Protein 2LOO (pdb70)

CATH classification: 6.10.250.1330 (+1 more: 1.10.10.1740)

Nearest PDB structures (foldseek):
  2loo-assembly1_A  TM=5.952E-01  e=4.597E-10  Homo sapiens
  2lop-assembly1_A  TM=5.249E-01  e=3.195E-08  Homo sapiens
  2loo-assembly1_A  TM=6.838E-01  e=4.899E-12  Homo sapiens
  2loo-assembly1_A  TM=6.257E-01  e=5.888E-11  Homo sapiens
  2lop-assembly1_A  TM=4.785E-01  e=9.905E-08  Homo sapiens

Sequence (99 aa):
MDLIGFGYAALVTFGSIFGYKRRGGVPSLIAGLFVGCLAGYGAYRVSNDKRDVKVSLFTAFFLATIMGVRFKRSKKIMPAGLVAGLSLMMILRLVLLLLMDLIGFGYAALVTFGSIFGYKRRGGVPSLIAGLFVGCLAGYGAYRVSNDKRDVKVSLFTAFFLATIMGVRFKRSKKIMPAGLVAGLSLMMILRLVLLLLMDLIGFGYAALVTFGSIFGYKRRGGVPSLIAGLFVGCLAGYGAYRVSNDKRDVKVSLFTAFFLATIMGVRFKRSKKIMPAGLVAGLSLMMILRLVLLLLMDLIGFGYAALVTFGSIFGYKRRGGVPSLIAGLFVGCLAGYGAYRVSNDKRDVKVSLFTAFFLATIMGVRFKRSKKIMPAGLVAGLSLMMILRLVLLLLMDLIGFGYAALVTFGSIFGYKRRGGVPSLIAGLFVGCLAGYGAYRVSNDKRDVKVSLFTAFFLATIMGVRFKRSKKIMPAGLVAGLSLMMILRLVLLLLMDLIGFGYAALVTFGSIFGYKRRGGVPSLIAGLFVGCLAGYGAYRVSNDKRDVKVSLFTAFFLATIMGVRFKRSKKIMPAGLVAGLSLMMILRLVLLLLMDLIGFGYAALVTFGSIFGYKRRGGVPSLIAGLFVGCLAGYGAYRVSNDKRDVKVSLFTAFFLATIMGVRFKRSKKIMPAGLVAGLSLMMILRLVLLLLMDLIGFGYAALVTFGSIFGYKRRGGVPSLIAGLFVGCLAGYGAYRVSNDKRDVKVSLFTAFFLATIMGVRFKRSKKIMPAGLVAGLSLMMILRLVLLLLMDLIGFGYAALVTFGSIFGYKRRGGVPSLIAGLFVGCLAGYGAYRVSNDKRDVKVSLFTAFFLATIMGVRFKRSKKIMPAGLVAGLSLMMILRLVLLLLMDLIGFGYAALVTFGSIFGYKRRGGVPSLIAGLFVGCLAGYGAYRVSNDKRDVKVSLFTAFFLATIMGVRFKRSKKIMPAGLVAGLSLMMILRLVLLLLMDLIGFGYAALVTFGSIFGYKRRGGVPSLIAGLFVGCLAGYGAYRVSNDKRDVKVSLFTAFFLATIMGVRFKRSKKIMPAGLVAGLSLMMILRLVLLLLMDLIGFGYAALVTFGSIFGYKRRGGVPSLIAGLFVGCLAGYGAYRVSNDKRDVKVSLFTAFFLATIMGVRFKRSKKIMPAGLVAGLSLMMILRLVLLLLMDLIGFGYAALVTFGSIFGYKRRGGVPSLIAGLFVGCLAGYGAYRVSNDKRDVKVSLFTAFFLATIMGVRFKRSKKIMPAGLVAGLSLMMILRLVLLLLMDLIGFGYAALVTFGSIFGYKRRGGVPSLIAGLFVGCLAGYGAYRVSNDKRDVKVSLFTAFFLATIMGVRFKRSKKIMPAGLVAGLSLMMILRLVLLLLMDLIGFGYAALVTFGSIFGYKRRGGVPSLIAGLFVGCLAGYGAYRVSNDKRDVKVSLFTAFFLATIMGVRFKRSKKIMPAGLVAGLSLMMILRLVLLLLMDLIGFGYAALVTFGSIFGYKRRGGVPSLIAGLFVGCLAGYGAYRVSNDKRDVKVSLFTAFFLATIMGVRFKRSKKIMPAGLVAGLSLMMILRLVLLLLMDLIGFGYAALVTFGSIFGYKRRGGVPSLIAGLFVGCLAGYGAYRVSNDKRDVKVSLFTAFFLATIMGVRFKRSKKIMPAGLVAGLSLMMILRLVLLLLMDLIGFGYAALVTFGSIFGYKRRGGVPSLIAGLFVGCLAGYGAYRVSNDKRDVKVSLFTAFFLATIMGVRFKRSKKIMPAGLVAGLSLMMILRLVLLLLMDLIGFGYAALVTFGSIFGYKRRGGVPSLIAGLFVGCLAGYGAYRVSNDKRDVKVSLFTAFFLATIMGVRFKRSKKIMPAGLVAGLSLMMILRLVLLLLMDLIGFGYAALVTFGSIFGYKRRGGVPSLIAGLFVGCLAGYGAYRVSNDKRDVKVSLFTAFFLATIMGVRFKRSKKIMPAGLVAGLSLMMILRLVLLLL

Radius of gyration: 17.96 Å; Cα contacts (8 Å, |Δi|>4): 92; chains: 1; bounding box: 44×38×47 Å

InterPro domains:
  IPR005349 TMEM14 family [PF03647] (4-93)
  IPR005349 TMEM14 family [PTHR12668] (3-98)
  IPR044890 TMEM14 superfamily [G3DSA:1.10.10.1740] (25-99)

Solvent-accessible surface area: 8621 Å² total; per-residue (Å²): 235,139,175,119,42,176,27,150,54,51,112,74,75,152,47,59,125,180,57,187,172,167,184,29,3,89,33,29,139,41,3,10,111,53,0,22,68,61,10,25,187,25,36,186,207,46,75,142,108,177,93,98,59,139,24,0,99,111,12,3,133,104,20,10,91,106,53,22,26,170,174,159,232,64,184,175,88,75,19,43,0,0,81,42,2,20,52,120,9,59,80,107,88,96,117,55,128,139,164

Organism: Homo sapiens (NCBI:txid9606)

GO terms:
  GO:0031966 mitochondrial membrane (C, IDA)
  GO:0005789 endoplasmic reticulum membrane (C, IDA)
  GO:0043066 negative regulation of apoptotic process (P, IMP)
  GO:1901029 negative regulation of mitochondrial outer membrane permeabilization involved in apoptotic signaling pathway (P, IMP)
  GO:0005515 protein binding (F, IPI)

Structure (mmCIF, N/CA/C/O backbone):
data_2LOO
#
_entry.id   2LOO
#
loop_
_atom_site.group_PDB
_atom_site.id
_atom_site.type_symbol
_atom_site.label_atom_id
_atom_site.label_alt_id
_atom_site.label_comp_id
_atom_site.label_asym_id
_atom_site.label_entity_id
_atom_site.label_seq_id
_atom_site.pdbx_PDB_ins_code
_atom_site.Cartn_x
_atom_site.Cartn_y
_atom_site.Cartn_z
_atom_site.occupancy
_atom_site.B_iso_or_equiv
_atom_site.auth_seq_id
_atom_site.auth_comp_id
_atom_site.auth_asym_id
_atom_site.auth_atom_id
_atom_site.pdbx_PDB_model_num
ATOM 1 N N . MET A 1 10 ? -33.641 -14.297 29.323 1.00 0.00 1 MET A N 1
ATOM 2 C CA . MET A 1 10 ? -32.262 -14.736 29.192 1.00 0.00 1 MET A CA 1
ATOM 3 C C . MET A 1 10 ? -31.967 -15.198 27.764 1.00 0.00 1 MET A C 1
ATOM 4 O O . MET A 1 10 ? -32.225 -16.348 27.413 1.00 0.00 1 MET A O 1
ATOM 18 N N . ASP A 1 11 ? -31.429 -14.277 26.977 1.00 0.00 2 ASP A N 1
ATOM 19 C CA . ASP A 1 11 ? -31.096 -14.574 25.595 1.00 0.00 2 ASP A CA 1
ATOM 20 C C . ASP A 1 11 ? -30.333 -15.899 25.533 1.00 0.00 2 ASP A C 1
ATOM 21 O O . ASP A 1 11 ? -29.558 -16.216 26.434 1.00 0.00 2 ASP A O 1
ATOM 30 N N . LEU A 1 12 ? -30.580 -16.638 24.460 1.00 0.00 3 LEU A N 1
ATOM 31 C CA . LEU A 1 12 ? -29.926 -17.921 24.269 1.00 0.00 3 LEU A CA 1
ATOM 32 C C . LEU A 1 12 ? -28.880 -17.795 23.160 1.00 0.00 3 LEU A C 1
ATOM 33 O O . LEU A 1 12 ? -27.685 -17.955 23.407 1.00 0.00 3 LEU A O 1
ATOM 49 N N . ILE A 1 13 ? -29.366 -17.509 21.961 1.00 0.00 4 ILE A N 1
ATOM 50 C CA . ILE A 1 13 ? -28.488 -17.360 20.813 1.00 0.00 4 ILE A CA 1
ATOM 51 C C . ILE A 1 13 ? -27.243 -16.574 21.228 1.00 0.00 4 ILE A C 1
ATOM 52 O O . ILE A 1 13 ? -26.249 -17.159 21.655 1.00 0.00 4 ILE A O 1
ATOM 68 N N . GLY A 1 14 ? -27.338 -15.260 21.087 1.00 0.00 5 GLY A N 1
ATOM 69 C CA . GLY A 1 14 ? -26.231 -14.387 21.442 1.00 0.00 5 GLY A CA 1
ATOM 70 C C . GLY A 1 14 ? -25.081 -14.527 20.443 1.00 0.00 5 GLY A C 1
ATOM 71 O O . GLY A 1 14 ? -24.821 -13.617 19.658 1.00 0.00 5 GLY A O 1
ATOM 75 N N . PHE A 1 15 ? -24.422 -15.675 20.505 1.00 0.00 6 PHE A N 1
ATOM 76 C CA . PHE A 1 15 ? -23.305 -15.946 19.616 1.00 0.00 6 PHE A CA 1
ATOM 77 C C . PHE A 1 15 ? -23.739 -15.871 18.151 1.00 0.00 6 PHE A C 1
ATOM 78 O O . PHE A 1 15 ? -23.177 -15.104 17.372 1.00 0.00 6 PHE A O 1
ATOM 95 N N . GLY A 1 16 ? -24.737 -16.678 17.821 1.00 0.00 7 GLY A N 1
ATOM 96 C CA . GLY A 1 16 ? -25.254 -16.712 16.464 1.00 0.00 7 GLY A CA 1
ATOM 97 C C . GLY A 1 16 ? -25.296 -15.308 15.857 1.00 0.00 7 GLY A C 1
ATOM 98 O O . GLY A 1 16 ? -24.815 -15.093 14.746 1.00 0.00 7 GLY A O 1
ATOM 102 N N . TYR A 1 17 ? -25.877 -14.389 16.614 1.00 0.00 8 TYR A N 1
ATOM 103 C CA . TYR A 1 17 ? -25.988 -13.011 16.165 1.00 0.00 8 TYR A CA 1
ATOM 104 C C . TYR A 1 17 ? -24.619 -12.446 15.785 1.00 0.00 8 TYR A C 1
ATOM 105 O O . TYR A 1 17 ? -24.448 -11.904 14.694 1.00 0.00 8 TYR A O 1
ATOM 123 N N . ALA A 1 18 ? -23.677 -12.592 16.706 1.00 0.00 9 ALA A N 1
ATOM 124 C CA . ALA A 1 18 ? -22.328 -12.102 16.481 1.00 0.00 9 ALA A CA 1
ATOM 125 C C . ALA A 1 18 ? -21.674 -12.917 15.363 1.00 0.00 9 ALA A C 1
ATOM 126 O O . ALA A 1 18 ? -20.764 -12.435 14.690 1.00 0.00 9 ALA A O 1
ATOM 133 N N . ALA A 1 19 ? -22.165 -14.137 15.199 1.00 0.00 10 ALA A N 1
ATOM 134 C CA . ALA A 1 19 ? -21.640 -15.022 14.173 1.00 0.00 10 ALA A CA 1
ATOM 135 C C . ALA A 1 19 ? -21.950 -14.438 12.793 1.00 0.00 10 ALA A C 1
ATOM 136 O O . ALA A 1 19 ? -21.039 -14.085 12.046 1.00 0.00 10 ALA A O 1
ATOM 143 N N . LEU A 1 20 ? -23.239 -14.355 12.498 1.00 0.00 11 LEU A N 1
ATOM 144 C CA . LEU A 1 20 ? -23.681 -13.820 11.221 1.00 0.00 11 LEU A CA 1
ATOM 145 C C . LEU A 1 20 ? -23.089 -12.423 11.026 1.00 0.00 11 LEU A C 1
ATOM 146 O O . LEU A 1 20 ? -22.668 -12.070 9.925 1.00 0.00 11 LEU A O 1
ATOM 162 N N . VAL A 1 21 ? -23.076 -11.664 12.113 1.00 0.00 12 VAL A N 1
ATOM 163 C CA . VAL A 1 21 ? -22.543 -10.313 12.075 1.00 0.00 12 VAL A CA 1
ATOM 164 C C . VAL A 1 21 ? -21.130 -10.343 11.489 1.00 0.00 12 VAL A C 1
ATOM 165 O O . VAL A 1 21 ? -20.828 -9.608 10.550 1.00 0.00 12 VAL A O 1
ATOM 178 N N . THR A 1 22 ? -20.301 -11.199 12.069 1.00 0.00 13 THR A N 1
ATOM 179 C CA . THR A 1 22 ? -18.927 -11.334 11.616 1.00 0.00 13 THR A CA 1
ATOM 180 C C . THR A 1 22 ? -18.889 -11.789 10.156 1.00 0.00 13 THR A C 1
ATOM 181 O O . THR A 1 22 ? -18.030 -11.357 9.389 1.00 0.00 13 THR A O 1
ATOM 192 N N . PHE A 1 23 ? -19.832 -12.656 9.815 1.00 0.00 14 PHE A N 1
ATOM 193 C CA . PHE A 1 23 ? -19.917 -13.174 8.460 1.00 0.00 14 PHE A CA 1
ATOM 194 C C . PHE A 1 23 ? -20.147 -12.045 7.454 1.00 0.00 14 PHE A C 1
ATOM 195 O O . PHE A 1 23 ? -19.386 -11.894 6.500 1.00 0.00 14 PHE A O 1
ATOM 212 N N . GLY A 1 24 ? -21.200 -11.280 7.702 1.00 0.00 15 GLY A N 1
ATOM 213 C CA . GLY A 1 24 ? -21.540 -10.169 6.830 1.00 0.00 15 GLY A CA 1
ATOM 214 C C . GLY A 1 24 ? -20.467 -9.079 6.886 1.00 0.00 15 GLY A C 1
ATOM 215 O O . GLY A 1 24 ? -20.302 -8.315 5.936 1.00 0.00 15 GLY A O 1
ATOM 219 N N . SER A 1 25 ? -19.765 -9.043 8.009 1.00 0.00 16 SER A N 1
ATOM 220 C CA . SER A 1 25 ? -18.712 -8.060 8.202 1.00 0.00 16 SER A CA 1
ATOM 221 C C . SER A 1 25 ? -17.567 -8.320 7.220 1.00 0.00 16 SER A C 1
ATOM 222 O O . SER A 1 25 ? -17.148 -7.417 6.498 1.00 0.00 16 SER A O 1
ATOM 230 N N . ILE A 1 26 ? -17.095 -9.558 7.226 1.00 0.00 17 ILE A N 1
ATOM 231 C CA . ILE A 1 26 ? -16.007 -9.947 6.345 1.00 0.00 17 ILE A CA 1
ATOM 232 C C . ILE A 1 26 ? -16.482 -9.875 4.892 1.00 0.00 17 ILE A C 1
ATOM 233 O O . ILE A 1 26 ? -15.875 -9.189 4.070 1.00 0.00 17 ILE A O 1
ATOM 249 N N . PHE A 1 27 ? -17.563 -10.591 4.620 1.00 0.00 18 PHE A N 1
ATOM 250 C CA . PHE A 1 27 ? -18.126 -10.617 3.281 1.00 0.00 18 PHE A CA 1
ATOM 251 C C . PHE A 1 27 ? -18.204 -9.207 2.692 1.00 0.00 18 PHE A C 1
ATOM 252 O O . PHE A 1 27 ? -17.774 -8.977 1.562 1.00 0.00 18 PHE A O 1
ATOM 269 N N . GLY A 1 28 ? -18.756 -8.299 3.484 1.00 0.00 19 GLY A N 1
ATOM 270 C CA . GLY A 1 28 ? -18.896 -6.918 3.055 1.00 0.00 19 GLY A CA 1
ATOM 271 C C . GLY A 1 28 ? -17.534 -6.309 2.713 1.00 0.00 19 GLY A C 1
ATOM 272 O O . GLY A 1 28 ? -17.226 -6.087 1.543 1.00 0.00 19 GLY A O 1
ATOM 276 N N . TYR A 1 29 ? -16.756 -6.057 3.755 1.00 0.00 20 TYR A N 1
ATOM 277 C CA . TYR A 1 29 ? -15.435 -5.479 3.580 1.00 0.00 20 TYR A CA 1
ATOM 278 C C . TYR A 1 29 ? -14.710 -6.117 2.393 1.00 0.00 20 TYR A C 1
ATOM 279 O O . TYR A 1 29 ? -14.695 -7.339 2.254 1.00 0.00 20 TYR A O 1
ATOM 297 N N . LYS A 1 30 ? -14.127 -5.260 1.567 1.00 0.00 21 LYS A N 1
ATOM 298 C CA . LYS A 1 30 ? -13.402 -5.725 0.397 1.00 0.00 21 LYS A CA 1
ATOM 299 C C . LYS A 1 30 ? -12.357 -6.757 0.826 1.00 0.00 21 LYS A C 1
ATOM 300 O O . LYS A 1 30 ? -11.852 -6.705 1.946 1.00 0.00 21 LYS A O 1
ATOM 319 N N . ARG A 1 31 ? -12.063 -7.670 -0.088 1.00 0.00 22 ARG A N 1
ATOM 320 C CA . ARG A 1 31 ? -11.088 -8.712 0.181 1.00 0.00 22 ARG A CA 1
ATOM 321 C C . ARG A 1 31 ? -9.669 -8.145 0.098 1.00 0.00 22 ARG A C 1
ATOM 322 O O . ARG A 1 31 ? -9.436 -7.142 -0.574 1.00 0.00 22 ARG A O 1
ATOM 343 N N . ARG A 1 32 ? -8.758 -8.813 0.791 1.00 0.00 23 ARG A N 1
ATOM 344 C CA . ARG A 1 32 ? -7.368 -8.388 0.803 1.00 0.00 23 ARG A CA 1
ATOM 345 C C . ARG A 1 32 ? -6.743 -8.575 -0.581 1.00 0.00 23 ARG A C 1
ATOM 346 O O . ARG A 1 32 ? -6.165 -7.642 -1.136 1.00 0.00 23 ARG A O 1
ATOM 367 N N . GLY A 1 33 ? -6.881 -9.787 -1.098 1.00 0.00 24 GLY A N 1
ATOM 368 C CA . GLY A 1 33 ? -6.338 -10.108 -2.407 1.00 0.00 24 GLY A CA 1
ATOM 369 C C . GLY A 1 33 ? -4.907 -10.638 -2.291 1.00 0.00 24 GLY A C 1
ATOM 370 O O . GLY A 1 33 ? -4.514 -11.151 -1.245 1.00 0.00 24 GLY A O 1
ATOM 374 N N . GLY A 1 34 ? -4.167 -10.496 -3.381 1.00 0.00 25 GLY A N 1
ATOM 375 C CA . GLY A 1 34 ? -2.789 -10.955 -3.415 1.00 0.00 25 GLY A CA 1
ATOM 376 C C . GLY A 1 34 ? -2.583 -11.991 -4.522 1.00 0.00 25 GLY A C 1
ATOM 377 O O . GLY A 1 34 ? -1.744 -11.806 -5.402 1.00 0.00 25 GLY A O 1
ATOM 381 N N . VAL A 1 35 ? -3.362 -13.059 -4.440 1.00 0.00 26 VAL A N 1
ATOM 382 C CA . VAL A 1 35 ? -3.276 -14.125 -5.424 1.00 0.00 26 VAL A CA 1
ATOM 383 C C . VAL A 1 35 ? -3.337 -13.523 -6.829 1.00 0.00 26 VAL A C 1
ATOM 384 O O . VAL A 1 35 ? -2.485 -13.810 -7.669 1.00 0.00 26 VAL A O 1
ATOM 397 N N . PRO A 1 36 ? -4.379 -12.677 -7.047 1.00 0.00 27 PRO A N 1
ATOM 398 C CA . PRO A 1 36 ? -4.562 -12.031 -8.336 1.00 0.00 27 PRO A CA 1
ATOM 399 C C . PRO A 1 36 ? -3.555 -10.896 -8.529 1.00 0.00 27 PRO A C 1
ATOM 400 O O . PRO A 1 36 ? -2.745 -10.623 -7.644 1.00 0.00 27 PRO A O 1
ATOM 411 N N . SER A 1 37 ? -3.639 -10.264 -9.690 1.00 0.00 28 SER A N 1
ATOM 412 C CA . SER A 1 37 ? -2.745 -9.164 -10.010 1.00 0.00 28 SER A CA 1
ATOM 413 C C . SER A 1 37 ? -3.551 -7.884 -10.238 1.00 0.00 28 SER A C 1
ATOM 414 O O . SER A 1 37 ? -3.304 -6.867 -9.592 1.00 0.00 28 SER A O 1
ATOM 422 N N . LEU A 1 38 ? -4.499 -7.976 -11.160 1.00 0.00 29 LEU A N 1
ATOM 423 C CA . LEU A 1 38 ? -5.343 -6.837 -11.481 1.00 0.00 29 LEU A CA 1
ATOM 424 C C . LEU A 1 38 ? -5.854 -6.205 -10.185 1.00 0.00 29 LEU A C 1
ATOM 425 O O . LEU A 1 38 ? -5.725 -4.998 -9.987 1.00 0.00 29 LEU A O 1
ATOM 441 N N . ILE A 1 39 ? -6.423 -7.048 -9.337 1.00 0.00 30 ILE A N 1
ATOM 442 C CA . ILE A 1 39 ? -6.954 -6.587 -8.065 1.00 0.00 30 ILE A CA 1
ATOM 443 C C . ILE A 1 39 ? -5.847 -5.876 -7.283 1.00 0.00 30 ILE A C 1
ATOM 444 O O . ILE A 1 39 ? -6.099 -4.875 -6.615 1.00 0.00 30 ILE A O 1
ATOM 460 N N . ALA A 1 40 ? -4.645 -6.423 -7.393 1.00 0.00 31 ALA A N 1
ATOM 461 C CA . ALA A 1 40 ? -3.499 -5.854 -6.704 1.00 0.00 31 ALA A CA 1
ATOM 462 C C . ALA A 1 40 ? -3.204 -4.466 -7.275 1.00 0.00 31 ALA A C 1
ATOM 463 O O . ALA A 1 40 ? -2.732 -3.583 -6.560 1.00 0.00 31 ALA A O 1
ATOM 470 N N . GLY A 1 41 ? -3.494 -4.315 -8.559 1.00 0.00 32 GLY A N 1
ATOM 471 C CA . GLY A 1 41 ? -3.266 -3.049 -9.235 1.00 0.00 32 GLY A CA 1
ATOM 472 C C . GLY A 1 41 ? -4.232 -1.976 -8.729 1.00 0.00 32 GLY A C 1
ATOM 473 O O . GLY A 1 41 ? -3.805 -0.917 -8.270 1.00 0.00 32 GLY A O 1
ATOM 477 N N . LEU A 1 42 ? -5.516 -2.286 -8.830 1.00 0.00 33 LEU A N 1
ATOM 478 C CA . LEU A 1 42 ? -6.546 -1.361 -8.389 1.00 0.00 33 LEU A CA 1
ATOM 479 C C . LEU A 1 42 ? -6.277 -0.960 -6.937 1.00 0.00 33 LEU A C 1
ATOM 480 O O . LEU A 1 42 ? -6.415 0.208 -6.576 1.00 0.00 33 LEU A O 1
ATOM 496 N N . PHE A 1 43 ? -5.898 -1.951 -6.143 1.00 0.00 34 PHE A N 1
ATOM 497 C CA . PHE A 1 43 ? -5.609 -1.716 -4.739 1.00 0.00 34 PHE A CA 1
ATOM 498 C C . PHE A 1 43 ? -4.497 -0.677 -4.574 1.00 0.00 34 PHE A C 1
ATOM 499 O O . PHE A 1 43 ? -4.697 0.356 -3.938 1.00 0.00 34 PHE A O 1
ATOM 516 N N . VAL A 1 44 ? -3.349 -0.989 -5.159 1.00 0.00 35 VAL A N 1
ATOM 517 C CA . VAL A 1 44 ? -2.205 -0.096 -5.085 1.00 0.00 35 VAL A CA 1
ATOM 518 C C . VAL A 1 44 ? -2.643 1.319 -5.471 1.00 0.00 35 VAL A C 1
ATOM 519 O O . VAL A 1 44 ? -2.177 2.297 -4.888 1.00 0.00 35 VAL A O 1
ATOM 532 N N . GLY A 1 45 ? -3.532 1.382 -6.451 1.00 0.00 36 GLY A N 1
ATOM 533 C CA . GLY A 1 45 ? -4.037 2.661 -6.921 1.00 0.00 36 GLY A CA 1
ATOM 534 C C . GLY A 1 45 ? -4.982 3.288 -5.894 1.00 0.00 36 GLY A C 1
ATOM 535 O O . GLY A 1 45 ? -5.019 4.509 -5.744 1.00 0.00 36 GLY A O 1
ATOM 539 N N . CYS A 1 46 ? -5.722 2.426 -5.214 1.00 0.00 37 CYS A N 1
ATOM 540 C CA . CYS A 1 46 ? -6.664 2.880 -4.205 1.00 0.00 37 CYS A CA 1
ATOM 541 C C . CYS A 1 46 ? -5.882 3.609 -3.111 1.00 0.00 37 CYS A C 1
ATOM 542 O O . CYS A 1 46 ? -6.318 4.649 -2.619 1.00 0.00 37 CYS A O 1
ATOM 550 N N . LEU A 1 47 ? -4.741 3.034 -2.761 1.00 0.00 38 LEU A N 1
ATOM 551 C CA . LEU A 1 47 ? -3.894 3.616 -1.733 1.00 0.00 38 LEU A CA 1
ATOM 552 C C . LEU A 1 47 ? -3.246 4.892 -2.275 1.00 0.00 38 LEU A C 1
ATOM 553 O O . LEU A 1 47 ? -3.151 5.893 -1.566 1.00 0.00 38 LEU A O 1
ATOM 569 N N . ALA A 1 48 ? -2.818 4.815 -3.526 1.00 0.00 39 ALA A N 1
ATOM 570 C CA . ALA A 1 48 ? -2.183 5.952 -4.171 1.00 0.00 39 ALA A CA 1
ATOM 571 C C . ALA A 1 48 ? -3.091 7.177 -4.046 1.00 0.00 39 ALA A C 1
ATOM 572 O O . ALA A 1 48 ? -2.625 8.269 -3.724 1.00 0.00 39 ALA A O 1
ATOM 579 N N . GLY A 1 49 ? -4.370 6.954 -4.309 1.00 0.00 40 GLY A N 1
ATOM 580 C CA . GLY A 1 49 ? -5.347 8.027 -4.230 1.00 0.00 40 GLY A CA 1
ATOM 581 C C . GLY A 1 49 ? -5.763 8.285 -2.781 1.00 0.00 40 GLY A C 1
ATOM 582 O O . GLY A 1 49 ? -5.444 9.331 -2.217 1.00 0.00 40 GLY A O 1
ATOM 586 N N . TYR A 1 50 ? -6.468 7.314 -2.219 1.00 0.00 41 TYR A N 1
ATOM 587 C CA . TYR A 1 50 ? -6.930 7.423 -0.846 1.00 0.00 41 TYR A CA 1
ATOM 588 C C . TYR A 1 50 ? -5.880 8.104 0.034 1.00 0.00 41 TYR A C 1
ATOM 589 O O . TYR A 1 50 ? -6.222 8.797 0.991 1.00 0.00 41 TYR A O 1
ATOM 607 N N . GLY A 1 51 ? -4.623 7.884 -0.322 1.00 0.00 42 GLY A N 1
ATOM 608 C CA . GLY A 1 51 ? -3.521 8.468 0.423 1.00 0.00 42 GLY A CA 1
ATOM 609 C C . GLY A 1 51 ? -3.209 9.880 -0.076 1.00 0.00 42 GLY A C 1
ATOM 610 O O . GLY A 1 51 ? -3.241 10.837 0.697 1.00 0.00 42 GLY A O 1
ATOM 614 N N . ALA A 1 52 ? -2.915 9.967 -1.365 1.00 0.00 43 ALA A N 1
ATOM 615 C CA . ALA A 1 52 ? -2.598 11.246 -1.976 1.00 0.00 43 ALA A CA 1
ATOM 616 C C . ALA A 1 52 ? -3.526 12.322 -1.408 1.00 0.00 43 ALA A C 1
ATOM 617 O O . ALA A 1 52 ? -3.151 13.491 -1.329 1.00 0.00 43 ALA A O 1
ATOM 624 N N . TYR A 1 53 ? -4.718 11.888 -1.026 1.00 0.00 44 TYR A N 1
ATOM 625 C CA . TYR A 1 53 ? -5.702 12.800 -0.468 1.00 0.00 44 TYR A CA 1
ATOM 626 C C . TYR A 1 53 ? -5.031 13.867 0.400 1.00 0.00 44 TYR A C 1
ATOM 627 O O . TYR A 1 53 ? -5.234 15.061 0.188 1.00 0.00 44 TYR A O 1
ATOM 645 N N . ARG A 1 54 ? -4.246 13.397 1.358 1.00 0.00 45 ARG A N 1
ATOM 646 C CA . ARG A 1 54 ? -3.544 14.296 2.258 1.00 0.00 45 ARG A CA 1
ATOM 647 C C . ARG A 1 54 ? -2.076 13.882 2.383 1.00 0.00 45 ARG A C 1
ATOM 648 O O . ARG A 1 54 ? -1.336 14.443 3.189 1.00 0.00 45 ARG A O 1
ATOM 669 N N . VAL A 1 55 ? -1.698 12.905 1.572 1.00 0.00 46 VAL A N 1
ATOM 670 C CA . VAL A 1 55 ? -0.332 12.410 1.581 1.00 0.00 46 VAL A CA 1
ATOM 671 C C . VAL A 1 55 ? 0.634 13.590 1.462 1.00 0.00 46 VAL A C 1
ATOM 672 O O . VAL A 1 55 ? 1.798 13.485 1.846 1.00 0.00 46 VAL A O 1
ATOM 685 N N . SER A 1 56 ? 0.115 14.687 0.930 1.00 0.00 47 SER A N 1
ATOM 686 C CA . SER A 1 56 ? 0.918 15.885 0.755 1.00 0.00 47 SER A CA 1
ATOM 687 C C . SER A 1 56 ? 1.848 16.072 1.956 1.00 0.00 47 SER A C 1
ATOM 688 O O . SER A 1 56 ? 1.439 15.874 3.099 1.00 0.00 47 SER A O 1
ATOM 696 N N . ASN A 1 57 ? 3.081 16.451 1.655 1.00 0.00 48 ASN A N 1
ATOM 697 C CA . ASN A 1 57 ? 4.072 16.666 2.696 1.00 0.00 48 ASN A CA 1
ATOM 698 C C . ASN A 1 57 ? 5.448 16.853 2.053 1.00 0.00 48 ASN A C 1
ATOM 699 O O . ASN A 1 57 ? 6.073 17.901 2.208 1.00 0.00 48 ASN A O 1
ATOM 710 N N . ASP A 1 58 ? 5.880 15.820 1.343 1.00 0.00 49 ASP A N 1
ATOM 711 C CA . ASP A 1 58 ? 7.170 15.858 0.676 1.00 0.00 49 ASP A CA 1
ATOM 712 C C . ASP A 1 58 ? 6.965 16.201 -0.801 1.00 0.00 49 ASP A C 1
ATOM 713 O O . ASP A 1 58 ? 7.927 16.474 -1.517 1.00 0.00 49 ASP A O 1
ATOM 722 N N . LYS A 1 59 ? 5.706 16.176 -1.213 1.00 0.00 50 LYS A N 1
ATOM 723 C CA . LYS A 1 59 ? 5.363 16.482 -2.591 1.00 0.00 50 LYS A CA 1
ATOM 724 C C . LYS A 1 59 ? 5.809 15.327 -3.491 1.00 0.00 50 LYS A C 1
ATOM 725 O O . LYS A 1 59 ? 6.378 15.551 -4.558 1.00 0.00 50 LYS A O 1
ATOM 744 N N . ARG A 1 60 ? 5.534 14.117 -3.026 1.00 0.00 51 ARG A N 1
ATOM 745 C CA . ARG A 1 60 ? 5.900 12.927 -3.776 1.00 0.00 51 ARG A CA 1
ATOM 746 C C . ARG A 1 60 ? 5.073 12.833 -5.060 1.00 0.00 51 ARG A C 1
ATOM 747 O O . ARG A 1 60 ? 4.265 13.714 -5.347 1.00 0.00 51 ARG A O 1
ATOM 768 N N . ASP A 1 61 ? 5.304 11.757 -5.797 1.00 0.00 52 ASP A N 1
ATOM 769 C CA . ASP A 1 61 ? 4.591 11.537 -7.043 1.00 0.00 52 ASP A CA 1
ATOM 770 C C . ASP A 1 61 ? 4.519 10.035 -7.326 1.00 0.00 52 ASP A C 1
ATOM 771 O O . ASP A 1 61 ? 3.526 9.385 -7.002 1.00 0.00 52 ASP A O 1
ATOM 780 N N . VAL A 1 62 ? 5.585 9.526 -7.928 1.00 0.00 53 VAL A N 1
ATOM 781 C CA . VAL A 1 62 ? 5.655 8.113 -8.257 1.00 0.00 53 VAL A CA 1
ATOM 782 C C . VAL A 1 62 ? 6.332 7.359 -7.111 1.00 0.00 53 VAL A C 1
ATOM 783 O O . VAL A 1 62 ? 6.329 6.129 -7.085 1.00 0.00 53 VAL A O 1
ATOM 796 N N . LYS A 1 63 ? 6.895 8.128 -6.191 1.00 0.00 54 LYS A N 1
ATOM 797 C CA . LYS A 1 63 ? 7.575 7.548 -5.045 1.00 0.00 54 LYS A CA 1
ATOM 798 C C . LYS A 1 63 ? 6.626 6.585 -4.329 1.00 0.00 54 LYS A C 1
ATOM 799 O O . LYS A 1 63 ? 7.031 5.497 -3.922 1.00 0.00 54 LYS A O 1
ATOM 818 N N . VAL A 1 64 ? 5.382 7.019 -4.197 1.00 0.00 55 VAL A N 1
ATOM 819 C CA . VAL A 1 64 ? 4.372 6.209 -3.537 1.00 0.00 55 VAL A CA 1
ATOM 820 C C . VAL A 1 64 ? 4.062 4.984 -4.401 1.00 0.00 55 VAL A C 1
ATOM 821 O O . VAL A 1 64 ? 3.866 3.887 -3.881 1.00 0.00 55 VAL A O 1
ATOM 834 N N . SER A 1 65 ? 4.029 5.214 -5.705 1.00 0.00 56 SER A N 1
ATOM 835 C CA . SER A 1 65 ? 3.746 4.143 -6.646 1.00 0.00 56 SER A CA 1
ATOM 836 C C . SER A 1 65 ? 4.709 2.976 -6.415 1.00 0.00 56 SER A C 1
ATOM 837 O O . SER A 1 65 ? 4.284 1.878 -6.058 1.00 0.00 56 SER A O 1
ATOM 845 N N . LEU A 1 66 ? 5.986 3.253 -6.629 1.00 0.00 57 LEU A N 1
ATOM 846 C CA . LEU A 1 66 ? 7.012 2.240 -6.448 1.00 0.00 57 LEU A CA 1
ATOM 847 C C . LEU A 1 66 ? 7.028 1.792 -4.986 1.00 0.00 57 LEU A C 1
ATOM 848 O O . LEU A 1 66 ? 6.726 0.639 -4.683 1.00 0.00 57 LEU A O 1
ATOM 864 N N . PHE A 1 67 ? 7.384 2.727 -4.117 1.00 0.00 58 PHE A N 1
ATOM 865 C CA . PHE A 1 67 ? 7.444 2.443 -2.694 1.00 0.00 58 PHE A CA 1
ATOM 866 C C . PHE A 1 67 ? 6.315 1.499 -2.275 1.00 0.00 58 PHE A C 1
ATOM 867 O O . PHE A 1 67 ? 6.528 0.583 -1.482 1.00 0.00 58 PHE A O 1
ATOM 884 N N . THR A 1 68 ? 5.138 1.754 -2.828 1.00 0.00 59 THR A N 1
ATOM 885 C CA . THR A 1 68 ? 3.975 0.939 -2.522 1.00 0.00 59 THR A CA 1
ATOM 886 C C . THR A 1 68 ? 4.143 -0.468 -3.100 1.00 0.00 59 THR A C 1
ATOM 887 O O . THR A 1 68 ? 4.102 -1.454 -2.365 1.00 0.00 59 THR A O 1
ATOM 898 N N . ALA A 1 69 ? 4.329 -0.516 -4.411 1.00 0.00 60 ALA A N 1
ATOM 899 C CA . ALA A 1 69 ? 4.504 -1.786 -5.096 1.00 0.00 60 ALA A CA 1
ATOM 900 C C . ALA A 1 69 ? 5.504 -2.645 -4.320 1.00 0.00 60 ALA A C 1
ATOM 901 O O . ALA A 1 69 ? 5.314 -3.853 -4.181 1.00 0.00 60 ALA A O 1
ATOM 908 N N . PHE A 1 70 ? 6.548 -1.989 -3.835 1.00 0.00 61 PHE A N 1
ATOM 909 C CA . PHE A 1 70 ? 7.579 -2.678 -3.078 1.00 0.00 61 PHE A CA 1
ATOM 910 C C . PHE A 1 70 ? 7.060 -3.096 -1.700 1.00 0.00 61 PHE A C 1
ATOM 911 O O . PHE A 1 70 ? 7.392 -4.174 -1.209 1.00 0.00 61 PHE A O 1
ATOM 928 N N . PHE A 1 71 ? 6.254 -2.222 -1.117 1.00 0.00 62 PHE A N 1
ATOM 929 C CA . PHE A 1 71 ? 5.685 -2.486 0.194 1.00 0.00 62 PHE A CA 1
ATOM 930 C C . PHE A 1 71 ? 4.735 -3.684 0.148 1.00 0.00 62 PHE A C 1
ATOM 931 O O . PHE A 1 71 ? 4.944 -4.675 0.846 1.00 0.00 62 PHE A O 1
ATOM 948 N N . LEU A 1 72 ? 3.710 -3.554 -0.682 1.00 0.00 63 LEU A N 1
ATOM 949 C CA . LEU A 1 72 ? 2.726 -4.613 -0.828 1.00 0.00 63 LEU A CA 1
ATOM 950 C C . LEU A 1 72 ? 3.418 -5.879 -1.335 1.00 0.00 63 LEU A C 1
ATOM 951 O O . LEU A 1 72 ? 3.052 -6.988 -0.949 1.00 0.00 63 LEU A O 1
ATOM 967 N N . ALA A 1 73 ? 4.407 -5.672 -2.192 1.00 0.00 64 ALA A N 1
ATOM 968 C CA . ALA A 1 73 ? 5.154 -6.783 -2.756 1.00 0.00 64 ALA A CA 1
ATOM 969 C C . ALA A 1 73 ? 5.782 -7.598 -1.623 1.00 0.00 64 ALA A C 1
ATOM 970 O O . ALA A 1 73 ? 5.609 -8.814 -1.559 1.00 0.00 64 ALA A O 1
ATOM 977 N N . THR A 1 74 ? 6.496 -6.894 -0.757 1.00 0.00 65 THR A N 1
ATOM 978 C CA . THR A 1 74 ? 7.150 -7.537 0.370 1.00 0.00 65 THR A CA 1
ATOM 979 C C . THR A 1 74 ? 6.110 -8.087 1.348 1.00 0.00 65 THR A C 1
ATOM 980 O O . THR A 1 74 ? 6.374 -9.051 2.064 1.00 0.00 65 THR A O 1
ATOM 991 N N . ILE A 1 75 ? 4.948 -7.449 1.346 1.00 0.00 66 ILE A N 1
ATOM 992 C CA . ILE A 1 75 ? 3.867 -7.863 2.224 1.00 0.00 66 ILE A CA 1
ATOM 993 C C . ILE A 1 75 ? 3.355 -9.236 1.784 1.00 0.00 66 ILE A C 1
ATOM 994 O O . ILE A 1 75 ? 3.497 -10.217 2.512 1.00 0.00 66 ILE A O 1
ATOM 1010 N N . MET A 1 76 ? 2.771 -9.261 0.595 1.00 0.00 67 MET A N 1
ATOM 1011 C CA . MET A 1 76 ? 2.237 -10.498 0.050 1.00 0.00 67 MET A CA 1
ATOM 1012 C C . MET A 1 76 ? 3.356 -11.508 -0.215 1.00 0.00 67 MET A C 1
ATOM 1013 O O . MET A 1 76 ? 3.356 -12.601 0.349 1.00 0.00 67 MET A O 1
ATOM 1027 N N . GLY A 1 77 ? 4.281 -11.105 -1.074 1.00 0.00 68 GLY A N 1
ATOM 1028 C CA . GLY A 1 77 ? 5.403 -11.962 -1.421 1.00 0.00 68 GLY A CA 1
ATOM 1029 C C . GLY A 1 77 ? 5.674 -11.927 -2.926 1.00 0.00 68 GLY A C 1
ATOM 1030 O O . GLY A 1 77 ? 5.894 -12.966 -3.545 1.00 0.00 68 GLY A O 1
ATOM 1034 N N . VAL A 1 78 ? 5.651 -10.719 -3.471 1.00 0.00 69 VAL A N 1
ATOM 1035 C CA . VAL A 1 78 ? 5.892 -10.535 -4.892 1.00 0.00 69 VAL A CA 1
ATOM 1036 C C . VAL A 1 78 ? 7.374 -10.775 -5.189 1.00 0.00 69 VAL A C 1
ATOM 1037 O O . VAL A 1 78 ? 7.723 -11.277 -6.256 1.00 0.00 69 VAL A O 1
ATOM 1050 N N . ARG A 1 79 ? 8.205 -10.407 -4.225 1.00 0.00 70 ARG A N 1
ATOM 1051 C CA . ARG A 1 79 ? 9.641 -10.576 -4.370 1.00 0.00 70 ARG A CA 1
ATOM 1052 C C . ARG A 1 79 ? 9.972 -12.031 -4.710 1.00 0.00 70 ARG A C 1
ATOM 1053 O O . ARG A 1 79 ? 9.134 -12.916 -4.548 1.00 0.00 70 ARG A O 1
ATOM 1074 N N . PHE A 1 80 ? 11.196 -12.232 -5.175 1.00 0.00 71 PHE A N 1
ATOM 1075 C CA . PHE A 1 80 ? 11.648 -13.564 -5.540 1.00 0.00 71 PHE A CA 1
ATOM 1076 C C . PHE A 1 80 ? 11.110 -14.612 -4.564 1.00 0.00 71 PHE A C 1
ATOM 1077 O O . PHE A 1 80 ? 11.439 -14.590 -3.379 1.00 0.00 71 PHE A O 1
ATOM 1094 N N . LYS A 1 81 ? 10.290 -15.506 -5.098 1.00 0.00 72 LYS A N 1
ATOM 1095 C CA . LYS A 1 81 ? 9.702 -16.560 -4.289 1.00 0.00 72 LYS A CA 1
ATOM 1096 C C . LYS A 1 81 ? 9.074 -17.610 -5.206 1.00 0.00 72 LYS A C 1
ATOM 1097 O O . LYS A 1 81 ? 9.176 -17.514 -6.428 1.00 0.00 72 LYS A O 1
ATOM 1116 N N . ARG A 1 82 ? 8.436 -18.590 -4.582 1.00 0.00 73 ARG A N 1
ATOM 1117 C CA . ARG A 1 82 ? 7.791 -19.657 -5.327 1.00 0.00 73 ARG A CA 1
ATOM 1118 C C . ARG A 1 82 ? 6.435 -19.189 -5.859 1.00 0.00 73 ARG A C 1
ATOM 1119 O O . ARG A 1 82 ? 5.560 -18.804 -5.085 1.00 0.00 73 ARG A O 1
ATOM 1140 N N . SER A 1 83 ? 6.303 -19.237 -7.176 1.00 0.00 74 SER A N 1
ATOM 1141 C CA . SER A 1 83 ? 5.068 -18.822 -7.821 1.00 0.00 74 SER A CA 1
ATOM 1142 C C . SER A 1 83 ? 5.228 -18.876 -9.341 1.00 0.00 74 SER A C 1
ATOM 1143 O O . SER A 1 83 ? 6.347 -18.873 -9.852 1.00 0.00 74 SER A O 1
ATOM 1151 N N . LYS A 1 84 ? 4.092 -18.925 -10.022 1.00 0.00 75 LYS A N 1
ATOM 1152 C CA . LYS A 1 84 ? 4.092 -18.980 -11.474 1.00 0.00 75 LYS A CA 1
ATOM 1153 C C . LYS A 1 84 ? 3.633 -17.631 -12.031 1.00 0.00 75 LYS A C 1
ATOM 1154 O O . LYS A 1 84 ? 2.778 -17.578 -12.914 1.00 0.00 75 LYS A O 1
ATOM 1173 N N . LYS A 1 85 ? 4.223 -16.574 -11.492 1.00 0.00 76 LYS A N 1
ATOM 1174 C CA . LYS A 1 85 ? 3.886 -15.228 -11.925 1.00 0.00 76 LYS A CA 1
ATOM 1175 C C . LYS A 1 85 ? 2.374 -15.023 -11.807 1.00 0.00 76 LYS A C 1
ATOM 1176 O O . LYS A 1 85 ? 1.709 -14.699 -12.790 1.00 0.00 76 LYS A O 1
ATOM 1195 N N . ILE A 1 86 ? 1.875 -15.219 -10.595 1.00 0.00 77 ILE A N 1
ATOM 1196 C CA . ILE A 1 86 ? 0.454 -15.060 -10.336 1.00 0.00 77 ILE A CA 1
ATOM 1197 C C . ILE A 1 86 ? 0.251 -13.961 -9.291 1.00 0.00 77 ILE A C 1
ATOM 1198 O O . ILE A 1 86 ? -0.245 -12.881 -9.609 1.00 0.00 77 ILE A O 1
ATOM 1214 N N . MET A 1 87 ? 0.645 -14.274 -8.065 1.00 0.00 78 MET A N 1
ATOM 1215 C CA . MET A 1 87 ? 0.512 -13.327 -6.971 1.00 0.00 78 MET A CA 1
ATOM 1216 C C . MET A 1 87 ? 1.073 -11.957 -7.361 1.00 0.00 78 MET A C 1
ATOM 1217 O O . MET A 1 87 ? 0.393 -10.942 -7.222 1.00 0.00 78 MET A O 1
ATOM 1231 N N . PRO A 1 88 ? 2.340 -11.974 -7.854 1.00 0.00 79 PRO A N 1
ATOM 1232 C CA . PRO A 1 88 ? 3.000 -10.746 -8.264 1.00 0.00 79 PRO A CA 1
ATOM 1233 C C . PRO A 1 88 ? 2.450 -10.249 -9.602 1.00 0.00 79 PRO A C 1
ATOM 1234 O O . PRO A 1 88 ? 1.373 -10.666 -10.028 1.00 0.00 79 PRO A O 1
ATOM 1245 N N . ALA A 1 89 ? 3.213 -9.366 -10.229 1.00 0.00 80 ALA A N 1
ATOM 1246 C CA . ALA A 1 89 ? 2.816 -8.808 -11.510 1.00 0.00 80 ALA A CA 1
ATOM 1247 C C . ALA A 1 89 ? 1.833 -7.658 -11.278 1.00 0.00 80 ALA A C 1
ATOM 1248 O O . ALA A 1 89 ? 2.056 -6.543 -11.746 1.00 0.00 80 ALA A O 1
ATOM 1255 N N . GLY A 1 90 ? 0.768 -7.970 -10.555 1.00 0.00 81 GLY A N 1
ATOM 1256 C CA . GLY A 1 90 ? -0.250 -6.977 -10.255 1.00 0.00 81 GLY A CA 1
ATOM 1257 C C . GLY A 1 90 ? 0.344 -5.804 -9.472 1.00 0.00 81 GLY A C 1
ATOM 1258 O O . GLY A 1 90 ? -0.058 -4.657 -9.665 1.00 0.00 81 GLY A O 1
ATOM 1262 N N . LEU A 1 91 ? 1.290 -6.131 -8.605 1.00 0.00 82 LEU A N 1
ATOM 1263 C CA . LEU A 1 91 ? 1.943 -5.119 -7.792 1.00 0.00 82 LEU A CA 1
ATOM 1264 C C . LEU A 1 91 ? 2.578 -4.069 -8.705 1.00 0.00 82 LEU A C 1
ATOM 1265 O O . LEU A 1 91 ? 2.064 -2.959 -8.833 1.00 0.00 82 LEU A O 1
ATOM 1281 N N . VAL A 1 92 ? 3.688 -4.457 -9.317 1.00 0.00 83 VAL A N 1
ATOM 1282 C CA . VAL A 1 92 ? 4.399 -3.562 -10.215 1.00 0.00 83 VAL A CA 1
ATOM 1283 C C . VAL A 1 92 ? 3.429 -3.031 -11.272 1.00 0.00 83 VAL A C 1
ATOM 1284 O O . VAL A 1 92 ? 3.269 -1.820 -11.420 1.00 0.00 83 VAL A O 1
ATOM 1297 N N . ALA A 1 93 ? 2.806 -3.962 -11.979 1.00 0.00 84 ALA A N 1
ATOM 1298 C CA . ALA A 1 93 ? 1.856 -3.602 -13.018 1.00 0.00 84 ALA A CA 1
ATOM 1299 C C . ALA A 1 93 ? 0.936 -2.495 -12.501 1.00 0.00 84 ALA A C 1
ATOM 1300 O O . ALA A 1 93 ? 0.498 -1.638 -13.267 1.00 0.00 84 ALA A O 1
ATOM 1307 N N . GLY A 1 94 ? 0.670 -2.548 -11.204 1.00 0.00 85 GLY A N 1
ATOM 1308 C CA . GLY A 1 94 ? -0.190 -1.560 -10.575 1.00 0.00 85 GLY A CA 1
ATOM 1309 C C . GLY A 1 94 ? 0.521 -0.211 -10.455 1.00 0.00 85 GLY A C 1
ATOM 1310 O O . GLY A 1 94 ? -0.037 0.823 -10.817 1.00 0.00 85 GLY A O 1
ATOM 1314 N N . LEU A 1 95 ? 1.743 -0.266 -9.947 1.00 0.00 86 LEU A N 1
ATOM 1315 C CA . LEU A 1 95 ? 2.537 0.940 -9.775 1.00 0.00 86 LEU A CA 1
ATOM 1316 C C . LEU A 1 95 ? 2.555 1.725 -11.088 1.00 0.00 86 LEU A C 1
ATOM 1317 O O . LEU A 1 95 ? 2.429 2.948 -11.085 1.00 0.00 86 LEU A O 1
ATOM 1333 N N . SER A 1 96 ? 2.713 0.989 -12.178 1.00 0.00 87 SER A N 1
ATOM 1334 C CA . SER A 1 96 ? 2.749 1.601 -13.495 1.00 0.00 87 SER A CA 1
ATOM 1335 C C . SER A 1 96 ? 1.375 2.178 -13.842 1.00 0.00 87 SER A C 1
ATOM 1336 O O . SER A 1 96 ? 1.259 3.353 -14.185 1.00 0.00 87 SER A O 1
ATOM 1344 N N . LEU A 1 97 ? 0.367 1.323 -13.741 1.00 0.00 88 LEU A N 1
ATOM 1345 C CA . LEU A 1 97 ? -0.995 1.733 -14.040 1.00 0.00 88 LEU A CA 1
ATOM 1346 C C . LEU A 1 97 ? -1.343 2.973 -13.213 1.00 0.00 88 LEU A C 1
ATOM 1347 O O . LEU A 1 97 ? -2.244 3.730 -13.571 1.00 0.00 88 LEU A O 1
ATOM 1363 N N . MET A 1 98 ? -0.610 3.142 -12.122 1.00 0.00 89 MET A N 1
ATOM 1364 C CA . MET A 1 98 ? -0.830 4.277 -11.242 1.00 0.00 89 MET A CA 1
ATOM 1365 C C . MET A 1 98 ? -0.183 5.543 -11.807 1.00 0.00 89 MET A C 1
ATOM 1366 O O . MET A 1 98 ? -0.879 6.475 -12.205 1.00 0.00 89 MET A O 1
ATOM 1380 N N . MET A 1 99 ? 1.142 5.535 -11.823 1.00 0.00 90 MET A N 1
ATOM 1381 C CA . MET A 1 99 ? 1.891 6.671 -12.333 1.00 0.00 90 MET A CA 1
ATOM 1382 C C . MET A 1 99 ? 1.336 7.133 -13.682 1.00 0.00 90 MET A C 1
ATOM 1383 O O . MET A 1 99 ? 1.487 8.296 -14.054 1.00 0.00 90 MET A O 1
ATOM 1397 N N . ILE A 1 100 ? 0.705 6.198 -14.377 1.00 0.00 91 ILE A N 1
ATOM 1398 C CA . ILE A 1 100 ? 0.127 6.495 -15.677 1.00 0.00 91 ILE A CA 1
ATOM 1399 C C . ILE A 1 100 ? -1.287 7.046 -15.487 1.00 0.00 91 ILE A C 1
ATOM 1400 O O . ILE A 1 100 ? -1.666 8.027 -16.126 1.00 0.00 91 ILE A O 1
ATOM 1416 N N . LEU A 1 101 ? -2.030 6.392 -14.606 1.00 0.00 92 LEU A N 1
ATOM 1417 C CA . LEU A 1 101 ? -3.394 6.805 -14.324 1.00 0.00 92 LEU A CA 1
ATOM 1418 C C . LEU A 1 101 ? -3.392 8.250 -13.821 1.00 0.00 92 LEU A C 1
ATOM 1419 O O . LEU A 1 101 ? -4.410 8.936 -13.887 1.00 0.00 92 LEU A O 1
ATOM 1435 N N . ARG A 1 102 ? -2.235 8.669 -13.328 1.00 0.00 93 ARG A N 1
ATOM 1436 C CA . ARG A 1 102 ? -2.087 10.020 -12.814 1.00 0.00 93 ARG A CA 1
ATOM 1437 C C . ARG A 1 102 ? -1.483 10.932 -13.883 1.00 0.00 93 ARG A C 1
ATOM 1438 O O . ARG A 1 102 ? -1.953 12.050 -14.088 1.00 0.00 93 ARG A O 1
ATOM 1459 N N . LEU A 1 103 ? -0.450 10.420 -14.537 1.00 0.00 94 LEU A N 1
ATOM 1460 C CA . LEU A 1 103 ? 0.223 11.175 -15.581 1.00 0.00 94 LEU A CA 1
ATOM 1461 C C . LEU A 1 103 ? -0.790 11.558 -16.661 1.00 0.00 94 LEU A C 1
ATOM 1462 O O . LEU A 1 103 ? -0.540 12.460 -17.460 1.00 0.00 94 LEU A O 1
ATOM 1478 N N . VAL A 1 104 ? -1.912 10.854 -16.652 1.00 0.00 95 VAL A N 1
ATOM 1479 C CA . VAL A 1 104 ? -2.964 11.109 -17.621 1.00 0.00 95 VAL A CA 1
ATOM 1480 C C . VAL A 1 104 ? -3.417 12.565 -17.505 1.00 0.00 95 VAL A C 1
ATOM 1481 O O . VAL A 1 104 ? -3.319 13.329 -18.464 1.00 0.00 95 VAL A O 1
ATOM 1494 N N . LEU A 1 105 ? -3.904 12.907 -16.321 1.00 0.00 96 LEU A N 1
ATOM 1495 C CA . LEU A 1 105 ? -4.372 14.259 -16.066 1.00 0.00 96 LEU A CA 1
ATOM 1496 C C . LEU A 1 105 ? -3.183 15.144 -15.688 1.00 0.00 96 LEU A C 1
ATOM 1497 O O . LEU A 1 105 ? -3.070 16.274 -16.161 1.00 0.00 96 LEU A O 1
ATOM 1513 N N . LEU A 1 106 ? -2.325 14.596 -14.840 1.00 0.00 97 LEU A N 1
ATOM 1514 C CA . LEU A 1 106 ? -1.148 15.322 -14.393 1.00 0.00 97 LEU A CA 1
ATOM 1515 C C . LEU A 1 106 ? -1.492 16.806 -14.251 1.00 0.00 97 LEU A C 1
ATOM 1516 O O . LEU A 1 106 ? -0.741 17.667 -14.705 1.00 0.00 97 LEU A O 1
ATOM 1532 N N . LEU A 1 107 ? -2.629 17.059 -13.619 1.00 0.00 98 LEU A N 1
ATOM 1533 C CA . LEU A 1 107 ? -3.082 18.424 -13.411 1.00 0.00 98 LEU A CA 1
ATOM 1534 C C . LEU A 1 107 ? -3.350 18.646 -11.921 1.00 0.00 98 LEU A C 1
ATOM 1535 O O . LEU A 1 107 ? -2.959 19.670 -11.362 1.00 0.00 98 LEU A O 1
ATOM 1551 N N . LEU A 1 108 ? -4.016 17.671 -11.321 1.00 0.00 99 LEU A N 1
ATOM 1552 C CA . LEU A 1 108 ? -4.342 17.747 -9.907 1.00 0.00 99 LEU A CA 1
ATOM 1553 C C . LEU A 1 108 ? -3.077 18.082 -9.114 1.00 0.00 99 LEU A C 1
ATOM 1554 O O . LEU A 1 108 ? -3.157 18.577 -7.991 1.00 0.00 99 LEU A O 1
ATOM 1570 N N . MET A 1 10 ? -8.232 -40.163 -25.389 1.00 0.00 1 MET A N 2
ATOM 1571 C CA . MET A 1 10 ? -7.830 -40.604 -26.714 1.00 0.00 1 MET A CA 2
ATOM 1572 C C . MET A 1 10 ? -8.921 -40.308 -27.745 1.00 0.00 1 MET A C 2
ATOM 1573 O O . MET A 1 10 ? -10.109 -40.390 -27.438 1.00 0.00 1 MET A O 2
ATOM 1587 N N . ASP A 1 11 ? -8.479 -39.969 -28.947 1.00 0.00 2 ASP A N 2
ATOM 1588 C CA . ASP A 1 11 ? -9.403 -39.660 -30.025 1.00 0.00 2 ASP A CA 2
ATOM 1589 C C . ASP A 1 11 ? -8.791 -40.100 -31.357 1.00 0.00 2 ASP A C 2
ATOM 1590 O O . ASP A 1 11 ? -7.573 -40.226 -31.473 1.00 0.00 2 ASP A O 2
ATOM 1599 N N . LEU A 1 12 ? -9.665 -40.321 -32.328 1.00 0.00 3 LEU A N 2
ATOM 1600 C CA . LEU A 1 12 ? -9.226 -40.744 -33.647 1.00 0.00 3 LEU A CA 2
ATOM 1601 C C . LEU A 1 12 ? -8.523 -39.577 -34.344 1.00 0.00 3 LEU A C 2
ATOM 1602 O O . LEU A 1 12 ? -7.329 -39.650 -34.632 1.00 0.00 3 LEU A O 2
ATOM 1618 N N . ILE A 1 13 ? -9.293 -38.529 -34.596 1.00 0.00 4 ILE A N 2
ATOM 1619 C CA . ILE A 1 13 ? -8.759 -37.349 -35.254 1.00 0.00 4 ILE A CA 2
ATOM 1620 C C . ILE A 1 13 ? -7.369 -37.042 -34.693 1.00 0.00 4 ILE A C 2
ATOM 1621 O O . ILE A 1 13 ? -6.363 -37.488 -35.241 1.00 0.00 4 ILE A O 2
ATOM 1637 N N . GLY A 1 14 ? -7.359 -36.283 -33.607 1.00 0.00 5 GLY A N 2
ATOM 1638 C CA . GLY A 1 14 ? -6.109 -35.912 -32.965 1.00 0.00 5 GLY A CA 2
ATOM 1639 C C . GLY A 1 14 ? -5.505 -34.667 -33.619 1.00 0.00 5 GLY A C 2
ATOM 1640 O O . GLY A 1 14 ? -5.094 -33.736 -32.929 1.00 0.00 5 GLY A O 2
ATOM 1644 N N . PHE A 1 15 ? -5.471 -34.691 -34.944 1.00 0.00 6 PHE A N 2
ATOM 1645 C CA . PHE A 1 15 ? -4.925 -33.576 -35.699 1.00 0.00 6 PHE A CA 2
ATOM 1646 C C . PHE A 1 15 ? -5.707 -32.291 -35.420 1.00 0.00 6 PHE A C 2
ATOM 1647 O O . PHE A 1 15 ? -5.161 -31.335 -34.870 1.00 0.00 6 PHE A O 2
ATOM 1664 N N . GLY A 1 16 ? -6.972 -32.308 -35.813 1.00 0.00 7 GLY A N 2
ATOM 1665 C CA . GLY A 1 16 ? -7.834 -31.156 -35.612 1.00 0.00 7 GLY A CA 2
ATOM 1666 C C . GLY A 1 16 ? -7.578 -30.510 -34.249 1.00 0.00 7 GLY A C 2
ATOM 1667 O O . GLY A 1 16 ? -7.352 -29.304 -34.162 1.00 0.00 7 GLY A O 2
ATOM 1671 N N . TYR A 1 17 ? -7.621 -31.342 -33.219 1.00 0.00 8 TYR A N 2
ATOM 1672 C CA . TYR A 1 17 ? -7.396 -30.867 -31.864 1.00 0.00 8 TYR A CA 2
ATOM 1673 C C . TYR A 1 17 ? -6.042 -30.165 -31.746 1.00 0.00 8 TYR A C 2
ATOM 1674 O O . TYR A 1 17 ? -5.960 -29.048 -31.238 1.00 0.00 8 TYR A O 2
ATOM 1692 N N . ALA A 1 18 ? -5.013 -30.849 -32.225 1.00 0.00 9 ALA A N 2
ATOM 1693 C CA . ALA A 1 18 ? -3.667 -30.305 -32.180 1.00 0.00 9 ALA A CA 2
ATOM 1694 C C . ALA A 1 18 ? -3.599 -29.049 -33.052 1.00 0.00 9 ALA A C 2
ATOM 1695 O O . ALA A 1 18 ? -2.752 -28.184 -32.837 1.00 0.00 9 ALA A O 2
ATOM 1702 N N . ALA A 1 19 ? -4.504 -28.990 -34.018 1.00 0.00 10 ALA A N 2
ATOM 1703 C CA . ALA A 1 19 ? -4.557 -27.855 -34.924 1.00 0.00 10 ALA A CA 2
ATOM 1704 C C . ALA A 1 19 ? -4.970 -26.605 -34.144 1.00 0.00 10 ALA A C 2
ATOM 1705 O O . ALA A 1 19 ? -4.192 -25.660 -34.022 1.00 0.00 10 ALA A O 2
ATOM 1712 N N . LEU A 1 20 ? -6.194 -26.640 -33.637 1.00 0.00 11 LEU A N 2
ATOM 1713 C CA . LEU A 1 20 ? -6.719 -25.521 -32.873 1.00 0.00 11 LEU A CA 2
ATOM 1714 C C . LEU A 1 20 ? -5.783 -25.227 -31.699 1.00 0.00 11 LEU A C 2
ATOM 1715 O O . LEU A 1 20 ? -5.530 -24.067 -31.377 1.00 0.00 11 LEU A O 2
ATOM 1731 N N . VAL A 1 21 ? -5.294 -26.298 -31.090 1.00 0.00 12 VAL A N 2
ATOM 1732 C CA . VAL A 1 21 ? -4.391 -26.169 -29.959 1.00 0.00 12 VAL A CA 2
ATOM 1733 C C . VAL A 1 21 ? -3.198 -25.299 -30.361 1.00 0.00 12 VAL A C 2
ATOM 1734 O O . VAL A 1 21 ? -2.864 -24.339 -29.668 1.00 0.00 12 VAL A O 2
ATOM 1747 N N . THR A 1 22 ? -2.588 -25.667 -31.478 1.00 0.00 13 THR A N 2
ATOM 1748 C CA . THR A 1 22 ? -1.439 -24.933 -31.980 1.00 0.00 13 THR A CA 2
ATOM 1749 C C . THR A 1 22 ? -1.827 -23.487 -32.298 1.00 0.00 13 THR A C 2
ATOM 1750 O O . THR A 1 22 ? -1.023 -22.573 -32.127 1.00 0.00 13 THR A O 2
ATOM 1761 N N . PHE A 1 23 ? -3.060 -23.327 -32.756 1.00 0.00 14 PHE A N 2
ATOM 1762 C CA . PHE A 1 23 ? -3.565 -22.008 -33.100 1.00 0.00 14 PHE A CA 2
ATOM 1763 C C . PHE A 1 23 ? -3.640 -21.110 -31.863 1.00 0.00 14 PHE A C 2
ATOM 1764 O O . PHE A 1 23 ? -3.044 -20.034 -31.836 1.00 0.00 14 PHE A O 2
ATOM 1781 N N . GLY A 1 24 ? -4.376 -21.585 -30.869 1.00 0.00 15 GLY A N 2
ATOM 1782 C CA . GLY A 1 24 ? -4.536 -20.839 -29.633 1.00 0.00 15 GLY A CA 2
ATOM 1783 C C . GLY A 1 24 ? -3.191 -20.649 -28.929 1.00 0.00 15 GLY A C 2
ATOM 1784 O O . GLY A 1 24 ? -3.001 -19.680 -28.196 1.00 0.00 15 GLY A O 2
ATOM 1788 N N . SER A 1 25 ? -2.291 -21.590 -29.177 1.00 0.00 16 SER A N 2
ATOM 1789 C CA . SER A 1 25 ? -0.969 -21.538 -28.577 1.00 0.00 16 SER A CA 2
ATOM 1790 C C . SER A 1 25 ? -0.173 -20.372 -29.164 1.00 0.00 16 SER A C 2
ATOM 1791 O O . SER A 1 25 ? 0.452 -19.609 -28.429 1.00 0.00 16 SER A O 2
ATOM 1799 N N . ILE A 1 26 ? -0.220 -20.270 -30.485 1.00 0.00 17 ILE A N 2
ATOM 1800 C CA . ILE A 1 26 ? 0.489 -19.209 -31.180 1.00 0.00 17 ILE A CA 2
ATOM 1801 C C . ILE A 1 26 ? -0.181 -17.868 -30.875 1.00 0.00 17 ILE A C 2
ATOM 1802 O O . ILE A 1 26 ? 0.403 -17.015 -30.208 1.00 0.00 17 ILE A O 2
ATOM 1818 N N . PHE A 1 27 ? -1.398 -17.724 -31.378 1.00 0.00 18 PHE A N 2
ATOM 1819 C CA . PHE A 1 27 ? -2.154 -16.501 -31.168 1.00 0.00 18 PHE A CA 2
ATOM 1820 C C . PHE A 1 27 ? -2.132 -16.088 -29.694 1.00 0.00 18 PHE A C 2
ATOM 1821 O O . PHE A 1 27 ? -2.042 -14.903 -29.379 1.00 0.00 18 PHE A O 2
ATOM 1838 N N . GLY A 1 28 ? -2.215 -17.090 -28.831 1.00 0.00 19 GLY A N 2
ATOM 1839 C CA . GLY A 1 28 ? -2.205 -16.846 -27.399 1.00 0.00 19 GLY A CA 2
ATOM 1840 C C . GLY A 1 28 ? -1.122 -15.832 -27.023 1.00 0.00 19 GLY A C 2
ATOM 1841 O O . GLY A 1 28 ? -1.415 -14.803 -26.416 1.00 0.00 19 GLY A O 2
ATOM 1845 N N . TYR A 1 29 ? 0.105 -16.159 -27.399 1.00 0.00 20 TYR A N 2
ATOM 1846 C CA . TYR A 1 29 ? 1.233 -15.289 -27.108 1.00 0.00 20 TYR A CA 2
ATOM 1847 C C . TYR A 1 29 ? 1.404 -15.098 -25.600 1.00 0.00 20 TYR A C 2
ATOM 1848 O O . TYR A 1 29 ? 0.486 -15.370 -24.828 1.00 0.00 20 TYR A O 2
ATOM 1866 N N . LYS A 1 30 ? 2.586 -14.632 -25.225 1.00 0.00 21 LYS A N 2
ATOM 1867 C CA . LYS A 1 30 ? 2.890 -14.402 -23.823 1.00 0.00 21 LYS A CA 2
ATOM 1868 C C . LYS A 1 30 ? 1.810 -13.507 -23.212 1.00 0.00 21 LYS A C 2
ATOM 1869 O O . LYS A 1 30 ? 1.595 -12.386 -23.672 1.00 0.00 21 LYS A O 2
ATOM 1888 N N . ARG A 1 31 ? 1.159 -14.035 -22.186 1.00 0.00 22 ARG A N 2
ATOM 1889 C CA . ARG A 1 31 ? 0.106 -13.297 -21.508 1.00 0.00 22 ARG A CA 2
ATOM 1890 C C . ARG A 1 31 ? 0.632 -12.706 -20.198 1.00 0.00 22 ARG A C 2
ATOM 1891 O O . ARG A 1 31 ? 1.728 -13.046 -19.755 1.00 0.00 22 ARG A O 2
ATOM 1912 N N . ARG A 1 32 ? -0.174 -11.830 -19.617 1.00 0.00 23 ARG A N 2
ATOM 1913 C CA . ARG A 1 32 ? 0.197 -11.187 -18.367 1.00 0.00 23 ARG A CA 2
ATOM 1914 C C . ARG A 1 32 ? 0.501 -12.240 -17.299 1.00 0.00 23 ARG A C 2
ATOM 1915 O O . ARG A 1 32 ? 1.611 -12.290 -16.771 1.00 0.00 23 ARG A O 2
ATOM 1936 N N . GLY A 1 33 ? -0.504 -13.055 -17.013 1.00 0.00 24 GLY A N 2
ATOM 1937 C CA . GLY A 1 33 ? -0.357 -14.103 -16.018 1.00 0.00 24 GLY A CA 2
ATOM 1938 C C . GLY A 1 33 ? -0.561 -13.551 -14.606 1.00 0.00 24 GLY A C 2
ATOM 1939 O O . GLY A 1 33 ? -0.219 -12.402 -14.329 1.00 0.00 24 GLY A O 2
ATOM 1943 N N . GLY A 1 34 ? -1.117 -14.395 -13.749 1.00 0.00 25 GLY A N 2
ATOM 1944 C CA . GLY A 1 34 ? -1.370 -14.005 -12.372 1.00 0.00 25 GLY A CA 2
ATOM 1945 C C . GLY A 1 34 ? -2.753 -13.367 -12.229 1.00 0.00 25 GLY A C 2
ATOM 1946 O O . GLY A 1 34 ? -2.909 -12.164 -12.432 1.00 0.00 25 GLY A O 2
ATOM 1950 N N . VAL A 1 35 ? -3.721 -14.201 -11.879 1.00 0.00 26 VAL A N 2
ATOM 1951 C CA . VAL A 1 35 ? -5.086 -13.732 -11.705 1.00 0.00 26 VAL A CA 2
ATOM 1952 C C . VAL A 1 35 ? -5.125 -12.694 -10.582 1.00 0.00 26 VAL A C 2
ATOM 1953 O O . VAL A 1 35 ? -5.652 -11.598 -10.763 1.00 0.00 26 VAL A O 2
ATOM 1966 N N . PRO A 1 36 ? -4.546 -13.087 -9.416 1.00 0.00 27 PRO A N 2
ATOM 1967 C CA . PRO A 1 36 ? -4.510 -12.203 -8.263 1.00 0.00 27 PRO A CA 2
ATOM 1968 C C . PRO A 1 36 ? -3.466 -11.100 -8.450 1.00 0.00 27 PRO A C 2
ATOM 1969 O O . PRO A 1 36 ? -2.587 -10.924 -7.609 1.00 0.00 27 PRO A O 2
ATOM 1980 N N . SER A 1 37 ? -3.599 -10.386 -9.559 1.00 0.00 28 SER A N 2
ATOM 1981 C CA . SER A 1 37 ? -2.678 -9.305 -9.867 1.00 0.00 28 SER A CA 2
ATOM 1982 C C . SER A 1 37 ? -3.444 -7.986 -9.993 1.00 0.00 28 SER A C 2
ATOM 1983 O O . SER A 1 37 ? -3.163 -7.030 -9.273 1.00 0.00 28 SER A O 2
ATOM 1991 N N . LEU A 1 38 ? -4.396 -7.978 -10.915 1.00 0.00 29 LEU A N 2
ATOM 1992 C CA . LEU A 1 38 ? -5.204 -6.792 -11.144 1.00 0.00 29 LEU A CA 2
ATOM 1993 C C . LEU A 1 38 ? -5.682 -6.237 -9.801 1.00 0.00 29 LEU A C 2
ATOM 1994 O O . LEU A 1 38 ? -5.584 -5.037 -9.551 1.00 0.00 29 LEU A O 2
ATOM 2010 N N . ILE A 1 39 ? -6.189 -7.138 -8.972 1.00 0.00 30 ILE A N 2
ATOM 2011 C CA . ILE A 1 39 ? -6.682 -6.754 -7.660 1.00 0.00 30 ILE A CA 2
ATOM 2012 C C . ILE A 1 39 ? -5.528 -6.188 -6.831 1.00 0.00 30 ILE A C 2
ATOM 2013 O O . ILE A 1 39 ? -5.728 -5.294 -6.010 1.00 0.00 30 ILE A O 2
ATOM 2029 N N . ALA A 1 40 ? -4.344 -6.733 -7.074 1.00 0.00 31 ALA A N 2
ATOM 2030 C CA . ALA A 1 40 ? -3.157 -6.294 -6.360 1.00 0.00 31 ALA A CA 2
ATOM 2031 C C . ALA A 1 40 ? -2.846 -4.845 -6.740 1.00 0.00 31 ALA A C 2
ATOM 2032 O O . ALA A 1 40 ? -2.934 -3.948 -5.904 1.00 0.00 31 ALA A O 2
ATOM 2039 N N . GLY A 1 41 ? -2.488 -4.661 -8.003 1.00 0.00 32 GLY A N 2
ATOM 2040 C CA . GLY A 1 41 ? -2.163 -3.337 -8.504 1.00 0.00 32 GLY A CA 2
ATOM 2041 C C . GLY A 1 41 ? -3.276 -2.339 -8.177 1.00 0.00 32 GLY A C 2
ATOM 2042 O O . GLY A 1 41 ? -3.006 -1.230 -7.719 1.00 0.00 32 GLY A O 2
ATOM 2046 N N . LEU A 1 42 ? -4.504 -2.769 -8.426 1.00 0.00 33 LEU A N 2
ATOM 2047 C CA . LEU A 1 42 ? -5.659 -1.927 -8.164 1.00 0.00 33 LEU A CA 2
ATOM 2048 C C . LEU A 1 42 ? -5.593 -1.410 -6.725 1.00 0.00 33 LEU A C 2
ATOM 2049 O O . LEU A 1 42 ? -5.672 -0.205 -6.491 1.00 0.00 33 LEU A O 2
ATOM 2065 N N . PHE A 1 43 ? -5.447 -2.347 -5.800 1.00 0.00 34 PHE A N 2
ATOM 2066 C CA . PHE A 1 43 ? -5.369 -2.001 -4.391 1.00 0.00 34 PHE A CA 2
ATOM 2067 C C . PHE A 1 43 ? -4.252 -0.987 -4.136 1.00 0.00 34 PHE A C 2
ATOM 2068 O O . PHE A 1 43 ? -4.428 -0.044 -3.367 1.00 0.00 34 PHE A O 2
ATOM 2085 N N . VAL A 1 44 ? -3.126 -1.217 -4.797 1.00 0.00 35 VAL A N 2
ATOM 2086 C CA . VAL A 1 44 ? -1.980 -0.336 -4.651 1.00 0.00 35 VAL A CA 2
ATOM 2087 C C . VAL A 1 44 ? -2.358 1.068 -5.127 1.00 0.00 35 VAL A C 2
ATOM 2088 O O . VAL A 1 44 ? -1.934 2.062 -4.539 1.00 0.00 35 VAL A O 2
ATOM 2101 N N . GLY A 1 45 ? -3.153 1.105 -6.186 1.00 0.00 36 GLY A N 2
ATOM 2102 C CA . GLY A 1 45 ? -3.594 2.371 -6.747 1.00 0.00 36 GLY A CA 2
ATOM 2103 C C . GLY A 1 45 ? -4.641 3.034 -5.850 1.00 0.00 36 GLY A C 2
ATOM 2104 O O . GLY A 1 45 ? -4.746 4.259 -5.811 1.00 0.00 36 GLY A O 2
ATOM 2108 N N . CYS A 1 46 ? -5.391 2.194 -5.151 1.00 0.00 37 CYS A N 2
ATOM 2109 C CA . CYS A 1 46 ? -6.427 2.683 -4.257 1.00 0.00 37 CYS A CA 2
ATOM 2110 C C . CYS A 1 46 ? -5.751 3.309 -3.035 1.00 0.00 37 CYS A C 2
ATOM 2111 O O . CYS A 1 46 ? -6.080 4.429 -2.646 1.00 0.00 37 CYS A O 2
ATOM 2119 N N . LEU A 1 47 ? -4.819 2.560 -2.465 1.00 0.00 38 LEU A N 2
ATOM 2120 C CA . LEU A 1 47 ? -4.094 3.028 -1.296 1.00 0.00 38 LEU A CA 2
ATOM 2121 C C . LEU A 1 47 ? -3.194 4.199 -1.695 1.00 0.00 38 LEU A C 2
ATOM 2122 O O . LEU A 1 47 ? -2.900 5.068 -0.875 1.00 0.00 38 LEU A O 2
ATOM 2138 N N . ALA A 1 48 ? -2.781 4.186 -2.954 1.00 0.00 39 ALA A N 2
ATOM 2139 C CA . ALA A 1 48 ? -1.921 5.236 -3.471 1.00 0.00 39 ALA A CA 2
ATOM 2140 C C . ALA A 1 48 ? -2.700 6.553 -3.513 1.00 0.00 39 ALA A C 2
ATOM 2141 O O . ALA A 1 48 ? -2.276 7.547 -2.926 1.00 0.00 39 ALA A O 2
ATOM 2148 N N . GLY A 1 49 ? -3.824 6.516 -4.213 1.00 0.00 40 GLY A N 2
ATOM 2149 C CA . GLY A 1 49 ? -4.666 7.694 -4.339 1.00 0.00 40 GLY A CA 2
ATOM 2150 C C . GLY A 1 49 ? -5.204 8.132 -2.976 1.00 0.00 40 GLY A C 2
ATOM 2151 O O . GLY A 1 49 ? -4.861 9.206 -2.485 1.00 0.00 40 GLY A O 2
ATOM 2155 N N . TYR A 1 50 ? -6.039 7.277 -2.403 1.00 0.00 41 TYR A N 2
ATOM 2156 C CA . TYR A 1 50 ? -6.628 7.562 -1.105 1.00 0.00 41 TYR A CA 2
ATOM 2157 C C . TYR A 1 50 ? -5.550 7.912 -0.078 1.00 0.00 41 TYR A C 2
ATOM 2158 O O . TYR A 1 50 ? -5.752 8.782 0.768 1.00 0.00 41 TYR A O 2
ATOM 2176 N N . GLY A 1 51 ? -4.427 7.216 -0.186 1.00 0.00 42 GLY A N 2
ATOM 2177 C CA . GLY A 1 51 ? -3.317 7.442 0.723 1.00 0.00 42 GLY A CA 2
ATOM 2178 C C . GLY A 1 51 ? -2.771 8.864 0.580 1.00 0.00 42 GLY A C 2
ATOM 2179 O O . GLY A 1 51 ? -3.048 9.726 1.413 1.00 0.00 42 GLY A O 2
ATOM 2183 N N . ALA A 1 52 ? -2.006 9.066 -0.483 1.00 0.00 43 ALA A N 2
ATOM 2184 C CA . ALA A 1 52 ? -1.420 10.369 -0.746 1.00 0.00 43 ALA A CA 2
ATOM 2185 C C . ALA A 1 52 ? -2.458 11.457 -0.467 1.00 0.00 43 ALA A C 2
ATOM 2186 O O . ALA A 1 52 ? -2.271 12.285 0.423 1.00 0.00 43 ALA A O 2
ATOM 2193 N N . TYR A 1 53 ? -3.531 11.420 -1.244 1.00 0.00 44 TYR A N 2
ATOM 2194 C CA . TYR A 1 53 ? -4.600 12.393 -1.091 1.00 0.00 44 TYR A CA 2
ATOM 2195 C C . TYR A 1 53 ? -4.134 13.789 -1.509 1.00 0.00 44 TYR A C 2
ATOM 2196 O O . TYR A 1 53 ? -4.670 14.369 -2.453 1.00 0.00 44 TYR A O 2
ATOM 2214 N N . ARG A 1 54 ? -3.142 14.288 -0.788 1.00 0.00 45 ARG A N 2
ATOM 2215 C CA . ARG A 1 54 ? -2.599 15.606 -1.073 1.00 0.00 45 ARG A CA 2
ATOM 2216 C C . ARG A 1 54 ? -1.093 15.514 -1.330 1.00 0.00 45 ARG A C 2
ATOM 2217 O O . ARG A 1 54 ? -0.431 16.532 -1.531 1.00 0.00 45 ARG A O 2
ATOM 2238 N N . VAL A 1 55 ? -0.596 14.286 -1.316 1.00 0.00 46 VAL A N 2
ATOM 2239 C CA . VAL A 1 55 ? 0.819 14.049 -1.546 1.00 0.00 46 VAL A CA 2
ATOM 2240 C C . VAL A 1 55 ? 1.100 14.084 -3.049 1.00 0.00 46 VAL A C 2
ATOM 2241 O O . VAL A 1 55 ? 2.242 13.920 -3.475 1.00 0.00 46 VAL A O 2
ATOM 2254 N N . SER A 1 56 ? 0.039 14.300 -3.812 1.00 0.00 47 SER A N 2
ATOM 2255 C CA . SER A 1 56 ? 0.157 14.358 -5.259 1.00 0.00 47 SER A CA 2
ATOM 2256 C C . SER A 1 56 ? 0.128 15.815 -5.728 1.00 0.00 47 SER A C 2
ATOM 2257 O O . SER A 1 56 ? -0.585 16.640 -5.159 1.00 0.00 47 SER A O 2
ATOM 2265 N N . ASN A 1 57 ? 0.912 16.086 -6.761 1.00 0.00 48 ASN A N 2
ATOM 2266 C CA . ASN A 1 57 ? 0.986 17.428 -7.313 1.00 0.00 48 ASN A CA 2
ATOM 2267 C C . ASN A 1 57 ? 1.810 18.315 -6.377 1.00 0.00 48 ASN A C 2
ATOM 2268 O O . ASN A 1 57 ? 2.878 18.797 -6.753 1.00 0.00 48 ASN A O 2
ATOM 2279 N N . ASP A 1 58 ? 1.283 18.504 -5.176 1.00 0.00 49 ASP A N 2
ATOM 2280 C CA . ASP A 1 58 ? 1.957 19.324 -4.184 1.00 0.00 49 ASP A CA 2
ATOM 2281 C C . ASP A 1 58 ? 3.188 18.580 -3.663 1.00 0.00 49 ASP A C 2
ATOM 2282 O O . ASP A 1 58 ? 4.002 19.149 -2.939 1.00 0.00 49 ASP A O 2
ATOM 2291 N N . LYS A 1 59 ? 3.285 17.317 -4.053 1.00 0.00 50 LYS A N 2
ATOM 2292 C CA . LYS A 1 59 ? 4.402 16.488 -3.635 1.00 0.00 50 LYS A CA 2
ATOM 2293 C C . LYS A 1 59 ? 4.546 15.309 -4.598 1.00 0.00 50 LYS A C 2
ATOM 2294 O O . LYS A 1 59 ? 3.728 15.137 -5.501 1.00 0.00 50 LYS A O 2
ATOM 2313 N N . ARG A 1 60 ? 5.591 14.526 -4.374 1.00 0.00 51 ARG A N 2
ATOM 2314 C CA . ARG A 1 60 ? 5.852 13.368 -5.211 1.00 0.00 51 ARG A CA 2
ATOM 2315 C C . ARG A 1 60 ? 4.722 12.346 -5.072 1.00 0.00 51 ARG A C 2
ATOM 2316 O O . ARG A 1 60 ? 4.120 12.222 -4.006 1.00 0.00 51 ARG A O 2
ATOM 2337 N N . ASP A 1 61 ? 4.467 11.641 -6.164 1.00 0.00 52 ASP A N 2
ATOM 2338 C CA . ASP A 1 61 ? 3.419 10.634 -6.177 1.00 0.00 52 ASP A CA 2
ATOM 2339 C C . ASP A 1 61 ? 4.028 9.275 -6.525 1.00 0.00 52 ASP A C 2
ATOM 2340 O O . ASP A 1 61 ? 3.745 8.277 -5.864 1.00 0.00 52 ASP A O 2
ATOM 2349 N N . VAL A 1 62 ? 4.853 9.279 -7.562 1.00 0.00 53 VAL A N 2
ATOM 2350 C CA . VAL A 1 62 ? 5.504 8.059 -8.005 1.00 0.00 53 VAL A CA 2
ATOM 2351 C C . VAL A 1 62 ? 6.260 7.434 -6.831 1.00 0.00 53 VAL A C 2
ATOM 2352 O O . VAL A 1 62 ? 6.584 6.247 -6.857 1.00 0.00 53 VAL A O 2
ATOM 2365 N N . LYS A 1 63 ? 6.520 8.260 -5.828 1.00 0.00 54 LYS A N 2
ATOM 2366 C CA . LYS A 1 63 ? 7.232 7.803 -4.647 1.00 0.00 54 LYS A CA 2
ATOM 2367 C C . LYS A 1 63 ? 6.352 6.816 -3.877 1.00 0.00 54 LYS A C 2
ATOM 2368 O O . LYS A 1 63 ? 6.843 5.812 -3.363 1.00 0.00 54 LYS A O 2
ATOM 2387 N N . VAL A 1 64 ? 5.068 7.137 -3.820 1.00 0.00 55 VAL A N 2
ATOM 2388 C CA . VAL A 1 64 ? 4.116 6.291 -3.122 1.00 0.00 55 VAL A CA 2
ATOM 2389 C C . VAL A 1 64 ? 3.764 5.090 -4.003 1.00 0.00 55 VAL A C 2
ATOM 2390 O O . VAL A 1 64 ? 3.405 4.028 -3.497 1.00 0.00 55 VAL A O 2
ATOM 2403 N N . SER A 1 65 ? 3.879 5.300 -5.306 1.00 0.00 56 SER A N 2
ATOM 2404 C CA . SER A 1 65 ? 3.577 4.248 -6.262 1.00 0.00 56 SER A CA 2
ATOM 2405 C C . SER A 1 65 ? 4.565 3.092 -6.097 1.00 0.00 56 SER A C 2
ATOM 2406 O O . SER A 1 65 ? 4.159 1.941 -5.944 1.00 0.00 56 SER A O 2
ATOM 2414 N N . LEU A 1 66 ? 5.843 3.438 -6.134 1.00 0.00 57 LEU A N 2
ATOM 2415 C CA . LEU A 1 66 ? 6.892 2.443 -5.990 1.00 0.00 57 LEU A CA 2
ATOM 2416 C C . LEU A 1 66 ? 6.958 1.983 -4.532 1.00 0.00 57 LEU A C 2
ATOM 2417 O O . LEU A 1 66 ? 6.850 0.792 -4.248 1.00 0.00 57 LEU A O 2
ATOM 2433 N N . PHE A 1 67 ? 7.134 2.953 -3.647 1.00 0.00 58 PHE A N 2
ATOM 2434 C CA . PHE A 1 67 ? 7.215 2.664 -2.226 1.00 0.00 58 PHE A CA 2
ATOM 2435 C C . PHE A 1 67 ? 6.130 1.669 -1.806 1.00 0.00 58 PHE A C 2
ATOM 2436 O O . PHE A 1 67 ? 6.388 0.760 -1.019 1.00 0.00 58 PHE A O 2
ATOM 2453 N N . THR A 1 68 ? 4.940 1.877 -2.350 1.00 0.00 59 THR A N 2
ATOM 2454 C CA . THR A 1 68 ? 3.815 1.010 -2.042 1.00 0.00 59 THR A CA 2
ATOM 2455 C C . THR A 1 68 ? 4.003 -0.361 -2.696 1.00 0.00 59 THR A C 2
ATOM 2456 O O . THR A 1 68 ? 3.973 -1.386 -2.016 1.00 0.00 59 THR A O 2
ATOM 2467 N N . ALA A 1 69 ? 4.194 -0.335 -4.006 1.00 0.00 60 ALA A N 2
ATOM 2468 C CA . ALA A 1 69 ? 4.388 -1.562 -4.759 1.00 0.00 60 ALA A CA 2
ATOM 2469 C C . ALA A 1 69 ? 5.384 -2.457 -4.020 1.00 0.00 60 ALA A C 2
ATOM 2470 O O . ALA A 1 69 ? 5.192 -3.669 -3.935 1.00 0.00 60 ALA A O 2
ATOM 2477 N N . PHE A 1 70 ? 6.428 -1.825 -3.503 1.00 0.00 61 PHE A N 2
ATOM 2478 C CA . PHE A 1 70 ? 7.455 -2.549 -2.774 1.00 0.00 61 PHE A CA 2
ATOM 2479 C C . PHE A 1 70 ? 6.931 -3.029 -1.419 1.00 0.00 61 PHE A C 2
ATOM 2480 O O . PHE A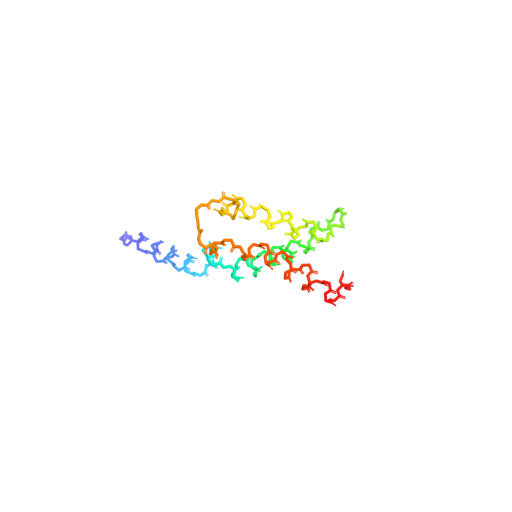 1 70 ? 7.183 -4.164 -1.018 1.00 0.00 61 PHE A O 2
ATOM 2497 N N . PHE A 1 71 ? 6.210 -2.140 -0.751 1.00 0.00 62 PHE A N 2
ATOM 2498 C CA . PHE A 1 71 ? 5.648 -2.458 0.551 1.00 0.00 62 PHE A CA 2
ATOM 2499 C C . PHE A 1 71 ? 4.695 -3.652 0.459 1.00 0.00 62 PHE A C 2
ATOM 2500 O O . PHE A 1 71 ? 4.928 -4.686 1.084 1.00 0.00 62 PHE A O 2
ATOM 2517 N N . LEU A 1 72 ? 3.643 -3.470 -0.325 1.00 0.00 63 LEU A N 2
ATOM 2518 C CA . LEU A 1 72 ? 2.654 -4.519 -0.506 1.00 0.00 63 LEU A CA 2
ATOM 2519 C C . LEU A 1 72 ? 3.341 -5.772 -1.054 1.00 0.00 63 LEU A C 2
ATOM 2520 O O . LEU A 1 72 ? 3.010 -6.888 -0.658 1.00 0.00 63 LEU A O 2
ATOM 2536 N N . ALA A 1 73 ? 4.284 -5.544 -1.956 1.00 0.00 64 ALA A N 2
ATOM 2537 C CA . ALA A 1 73 ? 5.019 -6.641 -2.562 1.00 0.00 64 ALA A CA 2
ATOM 2538 C C . ALA A 1 73 ? 5.647 -7.498 -1.462 1.00 0.00 64 ALA A C 2
ATOM 2539 O O . ALA A 1 73 ? 5.569 -8.725 -1.506 1.00 0.00 64 ALA A O 2
ATOM 2546 N N . THR A 1 74 ? 6.254 -6.819 -0.500 1.00 0.00 65 THR A N 2
ATOM 2547 C CA . THR A 1 74 ? 6.894 -7.503 0.611 1.00 0.00 65 THR A CA 2
ATOM 2548 C C . THR A 1 74 ? 5.843 -8.151 1.515 1.00 0.00 65 THR A C 2
ATOM 2549 O O . THR A 1 74 ? 6.089 -9.202 2.104 1.00 0.00 65 THR A O 2
ATOM 2560 N N . ILE A 1 75 ? 4.694 -7.496 1.597 1.00 0.00 66 ILE A N 2
ATOM 2561 C CA . ILE A 1 75 ? 3.605 -7.995 2.419 1.00 0.00 66 ILE A CA 2
ATOM 2562 C C . ILE A 1 75 ? 3.112 -9.327 1.851 1.00 0.00 66 ILE A C 2
ATOM 2563 O O . ILE A 1 75 ? 3.236 -10.366 2.499 1.00 0.00 66 ILE A O 2
ATOM 2579 N N . MET A 1 76 ? 2.564 -9.254 0.648 1.00 0.00 67 MET A N 2
ATOM 2580 C CA . MET A 1 76 ? 2.051 -10.441 -0.015 1.00 0.00 67 MET A CA 2
ATOM 2581 C C . MET A 1 76 ? 3.164 -11.467 -0.240 1.00 0.00 67 MET A C 2
ATOM 2582 O O . MET A 1 76 ? 2.983 -12.653 0.028 1.00 0.00 67 MET A O 2
ATOM 2596 N N . GLY A 1 77 ? 4.291 -10.971 -0.732 1.00 0.00 68 GLY A N 2
ATOM 2597 C CA . GLY A 1 77 ? 5.433 -11.830 -0.996 1.00 0.00 68 GLY A CA 2
ATOM 2598 C C . GLY A 1 77 ? 5.756 -11.866 -2.491 1.00 0.00 68 GLY A C 2
ATOM 2599 O O . GLY A 1 77 ? 6.255 -12.870 -2.998 1.00 0.00 68 GLY A O 2
ATOM 2603 N N . VAL A 1 78 ? 5.460 -10.759 -3.155 1.00 0.00 69 VAL A N 2
ATOM 2604 C CA . VAL A 1 78 ? 5.713 -10.652 -4.582 1.00 0.00 69 VAL A CA 2
ATOM 2605 C C . VAL A 1 78 ? 7.062 -11.298 -4.906 1.00 0.00 69 VAL A C 2
ATOM 2606 O O . VAL A 1 78 ? 7.252 -11.832 -5.998 1.00 0.00 69 VAL A O 2
ATOM 2619 N N . ARG A 1 79 ? 7.964 -11.227 -3.938 1.00 0.00 70 ARG A N 2
ATOM 2620 C CA . ARG A 1 79 ? 9.289 -11.798 -4.107 1.00 0.00 70 ARG A CA 2
ATOM 2621 C C . ARG A 1 79 ? 9.190 -13.196 -4.723 1.00 0.00 70 ARG A C 2
ATOM 2622 O O . ARG A 1 79 ? 8.214 -13.910 -4.497 1.00 0.00 70 ARG A O 2
ATOM 2643 N N . PHE A 1 80 ? 10.214 -13.544 -5.489 1.00 0.00 71 PHE A N 2
ATOM 2644 C CA . PHE A 1 80 ? 10.254 -14.843 -6.139 1.00 0.00 71 PHE A CA 2
ATOM 2645 C C . PHE A 1 80 ? 9.677 -15.929 -5.229 1.00 0.00 71 PHE A C 2
ATOM 2646 O O . PHE A 1 80 ? 8.755 -16.644 -5.619 1.00 0.00 71 PHE A O 2
ATOM 2663 N N . LYS A 1 81 ? 10.243 -16.019 -4.035 1.00 0.00 72 LYS A N 2
ATOM 2664 C CA . LYS A 1 81 ? 9.795 -17.006 -3.067 1.00 0.00 72 LYS A CA 2
ATOM 2665 C C . LYS A 1 81 ? 10.219 -18.400 -3.533 1.00 0.00 72 LYS A C 2
ATOM 2666 O O . LYS A 1 81 ? 11.211 -18.945 -3.051 1.00 0.00 72 LYS A O 2
ATOM 2685 N N . ARG A 1 82 ? 9.447 -18.937 -4.466 1.00 0.00 73 ARG A N 2
ATOM 2686 C CA . ARG A 1 82 ? 9.730 -20.257 -5.003 1.00 0.00 73 ARG A CA 2
ATOM 2687 C C . ARG A 1 82 ? 8.884 -20.515 -6.252 1.00 0.00 73 ARG A C 2
ATOM 2688 O O . ARG A 1 82 ? 9.422 -20.747 -7.333 1.00 0.00 73 ARG A O 2
ATOM 2709 N N . SER A 1 83 ? 7.574 -20.465 -6.061 1.00 0.00 74 SER A N 2
ATOM 2710 C CA . SER A 1 83 ? 6.648 -20.690 -7.158 1.00 0.00 74 SER A CA 2
ATOM 2711 C C . SER A 1 83 ? 5.350 -19.918 -6.915 1.00 0.00 74 SER A C 2
ATOM 2712 O O . SER A 1 83 ? 5.213 -19.231 -5.903 1.00 0.00 74 SER A O 2
ATOM 2720 N N . LYS A 1 84 ? 4.431 -20.055 -7.859 1.00 0.00 75 LYS A N 2
ATOM 2721 C CA . LYS A 1 84 ? 3.150 -19.378 -7.761 1.00 0.00 75 LYS A CA 2
ATOM 2722 C C . LYS A 1 84 ? 3.342 -17.887 -8.045 1.00 0.00 75 LYS A C 2
ATOM 2723 O O . LYS A 1 84 ? 3.052 -17.047 -7.194 1.00 0.00 75 LYS A O 2
ATOM 2742 N N . LYS A 1 85 ? 3.829 -17.604 -9.244 1.00 0.00 76 LYS A N 2
ATOM 2743 C CA . LYS A 1 85 ? 4.063 -16.229 -9.651 1.00 0.00 76 LYS A CA 2
ATOM 2744 C C . LYS A 1 85 ? 2.769 -15.641 -10.217 1.00 0.00 76 LYS A C 2
ATOM 2745 O O . LYS A 1 85 ? 2.771 -15.055 -11.298 1.00 0.00 76 LYS A O 2
ATOM 2764 N N . ILE A 1 86 ? 1.695 -15.820 -9.462 1.00 0.00 77 ILE A N 2
ATOM 2765 C CA . ILE A 1 86 ? 0.397 -15.315 -9.875 1.00 0.00 77 ILE A CA 2
ATOM 2766 C C . ILE A 1 86 ? -0.027 -14.182 -8.938 1.00 0.00 77 ILE A C 2
ATOM 2767 O O . ILE A 1 86 ? -0.929 -13.411 -9.259 1.00 0.00 77 ILE A O 2
ATOM 2783 N N . MET A 1 87 ? 0.644 -14.119 -7.797 1.00 0.00 78 MET A N 2
ATOM 2784 C CA . MET A 1 87 ? 0.348 -13.093 -6.811 1.00 0.00 78 MET A CA 2
ATOM 2785 C C . MET A 1 87 ? 0.958 -11.750 -7.217 1.00 0.00 78 MET A C 2
ATOM 2786 O O . MET A 1 87 ? 0.278 -10.725 -7.201 1.00 0.00 78 MET A O 2
ATOM 2800 N N . PRO A 1 88 ? 2.268 -11.799 -7.580 1.00 0.00 79 PRO A N 2
ATOM 2801 C CA . PRO A 1 88 ? 2.976 -10.599 -7.990 1.00 0.00 79 PRO A CA 2
ATOM 2802 C C . PRO A 1 88 ? 2.565 -10.173 -9.401 1.00 0.00 79 PRO A C 2
ATOM 2803 O O . PRO A 1 88 ? 1.570 -10.661 -9.935 1.00 0.00 79 PRO A O 2
ATOM 2814 N N . ALA A 1 89 ? 3.351 -9.268 -9.964 1.00 0.00 80 ALA A N 2
ATOM 2815 C CA . ALA A 1 89 ? 3.081 -8.771 -11.302 1.00 0.00 80 ALA A CA 2
ATOM 2816 C C . ALA A 1 89 ? 2.068 -7.628 -11.222 1.00 0.00 80 ALA A C 2
ATOM 2817 O O . ALA A 1 89 ? 2.290 -6.556 -11.785 1.00 0.00 80 ALA A O 2
ATOM 2824 N N . GLY A 1 90 ? 0.977 -7.894 -10.519 1.00 0.00 81 GLY A N 2
ATOM 2825 C CA . GLY A 1 90 ? -0.071 -6.901 -10.358 1.00 0.00 81 GLY A CA 2
ATOM 2826 C C . GLY A 1 90 ? 0.417 -5.720 -9.516 1.00 0.00 81 GLY A C 2
ATOM 2827 O O . GLY A 1 90 ? -0.034 -4.591 -9.703 1.00 0.00 81 GLY A O 2
ATOM 2831 N N . LEU A 1 91 ? 1.332 -6.022 -8.606 1.00 0.00 82 LEU A N 2
ATOM 2832 C CA . LEU A 1 91 ? 1.886 -5.000 -7.735 1.00 0.00 82 LEU A CA 2
ATOM 2833 C C . LEU A 1 91 ? 2.488 -3.881 -8.586 1.00 0.00 82 LEU A C 2
ATOM 2834 O O . LEU A 1 91 ? 1.908 -2.803 -8.702 1.00 0.00 82 LEU A O 2
ATOM 2850 N N . VAL A 1 92 ? 3.645 -4.176 -9.162 1.00 0.00 83 VAL A N 2
ATOM 2851 C CA . VAL A 1 92 ? 4.332 -3.208 -10.000 1.00 0.00 83 VAL A CA 2
ATOM 2852 C C . VAL A 1 92 ? 3.379 -2.716 -11.090 1.00 0.00 83 VAL A C 2
ATOM 2853 O O . VAL A 1 92 ? 3.234 -1.512 -11.296 1.00 0.00 83 VAL A O 2
ATOM 2866 N N . ALA A 1 93 ? 2.753 -3.672 -11.760 1.00 0.00 84 ALA A N 2
ATOM 2867 C CA . ALA A 1 93 ? 1.817 -3.351 -12.825 1.00 0.00 84 ALA A CA 2
ATOM 2868 C C . ALA A 1 93 ? 0.858 -2.262 -12.342 1.00 0.00 84 ALA A C 2
ATOM 2869 O O . ALA A 1 93 ? 0.428 -1.417 -13.126 1.00 0.00 84 ALA A O 2
ATOM 2876 N N . GLY A 1 94 ? 0.550 -2.316 -11.055 1.00 0.00 85 GLY A N 2
ATOM 2877 C CA . GLY A 1 94 ? -0.351 -1.344 -10.459 1.00 0.00 85 GLY A CA 2
ATOM 2878 C C . GLY A 1 94 ? 0.340 0.010 -10.285 1.00 0.00 85 GLY A C 2
ATOM 2879 O O . GLY A 1 94 ? -0.200 1.041 -10.682 1.00 0.00 85 GLY A O 2
ATOM 2883 N N . LEU A 1 95 ? 1.523 -0.038 -9.692 1.00 0.00 86 LEU A N 2
ATOM 2884 C CA . LEU A 1 95 ? 2.294 1.172 -9.461 1.00 0.00 86 LEU A CA 2
ATOM 2885 C C . LEU A 1 95 ? 2.317 2.009 -10.741 1.00 0.00 86 LEU A C 2
ATOM 2886 O O . LEU A 1 95 ? 2.125 3.223 -10.697 1.00 0.00 86 LEU A O 2
ATOM 2902 N N . SER A 1 96 ? 2.553 1.327 -11.852 1.00 0.00 87 SER A N 2
ATOM 2903 C CA . SER A 1 96 ? 2.604 1.992 -13.143 1.00 0.00 87 SER A CA 2
ATOM 2904 C C . SER A 1 96 ? 1.207 2.474 -13.538 1.00 0.00 87 SER A C 2
ATOM 2905 O O . SER A 1 96 ? 1.025 3.639 -13.891 1.00 0.00 87 SER A O 2
ATOM 2913 N N . LEU A 1 97 ? 0.256 1.554 -13.467 1.00 0.00 88 LEU A N 2
ATOM 2914 C CA . LEU A 1 97 ? -1.119 1.871 -13.813 1.00 0.00 88 LEU A CA 2
ATOM 2915 C C . LEU A 1 97 ? -1.557 3.124 -13.051 1.00 0.00 88 LEU A C 2
ATOM 2916 O O . LEU A 1 97 ? -2.416 3.870 -13.518 1.00 0.00 88 LEU A O 2
ATOM 2932 N N . MET A 1 98 ? -0.946 3.316 -11.891 1.00 0.00 89 MET A N 2
ATOM 2933 C CA . MET A 1 98 ? -1.262 4.465 -11.060 1.00 0.00 89 MET A CA 2
ATOM 2934 C C . MET A 1 98 ? -0.600 5.733 -11.604 1.00 0.00 89 MET A C 2
ATOM 2935 O O . MET A 1 98 ? -1.286 6.676 -11.998 1.00 0.00 89 MET A O 2
ATOM 2949 N N . MET A 1 99 ? 0.725 5.716 -11.608 1.00 0.00 90 MET A N 2
ATOM 2950 C CA . MET A 1 99 ? 1.487 6.852 -12.097 1.00 0.00 90 MET A CA 2
ATOM 2951 C C . MET A 1 99 ? 0.869 7.416 -13.378 1.00 0.00 90 MET A C 2
ATOM 2952 O O . MET A 1 99 ? 0.878 8.627 -13.595 1.00 0.00 90 MET A O 2
ATOM 2966 N N . ILE A 1 100 ? 0.347 6.512 -14.194 1.00 0.00 91 ILE A N 2
ATOM 2967 C CA . ILE A 1 100 ? -0.274 6.904 -15.447 1.00 0.00 91 ILE A CA 2
ATOM 2968 C C . ILE A 1 100 ? -1.692 7.411 -15.173 1.00 0.00 91 ILE A C 2
ATOM 2969 O O . ILE A 1 100 ? -2.092 8.454 -15.687 1.00 0.00 91 ILE A O 2
ATOM 2985 N N . LEU A 1 101 ? -2.411 6.648 -14.363 1.00 0.00 92 LEU A N 2
ATOM 2986 C CA . LEU A 1 101 ? -3.776 7.007 -14.014 1.00 0.00 92 LEU A CA 2
ATOM 2987 C C . LEU A 1 101 ? -3.808 8.457 -13.526 1.00 0.00 92 LEU A C 2
ATOM 2988 O O . LEU A 1 101 ? -4.838 9.123 -13.617 1.00 0.00 92 LEU A O 2
ATOM 3004 N N . ARG A 1 102 ? -2.669 8.903 -13.019 1.00 0.00 93 ARG A N 2
ATOM 3005 C CA . ARG A 1 102 ? -2.554 10.261 -12.516 1.00 0.00 93 ARG A CA 2
ATOM 3006 C C . ARG A 1 102 ? -2.076 11.199 -13.627 1.00 0.00 93 ARG A C 2
ATOM 3007 O O . ARG A 1 102 ? -2.646 12.271 -13.826 1.00 0.00 93 ARG A O 2
ATOM 3028 N N . LEU A 1 103 ? -1.036 10.761 -14.321 1.00 0.00 94 LEU A N 2
ATOM 3029 C CA . LEU A 1 103 ? -0.476 11.549 -15.406 1.00 0.00 94 LEU A CA 2
ATOM 3030 C C . LEU A 1 103 ? -1.503 11.658 -16.534 1.00 0.00 94 LEU A C 2
ATOM 3031 O O . LEU A 1 103 ? -1.332 12.450 -17.460 1.00 0.00 94 LEU A O 2
ATOM 3047 N N . VAL A 1 104 ? -2.548 10.851 -16.421 1.00 0.00 95 VAL A N 2
ATOM 3048 C CA . VAL A 1 104 ? -3.602 10.846 -17.420 1.00 0.00 95 VAL A CA 2
ATOM 3049 C C . VAL A 1 104 ? -4.084 12.280 -17.653 1.00 0.00 95 VAL A C 2
ATOM 3050 O O . VAL A 1 104 ? -4.394 12.659 -18.781 1.00 0.00 95 VAL A O 2
ATOM 3063 N N . LEU A 1 105 ? -4.132 13.038 -16.567 1.00 0.00 96 LEU A N 2
ATOM 3064 C CA . LEU A 1 105 ? -4.570 14.421 -16.639 1.00 0.00 96 LEU A CA 2
ATOM 3065 C C . LEU A 1 105 ? -3.350 15.331 -16.793 1.00 0.00 96 LEU A C 2
ATOM 3066 O O . LEU A 1 105 ? -3.473 16.470 -17.243 1.00 0.00 96 LEU A O 2
ATOM 3082 N N . LEU A 1 106 ? -2.200 14.795 -16.411 1.00 0.00 97 LEU A N 2
ATOM 3083 C CA . LEU A 1 106 ? -0.959 15.545 -16.501 1.00 0.00 97 LEU A CA 2
ATOM 3084 C C . LEU A 1 106 ? -1.224 17.007 -16.137 1.00 0.00 97 LEU A C 2
ATOM 3085 O O . LEU A 1 106 ? -0.678 17.915 -16.764 1.00 0.00 97 LEU A O 2
ATOM 3101 N N . LEU A 1 107 ? -2.061 17.191 -15.127 1.00 0.00 98 LEU A N 2
ATOM 3102 C CA . LEU A 1 107 ? -2.405 18.527 -14.673 1.00 0.00 98 LEU A CA 2
ATOM 3103 C C . LEU A 1 107 ? -1.447 18.944 -13.555 1.00 0.00 98 LEU A C 2
ATOM 3104 O O . LEU A 1 107 ? -1.192 20.131 -13.362 1.00 0.00 98 LEU A O 2
ATOM 3120 N N . LEU A 1 108 ? -0.942 17.943 -12.848 1.00 0.00 99 LEU A N 2
ATOM 3121 C CA . LEU A 1 108 ? -0.018 18.191 -11.755 1.00 0.00 99 LEU A CA 2
ATOM 3122 C C . LEU A 1 108 ? 1.177 18.992 -12.274 1.00 0.00 99 LEU A C 2
ATOM 3123 O O . LEU A 1 108 ? 1.573 19.986 -11.667 1.00 0.00 99 LEU A O 2
ATOM 3139 N N . MET A 1 10 ? -34.393 -24.208 -4.766 1.00 0.00 1 MET A N 3
ATOM 3140 C CA . MET A 1 10 ? -35.072 -24.801 -3.627 1.00 0.00 1 MET A CA 3
ATOM 3141 C C . MET A 1 10 ? -35.705 -26.143 -4.003 1.00 0.00 1 MET A C 3
ATOM 3142 O O . MET A 1 10 ? -35.439 -27.160 -3.365 1.00 0.00 1 MET A O 3
ATOM 3156 N N . ASP A 1 11 ? -36.530 -26.102 -5.039 1.00 0.00 2 ASP A N 3
ATOM 3157 C CA . ASP A 1 11 ? -37.202 -27.301 -5.508 1.00 0.00 2 ASP A CA 3
ATOM 3158 C C . ASP A 1 11 ? -37.723 -27.067 -6.928 1.00 0.00 2 ASP A C 3
ATOM 3159 O O . ASP A 1 11 ? -37.419 -27.835 -7.839 1.00 0.00 2 ASP A O 3
ATOM 3168 N N . LEU A 1 12 ? -38.499 -26.002 -7.071 1.00 0.00 3 LEU A N 3
ATOM 3169 C CA . LEU A 1 12 ? -39.064 -25.657 -8.364 1.00 0.00 3 LEU A CA 3
ATOM 3170 C C . LEU A 1 12 ? -37.974 -25.043 -9.245 1.00 0.00 3 LEU A C 3
ATOM 3171 O O . LEU A 1 12 ? -37.764 -25.482 -10.375 1.00 0.00 3 LEU A O 3
ATOM 3187 N N . ILE A 1 13 ? -37.310 -24.037 -8.695 1.00 0.00 4 ILE A N 3
ATOM 3188 C CA . ILE A 1 13 ? -36.248 -23.358 -9.417 1.00 0.00 4 ILE A CA 3
ATOM 3189 C C . ILE A 1 13 ? -35.351 -24.398 -10.092 1.00 0.00 4 ILE A C 3
ATOM 3190 O O . ILE A 1 13 ? -35.609 -24.803 -11.225 1.00 0.00 4 ILE A O 3
ATOM 3206 N N . GLY A 1 14 ? -34.316 -24.799 -9.369 1.00 0.00 5 GLY A N 3
ATOM 3207 C CA . GLY A 1 14 ? -33.380 -25.784 -9.884 1.00 0.00 5 GLY A CA 3
ATOM 3208 C C . GLY A 1 14 ? -32.484 -25.176 -10.965 1.00 0.00 5 GLY A C 3
ATOM 3209 O O . GLY A 1 14 ? -31.276 -25.044 -10.773 1.00 0.00 5 GLY A O 3
ATOM 3213 N N . PHE A 1 15 ? -33.110 -24.821 -12.077 1.00 0.00 6 PHE A N 3
ATOM 3214 C CA . PHE A 1 15 ? -32.385 -24.230 -13.189 1.00 0.00 6 PHE A CA 3
ATOM 3215 C C . PHE A 1 15 ? -31.609 -22.990 -12.740 1.00 0.00 6 PHE A C 3
ATOM 3216 O O . PHE A 1 15 ? -30.389 -22.931 -12.884 1.00 0.00 6 PHE A O 3
ATOM 3233 N N . GLY A 1 16 ? -32.348 -22.030 -12.204 1.00 0.00 7 GLY A N 3
ATOM 3234 C CA . GLY A 1 16 ? -31.745 -20.795 -11.733 1.00 0.00 7 GLY A CA 3
ATOM 3235 C C . GLY A 1 16 ? -30.406 -21.067 -11.044 1.00 0.00 7 GLY A C 3
ATOM 3236 O O . GLY A 1 16 ? -29.389 -20.473 -11.399 1.00 0.00 7 GLY A O 3
ATOM 3240 N N . TYR A 1 17 ? -30.449 -21.966 -10.071 1.00 0.00 8 TYR A N 3
ATOM 3241 C CA . TYR A 1 17 ? -29.252 -22.324 -9.330 1.00 0.00 8 TYR A CA 3
ATOM 3242 C C . TYR A 1 17 ? -28.121 -22.730 -10.277 1.00 0.00 8 TYR A C 3
ATOM 3243 O O . TYR A 1 17 ? -26.994 -22.255 -10.143 1.00 0.00 8 TYR A O 3
ATOM 3261 N N . ALA A 1 18 ? -28.461 -23.603 -11.213 1.00 0.00 9 ALA A N 3
ATOM 3262 C CA . ALA A 1 18 ? -27.488 -24.079 -12.182 1.00 0.00 9 ALA A CA 3
ATOM 3263 C C . ALA A 1 18 ? -27.092 -22.926 -13.108 1.00 0.00 9 ALA A C 3
ATOM 3264 O O . ALA A 1 18 ? -25.985 -22.908 -13.643 1.00 0.00 9 ALA A O 3
ATOM 3271 N N . ALA A 1 19 ? -28.019 -21.993 -13.267 1.00 0.00 10 ALA A N 3
ATOM 3272 C CA . ALA A 1 19 ? -27.780 -20.840 -14.119 1.00 0.00 10 ALA A CA 3
ATOM 3273 C C . ALA A 1 19 ? -26.661 -19.989 -13.516 1.00 0.00 10 ALA A C 3
ATOM 3274 O O . ALA A 1 19 ? -25.594 -19.847 -14.111 1.00 0.00 10 ALA A O 3
ATOM 3281 N N . LEU A 1 20 ? -26.943 -19.444 -12.341 1.00 0.00 11 LEU A N 3
ATOM 3282 C CA . LEU A 1 20 ? -25.974 -18.610 -11.651 1.00 0.00 11 LEU A CA 3
ATOM 3283 C C . LEU A 1 20 ? -24.668 -19.389 -11.479 1.00 0.00 11 LEU A C 3
ATOM 3284 O O . LEU A 1 20 ? -23.583 -18.830 -11.632 1.00 0.00 11 LEU A O 3
ATOM 3300 N N . VAL A 1 21 ? -24.816 -20.668 -11.164 1.00 0.00 12 VAL A N 3
ATOM 3301 C CA . VAL A 1 21 ? -23.662 -21.529 -10.970 1.00 0.00 12 VAL A CA 3
ATOM 3302 C C . VAL A 1 21 ? -22.780 -21.481 -12.219 1.00 0.00 12 VAL A C 3
ATOM 3303 O O . VAL A 1 21 ? -21.569 -21.288 -12.120 1.00 0.00 12 VAL A O 3
ATOM 3316 N N . THR A 1 22 ? -23.421 -21.661 -13.364 1.00 0.00 13 THR A N 3
ATOM 3317 C CA . THR A 1 22 ? -22.709 -21.641 -14.631 1.00 0.00 13 THR A CA 3
ATOM 3318 C C . THR A 1 22 ? -22.064 -20.272 -14.859 1.00 0.00 13 THR A C 3
ATOM 3319 O O . THR A 1 22 ? -20.967 -20.183 -15.406 1.00 0.00 13 THR A O 3
ATOM 3330 N N . PHE A 1 23 ? -22.774 -19.240 -14.427 1.00 0.00 14 PHE A N 3
ATOM 3331 C CA . PHE A 1 23 ? -22.284 -17.880 -14.576 1.00 0.00 14 PHE A CA 3
ATOM 3332 C C . PHE A 1 23 ? -20.985 -17.676 -13.795 1.00 0.00 14 PHE A C 3
ATOM 3333 O O . PHE A 1 23 ? -19.967 -17.288 -14.366 1.00 0.00 14 PHE A O 3
ATOM 3350 N N . GLY A 1 24 ? -21.062 -17.946 -12.500 1.00 0.00 15 GLY A N 3
ATOM 3351 C CA . GLY A 1 24 ? -19.905 -17.797 -11.635 1.00 0.00 15 GLY A CA 3
ATOM 3352 C C . GLY A 1 24 ? -18.780 -18.745 -12.054 1.00 0.00 15 GLY A C 3
ATOM 3353 O O . GLY A 1 24 ? -17.605 -18.459 -11.828 1.00 0.00 15 GLY A O 3
ATOM 3357 N N . SER A 1 25 ? -19.179 -19.855 -12.659 1.00 0.00 16 SER A N 3
ATOM 3358 C CA . SER A 1 25 ? -18.219 -20.847 -13.112 1.00 0.00 16 SER A CA 3
ATOM 3359 C C . SER A 1 25 ? -17.369 -20.272 -14.247 1.00 0.00 16 SER A C 3
ATOM 3360 O O . SER A 1 25 ? -16.143 -20.369 -14.220 1.00 0.00 16 SER A O 3
ATOM 3368 N N . ILE A 1 26 ? -18.054 -19.686 -15.218 1.00 0.00 17 ILE A N 3
ATOM 3369 C CA . ILE A 1 26 ? -17.377 -19.096 -16.360 1.00 0.00 17 ILE A CA 3
ATOM 3370 C C . ILE A 1 26 ? -16.599 -17.861 -15.904 1.00 0.00 17 ILE A C 3
ATOM 3371 O O . ILE A 1 26 ? -15.369 -17.850 -15.938 1.00 0.00 17 ILE A O 3
ATOM 3387 N N . PHE A 1 27 ? -17.346 -16.850 -15.487 1.00 0.00 18 PHE A N 3
ATOM 3388 C CA . PHE A 1 27 ? -16.741 -15.612 -15.024 1.00 0.00 18 PHE A CA 3
ATOM 3389 C C . PHE A 1 27 ? -15.499 -15.893 -14.176 1.00 0.00 18 PHE A C 3
ATOM 3390 O O . PHE A 1 27 ? -14.436 -15.325 -14.420 1.00 0.00 18 PHE A O 3
ATOM 3407 N N . GLY A 1 28 ? -15.675 -16.770 -13.198 1.00 0.00 19 GLY A N 3
ATOM 3408 C CA . GLY A 1 28 ? -14.581 -17.133 -12.313 1.00 0.00 19 GLY A CA 3
ATOM 3409 C C . GLY A 1 28 ? -13.289 -17.356 -13.101 1.00 0.00 19 GLY A C 3
ATOM 3410 O O . GLY A 1 28 ? -12.284 -16.691 -12.854 1.00 0.00 19 GLY A O 3
ATOM 3414 N N . TYR A 1 29 ? -13.357 -18.294 -14.035 1.00 0.00 20 TYR A N 3
ATOM 3415 C CA . TYR A 1 29 ? -12.205 -18.613 -14.861 1.00 0.00 20 TYR A CA 3
ATOM 3416 C C . TYR A 1 29 ? -10.989 -18.953 -13.997 1.00 0.00 20 TYR A C 3
ATOM 3417 O O . TYR A 1 29 ? -10.352 -18.063 -13.437 1.00 0.00 20 TYR A O 3
ATOM 3435 N N . LYS A 1 30 ? -10.703 -20.245 -13.918 1.00 0.00 21 LYS A N 3
ATOM 3436 C CA . LYS A 1 30 ? -9.574 -20.714 -13.132 1.00 0.00 21 LYS A CA 3
ATOM 3437 C C . LYS A 1 30 ? -8.390 -19.766 -13.331 1.00 0.00 21 LYS A C 3
ATOM 3438 O O . LYS A 1 30 ? -8.306 -19.078 -14.347 1.00 0.00 21 LYS A O 3
ATOM 3457 N N . ARG A 1 31 ? -7.505 -19.760 -12.345 1.00 0.00 22 ARG A N 3
ATOM 3458 C CA . ARG A 1 31 ? -6.330 -18.907 -12.399 1.00 0.00 22 ARG A CA 3
ATOM 3459 C C . ARG A 1 31 ? -5.762 -18.876 -13.820 1.00 0.00 22 ARG A C 3
ATOM 3460 O O . ARG A 1 31 ? -5.083 -19.810 -14.242 1.00 0.00 22 ARG A O 3
ATOM 3481 N N . ARG A 1 32 ? -6.062 -17.790 -14.519 1.00 0.00 23 ARG A N 3
ATOM 3482 C CA . ARG A 1 32 ? -5.590 -17.625 -15.883 1.00 0.00 23 ARG A CA 3
ATOM 3483 C C . ARG A 1 32 ? -4.124 -17.189 -15.888 1.00 0.00 23 ARG A C 3
ATOM 3484 O O . ARG A 1 32 ? -3.279 -17.848 -16.492 1.00 0.00 23 ARG A O 3
ATOM 3505 N N . GLY A 1 33 ? -3.866 -16.081 -15.208 1.00 0.00 24 GLY A N 3
ATOM 3506 C CA . GLY A 1 33 ? -2.516 -15.550 -15.126 1.00 0.00 24 GLY A CA 3
ATOM 3507 C C . GLY A 1 33 ? -2.364 -14.623 -13.918 1.00 0.00 24 GLY A C 3
ATOM 3508 O O . GLY A 1 33 ? -1.965 -13.469 -14.063 1.00 0.00 24 GLY A O 3
ATOM 3512 N N . GLY A 1 34 ? -2.690 -15.164 -12.753 1.00 0.00 25 GLY A N 3
ATOM 3513 C CA . GLY A 1 34 ? -2.594 -14.400 -11.521 1.00 0.00 25 GLY A CA 3
ATOM 3514 C C . GLY A 1 34 ? -3.928 -13.732 -11.185 1.00 0.00 25 GLY A C 3
ATOM 3515 O O . GLY A 1 34 ? -4.199 -12.618 -11.632 1.00 0.00 25 GLY A O 3
ATOM 3519 N N . VAL A 1 35 ? -4.728 -14.439 -10.400 1.00 0.00 26 VAL A N 3
ATOM 3520 C CA . VAL A 1 35 ? -6.027 -13.928 -9.999 1.00 0.00 26 VAL A CA 3
ATOM 3521 C C . VAL A 1 35 ? -5.834 -12.721 -9.080 1.00 0.00 26 VAL A C 3
ATOM 3522 O O . VAL A 1 35 ? -6.410 -11.660 -9.313 1.00 0.00 26 VAL A O 3
ATOM 3535 N N . PRO A 1 36 ? -5.000 -12.929 -8.026 1.00 0.00 27 PRO A N 3
ATOM 3536 C CA . PRO A 1 36 ? -4.724 -11.870 -7.070 1.00 0.00 27 PRO A CA 3
ATOM 3537 C C . PRO A 1 36 ? -3.771 -10.830 -7.664 1.00 0.00 27 PRO A C 3
ATOM 3538 O O . PRO A 1 36 ? -2.709 -10.565 -7.103 1.00 0.00 27 PRO A O 3
ATOM 3549 N N . SER A 1 37 ? -4.186 -10.269 -8.790 1.00 0.00 28 SER A N 3
ATOM 3550 C CA . SER A 1 37 ? -3.383 -9.265 -9.466 1.00 0.00 28 SER A CA 3
ATOM 3551 C C . SER A 1 37 ? -4.154 -7.946 -9.546 1.00 0.00 28 SER A C 3
ATOM 3552 O O . SER A 1 37 ? -3.799 -6.973 -8.881 1.00 0.00 28 SER A O 3
ATOM 3560 N N . LEU A 1 38 ? -5.195 -7.955 -10.366 1.00 0.00 29 LEU A N 3
ATOM 3561 C CA . LEU A 1 38 ? -6.019 -6.771 -10.542 1.00 0.00 29 LEU A CA 3
ATOM 3562 C C . LEU A 1 38 ? -6.235 -6.099 -9.185 1.00 0.00 29 LEU A C 3
ATOM 3563 O O . LEU A 1 38 ? -5.845 -4.949 -8.989 1.00 0.00 29 LEU A O 3
ATOM 3579 N N . ILE A 1 39 ? -6.855 -6.845 -8.282 1.00 0.00 30 ILE A N 3
ATOM 3580 C CA . ILE A 1 39 ? -7.127 -6.335 -6.949 1.00 0.00 30 ILE A CA 3
ATOM 3581 C C . ILE A 1 39 ? -5.860 -5.687 -6.387 1.00 0.00 30 ILE A C 3
ATOM 3582 O O . ILE A 1 39 ? -5.927 -4.644 -5.738 1.00 0.00 30 ILE A O 3
ATOM 3598 N N . ALA A 1 40 ? -4.734 -6.333 -6.656 1.00 0.00 31 ALA A N 3
ATOM 3599 C CA . ALA A 1 40 ? -3.454 -5.833 -6.185 1.00 0.00 31 ALA A CA 3
ATOM 3600 C C . ALA A 1 40 ? -3.244 -4.410 -6.708 1.00 0.00 31 ALA A C 3
ATOM 3601 O O . ALA A 1 40 ? -2.939 -3.501 -5.937 1.00 0.00 31 ALA A O 3
ATOM 3608 N N . GLY A 1 41 ? -3.415 -4.261 -8.013 1.00 0.00 32 GLY A N 3
ATOM 3609 C CA . GLY A 1 41 ? -3.247 -2.965 -8.647 1.00 0.00 32 GLY A CA 3
ATOM 3610 C C . GLY A 1 41 ? -4.250 -1.951 -8.094 1.00 0.00 32 GLY A C 3
ATOM 3611 O O . GLY A 1 41 ? -3.860 -0.913 -7.560 1.00 0.00 32 GLY A O 3
ATOM 3615 N N . LEU A 1 42 ? -5.524 -2.286 -8.240 1.00 0.00 33 LEU A N 3
ATOM 3616 C CA . LEU A 1 42 ? -6.586 -1.417 -7.761 1.00 0.00 33 LEU A CA 3
ATOM 3617 C C . LEU A 1 42 ? -6.244 -0.929 -6.352 1.00 0.00 33 LEU A C 3
ATOM 3618 O O . LEU A 1 42 ? -6.369 0.258 -6.055 1.00 0.00 33 LEU A O 3
ATOM 3634 N N . PHE A 1 43 ? -5.818 -1.870 -5.521 1.00 0.00 34 PHE A N 3
ATOM 3635 C CA . PHE A 1 43 ? -5.457 -1.550 -4.151 1.00 0.00 34 PHE A CA 3
ATOM 3636 C C . PHE A 1 43 ? -4.377 -0.468 -4.107 1.00 0.00 34 PHE A C 3
ATOM 3637 O O . PHE A 1 43 ? -4.580 0.594 -3.520 1.00 0.00 34 PHE A O 3
ATOM 3654 N N . VAL A 1 44 ? -3.251 -0.774 -4.735 1.00 0.00 35 VAL A N 3
ATOM 3655 C CA . VAL A 1 44 ? -2.138 0.159 -4.774 1.00 0.00 35 VAL A CA 3
ATOM 3656 C C . VAL A 1 44 ? -2.658 1.551 -5.139 1.00 0.00 35 VAL A C 3
ATOM 3657 O O . VAL A 1 44 ? -2.183 2.554 -4.608 1.00 0.00 35 VAL A O 3
ATOM 3670 N N . GLY A 1 45 ? -3.627 1.568 -6.042 1.00 0.00 36 GLY A N 3
ATOM 3671 C CA . GLY A 1 45 ? -4.217 2.820 -6.484 1.00 0.00 36 GLY A CA 3
ATOM 3672 C C . GLY A 1 45 ? -5.126 3.409 -5.403 1.00 0.00 36 GLY A C 3
ATOM 3673 O O . GLY A 1 45 ? -5.211 4.627 -5.255 1.00 0.00 36 GLY A O 3
ATOM 3677 N N . CYS A 1 46 ? -5.782 2.517 -4.676 1.00 0.00 37 CYS A N 3
ATOM 3678 C CA . CYS A 1 46 ? -6.682 2.933 -3.614 1.00 0.00 37 CYS A CA 3
ATOM 3679 C C . CYS A 1 46 ? -5.869 3.700 -2.569 1.00 0.00 37 CYS A C 3
ATOM 3680 O O . CYS A 1 46 ? -6.328 4.712 -2.041 1.00 0.00 37 CYS A O 3
ATOM 3688 N N . LEU A 1 47 ? -4.676 3.190 -2.302 1.00 0.00 38 LEU A N 3
ATOM 3689 C CA . LEU A 1 47 ? -3.795 3.814 -1.330 1.00 0.00 38 LEU A CA 3
ATOM 3690 C C . LEU A 1 47 ? -3.250 5.122 -1.908 1.00 0.00 38 LEU A C 3
ATOM 3691 O O . LEU A 1 47 ? -3.222 6.143 -1.224 1.00 0.00 38 LEU A O 3
ATOM 3707 N N . ALA A 1 48 ? -2.831 5.047 -3.163 1.00 0.00 39 ALA A N 3
ATOM 3708 C CA . ALA A 1 48 ? -2.288 6.212 -3.841 1.00 0.00 39 ALA A CA 3
ATOM 3709 C C . ALA A 1 48 ? -3.295 7.361 -3.758 1.00 0.00 39 ALA A C 3
ATOM 3710 O O . ALA A 1 48 ? -2.922 8.500 -3.483 1.00 0.00 39 ALA A O 3
ATOM 3717 N N . GLY A 1 49 ? -4.553 7.021 -4.000 1.00 0.00 40 GLY A N 3
ATOM 3718 C CA . GLY A 1 49 ? -5.617 8.010 -3.956 1.00 0.00 40 GLY A CA 3
ATOM 3719 C C . GLY A 1 49 ? -5.899 8.447 -2.517 1.00 0.00 40 GLY A C 3
ATOM 3720 O O . GLY A 1 49 ? -5.696 9.609 -2.166 1.00 0.00 40 GLY A O 3
ATOM 3724 N N . TYR A 1 50 ? -6.363 7.494 -1.722 1.00 0.00 41 TYR A N 3
ATOM 3725 C CA . TYR A 1 50 ? -6.675 7.766 -0.330 1.00 0.00 41 TYR A CA 3
ATOM 3726 C C . TYR A 1 50 ? -5.561 8.579 0.333 1.00 0.00 41 TYR A C 3
ATOM 3727 O O . TYR A 1 50 ? -5.801 9.284 1.312 1.00 0.00 41 TYR A O 3
ATOM 3745 N N . GLY A 1 51 ? -4.367 8.454 -0.227 1.00 0.00 42 GLY A N 3
ATOM 3746 C CA . GLY A 1 51 ? -3.216 9.169 0.297 1.00 0.00 42 GLY A CA 3
ATOM 3747 C C . GLY A 1 51 ? -3.080 10.545 -0.357 1.00 0.00 42 GLY A C 3
ATOM 3748 O O . GLY A 1 51 ? -2.780 11.530 0.317 1.00 0.00 42 GLY A O 3
ATOM 3752 N N . ALA A 1 52 ? -3.308 10.570 -1.662 1.00 0.00 43 ALA A N 3
ATOM 3753 C CA . ALA A 1 52 ? -3.215 11.809 -2.415 1.00 0.00 43 ALA A CA 3
ATOM 3754 C C . ALA A 1 52 ? -4.426 12.687 -2.095 1.00 0.00 43 ALA A C 3
ATOM 3755 O O . ALA A 1 52 ? -4.503 13.831 -2.539 1.00 0.00 43 ALA A O 3
ATOM 3762 N N . TYR A 1 53 ? -5.343 12.118 -1.327 1.00 0.00 44 TYR A N 3
ATOM 3763 C CA . TYR A 1 53 ? -6.547 12.834 -0.942 1.00 0.00 44 TYR A CA 3
ATOM 3764 C C . TYR A 1 53 ? -6.250 14.314 -0.696 1.00 0.00 44 TYR A C 3
ATOM 3765 O O . TYR A 1 53 ? -6.665 15.172 -1.474 1.00 0.00 44 TYR A O 3
ATOM 3783 N N . ARG A 1 54 ? -5.533 14.568 0.389 1.00 0.00 45 ARG A N 3
ATOM 3784 C CA . ARG A 1 54 ? -5.175 15.930 0.747 1.00 0.00 45 ARG A CA 3
ATOM 3785 C C . ARG A 1 54 ? -3.663 16.046 0.950 1.00 0.00 45 ARG A C 3
ATOM 3786 O O . ARG A 1 54 ? -3.158 17.115 1.290 1.00 0.00 45 ARG A O 3
ATOM 3807 N N . VAL A 1 55 ? -2.982 14.930 0.733 1.00 0.00 46 VAL A N 3
ATOM 3808 C CA . VAL A 1 55 ? -1.538 14.892 0.887 1.00 0.00 46 VAL A CA 3
ATOM 3809 C C . VAL A 1 55 ? -0.877 15.242 -0.448 1.00 0.00 46 VAL A C 3
ATOM 3810 O O . VAL A 1 55 ? 0.318 15.530 -0.496 1.00 0.00 46 VAL A O 3
ATOM 3823 N N . SER A 1 56 ? -1.683 15.204 -1.498 1.00 0.00 47 SER A N 3
ATOM 3824 C CA . SER A 1 56 ? -1.192 15.513 -2.830 1.00 0.00 47 SER A CA 3
ATOM 3825 C C . SER A 1 56 ? -1.070 17.028 -3.005 1.00 0.00 47 SER A C 3
ATOM 3826 O O . SER A 1 56 ? -1.919 17.782 -2.530 1.00 0.00 47 SER A O 3
ATOM 3834 N N . ASN A 1 57 ? -0.007 17.430 -3.686 1.00 0.00 48 ASN A N 3
ATOM 3835 C CA . ASN A 1 57 ? 0.237 18.842 -3.929 1.00 0.00 48 ASN A CA 3
ATOM 3836 C C . ASN A 1 57 ? 1.722 19.054 -4.227 1.00 0.00 48 ASN A C 3
ATOM 3837 O O . ASN A 1 57 ? 2.090 19.409 -5.346 1.00 0.00 48 ASN A O 3
ATOM 3848 N N . ASP A 1 58 ? 2.536 18.829 -3.206 1.00 0.00 49 ASP A N 3
ATOM 3849 C CA . ASP A 1 58 ? 3.973 18.991 -3.345 1.00 0.00 49 ASP A CA 3
ATOM 3850 C C . ASP A 1 58 ? 4.678 17.745 -2.804 1.00 0.00 49 ASP A C 3
ATOM 3851 O O . ASP A 1 58 ? 5.898 17.736 -2.647 1.00 0.00 49 ASP A O 3
ATOM 3860 N N . LYS A 1 59 ? 3.879 16.723 -2.534 1.00 0.00 50 LYS A N 3
ATOM 3861 C CA . LYS A 1 59 ? 4.410 15.475 -2.014 1.00 0.00 50 LYS A CA 3
ATOM 3862 C C . LYS A 1 59 ? 4.740 14.541 -3.180 1.00 0.00 50 LYS A C 3
ATOM 3863 O O . LYS A 1 59 ? 4.688 14.947 -4.340 1.00 0.00 50 LYS A O 3
ATOM 3882 N N . ARG A 1 60 ? 5.071 13.306 -2.832 1.00 0.00 51 ARG A N 3
ATOM 3883 C CA . ARG A 1 60 ? 5.408 12.311 -3.836 1.00 0.00 51 ARG A CA 3
ATOM 3884 C C . ARG A 1 60 ? 4.209 12.051 -4.750 1.00 0.00 51 ARG A C 3
ATOM 3885 O O . ARG A 1 60 ? 3.080 12.407 -4.416 1.00 0.00 51 ARG A O 3
ATOM 3906 N N . ASP A 1 61 ? 4.495 11.432 -5.886 1.00 0.00 52 ASP A N 3
ATOM 3907 C CA . ASP A 1 61 ? 3.455 11.121 -6.851 1.00 0.00 52 ASP A CA 3
ATOM 3908 C C . ASP A 1 61 ? 3.557 9.646 -7.247 1.00 0.00 52 ASP A C 3
ATOM 3909 O O . ASP A 1 61 ? 2.681 8.849 -6.915 1.00 0.00 52 ASP A O 3
ATOM 3918 N N . VAL A 1 62 ? 4.633 9.329 -7.951 1.00 0.00 53 VAL A N 3
ATOM 3919 C CA . VAL A 1 62 ? 4.861 7.964 -8.395 1.00 0.00 53 VAL A CA 3
ATOM 3920 C C . VAL A 1 62 ? 5.786 7.257 -7.402 1.00 0.00 53 VAL A C 3
ATOM 3921 O O . VAL A 1 62 ? 5.950 6.039 -7.461 1.00 0.00 53 VAL A O 3
ATOM 3934 N N . LYS A 1 63 ? 6.366 8.050 -6.514 1.00 0.00 54 LYS A N 3
ATOM 3935 C CA . LYS A 1 63 ? 7.269 7.515 -5.510 1.00 0.00 54 LYS A CA 3
ATOM 3936 C C . LYS A 1 63 ? 6.492 6.591 -4.571 1.00 0.00 54 LYS A C 3
ATOM 3937 O O . LYS A 1 63 ? 7.018 5.576 -4.117 1.00 0.00 54 LYS A O 3
ATOM 3956 N N . VAL A 1 64 ? 5.251 6.975 -4.308 1.00 0.00 55 VAL A N 3
ATOM 3957 C CA . VAL A 1 64 ? 4.396 6.193 -3.431 1.00 0.00 55 VAL A CA 3
ATOM 3958 C C . VAL A 1 64 ? 3.951 4.923 -4.159 1.00 0.00 55 VAL A C 3
ATOM 3959 O O . VAL A 1 64 ? 3.863 3.855 -3.555 1.00 0.00 55 VAL A O 3
ATOM 3972 N N . SER A 1 65 ? 3.683 5.081 -5.447 1.00 0.00 56 SER A N 3
ATOM 3973 C CA . SER A 1 65 ? 3.250 3.960 -6.264 1.00 0.00 56 SER A CA 3
ATOM 3974 C C . SER A 1 65 ? 4.297 2.845 -6.220 1.00 0.00 56 SER A C 3
ATOM 3975 O O . SER A 1 65 ? 4.002 1.728 -5.797 1.00 0.00 56 SER A O 3
ATOM 3983 N N . LEU A 1 66 ? 5.498 3.187 -6.663 1.00 0.00 57 LEU A N 3
ATOM 3984 C CA . LEU A 1 66 ? 6.590 2.228 -6.679 1.00 0.00 57 LEU A CA 3
ATOM 3985 C C . LEU A 1 66 ? 6.886 1.774 -5.249 1.00 0.00 57 LEU A C 3
ATOM 3986 O O . LEU A 1 66 ? 6.753 0.594 -4.928 1.00 0.00 57 LEU A O 3
ATOM 4002 N N . PHE A 1 67 ? 7.281 2.735 -4.427 1.00 0.00 58 PHE A N 3
ATOM 4003 C CA . PHE A 1 67 ? 7.597 2.449 -3.038 1.00 0.00 58 PHE A CA 3
ATOM 4004 C C . PHE A 1 67 ? 6.562 1.506 -2.423 1.00 0.00 58 PHE A C 3
ATOM 4005 O O . PHE A 1 67 ? 6.899 0.664 -1.592 1.00 0.00 58 PHE A O 3
ATOM 4022 N N . THR A 1 68 ? 5.321 1.678 -2.855 1.00 0.00 59 THR A N 3
ATOM 4023 C CA . THR A 1 68 ? 4.234 0.852 -2.358 1.00 0.00 59 THR A CA 3
ATOM 4024 C C . THR A 1 68 ? 4.383 -0.585 -2.860 1.00 0.00 59 THR A C 3
ATOM 4025 O O . THR A 1 68 ? 4.442 -1.522 -2.064 1.00 0.00 59 THR A O 3
ATOM 4036 N N . ALA A 1 69 ? 4.440 -0.715 -4.177 1.00 0.00 60 ALA A N 3
ATOM 4037 C CA . ALA A 1 69 ? 4.581 -2.023 -4.795 1.00 0.00 60 ALA A CA 3
ATOM 4038 C C . ALA A 1 69 ? 5.773 -2.751 -4.171 1.00 0.00 60 ALA A C 3
ATOM 4039 O O . ALA A 1 69 ? 5.702 -3.949 -3.901 1.00 0.00 60 ALA A O 3
ATOM 4046 N N . PHE A 1 70 ? 6.842 -1.997 -3.960 1.00 0.00 61 PHE A N 3
ATOM 4047 C CA . PHE A 1 70 ? 8.048 -2.555 -3.372 1.00 0.00 61 PHE A CA 3
ATOM 4048 C C . PHE A 1 70 ? 7.785 -3.056 -1.951 1.00 0.00 61 PHE A C 3
ATOM 4049 O O . PHE A 1 70 ? 8.190 -4.161 -1.593 1.00 0.00 61 PHE A O 3
ATOM 4066 N N . PHE A 1 71 ? 7.107 -2.219 -1.179 1.00 0.00 62 PHE A N 3
ATOM 4067 C CA . PHE A 1 71 ? 6.784 -2.563 0.195 1.00 0.00 62 PHE A CA 3
ATOM 4068 C C . PHE A 1 71 ? 5.828 -3.756 0.252 1.00 0.00 62 PHE A C 3
ATOM 4069 O O . PHE A 1 71 ? 6.196 -4.830 0.725 1.00 0.00 62 PHE A O 3
ATOM 4086 N N . LEU A 1 72 ? 4.618 -3.527 -0.237 1.00 0.00 63 LEU A N 3
ATOM 4087 C CA . LEU A 1 72 ? 3.606 -4.569 -0.248 1.00 0.00 63 LEU A CA 3
ATOM 4088 C C . LEU A 1 72 ? 4.239 -5.885 -0.703 1.00 0.00 63 LEU A C 3
ATOM 4089 O O . LEU A 1 72 ? 3.983 -6.937 -0.119 1.00 0.00 63 LEU A O 3
ATOM 4105 N N . ALA A 1 73 ? 5.055 -5.783 -1.742 1.00 0.00 64 ALA A N 3
ATOM 4106 C CA . ALA A 1 73 ? 5.728 -6.952 -2.283 1.00 0.00 64 ALA A CA 3
ATOM 4107 C C . ALA A 1 73 ? 6.571 -7.604 -1.185 1.00 0.00 64 ALA A C 3
ATOM 4108 O O . ALA A 1 73 ? 6.305 -8.735 -0.782 1.00 0.00 64 ALA A O 3
ATOM 4115 N N . THR A 1 74 ? 7.570 -6.861 -0.731 1.00 0.00 65 THR A N 3
ATOM 4116 C CA . THR A 1 74 ? 8.453 -7.353 0.313 1.00 0.00 65 THR A CA 3
ATOM 4117 C C . THR A 1 74 ? 7.644 -8.026 1.424 1.00 0.00 65 THR A C 3
ATOM 4118 O O . THR A 1 74 ? 8.131 -8.943 2.083 1.00 0.00 65 THR A O 3
ATOM 4129 N N . ILE A 1 75 ? 6.421 -7.544 1.596 1.00 0.00 66 ILE A N 3
ATOM 4130 C CA . ILE A 1 75 ? 5.540 -8.088 2.615 1.00 0.00 66 ILE A CA 3
ATOM 4131 C C . ILE A 1 75 ? 4.928 -9.396 2.109 1.00 0.00 66 ILE A C 3
ATOM 4132 O O . ILE A 1 75 ? 5.375 -10.479 2.481 1.00 0.00 66 ILE A O 3
ATOM 4148 N N . MET A 1 76 ? 3.914 -9.251 1.268 1.00 0.00 67 MET A N 3
ATOM 4149 C CA . MET A 1 76 ? 3.237 -10.408 0.707 1.00 0.00 67 MET A CA 3
ATOM 4150 C C . MET A 1 76 ? 4.244 -11.458 0.235 1.00 0.00 67 MET A C 3
ATOM 4151 O O . MET A 1 76 ? 4.296 -12.561 0.776 1.00 0.00 67 MET A O 3
ATOM 4165 N N . GLY A 1 77 ? 5.019 -11.078 -0.771 1.00 0.00 68 GLY A N 3
ATOM 4166 C CA . GLY A 1 77 ? 6.022 -11.973 -1.322 1.00 0.00 68 GLY A CA 3
ATOM 4167 C C . GLY A 1 77 ? 5.935 -12.018 -2.849 1.00 0.00 68 GLY A C 3
ATOM 4168 O O . GLY A 1 77 ? 5.994 -13.092 -3.446 1.00 0.00 68 GLY A O 3
ATOM 4172 N N . VAL A 1 78 ? 5.797 -10.839 -3.438 1.00 0.00 69 VAL A N 3
ATOM 4173 C CA . VAL A 1 78 ? 5.702 -10.731 -4.884 1.00 0.00 69 VAL A CA 3
ATOM 4174 C C . VAL A 1 78 ? 7.032 -11.154 -5.511 1.00 0.00 69 VAL A C 3
ATOM 4175 O O . VAL A 1 78 ? 7.059 -11.678 -6.624 1.00 0.00 69 VAL A O 3
ATOM 4188 N N . ARG A 1 79 ? 8.103 -10.912 -4.770 1.00 0.00 70 ARG A N 3
ATOM 4189 C CA . ARG A 1 79 ? 9.433 -11.261 -5.239 1.00 0.00 70 ARG A CA 3
ATOM 4190 C C . ARG A 1 79 ? 9.618 -12.780 -5.229 1.00 0.00 70 ARG A C 3
ATOM 4191 O O . ARG A 1 79 ? 8.809 -13.503 -4.649 1.00 0.00 70 ARG A O 3
ATOM 4212 N N . PHE A 1 80 ? 10.687 -13.218 -5.876 1.00 0.00 71 PHE A N 3
ATOM 4213 C CA . PHE A 1 80 ? 10.989 -14.638 -5.949 1.00 0.00 71 PHE A CA 3
ATOM 4214 C C . PHE A 1 80 ? 10.666 -15.335 -4.626 1.00 0.00 71 PHE A C 3
ATOM 4215 O O . PHE A 1 80 ? 11.327 -15.094 -3.616 1.00 0.00 71 PHE A O 3
ATOM 4232 N N . LYS A 1 81 ? 9.651 -16.185 -4.673 1.00 0.00 72 LYS A N 3
ATOM 4233 C CA . LYS A 1 81 ? 9.233 -16.919 -3.491 1.00 0.00 72 LYS A CA 3
ATOM 4234 C C . LYS A 1 81 ? 9.403 -18.419 -3.740 1.00 0.00 72 LYS A C 3
ATOM 4235 O O . LYS A 1 81 ? 10.112 -19.098 -3.000 1.00 0.00 72 LYS A O 3
ATOM 4254 N N . ARG A 1 82 ? 8.739 -18.891 -4.785 1.00 0.00 73 ARG A N 3
ATOM 4255 C CA . ARG A 1 82 ? 8.807 -20.298 -5.141 1.00 0.00 73 ARG A CA 3
ATOM 4256 C C . ARG A 1 82 ? 9.339 -20.460 -6.567 1.00 0.00 73 ARG A C 3
ATOM 4257 O O . ARG A 1 82 ? 10.362 -21.108 -6.782 1.00 0.00 73 ARG A O 3
ATOM 4278 N N . SER A 1 83 ? 8.620 -19.859 -7.504 1.00 0.00 74 SER A N 3
ATOM 4279 C CA . SER A 1 83 ? 9.006 -19.928 -8.903 1.00 0.00 74 SER A CA 3
ATOM 4280 C C . SER A 1 83 ? 7.948 -19.246 -9.772 1.00 0.00 74 SER A C 3
ATOM 4281 O O . SER A 1 83 ? 8.274 -18.405 -10.608 1.00 0.00 74 SER A O 3
ATOM 4289 N N . LYS A 1 84 ? 6.701 -19.633 -9.544 1.00 0.00 75 LYS A N 3
ATOM 4290 C CA . LYS A 1 84 ? 5.593 -19.070 -10.297 1.00 0.00 75 LYS A CA 3
ATOM 4291 C C . LYS A 1 84 ? 5.270 -17.677 -9.753 1.00 0.00 75 LYS A C 3
ATOM 4292 O O . LYS A 1 84 ? 4.157 -17.429 -9.292 1.00 0.00 75 LYS A O 3
ATOM 4311 N N . LYS A 1 85 ? 6.263 -16.803 -9.825 1.00 0.00 76 LYS A N 3
ATOM 4312 C CA . LYS A 1 85 ? 6.099 -15.441 -9.346 1.00 0.00 76 LYS A CA 3
ATOM 4313 C C . LYS A 1 85 ? 5.413 -14.604 -10.428 1.00 0.00 76 LYS A C 3
ATOM 4314 O O . LYS A 1 85 ? 5.911 -13.545 -10.807 1.00 0.00 76 LYS A O 3
ATOM 4333 N N . ILE A 1 86 ? 4.281 -15.110 -10.894 1.00 0.00 77 ILE A N 3
ATOM 4334 C CA . ILE A 1 86 ? 3.522 -14.422 -11.924 1.00 0.00 77 ILE A CA 3
ATOM 4335 C C . ILE A 1 86 ? 2.217 -13.894 -11.324 1.00 0.00 77 ILE A C 3
ATOM 4336 O O . ILE A 1 86 ? 1.699 -12.867 -11.761 1.00 0.00 77 ILE A O 3
ATOM 4352 N N . MET A 1 87 ? 1.723 -14.620 -10.332 1.00 0.00 78 MET A N 3
ATOM 4353 C CA . MET A 1 87 ? 0.489 -14.237 -9.667 1.00 0.00 78 MET A CA 3
ATOM 4354 C C . MET A 1 87 ? 0.496 -12.748 -9.313 1.00 0.00 78 MET A C 3
ATOM 4355 O O . MET A 1 87 ? -0.449 -12.027 -9.631 1.00 0.00 78 MET A O 3
ATOM 4369 N N . PRO A 1 88 ? 1.600 -12.321 -8.644 1.00 0.00 79 PRO A N 3
ATOM 4370 C CA . PRO A 1 88 ? 1.741 -10.932 -8.243 1.00 0.00 79 PRO A CA 3
ATOM 4371 C C . PRO A 1 88 ? 2.086 -10.048 -9.444 1.00 0.00 79 PRO A C 3
ATOM 4372 O O . PRO A 1 88 ? 3.088 -9.335 -9.427 1.00 0.00 79 PRO A O 3
ATOM 4383 N N . ALA A 1 89 ? 1.235 -10.124 -10.457 1.00 0.00 80 ALA A N 3
ATOM 4384 C CA . ALA A 1 89 ? 1.437 -9.339 -11.663 1.00 0.00 80 ALA A CA 3
ATOM 4385 C C . ALA A 1 89 ? 0.817 -7.953 -11.475 1.00 0.00 80 ALA A C 3
ATOM 4386 O O . ALA A 1 89 ? 1.408 -6.947 -11.864 1.00 0.00 80 ALA A O 3
ATOM 4393 N N . GLY A 1 90 ? -0.366 -7.945 -10.878 1.00 0.00 81 GLY A N 3
ATOM 4394 C CA . GLY A 1 90 ? -1.072 -6.699 -10.633 1.00 0.00 81 GLY A CA 3
ATOM 4395 C C . GLY A 1 90 ? -0.293 -5.809 -9.664 1.00 0.00 81 GLY A C 3
ATOM 4396 O O . GLY A 1 90 ? -0.503 -4.597 -9.622 1.00 0.00 81 GLY A O 3
ATOM 4400 N N . LEU A 1 91 ? 0.591 -6.443 -8.908 1.00 0.00 82 LEU A N 3
ATOM 4401 C CA . LEU A 1 91 ? 1.403 -5.723 -7.941 1.00 0.00 82 LEU A CA 3
ATOM 4402 C C . LEU A 1 91 ? 2.214 -4.646 -8.665 1.00 0.00 82 LEU A C 3
ATOM 4403 O O . LEU A 1 91 ? 1.916 -3.458 -8.552 1.00 0.00 82 LEU A O 3
ATOM 4419 N N . VAL A 1 92 ? 3.225 -5.100 -9.392 1.00 0.00 83 VAL A N 3
ATOM 4420 C CA . VAL A 1 92 ? 4.081 -4.191 -10.133 1.00 0.00 83 VAL A CA 3
ATOM 4421 C C . VAL A 1 92 ? 3.284 -3.568 -11.281 1.00 0.00 83 VAL A C 3
ATOM 4422 O O . VAL A 1 92 ? 3.230 -2.346 -11.413 1.00 0.00 83 VAL A O 3
ATOM 4435 N N . ALA A 1 93 ? 2.684 -4.436 -12.082 1.00 0.00 84 ALA A N 3
ATOM 4436 C CA . ALA A 1 93 ? 1.892 -3.987 -13.214 1.00 0.00 84 ALA A CA 3
ATOM 4437 C C . ALA A 1 93 ? 0.940 -2.880 -12.758 1.00 0.00 84 ALA A C 3
ATOM 4438 O O . ALA A 1 93 ? 0.617 -1.977 -13.528 1.00 0.00 84 ALA A O 3
ATOM 4445 N N . GLY A 1 94 ? 0.517 -2.986 -11.507 1.00 0.00 85 GLY A N 3
ATOM 4446 C CA . GLY A 1 94 ? -0.392 -2.005 -10.938 1.00 0.00 85 GLY A CA 3
ATOM 4447 C C . GLY A 1 94 ? 0.338 -0.696 -10.628 1.00 0.00 85 GLY A C 3
ATOM 4448 O O . GLY A 1 94 ? -0.094 0.375 -11.052 1.00 0.00 85 GLY A O 3
ATOM 4452 N N . LEU A 1 95 ? 1.431 -0.826 -9.891 1.00 0.00 86 LEU A N 3
ATOM 4453 C CA . LEU A 1 95 ? 2.225 0.333 -9.519 1.00 0.00 86 LEU A CA 3
ATOM 4454 C C . LEU A 1 95 ? 2.422 1.225 -10.746 1.00 0.00 86 LEU A C 3
ATOM 4455 O O . LEU A 1 95 ? 2.274 2.443 -10.663 1.00 0.00 86 LEU A O 3
ATOM 4471 N N . SER A 1 96 ? 2.755 0.584 -11.857 1.00 0.00 87 SER A N 3
ATOM 4472 C CA . SER A 1 96 ? 2.975 1.304 -13.100 1.00 0.00 87 SER A CA 3
ATOM 4473 C C . SER A 1 96 ? 1.656 1.896 -13.602 1.00 0.00 87 SER A C 3
ATOM 4474 O O . SER A 1 96 ? 1.540 3.109 -13.769 1.00 0.00 87 SER A O 3
ATOM 4482 N N . LEU A 1 97 ? 0.696 1.011 -13.828 1.00 0.00 88 LEU A N 3
ATOM 4483 C CA . LEU A 1 97 ? -0.610 1.431 -14.308 1.00 0.00 88 LEU A CA 3
ATOM 4484 C C . LEU A 1 97 ? -1.074 2.651 -13.510 1.00 0.00 88 LEU A C 3
ATOM 4485 O O . LEU A 1 97 ? -1.869 3.452 -13.999 1.00 0.00 88 LEU A O 3
ATOM 4501 N N . MET A 1 98 ? -0.557 2.754 -12.294 1.00 0.00 89 MET A N 3
ATOM 4502 C CA . MET A 1 98 ? -0.908 3.863 -11.424 1.00 0.00 89 MET A CA 3
ATOM 4503 C C . MET A 1 98 ? -0.107 5.117 -11.782 1.00 0.00 89 MET A C 3
ATOM 4504 O O . MET A 1 98 ? -0.679 6.184 -11.996 1.00 0.00 89 MET A O 3
ATOM 4518 N N . MET A 1 99 ? 1.206 4.945 -11.835 1.00 0.00 90 MET A N 3
ATOM 4519 C CA . MET A 1 99 ? 2.092 6.049 -12.163 1.00 0.00 90 MET A CA 3
ATOM 4520 C C . MET A 1 99 ? 1.702 6.687 -13.498 1.00 0.00 90 MET A C 3
ATOM 4521 O O . MET A 1 99 ? 2.045 7.838 -13.764 1.00 0.00 90 MET A O 3
ATOM 4535 N N . ILE A 1 100 ? 0.991 5.911 -14.303 1.00 0.00 91 ILE A N 3
ATOM 4536 C CA . ILE A 1 100 ? 0.551 6.385 -15.604 1.00 0.00 91 ILE A CA 3
ATOM 4537 C C . ILE A 1 100 ? -0.836 7.018 -15.469 1.00 0.00 91 ILE A C 3
ATOM 4538 O O . ILE A 1 100 ? -1.088 8.091 -16.014 1.00 0.00 91 ILE A O 3
ATOM 4554 N N . LEU A 1 101 ? -1.698 6.325 -14.740 1.00 0.00 92 LEU A N 3
ATOM 4555 C CA . LEU A 1 101 ? -3.053 6.805 -14.527 1.00 0.00 92 LEU A CA 3
ATOM 4556 C C . LEU A 1 101 ? -3.007 8.111 -13.731 1.00 0.00 92 LEU A C 3
ATOM 4557 O O . LEU A 1 101 ? -3.992 8.846 -13.681 1.00 0.00 92 LEU A O 3
ATOM 4573 N N . ARG A 1 102 ? -1.854 8.359 -13.128 1.00 0.00 93 ARG A N 3
ATOM 4574 C CA . ARG A 1 102 ? -1.667 9.563 -12.337 1.00 0.00 93 ARG A CA 3
ATOM 4575 C C . ARG A 1 102 ? -0.889 10.609 -13.138 1.00 0.00 93 ARG A C 3
ATOM 4576 O O . ARG A 1 102 ? -1.307 11.762 -13.231 1.00 0.00 93 ARG A O 3
ATOM 4597 N N . LEU A 1 103 ? 0.230 10.169 -13.696 1.00 0.00 94 LEU A N 3
ATOM 4598 C CA . LEU A 1 103 ? 1.070 11.053 -14.486 1.00 0.00 94 LEU A CA 3
ATOM 4599 C C . LEU A 1 103 ? 0.271 11.576 -15.681 1.00 0.00 94 LEU A C 3
ATOM 4600 O O . LEU A 1 103 ? 0.642 12.578 -16.290 1.00 0.00 94 LEU A O 3
ATOM 4616 N N . VAL A 1 104 ? -0.812 10.874 -15.981 1.00 0.00 95 VAL A N 3
ATOM 4617 C CA . VAL A 1 104 ? -1.667 11.255 -17.092 1.00 0.00 95 VAL A CA 3
ATOM 4618 C C . VAL A 1 104 ? -2.098 12.714 -16.922 1.00 0.00 95 VAL A C 3
ATOM 4619 O O . VAL A 1 104 ? -1.969 13.515 -17.846 1.00 0.00 95 VAL A O 3
ATOM 4632 N N . LEU A 1 105 ? -2.601 13.013 -15.733 1.00 0.00 96 LEU A N 3
ATOM 4633 C CA . LEU A 1 105 ? -3.052 14.361 -15.430 1.00 0.00 96 LEU A CA 3
ATOM 4634 C C . LEU A 1 105 ? -1.921 15.130 -14.744 1.00 0.00 96 LEU A C 3
ATOM 4635 O O . LEU A 1 105 ? -1.710 16.310 -15.021 1.00 0.00 96 LEU A O 3
ATOM 4651 N N . LEU A 1 106 ? -1.223 14.430 -13.861 1.00 0.00 97 LEU A N 3
ATOM 4652 C CA . LEU A 1 106 ? -0.119 15.032 -13.133 1.00 0.00 97 LEU A CA 3
ATOM 4653 C C . LEU A 1 106 ? -0.466 16.485 -12.800 1.00 0.00 97 LEU A C 3
ATOM 4654 O O . LEU A 1 106 ? 0.413 17.345 -12.769 1.00 0.00 97 LEU A O 3
ATOM 4670 N N . LEU A 1 107 ? -1.748 16.714 -12.559 1.00 0.00 98 LEU A N 3
ATOM 4671 C CA . LEU A 1 107 ? -2.222 18.047 -12.229 1.00 0.00 98 LEU A CA 3
ATOM 4672 C C . LEU A 1 107 ? -2.386 18.165 -10.713 1.00 0.00 98 LEU A C 3
ATOM 4673 O O . LEU A 1 107 ? -2.209 19.243 -10.147 1.00 0.00 98 LEU A O 3
ATOM 4689 N N . LEU A 1 108 ? -2.724 17.041 -10.097 1.00 0.00 99 LEU A N 3
ATOM 4690 C CA . LEU A 1 108 ? -2.914 17.005 -8.657 1.00 0.00 99 LEU A CA 3
ATOM 4691 C C . LEU A 1 108 ? -1.570 17.231 -7.963 1.00 0.00 99 LEU A C 3
ATOM 4692 O O . LEU A 1 108 ? -1.527 17.610 -6.794 1.00 0.00 99 LEU A O 3
ATOM 4708 N N . MET A 1 10 ? -26.474 -32.793 13.173 1.00 0.00 1 MET A N 4
ATOM 4709 C CA . MET A 1 10 ? -27.642 -33.634 12.971 1.00 0.00 1 MET A CA 4
ATOM 4710 C C . MET A 1 10 ? -28.793 -33.203 13.882 1.00 0.00 1 MET A C 4
ATOM 4711 O O . MET A 1 10 ? -28.628 -33.114 15.098 1.00 0.00 1 MET A O 4
ATOM 4725 N N . ASP A 1 11 ? -29.933 -32.945 13.258 1.00 0.00 2 ASP A N 4
ATOM 4726 C CA . ASP A 1 11 ? -31.112 -32.524 13.997 1.00 0.00 2 ASP A CA 4
ATOM 4727 C C . ASP A 1 11 ? -32.344 -32.654 13.100 1.00 0.00 2 ASP A C 4
ATOM 4728 O O . ASP A 1 11 ? -32.240 -33.095 11.957 1.00 0.00 2 ASP A O 4
ATOM 4737 N N . LEU A 1 12 ? -33.483 -32.263 13.653 1.00 0.00 3 LEU A N 4
ATOM 4738 C CA . LEU A 1 12 ? -34.734 -32.330 12.917 1.00 0.00 3 LEU A CA 4
ATOM 4739 C C . LEU A 1 12 ? -34.558 -31.649 11.558 1.00 0.00 3 LEU A C 4
ATOM 4740 O O . LEU A 1 12 ? -34.389 -32.320 10.541 1.00 0.00 3 LEU A O 4
ATOM 4756 N N . ILE A 1 13 ? -34.605 -30.326 11.584 1.00 0.00 4 ILE A N 4
ATOM 4757 C CA . ILE A 1 13 ? -34.453 -29.547 10.367 1.00 0.00 4 ILE A CA 4
ATOM 4758 C C . ILE A 1 13 ? -33.357 -30.170 9.501 1.00 0.00 4 ILE A C 4
ATOM 4759 O O . ILE A 1 13 ? -33.639 -30.997 8.636 1.00 0.00 4 ILE A O 4
ATOM 4775 N N . GLY A 1 14 ? -32.128 -29.750 9.765 1.00 0.00 5 GLY A N 4
ATOM 4776 C CA . GLY A 1 14 ? -30.988 -30.257 9.021 1.00 0.00 5 GLY A CA 4
ATOM 4777 C C . GLY A 1 14 ? -30.755 -29.438 7.750 1.00 0.00 5 GLY A C 4
ATOM 4778 O O . GLY A 1 14 ? -29.635 -29.004 7.483 1.00 0.00 5 GLY A O 4
ATOM 4782 N N . PHE A 1 15 ? -31.830 -29.251 6.999 1.00 0.00 6 PHE A N 4
ATOM 4783 C CA . PHE A 1 15 ? -31.757 -28.492 5.762 1.00 0.00 6 PHE A CA 4
ATOM 4784 C C . PHE A 1 15 ? -31.226 -27.080 6.017 1.00 0.00 6 PHE A C 4
ATOM 4785 O O . PHE A 1 15 ? -30.192 -26.694 5.473 1.00 0.00 6 PHE A O 4
ATOM 4802 N N . GLY A 1 16 ? -31.957 -26.347 6.843 1.00 0.00 7 GLY A N 4
ATOM 4803 C CA . GLY A 1 16 ? -31.573 -24.986 7.176 1.00 0.00 7 GLY A CA 4
ATOM 4804 C C . GLY A 1 16 ? -30.107 -24.921 7.612 1.00 0.00 7 GLY A C 4
ATOM 4805 O O . GLY A 1 16 ? -29.355 -24.065 7.149 1.00 0.00 7 GLY A O 4
ATOM 4809 N N . TYR A 1 17 ? -29.746 -25.838 8.498 1.00 0.00 8 TYR A N 4
ATOM 4810 C CA . TYR A 1 17 ? -28.384 -25.896 9.002 1.00 0.00 8 TYR A CA 4
ATOM 4811 C C . TYR A 1 17 ? -27.386 -26.101 7.861 1.00 0.00 8 TYR A C 4
ATOM 4812 O O . TYR A 1 17 ? -26.346 -25.446 7.816 1.00 0.00 8 TYR A O 4
ATOM 4830 N N . ALA A 1 18 ? -27.737 -27.014 6.968 1.00 0.00 9 ALA A N 4
ATOM 4831 C CA . ALA A 1 18 ? -26.885 -27.314 5.830 1.00 0.00 9 ALA A CA 4
ATOM 4832 C C . ALA A 1 18 ? -26.910 -26.136 4.854 1.00 0.00 9 ALA A C 4
ATOM 4833 O O . ALA A 1 18 ? -25.948 -25.911 4.122 1.00 0.00 9 ALA A O 4
ATOM 4840 N N . ALA A 1 19 ? -28.022 -25.416 4.875 1.00 0.00 10 ALA A N 4
ATOM 4841 C CA . ALA A 1 19 ? -28.185 -24.266 4.002 1.00 0.00 10 ALA A CA 4
ATOM 4842 C C . ALA A 1 19 ? -27.140 -23.208 4.358 1.00 0.00 10 ALA A C 4
ATOM 4843 O O . ALA A 1 19 ? -26.278 -22.883 3.543 1.00 0.00 10 ALA A O 4
ATOM 4850 N N . LEU A 1 20 ? -27.251 -22.699 5.576 1.00 0.00 11 LEU A N 4
ATOM 4851 C CA . LEU A 1 20 ? -26.326 -21.683 6.050 1.00 0.00 11 LEU A CA 4
ATOM 4852 C C . LEU A 1 20 ? -24.895 -22.217 5.952 1.00 0.00 11 LEU A C 4
ATOM 4853 O O . LEU A 1 20 ? -23.989 -21.500 5.532 1.00 0.00 11 LEU A O 4
ATOM 4869 N N . VAL A 1 21 ? -24.738 -23.472 6.347 1.00 0.00 12 VAL A N 4
ATOM 4870 C CA . VAL A 1 21 ? -23.433 -24.110 6.309 1.00 0.00 12 VAL A CA 4
ATOM 4871 C C . VAL A 1 21 ? -22.847 -23.981 4.902 1.00 0.00 12 VAL A C 4
ATOM 4872 O O . VAL A 1 21 ? -21.696 -23.581 4.739 1.00 0.00 12 VAL A O 4
ATOM 4885 N N . THR A 1 22 ? -23.667 -24.327 3.920 1.00 0.00 13 THR A N 4
ATOM 4886 C CA . THR A 1 22 ? -23.245 -24.255 2.532 1.00 0.00 13 THR A CA 4
ATOM 4887 C C . THR A 1 22 ? -22.903 -22.813 2.153 1.00 0.00 13 THR A C 4
ATOM 4888 O O . THR A 1 22 ? -21.962 -22.572 1.399 1.00 0.00 13 THR A O 4
ATOM 4899 N N . PHE A 1 23 ? -23.688 -21.891 2.692 1.00 0.00 14 PHE A N 4
ATOM 4900 C CA . PHE A 1 23 ? -23.480 -20.479 2.420 1.00 0.00 14 PHE A CA 4
ATOM 4901 C C . PHE A 1 23 ? -22.114 -20.017 2.931 1.00 0.00 14 PHE A C 4
ATOM 4902 O O . PHE A 1 23 ? -21.318 -19.465 2.173 1.00 0.00 14 PHE A O 4
ATOM 4919 N N . GLY A 1 24 ? -21.884 -20.261 4.213 1.00 0.00 15 GLY A N 4
ATOM 4920 C CA . GLY A 1 24 ? -20.627 -19.877 4.833 1.00 0.00 15 GLY A CA 4
ATOM 4921 C C . GLY A 1 24 ? -19.452 -20.626 4.202 1.00 0.00 15 GLY A C 4
ATOM 4922 O O . GLY A 1 24 ? -18.327 -20.130 4.194 1.00 0.00 15 GLY A O 4
ATOM 4926 N N . SER A 1 25 ? -19.754 -21.809 3.688 1.00 0.00 16 SER A N 4
ATOM 4927 C CA . SER A 1 25 ? -18.737 -22.632 3.056 1.00 0.00 16 SER A CA 4
ATOM 4928 C C . SER A 1 25 ? -18.297 -21.998 1.735 1.00 0.00 16 SER A C 4
ATOM 4929 O O . SER A 1 25 ? -17.102 -21.889 1.462 1.00 0.00 16 SER A O 4
ATOM 4937 N N . ILE A 1 26 ? -19.285 -21.596 0.950 1.00 0.00 17 ILE A N 4
ATOM 4938 C CA . ILE A 1 26 ? -19.015 -20.975 -0.335 1.00 0.00 17 ILE A CA 4
ATOM 4939 C C . ILE A 1 26 ? -18.404 -19.590 -0.110 1.00 0.00 17 ILE A C 4
ATOM 4940 O O . ILE A 1 26 ? -17.228 -19.373 -0.398 1.00 0.00 17 ILE A O 4
ATOM 4956 N N . PHE A 1 27 ? -19.230 -18.690 0.402 1.00 0.00 18 PHE A N 4
ATOM 4957 C CA . PHE A 1 27 ? -18.786 -17.333 0.669 1.00 0.00 18 PHE A CA 4
ATOM 4958 C C . PHE A 1 27 ? -17.507 -17.330 1.510 1.00 0.00 18 PHE A C 4
ATOM 4959 O O . PHE A 1 27 ? -16.552 -16.624 1.191 1.00 0.00 18 PHE A O 4
ATOM 4976 N N . GLY A 1 28 ? -17.530 -18.128 2.567 1.00 0.00 19 GLY A N 4
ATOM 4977 C CA . GLY A 1 28 ? -16.385 -18.227 3.456 1.00 0.00 19 GLY A CA 4
ATOM 4978 C C . GLY A 1 28 ? -15.765 -16.850 3.706 1.00 0.00 19 GLY A C 4
ATOM 4979 O O . GLY A 1 28 ? -14.584 -16.639 3.436 1.00 0.00 19 GLY A O 4
ATOM 4983 N N . TYR A 1 29 ? -16.590 -15.950 4.220 1.00 0.00 20 TYR A N 4
ATOM 4984 C CA . TYR A 1 29 ? -16.138 -14.600 4.510 1.00 0.00 20 TYR A CA 4
ATOM 4985 C C . TYR A 1 29 ? -15.411 -13.995 3.308 1.00 0.00 20 TYR A C 4
ATOM 4986 O O . TYR A 1 29 ? -14.203 -14.172 3.155 1.00 0.00 20 TYR A O 4
ATOM 5004 N N . LYS A 1 30 ? -16.176 -13.294 2.484 1.00 0.00 21 LYS A N 4
ATOM 5005 C CA . LYS A 1 30 ? -15.619 -12.663 1.300 1.00 0.00 21 LYS A CA 4
ATOM 5006 C C . LYS A 1 30 ? -14.448 -11.767 1.708 1.00 0.00 21 LYS A C 4
ATOM 5007 O O . LYS A 1 30 ? -14.645 -10.730 2.339 1.00 0.00 21 LYS A O 4
ATOM 5026 N N . ARG A 1 31 ? -13.254 -12.201 1.331 1.00 0.00 22 ARG A N 4
ATOM 5027 C CA . ARG A 1 31 ? -12.051 -11.452 1.650 1.00 0.00 22 ARG A CA 4
ATOM 5028 C C . ARG A 1 31 ? -10.818 -12.164 1.090 1.00 0.00 22 ARG A C 4
ATOM 5029 O O . ARG A 1 31 ? -9.829 -12.349 1.798 1.00 0.00 22 ARG A O 4
ATOM 5050 N N . ARG A 1 32 ? -10.917 -12.545 -0.175 1.00 0.00 23 ARG A N 4
ATOM 5051 C CA . ARG A 1 32 ? -9.822 -13.233 -0.838 1.00 0.00 23 ARG A CA 4
ATOM 5052 C C . ARG A 1 32 ? -8.567 -12.359 -0.835 1.00 0.00 23 ARG A C 4
ATOM 5053 O O . ARG A 1 32 ? -8.374 -11.546 0.068 1.00 0.00 23 ARG A O 4
ATOM 5074 N N . GLY A 1 33 ? -7.745 -12.555 -1.856 1.00 0.00 24 GLY A N 4
ATOM 5075 C CA . GLY A 1 33 ? -6.513 -11.795 -1.982 1.00 0.00 24 GLY A CA 4
ATOM 5076 C C . GLY A 1 33 ? -5.291 -12.695 -1.789 1.00 0.00 24 GLY A C 4
ATOM 5077 O O . GLY A 1 33 ? -4.987 -13.104 -0.669 1.00 0.00 24 GLY A O 4
ATOM 5081 N N . GLY A 1 34 ? -4.623 -12.978 -2.898 1.00 0.00 25 GLY A N 4
ATOM 5082 C CA . GLY A 1 34 ? -3.441 -13.822 -2.865 1.00 0.00 25 GLY A CA 4
ATOM 5083 C C . GLY A 1 34 ? -3.042 -14.262 -4.275 1.00 0.00 25 GLY A C 4
ATOM 5084 O O . GLY A 1 34 ? -2.043 -13.791 -4.817 1.00 0.00 25 GLY A O 4
ATOM 5088 N N . VAL A 1 35 ? -3.843 -15.161 -4.829 1.00 0.00 26 VAL A N 4
ATOM 5089 C CA . VAL A 1 35 ? -3.586 -15.670 -6.165 1.00 0.00 26 VAL A CA 4
ATOM 5090 C C . VAL A 1 35 ? -3.824 -14.554 -7.185 1.00 0.00 26 VAL A C 4
ATOM 5091 O O . VAL A 1 35 ? -2.965 -14.280 -8.022 1.00 0.00 26 VAL A O 4
ATOM 5104 N N . PRO A 1 36 ? -5.025 -13.925 -7.079 1.00 0.00 27 PRO A N 4
ATOM 5105 C CA . PRO A 1 36 ? -5.387 -12.846 -7.983 1.00 0.00 27 PRO A CA 4
ATOM 5106 C C . PRO A 1 36 ? -4.642 -11.559 -7.625 1.00 0.00 27 PRO A C 4
ATOM 5107 O O . PRO A 1 36 ? -4.772 -11.051 -6.512 1.00 0.00 27 PRO A O 4
ATOM 5118 N N . SER A 1 37 ? -3.877 -11.068 -8.589 1.00 0.00 28 SER A N 4
ATOM 5119 C CA . SER A 1 37 ? -3.111 -9.849 -8.390 1.00 0.00 28 SER A CA 4
ATOM 5120 C C . SER A 1 37 ? -3.957 -8.631 -8.766 1.00 0.00 28 SER A C 4
ATOM 5121 O O . SER A 1 37 ? -3.669 -7.515 -8.338 1.00 0.00 28 SER A O 4
ATOM 5129 N N . LEU A 1 38 ? -4.985 -8.888 -9.562 1.00 0.00 29 LEU A N 4
ATOM 5130 C CA . LEU A 1 38 ? -5.875 -7.827 -10.001 1.00 0.00 29 LEU A CA 4
ATOM 5131 C C . LEU A 1 38 ? -6.249 -6.953 -8.802 1.00 0.00 29 LEU A C 4
ATOM 5132 O O . LEU A 1 38 ? -6.141 -5.729 -8.863 1.00 0.00 29 LEU A O 4
ATOM 5148 N N . ILE A 1 39 ? -6.682 -7.616 -7.739 1.00 0.00 30 ILE A N 4
ATOM 5149 C CA . ILE A 1 39 ? -7.073 -6.915 -6.528 1.00 0.00 30 ILE A CA 4
ATOM 5150 C C . ILE A 1 39 ? -5.868 -6.150 -5.975 1.00 0.00 30 ILE A C 4
ATOM 5151 O O . ILE A 1 39 ? -6.024 -5.086 -5.378 1.00 0.00 30 ILE A O 4
ATOM 5167 N N . ALA A 1 40 ? -4.693 -6.723 -6.193 1.00 0.00 31 ALA A N 4
ATOM 5168 C CA . ALA A 1 40 ? -3.463 -6.108 -5.725 1.00 0.00 31 ALA A CA 4
ATOM 5169 C C . ALA A 1 40 ? -3.312 -4.726 -6.363 1.00 0.00 31 ALA A C 4
ATOM 5170 O O . ALA A 1 40 ? -3.088 -3.738 -5.667 1.00 0.00 31 ALA A O 4
ATOM 5177 N N . GLY A 1 41 ? -3.442 -4.701 -7.682 1.00 0.00 32 GLY A N 4
ATOM 5178 C CA . GLY A 1 41 ? -3.323 -3.457 -8.422 1.00 0.00 32 GLY A CA 4
ATOM 5179 C C . GLY A 1 41 ? -4.391 -2.453 -7.982 1.00 0.00 32 GLY A C 4
ATOM 5180 O O . GLY A 1 41 ? -4.070 -1.334 -7.586 1.00 0.00 32 GLY A O 4
ATOM 5184 N N . LEU A 1 42 ? -5.639 -2.890 -8.066 1.00 0.00 33 LEU A N 4
ATOM 5185 C CA . LEU A 1 42 ? -6.755 -2.044 -7.682 1.00 0.00 33 LEU A CA 4
ATOM 5186 C C . LEU A 1 42 ? -6.460 -1.401 -6.325 1.00 0.00 33 LEU A C 4
ATOM 5187 O O . LEU A 1 42 ? -6.672 -0.204 -6.142 1.00 0.00 33 LEU A O 4
ATOM 5203 N N . PHE A 1 43 ? -5.974 -2.226 -5.409 1.00 0.00 34 PHE A N 4
ATOM 5204 C CA . PHE A 1 43 ? -5.647 -1.753 -4.075 1.00 0.00 34 PHE A CA 4
ATOM 5205 C C . PHE A 1 43 ? -4.609 -0.631 -4.130 1.00 0.00 34 PHE A C 4
ATOM 5206 O O . PHE A 1 43 ? -4.813 0.438 -3.557 1.00 0.00 34 PHE A O 4
ATOM 5223 N N . VAL A 1 44 ? -3.516 -0.912 -4.825 1.00 0.00 35 VAL A N 4
ATOM 5224 C CA . VAL A 1 44 ? -2.446 0.060 -4.963 1.00 0.00 35 VAL A CA 4
ATOM 5225 C C . VAL A 1 44 ? -3.032 1.397 -5.421 1.00 0.00 35 VAL A C 4
ATOM 5226 O O . VAL A 1 44 ? -2.603 2.456 -4.967 1.00 0.00 35 VAL A O 4
ATOM 5239 N N . GLY A 1 45 ? -4.005 1.304 -6.316 1.00 0.00 36 GLY A N 4
ATOM 5240 C CA . GLY A 1 45 ? -4.655 2.493 -6.841 1.00 0.00 36 GLY A CA 4
ATOM 5241 C C . GLY A 1 45 ? -5.567 3.129 -5.789 1.00 0.00 36 GLY A C 4
ATOM 5242 O O . GLY A 1 45 ? -5.653 4.352 -5.696 1.00 0.00 36 GLY A O 4
ATOM 5246 N N . CYS A 1 46 ? -6.224 2.269 -5.024 1.00 0.00 37 CYS A N 4
ATOM 5247 C CA . CYS A 1 46 ? -7.125 2.732 -3.983 1.00 0.00 37 CYS A CA 4
ATOM 5248 C C . CYS A 1 46 ? -6.319 3.563 -2.983 1.00 0.00 37 CYS A C 4
ATOM 5249 O O . CYS A 1 46 ? -6.688 4.693 -2.669 1.00 0.00 37 CYS A O 4
ATOM 5257 N N . LEU A 1 47 ? -5.232 2.970 -2.510 1.00 0.00 38 LEU A N 4
ATOM 5258 C CA . LEU A 1 47 ? -4.371 3.641 -1.552 1.00 0.00 38 LEU A CA 4
ATOM 5259 C C . LEU A 1 47 ? -3.712 4.848 -2.223 1.00 0.00 38 LEU A C 4
ATOM 5260 O O . LEU A 1 47 ? -3.447 5.857 -1.572 1.00 0.00 38 LEU A O 4
ATOM 5276 N N . ALA A 1 48 ? -3.465 4.703 -3.517 1.00 0.00 39 ALA A N 4
ATOM 5277 C CA . ALA A 1 48 ? -2.842 5.769 -4.284 1.00 0.00 39 ALA A CA 4
ATOM 5278 C C . ALA A 1 48 ? -3.712 7.024 -4.204 1.00 0.00 39 ALA A C 4
ATOM 5279 O O . ALA A 1 48 ? -3.200 8.129 -4.031 1.00 0.00 39 ALA A O 4
ATOM 5286 N N . GLY A 1 49 ? -5.014 6.813 -4.335 1.00 0.00 40 GLY A N 4
ATOM 5287 C CA . GLY A 1 49 ? -5.960 7.914 -4.280 1.00 0.00 40 GLY A CA 4
ATOM 5288 C C . GLY A 1 49 ? -6.090 8.454 -2.854 1.00 0.00 40 GLY A C 4
ATOM 5289 O O . GLY A 1 49 ? -5.783 9.617 -2.597 1.00 0.00 40 GLY A O 4
ATOM 5293 N N . TYR A 1 50 ? -6.547 7.585 -1.965 1.00 0.00 41 TYR A N 4
ATOM 5294 C CA . TYR A 1 50 ? -6.721 7.960 -0.572 1.00 0.00 41 TYR A CA 4
ATOM 5295 C C . TYR A 1 50 ? -5.507 8.736 -0.057 1.00 0.00 41 TYR A C 4
ATOM 5296 O O . TYR A 1 50 ? -5.649 9.655 0.747 1.00 0.00 41 TYR A O 4
ATOM 5314 N N . GLY A 1 51 ? -4.341 8.336 -0.542 1.00 0.00 42 GLY A N 4
ATOM 5315 C CA . GLY A 1 51 ? -3.103 8.982 -0.141 1.00 0.00 42 GLY A CA 4
ATOM 5316 C C . GLY A 1 51 ? -2.837 10.231 -0.984 1.00 0.00 42 GLY A C 4
ATOM 5317 O O . GLY A 1 51 ? -2.250 11.197 -0.500 1.00 0.00 42 GLY A O 4
ATOM 5321 N N . ALA A 1 52 ? -3.283 10.170 -2.230 1.00 0.00 43 ALA A N 4
ATOM 5322 C CA . ALA A 1 52 ? -3.100 11.283 -3.145 1.00 0.00 43 ALA A CA 4
ATOM 5323 C C . ALA A 1 52 ? -3.935 12.473 -2.667 1.00 0.00 43 ALA A C 4
ATOM 5324 O O . ALA A 1 52 ? -3.659 13.615 -3.029 1.00 0.00 43 ALA A O 4
ATOM 5331 N N . TYR A 1 53 ? -4.939 12.164 -1.859 1.00 0.00 44 TYR A N 4
ATOM 5332 C CA . TYR A 1 53 ? -5.816 13.193 -1.327 1.00 0.00 44 TYR A CA 4
ATOM 5333 C C . TYR A 1 53 ? -5.063 14.110 -0.362 1.00 0.00 44 TYR A C 4
ATOM 5334 O O . TYR A 1 53 ? -5.394 15.287 -0.232 1.00 0.00 44 TYR A O 4
ATOM 5352 N N . ARG A 1 54 ? -4.063 13.535 0.291 1.00 0.00 45 ARG A N 4
ATOM 5353 C CA . ARG A 1 54 ? -3.260 14.286 1.241 1.00 0.00 45 ARG A CA 4
ATOM 5354 C C . ARG A 1 54 ? -1.920 14.673 0.613 1.00 0.00 45 ARG A C 4
ATOM 5355 O O . ARG A 1 54 ? -1.067 15.264 1.275 1.00 0.00 45 ARG A O 4
ATOM 5376 N N . VAL A 1 55 ? -1.775 14.326 -0.657 1.00 0.00 46 VAL A N 4
ATOM 5377 C CA . VAL A 1 55 ? -0.553 14.630 -1.382 1.00 0.00 46 VAL A CA 4
ATOM 5378 C C . VAL A 1 55 ? -0.563 16.103 -1.796 1.00 0.00 46 VAL A C 4
ATOM 5379 O O . VAL A 1 55 ? 0.378 16.581 -2.427 1.00 0.00 46 VAL A O 4
ATOM 5392 N N . SER A 1 56 ? -1.639 16.781 -1.424 1.00 0.00 47 SER A N 4
ATOM 5393 C CA . SER A 1 56 ? -1.785 18.190 -1.749 1.00 0.00 47 SER A CA 4
ATOM 5394 C C . SER A 1 56 ? -0.438 18.902 -1.605 1.00 0.00 47 SER A C 4
ATOM 5395 O O . SER A 1 56 ? 0.449 18.423 -0.901 1.00 0.00 47 SER A O 4
ATOM 5403 N N . ASN A 1 57 ? -0.329 20.035 -2.284 1.00 0.00 48 ASN A N 4
ATOM 5404 C CA . ASN A 1 57 ? 0.895 20.818 -2.240 1.00 0.00 48 ASN A CA 4
ATOM 5405 C C . ASN A 1 57 ? 1.920 20.208 -3.199 1.00 0.00 48 ASN A C 4
ATOM 5406 O O . ASN A 1 57 ? 2.218 20.785 -4.243 1.00 0.00 48 ASN A O 4
ATOM 5417 N N . ASP A 1 58 ? 2.430 19.049 -2.809 1.00 0.00 49 ASP A N 4
ATOM 5418 C CA . ASP A 1 58 ? 3.415 18.355 -3.620 1.00 0.00 49 ASP A CA 4
ATOM 5419 C C . ASP A 1 58 ? 3.455 16.880 -3.216 1.00 0.00 49 ASP A C 4
ATOM 5420 O O . ASP A 1 58 ? 3.078 16.008 -3.998 1.00 0.00 49 ASP A O 4
ATOM 5429 N N . LYS A 1 59 ? 3.914 16.646 -1.996 1.00 0.00 50 LYS A N 4
ATOM 5430 C CA . LYS A 1 59 ? 4.008 15.292 -1.478 1.00 0.00 50 LYS A CA 4
ATOM 5431 C C . LYS A 1 59 ? 4.718 14.406 -2.504 1.00 0.00 50 LYS A C 4
ATOM 5432 O O . LYS A 1 59 ? 5.387 14.908 -3.405 1.00 0.00 50 LYS A O 4
ATOM 5451 N N . ARG A 1 60 ? 4.547 13.103 -2.333 1.00 0.00 51 ARG A N 4
ATOM 5452 C CA . ARG A 1 60 ? 5.163 12.143 -3.233 1.00 0.00 51 ARG A CA 4
ATOM 5453 C C . ARG A 1 60 ? 4.439 12.138 -4.580 1.00 0.00 51 ARG A C 4
ATOM 5454 O O . ARG A 1 60 ? 3.542 12.948 -4.810 1.00 0.00 51 ARG A O 4
ATOM 5475 N N . ASP A 1 61 ? 4.856 11.217 -5.437 1.00 0.00 52 ASP A N 4
ATOM 5476 C CA . ASP A 1 61 ? 4.258 11.097 -6.756 1.00 0.00 52 ASP A CA 4
ATOM 5477 C C . ASP A 1 61 ? 4.277 9.629 -7.187 1.00 0.00 52 ASP A C 4
ATOM 5478 O O . ASP A 1 61 ? 3.241 8.966 -7.189 1.00 0.00 52 ASP A O 4
ATOM 5487 N N . VAL A 1 62 ? 5.466 9.164 -7.541 1.00 0.00 53 VAL A N 4
ATOM 5488 C CA . VAL A 1 62 ? 5.633 7.787 -7.973 1.00 0.00 53 VAL A CA 4
ATOM 5489 C C . VAL A 1 62 ? 6.331 6.992 -6.868 1.00 0.00 53 VAL A C 4
ATOM 5490 O O . VAL A 1 62 ? 6.401 5.765 -6.931 1.00 0.00 53 VAL A O 4
ATOM 5503 N N . LYS A 1 63 ? 6.831 7.722 -5.883 1.00 0.00 54 LYS A N 4
ATOM 5504 C CA . LYS A 1 63 ? 7.522 7.100 -4.766 1.00 0.00 54 LYS A CA 4
ATOM 5505 C C . LYS A 1 63 ? 6.595 6.078 -4.104 1.00 0.00 54 LYS A C 4
ATOM 5506 O O . LYS A 1 63 ? 7.006 4.954 -3.822 1.00 0.00 54 LYS A O 4
ATOM 5525 N N . VAL A 1 64 ? 5.362 6.505 -3.876 1.00 0.00 55 VAL A N 4
ATOM 5526 C CA . VAL A 1 64 ? 4.374 5.641 -3.253 1.00 0.00 55 VAL A CA 4
ATOM 5527 C C . VAL A 1 64 ? 4.081 4.458 -4.179 1.00 0.00 55 VAL A C 4
ATOM 5528 O O . VAL A 1 64 ? 3.947 3.325 -3.720 1.00 0.00 55 VAL A O 4
ATOM 5541 N N . SER A 1 65 ? 3.991 4.763 -5.465 1.00 0.00 56 SER A N 4
ATOM 5542 C CA . SER A 1 65 ? 3.716 3.740 -6.459 1.00 0.00 56 SER A CA 4
ATOM 5543 C C . SER A 1 65 ? 4.698 2.577 -6.298 1.00 0.00 56 SER A C 4
ATOM 5544 O O . SER A 1 65 ? 4.301 1.470 -5.938 1.00 0.00 56 SER A O 4
ATOM 5552 N N . LEU A 1 66 ? 5.961 2.869 -6.574 1.00 0.00 57 LEU A N 4
ATOM 5553 C CA . LEU A 1 66 ? 7.002 1.862 -6.464 1.00 0.00 57 LEU A CA 4
ATOM 5554 C C . LEU A 1 66 ? 7.065 1.354 -5.022 1.00 0.00 57 LEU A C 4
ATOM 5555 O O . LEU A 1 66 ? 6.757 0.193 -4.755 1.00 0.00 57 LEU A O 4
ATOM 5571 N N . PHE A 1 67 ? 7.465 2.248 -4.130 1.00 0.00 58 PHE A N 4
ATOM 5572 C CA . PHE A 1 67 ? 7.572 1.905 -2.722 1.00 0.00 58 PHE A CA 4
ATOM 5573 C C . PHE A 1 67 ? 6.460 0.938 -2.308 1.00 0.00 58 PHE A C 4
ATOM 5574 O O . PHE A 1 67 ? 6.682 0.044 -1.493 1.00 0.00 58 PHE A O 4
ATOM 5591 N N . THR A 1 68 ? 5.288 1.152 -2.887 1.00 0.00 59 THR A N 4
ATOM 5592 C CA . THR A 1 68 ? 4.141 0.311 -2.588 1.00 0.00 59 THR A CA 4
ATOM 5593 C C . THR A 1 68 ? 4.343 -1.091 -3.166 1.00 0.00 59 THR A C 4
ATOM 5594 O O . THR A 1 68 ? 4.389 -2.072 -2.425 1.00 0.00 59 THR A O 4
ATOM 5605 N N . ALA A 1 69 ? 4.457 -1.142 -4.485 1.00 0.00 60 ALA A N 4
ATOM 5606 C CA . ALA A 1 69 ? 4.653 -2.407 -5.172 1.00 0.00 60 ALA A CA 4
ATOM 5607 C C . ALA A 1 69 ? 5.702 -3.232 -4.423 1.00 0.00 60 ALA A C 4
ATOM 5608 O O . ALA A 1 69 ? 5.528 -4.434 -4.227 1.00 0.00 60 ALA A O 4
ATOM 5615 N N . PHE A 1 70 ? 6.768 -2.553 -4.025 1.00 0.00 61 PHE A N 4
ATOM 5616 C CA . PHE A 1 70 ? 7.846 -3.208 -3.303 1.00 0.00 61 PHE A CA 4
ATOM 5617 C C . PHE A 1 70 ? 7.351 -3.761 -1.964 1.00 0.00 61 PHE A C 4
ATOM 5618 O O . PHE A 1 70 ? 7.611 -4.916 -1.632 1.00 0.00 61 PHE A O 4
ATOM 5635 N N . PHE A 1 71 ? 6.648 -2.909 -1.232 1.00 0.00 62 PHE A N 4
ATOM 5636 C CA . PHE A 1 71 ? 6.115 -3.298 0.062 1.00 0.00 62 PHE A CA 4
ATOM 5637 C C . PHE A 1 71 ? 5.046 -4.382 -0.088 1.00 0.00 62 PHE A C 4
ATOM 5638 O O . PHE A 1 71 ? 5.250 -5.522 0.327 1.00 0.00 62 PHE A O 4
ATOM 5655 N N . LEU A 1 72 ? 3.930 -3.989 -0.683 1.00 0.00 63 LEU A N 4
ATOM 5656 C CA . LEU A 1 72 ? 2.828 -4.913 -0.894 1.00 0.00 63 LEU A CA 4
ATOM 5657 C C . LEU A 1 72 ? 3.378 -6.251 -1.391 1.00 0.00 63 LEU A C 4
ATOM 5658 O O . LEU A 1 72 ? 2.892 -7.310 -1.000 1.00 0.00 63 LEU A O 4
ATOM 5674 N N . ALA A 1 73 ? 4.386 -6.158 -2.247 1.00 0.00 64 ALA A N 4
ATOM 5675 C CA . ALA A 1 73 ? 5.007 -7.348 -2.803 1.00 0.00 64 ALA A CA 4
ATOM 5676 C C . ALA A 1 73 ? 5.576 -8.199 -1.666 1.00 0.00 64 ALA A C 4
ATOM 5677 O O . ALA A 1 73 ? 5.166 -9.343 -1.476 1.00 0.00 64 ALA A O 4
ATOM 5684 N N . THR A 1 74 ? 6.513 -7.608 -0.939 1.00 0.00 65 THR A N 4
ATOM 5685 C CA . THR A 1 74 ? 7.143 -8.298 0.175 1.00 0.00 65 THR A CA 4
ATOM 5686 C C . THR A 1 74 ? 6.084 -8.802 1.157 1.00 0.00 65 THR A C 4
ATOM 5687 O O . THR A 1 74 ? 5.932 -10.008 1.346 1.00 0.00 65 THR A O 4
ATOM 5698 N N . ILE A 1 75 ? 5.379 -7.854 1.757 1.00 0.00 66 ILE A N 4
ATOM 5699 C CA . ILE A 1 75 ? 4.339 -8.187 2.715 1.00 0.00 66 ILE A CA 4
ATOM 5700 C C . ILE A 1 75 ? 3.511 -9.356 2.176 1.00 0.00 66 ILE A C 4
ATOM 5701 O O . ILE A 1 75 ? 3.344 -10.368 2.855 1.00 0.00 66 ILE A O 4
ATOM 5717 N N . MET A 1 76 ? 3.014 -9.177 0.961 1.00 0.00 67 MET A N 4
ATOM 5718 C CA . MET A 1 76 ? 2.208 -10.204 0.324 1.00 0.00 67 MET A CA 4
ATOM 5719 C C . MET A 1 76 ? 2.852 -11.583 0.482 1.00 0.00 67 MET A C 4
ATOM 5720 O O . MET A 1 76 ? 2.323 -12.442 1.186 1.00 0.00 67 MET A O 4
ATOM 5734 N N . GLY A 1 77 ? 3.983 -11.752 -0.186 1.00 0.00 68 GLY A N 4
ATOM 5735 C CA . GLY A 1 77 ? 4.705 -13.012 -0.129 1.00 0.00 68 GLY A CA 4
ATOM 5736 C C . GLY A 1 77 ? 3.745 -14.199 -0.234 1.00 0.00 68 GLY A C 4
ATOM 5737 O O . GLY A 1 77 ? 3.752 -15.086 0.618 1.00 0.00 68 GLY A O 4
ATOM 5741 N N . VAL A 1 78 ? 2.940 -14.177 -1.287 1.00 0.00 69 VAL A N 4
ATOM 5742 C CA . VAL A 1 78 ? 1.976 -15.240 -1.515 1.00 0.00 69 VAL A CA 4
ATOM 5743 C C . VAL A 1 78 ? 2.617 -16.586 -1.169 1.00 0.00 69 VAL A C 4
ATOM 5744 O O . VAL A 1 78 ? 2.101 -17.326 -0.333 1.00 0.00 69 VAL A O 4
ATOM 5757 N N . ARG A 1 79 ? 3.731 -16.862 -1.830 1.00 0.00 70 ARG A N 4
ATOM 5758 C CA . ARG A 1 79 ? 4.447 -18.106 -1.603 1.00 0.00 70 ARG A CA 4
ATOM 5759 C C . ARG A 1 79 ? 5.942 -17.914 -1.869 1.00 0.00 70 ARG A C 4
ATOM 5760 O O . ARG A 1 79 ? 6.765 -18.110 -0.975 1.00 0.00 70 ARG A O 4
ATOM 5781 N N . PHE A 1 80 ? 6.248 -17.533 -3.100 1.00 0.00 71 PHE A N 4
ATOM 5782 C CA . PHE A 1 80 ? 7.629 -17.313 -3.494 1.00 0.00 71 PHE A CA 4
ATOM 5783 C C . PHE A 1 80 ? 8.297 -16.274 -2.591 1.00 0.00 71 PHE A C 4
ATOM 5784 O O . PHE A 1 80 ? 9.306 -16.562 -1.950 1.00 0.00 71 PHE A O 4
ATOM 5801 N N . LYS A 1 81 ? 7.708 -15.088 -2.571 1.00 0.00 72 LYS A N 4
ATOM 5802 C CA . LYS A 1 81 ? 8.233 -14.005 -1.757 1.00 0.00 72 LYS A CA 4
ATOM 5803 C C . LYS A 1 81 ? 9.412 -13.353 -2.484 1.00 0.00 72 LYS A C 4
ATOM 5804 O O . LYS A 1 81 ? 9.356 -12.174 -2.831 1.00 0.00 72 LYS A O 4
ATOM 5823 N N . ARG A 1 82 ? 10.450 -14.148 -2.692 1.00 0.00 73 ARG A N 4
ATOM 5824 C CA . ARG A 1 82 ? 11.640 -13.663 -3.371 1.00 0.00 73 ARG A CA 4
ATOM 5825 C C . ARG A 1 82 ? 11.480 -13.800 -4.886 1.00 0.00 73 ARG A C 4
ATOM 5826 O O . ARG A 1 82 ? 12.377 -14.297 -5.566 1.00 0.00 73 ARG A O 4
ATOM 5847 N N . SER A 1 83 ? 10.331 -13.352 -5.371 1.00 0.00 74 SER A N 4
ATOM 5848 C CA . SER A 1 83 ? 10.042 -13.419 -6.793 1.00 0.00 74 SER A CA 4
ATOM 5849 C C . SER A 1 83 ? 8.847 -12.524 -7.127 1.00 0.00 74 SER A C 4
ATOM 5850 O O . SER A 1 83 ? 7.740 -13.016 -7.344 1.00 0.00 74 SER A O 4
ATOM 5858 N N . LYS A 1 84 ? 9.111 -11.226 -7.158 1.00 0.00 75 LYS A N 4
ATOM 5859 C CA . LYS A 1 84 ? 8.071 -10.258 -7.462 1.00 0.00 75 LYS A CA 4
ATOM 5860 C C . LYS A 1 84 ? 8.027 -10.019 -8.972 1.00 0.00 75 LYS A C 4
ATOM 5861 O O . LYS A 1 84 ? 8.156 -8.884 -9.429 1.00 0.00 75 LYS A O 4
ATOM 5880 N N . LYS A 1 85 ? 7.846 -11.107 -9.706 1.00 0.00 76 LYS A N 4
ATOM 5881 C CA . LYS A 1 85 ? 7.784 -11.031 -11.156 1.00 0.00 76 LYS A CA 4
ATOM 5882 C C . LYS A 1 85 ? 6.391 -11.454 -11.626 1.00 0.00 76 LYS A C 4
ATOM 5883 O O . LYS A 1 85 ? 5.642 -10.643 -12.170 1.00 0.00 76 LYS A O 4
ATOM 5902 N N . ILE A 1 86 ? 6.085 -12.723 -11.399 1.00 0.00 77 ILE A N 4
ATOM 5903 C CA . ILE A 1 86 ? 4.795 -13.264 -11.793 1.00 0.00 77 ILE A CA 4
ATOM 5904 C C . ILE A 1 86 ? 3.823 -13.158 -10.617 1.00 0.00 77 ILE A C 4
ATOM 5905 O O . ILE A 1 86 ? 2.650 -12.835 -10.803 1.00 0.00 77 ILE A O 4
ATOM 5921 N N . MET A 1 87 ? 4.345 -13.436 -9.431 1.00 0.00 78 MET A N 4
ATOM 5922 C CA . MET A 1 87 ? 3.537 -13.377 -8.225 1.00 0.00 78 MET A CA 4
ATOM 5923 C C . MET A 1 87 ? 2.683 -12.108 -8.199 1.00 0.00 78 MET A C 4
ATOM 5924 O O . MET A 1 87 ? 1.470 -12.175 -8.005 1.00 0.00 78 MET A O 4
ATOM 5938 N N . PRO A 1 88 ? 3.367 -10.950 -8.402 1.00 0.00 79 PRO A N 4
ATOM 5939 C CA . PRO A 1 88 ? 2.684 -9.668 -8.404 1.00 0.00 79 PRO A CA 4
ATOM 5940 C C . PRO A 1 88 ? 1.895 -9.469 -9.699 1.00 0.00 79 PRO A C 4
ATOM 5941 O O . PRO A 1 88 ? 0.719 -9.824 -9.775 1.00 0.00 79 PRO A O 4
ATOM 5952 N N . ALA A 1 89 ? 2.572 -8.902 -10.687 1.00 0.00 80 ALA A N 4
ATOM 5953 C CA . ALA A 1 89 ? 1.949 -8.652 -11.975 1.00 0.00 80 ALA A CA 4
ATOM 5954 C C . ALA A 1 89 ? 0.925 -7.523 -11.831 1.00 0.00 80 ALA A C 4
ATOM 5955 O O . ALA A 1 89 ? 1.049 -6.482 -12.474 1.00 0.00 80 ALA A O 4
ATOM 5962 N N . GLY A 1 90 ? -0.063 -7.769 -10.983 1.00 0.00 81 GLY A N 4
ATOM 5963 C CA . GLY A 1 90 ? -1.107 -6.786 -10.746 1.00 0.00 81 GLY A CA 4
ATOM 5964 C C . GLY A 1 90 ? -0.581 -5.617 -9.911 1.00 0.00 81 GLY A C 4
ATOM 5965 O O . GLY A 1 90 ? -0.925 -4.464 -10.164 1.00 0.00 81 GLY A O 4
ATOM 5969 N N . LEU A 1 91 ? 0.246 -5.956 -8.932 1.00 0.00 82 LEU A N 4
ATOM 5970 C CA . LEU A 1 91 ? 0.823 -4.948 -8.058 1.00 0.00 82 LEU A CA 4
ATOM 5971 C C . LEU A 1 91 ? 1.618 -3.946 -8.897 1.00 0.00 82 LEU A C 4
ATOM 5972 O O . LEU A 1 91 ? 1.262 -2.771 -8.970 1.00 0.00 82 LEU A O 4
ATOM 5988 N N . VAL A 1 92 ? 2.680 -4.448 -9.510 1.00 0.00 83 VAL A N 4
ATOM 5989 C CA . VAL A 1 92 ? 3.529 -3.611 -10.342 1.00 0.00 83 VAL A CA 4
ATOM 5990 C C . VAL A 1 92 ? 2.674 -2.931 -11.413 1.00 0.00 83 VAL A C 4
ATOM 5991 O O . VAL A 1 92 ? 2.661 -1.705 -11.515 1.00 0.00 83 VAL A O 4
ATOM 6004 N N . ALA A 1 93 ? 1.982 -3.756 -12.184 1.00 0.00 84 ALA A N 4
ATOM 6005 C CA . ALA A 1 93 ? 1.127 -3.249 -13.244 1.00 0.00 84 ALA A CA 4
ATOM 6006 C C . ALA A 1 93 ? 0.263 -2.111 -12.697 1.00 0.00 84 ALA A C 4
ATOM 6007 O O . ALA A 1 93 ? -0.089 -1.187 -13.428 1.00 0.00 84 ALA A O 4
ATOM 6014 N N . GLY A 1 94 ? -0.053 -2.215 -11.414 1.00 0.00 85 GLY A N 4
ATOM 6015 C CA . GLY A 1 94 ? -0.868 -1.206 -10.760 1.00 0.00 85 GLY A CA 4
ATOM 6016 C C . GLY A 1 94 ? -0.077 0.087 -10.549 1.00 0.00 85 GLY A C 4
ATOM 6017 O O . GLY A 1 94 ? -0.572 1.176 -10.833 1.00 0.00 85 GLY A O 4
ATOM 6021 N N . LEU A 1 95 ? 1.141 -0.077 -10.053 1.00 0.00 86 LEU A N 4
ATOM 6022 C CA . LEU A 1 95 ? 2.006 1.062 -9.800 1.00 0.00 86 LEU A CA 4
ATOM 6023 C C . LEU A 1 95 ? 2.160 1.875 -11.087 1.00 0.00 86 LEU A C 4
ATOM 6024 O O . LEU A 1 95 ? 2.114 3.104 -11.059 1.00 0.00 86 LEU A O 4
ATOM 6040 N N . SER A 1 96 ? 2.340 1.156 -12.185 1.00 0.00 87 SER A N 4
ATOM 6041 C CA . SER A 1 96 ? 2.502 1.794 -13.480 1.00 0.00 87 SER A CA 4
ATOM 6042 C C . SER A 1 96 ? 1.218 2.532 -13.864 1.00 0.00 87 SER A C 4
ATOM 6043 O O . SER A 1 96 ? 1.237 3.739 -14.097 1.00 0.00 87 SER A O 4
ATOM 6051 N N . LEU A 1 97 ? 0.132 1.774 -13.917 1.00 0.00 88 LEU A N 4
ATOM 6052 C CA . LEU A 1 97 ? -1.159 2.341 -14.269 1.00 0.00 88 LEU A CA 4
ATOM 6053 C C . LEU A 1 97 ? -1.426 3.570 -13.398 1.00 0.00 88 LEU A C 4
ATOM 6054 O O . LEU A 1 97 ? -2.108 4.501 -13.824 1.00 0.00 88 LEU A O 4
ATOM 6070 N N . MET A 1 98 ? -0.875 3.533 -12.193 1.00 0.00 89 MET A N 4
ATOM 6071 C CA . MET A 1 98 ? -1.045 4.632 -11.258 1.00 0.00 89 MET A CA 4
ATOM 6072 C C . MET A 1 98 ? -0.308 5.883 -11.742 1.00 0.00 89 MET A C 4
ATOM 6073 O O . MET A 1 98 ? -0.936 6.877 -12.103 1.00 0.00 89 MET A O 4
ATOM 6087 N N . MET A 1 99 ? 1.014 5.792 -11.734 1.00 0.00 90 MET A N 4
ATOM 6088 C CA . MET A 1 99 ? 1.843 6.903 -12.168 1.00 0.00 90 MET A CA 4
ATOM 6089 C C . MET A 1 99 ? 1.433 7.382 -13.562 1.00 0.00 90 MET A C 4
ATOM 6090 O O . MET A 1 99 ? 1.752 8.503 -13.956 1.00 0.00 90 MET A O 4
ATOM 6104 N N . ILE A 1 100 ? 0.732 6.509 -14.270 1.00 0.00 91 ILE A N 4
ATOM 6105 C CA . ILE A 1 100 ? 0.275 6.829 -15.612 1.00 0.00 91 ILE A CA 4
ATOM 6106 C C . ILE A 1 100 ? -1.081 7.532 -15.530 1.00 0.00 91 ILE A C 4
ATOM 6107 O O . ILE A 1 100 ? -1.389 8.392 -16.353 1.00 0.00 91 ILE A O 4
ATOM 6123 N N . LEU A 1 101 ? -1.856 7.140 -14.529 1.00 0.00 92 LEU A N 4
ATOM 6124 C CA . LEU A 1 101 ? -3.172 7.722 -14.329 1.00 0.00 92 LEU A CA 4
ATOM 6125 C C . LEU A 1 101 ? -3.021 9.113 -13.710 1.00 0.00 92 LEU A C 4
ATOM 6126 O O . LEU A 1 101 ? -3.926 9.941 -13.806 1.00 0.00 92 LEU A O 4
ATOM 6142 N N . ARG A 1 102 ? -1.870 9.327 -13.088 1.00 0.00 93 ARG A N 4
ATOM 6143 C CA . ARG A 1 102 ? -1.589 10.604 -12.454 1.00 0.00 93 ARG A CA 4
ATOM 6144 C C . ARG A 1 102 ? -0.837 11.522 -13.419 1.00 0.00 93 ARG A C 4
ATOM 6145 O O . ARG A 1 102 ? -1.207 12.682 -13.594 1.00 0.00 93 ARG A O 4
ATOM 6166 N N . LEU A 1 103 ? 0.206 10.969 -14.021 1.00 0.00 94 LEU A N 4
ATOM 6167 C CA . LEU A 1 103 ? 1.013 11.723 -14.964 1.00 0.00 94 LEU A CA 4
ATOM 6168 C C . LEU A 1 103 ? 0.124 12.224 -16.104 1.00 0.00 94 LEU A C 4
ATOM 6169 O O . LEU A 1 103 ? 0.501 13.138 -16.835 1.00 0.00 94 LEU A O 4
ATOM 6185 N N . VAL A 1 104 ? -1.041 11.602 -16.220 1.00 0.00 95 VAL A N 4
ATOM 6186 C CA . VAL A 1 104 ? -1.987 11.973 -17.258 1.00 0.00 95 VAL A CA 4
ATOM 6187 C C . VAL A 1 104 ? -2.171 13.492 -17.256 1.00 0.00 95 VAL A C 4
ATOM 6188 O O . VAL A 1 104 ? -2.000 14.144 -18.285 1.00 0.00 95 VAL A O 4
ATOM 6201 N N . LEU A 1 105 ? -2.518 14.012 -16.087 1.00 0.00 96 LEU A N 4
ATOM 6202 C CA . LEU A 1 105 ? -2.727 15.442 -15.937 1.00 0.00 96 LEU A CA 4
ATOM 6203 C C . LEU A 1 105 ? -1.550 16.048 -15.171 1.00 0.00 96 LEU A C 4
ATOM 6204 O O . LEU A 1 105 ? -1.177 17.196 -15.406 1.00 0.00 96 LEU A O 4
ATOM 6220 N N . LEU A 1 106 ? -0.997 15.248 -14.271 1.00 0.00 97 LEU A N 4
ATOM 6221 C CA . LEU A 1 106 ? 0.131 15.692 -13.469 1.00 0.00 97 LEU A CA 4
ATOM 6222 C C . LEU A 1 106 ? -0.058 17.164 -13.100 1.00 0.00 97 LEU A C 4
ATOM 6223 O O . LEU A 1 106 ? 0.915 17.906 -12.972 1.00 0.00 97 LEU A O 4
ATOM 6239 N N . LEU A 1 107 ? -1.318 17.544 -12.939 1.00 0.00 98 LEU A N 4
ATOM 6240 C CA . LEU A 1 107 ? -1.647 18.915 -12.587 1.00 0.00 98 LEU A CA 4
ATOM 6241 C C . LEU A 1 107 ? -1.497 19.099 -11.076 1.00 0.00 98 LEU A C 4
ATOM 6242 O O . LEU A 1 107 ? -0.938 20.096 -10.621 1.00 0.00 98 LEU A O 4
ATOM 6258 N N . LEU A 1 108 ? -2.006 18.122 -10.339 1.00 0.00 99 LEU A N 4
ATOM 6259 C CA . LEU A 1 108 ? -1.935 18.164 -8.889 1.00 0.00 99 LEU A CA 4
ATOM 6260 C C . LEU A 1 108 ? -0.482 17.984 -8.447 1.00 0.00 99 LEU A C 4
ATOM 6261 O O . LEU A 1 108 ? -0.015 18.669 -7.539 1.00 0.00 99 LEU A O 4
ATOM 6277 N N . MET A 1 10 ? -12.877 -44.425 -18.100 1.00 0.00 1 MET A N 5
ATOM 6278 C CA . MET A 1 10 ? -12.080 -43.647 -19.033 1.00 0.00 1 MET A CA 5
ATOM 6279 C C . MET A 1 10 ? -10.640 -44.162 -19.087 1.00 0.00 1 MET A C 5
ATOM 6280 O O . MET A 1 10 ? -10.061 -44.503 -18.057 1.00 0.00 1 MET A O 5
ATOM 6294 N N . ASP A 1 11 ? -10.105 -44.201 -20.298 1.00 0.00 2 ASP A N 5
ATOM 6295 C CA . ASP A 1 11 ? -8.744 -44.669 -20.499 1.00 0.00 2 ASP A CA 5
ATOM 6296 C C . ASP A 1 11 ? -8.343 -44.444 -21.959 1.00 0.00 2 ASP A C 5
ATOM 6297 O O . ASP A 1 11 ? -7.393 -43.715 -22.240 1.00 0.00 2 ASP A O 5
ATOM 6306 N N . LEU A 1 12 ? -9.087 -45.084 -22.849 1.00 0.00 3 LEU A N 5
ATOM 6307 C CA . LEU A 1 12 ? -8.821 -44.964 -24.272 1.00 0.00 3 LEU A CA 5
ATOM 6308 C C . LEU A 1 12 ? -8.671 -43.485 -24.635 1.00 0.00 3 LEU A C 5
ATOM 6309 O O . LEU A 1 12 ? -7.566 -43.016 -24.902 1.00 0.00 3 LEU A O 5
ATOM 6325 N N . ILE A 1 13 ? -9.800 -42.791 -24.633 1.00 0.00 4 ILE A N 5
ATOM 6326 C CA . ILE A 1 13 ? -9.808 -41.375 -24.958 1.00 0.00 4 ILE A CA 5
ATOM 6327 C C . ILE A 1 13 ? -8.594 -40.701 -24.316 1.00 0.00 4 ILE A C 5
ATOM 6328 O O . ILE A 1 13 ? -7.532 -40.613 -24.930 1.00 0.00 4 ILE A O 5
ATOM 6344 N N . GLY A 1 14 ? -8.791 -40.243 -23.088 1.00 0.00 5 GLY A N 5
ATOM 6345 C CA . GLY A 1 14 ? -7.726 -39.580 -22.356 1.00 0.00 5 GLY A CA 5
ATOM 6346 C C . GLY A 1 14 ? -7.423 -38.205 -22.955 1.00 0.00 5 GLY A C 5
ATOM 6347 O O . GLY A 1 14 ? -7.658 -37.180 -22.316 1.00 0.00 5 GLY A O 5
ATOM 6351 N N . PHE A 1 15 ? -6.905 -38.227 -24.174 1.00 0.00 6 PHE A N 5
ATOM 6352 C CA . PHE A 1 15 ? -6.567 -36.994 -24.866 1.00 0.00 6 PHE A CA 5
ATOM 6353 C C . PHE A 1 15 ? -7.775 -36.059 -24.941 1.00 0.00 6 PHE A C 5
ATOM 6354 O O . PHE A 1 15 ? -7.714 -34.921 -24.477 1.00 0.00 6 PHE A O 5
ATOM 6371 N N . GLY A 1 16 ? -8.846 -36.573 -25.529 1.00 0.00 7 GLY A N 5
ATOM 6372 C CA . GLY A 1 16 ? -10.066 -35.797 -25.671 1.00 0.00 7 GLY A CA 5
ATOM 6373 C C . GLY A 1 16 ? -10.435 -35.110 -24.355 1.00 0.00 7 GLY A C 5
ATOM 6374 O O . GLY A 1 16 ? -10.765 -33.925 -24.340 1.00 0.00 7 GLY A O 5
ATOM 6378 N N . TYR A 1 17 ? -10.367 -35.883 -23.281 1.00 0.00 8 TYR A N 5
ATOM 6379 C CA . TYR A 1 17 ? -10.690 -35.363 -21.963 1.00 0.00 8 TYR A CA 5
ATOM 6380 C C . TYR A 1 17 ? -9.804 -34.165 -21.614 1.00 0.00 8 TYR A C 5
ATOM 6381 O O . TYR A 1 17 ? -10.298 -33.138 -21.150 1.00 0.00 8 TYR A O 5
ATOM 6399 N N . ALA A 1 18 ? -8.512 -34.336 -21.851 1.00 0.00 9 ALA A N 5
ATOM 6400 C CA . ALA A 1 18 ? -7.553 -33.281 -21.568 1.00 0.00 9 ALA A CA 5
ATOM 6401 C C . ALA A 1 18 ? -7.717 -32.160 -22.596 1.00 0.00 9 ALA A C 5
ATOM 6402 O O . ALA A 1 18 ? -7.354 -31.014 -22.333 1.00 0.00 9 ALA A O 5
ATOM 6409 N N . ALA A 1 19 ? -8.264 -32.529 -23.745 1.00 0.00 10 ALA A N 5
ATOM 6410 C CA . ALA A 1 19 ? -8.480 -31.568 -24.813 1.00 0.00 10 ALA A CA 5
ATOM 6411 C C . ALA A 1 19 ? -9.559 -30.571 -24.386 1.00 0.00 10 ALA A C 5
ATOM 6412 O O . ALA A 1 19 ? -9.307 -29.368 -24.322 1.00 0.00 10 ALA A O 5
ATOM 6419 N N . LEU A 1 20 ? -10.737 -31.107 -24.105 1.00 0.00 11 LEU A N 5
ATOM 6420 C CA . LEU A 1 20 ? -11.855 -30.279 -23.686 1.00 0.00 11 LEU A CA 5
ATOM 6421 C C . LEU A 1 20 ? -11.479 -29.533 -22.404 1.00 0.00 11 LEU A C 5
ATOM 6422 O O . LEU A 1 20 ? -11.781 -28.349 -22.259 1.00 0.00 11 LEU A O 5
ATOM 6438 N N . VAL A 1 21 ? -10.825 -30.256 -21.506 1.00 0.00 12 VAL A N 5
ATOM 6439 C CA . VAL A 1 21 ? -10.405 -29.678 -20.242 1.00 0.00 12 VAL A CA 5
ATOM 6440 C C . VAL A 1 21 ? -9.604 -28.402 -20.510 1.00 0.00 12 VAL A C 5
ATOM 6441 O O . VAL A 1 21 ? -9.910 -27.345 -19.961 1.00 0.00 12 VAL A O 5
ATOM 6454 N N . THR A 1 22 ? -8.593 -28.544 -21.354 1.00 0.00 13 THR A N 5
ATOM 6455 C CA . THR A 1 22 ? -7.745 -27.416 -21.702 1.00 0.00 13 THR A CA 5
ATOM 6456 C C . THR A 1 22 ? -8.564 -26.329 -22.401 1.00 0.00 13 THR A C 5
ATOM 6457 O O . THR A 1 22 ? -8.279 -25.141 -22.254 1.00 0.00 13 THR A O 5
ATOM 6468 N N . PHE A 1 23 ? -9.564 -26.774 -23.147 1.00 0.00 14 PHE A N 5
ATOM 6469 C CA . PHE A 1 23 ? -10.426 -25.854 -23.869 1.00 0.00 14 PHE A CA 5
ATOM 6470 C C . PHE A 1 23 ? -11.195 -24.950 -22.903 1.00 0.00 14 PHE A C 5
ATOM 6471 O O . PHE A 1 23 ? -11.144 -23.727 -23.017 1.00 0.00 14 PHE A O 5
ATOM 6488 N N . GLY A 1 24 ? -11.891 -25.589 -21.973 1.00 0.00 15 GLY A N 5
ATOM 6489 C CA . GLY A 1 24 ? -12.670 -24.858 -20.988 1.00 0.00 15 GLY A CA 5
ATOM 6490 C C . GLY A 1 24 ? -11.758 -24.115 -20.010 1.00 0.00 15 GLY A C 5
ATOM 6491 O O . GLY A 1 24 ? -12.169 -23.130 -19.398 1.00 0.00 15 GLY A O 5
ATOM 6495 N N . SER A 1 25 ? -10.537 -24.615 -19.892 1.00 0.00 16 SER A N 5
ATOM 6496 C CA . SER A 1 25 ? -9.563 -24.011 -18.999 1.00 0.00 16 SER A CA 5
ATOM 6497 C C . SER A 1 25 ? -9.162 -22.629 -19.519 1.00 0.00 16 SER A C 5
ATOM 6498 O O . SER A 1 25 ? -9.213 -21.646 -18.782 1.00 0.00 16 SER A O 5
ATOM 6506 N N . ILE A 1 26 ? -8.773 -22.599 -20.785 1.00 0.00 17 ILE A N 5
ATOM 6507 C CA . ILE A 1 26 ? -8.364 -21.354 -21.413 1.00 0.00 17 ILE A CA 5
ATOM 6508 C C . ILE A 1 26 ? -9.566 -20.412 -21.500 1.00 0.00 17 ILE A C 5
ATOM 6509 O O . ILE A 1 26 ? -9.481 -19.252 -21.100 1.00 0.00 17 ILE A O 5
ATOM 6525 N N . PHE A 1 27 ? -10.659 -20.947 -22.025 1.00 0.00 18 PHE A N 5
ATOM 6526 C CA . PHE A 1 27 ? -11.878 -20.169 -22.169 1.00 0.00 18 PHE A CA 5
ATOM 6527 C C . PHE A 1 27 ? -12.277 -19.523 -20.841 1.00 0.00 18 PHE A C 5
ATOM 6528 O O . PHE A 1 27 ? -12.681 -18.361 -20.808 1.00 0.00 18 PHE A O 5
ATOM 6545 N N . GLY A 1 28 ? -12.148 -20.303 -19.778 1.00 0.00 19 GLY A N 5
ATOM 6546 C CA . GLY A 1 28 ? -12.490 -19.821 -18.450 1.00 0.00 19 GLY A CA 5
ATOM 6547 C C . GLY A 1 28 ? -11.239 -19.383 -17.687 1.00 0.00 19 GLY A C 5
ATOM 6548 O O . GLY A 1 28 ? -10.838 -18.222 -17.760 1.00 0.00 19 GLY A O 5
ATOM 6552 N N . TYR A 1 29 ? -10.657 -20.334 -16.972 1.00 0.00 20 TYR A N 5
ATOM 6553 C CA . TYR A 1 29 ? -9.460 -20.060 -16.195 1.00 0.00 20 TYR A CA 5
ATOM 6554 C C . TYR A 1 29 ? -8.434 -19.286 -17.025 1.00 0.00 20 TYR A C 5
ATOM 6555 O O . TYR A 1 29 ? -7.843 -19.834 -17.955 1.00 0.00 20 TYR A O 5
ATOM 6573 N N . LYS A 1 30 ? -8.253 -18.026 -16.660 1.00 0.00 21 LYS A N 5
ATOM 6574 C CA . LYS A 1 30 ? -7.308 -17.172 -17.359 1.00 0.00 21 LYS A CA 5
ATOM 6575 C C . LYS A 1 30 ? -5.911 -17.789 -17.275 1.00 0.00 21 LYS A C 5
ATOM 6576 O O . LYS A 1 30 ? -5.437 -18.396 -18.234 1.00 0.00 21 LYS A O 5
ATOM 6595 N N . ARG A 1 31 ? -5.289 -17.612 -16.118 1.00 0.00 22 ARG A N 5
ATOM 6596 C CA . ARG A 1 31 ? -3.955 -18.144 -15.896 1.00 0.00 22 ARG A CA 5
ATOM 6597 C C . ARG A 1 31 ? -3.580 -18.035 -14.417 1.00 0.00 22 ARG A C 5
ATOM 6598 O O . ARG A 1 31 ? -4.009 -17.110 -13.730 1.00 0.00 22 ARG A O 5
ATOM 6619 N N . ARG A 1 32 ? -2.781 -18.994 -13.970 1.00 0.00 23 ARG A N 5
ATOM 6620 C CA . ARG A 1 32 ? -2.343 -19.018 -12.585 1.00 0.00 23 ARG A CA 5
ATOM 6621 C C . ARG A 1 32 ? -1.276 -17.947 -12.348 1.00 0.00 23 ARG A C 5
ATOM 6622 O O . ARG A 1 32 ? -1.243 -16.933 -13.043 1.00 0.00 23 ARG A O 5
ATOM 6643 N N . GLY A 1 33 ? -0.430 -18.209 -11.363 1.00 0.00 24 GLY A N 5
ATOM 6644 C CA . GLY A 1 33 ? 0.636 -17.280 -11.025 1.00 0.00 24 GLY A CA 5
ATOM 6645 C C . GLY A 1 33 ? 0.088 -16.072 -10.262 1.00 0.00 24 GLY A C 5
ATOM 6646 O O . GLY A 1 33 ? 0.284 -14.931 -10.678 1.00 0.00 24 GLY A O 5
ATOM 6650 N N . GLY A 1 34 ? -0.586 -16.364 -9.160 1.00 0.00 25 GLY A N 5
ATOM 6651 C CA . GLY A 1 34 ? -1.163 -15.315 -8.336 1.00 0.00 25 GLY A CA 5
ATOM 6652 C C . GLY A 1 34 ? -2.387 -14.696 -9.014 1.00 0.00 25 GLY A C 5
ATOM 6653 O O . GLY A 1 34 ? -2.266 -13.714 -9.745 1.00 0.00 25 GLY A O 5
ATOM 6657 N N . VAL A 1 35 ? -3.538 -15.296 -8.747 1.00 0.00 26 VAL A N 5
ATOM 6658 C CA . VAL A 1 35 ? -4.783 -14.816 -9.322 1.00 0.00 26 VAL A CA 5
ATOM 6659 C C . VAL A 1 35 ? -5.164 -13.488 -8.665 1.00 0.00 26 VAL A C 5
ATOM 6660 O O . VAL A 1 35 ? -5.433 -12.505 -9.354 1.00 0.00 26 VAL A O 5
ATOM 6673 N N . PRO A 1 36 ? -5.176 -13.502 -7.305 1.00 0.00 27 PRO A N 5
ATOM 6674 C CA . PRO A 1 36 ? -5.520 -12.310 -6.547 1.00 0.00 27 PRO A CA 5
ATOM 6675 C C . PRO A 1 36 ? -4.370 -11.301 -6.562 1.00 0.00 27 PRO A C 5
ATOM 6676 O O . PRO A 1 36 ? -3.829 -10.956 -5.512 1.00 0.00 27 PRO A O 5
ATOM 6687 N N . SER A 1 37 ? -4.032 -10.854 -7.763 1.00 0.00 28 SER A N 5
ATOM 6688 C CA . SER A 1 37 ? -2.957 -9.891 -7.927 1.00 0.00 28 SER A CA 5
ATOM 6689 C C . SER A 1 37 ? -3.506 -8.590 -8.517 1.00 0.00 28 SER A C 5
ATOM 6690 O O . SER A 1 37 ? -3.264 -7.510 -7.980 1.00 0.00 28 SER A O 5
ATOM 6698 N N . LEU A 1 38 ? -4.234 -8.736 -9.614 1.00 0.00 29 LEU A N 5
ATOM 6699 C CA . LEU A 1 38 ? -4.819 -7.586 -10.282 1.00 0.00 29 LEU A CA 5
ATOM 6700 C C . LEU A 1 38 ? -5.519 -6.702 -9.248 1.00 0.00 29 LEU A C 5
ATOM 6701 O O . LEU A 1 38 ? -5.338 -5.486 -9.241 1.00 0.00 29 LEU A O 5
ATOM 6717 N N . ILE A 1 39 ? -6.305 -7.348 -8.399 1.00 0.00 30 ILE A N 5
ATOM 6718 C CA . ILE A 1 39 ? -7.032 -6.636 -7.362 1.00 0.00 30 ILE A CA 5
ATOM 6719 C C . ILE A 1 39 ? -6.036 -5.989 -6.398 1.00 0.00 30 ILE A C 5
ATOM 6720 O O . ILE A 1 39 ? -6.336 -4.967 -5.783 1.00 0.00 30 ILE A O 5
ATOM 6736 N N . ALA A 1 40 ? -4.871 -6.611 -6.297 1.00 0.00 31 ALA A N 5
ATOM 6737 C CA . ALA A 1 40 ? -3.828 -6.108 -5.418 1.00 0.00 31 ALA A CA 5
ATOM 6738 C C . ALA A 1 40 ? -3.318 -4.768 -5.953 1.00 0.00 31 ALA A C 5
ATOM 6739 O O . ALA A 1 40 ? -3.117 -3.826 -5.188 1.00 0.00 31 ALA A O 5
ATOM 6746 N N . GLY A 1 41 ? -3.124 -4.726 -7.263 1.00 0.00 32 GLY A N 5
ATOM 6747 C CA . GLY A 1 41 ? -2.641 -3.518 -7.909 1.00 0.00 32 GLY A CA 5
ATOM 6748 C C . GLY A 1 41 ? -3.670 -2.390 -7.801 1.00 0.00 32 GLY A C 5
ATOM 6749 O O . GLY A 1 41 ? -3.355 -1.302 -7.321 1.00 0.00 32 GLY A O 5
ATOM 6753 N N . LEU A 1 42 ? -4.878 -2.688 -8.255 1.00 0.00 33 LEU A N 5
ATOM 6754 C CA . LEU A 1 42 ? -5.954 -1.713 -8.215 1.00 0.00 33 LEU A CA 5
ATOM 6755 C C . LEU A 1 42 ? -6.077 -1.153 -6.796 1.00 0.00 33 LEU A C 5
ATOM 6756 O O . LEU A 1 42 ? -6.244 0.052 -6.613 1.00 0.00 33 LEU A O 5
ATOM 6772 N N . PHE A 1 43 ? -5.990 -2.055 -5.829 1.00 0.00 34 PHE A N 5
ATOM 6773 C CA . PHE A 1 43 ? -6.089 -1.666 -4.433 1.00 0.00 34 PHE A CA 5
ATOM 6774 C C . PHE A 1 43 ? -4.992 -0.665 -4.063 1.00 0.00 34 PHE A C 5
ATOM 6775 O O . PHE A 1 43 ? -5.273 0.387 -3.491 1.00 0.00 34 PHE A O 5
ATOM 6792 N N . VAL A 1 44 ? -3.764 -1.028 -4.405 1.00 0.00 35 VAL A N 5
ATOM 6793 C CA . VAL A 1 44 ? -2.624 -0.175 -4.116 1.00 0.00 35 VAL A CA 5
ATOM 6794 C C . VAL A 1 44 ? -2.834 1.190 -4.774 1.00 0.00 35 VAL A C 5
ATOM 6795 O O . VAL A 1 44 ? -2.453 2.217 -4.215 1.00 0.00 35 VAL A O 5
ATOM 6808 N N . GLY A 1 45 ? -3.439 1.156 -5.952 1.00 0.00 36 GLY A N 5
ATOM 6809 C CA . GLY A 1 45 ? -3.704 2.379 -6.692 1.00 0.00 36 GLY A CA 5
ATOM 6810 C C . GLY A 1 45 ? -4.787 3.212 -6.004 1.00 0.00 36 GLY A C 5
ATOM 6811 O O . GLY A 1 45 ? -4.698 4.438 -5.961 1.00 0.00 36 GLY A O 5
ATOM 6815 N N . CYS A 1 46 ? -5.785 2.513 -5.483 1.00 0.00 37 CYS A N 5
ATOM 6816 C CA . CYS A 1 46 ? -6.884 3.174 -4.800 1.00 0.00 37 CYS A CA 5
ATOM 6817 C C . CYS A 1 46 ? -6.334 3.834 -3.534 1.00 0.00 37 CYS A C 5
ATOM 6818 O O . CYS A 1 46 ? -6.485 5.040 -3.343 1.00 0.00 37 CYS A O 5
ATOM 6826 N N . LEU A 1 47 ? -5.709 3.015 -2.701 1.00 0.00 38 LEU A N 5
ATOM 6827 C CA . LEU A 1 47 ? -5.137 3.505 -1.458 1.00 0.00 38 LEU A CA 5
ATOM 6828 C C . LEU A 1 47 ? -4.080 4.566 -1.772 1.00 0.00 38 LEU A C 5
ATOM 6829 O O . LEU A 1 47 ? -3.852 5.475 -0.975 1.00 0.00 38 LEU A O 5
ATOM 6845 N N . ALA A 1 48 ? -3.464 4.416 -2.935 1.00 0.00 39 ALA A N 5
ATOM 6846 C CA . ALA A 1 48 ? -2.437 5.351 -3.364 1.00 0.00 39 ALA A CA 5
ATOM 6847 C C . ALA A 1 48 ? -3.064 6.731 -3.570 1.00 0.00 39 ALA A C 5
ATOM 6848 O O . ALA A 1 48 ? -2.674 7.697 -2.917 1.00 0.00 39 ALA A O 5
ATOM 6855 N N . GLY A 1 49 ? -4.025 6.780 -4.481 1.00 0.00 40 GLY A N 5
ATOM 6856 C CA . GLY A 1 49 ? -4.709 8.026 -4.781 1.00 0.00 40 GLY A CA 5
ATOM 6857 C C . GLY A 1 49 ? -5.478 8.536 -3.561 1.00 0.00 40 GLY A C 5
ATOM 6858 O O . GLY A 1 49 ? -5.161 9.595 -3.021 1.00 0.00 40 GLY A O 5
ATOM 6862 N N . TYR A 1 50 ? -6.475 7.760 -3.162 1.00 0.00 41 TYR A N 5
ATOM 6863 C CA . TYR A 1 50 ? -7.292 8.120 -2.016 1.00 0.00 41 TYR A CA 5
ATOM 6864 C C . TYR A 1 50 ? -6.419 8.455 -0.804 1.00 0.00 41 TYR A C 5
ATOM 6865 O O . TYR A 1 50 ? -6.767 9.322 -0.005 1.00 0.00 41 TYR A O 5
ATOM 6883 N N . GLY A 1 51 ? -5.302 7.749 -0.707 1.00 0.00 42 GLY A N 5
ATOM 6884 C CA . GLY A 1 51 ? -4.377 7.960 0.394 1.00 0.00 42 GLY A CA 5
ATOM 6885 C C . GLY A 1 51 ? -3.732 9.345 0.310 1.00 0.00 42 GLY A C 5
ATOM 6886 O O . GLY A 1 51 ? -4.109 10.255 1.046 1.00 0.00 42 GLY A O 5
ATOM 6890 N N . ALA A 1 52 ? -2.770 9.460 -0.594 1.00 0.00 43 ALA A N 5
ATOM 6891 C CA . ALA A 1 52 ? -2.069 10.719 -0.784 1.00 0.00 43 ALA A CA 5
ATOM 6892 C C . ALA A 1 52 ? -3.082 11.866 -0.790 1.00 0.00 43 ALA A C 5
ATOM 6893 O O . ALA A 1 52 ? -3.046 12.734 0.080 1.00 0.00 43 ALA A O 5
ATOM 6900 N N . TYR A 1 53 ? -3.960 11.832 -1.781 1.00 0.00 44 TYR A N 5
ATOM 6901 C CA . TYR A 1 53 ? -4.980 12.858 -1.912 1.00 0.00 44 TYR A CA 5
ATOM 6902 C C . TYR A 1 53 ? -4.358 14.207 -2.279 1.00 0.00 44 TYR A C 5
ATOM 6903 O O . TYR A 1 53 ? -4.639 14.756 -3.343 1.00 0.00 44 TYR A O 5
ATOM 6921 N N . ARG A 1 54 ? -3.524 14.703 -1.376 1.00 0.00 45 ARG A N 5
ATOM 6922 C CA . ARG A 1 54 ? -2.860 15.977 -1.592 1.00 0.00 45 ARG A CA 5
ATOM 6923 C C . ARG A 1 54 ? -1.343 15.809 -1.484 1.00 0.00 45 ARG A C 5
ATOM 6924 O O . ARG A 1 54 ? -0.599 16.786 -1.566 1.00 0.00 45 ARG A O 5
ATOM 6945 N N . VAL A 1 55 ? -0.928 14.564 -1.303 1.00 0.00 46 VAL A N 5
ATOM 6946 C CA . VAL A 1 55 ? 0.486 14.256 -1.183 1.00 0.00 46 VAL A CA 5
ATOM 6947 C C . VAL A 1 55 ? 1.104 14.165 -2.580 1.00 0.00 46 VAL A C 5
ATOM 6948 O O . VAL A 1 55 ? 2.313 13.984 -2.717 1.00 0.00 46 VAL A O 5
ATOM 6961 N N . SER A 1 56 ? 0.246 14.293 -3.581 1.00 0.00 47 SER A N 5
ATOM 6962 C CA . SER A 1 56 ? 0.692 14.228 -4.962 1.00 0.00 47 SER A CA 5
ATOM 6963 C C . SER A 1 56 ? 1.245 15.586 -5.399 1.00 0.00 47 SER A C 5
ATOM 6964 O O . SER A 1 56 ? 0.690 16.627 -5.051 1.00 0.00 47 SER A O 5
ATOM 6972 N N . ASN A 1 57 ? 2.333 15.531 -6.153 1.00 0.00 48 ASN A N 5
ATOM 6973 C CA . ASN A 1 57 ? 2.967 16.744 -6.640 1.00 0.00 48 ASN A CA 5
ATOM 6974 C C . ASN A 1 57 ? 3.724 17.415 -5.492 1.00 0.00 48 ASN A C 5
ATOM 6975 O O . ASN A 1 57 ? 4.937 17.605 -5.571 1.00 0.00 48 ASN A O 5
ATOM 6986 N N . ASP A 1 58 ? 2.978 17.755 -4.452 1.00 0.00 49 ASP A N 5
ATOM 6987 C CA . ASP A 1 58 ? 3.563 18.400 -3.290 1.00 0.00 49 ASP A CA 5
ATOM 6988 C C . ASP A 1 58 ? 4.486 17.412 -2.574 1.00 0.00 49 ASP A C 5
ATOM 6989 O O . ASP A 1 58 ? 5.234 17.795 -1.676 1.00 0.00 49 ASP A O 5
ATOM 6998 N N . LYS A 1 59 ? 4.404 16.160 -2.999 1.00 0.00 50 LYS A N 5
ATOM 6999 C CA . LYS A 1 59 ? 5.223 15.114 -2.410 1.00 0.00 50 LYS A CA 5
ATOM 7000 C C . LYS A 1 59 ? 5.389 13.975 -3.417 1.00 0.00 50 LYS A C 5
ATOM 7001 O O . LYS A 1 59 ? 5.105 14.142 -4.602 1.00 0.00 50 LYS A O 5
ATOM 7020 N N . ARG A 1 60 ? 5.848 12.841 -2.908 1.00 0.00 51 ARG A N 5
ATOM 7021 C CA . ARG A 1 60 ? 6.056 11.673 -3.749 1.00 0.00 51 ARG A CA 5
ATOM 7022 C C . ARG A 1 60 ? 4.800 11.384 -4.574 1.00 0.00 51 ARG A C 5
ATOM 7023 O O . ARG A 1 60 ? 3.683 11.495 -4.072 1.00 0.00 51 ARG A O 5
ATOM 7044 N N . ASP A 1 61 ? 5.027 11.019 -5.828 1.00 0.00 52 ASP A N 5
ATOM 7045 C CA . ASP A 1 61 ? 3.928 10.712 -6.728 1.00 0.00 52 ASP A CA 5
ATOM 7046 C C . ASP A 1 61 ? 4.034 9.254 -7.178 1.00 0.00 52 ASP A C 5
ATOM 7047 O O . ASP A 1 61 ? 3.119 8.463 -6.955 1.00 0.00 52 ASP A O 5
ATOM 7056 N N . VAL A 1 62 ? 5.160 8.942 -7.803 1.00 0.00 53 VAL A N 5
ATOM 7057 C CA . VAL A 1 62 ? 5.398 7.592 -8.287 1.00 0.00 53 VAL A CA 5
ATOM 7058 C C . VAL A 1 62 ? 6.230 6.826 -7.257 1.00 0.00 53 VAL A C 5
ATOM 7059 O O . VAL A 1 62 ? 6.354 5.605 -7.339 1.00 0.00 53 VAL A O 5
ATOM 7072 N N . LYS A 1 63 ? 6.780 7.574 -6.312 1.00 0.00 54 LYS A N 5
ATOM 7073 C CA . LYS A 1 63 ? 7.597 6.981 -5.267 1.00 0.00 54 LYS A CA 5
ATOM 7074 C C . LYS A 1 63 ? 6.741 6.018 -4.441 1.00 0.00 54 LYS A C 5
ATOM 7075 O O . LYS A 1 63 ? 7.171 4.908 -4.132 1.00 0.00 54 LYS A O 5
ATOM 7094 N N . VAL A 1 64 ? 5.544 6.479 -4.108 1.00 0.00 55 VAL A N 5
ATOM 7095 C CA . VAL A 1 64 ? 4.624 5.672 -3.324 1.00 0.00 55 VAL A CA 5
ATOM 7096 C C . VAL A 1 64 ? 4.125 4.503 -4.174 1.00 0.00 55 VAL A C 5
ATOM 7097 O O . VAL A 1 64 ? 3.966 3.390 -3.674 1.00 0.00 55 VAL A O 5
ATOM 7110 N N . SER A 1 65 ? 3.892 4.794 -5.446 1.00 0.00 56 SER A N 5
ATOM 7111 C CA . SER A 1 65 ? 3.415 3.781 -6.371 1.00 0.00 56 SER A CA 5
ATOM 7112 C C . SER A 1 65 ? 4.328 2.554 -6.321 1.00 0.00 56 SER A C 5
ATOM 7113 O O . SER A 1 65 ? 3.874 1.449 -6.029 1.00 0.00 56 SER A O 5
ATOM 7121 N N . LEU A 1 66 ? 5.600 2.791 -6.609 1.00 0.00 57 LEU A N 5
ATOM 7122 C CA . LEU A 1 66 ? 6.581 1.719 -6.600 1.00 0.00 57 LEU A CA 5
ATOM 7123 C C . LEU A 1 66 ? 6.813 1.258 -5.160 1.00 0.00 57 LEU A C 5
ATOM 7124 O O . LEU A 1 66 ? 6.514 0.115 -4.815 1.00 0.00 57 LEU A O 5
ATOM 7140 N N . PHE A 1 67 ? 7.343 2.169 -4.358 1.00 0.00 58 PHE A N 5
ATOM 7141 C CA . PHE A 1 67 ? 7.618 1.870 -2.963 1.00 0.00 58 PHE A CA 5
ATOM 7142 C C . PHE A 1 67 ? 6.530 0.972 -2.370 1.00 0.00 58 PHE A C 5
ATOM 7143 O O . PHE A 1 67 ? 6.820 0.086 -1.568 1.00 0.00 58 PHE A O 5
ATOM 7160 N N . THR A 1 68 ? 5.300 1.233 -2.788 1.00 0.00 59 THR A N 5
ATOM 7161 C CA . THR A 1 68 ? 4.167 0.460 -2.308 1.00 0.00 59 THR A CA 5
ATOM 7162 C C . THR A 1 68 ? 4.162 -0.931 -2.945 1.00 0.00 59 THR A C 5
ATOM 7163 O O . THR A 1 68 ? 4.250 -1.939 -2.245 1.00 0.00 59 THR A O 5
ATOM 7174 N N . ALA A 1 69 ? 4.060 -0.942 -4.266 1.00 0.00 60 ALA A N 5
ATOM 7175 C CA . ALA A 1 69 ? 4.043 -2.192 -5.005 1.00 0.00 60 ALA A CA 5
ATOM 7176 C C . ALA A 1 69 ? 5.077 -3.148 -4.407 1.00 0.00 60 ALA A C 5
ATOM 7177 O O . ALA A 1 69 ? 4.792 -4.326 -4.198 1.00 0.00 60 ALA A O 5
ATOM 7184 N N . PHE A 1 70 ? 6.258 -2.604 -4.148 1.00 0.00 61 PHE A N 5
ATOM 7185 C CA . PHE A 1 70 ? 7.336 -3.394 -3.578 1.00 0.00 61 PHE A CA 5
ATOM 7186 C C . PHE A 1 70 ? 7.021 -3.791 -2.134 1.00 0.00 61 PHE A C 5
ATOM 7187 O O . PHE A 1 70 ? 7.217 -4.942 -1.746 1.00 0.00 61 PHE A O 5
ATOM 7204 N N . PHE A 1 71 ? 6.537 -2.816 -1.378 1.00 0.00 62 PHE A N 5
ATOM 7205 C CA . PHE A 1 71 ? 6.193 -3.050 0.014 1.00 0.00 62 PHE A CA 5
ATOM 7206 C C . PHE A 1 71 ? 5.113 -4.126 0.138 1.00 0.00 62 PHE A C 5
ATOM 7207 O O . PHE A 1 71 ? 5.362 -5.200 0.684 1.00 0.00 62 PHE A O 5
ATOM 7224 N N . LEU A 1 72 ? 3.936 -3.801 -0.376 1.00 0.00 63 LEU A N 5
ATOM 7225 C CA . LEU A 1 72 ? 2.817 -4.727 -0.330 1.00 0.00 63 LEU A CA 5
ATOM 7226 C C . LEU A 1 72 ? 3.267 -6.091 -0.856 1.00 0.00 63 LEU A C 5
ATOM 7227 O O . LEU A 1 72 ? 2.972 -7.122 -0.253 1.00 0.00 63 LEU A O 5
ATOM 7243 N N . ALA A 1 73 ? 3.975 -6.053 -1.976 1.00 0.00 64 ALA A N 5
ATOM 7244 C CA . ALA A 1 73 ? 4.469 -7.274 -2.590 1.00 0.00 64 ALA A CA 5
ATOM 7245 C C . ALA A 1 73 ? 5.152 -8.136 -1.526 1.00 0.00 64 ALA A C 5
ATOM 7246 O O . ALA A 1 73 ? 4.823 -9.310 -1.369 1.00 0.00 64 ALA A O 5
ATOM 7253 N N . THR A 1 74 ? 6.090 -7.518 -0.824 1.00 0.00 65 THR A N 5
ATOM 7254 C CA . THR A 1 74 ? 6.823 -8.214 0.221 1.00 0.00 65 THR A CA 5
ATOM 7255 C C . THR A 1 74 ? 5.856 -8.789 1.257 1.00 0.00 65 THR A C 5
ATOM 7256 O O . THR A 1 74 ? 5.891 -9.984 1.549 1.00 0.00 65 THR A O 5
ATOM 7267 N N . ILE A 1 75 ? 5.014 -7.912 1.785 1.00 0.00 66 ILE A N 5
ATOM 7268 C CA . ILE A 1 75 ? 4.039 -8.318 2.783 1.00 0.00 66 ILE A CA 5
ATOM 7269 C C . ILE A 1 75 ? 3.308 -9.570 2.295 1.00 0.00 66 ILE A C 5
ATOM 7270 O O . ILE A 1 75 ? 3.405 -10.630 2.912 1.00 0.00 66 ILE A O 5
ATOM 7286 N N . MET A 1 76 ? 2.591 -9.407 1.193 1.00 0.00 67 MET A N 5
ATOM 7287 C CA . MET A 1 76 ? 1.843 -10.511 0.616 1.00 0.00 67 MET A CA 5
ATOM 7288 C C . MET A 1 76 ? 2.666 -11.801 0.637 1.00 0.00 67 MET A C 5
ATOM 7289 O O . MET A 1 76 ? 2.329 -12.744 1.351 1.00 0.00 67 MET A O 5
ATOM 7303 N N . GLY A 1 77 ? 3.729 -11.800 -0.154 1.00 0.00 68 GLY A N 5
ATOM 7304 C CA . GLY A 1 77 ? 4.602 -12.958 -0.235 1.00 0.00 68 GLY A CA 5
ATOM 7305 C C . GLY A 1 77 ? 3.799 -14.234 -0.495 1.00 0.00 68 GLY A C 5
ATOM 7306 O O . GLY A 1 77 ? 4.095 -15.285 0.072 1.00 0.00 68 GLY A O 5
ATOM 7310 N N . VAL A 1 78 ? 2.797 -14.100 -1.352 1.00 0.00 69 VAL A N 5
ATOM 7311 C CA . VAL A 1 78 ? 1.949 -15.229 -1.694 1.00 0.00 69 VAL A CA 5
ATOM 7312 C C . VAL A 1 78 ? 2.810 -16.486 -1.829 1.00 0.00 69 VAL A C 5
ATOM 7313 O O . VAL A 1 78 ? 2.620 -17.455 -1.095 1.00 0.00 69 VAL A O 5
ATOM 7326 N N . ARG A 1 79 ? 3.738 -16.430 -2.773 1.00 0.00 70 ARG A N 5
ATOM 7327 C CA . ARG A 1 79 ? 4.629 -17.552 -3.014 1.00 0.00 70 ARG A CA 5
ATOM 7328 C C . ARG A 1 79 ? 6.037 -17.052 -3.342 1.00 0.00 70 ARG A C 5
ATOM 7329 O O . ARG A 1 79 ? 6.376 -16.862 -4.509 1.00 0.00 70 ARG A O 5
ATOM 7350 N N . PHE A 1 80 ? 6.820 -16.852 -2.291 1.00 0.00 71 PHE A N 5
ATOM 7351 C CA . PHE A 1 80 ? 8.183 -16.376 -2.454 1.00 0.00 71 PHE A CA 5
ATOM 7352 C C . PHE A 1 80 ? 9.155 -17.546 -2.623 1.00 0.00 71 PHE A C 5
ATOM 7353 O O . PHE A 1 80 ? 9.635 -18.106 -1.638 1.00 0.00 71 PHE A O 5
ATOM 7370 N N . LYS A 1 81 ? 9.417 -17.880 -3.878 1.00 0.00 72 LYS A N 5
ATOM 7371 C CA . LYS A 1 81 ? 10.323 -18.972 -4.188 1.00 0.00 72 LYS A CA 5
ATOM 7372 C C . LYS A 1 81 ? 11.544 -18.422 -4.927 1.00 0.00 72 LYS A C 5
ATOM 7373 O O . LYS A 1 81 ? 12.663 -18.494 -4.423 1.00 0.00 72 LYS A O 5
ATOM 7392 N N . ARG A 1 82 ? 11.287 -17.885 -6.111 1.00 0.00 73 ARG A N 5
ATOM 7393 C CA . ARG A 1 82 ? 12.352 -17.322 -6.924 1.00 0.00 73 ARG A CA 5
ATOM 7394 C C . ARG A 1 82 ? 11.774 -16.363 -7.966 1.00 0.00 73 ARG A C 5
ATOM 7395 O O . ARG A 1 82 ? 11.496 -16.761 -9.096 1.00 0.00 73 ARG A O 5
ATOM 7416 N N . SER A 1 83 ? 11.609 -15.116 -7.548 1.00 0.00 74 SER A N 5
ATOM 7417 C CA . SER A 1 83 ? 11.069 -14.096 -8.431 1.00 0.00 74 SER A CA 5
ATOM 7418 C C . SER A 1 83 ? 11.184 -12.720 -7.773 1.00 0.00 74 SER A C 5
ATOM 7419 O O . SER A 1 83 ? 11.171 -12.610 -6.548 1.00 0.00 74 SER A O 5
ATOM 7427 N N . LYS A 1 84 ? 11.294 -11.703 -8.616 1.00 0.00 75 LYS A N 5
ATOM 7428 C CA . LYS A 1 84 ? 11.412 -10.339 -8.132 1.00 0.00 75 LYS A CA 5
ATOM 7429 C C . LYS A 1 84 ? 10.047 -9.653 -8.215 1.00 0.00 75 LYS A C 5
ATOM 7430 O O . LYS A 1 84 ? 9.329 -9.568 -7.220 1.00 0.00 75 LYS A O 5
ATOM 7449 N N . LYS A 1 85 ? 9.729 -9.182 -9.412 1.00 0.00 76 LYS A N 5
ATOM 7450 C CA . LYS A 1 85 ? 8.462 -8.507 -9.639 1.00 0.00 76 LYS A CA 5
ATOM 7451 C C . LYS A 1 85 ? 7.667 -9.267 -10.702 1.00 0.00 76 LYS A C 5
ATOM 7452 O O . LYS A 1 85 ? 7.184 -8.672 -11.664 1.00 0.00 76 LYS A O 5
ATOM 7471 N N . ILE A 1 86 ? 7.556 -10.571 -10.493 1.00 0.00 77 ILE A N 5
ATOM 7472 C CA . ILE A 1 86 ? 6.828 -11.418 -11.422 1.00 0.00 77 ILE A CA 5
ATOM 7473 C C . ILE A 1 86 ? 5.497 -11.833 -10.791 1.00 0.00 77 ILE A C 5
ATOM 7474 O O . ILE A 1 86 ? 4.438 -11.642 -11.387 1.00 0.00 77 ILE A O 5
ATOM 7490 N N . MET A 1 87 ? 5.595 -12.392 -9.594 1.00 0.00 78 MET A N 5
ATOM 7491 C CA . MET A 1 87 ? 4.412 -12.835 -8.876 1.00 0.00 78 MET A CA 5
ATOM 7492 C C . MET A 1 87 ? 3.371 -11.717 -8.791 1.00 0.00 78 MET A C 5
ATOM 7493 O O . MET A 1 87 ? 2.211 -11.914 -9.150 1.00 0.00 78 MET A O 5
ATOM 7507 N N . PRO A 1 88 ? 3.835 -10.536 -8.302 1.00 0.00 79 PRO A N 5
ATOM 7508 C CA . PRO A 1 88 ? 2.958 -9.386 -8.165 1.00 0.00 79 PRO A CA 5
ATOM 7509 C C . PRO A 1 88 ? 2.672 -8.749 -9.527 1.00 0.00 79 PRO A C 5
ATOM 7510 O O . PRO A 1 88 ? 3.016 -7.591 -9.758 1.00 0.00 79 PRO A O 5
ATOM 7521 N N . ALA A 1 89 ? 2.047 -9.534 -10.392 1.00 0.00 80 ALA A N 5
ATOM 7522 C CA . ALA A 1 89 ? 1.712 -9.061 -11.724 1.00 0.00 80 ALA A CA 5
ATOM 7523 C C . ALA A 1 89 ? 0.761 -7.867 -11.613 1.00 0.00 80 ALA A C 5
ATOM 7524 O O . ALA A 1 89 ? 1.002 -6.820 -12.211 1.00 0.00 80 ALA A O 5
ATOM 7531 N N . GLY A 1 90 ? -0.299 -8.066 -10.843 1.00 0.00 81 GLY A N 5
ATOM 7532 C CA . GLY A 1 90 ? -1.287 -7.019 -10.646 1.00 0.00 81 GLY A CA 5
ATOM 7533 C C . GLY A 1 90 ? -0.698 -5.851 -9.851 1.00 0.00 81 GLY A C 5
ATOM 7534 O O . GLY A 1 90 ? -0.909 -4.690 -10.197 1.00 0.00 81 GLY A O 5
ATOM 7538 N N . LEU A 1 91 ? 0.030 -6.200 -8.800 1.00 0.00 82 LEU A N 5
ATOM 7539 C CA . LEU A 1 91 ? 0.651 -5.196 -7.953 1.00 0.00 82 LEU A CA 5
ATOM 7540 C C . LEU A 1 91 ? 1.362 -4.165 -8.830 1.00 0.00 82 LEU A C 5
ATOM 7541 O O . LEU A 1 91 ? 0.942 -3.011 -8.902 1.00 0.00 82 LEU A O 5
ATOM 7557 N N . VAL A 1 92 ? 2.428 -4.618 -9.475 1.00 0.00 83 VAL A N 5
ATOM 7558 C CA . VAL A 1 92 ? 3.202 -3.748 -10.345 1.00 0.00 83 VAL A CA 5
ATOM 7559 C C . VAL A 1 92 ? 2.272 -3.111 -11.380 1.00 0.00 83 VAL A C 5
ATOM 7560 O O . VAL A 1 92 ? 2.378 -1.919 -11.664 1.00 0.00 83 VAL A O 5
ATOM 7573 N N . ALA A 1 93 ? 1.383 -3.935 -11.916 1.00 0.00 84 ALA A N 5
ATOM 7574 C CA . ALA A 1 93 ? 0.436 -3.467 -12.913 1.00 0.00 84 ALA A CA 5
ATOM 7575 C C . ALA A 1 93 ? -0.289 -2.230 -12.381 1.00 0.00 84 ALA A C 5
ATOM 7576 O O . ALA A 1 93 ? -0.648 -1.338 -13.149 1.00 0.00 84 ALA A O 5
ATOM 7583 N N . GLY A 1 94 ? -0.484 -2.215 -11.071 1.00 0.00 85 GLY A N 5
ATOM 7584 C CA . GLY A 1 94 ? -1.160 -1.101 -10.427 1.00 0.00 85 GLY A CA 5
ATOM 7585 C C . GLY A 1 94 ? -0.220 0.096 -10.273 1.00 0.00 85 GLY A C 5
ATOM 7586 O O . GLY A 1 94 ? -0.603 1.231 -10.554 1.00 0.00 85 GLY A O 5
ATOM 7590 N N . LEU A 1 95 ? 0.993 -0.198 -9.827 1.00 0.00 86 LEU A N 5
ATOM 7591 C CA . LEU A 1 95 ? 1.990 0.840 -9.633 1.00 0.00 86 LEU A CA 5
ATOM 7592 C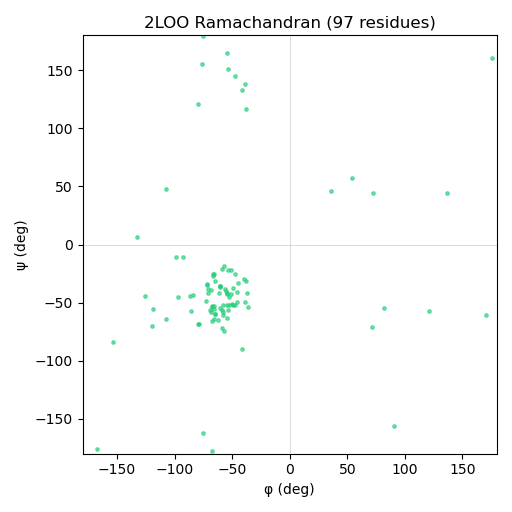 C . LEU A 1 95 ? 2.109 1.673 -10.911 1.00 0.00 86 LEU A C 5
ATOM 7593 O O . LEU A 1 95 ? 2.187 2.899 -10.852 1.00 0.00 86 LEU A O 5
ATOM 7609 N N . SER A 1 96 ? 2.120 0.974 -12.036 1.00 0.00 87 SER A N 5
ATOM 7610 C CA . SER A 1 96 ? 2.228 1.633 -13.326 1.00 0.00 87 SER A CA 5
ATOM 7611 C C . SER A 1 96 ? 0.916 2.344 -13.662 1.00 0.00 87 SER A C 5
ATOM 7612 O O . SER A 1 96 ? 0.904 3.548 -13.912 1.00 0.00 87 SER A O 5
ATOM 7620 N N . LEU A 1 97 ? -0.158 1.568 -13.658 1.00 0.00 88 LEU A N 5
ATOM 7621 C CA . LEU A 1 97 ? -1.473 2.108 -13.959 1.00 0.00 88 LEU A CA 5
ATOM 7622 C C . LEU A 1 97 ? -1.683 3.400 -13.167 1.00 0.00 88 LEU A C 5
ATOM 7623 O O . LEU A 1 97 ? -2.383 4.304 -13.621 1.00 0.00 88 LEU A O 5
ATOM 7639 N N . MET A 1 98 ? -1.063 3.446 -11.997 1.00 0.00 89 MET A N 5
ATOM 7640 C CA . MET A 1 98 ? -1.173 4.613 -11.137 1.00 0.00 89 MET A CA 5
ATOM 7641 C C . MET A 1 98 ? -0.306 5.761 -11.657 1.00 0.00 89 MET A C 5
ATOM 7642 O O . MET A 1 98 ? -0.823 6.802 -12.058 1.00 0.00 89 MET A O 5
ATOM 7656 N N . MET A 1 99 ? 0.999 5.532 -11.634 1.00 0.00 90 MET A N 5
ATOM 7657 C CA . MET A 1 99 ? 1.943 6.534 -12.098 1.00 0.00 90 MET A CA 5
ATOM 7658 C C . MET A 1 99 ? 1.426 7.233 -13.357 1.00 0.00 90 MET A C 5
ATOM 7659 O O . MET A 1 99 ? 1.687 8.416 -13.567 1.00 0.00 90 MET A O 5
ATOM 7673 N N . ILE A 1 100 ? 0.701 6.471 -14.163 1.00 0.00 91 ILE A N 5
ATOM 7674 C CA . ILE A 1 100 ? 0.145 7.002 -15.396 1.00 0.00 91 ILE A CA 5
ATOM 7675 C C . ILE A 1 100 ? -1.194 7.679 -15.096 1.00 0.00 91 ILE A C 5
ATOM 7676 O O . ILE A 1 100 ? -1.456 8.782 -15.573 1.00 0.00 91 ILE A O 5
ATOM 7692 N N . LEU A 1 101 ? -2.005 6.991 -14.307 1.00 0.00 92 LEU A N 5
ATOM 7693 C CA . LEU A 1 101 ? -3.310 7.512 -13.938 1.00 0.00 92 LEU A CA 5
ATOM 7694 C C . LEU A 1 101 ? -3.144 8.902 -13.321 1.00 0.00 92 LEU A C 5
ATOM 7695 O O . LEU A 1 101 ? -4.094 9.681 -13.271 1.00 0.00 92 LEU A O 5
ATOM 7711 N N . ARG A 1 102 ? -1.928 9.171 -12.865 1.00 0.00 93 ARG A N 5
ATOM 7712 C CA . ARG A 1 102 ? -1.625 10.453 -12.253 1.00 0.00 93 ARG A CA 5
ATOM 7713 C C . ARG A 1 102 ? -0.916 11.365 -13.256 1.00 0.00 93 ARG A C 5
ATOM 7714 O O . ARG A 1 102 ? -1.240 12.547 -13.364 1.00 0.00 93 ARG A O 5
ATOM 7735 N N . LEU A 1 103 ? 0.040 10.782 -13.965 1.00 0.00 94 LEU A N 5
ATOM 7736 C CA . LEU A 1 103 ? 0.798 11.527 -14.956 1.00 0.00 94 LEU A CA 5
ATOM 7737 C C . LEU A 1 103 ? -0.163 12.109 -15.995 1.00 0.00 94 LEU A C 5
ATOM 7738 O O . LEU A 1 103 ? 0.191 13.036 -16.723 1.00 0.00 94 LEU A O 5
ATOM 7754 N N . VAL A 1 104 ? -1.360 11.542 -16.031 1.00 0.00 95 VAL A N 5
ATOM 7755 C CA . VAL A 1 104 ? -2.374 11.992 -16.969 1.00 0.00 95 VAL A CA 5
ATOM 7756 C C . VAL A 1 104 ? -2.806 13.413 -16.602 1.00 0.00 95 VAL A C 5
ATOM 7757 O O . VAL A 1 104 ? -2.662 14.336 -17.403 1.00 0.00 95 VAL A O 5
ATOM 7770 N N . LEU A 1 105 ? -3.326 13.545 -15.391 1.00 0.00 96 LEU A N 5
ATOM 7771 C CA . LEU A 1 105 ? -3.780 14.839 -14.908 1.00 0.00 96 LEU A CA 5
ATOM 7772 C C . LEU A 1 105 ? -2.568 15.689 -14.524 1.00 0.00 96 LEU A C 5
ATOM 7773 O O . LEU A 1 105 ? -2.533 16.887 -14.799 1.00 0.00 96 LEU A O 5
ATOM 7789 N N . LEU A 1 106 ? -1.603 15.036 -13.893 1.00 0.00 97 LEU A N 5
ATOM 7790 C CA . LEU A 1 106 ? -0.392 15.717 -13.468 1.00 0.00 97 LEU A CA 5
ATOM 7791 C C . LEU A 1 106 ? -0.730 17.160 -13.089 1.00 0.00 97 LEU A C 5
ATOM 7792 O O . LEU A 1 106 ? 0.028 18.080 -13.395 1.00 0.00 97 LEU A O 5
ATOM 7808 N N . LEU A 1 107 ? -1.868 17.313 -12.429 1.00 0.00 98 LEU A N 5
ATOM 7809 C CA . LEU A 1 107 ? -2.316 18.629 -12.004 1.00 0.00 98 LEU A CA 5
ATOM 7810 C C . LEU A 1 107 ? -2.558 18.618 -10.494 1.00 0.00 98 LEU A C 5
ATOM 7811 O O . LEU A 1 107 ? -1.943 19.388 -9.757 1.00 0.00 98 LEU A O 5
ATOM 7827 N N . LEU A 1 108 ? -3.455 17.737 -10.077 1.00 0.00 99 LEU A N 5
ATOM 7828 C CA . LEU A 1 108 ? -3.786 17.615 -8.667 1.00 0.00 99 LEU A CA 5
ATOM 7829 C C . LEU A 1 108 ? -2.516 17.295 -7.875 1.00 0.00 99 LEU A C 5
ATOM 7830 O O . LEU A 1 108 ? -2.311 17.825 -6.785 1.00 0.00 99 LEU A O 5
ATOM 7846 N N . MET A 1 10 ? -24.087 6.619 25.175 1.00 0.00 1 MET A N 6
ATOM 7847 C CA . MET A 1 10 ? -25.386 7.217 24.916 1.00 0.00 1 MET A CA 6
ATOM 7848 C C . MET A 1 10 ? -25.721 7.174 23.424 1.00 0.00 1 MET A C 6
ATOM 7849 O O . MET A 1 10 ? -25.315 8.055 22.667 1.00 0.00 1 MET A O 6
ATOM 7863 N N . ASP A 1 11 ? -26.459 6.141 23.045 1.00 0.00 2 ASP A N 6
ATOM 7864 C CA . ASP A 1 11 ? -26.853 5.972 21.657 1.00 0.00 2 ASP A CA 6
ATOM 7865 C C . ASP A 1 11 ? -28.254 5.359 21.600 1.00 0.00 2 ASP A C 6
ATOM 7866 O O . ASP A 1 11 ? -28.465 4.239 22.062 1.00 0.00 2 ASP A O 6
ATOM 7875 N N . LEU A 1 12 ? -29.176 6.121 21.030 1.00 0.00 3 LEU A N 6
ATOM 7876 C CA . LEU A 1 12 ? -30.551 5.667 20.907 1.00 0.00 3 LEU A CA 6
ATOM 7877 C C . LEU A 1 12 ? -30.706 4.868 19.612 1.00 0.00 3 LEU A C 6
ATOM 7878 O O . LEU A 1 12 ? -31.000 3.674 19.646 1.00 0.00 3 LEU A O 6
ATOM 7894 N N . ILE A 1 13 ? -30.500 5.559 18.500 1.00 0.00 4 ILE A N 6
ATOM 7895 C CA . ILE A 1 13 ? -30.613 4.928 17.196 1.00 0.00 4 ILE A CA 6
ATOM 7896 C C . ILE A 1 13 ? -29.983 3.535 17.251 1.00 0.00 4 ILE A C 6
ATOM 7897 O O . ILE A 1 13 ? -30.671 2.549 17.512 1.00 0.00 4 ILE A O 6
ATOM 7913 N N . GLY A 1 14 ? -28.682 3.498 17.003 1.00 0.00 5 GLY A N 6
ATOM 7914 C CA . GLY A 1 14 ? -27.952 2.242 17.021 1.00 0.00 5 GLY A CA 6
ATOM 7915 C C . GLY A 1 14 ? -28.649 1.190 16.155 1.00 0.00 5 GLY A C 6
ATOM 7916 O O . GLY A 1 14 ? -28.524 -0.008 16.407 1.00 0.00 5 GLY A O 6
ATOM 7920 N N . PHE A 1 15 ? -29.367 1.676 15.153 1.00 0.00 6 PHE A N 6
ATOM 7921 C CA . PHE A 1 15 ? -30.083 0.792 14.249 1.00 0.00 6 PHE A CA 6
ATOM 7922 C C . PHE A 1 15 ? -29.598 0.971 12.809 1.00 0.00 6 PHE A C 6
ATOM 7923 O O . PHE A 1 15 ? -29.195 0.006 12.161 1.00 0.00 6 PHE A O 6
ATOM 7940 N N . GLY A 1 16 ? -29.651 2.213 12.350 1.00 0.00 7 GLY A N 6
ATOM 7941 C CA . GLY A 1 16 ? -29.222 2.530 10.998 1.00 0.00 7 GLY A CA 6
ATOM 7942 C C . GLY A 1 16 ? -27.766 2.118 10.775 1.00 0.00 7 GLY A C 6
ATOM 7943 O O . GLY A 1 16 ? -27.459 1.401 9.823 1.00 0.00 7 GLY A O 6
ATOM 7947 N N . TYR A 1 17 ? -26.907 2.588 11.667 1.00 0.00 8 TYR A N 6
ATOM 7948 C CA . TYR A 1 17 ? -25.491 2.277 11.579 1.00 0.00 8 TYR A CA 6
ATOM 7949 C C . TYR A 1 17 ? -25.256 0.766 11.647 1.00 0.00 8 TYR A C 6
ATOM 7950 O O . TYR A 1 17 ? -24.451 0.225 10.890 1.00 0.00 8 TYR A O 6
ATOM 7968 N N . ALA A 1 18 ? -25.973 0.129 12.560 1.00 0.00 9 ALA A N 6
ATOM 7969 C CA . ALA A 1 18 ? -25.852 -1.309 12.736 1.00 0.00 9 ALA A CA 6
ATOM 7970 C C . ALA A 1 18 ? -26.344 -2.016 11.472 1.00 0.00 9 ALA A C 6
ATOM 7971 O O . ALA A 1 18 ? -25.961 -3.154 11.204 1.00 0.00 9 ALA A O 6
ATOM 7978 N N . ALA A 1 19 ? -27.186 -1.313 10.729 1.00 0.00 10 ALA A N 6
ATOM 7979 C CA . ALA A 1 19 ? -27.735 -1.860 9.500 1.00 0.00 10 ALA A CA 6
ATOM 7980 C C . ALA A 1 19 ? -26.601 -2.089 8.498 1.00 0.00 10 ALA A C 6
ATOM 7981 O O . ALA A 1 19 ? -26.310 -3.228 8.134 1.00 0.00 10 ALA A O 6
ATOM 7988 N N . LEU A 1 20 ? -25.991 -0.989 8.081 1.00 0.00 11 LEU A N 6
ATOM 7989 C CA . LEU A 1 20 ? -24.896 -1.056 7.129 1.00 0.00 11 LEU A CA 6
ATOM 7990 C C . LEU A 1 20 ? -23.809 -1.986 7.673 1.00 0.00 11 LEU A C 6
ATOM 7991 O O . LEU A 1 20 ? -23.247 -2.790 6.931 1.00 0.00 11 LEU A O 6
ATOM 8007 N N . VAL A 1 21 ? -23.546 -1.844 8.964 1.00 0.00 12 VAL A N 6
ATOM 8008 C CA . VAL A 1 21 ? -22.536 -2.661 9.616 1.00 0.00 12 VAL A CA 6
ATOM 8009 C C . VAL A 1 21 ? -22.851 -4.139 9.378 1.00 0.00 12 VAL A C 6
ATOM 8010 O O . VAL A 1 21 ? -21.970 -4.914 9.010 1.00 0.00 12 VAL A O 6
ATOM 8023 N N . THR A 1 22 ? -24.111 -4.486 9.600 1.00 0.00 13 THR A N 6
ATOM 8024 C CA . THR A 1 22 ? -24.553 -5.857 9.414 1.00 0.00 13 THR A CA 6
ATOM 8025 C C . THR A 1 22 ? -24.379 -6.281 7.955 1.00 0.00 13 THR A C 6
ATOM 8026 O O . THR A 1 22 ? -24.027 -7.426 7.674 1.00 0.00 13 THR A O 6
ATOM 8037 N N . PHE A 1 23 ? -24.635 -5.335 7.063 1.00 0.00 14 PHE A N 6
ATOM 8038 C CA . PHE A 1 23 ? -24.512 -5.596 5.639 1.00 0.00 14 PHE A CA 6
ATOM 8039 C C . PHE A 1 23 ? -23.065 -5.924 5.265 1.00 0.00 14 PHE A C 6
ATOM 8040 O O . PHE A 1 23 ? -22.795 -6.965 4.668 1.00 0.00 14 PHE A O 6
ATOM 8057 N N . GLY A 1 24 ? -22.173 -5.016 5.631 1.00 0.00 15 GLY A N 6
ATOM 8058 C CA . GLY A 1 24 ? -20.760 -5.195 5.342 1.00 0.00 15 GLY A CA 6
ATOM 8059 C C . GLY A 1 24 ? -20.209 -6.435 6.048 1.00 0.00 15 GLY A C 6
ATOM 8060 O O . GLY A 1 24 ? -19.261 -7.056 5.570 1.00 0.00 15 GLY A O 6
ATOM 8064 N N . SER A 1 25 ? -20.827 -6.759 7.174 1.00 0.00 16 SER A N 6
ATOM 8065 C CA . SER A 1 25 ? -20.410 -7.914 7.951 1.00 0.00 16 SER A CA 6
ATOM 8066 C C . SER A 1 25 ? -20.711 -9.200 7.180 1.00 0.00 16 SER A C 6
ATOM 8067 O O . SER A 1 25 ? -19.849 -10.068 7.052 1.00 0.00 16 SER A O 6
ATOM 8075 N N . ILE A 1 26 ? -21.938 -9.282 6.686 1.00 0.00 17 ILE A N 6
ATOM 8076 C CA . ILE A 1 26 ? -22.364 -10.448 5.930 1.00 0.00 17 ILE A CA 6
ATOM 8077 C C . ILE A 1 26 ? -21.630 -10.477 4.588 1.00 0.00 17 ILE A C 6
ATOM 8078 O O . ILE A 1 26 ? -20.785 -11.341 4.357 1.00 0.00 17 ILE A O 6
ATOM 8094 N N . PHE A 1 27 ? -21.979 -9.522 3.739 1.00 0.00 18 PHE A N 6
ATOM 8095 C CA . PHE A 1 27 ? -21.363 -9.427 2.426 1.00 0.00 18 PHE A CA 6
ATOM 8096 C C . PHE A 1 27 ? -19.852 -9.653 2.510 1.00 0.00 18 PHE A C 6
ATOM 8097 O O . PHE A 1 27 ? -19.294 -10.433 1.740 1.00 0.00 18 PHE A O 6
ATOM 8114 N N . GLY A 1 28 ? -19.234 -8.958 3.453 1.00 0.00 19 GLY A N 6
ATOM 8115 C CA . GLY A 1 28 ? -17.799 -9.073 3.649 1.00 0.00 19 GLY A CA 6
ATOM 8116 C C . GLY A 1 28 ? -17.041 -8.725 2.366 1.00 0.00 19 GLY A C 6
ATOM 8117 O O . GLY A 1 28 ? -16.273 -9.538 1.855 1.00 0.00 19 GLY A O 6
ATOM 8121 N N . TYR A 1 29 ? -17.284 -7.515 1.883 1.00 0.00 20 TYR A N 6
ATOM 8122 C CA . TYR A 1 29 ? -16.634 -7.049 0.670 1.00 0.00 20 TYR A CA 6
ATOM 8123 C C . TYR A 1 29 ? -16.914 -7.995 -0.500 1.00 0.00 20 TYR A C 6
ATOM 8124 O O . TYR A 1 29 ? -16.460 -9.138 -0.500 1.00 0.00 20 TYR A O 6
ATOM 8142 N N . LYS A 1 30 ? -17.660 -7.483 -1.468 1.00 0.00 21 LYS A N 6
ATOM 8143 C CA . LYS A 1 30 ? -18.005 -8.268 -2.641 1.00 0.00 21 LYS A CA 6
ATOM 8144 C C . LYS A 1 30 ? -16.734 -8.883 -3.230 1.00 0.00 21 LYS A C 6
ATOM 8145 O O . LYS A 1 30 ? -15.787 -8.169 -3.555 1.00 0.00 21 LYS A O 6
ATOM 8164 N N . ARG A 1 31 ? -16.755 -10.203 -3.350 1.00 0.00 22 ARG A N 6
ATOM 8165 C CA . ARG A 1 31 ? -15.616 -10.922 -3.894 1.00 0.00 22 ARG A CA 6
ATOM 8166 C C . ARG A 1 31 ? -14.370 -10.667 -3.043 1.00 0.00 22 ARG A C 6
ATOM 8167 O O . ARG A 1 31 ? -13.866 -9.546 -2.995 1.00 0.00 22 ARG A O 6
ATOM 8188 N N . ARG A 1 32 ? -13.910 -11.725 -2.393 1.00 0.00 23 ARG A N 6
ATOM 8189 C CA . ARG A 1 32 ? -12.733 -11.629 -1.546 1.00 0.00 23 ARG A CA 6
ATOM 8190 C C . ARG A 1 32 ? -11.509 -11.246 -2.380 1.00 0.00 23 ARG A C 6
ATOM 8191 O O . ARG A 1 32 ? -10.879 -10.219 -2.129 1.00 0.00 23 ARG A O 6
ATOM 8212 N N . GLY A 1 33 ? -11.208 -12.091 -3.355 1.00 0.00 24 GLY A N 6
ATOM 8213 C CA . GLY A 1 33 ? -10.071 -11.854 -4.227 1.00 0.00 24 GLY A CA 6
ATOM 8214 C C . GLY A 1 33 ? -8.800 -12.485 -3.655 1.00 0.00 24 GLY A C 6
ATOM 8215 O O . GLY A 1 33 ? -8.871 -13.422 -2.862 1.00 0.00 24 GLY A O 6
ATOM 8219 N N . GLY A 1 34 ? -7.667 -11.946 -4.081 1.00 0.00 25 GLY A N 6
ATOM 8220 C CA . GLY A 1 34 ? -6.382 -12.445 -3.621 1.00 0.00 25 GLY A CA 6
ATOM 8221 C C . GLY A 1 34 ? -5.712 -13.305 -4.694 1.00 0.00 25 GLY A C 6
ATOM 8222 O O . GLY A 1 34 ? -4.503 -13.212 -4.904 1.00 0.00 25 GLY A O 6
ATOM 8226 N N . VAL A 1 35 ? -6.526 -14.122 -5.346 1.00 0.00 26 VAL A N 6
ATOM 8227 C CA . VAL A 1 35 ? -6.027 -14.998 -6.393 1.00 0.00 26 VAL A CA 6
ATOM 8228 C C . VAL A 1 35 ? -5.461 -14.151 -7.534 1.00 0.00 26 VAL A C 6
ATOM 8229 O O . VAL A 1 35 ? -4.328 -14.359 -7.964 1.00 0.00 26 VAL A O 6
ATOM 8242 N N . PRO A 1 36 ? -6.299 -13.189 -8.005 1.00 0.00 27 PRO A N 6
ATOM 8243 C CA . PRO A 1 36 ? -5.894 -12.309 -9.089 1.00 0.00 27 PRO A CA 6
ATOM 8244 C C . PRO A 1 36 ? -4.902 -11.253 -8.596 1.00 0.00 27 PRO A C 6
ATOM 8245 O O . PRO A 1 36 ? -4.827 -10.977 -7.400 1.00 0.00 27 PRO A O 6
ATOM 8256 N N . SER A 1 37 ? -4.166 -10.692 -9.544 1.00 0.00 28 SER A N 6
ATOM 8257 C CA . SER A 1 37 ? -3.182 -9.672 -9.222 1.00 0.00 28 SER A CA 6
ATOM 8258 C C . SER A 1 37 ? -3.702 -8.294 -9.634 1.00 0.00 28 SER A C 6
ATOM 8259 O O . SER A 1 37 ? -3.377 -7.289 -9.003 1.00 0.00 28 SER A O 6
ATOM 8267 N N . LEU A 1 38 ? -4.501 -8.290 -10.691 1.00 0.00 29 LEU A N 6
ATOM 8268 C CA . LEU A 1 38 ? -5.070 -7.052 -11.195 1.00 0.00 29 LEU A CA 6
ATOM 8269 C C . LEU A 1 38 ? -5.661 -6.256 -10.030 1.00 0.00 29 LEU A C 6
ATOM 8270 O O . LEU A 1 38 ? -5.313 -5.093 -9.827 1.00 0.00 29 LEU A O 6
ATOM 8286 N N . ILE A 1 39 ? -6.546 -6.913 -9.295 1.00 0.00 30 ILE A N 6
ATOM 8287 C CA . ILE A 1 39 ? -7.189 -6.281 -8.155 1.00 0.00 30 ILE A CA 6
ATOM 8288 C C . ILE A 1 39 ? -6.118 -5.767 -7.191 1.00 0.00 30 ILE A C 6
ATOM 8289 O O . ILE A 1 39 ? -6.343 -4.797 -6.469 1.00 0.00 30 ILE A O 6
ATOM 8305 N N . ALA A 1 40 ? -4.977 -6.439 -7.211 1.00 0.00 31 ALA A N 6
ATOM 8306 C CA . ALA A 1 40 ? -3.871 -6.062 -6.348 1.00 0.00 31 ALA A CA 6
ATOM 8307 C C . ALA A 1 40 ? -3.342 -4.691 -6.773 1.00 0.00 31 ALA A C 6
ATOM 8308 O O . ALA A 1 40 ? -3.212 -3.788 -5.948 1.00 0.00 31 ALA A O 6
ATOM 8315 N N . GLY A 1 41 ? -3.052 -4.577 -8.061 1.00 0.00 32 GLY A N 6
ATOM 8316 C CA . GLY A 1 41 ? -2.540 -3.332 -8.606 1.00 0.00 32 GLY A CA 6
ATOM 8317 C C . GLY A 1 41 ? -3.524 -2.184 -8.369 1.00 0.00 32 GLY A C 6
ATOM 8318 O O . GLY A 1 41 ? -3.186 -1.197 -7.717 1.00 0.00 32 GLY A O 6
ATOM 8322 N N . LEU A 1 42 ? -4.722 -2.352 -8.910 1.00 0.00 33 LEU A N 6
ATOM 8323 C CA . LEU A 1 42 ? -5.757 -1.343 -8.765 1.00 0.00 33 LEU A CA 6
ATOM 8324 C C . LEU A 1 42 ? -5.822 -0.892 -7.305 1.00 0.00 33 LEU A C 6
ATOM 8325 O O . LEU A 1 42 ? -5.727 0.300 -7.015 1.00 0.00 33 LEU A O 6
ATOM 8341 N N . PHE A 1 43 ? -5.985 -1.868 -6.423 1.00 0.00 34 PHE A N 6
ATOM 8342 C CA . PHE A 1 43 ? -6.064 -1.586 -5.000 1.00 0.00 34 PHE A CA 6
ATOM 8343 C C . PHE A 1 43 ? -4.937 -0.647 -4.564 1.00 0.00 34 PHE A C 6
ATOM 8344 O O . PHE A 1 43 ? -5.191 0.393 -3.957 1.00 0.00 34 PHE A O 6
ATOM 8361 N N . VAL A 1 44 ? -3.717 -1.047 -4.890 1.00 0.00 35 VAL A N 6
ATOM 8362 C CA . VAL A 1 44 ? -2.551 -0.255 -4.539 1.00 0.00 35 VAL A CA 6
ATOM 8363 C C . VAL A 1 44 ? -2.716 1.162 -5.094 1.00 0.00 35 VAL A C 6
ATOM 8364 O O . VAL A 1 44 ? -2.264 2.128 -4.483 1.00 0.00 35 VAL A O 6
ATOM 8377 N N . GLY A 1 45 ? -3.367 1.239 -6.246 1.00 0.00 36 GLY A N 6
ATOM 8378 C CA . GLY A 1 45 ? -3.598 2.521 -6.890 1.00 0.00 36 GLY A CA 6
ATOM 8379 C C . GLY A 1 45 ? -4.612 3.354 -6.104 1.00 0.00 36 GLY A C 6
ATOM 8380 O O . GLY A 1 45 ? -4.446 4.564 -5.958 1.00 0.00 36 GLY A O 6
ATOM 8384 N N . CYS A 1 46 ? -5.640 2.674 -5.620 1.00 0.00 37 CYS A N 6
ATOM 8385 C CA . CYS A 1 46 ? -6.681 3.337 -4.853 1.00 0.00 37 CYS A CA 6
ATOM 8386 C C . CYS A 1 46 ? -6.068 3.838 -3.543 1.00 0.00 37 CYS A C 6
ATOM 8387 O O . CYS A 1 46 ? -6.184 5.016 -3.210 1.00 0.00 37 CYS A O 6
ATOM 8395 N N . LEU A 1 47 ? -5.430 2.917 -2.836 1.00 0.00 38 LEU A N 6
ATOM 8396 C CA . LEU A 1 47 ? -4.798 3.251 -1.570 1.00 0.00 38 LEU A CA 6
ATOM 8397 C C . LEU A 1 47 ? -3.679 4.264 -1.815 1.00 0.00 38 LEU A C 6
ATOM 8398 O O . LEU A 1 47 ? -3.338 5.044 -0.928 1.00 0.00 38 LEU A O 6
ATOM 8414 N N . ALA A 1 48 ? -3.138 4.220 -3.024 1.00 0.00 39 ALA A N 6
ATOM 8415 C CA . ALA A 1 48 ? -2.064 5.124 -3.397 1.00 0.00 39 ALA A CA 6
ATOM 8416 C C . ALA A 1 48 ? -2.582 6.564 -3.368 1.00 0.00 39 ALA A C 6
ATOM 8417 O O . ALA A 1 48 ? -2.055 7.402 -2.639 1.00 0.00 39 ALA A O 6
ATOM 8424 N N . GLY A 1 49 ? -3.608 6.805 -4.171 1.00 0.00 40 GLY A N 6
ATOM 8425 C CA . GLY A 1 49 ? -4.203 8.128 -4.247 1.00 0.00 40 GLY A CA 6
ATOM 8426 C C . GLY A 1 49 ? -4.968 8.460 -2.964 1.00 0.00 40 GLY A C 6
ATOM 8427 O O . GLY A 1 49 ? -4.606 9.391 -2.245 1.00 0.00 40 GLY A O 6
ATOM 8431 N N . TYR A 1 50 ? -6.010 7.681 -2.716 1.00 0.00 41 TYR A N 6
ATOM 8432 C CA . TYR A 1 50 ? -6.828 7.881 -1.532 1.00 0.00 41 TYR A CA 6
ATOM 8433 C C . TYR A 1 50 ? -5.959 8.015 -0.281 1.00 0.00 41 TYR A C 6
ATOM 8434 O O . TYR A 1 50 ? -6.198 8.884 0.556 1.00 0.00 41 TYR A O 6
ATOM 8452 N N . GLY A 1 51 ? -4.967 7.141 -0.192 1.00 0.00 42 GLY A N 6
ATOM 8453 C CA . GLY A 1 51 ? -4.060 7.151 0.944 1.00 0.00 42 GLY A CA 6
ATOM 8454 C C . GLY A 1 51 ? -3.286 8.469 1.016 1.00 0.00 42 GLY A C 6
ATOM 8455 O O . GLY A 1 51 ? -3.463 9.246 1.953 1.00 0.00 42 GLY A O 6
ATOM 8459 N N . ALA A 1 52 ? -2.445 8.680 0.014 1.00 0.00 43 ALA A N 6
ATOM 8460 C CA . ALA A 1 52 ? -1.643 9.890 -0.047 1.00 0.00 43 ALA A CA 6
ATOM 8461 C C . ALA A 1 52 ? -2.491 11.082 0.403 1.00 0.00 43 ALA A C 6
ATOM 8462 O O . ALA A 1 52 ? -2.217 11.687 1.438 1.00 0.00 43 ALA A O 6
ATOM 8469 N N . TYR A 1 53 ? -3.504 11.382 -0.397 1.00 0.00 44 TYR A N 6
ATOM 8470 C CA . TYR A 1 53 ? -4.393 12.491 -0.094 1.00 0.00 44 TYR A CA 6
ATOM 8471 C C . TYR A 1 53 ? -3.626 13.651 0.543 1.00 0.00 44 TYR A C 6
ATOM 8472 O O . TYR A 1 53 ? -3.436 13.682 1.758 1.00 0.00 44 TYR A O 6
ATOM 8490 N N . ARG A 1 54 ? -3.206 14.577 -0.307 1.00 0.00 45 ARG A N 6
ATOM 8491 C CA . ARG A 1 54 ? -2.463 15.737 0.158 1.00 0.00 45 ARG A CA 6
ATOM 8492 C C . ARG A 1 54 ? -0.969 15.416 0.232 1.00 0.00 45 ARG A C 6
ATOM 8493 O O . ARG A 1 54 ? -0.142 16.319 0.344 1.00 0.00 45 ARG A O 6
ATOM 8514 N N . VAL A 1 55 ? -0.669 14.127 0.165 1.00 0.00 46 VAL A N 6
ATOM 8515 C CA . VAL A 1 55 ? 0.711 13.676 0.223 1.00 0.00 46 VAL A CA 6
ATOM 8516 C C . VAL A 1 55 ? 1.591 14.636 -0.579 1.00 0.00 46 VAL A C 6
ATOM 8517 O O . VAL A 1 55 ? 2.766 14.818 -0.263 1.00 0.00 46 VAL A O 6
ATOM 8530 N N . SER A 1 56 ? 0.989 15.226 -1.602 1.00 0.00 47 SER A N 6
ATOM 8531 C CA . SER A 1 56 ? 1.703 16.163 -2.452 1.00 0.00 47 SER A CA 6
ATOM 8532 C C . SER A 1 56 ? 2.620 17.045 -1.602 1.00 0.00 47 SER A C 6
ATOM 8533 O O . SER A 1 56 ? 2.229 17.502 -0.529 1.00 0.00 47 SER A O 6
ATOM 8541 N N . ASN A 1 57 ? 3.824 17.259 -2.115 1.00 0.00 48 ASN A N 6
ATOM 8542 C CA . ASN A 1 57 ? 4.800 18.078 -1.417 1.00 0.00 48 ASN A CA 6
ATOM 8543 C C . ASN A 1 57 ? 6.166 17.918 -2.086 1.00 0.00 48 ASN A C 6
ATOM 8544 O O . ASN A 1 57 ? 6.659 18.844 -2.728 1.00 0.00 48 ASN A O 6
ATOM 8555 N N . ASP A 1 58 ? 6.739 16.735 -1.913 1.00 0.00 49 ASP A N 6
ATOM 8556 C CA . ASP A 1 58 ? 8.039 16.442 -2.493 1.00 0.00 49 ASP A CA 6
ATOM 8557 C C . ASP A 1 58 ? 7.862 16.065 -3.965 1.00 0.00 49 ASP A C 6
ATOM 8558 O O . ASP A 1 58 ? 8.831 15.724 -4.643 1.00 0.00 49 ASP A O 6
ATOM 8567 N N . LYS A 1 59 ? 6.619 16.139 -4.417 1.00 0.00 50 LYS A N 6
ATOM 8568 C CA . LYS A 1 59 ? 6.303 15.810 -5.797 1.00 0.00 50 LYS A CA 6
ATOM 8569 C C . LYS A 1 59 ? 6.302 14.289 -5.966 1.00 0.00 50 LYS A C 6
ATOM 8570 O O . LYS A 1 59 ? 6.606 13.781 -7.045 1.00 0.00 50 LYS A O 6
ATOM 8589 N N . ARG A 1 60 ? 5.957 13.606 -4.885 1.00 0.00 51 ARG A N 6
ATOM 8590 C CA . ARG A 1 60 ? 5.913 12.154 -4.901 1.00 0.00 51 ARG A CA 6
ATOM 8591 C C . ARG A 1 60 ? 4.743 11.668 -5.759 1.00 0.00 51 ARG A C 6
ATOM 8592 O O . ARG A 1 60 ? 3.583 11.838 -5.388 1.00 0.00 51 ARG A O 6
ATOM 8613 N N . ASP A 1 61 ? 5.089 11.072 -6.891 1.00 0.00 52 ASP A N 6
ATOM 8614 C CA . ASP A 1 61 ? 4.082 10.560 -7.805 1.00 0.00 52 ASP A CA 6
ATOM 8615 C C . ASP A 1 61 ? 4.301 9.059 -8.010 1.00 0.00 52 ASP A C 6
ATOM 8616 O O . ASP A 1 61 ? 3.388 8.261 -7.805 1.00 0.00 52 ASP A O 6
ATOM 8625 N N . VAL A 1 62 ? 5.517 8.721 -8.412 1.00 0.00 53 VAL A N 6
ATOM 8626 C CA . VAL A 1 62 ? 5.868 7.331 -8.647 1.00 0.00 53 VAL A CA 6
ATOM 8627 C C . VAL A 1 62 ? 6.587 6.775 -7.416 1.00 0.00 53 VAL A C 6
ATOM 8628 O O . VAL A 1 62 ? 6.799 5.568 -7.308 1.00 0.00 53 VAL A O 6
ATOM 8641 N N . LYS A 1 63 ? 6.943 7.683 -6.519 1.00 0.00 54 LYS A N 6
ATOM 8642 C CA . LYS A 1 63 ? 7.634 7.299 -5.300 1.00 0.00 54 LYS A CA 6
ATOM 8643 C C . LYS A 1 63 ? 6.755 6.332 -4.503 1.00 0.00 54 LYS A C 6
ATOM 8644 O O . LYS A 1 63 ? 7.220 5.279 -4.069 1.00 0.00 54 LYS A O 6
ATOM 8663 N N . VAL A 1 64 ? 5.500 6.724 -4.336 1.00 0.00 55 VAL A N 6
ATOM 8664 C CA . VAL A 1 64 ? 4.552 5.905 -3.600 1.00 0.00 55 VAL A CA 6
ATOM 8665 C C . VAL A 1 64 ? 4.162 4.694 -4.450 1.00 0.00 55 VAL A C 6
ATOM 8666 O O . VAL A 1 64 ? 3.932 3.608 -3.922 1.00 0.00 55 VAL A O 6
ATOM 8679 N N . SER A 1 65 ? 4.100 4.923 -5.754 1.00 0.00 56 SER A N 6
ATOM 8680 C CA . SER A 1 65 ? 3.742 3.864 -6.683 1.00 0.00 56 SER A CA 6
ATOM 8681 C C . SER A 1 65 ? 4.636 2.644 -6.456 1.00 0.00 56 SER A C 6
ATOM 8682 O O . SER A 1 65 ? 4.142 1.549 -6.190 1.00 0.00 56 SER A O 6
ATOM 8690 N N . LEU A 1 66 ? 5.936 2.873 -6.568 1.00 0.00 57 LEU A N 6
ATOM 8691 C CA . LEU A 1 66 ? 6.904 1.806 -6.379 1.00 0.00 57 LEU A CA 6
ATOM 8692 C C . LEU A 1 66 ? 6.982 1.453 -4.892 1.00 0.00 57 LEU A C 6
ATOM 8693 O O . LEU A 1 66 ? 6.669 0.330 -4.499 1.00 0.00 57 LEU A O 6
ATOM 8709 N N . PHE A 1 67 ? 7.402 2.433 -4.105 1.00 0.00 58 PHE A N 6
ATOM 8710 C CA . PHE A 1 67 ? 7.526 2.240 -2.670 1.00 0.00 58 PHE A CA 6
ATOM 8711 C C . PHE A 1 67 ? 6.397 1.356 -2.137 1.00 0.00 58 PHE A C 6
ATOM 8712 O O . PHE A 1 67 ? 6.628 0.489 -1.295 1.00 0.00 58 PHE A O 6
ATOM 8729 N N . THR A 1 68 ? 5.201 1.605 -2.648 1.00 0.00 59 THR A N 6
ATOM 8730 C CA . THR A 1 68 ? 4.036 0.843 -2.234 1.00 0.00 59 THR A CA 6
ATOM 8731 C C . THR A 1 68 ? 4.088 -0.571 -2.817 1.00 0.00 59 THR A C 6
ATOM 8732 O O . THR A 1 68 ? 4.098 -1.552 -2.076 1.00 0.00 59 THR A O 6
ATOM 8743 N N . ALA A 1 69 ? 4.121 -0.629 -4.141 1.00 0.00 60 ALA A N 6
ATOM 8744 C CA . ALA A 1 69 ? 4.173 -1.906 -4.832 1.00 0.00 60 ALA A CA 6
ATOM 8745 C C . ALA A 1 69 ? 5.129 -2.844 -4.092 1.00 0.00 60 ALA A C 6
ATOM 8746 O O . ALA A 1 69 ? 4.828 -4.022 -3.905 1.00 0.00 60 ALA A O 6
ATOM 8753 N N . PHE A 1 70 ? 6.261 -2.286 -3.690 1.00 0.00 61 PHE A N 6
ATOM 8754 C CA . PHE A 1 70 ? 7.263 -3.058 -2.975 1.00 0.00 61 PHE A CA 6
ATOM 8755 C C . PHE A 1 70 ? 6.787 -3.398 -1.561 1.00 0.00 61 PHE A C 6
ATOM 8756 O O . PHE A 1 70 ? 6.933 -4.533 -1.110 1.00 0.00 61 PHE A O 6
ATOM 8773 N N . PHE A 1 71 ? 6.226 -2.395 -0.903 1.00 0.00 62 PHE A N 6
ATOM 8774 C CA . PHE A 1 71 ? 5.727 -2.574 0.450 1.00 0.00 62 PHE A CA 6
ATOM 8775 C C . PHE A 1 71 ? 4.630 -3.640 0.493 1.00 0.00 62 PHE A C 6
ATOM 8776 O O . PHE A 1 71 ? 4.793 -4.678 1.133 1.00 0.00 62 PHE A O 6
ATOM 8793 N N . LEU A 1 72 ? 3.537 -3.347 -0.195 1.00 0.00 63 LEU A N 6
ATOM 8794 C CA . LEU A 1 72 ? 2.413 -4.267 -0.243 1.00 0.00 63 LEU A CA 6
ATOM 8795 C C . LEU A 1 72 ? 2.903 -5.638 -0.715 1.00 0.00 63 LEU A C 6
ATOM 8796 O O . LEU A 1 72 ? 2.520 -6.664 -0.155 1.00 0.00 63 LEU A O 6
ATOM 8812 N N . ALA A 1 73 ? 3.741 -5.611 -1.741 1.00 0.00 64 ALA A N 6
ATOM 8813 C CA . ALA A 1 73 ? 4.286 -6.838 -2.294 1.00 0.00 64 ALA A CA 6
ATOM 8814 C C . ALA A 1 73 ? 4.824 -7.710 -1.158 1.00 0.00 64 ALA A C 6
ATOM 8815 O O . ALA A 1 73 ? 4.447 -8.874 -1.032 1.00 0.00 64 ALA A O 6
ATOM 8822 N N . THR A 1 74 ? 5.696 -7.113 -0.359 1.00 0.00 65 THR A N 6
ATOM 8823 C CA . THR A 1 74 ? 6.290 -7.821 0.763 1.00 0.00 65 THR A CA 6
ATOM 8824 C C . THR A 1 74 ? 5.199 -8.362 1.689 1.00 0.00 65 THR A C 6
ATOM 8825 O O . THR A 1 74 ? 5.200 -9.544 2.031 1.00 0.00 65 THR A O 6
ATOM 8836 N N . ILE A 1 75 ? 4.295 -7.471 2.070 1.00 0.00 66 ILE A N 6
ATOM 8837 C CA . ILE A 1 75 ? 3.201 -7.845 2.950 1.00 0.00 66 ILE A CA 6
ATOM 8838 C C . ILE A 1 75 ? 2.518 -9.100 2.404 1.00 0.00 66 ILE A C 6
ATOM 8839 O O . ILE A 1 75 ? 2.545 -10.152 3.040 1.00 0.00 66 ILE A O 6
ATOM 8855 N N . MET A 1 76 ? 1.923 -8.949 1.230 1.00 0.00 67 MET A N 6
ATOM 8856 C CA . MET A 1 76 ? 1.234 -10.057 0.591 1.00 0.00 67 MET A CA 6
ATOM 8857 C C . MET A 1 76 ? 2.093 -11.323 0.616 1.00 0.00 67 MET A C 6
ATOM 8858 O O . MET A 1 76 ? 1.755 -12.294 1.292 1.00 0.00 67 MET A O 6
ATOM 8872 N N . GLY A 1 77 ? 3.187 -11.273 -0.129 1.00 0.00 68 GLY A N 6
ATOM 8873 C CA . GLY A 1 77 ? 4.097 -12.404 -0.200 1.00 0.00 68 GLY A CA 6
ATOM 8874 C C . GLY A 1 77 ? 3.385 -13.647 -0.736 1.00 0.00 68 GLY A C 6
ATOM 8875 O O . GLY A 1 77 ? 3.397 -14.698 -0.097 1.00 0.00 68 GLY A O 6
ATOM 8879 N N . VAL A 1 78 ? 2.781 -13.486 -1.905 1.00 0.00 69 VAL A N 6
ATOM 8880 C CA . VAL A 1 78 ? 2.065 -14.583 -2.534 1.00 0.00 69 VAL A CA 6
ATOM 8881 C C . VAL A 1 78 ? 2.858 -15.878 -2.348 1.00 0.00 69 VAL A C 6
ATOM 8882 O O . VAL A 1 78 ? 2.279 -16.961 -2.280 1.00 0.00 69 VAL A O 6
ATOM 8895 N N . ARG A 1 79 ? 4.172 -15.724 -2.272 1.00 0.00 70 ARG A N 6
ATOM 8896 C CA . ARG A 1 79 ? 5.051 -16.867 -2.095 1.00 0.00 70 ARG A CA 6
ATOM 8897 C C . ARG A 1 79 ? 6.028 -16.613 -0.946 1.00 0.00 70 ARG A C 6
ATOM 8898 O O . ARG A 1 79 ? 6.172 -15.480 -0.488 1.00 0.00 70 ARG A O 6
ATOM 8919 N N . PHE A 1 80 ? 6.675 -17.685 -0.513 1.00 0.00 71 PHE A N 6
ATOM 8920 C CA . PHE A 1 80 ? 7.634 -17.593 0.574 1.00 0.00 71 PHE A CA 6
ATOM 8921 C C . PHE A 1 80 ? 8.460 -16.309 0.468 1.00 0.00 71 PHE A C 6
ATOM 8922 O O . PHE A 1 80 ? 8.387 -15.446 1.341 1.00 0.00 71 PHE A O 6
ATOM 8939 N N . LYS A 1 81 ? 9.227 -16.223 -0.609 1.00 0.00 72 LYS A N 6
ATOM 8940 C CA . LYS A 1 81 ? 10.066 -15.060 -0.840 1.00 0.00 72 LYS A CA 6
ATOM 8941 C C . LYS A 1 81 ? 9.338 -14.089 -1.773 1.00 0.00 72 LYS A C 6
ATOM 8942 O O . LYS A 1 81 ? 8.541 -14.508 -2.610 1.00 0.00 72 LYS A O 6
ATOM 8961 N N . ARG A 1 82 ? 9.639 -12.811 -1.596 1.00 0.00 73 ARG A N 6
ATOM 8962 C CA . ARG A 1 82 ? 9.023 -11.778 -2.411 1.00 0.00 73 ARG A CA 6
ATOM 8963 C C . ARG A 1 82 ? 9.414 -11.957 -3.880 1.00 0.00 73 ARG A C 6
ATOM 8964 O O . ARG A 1 82 ? 8.554 -11.959 -4.759 1.00 0.00 73 ARG A O 6
ATOM 8985 N N . SER A 1 83 ? 10.712 -12.104 -4.100 1.00 0.00 74 SER A N 6
ATOM 8986 C CA . SER A 1 83 ? 11.227 -12.284 -5.446 1.00 0.00 74 SER A CA 6
ATOM 8987 C C . SER A 1 83 ? 11.047 -10.996 -6.252 1.00 0.00 74 SER A C 6
ATOM 8988 O O . SER A 1 83 ? 12.025 -10.347 -6.620 1.00 0.00 74 SER A O 6
ATOM 8996 N N . LYS A 1 84 ? 9.789 -10.664 -6.503 1.00 0.00 75 LYS A N 6
ATOM 8997 C CA . LYS A 1 84 ? 9.468 -9.465 -7.258 1.00 0.00 75 LYS A CA 6
ATOM 8998 C C . LYS A 1 84 ? 9.643 -9.746 -8.752 1.00 0.00 75 LYS A C 6
ATOM 8999 O O . LYS A 1 84 ? 10.166 -8.910 -9.487 1.00 0.00 75 LYS A O 6
ATOM 9018 N N . LYS A 1 85 ? 9.196 -10.926 -9.156 1.00 0.00 76 LYS A N 6
ATOM 9019 C CA . LYS A 1 85 ? 9.297 -11.328 -10.548 1.00 0.00 76 LYS A CA 6
ATOM 9020 C C . LYS A 1 85 ? 7.891 -11.490 -11.131 1.00 0.00 76 LYS A C 6
ATOM 9021 O O . LYS A 1 85 ? 7.396 -10.603 -11.824 1.00 0.00 76 LYS A O 6
ATOM 9040 N N . ILE A 1 86 ? 7.288 -12.630 -10.828 1.00 0.00 77 ILE A N 6
ATOM 9041 C CA . ILE A 1 86 ? 5.949 -12.921 -11.313 1.00 0.00 77 ILE A CA 6
ATOM 9042 C C . ILE A 1 86 ? 4.968 -12.889 -10.139 1.00 0.00 77 ILE A C 6
ATOM 9043 O O . ILE A 1 86 ? 3.769 -12.696 -10.333 1.00 0.00 77 ILE A O 6
ATOM 9059 N N . MET A 1 87 ? 5.515 -13.080 -8.947 1.00 0.00 78 MET A N 6
ATOM 9060 C CA . MET A 1 87 ? 4.703 -13.075 -7.742 1.00 0.00 78 MET A CA 6
ATOM 9061 C C . MET A 1 87 ? 3.712 -11.909 -7.753 1.00 0.00 78 MET A C 6
ATOM 9062 O O . MET A 1 87 ? 2.513 -12.107 -7.560 1.00 0.00 78 MET A O 6
ATOM 9076 N N . PRO A 1 88 ? 4.263 -10.688 -7.988 1.00 0.00 79 PRO A N 6
ATOM 9077 C CA . PRO A 1 88 ? 3.441 -9.491 -8.027 1.00 0.00 79 PRO A CA 6
ATOM 9078 C C . PRO A 1 88 ? 2.640 -9.418 -9.328 1.00 0.00 79 PRO A C 6
ATOM 9079 O O . PRO A 1 88 ? 1.503 -9.882 -9.389 1.00 0.00 79 PRO A O 6
ATOM 9090 N N . ALA A 1 89 ? 3.266 -8.831 -10.338 1.00 0.00 80 ALA A N 6
ATOM 9091 C CA . ALA A 1 89 ? 2.625 -8.691 -11.635 1.00 0.00 80 ALA A CA 6
ATOM 9092 C C . ALA A 1 89 ? 1.513 -7.645 -11.540 1.00 0.00 80 ALA A C 6
ATOM 9093 O O . ALA A 1 89 ? 1.548 -6.631 -12.235 1.00 0.00 80 ALA A O 6
ATOM 9100 N N . GLY A 1 90 ? 0.551 -7.928 -10.673 1.00 0.00 81 GLY A N 6
ATOM 9101 C CA . GLY A 1 90 ? -0.570 -7.025 -10.478 1.00 0.00 81 GLY A CA 6
ATOM 9102 C C . GLY A 1 90 ? -0.149 -5.795 -9.670 1.00 0.00 81 GLY A C 6
ATOM 9103 O O . GLY A 1 90 ? -0.562 -4.677 -9.974 1.00 0.00 81 GLY A O 6
ATOM 9107 N N . LEU A 1 91 ? 0.668 -6.044 -8.657 1.00 0.00 82 LEU A N 6
ATOM 9108 C CA . LEU A 1 91 ? 1.150 -4.971 -7.804 1.00 0.00 82 LEU A CA 6
ATOM 9109 C C . LEU A 1 91 ? 1.916 -3.955 -8.653 1.00 0.00 82 LEU A C 6
ATOM 9110 O O . LEU A 1 91 ? 1.523 -2.792 -8.741 1.00 0.00 82 LEU A O 6
ATOM 9126 N N . VAL A 1 92 ? 2.996 -4.429 -9.255 1.00 0.00 83 VAL A N 6
ATOM 9127 C CA . VAL A 1 92 ? 3.821 -3.577 -10.094 1.00 0.00 83 VAL A CA 6
ATOM 9128 C C . VAL A 1 92 ? 2.956 -2.963 -11.197 1.00 0.00 83 VAL A C 6
ATOM 9129 O O . VAL A 1 92 ? 2.921 -1.744 -11.358 1.00 0.00 83 VAL A O 6
ATOM 9142 N N . ALA A 1 93 ? 2.279 -3.837 -11.929 1.00 0.00 84 ALA A N 6
ATOM 9143 C CA . ALA A 1 93 ? 1.417 -3.396 -13.012 1.00 0.00 84 ALA A CA 6
ATOM 9144 C C . ALA A 1 93 ? 0.480 -2.301 -12.499 1.00 0.00 84 ALA A C 6
ATOM 9145 O O . ALA A 1 93 ? 0.072 -1.423 -13.258 1.00 0.00 84 ALA A O 6
ATOM 9152 N N . GLY A 1 94 ? 0.167 -2.387 -11.215 1.00 0.00 85 GLY A N 6
ATOM 9153 C CA . GLY A 1 94 ? -0.714 -1.414 -10.592 1.00 0.00 85 GLY A CA 6
ATOM 9154 C C . GLY A 1 94 ? -0.021 -0.057 -10.454 1.00 0.00 85 GLY A C 6
ATOM 9155 O O . GLY A 1 94 ? -0.569 0.968 -10.856 1.00 0.00 85 GLY A O 6
ATOM 9159 N N . LEU A 1 95 ? 1.174 -0.094 -9.883 1.00 0.00 86 LEU A N 6
ATOM 9160 C CA . LEU A 1 95 ? 1.948 1.120 -9.687 1.00 0.00 86 LEU A CA 6
ATOM 9161 C C . LEU A 1 95 ? 2.075 1.860 -11.020 1.00 0.00 86 LEU A C 6
ATOM 9162 O O . LEU A 1 95 ? 1.922 3.079 -11.074 1.00 0.00 86 LEU A O 6
ATOM 9178 N N . SER A 1 96 ? 2.352 1.091 -12.063 1.00 0.00 87 SER A N 6
ATOM 9179 C CA . SER A 1 96 ? 2.501 1.659 -13.392 1.00 0.00 87 SER A CA 6
ATOM 9180 C C . SER A 1 96 ? 1.195 2.325 -13.826 1.00 0.00 87 SER A C 6
ATOM 9181 O O . SER A 1 96 ? 1.168 3.522 -14.110 1.00 0.00 87 SER A O 6
ATOM 9189 N N . LEU A 1 97 ? 0.142 1.522 -13.864 1.00 0.00 88 LEU A N 6
ATOM 9190 C CA . LEU A 1 97 ? -1.165 2.019 -14.258 1.00 0.00 88 LEU A CA 6
ATOM 9191 C C . LEU A 1 97 ? -1.494 3.275 -13.449 1.00 0.00 88 LEU A C 6
ATOM 9192 O O . LEU A 1 97 ? -2.199 4.161 -13.930 1.00 0.00 88 LEU A O 6
ATOM 9208 N N . MET A 1 98 ? -0.969 3.311 -12.233 1.00 0.00 89 MET A N 6
ATOM 9209 C CA . MET A 1 98 ? -1.198 4.443 -11.352 1.00 0.00 89 MET A CA 6
ATOM 9210 C C . MET A 1 98 ? -0.541 5.710 -11.905 1.00 0.00 89 MET A C 6
ATOM 9211 O O . MET A 1 98 ? -1.229 6.651 -12.295 1.00 0.00 89 MET A O 6
ATOM 9225 N N . MET A 1 99 ? 0.784 5.692 -11.920 1.00 0.00 90 MET A N 6
ATOM 9226 C CA . MET A 1 99 ? 1.542 6.827 -12.418 1.00 0.00 90 MET A CA 6
ATOM 9227 C C . MET A 1 99 ? 0.992 7.305 -13.764 1.00 0.00 90 MET A C 6
ATOM 9228 O O . MET A 1 99 ? 1.060 8.492 -14.079 1.00 0.00 90 MET A O 6
ATOM 9242 N N . ILE A 1 100 ? 0.460 6.357 -14.520 1.00 0.00 91 ILE A N 6
ATOM 9243 C CA . ILE A 1 100 ? -0.101 6.666 -15.824 1.00 0.00 91 ILE A CA 6
ATOM 9244 C C . ILE A 1 100 ? -1.496 7.269 -15.645 1.00 0.00 91 ILE A C 6
ATOM 9245 O O . ILE A 1 100 ? -1.918 8.112 -16.434 1.00 0.00 91 ILE A O 6
ATOM 9261 N N . LEU A 1 101 ? -2.172 6.813 -14.601 1.00 0.00 92 LEU A N 6
ATOM 9262 C CA . LEU A 1 101 ? -3.511 7.296 -14.308 1.00 0.00 92 LEU A CA 6
ATOM 9263 C C . LEU A 1 101 ? -3.425 8.723 -13.763 1.00 0.00 92 LEU A C 6
ATOM 9264 O O . LEU A 1 101 ? -4.395 9.477 -13.830 1.00 0.00 92 LEU A O 6
ATOM 9280 N N . ARG A 1 102 ? -2.254 9.052 -13.236 1.00 0.00 93 ARG A N 6
ATOM 9281 C CA . ARG A 1 102 ? -2.029 10.376 -12.681 1.00 0.00 93 ARG A CA 6
ATOM 9282 C C . ARG A 1 102 ? -1.488 11.318 -13.757 1.00 0.00 93 ARG A C 6
ATOM 9283 O O . ARG A 1 102 ? -1.959 12.446 -13.894 1.00 0.00 93 ARG A O 6
ATOM 9304 N N . LEU A 1 103 ? -0.505 10.821 -14.494 1.00 0.00 94 LEU A N 6
ATOM 9305 C CA . LEU A 1 103 ? 0.105 11.605 -15.555 1.00 0.00 94 LEU A CA 6
ATOM 9306 C C . LEU A 1 103 ? -0.938 11.893 -16.636 1.00 0.00 94 LEU A C 6
ATOM 9307 O O . LEU A 1 103 ? -0.738 12.764 -17.481 1.00 0.00 94 LEU A O 6
ATOM 9323 N N . VAL A 1 104 ? -2.030 11.145 -16.573 1.00 0.00 95 VAL A N 6
ATOM 9324 C CA . VAL A 1 104 ? -3.106 11.309 -17.536 1.00 0.00 95 VAL A CA 6
ATOM 9325 C C . VAL A 1 104 ? -3.879 12.590 -17.217 1.00 0.00 95 VAL A C 6
ATOM 9326 O O . VAL A 1 104 ? -3.864 13.540 -17.999 1.00 0.00 95 VAL A O 6
ATOM 9339 N N . LEU A 1 105 ? -4.537 12.575 -16.067 1.00 0.00 96 LEU A N 6
ATOM 9340 C CA . LEU A 1 105 ? -5.315 13.724 -15.635 1.00 0.00 96 LEU A CA 6
ATOM 9341 C C . LEU A 1 105 ? -4.396 14.940 -15.513 1.00 0.00 96 LEU A C 6
ATOM 9342 O O . LEU A 1 105 ? -4.829 16.073 -15.720 1.00 0.00 96 LEU A O 6
ATOM 9358 N N . LEU A 1 106 ? -3.144 14.665 -15.179 1.00 0.00 97 LEU A N 6
ATOM 9359 C CA . LEU A 1 106 ? -2.159 15.723 -15.027 1.00 0.00 97 LEU A CA 6
ATOM 9360 C C . LEU A 1 106 ? -2.814 16.929 -14.350 1.00 0.00 97 LEU A C 6
ATOM 9361 O O . LEU A 1 106 ? -2.767 18.041 -14.874 1.00 0.00 97 LEU A O 6
ATOM 9377 N N . LEU A 1 107 ? -3.408 16.668 -13.195 1.00 0.00 98 LEU A N 6
ATOM 9378 C CA . LEU A 1 107 ? -4.071 17.719 -12.440 1.00 0.00 98 LEU A CA 6
ATOM 9379 C C . LEU A 1 107 ? -4.785 18.664 -13.409 1.00 0.00 98 LEU A C 6
ATOM 9380 O O . LEU A 1 107 ? -4.709 19.882 -13.261 1.00 0.00 98 LEU A O 6
ATOM 9396 N N . LEU A 1 108 ? -5.461 18.066 -14.379 1.00 0.00 99 LEU A N 6
ATOM 9397 C CA . LEU A 1 108 ? -6.187 18.839 -15.372 1.00 0.00 99 LEU A CA 6
ATOM 9398 C C . LEU A 1 108 ? -6.872 20.024 -14.688 1.00 0.00 99 LEU A C 6
ATOM 9399 O O . LEU A 1 108 ? -6.511 21.175 -14.924 1.00 0.00 99 LEU A O 6
ATOM 9415 N N . MET A 1 10 ? -17.147 19.052 15.389 1.00 0.00 1 MET A N 7
ATOM 9416 C CA . MET A 1 10 ? -18.246 18.485 16.152 1.00 0.00 1 MET A CA 7
ATOM 9417 C C . MET A 1 10 ? -19.504 19.347 16.025 1.00 0.00 1 MET A C 7
ATOM 9418 O O . MET A 1 10 ? -19.414 20.561 15.848 1.00 0.00 1 MET A O 7
ATOM 9432 N N . ASP A 1 11 ? -20.648 18.685 16.120 1.00 0.00 2 ASP A N 7
ATOM 9433 C CA . ASP A 1 11 ? -21.923 19.375 16.017 1.00 0.00 2 ASP A CA 7
ATOM 9434 C C . ASP A 1 11 ? -22.029 20.040 14.643 1.00 0.00 2 ASP A C 7
ATOM 9435 O O . ASP A 1 11 ? -22.658 19.499 13.735 1.00 0.00 2 ASP A O 7
ATOM 9444 N N . LEU A 1 12 ? -21.404 21.203 14.534 1.00 0.00 3 LEU A N 7
ATOM 9445 C CA . LEU A 1 12 ? -21.421 21.947 13.287 1.00 0.00 3 LEU A CA 7
ATOM 9446 C C . LEU A 1 12 ? -21.278 20.973 12.115 1.00 0.00 3 LEU A C 7
ATOM 9447 O O . LEU A 1 12 ? -22.067 21.011 11.172 1.00 0.00 3 LEU A O 7
ATOM 9463 N N . ILE A 1 13 ? -20.266 20.124 12.213 1.00 0.00 4 ILE A N 7
ATOM 9464 C CA . ILE A 1 13 ? -20.010 19.142 11.174 1.00 0.00 4 ILE A CA 7
ATOM 9465 C C . ILE A 1 13 ? -21.340 18.573 10.676 1.00 0.00 4 ILE A C 7
ATOM 9466 O O . ILE A 1 13 ? -21.928 19.096 9.731 1.00 0.00 4 ILE A O 7
ATOM 9482 N N . GLY A 1 14 ? -21.776 17.510 11.336 1.00 0.00 5 GLY A N 7
ATOM 9483 C CA . GLY A 1 14 ? -23.026 16.864 10.972 1.00 0.00 5 GLY A CA 7
ATOM 9484 C C . GLY A 1 14 ? -22.884 16.097 9.656 1.00 0.00 5 GLY A C 7
ATOM 9485 O O . GLY A 1 14 ? -22.888 14.867 9.647 1.00 0.00 5 GLY A O 7
ATOM 9489 N N . PHE A 1 15 ? -22.763 16.855 8.576 1.00 0.00 6 PHE A N 7
ATOM 9490 C CA . PHE A 1 15 ? -22.621 16.262 7.258 1.00 0.00 6 PHE A CA 7
ATOM 9491 C C . PHE A 1 15 ? -21.510 15.211 7.246 1.00 0.00 6 PHE A C 7
ATOM 9492 O O . PHE A 1 15 ? -21.733 14.070 6.844 1.00 0.00 6 PHE A O 7
ATOM 9509 N N . GLY A 1 16 ? -20.335 15.633 7.691 1.00 0.00 7 GLY A N 7
ATOM 9510 C CA . GLY A 1 16 ? -19.188 14.742 7.737 1.00 0.00 7 GLY A CA 7
ATOM 9511 C C . GLY A 1 16 ? -19.541 13.430 8.441 1.00 0.00 7 GLY A C 7
ATOM 9512 O O . GLY A 1 16 ? -19.124 12.357 8.007 1.00 0.00 7 GLY A O 7
ATOM 9516 N N . TYR A 1 17 ? -20.306 13.558 9.515 1.00 0.00 8 TYR A N 7
ATOM 9517 C CA . TYR A 1 17 ? -20.719 12.396 10.282 1.00 0.00 8 TYR A CA 7
ATOM 9518 C C . TYR A 1 17 ? -21.548 11.438 9.424 1.00 0.00 8 TYR A C 7
ATOM 9519 O O . TYR A 1 17 ? -21.206 10.264 9.292 1.00 0.00 8 TYR A O 7
ATOM 9537 N N . ALA A 1 18 ? -22.620 11.975 8.862 1.00 0.00 9 ALA A N 7
ATOM 9538 C CA . ALA A 1 18 ? -23.500 11.183 8.019 1.00 0.00 9 ALA A CA 7
ATOM 9539 C C . ALA A 1 18 ? -22.766 10.812 6.729 1.00 0.00 9 ALA A C 7
ATOM 9540 O O . ALA A 1 18 ? -23.124 9.841 6.064 1.00 0.00 9 ALA A O 7
ATOM 9547 N N . ALA A 1 19 ? -21.752 11.605 6.414 1.00 0.00 10 ALA A N 7
ATOM 9548 C CA . ALA A 1 19 ? -20.964 11.372 5.216 1.00 0.00 10 ALA A CA 7
ATOM 9549 C C . ALA A 1 19 ? -20.216 10.045 5.353 1.00 0.00 10 ALA A C 7
ATOM 9550 O O . ALA A 1 19 ? -20.445 9.116 4.579 1.00 0.00 10 ALA A O 7
ATOM 9557 N N . LEU A 1 20 ? -19.336 9.998 6.342 1.00 0.00 11 LEU A N 7
ATOM 9558 C CA . LEU A 1 20 ? -18.552 8.800 6.590 1.00 0.00 11 LEU A CA 7
ATOM 9559 C C . LEU A 1 20 ? -19.494 7.627 6.866 1.00 0.00 11 LEU A C 7
ATOM 9560 O O . LEU A 1 20 ? -19.275 6.521 6.376 1.00 0.00 11 LEU A O 7
ATOM 9576 N N . VAL A 1 21 ? -20.524 7.909 7.651 1.00 0.00 12 VAL A N 7
ATOM 9577 C CA . VAL A 1 21 ? -21.501 6.891 7.998 1.00 0.00 12 VAL A CA 7
ATOM 9578 C C . VAL A 1 21 ? -22.056 6.265 6.717 1.00 0.00 12 VAL A C 7
ATOM 9579 O O . VAL A 1 21 ? -22.086 5.042 6.583 1.00 0.00 12 VAL A O 7
ATOM 9592 N N . THR A 1 22 ? -22.480 7.130 5.809 1.00 0.00 13 THR A N 7
ATOM 9593 C CA . THR A 1 22 ? -23.032 6.677 4.543 1.00 0.00 13 THR A CA 7
ATOM 9594 C C . THR A 1 22 ? -21.978 5.905 3.748 1.00 0.00 13 THR A C 7
ATOM 9595 O O . THR A 1 22 ? -22.304 4.954 3.039 1.00 0.00 13 THR A O 7
ATOM 9606 N N . PHE A 1 23 ? -20.736 6.342 3.893 1.00 0.00 14 PHE A N 7
ATOM 9607 C CA . PHE A 1 23 ? -19.632 5.703 3.197 1.00 0.00 14 PHE A CA 7
ATOM 9608 C C . PHE A 1 23 ? -19.440 4.263 3.678 1.00 0.00 14 PHE A C 7
ATOM 9609 O O . PHE A 1 23 ? -19.382 3.338 2.870 1.00 0.00 14 PHE A O 7
ATOM 9626 N N . GLY A 1 24 ? -19.346 4.120 4.992 1.00 0.00 15 GLY A N 7
ATOM 9627 C CA . GLY A 1 24 ? -19.161 2.809 5.590 1.00 0.00 15 GLY A CA 7
ATOM 9628 C C . GLY A 1 24 ? -20.407 1.940 5.403 1.00 0.00 15 GLY A C 7
ATOM 9629 O O . GLY A 1 24 ? -20.318 0.714 5.394 1.00 0.00 15 GLY A O 7
ATOM 9633 N N . SER A 1 25 ? -21.541 2.611 5.258 1.00 0.00 16 SER A N 7
ATOM 9634 C CA . SER A 1 25 ? -22.803 1.916 5.072 1.00 0.00 16 SER A CA 7
ATOM 9635 C C . SER A 1 25 ? -22.844 1.269 3.686 1.00 0.00 16 SER A C 7
ATOM 9636 O O . SER A 1 25 ? -23.132 0.080 3.561 1.00 0.00 16 SER A O 7
ATOM 9644 N N . ILE A 1 26 ? -22.553 2.080 2.680 1.00 0.00 17 ILE A N 7
ATOM 9645 C CA . ILE A 1 26 ? -22.553 1.601 1.309 1.00 0.00 17 ILE A CA 7
ATOM 9646 C C . ILE A 1 26 ? -21.425 0.583 1.128 1.00 0.00 17 ILE A C 7
ATOM 9647 O O . ILE A 1 26 ? -21.680 -0.587 0.848 1.00 0.00 17 ILE A O 7
ATOM 9663 N N . PHE A 1 27 ? -20.203 1.066 1.296 1.00 0.00 18 PHE A N 7
ATOM 9664 C CA . PHE A 1 27 ? -19.035 0.212 1.155 1.00 0.00 18 PHE A CA 7
ATOM 9665 C C . PHE A 1 27 ? -19.196 -1.075 1.966 1.00 0.00 18 PHE A C 7
ATOM 9666 O O . PHE A 1 27 ? -18.928 -2.166 1.466 1.00 0.00 18 PHE A O 7
ATOM 9683 N N . GLY A 1 28 ? -19.633 -0.905 3.206 1.00 0.00 19 GLY A N 7
ATOM 9684 C CA . GLY A 1 28 ? -19.833 -2.039 4.091 1.00 0.00 19 GLY A CA 7
ATOM 9685 C C . GLY A 1 28 ? -18.585 -2.924 4.139 1.00 0.00 19 GLY A C 7
ATOM 9686 O O . GLY A 1 28 ? -18.655 -4.118 3.853 1.00 0.00 19 GLY A O 7
ATOM 9690 N N . TYR A 1 29 ? -17.473 -2.303 4.504 1.00 0.00 20 TYR A N 7
ATOM 9691 C CA . TYR A 1 29 ? -16.211 -3.019 4.593 1.00 0.00 20 TYR A CA 7
ATOM 9692 C C . TYR A 1 29 ? -16.045 -3.985 3.418 1.00 0.00 20 TYR A C 7
ATOM 9693 O O . TYR A 1 29 ? -16.508 -5.123 3.476 1.00 0.00 20 TYR A O 7
ATOM 9711 N N . LYS A 1 30 ? -15.382 -3.496 2.380 1.00 0.00 21 LYS A N 7
ATOM 9712 C CA . LYS A 1 30 ? -15.149 -4.302 1.194 1.00 0.00 21 LYS A CA 7
ATOM 9713 C C . LYS A 1 30 ? -14.470 -5.612 1.598 1.00 0.00 21 LYS A C 7
ATOM 9714 O O . LYS A 1 30 ? -14.053 -5.771 2.745 1.00 0.00 21 LYS A O 7
ATOM 9733 N N . ARG A 1 31 ? -14.379 -6.516 0.634 1.00 0.00 22 ARG A N 7
ATOM 9734 C CA . ARG A 1 31 ? -13.757 -7.807 0.875 1.00 0.00 22 ARG A CA 7
ATOM 9735 C C . ARG A 1 31 ? -12.288 -7.777 0.447 1.00 0.00 22 ARG A C 7
ATOM 9736 O O . ARG A 1 31 ? -11.960 -7.267 -0.623 1.00 0.00 22 ARG A O 7
ATOM 9757 N N . ARG A 1 32 ? -11.444 -8.330 1.305 1.00 0.00 23 ARG A N 7
ATOM 9758 C CA . ARG A 1 32 ? -10.018 -8.373 1.029 1.00 0.00 23 ARG A CA 7
ATOM 9759 C C . ARG A 1 32 ? -9.723 -9.380 -0.084 1.00 0.00 23 ARG A C 7
ATOM 9760 O O . ARG A 1 32 ? -10.573 -9.637 -0.935 1.00 0.00 23 ARG A O 7
ATOM 9781 N N . GLY A 1 33 ? -8.515 -9.924 -0.042 1.00 0.00 24 GLY A N 7
ATOM 9782 C CA . GLY A 1 33 ? -8.097 -10.897 -1.037 1.00 0.00 24 GLY A CA 7
ATOM 9783 C C . GLY A 1 33 ? -7.312 -12.040 -0.390 1.00 0.00 24 GLY A C 7
ATOM 9784 O O . GLY A 1 33 ? -7.620 -12.456 0.726 1.00 0.00 24 GLY A O 7
ATOM 9788 N N . GLY A 1 34 ? -6.312 -12.515 -1.118 1.00 0.00 25 GLY A N 7
ATOM 9789 C CA . GLY A 1 34 ? -5.480 -13.601 -0.629 1.00 0.00 25 GLY A CA 7
ATOM 9790 C C . GLY A 1 34 ? -4.815 -14.347 -1.788 1.00 0.00 25 GLY A C 7
ATOM 9791 O O . GLY A 1 34 ? -3.629 -14.158 -2.052 1.00 0.00 25 GLY A O 7
ATOM 9795 N N . VAL A 1 35 ? -5.609 -15.177 -2.448 1.00 0.00 26 VAL A N 7
ATOM 9796 C CA . VAL A 1 35 ? -5.111 -15.952 -3.573 1.00 0.00 26 VAL A CA 7
ATOM 9797 C C . VAL A 1 35 ? -4.748 -15.005 -4.718 1.00 0.00 26 VAL A C 7
ATOM 9798 O O . VAL A 1 35 ? -3.642 -15.068 -5.253 1.00 0.00 26 VAL A O 7
ATOM 9811 N N . PRO A 1 36 ? -5.724 -14.126 -5.069 1.00 0.00 27 PRO A N 7
ATOM 9812 C CA . PRO A 1 36 ? -5.518 -13.167 -6.141 1.00 0.00 27 PRO A CA 7
ATOM 9813 C C . PRO A 1 36 ? -4.606 -12.025 -5.687 1.00 0.00 27 PRO A C 7
ATOM 9814 O O . PRO A 1 36 ? -4.853 -11.401 -4.657 1.00 0.00 27 PRO A O 7
ATOM 9825 N N . SER A 1 37 ? -3.571 -11.787 -6.479 1.00 0.00 28 SER A N 7
ATOM 9826 C CA . SER A 1 37 ? -2.621 -10.731 -6.172 1.00 0.00 28 SER A CA 7
ATOM 9827 C C . SER A 1 37 ? -2.874 -9.521 -7.073 1.00 0.00 28 SER A C 7
ATOM 9828 O O . SER A 1 37 ? -2.676 -8.381 -6.657 1.00 0.00 28 SER A O 7
ATOM 9836 N N . LEU A 1 38 ? -3.307 -9.811 -8.292 1.00 0.00 29 LEU A N 7
ATOM 9837 C CA . LEU A 1 38 ? -3.588 -8.761 -9.255 1.00 0.00 29 LEU A CA 7
ATOM 9838 C C . LEU A 1 38 ? -4.524 -7.730 -8.621 1.00 0.00 29 LEU A C 7
ATOM 9839 O O . LEU A 1 38 ? -4.234 -6.535 -8.629 1.00 0.00 29 LEU A O 7
ATOM 9855 N N . ILE A 1 39 ? -5.629 -8.231 -8.087 1.00 0.00 30 ILE A N 7
ATOM 9856 C CA . ILE A 1 39 ? -6.609 -7.368 -7.449 1.00 0.00 30 ILE A CA 7
ATOM 9857 C C . ILE A 1 39 ? -5.953 -6.638 -6.275 1.00 0.00 30 ILE A C 7
ATOM 9858 O O . ILE A 1 39 ? -6.401 -5.563 -5.880 1.00 0.00 30 ILE A O 7
ATOM 9874 N N . ALA A 1 40 ? -4.903 -7.252 -5.751 1.00 0.00 31 ALA A N 7
ATOM 9875 C CA . ALA A 1 40 ? -4.181 -6.674 -4.630 1.00 0.00 31 ALA A CA 7
ATOM 9876 C C . ALA A 1 40 ? -3.494 -5.383 -5.082 1.00 0.00 31 ALA A C 7
ATOM 9877 O O . ALA A 1 40 ? -3.730 -4.319 -4.513 1.00 0.00 31 ALA A O 7
ATOM 9884 N N . GLY A 1 41 ? -2.659 -5.521 -6.101 1.00 0.00 32 GLY A N 7
ATOM 9885 C CA . GLY A 1 41 ? -1.937 -4.379 -6.636 1.00 0.00 32 GLY A CA 7
ATOM 9886 C C . GLY A 1 41 ? -2.903 -3.318 -7.166 1.00 0.00 32 GLY A C 7
ATOM 9887 O O . GLY A 1 41 ? -2.726 -2.128 -6.909 1.00 0.00 32 GLY A O 7
ATOM 9891 N N . LEU A 1 42 ? -3.905 -3.787 -7.895 1.00 0.00 33 LEU A N 7
ATOM 9892 C CA . LEU A 1 42 ? -4.900 -2.894 -8.463 1.00 0.00 33 LEU A CA 7
ATOM 9893 C C . LEU A 1 42 ? -5.454 -1.988 -7.362 1.00 0.00 33 LEU A C 7
ATOM 9894 O O . LEU A 1 42 ? -5.367 -0.764 -7.458 1.00 0.00 33 LEU A O 7
ATOM 9910 N N . PHE A 1 43 ? -6.010 -2.623 -6.341 1.00 0.00 34 PHE A N 7
ATOM 9911 C CA . PHE A 1 43 ? -6.578 -1.890 -5.223 1.00 0.00 34 PHE A CA 7
ATOM 9912 C C . PHE A 1 43 ? -5.542 -0.951 -4.600 1.00 0.00 34 PHE A C 7
ATOM 9913 O O . PHE A 1 43 ? -5.865 0.175 -4.226 1.00 0.00 34 PHE A O 7
ATOM 9930 N N . VAL A 1 44 ? -4.318 -1.450 -4.508 1.00 0.00 35 VAL A N 7
ATOM 9931 C CA . VAL A 1 44 ? -3.233 -0.671 -3.937 1.00 0.00 35 VAL A CA 7
ATOM 9932 C C . VAL A 1 44 ? -3.019 0.590 -4.778 1.00 0.00 35 VAL A C 7
ATOM 9933 O O . VAL A 1 44 ? -2.671 1.643 -4.247 1.00 0.00 35 VAL A O 7
ATOM 9946 N N . GLY A 1 45 ? -3.236 0.440 -6.077 1.00 0.00 36 GLY A N 7
ATOM 9947 C CA . GLY A 1 45 ? -3.071 1.552 -6.996 1.00 0.00 36 GLY A CA 7
ATOM 9948 C C . GLY A 1 45 ? -4.199 2.573 -6.831 1.00 0.00 36 GLY A C 7
ATOM 9949 O O . GLY A 1 45 ? -3.956 3.778 -6.833 1.00 0.00 36 GLY A O 7
ATOM 9953 N N . CYS A 1 46 ? -5.409 2.051 -6.691 1.00 0.00 37 CYS A N 7
ATOM 9954 C CA . CYS A 1 46 ? -6.575 2.902 -6.525 1.00 0.00 37 CYS A CA 7
ATOM 9955 C C . CYS A 1 46 ? -6.390 3.727 -5.250 1.00 0.00 37 CYS A C 7
ATOM 9956 O O . CYS A 1 46 ? -6.568 4.945 -5.264 1.00 0.00 37 CYS A O 7
ATOM 9964 N N . LEU A 1 47 ? -6.035 3.032 -4.179 1.00 0.00 38 LEU A N 7
ATOM 9965 C CA . LEU A 1 47 ? -5.824 3.686 -2.899 1.00 0.00 38 LEU A CA 7
ATOM 9966 C C . LEU A 1 47 ? -4.575 4.566 -2.981 1.00 0.00 38 LEU A C 7
ATOM 9967 O O . LEU A 1 47 ? -4.498 5.604 -2.325 1.00 0.00 38 LEU A O 7
ATOM 9983 N N . ALA A 1 48 ? -3.627 4.118 -3.791 1.00 0.00 39 ALA A N 7
ATOM 9984 C CA . ALA A 1 48 ? -2.385 4.851 -3.966 1.00 0.00 39 ALA A CA 7
ATOM 9985 C C . ALA A 1 48 ? -2.696 6.257 -4.483 1.00 0.00 39 ALA A C 7
ATOM 9986 O O . ALA A 1 48 ? -2.124 7.238 -4.008 1.00 0.00 39 ALA A O 7
ATOM 9993 N N . GLY A 1 49 ? -3.602 6.312 -5.448 1.00 0.00 40 GLY A N 7
ATOM 9994 C CA . GLY A 1 49 ? -3.997 7.581 -6.034 1.00 0.00 40 GLY A CA 7
ATOM 9995 C C . GLY A 1 49 ? -4.849 8.395 -5.057 1.00 0.00 40 GLY A C 7
ATOM 9996 O O . GLY A 1 49 ? -4.487 9.513 -4.694 1.00 0.00 40 GLY A O 7
ATOM 10000 N N . TYR A 1 50 ? -5.965 7.801 -4.659 1.00 0.00 41 TYR A N 7
ATOM 10001 C CA . TYR A 1 50 ? -6.872 8.456 -3.732 1.00 0.00 41 TYR A CA 7
ATOM 10002 C C . TYR A 1 50 ? -6.112 9.025 -2.532 1.00 0.00 41 TYR A C 7
ATOM 10003 O O . TYR A 1 50 ? -6.506 10.045 -1.970 1.00 0.00 41 TYR A O 7
ATOM 10021 N N . GLY A 1 51 ? -5.035 8.340 -2.175 1.00 0.00 42 GLY A N 7
ATOM 10022 C CA . GLY A 1 51 ? -4.217 8.764 -1.052 1.00 0.00 42 GLY A CA 7
ATOM 10023 C C . GLY A 1 51 ? -3.149 9.765 -1.499 1.00 0.00 42 GLY A C 7
ATOM 10024 O O . GLY A 1 51 ? -2.824 10.700 -0.768 1.00 0.00 42 GLY A O 7
ATOM 10028 N N . ALA A 1 52 ? -2.632 9.535 -2.697 1.00 0.00 43 ALA A N 7
ATOM 10029 C CA . ALA A 1 52 ? -1.608 10.404 -3.250 1.00 0.00 43 ALA A CA 7
ATOM 10030 C C . ALA A 1 52 ? -2.130 11.842 -3.285 1.00 0.00 43 ALA A C 7
ATOM 10031 O O . ALA A 1 52 ? -1.367 12.788 -3.096 1.00 0.00 43 ALA A O 7
ATOM 10038 N N . TYR A 1 53 ? -3.427 11.961 -3.527 1.00 0.00 44 TYR A N 7
ATOM 10039 C CA . TYR A 1 53 ? -4.060 13.268 -3.589 1.00 0.00 44 TYR A CA 7
ATOM 10040 C C . TYR A 1 53 ? -3.926 14.006 -2.256 1.00 0.00 44 TYR A C 7
ATOM 10041 O O . TYR A 1 53 ? -3.979 15.234 -2.213 1.00 0.00 44 TYR A O 7
ATOM 10059 N N . ARG A 1 54 ? -3.755 13.225 -1.199 1.00 0.00 45 ARG A N 7
ATOM 10060 C CA . ARG A 1 54 ? -3.613 13.789 0.133 1.00 0.00 45 ARG A CA 7
ATOM 10061 C C . ARG A 1 54 ? -2.186 13.586 0.646 1.00 0.00 45 ARG A C 7
ATOM 10062 O O . ARG A 1 54 ? -1.786 14.197 1.636 1.00 0.00 45 ARG A O 7
ATOM 10083 N N . VAL A 1 55 ? -1.458 12.726 -0.051 1.00 0.00 46 VAL A N 7
ATOM 10084 C CA . VAL A 1 55 ? -0.084 12.435 0.322 1.00 0.00 46 VAL A CA 7
ATOM 10085 C C . VAL A 1 55 ? 0.803 13.627 -0.045 1.00 0.00 46 VAL A C 7
ATOM 10086 O O . VAL A 1 55 ? 1.920 13.751 0.454 1.00 0.00 46 VAL A O 7
ATOM 10099 N N . SER A 1 56 ? 0.271 14.474 -0.914 1.00 0.00 47 SER A N 7
ATOM 10100 C CA . SER A 1 56 ? 1.000 15.651 -1.354 1.00 0.00 47 SER A CA 7
ATOM 10101 C C . SER A 1 56 ? 1.774 16.256 -0.181 1.00 0.00 47 SER A C 7
ATOM 10102 O O . SER A 1 56 ? 1.272 16.299 0.942 1.00 0.00 47 SER A O 7
ATOM 10110 N N . ASN A 1 57 ? 2.983 16.708 -0.480 1.00 0.00 48 ASN A N 7
ATOM 10111 C CA . ASN A 1 57 ? 3.830 17.309 0.536 1.00 0.00 48 ASN A CA 7
ATOM 10112 C C . ASN A 1 57 ? 4.536 16.203 1.323 1.00 0.00 48 ASN A C 7
ATOM 10113 O O . ASN A 1 57 ? 5.762 16.198 1.430 1.00 0.00 48 ASN A O 7
ATOM 10124 N N . ASP A 1 58 ? 3.733 15.293 1.854 1.00 0.00 49 ASP A N 7
ATOM 10125 C CA . ASP A 1 58 ? 4.266 14.185 2.628 1.00 0.00 49 ASP A CA 7
ATOM 10126 C C . ASP A 1 58 ? 4.911 13.171 1.682 1.00 0.00 49 ASP A C 7
ATOM 10127 O O . ASP A 1 58 ? 5.606 12.257 2.125 1.00 0.00 49 ASP A O 7
ATOM 10136 N N . LYS A 1 59 ? 4.658 13.365 0.396 1.00 0.00 50 LYS A N 7
ATOM 10137 C CA . LYS A 1 59 ? 5.206 12.479 -0.617 1.00 0.00 50 LYS A CA 7
ATOM 10138 C C . LYS A 1 59 ? 4.736 12.939 -1.999 1.00 0.00 50 LYS A C 7
ATOM 10139 O O . LYS A 1 59 ? 3.553 13.210 -2.198 1.00 0.00 50 LYS A O 7
ATOM 10158 N N . ARG A 1 60 ? 5.688 13.013 -2.917 1.00 0.00 51 ARG A N 7
ATOM 10159 C CA . ARG A 1 60 ? 5.387 13.435 -4.274 1.00 0.00 51 ARG A CA 7
ATOM 10160 C C . ARG A 1 60 ? 4.066 12.821 -4.741 1.00 0.00 51 ARG A C 7
ATOM 10161 O O . ARG A 1 60 ? 3.042 13.500 -4.783 1.00 0.00 51 ARG A O 7
ATOM 10182 N N . ASP A 1 61 ? 4.133 11.541 -5.080 1.00 0.00 52 ASP A N 7
ATOM 10183 C CA . ASP A 1 61 ? 2.954 10.827 -5.542 1.00 0.00 52 ASP A CA 7
ATOM 10184 C C . ASP A 1 61 ? 3.372 9.456 -6.076 1.00 0.00 52 ASP A C 7
ATOM 10185 O O . ASP A 1 61 ? 2.637 8.480 -5.931 1.00 0.00 52 ASP A O 7
ATOM 10194 N N . VAL A 1 62 ? 4.549 9.425 -6.682 1.00 0.00 53 VAL A N 7
ATOM 10195 C CA . VAL A 1 62 ? 5.073 8.189 -7.238 1.00 0.00 53 VAL A CA 7
ATOM 10196 C C . VAL A 1 62 ? 5.880 7.454 -6.166 1.00 0.00 53 VAL A C 7
ATOM 10197 O O . VAL A 1 62 ? 6.175 6.269 -6.310 1.00 0.00 53 VAL A O 7
ATOM 10210 N N . LYS A 1 63 ? 6.215 8.189 -5.116 1.00 0.00 54 LYS A N 7
ATOM 10211 C CA . LYS A 1 63 ? 6.983 7.621 -4.020 1.00 0.00 54 LYS A CA 7
ATOM 10212 C C . LYS A 1 63 ? 6.208 6.450 -3.413 1.00 0.00 54 LYS A C 7
ATOM 10213 O O . LYS A 1 63 ? 6.775 5.386 -3.170 1.00 0.00 54 LYS A O 7
ATOM 10232 N N . VAL A 1 64 ? 4.924 6.685 -3.187 1.00 0.00 55 VAL A N 7
ATOM 10233 C CA . VAL A 1 64 ? 4.065 5.663 -2.613 1.00 0.00 55 VAL A CA 7
ATOM 10234 C C . VAL A 1 64 ? 3.834 4.559 -3.647 1.00 0.00 55 VAL A C 7
ATOM 10235 O O . VAL A 1 64 ? 3.766 3.381 -3.298 1.00 0.00 55 VAL A O 7
ATOM 10248 N N . SER A 1 65 ? 3.718 4.978 -4.898 1.00 0.00 56 SER A N 7
ATOM 10249 C CA . SER A 1 65 ? 3.496 4.040 -5.985 1.00 0.00 56 SER A CA 7
ATOM 10250 C C . SER A 1 65 ? 4.535 2.919 -5.929 1.00 0.00 56 SER A C 7
ATOM 10251 O O . SER A 1 65 ? 4.182 1.743 -5.859 1.00 0.00 56 SER A O 7
ATOM 10259 N N . LEU A 1 66 ? 5.797 3.323 -5.963 1.00 0.00 57 LEU A N 7
ATOM 10260 C CA . LEU A 1 66 ? 6.890 2.367 -5.918 1.00 0.00 57 LEU A CA 7
ATOM 10261 C C . LEU A 1 66 ? 7.022 1.816 -4.496 1.00 0.00 57 LEU A C 7
ATOM 10262 O O . LEU A 1 66 ? 6.837 0.621 -4.270 1.00 0.00 57 LEU A O 7
ATOM 10278 N N . PHE A 1 67 ? 7.339 2.714 -3.575 1.00 0.00 58 PHE A N 7
ATOM 10279 C CA . PHE A 1 67 ? 7.498 2.333 -2.182 1.00 0.00 58 PHE A CA 7
ATOM 10280 C C . PHE A 1 67 ? 6.490 1.251 -1.792 1.00 0.00 58 PHE A C 7
ATOM 10281 O O . PHE A 1 67 ? 6.819 0.332 -1.043 1.00 0.00 58 PHE A O 7
ATOM 10298 N N . THR A 1 68 ? 5.281 1.395 -2.316 1.00 0.00 59 THR A N 7
ATOM 10299 C CA . THR A 1 68 ? 4.223 0.441 -2.032 1.00 0.00 59 THR A CA 7
ATOM 10300 C C . THR A 1 68 ? 4.442 -0.850 -2.824 1.00 0.00 59 THR A C 7
ATOM 10301 O O . THR A 1 68 ? 4.602 -1.921 -2.241 1.00 0.00 59 THR A O 7
ATOM 10312 N N . ALA A 1 69 ? 4.442 -0.705 -4.141 1.00 0.00 60 ALA A N 7
ATOM 10313 C CA . ALA A 1 69 ? 4.638 -1.846 -5.019 1.00 0.00 60 ALA A CA 7
ATOM 10314 C C . ALA A 1 69 ? 5.720 -2.755 -4.433 1.00 0.00 60 ALA A C 7
ATOM 10315 O O . ALA A 1 69 ? 5.549 -3.972 -4.376 1.00 0.00 60 ALA A O 7
ATOM 10322 N N . PHE A 1 70 ? 6.809 -2.130 -4.011 1.00 0.00 61 PHE A N 7
ATOM 10323 C CA . PHE A 1 70 ? 7.918 -2.867 -3.431 1.00 0.00 61 PHE A CA 7
ATOM 10324 C C . PHE A 1 70 ? 7.553 -3.409 -2.048 1.00 0.00 61 PHE A C 7
ATOM 10325 O O . PHE A 1 70 ? 7.855 -4.557 -1.727 1.00 0.00 61 PHE A O 7
ATOM 10342 N N . PHE A 1 71 ? 6.908 -2.556 -1.265 1.00 0.00 62 PHE A N 7
ATOM 10343 C CA . PHE A 1 71 ? 6.499 -2.935 0.077 1.00 0.00 62 PHE A CA 7
ATOM 10344 C C . PHE A 1 71 ? 5.607 -4.177 0.048 1.00 0.00 62 PHE A C 7
ATOM 10345 O O . PHE A 1 71 ? 5.972 -5.220 0.588 1.00 0.00 62 PHE A O 7
ATOM 10362 N N . LEU A 1 72 ? 4.455 -4.025 -0.589 1.00 0.00 63 LEU A N 7
ATOM 10363 C CA . LEU A 1 72 ? 3.508 -5.122 -0.696 1.00 0.00 63 LEU A CA 7
ATOM 10364 C C . LEU A 1 72 ? 4.205 -6.332 -1.321 1.00 0.00 63 LEU A C 7
ATOM 10365 O O . LEU A 1 72 ? 4.106 -7.445 -0.806 1.00 0.00 63 LEU A O 7
ATOM 10381 N N . ALA A 1 73 ? 4.894 -6.074 -2.423 1.00 0.00 64 ALA A N 7
ATOM 10382 C CA . ALA A 1 73 ? 5.607 -7.129 -3.124 1.00 0.00 64 ALA A CA 7
ATOM 10383 C C . ALA A 1 73 ? 6.425 -7.941 -2.118 1.00 0.00 64 ALA A C 7
ATOM 10384 O O . ALA A 1 73 ? 6.465 -9.168 -2.193 1.00 0.00 64 ALA A O 7
ATOM 10391 N N . THR A 1 74 ? 7.056 -7.224 -1.200 1.00 0.00 65 THR A N 7
ATOM 10392 C CA . THR A 1 74 ? 7.870 -7.863 -0.181 1.00 0.00 65 THR A CA 7
ATOM 10393 C C . THR A 1 74 ? 6.982 -8.556 0.855 1.00 0.00 65 THR A C 7
ATOM 10394 O O . THR A 1 74 ? 7.296 -9.653 1.313 1.00 0.00 65 THR A O 7
ATOM 10405 N N . ILE A 1 75 ? 5.891 -7.886 1.194 1.00 0.00 66 ILE A N 7
ATOM 10406 C CA . ILE A 1 75 ? 4.955 -8.423 2.167 1.00 0.00 66 ILE A CA 7
ATOM 10407 C C . ILE A 1 75 ? 4.487 -9.806 1.709 1.00 0.00 66 ILE A C 7
ATOM 10408 O O . ILE A 1 75 ? 4.676 -10.794 2.416 1.00 0.00 66 ILE A O 7
ATOM 10424 N N . MET A 1 76 ? 3.887 -9.831 0.528 1.00 0.00 67 MET A N 7
ATOM 10425 C CA . MET A 1 76 ? 3.391 -11.076 -0.032 1.00 0.00 67 MET A CA 7
ATOM 10426 C C . MET A 1 76 ? 4.546 -11.999 -0.425 1.00 0.00 67 MET A C 7
ATOM 10427 O O . MET A 1 76 ? 4.624 -13.135 0.041 1.00 0.00 67 MET A O 7
ATOM 10441 N N . GLY A 1 77 ? 5.414 -11.477 -1.279 1.00 0.00 68 GLY A N 7
ATOM 10442 C CA . GLY A 1 77 ? 6.562 -12.240 -1.740 1.00 0.00 68 GLY A CA 7
ATOM 10443 C C . GLY A 1 77 ? 6.646 -12.235 -3.268 1.00 0.00 68 GLY A C 7
ATOM 10444 O O . GLY A 1 77 ? 6.913 -13.267 -3.881 1.00 0.00 68 GLY A O 7
ATOM 10448 N N . VAL A 1 78 ? 6.412 -11.062 -3.837 1.00 0.00 69 VAL A N 7
ATOM 10449 C CA . VAL A 1 78 ? 6.458 -10.909 -5.282 1.00 0.00 69 VAL A CA 7
ATOM 10450 C C . VAL A 1 78 ? 7.916 -10.924 -5.746 1.00 0.00 69 VAL A C 7
ATOM 10451 O O . VAL A 1 78 ? 8.302 -11.759 -6.563 1.00 0.00 69 VAL A O 7
ATOM 10464 N N . ARG A 1 79 ? 8.685 -9.991 -5.205 1.00 0.00 70 ARG A N 7
ATOM 10465 C CA . ARG A 1 79 ? 10.092 -9.887 -5.554 1.00 0.00 70 ARG A CA 7
ATOM 10466 C C . ARG A 1 79 ? 10.958 -10.509 -4.456 1.00 0.00 70 ARG A C 7
ATOM 10467 O O . ARG A 1 79 ? 11.249 -9.865 -3.450 1.00 0.00 70 ARG A O 7
ATOM 10488 N N . PHE A 1 80 ? 11.346 -11.755 -4.688 1.00 0.00 71 PHE A N 7
ATOM 10489 C CA . PHE A 1 80 ? 12.173 -12.471 -3.732 1.00 0.00 71 PHE A CA 7
ATOM 10490 C C . PHE A 1 80 ? 12.844 -13.681 -4.385 1.00 0.00 71 PHE A C 7
ATOM 10491 O O . PHE A 1 80 ? 14.062 -13.834 -4.313 1.00 0.00 71 PHE A O 7
ATOM 10508 N N . LYS A 1 81 ? 12.019 -14.510 -5.008 1.00 0.00 72 LYS A N 7
ATOM 10509 C CA . LYS A 1 81 ? 12.517 -15.702 -5.673 1.00 0.00 72 LYS A CA 7
ATOM 10510 C C . LYS A 1 81 ? 11.782 -15.883 -7.002 1.00 0.00 72 LYS A C 7
ATOM 10511 O O . LYS A 1 81 ? 10.673 -16.414 -7.035 1.00 0.00 72 LYS A O 7
ATOM 10530 N N . ARG A 1 82 ? 12.429 -15.432 -8.067 1.00 0.00 73 ARG A N 7
ATOM 10531 C CA . ARG A 1 82 ? 11.851 -15.538 -9.395 1.00 0.00 73 ARG A CA 7
ATOM 10532 C C . ARG A 1 82 ? 11.162 -16.893 -9.568 1.00 0.00 73 ARG A C 7
ATOM 10533 O O . ARG A 1 82 ? 11.827 -17.913 -9.744 1.00 0.00 73 ARG A O 7
ATOM 10554 N N . SER A 1 83 ? 9.839 -16.860 -9.512 1.00 0.00 74 SER A N 7
ATOM 10555 C CA . SER A 1 83 ? 9.053 -18.074 -9.660 1.00 0.00 74 SER A CA 7
ATOM 10556 C C . SER A 1 83 ? 7.568 -17.762 -9.470 1.00 0.00 74 SER A C 7
ATOM 10557 O O . SER A 1 83 ? 7.106 -17.584 -8.344 1.00 0.00 74 SER A O 7
ATOM 10565 N N . LYS A 1 84 ? 6.860 -17.705 -10.589 1.00 0.00 75 LYS A N 7
ATOM 10566 C CA . LYS A 1 84 ? 5.436 -17.417 -10.561 1.00 0.00 75 LYS A CA 7
ATOM 10567 C C . LYS A 1 84 ? 5.223 -15.957 -10.156 1.00 0.00 75 LYS A C 7
ATOM 10568 O O . LYS A 1 84 ? 4.532 -15.675 -9.179 1.00 0.00 75 LYS A O 7
ATOM 10587 N N . LYS A 1 85 ? 5.831 -15.068 -10.928 1.00 0.00 76 LYS A N 7
ATOM 10588 C CA . LYS A 1 85 ? 5.716 -13.644 -10.662 1.00 0.00 76 LYS A CA 7
ATOM 10589 C C . LYS A 1 85 ? 4.809 -13.004 -11.715 1.00 0.00 76 LYS A C 7
ATOM 10590 O O . LYS A 1 85 ? 5.186 -12.019 -12.348 1.00 0.00 76 LYS A O 7
ATOM 10609 N N . ILE A 1 86 ? 3.630 -13.590 -11.869 1.00 0.00 77 ILE A N 7
ATOM 10610 C CA . ILE A 1 86 ? 2.667 -13.089 -12.834 1.00 0.00 77 ILE A CA 7
ATOM 10611 C C . ILE A 1 86 ? 1.418 -12.602 -12.096 1.00 0.00 77 ILE A C 7
ATOM 10612 O O . ILE A 1 86 ? 0.847 -11.571 -12.449 1.00 0.00 77 ILE A O 7
ATOM 10628 N N . MET A 1 87 ? 1.031 -13.366 -11.085 1.00 0.00 78 MET A N 7
ATOM 10629 C CA . MET A 1 87 ? -0.139 -13.025 -10.295 1.00 0.00 78 MET A CA 7
ATOM 10630 C C . MET A 1 87 ? -0.099 -11.558 -9.860 1.00 0.00 78 MET A C 7
ATOM 10631 O O . MET A 1 87 ? -1.059 -10.819 -10.068 1.00 0.00 78 MET A O 7
ATOM 10645 N N . PRO A 1 88 ? 1.053 -11.171 -9.249 1.00 0.00 79 PRO A N 7
ATOM 10646 C CA . PRO A 1 88 ? 1.232 -9.806 -8.784 1.00 0.00 79 PRO A CA 7
ATOM 10647 C C . PRO A 1 88 ? 1.493 -8.857 -9.955 1.00 0.00 79 PRO A C 7
ATOM 10648 O O . PRO A 1 88 ? 2.492 -8.139 -9.966 1.00 0.00 79 PRO A O 7
ATOM 10659 N N . ALA A 1 89 ? 0.579 -8.885 -10.914 1.00 0.00 80 ALA A N 7
ATOM 10660 C CA . ALA A 1 89 ? 0.698 -8.037 -12.087 1.00 0.00 80 ALA A CA 7
ATOM 10661 C C . ALA A 1 89 ? 0.180 -6.637 -11.753 1.00 0.00 80 ALA A C 7
ATOM 10662 O O . ALA A 1 89 ? 0.801 -5.638 -12.114 1.00 0.00 80 ALA A O 7
ATOM 10669 N N . GLY A 1 90 ? -0.955 -6.608 -11.069 1.00 0.00 81 GLY A N 7
ATOM 10670 C CA . GLY A 1 90 ? -1.564 -5.347 -10.683 1.00 0.00 81 GLY A CA 7
ATOM 10671 C C . GLY A 1 90 ? -0.648 -4.559 -9.745 1.00 0.00 81 GLY A C 7
ATOM 10672 O O . GLY A 1 90 ? -0.806 -3.350 -9.587 1.00 0.00 81 GLY A O 7
ATOM 10676 N N . LEU A 1 91 ? 0.291 -5.278 -9.146 1.00 0.00 82 LEU A N 7
ATOM 10677 C CA . LEU A 1 91 ? 1.234 -4.661 -8.228 1.00 0.00 82 LEU A CA 7
ATOM 10678 C C . LEU A 1 91 ? 2.014 -3.569 -8.962 1.00 0.00 82 LEU A C 7
ATOM 10679 O O . LEU A 1 91 ? 1.706 -2.385 -8.828 1.00 0.00 82 LEU A O 7
ATOM 10695 N N . VAL A 1 92 ? 3.009 -4.005 -9.721 1.00 0.00 83 VAL A N 7
ATOM 10696 C CA . VAL A 1 92 ? 3.835 -3.078 -10.475 1.00 0.00 83 VAL A CA 7
ATOM 10697 C C . VAL A 1 92 ? 2.976 -2.379 -11.531 1.00 0.00 83 VAL A C 7
ATOM 10698 O O . VAL A 1 92 ? 3.010 -1.156 -11.653 1.00 0.00 83 VAL A O 7
ATOM 10711 N N . ALA A 1 93 ? 2.227 -3.186 -12.267 1.00 0.00 84 ALA A N 7
ATOM 10712 C CA . ALA A 1 93 ? 1.360 -2.660 -13.309 1.00 0.00 84 ALA A CA 7
ATOM 10713 C C . ALA A 1 93 ? 0.475 -1.559 -12.722 1.00 0.00 84 ALA A C 7
ATOM 10714 O O . ALA A 1 93 ? 0.098 -0.621 -13.422 1.00 0.00 84 ALA A O 7
ATOM 10721 N N . GLY A 1 94 ? 0.168 -1.710 -11.441 1.00 0.00 85 GLY A N 7
ATOM 10722 C CA . GLY A 1 94 ? -0.666 -0.741 -10.752 1.00 0.00 85 GLY A CA 7
ATOM 10723 C C . GLY A 1 94 ? 0.108 0.551 -10.477 1.00 0.00 85 GLY A C 7
ATOM 10724 O O . GLY A 1 94 ? -0.360 1.640 -10.805 1.00 0.00 85 GLY A O 7
ATOM 10728 N N . LEU A 1 95 ? 1.277 0.386 -9.877 1.00 0.00 86 LEU A N 7
ATOM 10729 C CA . LEU A 1 95 ? 2.120 1.524 -9.554 1.00 0.00 86 LEU A CA 7
ATOM 10730 C C . LEU A 1 95 ? 2.259 2.417 -10.789 1.00 0.00 86 LEU A C 7
ATOM 10731 O O . LEU A 1 95 ? 2.160 3.639 -10.690 1.00 0.00 86 LEU A O 7
ATOM 10747 N N . SER A 1 96 ? 2.486 1.772 -11.924 1.00 0.00 87 SER A N 7
ATOM 10748 C CA . SER A 1 96 ? 2.640 2.492 -13.176 1.00 0.00 87 SER A CA 7
ATOM 10749 C C . SER A 1 96 ? 1.320 3.167 -13.557 1.00 0.00 87 SER A C 7
ATOM 10750 O O . SER A 1 96 ? 1.281 4.373 -13.795 1.00 0.00 87 SER A O 7
ATOM 10758 N N . LEU A 1 97 ? 0.271 2.359 -13.603 1.00 0.00 88 LEU A N 7
ATOM 10759 C CA . LEU A 1 97 ? -1.047 2.862 -13.951 1.00 0.00 88 LEU A CA 7
ATOM 10760 C C . LEU A 1 97 ? -1.395 4.040 -13.038 1.00 0.00 88 LEU A C 7
ATOM 10761 O O . LEU A 1 97 ? -2.254 4.855 -13.372 1.00 0.00 88 LEU A O 7
ATOM 10777 N N . MET A 1 98 ? -0.710 4.092 -11.905 1.00 0.00 89 MET A N 7
ATOM 10778 C CA . MET A 1 98 ? -0.936 5.157 -10.943 1.00 0.00 89 MET A CA 7
ATOM 10779 C C . MET A 1 98 ? -0.208 6.436 -11.359 1.00 0.00 89 MET A C 7
ATOM 10780 O O . MET A 1 98 ? -0.843 7.434 -11.697 1.00 0.00 89 MET A O 7
ATOM 10794 N N . MET A 1 99 ? 1.114 6.366 -11.320 1.00 0.00 90 MET A N 7
ATOM 10795 C CA . MET A 1 99 ? 1.936 7.506 -11.689 1.00 0.00 90 MET A CA 7
ATOM 10796 C C . MET A 1 99 ? 1.512 8.071 -13.046 1.00 0.00 90 MET A C 7
ATOM 10797 O O . MET A 1 99 ? 1.782 9.232 -13.351 1.00 0.00 90 MET A O 7
ATOM 10811 N N . ILE A 1 100 ? 0.856 7.224 -13.825 1.00 0.00 91 ILE A N 7
ATOM 10812 C CA . ILE A 1 100 ? 0.392 7.623 -15.143 1.00 0.00 91 ILE A CA 7
ATOM 10813 C C . ILE A 1 100 ? -1.020 8.202 -15.028 1.00 0.00 91 ILE A C 7
ATOM 10814 O O . ILE A 1 100 ? -1.333 9.212 -15.656 1.00 0.00 91 ILE A O 7
ATOM 10830 N N . LEU A 1 101 ? -1.834 7.536 -14.222 1.00 0.00 92 LEU A N 7
ATOM 10831 C CA . LEU A 1 101 ? -3.205 7.971 -14.018 1.00 0.00 92 LEU A CA 7
ATOM 10832 C C . LEU A 1 101 ? -3.208 9.419 -13.523 1.00 0.00 92 LEU A C 7
ATOM 10833 O O . LEU A 1 101 ? -4.146 10.168 -13.790 1.00 0.00 92 LEU A O 7
ATOM 10849 N N . ARG A 1 102 ? -2.147 9.769 -12.811 1.00 0.00 93 ARG A N 7
ATOM 10850 C CA . ARG A 1 102 ? -2.015 11.114 -12.276 1.00 0.00 93 ARG A CA 7
ATOM 10851 C C . ARG A 1 102 ? -1.206 11.989 -13.235 1.00 0.00 93 ARG A C 7
ATOM 10852 O O . ARG A 1 102 ? -1.631 13.089 -13.586 1.00 0.00 93 ARG A O 7
ATOM 10873 N N . LEU A 1 103 ? -0.054 11.468 -13.632 1.00 0.00 94 LEU A N 7
ATOM 10874 C CA . LEU A 1 103 ? 0.819 12.189 -14.543 1.00 0.00 94 LEU A CA 7
ATOM 10875 C C . LEU A 1 103 ? 0.037 12.558 -15.806 1.00 0.00 94 LEU A C 7
ATOM 10876 O O . LEU A 1 103 ? 0.432 13.459 -16.544 1.00 0.00 94 LEU A O 7
ATOM 10892 N N . VAL A 1 104 ? -1.058 11.842 -16.016 1.00 0.00 95 VAL A N 7
ATOM 10893 C CA . VAL A 1 104 ? -1.898 12.083 -17.177 1.00 0.00 95 VAL A CA 7
ATOM 10894 C C . VAL A 1 104 ? -2.660 13.395 -16.985 1.00 0.00 95 VAL A C 7
ATOM 10895 O O . VAL A 1 104 ? -2.304 14.415 -17.573 1.00 0.00 95 VAL A O 7
ATOM 10908 N N . LEU A 1 105 ? -3.695 13.327 -16.161 1.00 0.00 96 LEU A N 7
ATOM 10909 C CA . LEU A 1 105 ? -4.511 14.497 -15.885 1.00 0.00 96 LEU A CA 7
ATOM 10910 C C . LEU A 1 105 ? -3.605 15.722 -15.739 1.00 0.00 96 LEU A C 7
ATOM 10911 O O . LEU A 1 105 ? -3.999 16.834 -16.087 1.00 0.00 96 LEU A O 7
ATOM 10927 N N . LEU A 1 106 ? -2.409 15.476 -15.225 1.00 0.00 97 LEU A N 7
ATOM 10928 C CA . LEU A 1 106 ? -1.444 16.545 -15.030 1.00 0.00 97 LEU A CA 7
ATOM 10929 C C . LEU A 1 106 ? -2.171 17.799 -14.542 1.00 0.00 97 LEU A C 7
ATOM 10930 O O . LEU A 1 106 ? -2.018 18.874 -15.120 1.00 0.00 97 LEU A O 7
ATOM 10946 N N . LEU A 1 107 ? -2.947 17.621 -13.483 1.00 0.00 98 LEU A N 7
ATOM 10947 C CA . LEU A 1 107 ? -3.699 18.725 -12.911 1.00 0.00 98 LEU A CA 7
ATOM 10948 C C . LEU A 1 107 ? -4.224 19.616 -14.038 1.00 0.00 98 LEU A C 7
ATOM 10949 O O . LEU A 1 107 ? -4.150 20.841 -13.951 1.00 0.00 98 LEU A O 7
ATOM 10965 N N . LEU A 1 108 ? -4.744 18.967 -15.069 1.00 0.00 99 LEU A N 7
ATOM 10966 C CA . LEU A 1 108 ? -5.282 19.686 -16.212 1.00 0.00 99 LEU A CA 7
ATOM 10967 C C . LEU A 1 108 ? -6.048 20.916 -15.720 1.00 0.00 99 LEU A C 7
ATOM 10968 O O . LEU A 1 108 ? -5.918 22.000 -16.287 1.00 0.00 99 LEU A O 7
ATOM 10984 N N . MET A 1 10 ? -40.147 -38.617 -7.951 1.00 0.00 1 MET A N 8
ATOM 10985 C CA . MET A 1 10 ? -39.247 -39.756 -8.017 1.00 0.00 1 MET A CA 8
ATOM 10986 C C . MET A 1 10 ? -38.119 -39.623 -6.991 1.00 0.00 1 MET A C 8
ATOM 10987 O O . MET A 1 10 ? -37.934 -40.501 -6.150 1.00 0.00 1 MET A O 8
ATOM 11001 N N . ASP A 1 11 ? -37.395 -38.518 -7.095 1.00 0.00 2 ASP A N 8
ATOM 11002 C CA . ASP A 1 11 ? -36.291 -38.259 -6.186 1.00 0.00 2 ASP A CA 8
ATOM 11003 C C . ASP A 1 11 ? -35.450 -39.529 -6.038 1.00 0.00 2 ASP A C 8
ATOM 11004 O O . ASP A 1 11 ? -35.723 -40.362 -5.176 1.00 0.00 2 ASP A O 8
ATOM 11013 N N . LEU A 1 12 ? -34.443 -39.636 -6.893 1.00 0.00 3 LEU A N 8
ATOM 11014 C CA . LEU A 1 12 ? -33.560 -40.790 -6.868 1.00 0.00 3 LEU A CA 8
ATOM 11015 C C . LEU A 1 12 ? -32.153 -40.341 -6.467 1.00 0.00 3 LEU A C 8
ATOM 11016 O O . LEU A 1 12 ? -31.590 -40.845 -5.496 1.00 0.00 3 LEU A O 8
ATOM 11032 N N . ILE A 1 13 ? -31.626 -39.399 -7.235 1.00 0.00 4 ILE A N 8
ATOM 11033 C CA . ILE A 1 13 ? -30.296 -38.877 -6.972 1.00 0.00 4 ILE A CA 8
ATOM 11034 C C . ILE A 1 13 ? -30.170 -38.538 -5.485 1.00 0.00 4 ILE A C 8
ATOM 11035 O O . ILE A 1 13 ? -29.699 -39.356 -4.696 1.00 0.00 4 ILE A O 8
ATOM 11051 N N . GLY A 1 14 ? -30.600 -37.331 -5.148 1.00 0.00 5 GLY A N 8
ATOM 11052 C CA . GLY A 1 14 ? -30.542 -36.874 -3.770 1.00 0.00 5 GLY A CA 8
ATOM 11053 C C . GLY A 1 14 ? -29.135 -36.389 -3.412 1.00 0.00 5 GLY A C 8
ATOM 11054 O O . GLY A 1 14 ? -28.955 -35.242 -3.006 1.00 0.00 5 GLY A O 8
ATOM 11058 N N . PHE A 1 15 ? -28.175 -37.286 -3.576 1.00 0.00 6 PHE A N 8
ATOM 11059 C CA . PHE A 1 15 ? -26.790 -36.964 -3.276 1.00 0.00 6 PHE A CA 8
ATOM 11060 C C . PHE A 1 15 ? -26.326 -35.742 -4.072 1.00 0.00 6 PHE A C 8
ATOM 11061 O O . PHE A 1 15 ? -25.961 -34.721 -3.492 1.00 0.00 6 PHE A O 8
ATOM 11078 N N . GLY A 1 16 ? -26.356 -35.888 -5.388 1.00 0.00 7 GLY A N 8
ATOM 11079 C CA . GLY A 1 16 ? -25.944 -34.809 -6.270 1.00 0.00 7 GLY A CA 8
ATOM 11080 C C . GLY A 1 16 ? -26.414 -33.454 -5.736 1.00 0.00 7 GLY A C 8
ATOM 11081 O O . GLY A 1 16 ? -25.631 -32.509 -5.655 1.00 0.00 7 GLY A O 8
ATOM 11085 N N . TYR A 1 17 ? -27.691 -33.403 -5.386 1.00 0.00 8 TYR A N 8
ATOM 11086 C CA . TYR A 1 17 ? -28.275 -32.180 -4.862 1.00 0.00 8 TYR A CA 8
ATOM 11087 C C . TYR A 1 17 ? -27.511 -31.692 -3.629 1.00 0.00 8 TYR A C 8
ATOM 11088 O O . TYR A 1 17 ? -27.202 -30.507 -3.516 1.00 0.00 8 TYR A O 8
ATOM 11106 N N . ALA A 1 18 ? -27.228 -32.630 -2.738 1.00 0.00 9 ALA A N 8
ATOM 11107 C CA . ALA A 1 18 ? -26.507 -32.310 -1.518 1.00 0.00 9 ALA A CA 8
ATOM 11108 C C . ALA A 1 18 ? -25.032 -32.075 -1.850 1.00 0.00 9 ALA A C 8
ATOM 11109 O O . ALA A 1 18 ? -24.340 -31.347 -1.139 1.00 0.00 9 ALA A O 8
ATOM 11116 N N . ALA A 1 19 ? -24.594 -32.704 -2.931 1.00 0.00 10 ALA A N 8
ATOM 11117 C CA . ALA A 1 19 ? -23.214 -32.573 -3.366 1.00 0.00 10 ALA A CA 8
ATOM 11118 C C . ALA A 1 19 ? -22.981 -31.153 -3.886 1.00 0.00 10 ALA A C 8
ATOM 11119 O O . ALA A 1 19 ? -22.081 -30.457 -3.419 1.00 0.00 10 ALA A O 8
ATOM 11126 N N . LEU A 1 20 ? -23.807 -30.766 -4.847 1.00 0.00 11 LEU A N 8
ATOM 11127 C CA . LEU A 1 20 ? -23.702 -29.442 -5.436 1.00 0.00 11 LEU A CA 8
ATOM 11128 C C . LEU A 1 20 ? -23.921 -28.387 -4.350 1.00 0.00 11 LEU A C 8
ATOM 11129 O O . LEU A 1 20 ? -23.199 -27.393 -4.291 1.00 0.00 11 LEU A O 8
ATOM 11145 N N . VAL A 1 21 ? -24.921 -28.639 -3.518 1.00 0.00 12 VAL A N 8
ATOM 11146 C CA . VAL A 1 21 ? -25.244 -27.723 -2.437 1.00 0.00 12 VAL A CA 8
ATOM 11147 C C . VAL A 1 21 ? -23.996 -27.487 -1.584 1.00 0.00 12 VAL A C 8
ATOM 11148 O O . VAL A 1 21 ? -23.643 -26.345 -1.296 1.00 0.00 12 VAL A O 8
ATOM 11161 N N . THR A 1 22 ? -23.362 -28.587 -1.203 1.00 0.00 13 THR A N 8
ATOM 11162 C CA . THR A 1 22 ? -22.161 -28.514 -0.388 1.00 0.00 13 THR A CA 8
ATOM 11163 C C . THR A 1 22 ? -21.039 -27.811 -1.154 1.00 0.00 13 THR A C 8
ATOM 11164 O O . THR A 1 22 ? -20.207 -27.130 -0.557 1.00 0.00 13 THR A O 8
ATOM 11175 N N . PHE A 1 23 ? -21.052 -28.000 -2.466 1.00 0.00 14 PHE A N 8
ATOM 11176 C CA . PHE A 1 23 ? -20.046 -27.392 -3.320 1.00 0.00 14 PHE A CA 8
ATOM 11177 C C . PHE A 1 23 ? -20.163 -25.867 -3.305 1.00 0.00 14 PHE A C 8
ATOM 11178 O O . PHE A 1 23 ? -19.182 -25.168 -3.057 1.00 0.00 14 PHE A O 8
ATOM 11195 N N . GLY A 1 24 ? -21.372 -25.395 -3.573 1.00 0.00 15 GLY A N 8
ATOM 11196 C CA . GLY A 1 24 ? -21.630 -23.966 -3.594 1.00 0.00 15 GLY A CA 8
ATOM 11197 C C . GLY A 1 24 ? -21.571 -23.377 -2.182 1.00 0.00 15 GLY A C 8
ATOM 11198 O O . GLY A 1 24 ? -21.327 -22.183 -2.013 1.00 0.00 15 GLY A O 8
ATOM 11202 N N . SER A 1 25 ? -21.797 -24.243 -1.205 1.00 0.00 16 SER A N 8
ATOM 11203 C CA . SER A 1 25 ? -21.772 -23.824 0.186 1.00 0.00 16 SER A CA 8
ATOM 11204 C C . SER A 1 25 ? -20.345 -23.455 0.596 1.00 0.00 16 SER A C 8
ATOM 11205 O O . SER A 1 25 ? -20.104 -22.359 1.100 1.00 0.00 16 SER A O 8
ATOM 11213 N N . ILE A 1 26 ? -19.437 -24.392 0.366 1.00 0.00 17 ILE A N 8
ATOM 11214 C CA . ILE A 1 26 ? -18.040 -24.180 0.706 1.00 0.00 17 ILE A CA 8
ATOM 11215 C C . ILE A 1 26 ? -17.457 -23.097 -0.205 1.00 0.00 17 ILE A C 8
ATOM 11216 O O . ILE A 1 26 ? -16.955 -22.082 0.274 1.00 0.00 17 ILE A O 8
ATOM 11232 N N . PHE A 1 27 ? -17.544 -23.351 -1.503 1.00 0.00 18 PHE A N 8
ATOM 11233 C CA . PHE A 1 27 ? -17.032 -22.411 -2.485 1.00 0.00 18 PHE A CA 8
ATOM 11234 C C . PHE A 1 27 ? -17.609 -21.012 -2.259 1.00 0.00 18 PHE A C 8
ATOM 11235 O O . PHE A 1 27 ? -16.926 -20.012 -2.475 1.00 0.00 18 PHE A O 8
ATOM 11252 N N . GLY A 1 28 ? -18.861 -20.987 -1.827 1.00 0.00 19 GLY A N 8
ATOM 11253 C CA . GLY A 1 28 ? -19.539 -19.727 -1.569 1.00 0.00 19 GLY A CA 8
ATOM 11254 C C . GLY A 1 28 ? -18.668 -18.801 -0.719 1.00 0.00 19 GLY A C 8
ATOM 11255 O O . GLY A 1 28 ? -18.284 -17.721 -1.165 1.00 0.00 19 GLY A O 8
ATOM 11259 N N . TYR A 1 29 ? -18.381 -19.257 0.492 1.00 0.00 20 TYR A N 8
ATOM 11260 C CA . TYR A 1 29 ? -17.563 -18.482 1.409 1.00 0.00 20 TYR A CA 8
ATOM 11261 C C . TYR A 1 29 ? -16.351 -17.884 0.691 1.00 0.00 20 TYR A C 8
ATOM 11262 O O . TYR A 1 29 ? -15.395 -18.594 0.383 1.00 0.00 20 TYR A O 8
ATOM 11280 N N . LYS A 1 30 ? -16.431 -16.584 0.447 1.00 0.00 21 LYS A N 8
ATOM 11281 C CA . LYS A 1 30 ? -15.353 -15.883 -0.229 1.00 0.00 21 LYS A CA 8
ATOM 11282 C C . LYS A 1 30 ? -14.042 -16.128 0.520 1.00 0.00 21 LYS A C 8
ATOM 11283 O O . LYS A 1 30 ? -13.947 -15.863 1.717 1.00 0.00 21 LYS A O 8
ATOM 11302 N N . ARG A 1 31 ? -13.062 -16.633 -0.216 1.00 0.00 22 ARG A N 8
ATOM 11303 C CA . ARG A 1 31 ? -11.761 -16.918 0.364 1.00 0.00 22 ARG A CA 8
ATOM 11304 C C . ARG A 1 31 ? -10.649 -16.356 -0.524 1.00 0.00 22 ARG A C 8
ATOM 11305 O O . ARG A 1 31 ? -9.699 -17.062 -0.857 1.00 0.00 22 ARG A O 8
ATOM 11326 N N . ARG A 1 32 ? -10.805 -15.090 -0.883 1.00 0.00 23 ARG A N 8
ATOM 11327 C CA . ARG A 1 32 ? -9.827 -14.425 -1.726 1.00 0.00 23 ARG A CA 8
ATOM 11328 C C . ARG A 1 32 ? -8.797 -13.690 -0.866 1.00 0.00 23 ARG A C 8
ATOM 11329 O O . ARG A 1 32 ? -7.616 -14.034 -0.876 1.00 0.00 23 ARG A O 8
ATOM 11350 N N . GLY A 1 33 ? -9.281 -12.691 -0.143 1.00 0.00 24 GLY A N 8
ATOM 11351 C CA . GLY A 1 33 ? -8.418 -11.905 0.721 1.00 0.00 24 GLY A CA 8
ATOM 11352 C C . GLY A 1 33 ? -7.099 -11.571 0.020 1.00 0.00 24 GLY A C 8
ATOM 11353 O O . GLY A 1 33 ? -6.024 -11.771 0.584 1.00 0.00 24 GLY A O 8
ATOM 11357 N N . GLY A 1 34 ? -7.224 -11.067 -1.198 1.00 0.00 25 GLY A N 8
ATOM 11358 C CA . GLY A 1 34 ? -6.056 -10.703 -1.982 1.00 0.00 25 GLY A CA 8
ATOM 11359 C C . GLY A 1 34 ? -5.279 -11.947 -2.417 1.00 0.00 25 GLY A C 8
ATOM 11360 O O . GLY A 1 34 ? -4.060 -12.008 -2.263 1.00 0.00 25 GLY A O 8
ATOM 11364 N N . VAL A 1 35 ? -6.016 -12.909 -2.953 1.00 0.00 26 VAL A N 8
ATOM 11365 C CA . VAL A 1 35 ? -5.412 -14.148 -3.413 1.00 0.00 26 VAL A CA 8
ATOM 11366 C C . VAL A 1 35 ? -4.698 -13.899 -4.743 1.00 0.00 26 VAL A C 8
ATOM 11367 O O . VAL A 1 35 ? -3.525 -14.235 -4.894 1.00 0.00 26 VAL A O 8
ATOM 11380 N N . PRO A 1 36 ? -5.457 -13.298 -5.699 1.00 0.00 27 PRO A N 8
ATOM 11381 C CA . PRO A 1 36 ? -4.909 -13.001 -7.011 1.00 0.00 27 PRO A CA 8
ATOM 11382 C C . PRO A 1 36 ? -3.967 -11.797 -6.953 1.00 0.00 27 PRO A C 8
ATOM 11383 O O . PRO A 1 36 ? -3.624 -11.325 -5.870 1.00 0.00 27 PRO A O 8
ATOM 11394 N N . SER A 1 37 ? -3.575 -11.335 -8.131 1.00 0.00 28 SER A N 8
ATOM 11395 C CA . SER A 1 37 ? -2.679 -10.196 -8.228 1.00 0.00 28 SER A CA 8
ATOM 11396 C C . SER A 1 37 ? -3.456 -8.955 -8.674 1.00 0.00 28 SER A C 8
ATOM 11397 O O . SER A 1 37 ? -3.157 -7.843 -8.242 1.00 0.00 28 SER A O 8
ATOM 11405 N N . LEU A 1 38 ? -4.438 -9.188 -9.532 1.00 0.00 29 LEU A N 8
ATOM 11406 C CA . LEU A 1 38 ? -5.260 -8.104 -10.041 1.00 0.00 29 LEU A CA 8
ATOM 11407 C C . LEU A 1 38 ? -5.747 -7.246 -8.871 1.00 0.00 29 LEU A C 8
ATOM 11408 O O . LEU A 1 38 ? -5.541 -6.034 -8.858 1.00 0.00 29 LEU A O 8
ATOM 11424 N N . ILE A 1 39 ? -6.385 -7.910 -7.918 1.00 0.00 30 ILE A N 8
ATOM 11425 C CA . ILE A 1 39 ? -6.903 -7.224 -6.747 1.00 0.00 30 ILE A CA 8
ATOM 11426 C C . ILE A 1 39 ? -5.768 -6.454 -6.069 1.00 0.00 30 ILE A C 8
ATOM 11427 O O . ILE A 1 39 ? -5.991 -5.387 -5.498 1.00 0.00 30 ILE A O 8
ATOM 11443 N N . ALA A 1 40 ? -4.575 -7.025 -6.153 1.00 0.00 31 ALA A N 8
ATOM 11444 C CA . ALA A 1 40 ? -3.405 -6.405 -5.555 1.00 0.00 31 ALA A CA 8
ATOM 11445 C C . ALA A 1 40 ? -3.188 -5.025 -6.179 1.00 0.00 31 ALA A C 8
ATOM 11446 O O . ALA A 1 40 ? -3.082 -4.028 -5.468 1.00 0.00 31 ALA A O 8
ATOM 11453 N N . GLY A 1 41 ? -3.127 -5.013 -7.503 1.00 0.00 32 GLY A N 8
ATOM 11454 C CA . GLY A 1 41 ? -2.925 -3.772 -8.231 1.00 0.00 32 GLY A CA 8
ATOM 11455 C C . GLY A 1 41 ? -4.004 -2.747 -7.878 1.00 0.00 32 GLY A C 8
ATOM 11456 O O . GLY A 1 41 ? -3.696 -1.597 -7.569 1.00 0.00 32 GLY A O 8
ATOM 11460 N N . LEU A 1 42 ? -5.248 -3.200 -7.936 1.00 0.00 33 LEU A N 8
ATOM 11461 C CA . LEU A 1 42 ? -6.375 -2.337 -7.626 1.00 0.00 33 LEU A CA 8
ATOM 11462 C C . LEU A 1 42 ? -6.177 -1.726 -6.237 1.00 0.00 33 LEU A C 8
ATOM 11463 O O . LEU A 1 42 ? -6.430 -0.539 -6.035 1.00 0.00 33 LEU A O 8
ATOM 11479 N N . PHE A 1 43 ? -5.726 -2.564 -5.316 1.00 0.00 34 PHE A N 8
ATOM 11480 C CA . PHE A 1 43 ? -5.491 -2.121 -3.952 1.00 0.00 34 PHE A CA 8
ATOM 11481 C C . PHE A 1 43 ? -4.450 -1.001 -3.911 1.00 0.00 34 PHE A C 8
ATOM 11482 O O . PHE A 1 43 ? -4.675 0.038 -3.292 1.00 0.00 34 PHE A O 8
ATOM 11499 N N . VAL A 1 44 ? -3.333 -1.250 -4.578 1.00 0.00 35 VAL A N 8
ATOM 11500 C CA . VAL A 1 44 ? -2.256 -0.275 -4.626 1.00 0.00 35 VAL A CA 8
ATOM 11501 C C . VAL A 1 44 ? -2.804 1.058 -5.139 1.00 0.00 35 VAL A C 8
ATOM 11502 O O . VAL A 1 44 ? -2.416 2.121 -4.655 1.00 0.00 35 VAL A O 8
ATOM 11515 N N . GLY A 1 45 ? -3.697 0.959 -6.112 1.00 0.00 36 GLY A N 8
ATOM 11516 C CA . GLY A 1 45 ? -4.302 2.144 -6.696 1.00 0.00 36 GLY A CA 8
ATOM 11517 C C . GLY A 1 45 ? -5.270 2.807 -5.714 1.00 0.00 36 GLY A C 8
ATOM 11518 O O . GLY A 1 45 ? -5.352 4.032 -5.649 1.00 0.00 36 GLY A O 8
ATOM 11522 N N . CYS A 1 46 ? -5.978 1.967 -4.974 1.00 0.00 37 CYS A N 8
ATOM 11523 C CA . CYS A 1 46 ? -6.937 2.456 -3.997 1.00 0.00 37 CYS A CA 8
ATOM 11524 C C . CYS A 1 46 ? -6.190 3.324 -2.983 1.00 0.00 37 CYS A C 8
ATOM 11525 O O . CYS A 1 46 ? -6.556 4.477 -2.760 1.00 0.00 37 CYS A O 8
ATOM 11533 N N . LEU A 1 47 ? -5.157 2.738 -2.397 1.00 0.00 38 LEU A N 8
ATOM 11534 C CA . LEU A 1 47 ? -4.356 3.444 -1.412 1.00 0.00 38 LEU A CA 8
ATOM 11535 C C . LEU A 1 47 ? -3.690 4.652 -2.074 1.00 0.00 38 LEU A C 8
ATOM 11536 O O . LEU A 1 47 ? -3.522 5.695 -1.443 1.00 0.00 38 LEU A O 8
ATOM 11552 N N . ALA A 1 48 ? -3.330 4.472 -3.336 1.00 0.00 39 ALA A N 8
ATOM 11553 C CA . ALA A 1 48 ? -2.687 5.534 -4.090 1.00 0.00 39 ALA A CA 8
ATOM 11554 C C . ALA A 1 48 ? -3.590 6.770 -4.093 1.00 0.00 39 ALA A C 8
ATOM 11555 O O . ALA A 1 48 ? -3.113 7.892 -3.934 1.00 0.00 39 ALA A O 8
ATOM 11562 N N . GLY A 1 49 ? -4.878 6.521 -4.278 1.00 0.00 40 GLY A N 8
ATOM 11563 C CA . GLY A 1 49 ? -5.852 7.599 -4.305 1.00 0.00 40 GLY A CA 8
ATOM 11564 C C . GLY A 1 49 ? -6.044 8.199 -2.910 1.00 0.00 40 GLY A C 8
ATOM 11565 O O . GLY A 1 49 ? -5.812 9.390 -2.706 1.00 0.00 40 GLY A O 8
ATOM 11569 N N . TYR A 1 50 ? -6.466 7.347 -1.987 1.00 0.00 41 TYR A N 8
ATOM 11570 C CA . TYR A 1 50 ? -6.692 7.779 -0.618 1.00 0.00 41 TYR A CA 8
ATOM 11571 C C . TYR A 1 50 ? -5.529 8.637 -0.115 1.00 0.00 41 TYR A C 8
ATOM 11572 O O . TYR A 1 50 ? -5.728 9.552 0.682 1.00 0.00 41 TYR A O 8
ATOM 11590 N N . GLY A 1 51 ? -4.341 8.310 -0.601 1.00 0.00 42 GLY A N 8
ATOM 11591 C CA . GLY A 1 51 ? -3.146 9.039 -0.210 1.00 0.00 42 GLY A CA 8
ATOM 11592 C C . GLY A 1 51 ? -2.918 10.246 -1.121 1.00 0.00 42 GLY A C 8
ATOM 11593 O O . GLY A 1 51 ? -2.403 11.273 -0.681 1.00 0.00 42 GLY A O 8
ATOM 11597 N N . ALA A 1 52 ? -3.313 10.084 -2.376 1.00 0.00 43 ALA A N 8
ATOM 11598 C CA . ALA A 1 52 ? -3.159 11.148 -3.353 1.00 0.00 43 ALA A CA 8
ATOM 11599 C C . ALA A 1 52 ? -4.016 12.345 -2.937 1.00 0.00 43 ALA A C 8
ATOM 11600 O O . ALA A 1 52 ? -3.733 13.479 -3.321 1.00 0.00 43 ALA A O 8
ATOM 11607 N N . TYR A 1 53 ? -5.046 12.052 -2.157 1.00 0.00 44 TYR A N 8
ATOM 11608 C CA . TYR A 1 53 ? -5.946 13.090 -1.685 1.00 0.00 44 TYR A CA 8
ATOM 11609 C C . TYR A 1 53 ? -5.199 14.119 -0.834 1.00 0.00 44 TYR A C 8
ATOM 11610 O O . TYR A 1 53 ? -5.595 15.282 -0.769 1.00 0.00 44 TYR A O 8
ATOM 11628 N N . ARG A 1 54 ? -4.130 13.654 -0.204 1.00 0.00 45 ARG A N 8
ATOM 11629 C CA . ARG A 1 54 ? -3.323 14.519 0.640 1.00 0.00 45 ARG A CA 8
ATOM 11630 C C . ARG A 1 54 ? -2.005 14.862 -0.057 1.00 0.00 45 ARG A C 8
ATOM 11631 O O . ARG A 1 54 ? -1.153 15.539 0.516 1.00 0.00 45 ARG A O 8
ATOM 11652 N N . VAL A 1 55 ? -1.879 14.378 -1.285 1.00 0.00 46 VAL A N 8
ATOM 11653 C CA . VAL A 1 55 ? -0.679 14.624 -2.066 1.00 0.00 46 VAL A CA 8
ATOM 11654 C C . VAL A 1 55 ? -0.711 16.057 -2.603 1.00 0.00 46 VAL A C 8
ATOM 11655 O O . VAL A 1 55 ? 0.216 16.487 -3.289 1.00 0.00 46 VAL A O 8
ATOM 11668 N N . SER A 1 56 ? -1.786 16.756 -2.271 1.00 0.00 47 SER A N 8
ATOM 11669 C CA . SER A 1 56 ? -1.951 18.131 -2.711 1.00 0.00 47 SER A CA 8
ATOM 11670 C C . SER A 1 56 ? -0.608 18.863 -2.653 1.00 0.00 47 SER A C 8
ATOM 11671 O O . SER A 1 56 ? 0.297 18.450 -1.930 1.00 0.00 47 SER A O 8
ATOM 11679 N N . ASN A 1 57 ? -0.522 19.936 -3.425 1.00 0.00 48 ASN A N 8
ATOM 11680 C CA . ASN A 1 57 ? 0.694 20.729 -3.470 1.00 0.00 48 ASN A CA 8
ATOM 11681 C C . ASN A 1 57 ? 1.731 20.017 -4.341 1.00 0.00 48 ASN A C 8
ATOM 11682 O O . ASN A 1 57 ? 2.014 20.451 -5.457 1.00 0.00 48 ASN A O 8
ATOM 11693 N N . ASP A 1 58 ? 2.268 18.934 -3.799 1.00 0.00 49 ASP A N 8
ATOM 11694 C CA . ASP A 1 58 ? 3.267 18.157 -4.513 1.00 0.00 49 ASP A CA 8
ATOM 11695 C C . ASP A 1 58 ? 3.329 16.747 -3.921 1.00 0.00 49 ASP A C 8
ATOM 11696 O O . ASP A 1 58 ? 2.967 15.776 -4.582 1.00 0.00 49 ASP A O 8
ATOM 11705 N N . LYS A 1 59 ? 3.791 16.681 -2.681 1.00 0.00 50 LYS A N 8
ATOM 11706 C CA . LYS A 1 59 ? 3.906 15.406 -1.992 1.00 0.00 50 LYS A CA 8
ATOM 11707 C C . LYS A 1 59 ? 4.625 14.405 -2.898 1.00 0.00 50 LYS A C 8
ATOM 11708 O O . LYS A 1 59 ? 5.286 14.795 -3.859 1.00 0.00 50 LYS A O 8
ATOM 11727 N N . ARG A 1 60 ? 4.471 13.133 -2.560 1.00 0.00 51 ARG A N 8
ATOM 11728 C CA . ARG A 1 60 ? 5.097 12.073 -3.331 1.00 0.00 51 ARG A CA 8
ATOM 11729 C C . ARG A 1 60 ? 4.412 11.930 -4.691 1.00 0.00 51 ARG A C 8
ATOM 11730 O O . ARG A 1 60 ? 3.253 12.308 -4.849 1.00 0.00 51 ARG A O 8
ATOM 11751 N N . ASP A 1 61 ? 5.160 11.384 -5.640 1.00 0.00 52 ASP A N 8
ATOM 11752 C CA . ASP A 1 61 ? 4.639 11.186 -6.982 1.00 0.00 52 ASP A CA 8
ATOM 11753 C C . ASP A 1 61 ? 4.507 9.687 -7.258 1.00 0.00 52 ASP A C 8
ATOM 11754 O O . ASP A 1 61 ? 3.452 9.100 -7.021 1.00 0.00 52 ASP A O 8
ATOM 11763 N N . VAL A 1 62 ? 5.592 9.112 -7.754 1.00 0.00 53 VAL A N 8
ATOM 11764 C CA . VAL A 1 62 ? 5.610 7.692 -8.065 1.00 0.00 53 VAL A CA 8
ATOM 11765 C C . VAL A 1 62 ? 6.270 6.931 -6.913 1.00 0.00 53 VAL A C 8
ATOM 11766 O O . VAL A 1 62 ? 6.218 5.703 -6.865 1.00 0.00 53 VAL A O 8
ATOM 11779 N N . LYS A 1 63 ? 6.876 7.692 -6.013 1.00 0.00 54 LYS A N 8
ATOM 11780 C CA . LYS A 1 63 ? 7.545 7.105 -4.865 1.00 0.00 54 LYS A CA 8
ATOM 11781 C C . LYS A 1 63 ? 6.604 6.108 -4.186 1.00 0.00 54 LYS A C 8
ATOM 11782 O O . LYS A 1 63 ? 7.005 4.992 -3.861 1.00 0.00 54 LYS A O 8
ATOM 11801 N N . VAL A 1 64 ? 5.369 6.548 -3.991 1.00 0.00 55 VAL A N 8
ATOM 11802 C CA . VAL A 1 64 ? 4.367 5.709 -3.357 1.00 0.00 55 VAL A CA 8
ATOM 11803 C C . VAL A 1 64 ? 4.025 4.541 -4.284 1.00 0.00 55 VAL A C 8
ATOM 11804 O O . VAL A 1 64 ? 3.805 3.422 -3.823 1.00 0.00 55 VAL A O 8
ATOM 11817 N N . SER A 1 65 ? 3.991 4.841 -5.574 1.00 0.00 56 SER A N 8
ATOM 11818 C CA . SER A 1 65 ? 3.679 3.830 -6.570 1.00 0.00 56 SER A CA 8
ATOM 11819 C C . SER A 1 65 ? 4.607 2.625 -6.401 1.00 0.00 56 SER A C 8
ATOM 11820 O O . SER A 1 65 ? 4.153 1.528 -6.079 1.00 0.00 56 SER A O 8
ATOM 11828 N N . LEU A 1 66 ? 5.889 2.871 -6.625 1.00 0.00 57 LEU A N 8
ATOM 11829 C CA . LEU A 1 66 ? 6.885 1.820 -6.5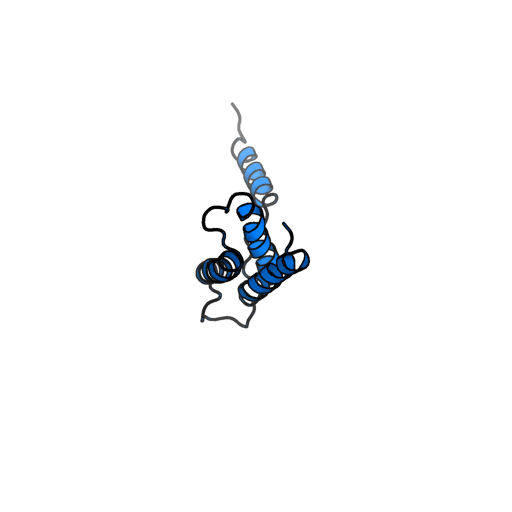02 1.00 0.00 57 LEU A CA 8
ATOM 11830 C C . LEU A 1 66 ? 6.920 1.323 -5.055 1.00 0.00 57 LEU A C 8
ATOM 11831 O O . LEU A 1 66 ? 6.597 0.168 -4.784 1.00 0.00 57 LEU A O 8
ATOM 11847 N N . PHE A 1 67 ? 7.314 2.221 -4.164 1.00 0.00 58 PHE A N 8
ATOM 11848 C CA . PHE A 1 67 ? 7.394 1.889 -2.752 1.00 0.00 58 PHE A CA 8
ATOM 11849 C C . PHE A 1 67 ? 6.261 0.945 -2.345 1.00 0.00 58 PHE A C 8
ATOM 11850 O O . PHE A 1 67 ? 6.484 -0.020 -1.616 1.00 0.00 58 PHE A O 8
ATOM 11867 N N . THR A 1 68 ? 5.070 1.256 -2.835 1.00 0.00 59 THR A N 8
ATOM 11868 C CA . THR A 1 68 ? 3.901 0.448 -2.531 1.00 0.00 59 THR A CA 8
ATOM 11869 C C . THR A 1 68 ? 4.036 -0.941 -3.159 1.00 0.00 59 THR A C 8
ATOM 11870 O O . THR A 1 68 ? 4.000 -1.950 -2.457 1.00 0.00 59 THR A O 8
ATOM 11881 N N . ALA A 1 69 ? 4.188 -0.948 -4.476 1.00 0.00 60 ALA A N 8
ATOM 11882 C CA . ALA A 1 69 ? 4.328 -2.196 -5.206 1.00 0.00 60 ALA A CA 8
ATOM 11883 C C . ALA A 1 69 ? 5.329 -3.097 -4.481 1.00 0.00 60 ALA A C 8
ATOM 11884 O O . ALA A 1 69 ? 5.116 -4.303 -4.370 1.00 0.00 60 ALA A O 8
ATOM 11891 N N . PHE A 1 70 ? 6.398 -2.476 -4.005 1.00 0.00 61 PHE A N 8
ATOM 11892 C CA . PHE A 1 70 ? 7.433 -3.207 -3.294 1.00 0.00 61 PHE A CA 8
ATOM 11893 C C . PHE A 1 70 ? 6.944 -3.642 -1.910 1.00 0.00 61 PHE A C 8
ATOM 11894 O O . PHE A 1 70 ? 7.315 -4.709 -1.424 1.00 0.00 61 PHE A O 8
ATOM 11911 N N . PHE A 1 71 ? 6.119 -2.792 -1.316 1.00 0.00 62 PHE A N 8
ATOM 11912 C CA . PHE A 1 71 ? 5.576 -3.075 0.002 1.00 0.00 62 PHE A CA 8
ATOM 11913 C C . PHE A 1 71 ? 4.583 -4.238 -0.052 1.00 0.00 62 PHE A C 8
ATOM 11914 O O . PHE A 1 71 ? 4.796 -5.271 0.581 1.00 0.00 62 PHE A O 8
ATOM 11931 N N . LEU A 1 72 ? 3.520 -4.031 -0.815 1.00 0.00 63 LEU A N 8
ATOM 11932 C CA . LEU A 1 72 ? 2.493 -5.049 -0.960 1.00 0.00 63 LEU A CA 8
ATOM 11933 C C . LEU A 1 72 ? 3.130 -6.339 -1.480 1.00 0.00 63 LEU A C 8
ATOM 11934 O O . LEU A 1 72 ? 2.784 -7.431 -1.031 1.00 0.00 63 LEU A O 8
ATOM 11950 N N . ALA A 1 73 ? 4.050 -6.171 -2.418 1.00 0.00 64 ALA A N 8
ATOM 11951 C CA . ALA A 1 73 ? 4.739 -7.308 -3.004 1.00 0.00 64 ALA A CA 8
ATOM 11952 C C . ALA A 1 73 ? 5.408 -8.121 -1.893 1.00 0.00 64 ALA A C 8
ATOM 11953 O O . ALA A 1 73 ? 5.156 -9.317 -1.756 1.00 0.00 64 ALA A O 8
ATOM 11960 N N . THR A 1 74 ? 6.249 -7.438 -1.129 1.00 0.00 65 THR A N 8
ATOM 11961 C CA . THR A 1 74 ? 6.956 -8.082 -0.035 1.00 0.00 65 THR A CA 8
ATOM 11962 C C . THR A 1 74 ? 5.964 -8.724 0.937 1.00 0.00 65 THR A C 8
ATOM 11963 O O . THR A 1 74 ? 5.941 -9.944 1.090 1.00 0.00 65 THR A O 8
ATOM 11974 N N . ILE A 1 75 ? 5.168 -7.873 1.568 1.00 0.00 66 ILE A N 8
ATOM 11975 C CA . ILE A 1 75 ? 4.176 -8.342 2.521 1.00 0.00 66 ILE A CA 8
ATOM 11976 C C . ILE A 1 75 ? 3.525 -9.619 1.985 1.00 0.00 66 ILE A C 8
ATOM 11977 O O . ILE A 1 75 ? 3.497 -10.640 2.671 1.00 0.00 66 ILE A O 8
ATOM 11993 N N . MET A 1 76 ? 3.017 -9.520 0.766 1.00 0.00 67 MET A N 8
ATOM 11994 C CA . MET A 1 76 ? 2.368 -10.654 0.131 1.00 0.00 67 MET A CA 8
ATOM 11995 C C . MET A 1 76 ? 3.231 -11.913 0.242 1.00 0.00 67 MET A C 8
ATOM 11996 O O . MET A 1 76 ? 2.872 -12.855 0.947 1.00 0.00 67 MET A O 8
ATOM 12010 N N . GLY A 1 77 ? 4.352 -11.888 -0.463 1.00 0.00 68 GLY A N 8
ATOM 12011 C CA . GLY A 1 77 ? 5.269 -13.015 -0.452 1.00 0.00 68 GLY A CA 8
ATOM 12012 C C . GLY A 1 77 ? 4.553 -14.307 -0.851 1.00 0.00 68 GLY A C 8
ATOM 12013 O O . GLY A 1 77 ? 4.742 -15.346 -0.219 1.00 0.00 68 GLY A O 8
ATOM 12017 N N . VAL A 1 78 ? 3.747 -14.201 -1.897 1.00 0.00 69 VAL A N 8
ATOM 12018 C CA . VAL A 1 78 ? 3.002 -15.349 -2.387 1.00 0.00 69 VAL A CA 8
ATOM 12019 C C . VAL A 1 78 ? 3.920 -16.572 -2.417 1.00 0.00 69 VAL A C 8
ATOM 12020 O O . VAL A 1 78 ? 3.550 -17.643 -1.939 1.00 0.00 69 VAL A O 8
ATOM 12033 N N . ARG A 1 79 ? 5.101 -16.372 -2.984 1.00 0.00 70 ARG A N 8
ATOM 12034 C CA . ARG A 1 79 ? 6.075 -17.445 -3.083 1.00 0.00 70 ARG A CA 8
ATOM 12035 C C . ARG A 1 79 ? 7.478 -16.872 -3.292 1.00 0.00 70 ARG A C 8
ATOM 12036 O O . ARG A 1 79 ? 7.628 -15.726 -3.716 1.00 0.00 70 ARG A O 8
ATOM 12057 N N . PHE A 1 80 ? 8.471 -17.694 -2.985 1.00 0.00 71 PHE A N 8
ATOM 12058 C CA . PHE A 1 80 ? 9.857 -17.282 -3.134 1.00 0.00 71 PHE A CA 8
ATOM 12059 C C . PHE A 1 80 ? 10.311 -17.404 -4.590 1.00 0.00 71 PHE A C 8
ATOM 12060 O O . PHE A 1 80 ? 10.603 -18.502 -5.063 1.00 0.00 71 PHE A O 8
ATOM 12077 N N . LYS A 1 81 ? 10.357 -16.262 -5.260 1.00 0.00 72 LYS A N 8
ATOM 12078 C CA . LYS A 1 81 ? 10.772 -16.227 -6.652 1.00 0.00 72 LYS A CA 8
ATOM 12079 C C . LYS A 1 81 ? 11.993 -15.316 -6.794 1.00 0.00 72 LYS A C 8
ATOM 12080 O O . LYS A 1 81 ? 12.216 -14.437 -5.962 1.00 0.00 72 LYS A O 8
ATOM 12099 N N . ARG A 1 82 ? 12.751 -15.557 -7.853 1.00 0.00 73 ARG A N 8
ATOM 12100 C CA . ARG A 1 82 ? 13.944 -14.769 -8.114 1.00 0.00 73 ARG A CA 8
ATOM 12101 C C . ARG A 1 82 ? 13.672 -13.288 -7.843 1.00 0.00 73 ARG A C 8
ATOM 12102 O O . ARG A 1 82 ? 14.384 -12.655 -7.06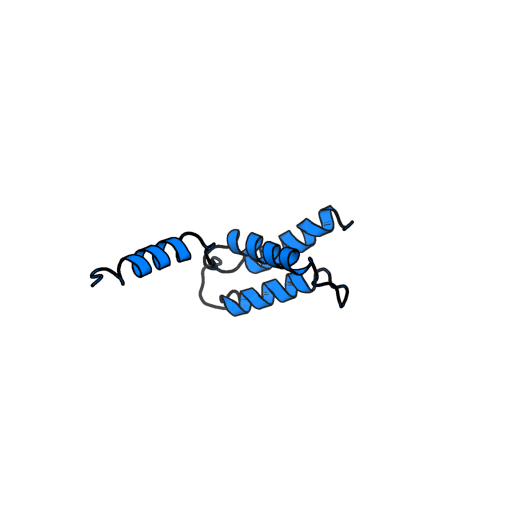6 1.00 0.00 73 ARG A O 8
ATOM 12123 N N . SER A 1 83 ? 12.639 -12.780 -8.499 1.00 0.00 74 SER A N 8
ATOM 12124 C CA . SER A 1 83 ? 12.264 -11.385 -8.339 1.00 0.00 74 SER A CA 8
ATOM 12125 C C . SER A 1 83 ? 10.748 -11.233 -8.470 1.00 0.00 74 SER A C 8
ATOM 12126 O O . SER A 1 83 ? 10.127 -11.872 -9.318 1.00 0.00 74 SER A O 8
ATOM 12134 N N . LYS A 1 84 ? 10.195 -10.382 -7.618 1.00 0.00 75 LYS A N 8
ATOM 12135 C CA . LYS A 1 84 ? 8.762 -10.137 -7.628 1.00 0.00 75 LYS A CA 8
ATOM 12136 C C . LYS A 1 84 ? 8.443 -9.043 -8.648 1.00 0.00 75 LYS A C 8
ATOM 12137 O O . LYS A 1 84 ? 7.892 -8.001 -8.295 1.00 0.00 75 LYS A O 8
ATOM 12156 N N . LYS A 1 85 ? 8.803 -9.316 -9.894 1.00 0.00 76 LYS A N 8
ATOM 12157 C CA . LYS A 1 85 ? 8.562 -8.368 -10.968 1.00 0.00 76 LYS A CA 8
ATOM 12158 C C . LYS A 1 85 ? 7.589 -8.982 -11.976 1.00 0.00 76 LYS A C 8
ATOM 12159 O O . LYS A 1 85 ? 7.132 -8.304 -12.895 1.00 0.00 76 LYS A O 8
ATOM 12178 N N . ILE A 1 86 ? 7.299 -10.258 -11.768 1.00 0.00 77 ILE A N 8
ATOM 12179 C CA . ILE A 1 86 ? 6.388 -10.971 -12.647 1.00 0.00 77 ILE A CA 8
ATOM 12180 C C . ILE A 1 86 ? 5.165 -11.425 -11.847 1.00 0.00 77 ILE A C 8
ATOM 12181 O O . ILE A 1 86 ? 4.029 -11.193 -12.258 1.00 0.00 77 ILE A O 8
ATOM 12197 N N . MET A 1 87 ? 5.440 -12.065 -10.720 1.00 0.00 78 MET A N 8
ATOM 12198 C CA . MET A 1 87 ? 4.377 -12.554 -9.859 1.00 0.00 78 MET A CA 8
ATOM 12199 C C . MET A 1 87 ? 3.322 -11.471 -9.620 1.00 0.00 78 MET A C 8
ATOM 12200 O O . MET A 1 87 ? 2.133 -11.701 -9.831 1.00 0.00 78 MET A O 8
ATOM 12214 N N . PRO A 1 88 ? 3.810 -10.283 -9.173 1.00 0.00 79 PRO A N 8
ATOM 12215 C CA . PRO A 1 88 ? 2.923 -9.164 -8.903 1.00 0.00 79 PRO A CA 8
ATOM 12216 C C . PRO A 1 88 ? 2.446 -8.517 -10.205 1.00 0.00 79 PRO A C 8
ATOM 12217 O O . PRO A 1 88 ? 2.616 -7.315 -10.404 1.00 0.00 79 PRO A O 8
ATOM 12228 N N . ALA A 1 89 ? 1.857 -9.343 -11.057 1.00 0.00 80 ALA A N 8
ATOM 12229 C CA . ALA A 1 89 ? 1.354 -8.866 -12.334 1.00 0.00 80 ALA A CA 8
ATOM 12230 C C . ALA A 1 89 ? 0.362 -7.726 -12.093 1.00 0.00 80 ALA A C 8
ATOM 12231 O O . ALA A 1 89 ? 0.497 -6.649 -12.671 1.00 0.00 80 ALA A O 8
ATOM 12238 N N . GLY A 1 90 ? -0.612 -8.003 -11.240 1.00 0.00 81 GLY A N 8
ATOM 12239 C CA . GLY A 1 90 ? -1.627 -7.015 -10.915 1.00 0.00 81 GLY A CA 8
ATOM 12240 C C . GLY A 1 90 ? -1.027 -5.857 -10.114 1.00 0.00 81 GLY A C 8
ATOM 12241 O O . GLY A 1 90 ? -1.193 -4.694 -10.477 1.00 0.00 81 GLY A O 8
ATOM 12245 N N . LEU A 1 91 ? -0.343 -6.217 -9.038 1.00 0.00 82 LEU A N 8
ATOM 12246 C CA . LEU A 1 91 ? 0.282 -5.222 -8.182 1.00 0.00 82 LEU A CA 8
ATOM 12247 C C . LEU A 1 91 ? 1.009 -4.193 -9.049 1.00 0.00 82 LEU A C 8
ATOM 12248 O O . LEU A 1 91 ? 0.540 -3.067 -9.207 1.00 0.00 82 LEU A O 8
ATOM 12264 N N . VAL A 1 92 ? 2.142 -4.616 -9.589 1.00 0.00 83 VAL A N 8
ATOM 12265 C CA . VAL A 1 92 ? 2.938 -3.745 -10.437 1.00 0.00 83 VAL A CA 8
ATOM 12266 C C . VAL A 1 92 ? 2.027 -3.064 -11.460 1.00 0.00 83 VAL A C 8
ATOM 12267 O O . VAL A 1 92 ? 1.997 -1.838 -11.551 1.00 0.00 83 VAL A O 8
ATOM 12280 N N . ALA A 1 93 ? 1.307 -3.890 -12.205 1.00 0.00 84 ALA A N 8
ATOM 12281 C CA . ALA A 1 93 ? 0.397 -3.383 -13.218 1.00 0.00 84 ALA A CA 8
ATOM 12282 C C . ALA A 1 93 ? -0.352 -2.170 -12.664 1.00 0.00 84 ALA A C 8
ATOM 12283 O O . ALA A 1 93 ? -0.656 -1.233 -13.401 1.00 0.00 84 ALA A O 8
ATOM 12290 N N . GLY A 1 94 ? -0.630 -2.226 -11.369 1.00 0.00 85 GLY A N 8
ATOM 12291 C CA . GLY A 1 94 ? -1.338 -1.144 -10.707 1.00 0.00 85 GLY A CA 8
ATOM 12292 C C . GLY A 1 94 ? -0.414 0.053 -10.472 1.00 0.00 85 GLY A C 8
ATOM 12293 O O . GLY A 1 94 ? -0.788 1.193 -10.744 1.00 0.00 85 GLY A O 8
ATOM 12297 N N . LEU A 1 95 ? 0.775 -0.247 -9.971 1.00 0.00 86 LEU A N 8
ATOM 12298 C CA . LEU A 1 95 ? 1.755 0.790 -9.696 1.00 0.00 86 LEU A CA 8
ATOM 12299 C C . LEU A 1 95 ? 1.987 1.615 -10.964 1.00 0.00 86 LEU A C 8
ATOM 12300 O O . LEU A 1 95 ? 2.158 2.831 -10.894 1.00 0.00 86 LEU A O 8
ATOM 12316 N N . SER A 1 96 ? 1.984 0.920 -12.092 1.00 0.00 87 SER A N 8
ATOM 12317 C CA . SER A 1 96 ? 2.192 1.573 -13.373 1.00 0.00 87 SER A CA 8
ATOM 12318 C C . SER A 1 96 ? 0.953 2.388 -13.752 1.00 0.00 87 SER A C 8
ATOM 12319 O O . SER A 1 96 ? 1.047 3.589 -13.999 1.00 0.00 87 SER A O 8
ATOM 12327 N N . LEU A 1 97 ? -0.179 1.701 -13.788 1.00 0.00 88 LEU A N 8
ATOM 12328 C CA . LEU A 1 97 ? -1.435 2.346 -14.132 1.00 0.00 88 LEU A CA 8
ATOM 12329 C C . LEU A 1 97 ? -1.585 3.630 -13.315 1.00 0.00 88 LEU A C 8
ATOM 12330 O O . LEU A 1 97 ? -2.193 4.596 -13.776 1.00 0.00 88 LEU A O 8
ATOM 12346 N N . MET A 1 98 ? -1.022 3.600 -12.116 1.00 0.00 89 MET A N 8
ATOM 12347 C CA . MET A 1 98 ? -1.085 4.750 -11.231 1.00 0.00 89 MET A CA 8
ATOM 12348 C C . MET A 1 98 ? -0.102 5.837 -11.671 1.00 0.00 89 MET A C 8
ATOM 12349 O O . MET A 1 98 ? -0.491 6.986 -11.873 1.00 0.00 89 MET A O 8
ATOM 12363 N N . MET A 1 99 ? 1.153 5.434 -11.808 1.00 0.00 90 MET A N 8
ATOM 12364 C CA . MET A 1 99 ? 2.194 6.359 -12.221 1.00 0.00 90 MET A CA 8
ATOM 12365 C C . MET A 1 99 ? 1.774 7.135 -13.472 1.00 0.00 90 MET A C 8
ATOM 12366 O O . MET A 1 99 ? 2.181 8.280 -13.662 1.00 0.00 90 MET A O 8
ATOM 12380 N N . ILE A 1 100 ? 0.966 6.480 -14.292 1.00 0.00 91 ILE A N 8
ATOM 12381 C CA . ILE A 1 100 ? 0.487 7.093 -15.519 1.00 0.00 91 ILE A CA 8
ATOM 12382 C C . ILE A 1 100 ? -0.768 7.915 -15.217 1.00 0.00 91 ILE A C 8
ATOM 12383 O O . ILE A 1 100 ? -0.936 9.014 -15.743 1.00 0.00 91 ILE A O 8
ATOM 12399 N N . LEU A 1 101 ? -1.616 7.350 -14.370 1.00 0.00 92 LEU A N 8
ATOM 12400 C CA . LEU A 1 101 ? -2.850 8.017 -13.991 1.00 0.00 92 LEU A CA 8
ATOM 12401 C C . LEU A 1 101 ? -2.518 9.330 -13.280 1.00 0.00 92 LEU A C 8
ATOM 12402 O O . LEU A 1 101 ? -3.368 10.213 -13.172 1.00 0.00 92 LEU A O 8
ATOM 12418 N N . ARG A 1 102 ? -1.281 9.418 -12.814 1.00 0.00 93 ARG A N 8
ATOM 12419 C CA . ARG A 1 102 ? -0.827 10.608 -12.116 1.00 0.00 93 ARG A CA 8
ATOM 12420 C C . ARG A 1 102 ? -0.048 11.517 -13.069 1.00 0.00 93 ARG A C 8
ATOM 12421 O O . ARG A 1 102 ? -0.283 12.724 -13.113 1.00 0.00 93 ARG A O 8
ATOM 12442 N N . LEU A 1 103 ? 0.864 10.903 -13.809 1.00 0.00 94 LEU A N 8
ATOM 12443 C CA . LEU A 1 103 ? 1.679 11.641 -14.759 1.00 0.00 94 LEU A CA 8
ATOM 12444 C C . LEU A 1 103 ? 0.781 12.217 -15.855 1.00 0.00 94 LEU A C 8
ATOM 12445 O O . LEU A 1 103 ? 1.202 13.090 -16.613 1.00 0.00 94 LEU A O 8
ATOM 12461 N N . VAL A 1 104 ? -0.440 11.705 -15.906 1.00 0.00 95 VAL A N 8
ATOM 12462 C CA . VAL A 1 104 ? -1.401 12.157 -16.897 1.00 0.00 95 VAL A CA 8
ATOM 12463 C C . VAL A 1 104 ? -1.893 13.557 -16.523 1.00 0.00 95 VAL A C 8
ATOM 12464 O O . VAL A 1 104 ? -1.647 14.520 -17.248 1.00 0.00 95 VAL A O 8
ATOM 12477 N N . LEU A 1 105 ? -2.579 13.625 -15.391 1.00 0.00 96 LEU A N 8
ATOM 12478 C CA . LEU A 1 105 ? -3.107 14.891 -14.912 1.00 0.00 96 LEU A CA 8
ATOM 12479 C C . LEU A 1 105 ? -2.019 15.962 -15.008 1.00 0.00 96 LEU A C 8
ATOM 12480 O O . LEU A 1 105 ? -2.316 17.135 -15.228 1.00 0.00 96 LEU A O 8
ATOM 12496 N N . LEU A 1 106 ? -0.782 15.520 -14.839 1.00 0.00 97 LEU A N 8
ATOM 12497 C CA . LEU A 1 106 ? 0.352 16.427 -14.904 1.00 0.00 97 LEU A CA 8
ATOM 12498 C C . LEU A 1 106 ? -0.033 17.764 -14.267 1.00 0.00 97 LEU A C 8
ATOM 12499 O O . LEU A 1 106 ? 0.354 18.823 -14.758 1.00 0.00 97 LEU A O 8
ATOM 12515 N N . LEU A 1 107 ? -0.788 17.671 -13.183 1.00 0.00 98 LEU A N 8
ATOM 12516 C CA . LEU A 1 107 ? -1.229 18.860 -12.474 1.00 0.00 98 LEU A CA 8
ATOM 12517 C C . LEU A 1 107 ? -1.562 19.958 -13.486 1.00 0.00 98 LEU A C 8
ATOM 12518 O O . LEU A 1 107 ? -1.276 21.131 -13.251 1.00 0.00 98 LEU A O 8
ATOM 12534 N N . LEU A 1 108 ? -2.163 19.538 -14.590 1.00 0.00 99 LEU A N 8
ATOM 12535 C CA . LEU A 1 108 ? -2.538 20.471 -15.638 1.00 0.00 99 LEU A CA 8
ATOM 12536 C C . LEU A 1 108 ? -3.093 21.749 -15.004 1.00 0.00 99 LEU A C 8
ATOM 12537 O O . LEU A 1 108 ? -3.874 22.466 -15.627 1.00 0.00 99 LEU A O 8
ATOM 12553 N N . MET A 1 10 ? -18.473 19.913 -22.058 1.00 0.00 1 MET A N 9
ATOM 12554 C CA . MET A 1 10 ? -17.493 20.114 -23.111 1.00 0.00 1 MET A CA 9
ATOM 12555 C C . MET A 1 10 ? -17.447 21.580 -23.546 1.00 0.00 1 MET A C 9
ATOM 12556 O O . MET A 1 10 ? -18.048 21.952 -24.553 1.00 0.00 1 MET A O 9
ATOM 12570 N N . ASP A 1 11 ? -16.729 22.373 -22.764 1.00 0.00 2 ASP A N 9
ATOM 12571 C CA . ASP A 1 11 ? -16.597 23.790 -23.056 1.00 0.00 2 ASP A CA 9
ATOM 12572 C C . ASP A 1 11 ? -15.294 24.030 -23.821 1.00 0.00 2 ASP A C 9
ATOM 12573 O O . ASP A 1 11 ? -15.310 24.564 -24.929 1.00 0.00 2 ASP A O 9
ATOM 12582 N N . LEU A 1 12 ? -14.197 23.624 -23.200 1.00 0.00 3 LEU A N 9
ATOM 12583 C CA . LEU A 1 12 ? -12.888 23.788 -23.809 1.00 0.00 3 LEU A CA 9
ATOM 12584 C C . LEU A 1 12 ? -12.376 22.425 -24.283 1.00 0.00 3 LEU A C 9
ATOM 12585 O O . LEU A 1 12 ? -12.120 22.233 -25.470 1.00 0.00 3 LEU A O 9
ATOM 12601 N N . ILE A 1 13 ? -12.243 21.515 -23.330 1.00 0.00 4 ILE A N 9
ATOM 12602 C CA . ILE A 1 13 ? -11.767 20.176 -23.634 1.00 0.00 4 ILE A CA 9
ATOM 12603 C C . ILE A 1 13 ? -12.420 19.690 -24.930 1.00 0.00 4 ILE A C 9
ATOM 12604 O O . ILE A 1 13 ? -11.871 19.878 -26.014 1.00 0.00 4 ILE A O 9
ATOM 12620 N N . GLY A 1 14 ? -13.583 19.075 -24.774 1.00 0.00 5 GLY A N 9
ATOM 12621 C CA . GLY A 1 14 ? -14.316 18.560 -25.918 1.00 0.00 5 GLY A CA 9
ATOM 12622 C C . GLY A 1 14 ? -13.626 17.326 -26.502 1.00 0.00 5 GLY A C 9
ATOM 12623 O O . GLY A 1 14 ? -14.137 16.213 -26.390 1.00 0.00 5 GLY A O 9
ATOM 12627 N N . PHE A 1 15 ? -12.475 17.565 -27.113 1.00 0.00 6 PHE A N 9
ATOM 12628 C CA . PHE A 1 15 ? -11.709 16.487 -27.715 1.00 0.00 6 PHE A CA 9
ATOM 12629 C C . PHE A 1 15 ? -11.077 15.598 -26.642 1.00 0.00 6 PHE A C 9
ATOM 12630 O O . PHE A 1 15 ? -11.235 14.378 -26.669 1.00 0.00 6 PHE A O 9
ATOM 12647 N N . GLY A 1 16 ? -10.374 16.243 -25.723 1.00 0.00 7 GLY A N 9
ATOM 12648 C CA . GLY A 1 16 ? -9.718 15.527 -24.643 1.00 0.00 7 GLY A CA 9
ATOM 12649 C C . GLY A 1 16 ? -10.621 14.423 -24.089 1.00 0.00 7 GLY A C 9
ATOM 12650 O O . GLY A 1 16 ? -10.160 13.313 -23.826 1.00 0.00 7 GLY A O 9
ATOM 12654 N N . TYR A 1 17 ? -11.890 14.766 -23.927 1.00 0.00 8 TYR A N 9
ATOM 12655 C CA . TYR A 1 17 ? -12.862 13.818 -23.409 1.00 0.00 8 TYR A CA 9
ATOM 12656 C C . TYR A 1 17 ? -12.904 12.552 -24.267 1.00 0.00 8 TYR A C 9
ATOM 12657 O O . TYR A 1 17 ? -12.657 11.454 -23.771 1.00 0.00 8 TYR A O 9
ATOM 12675 N N . ALA A 1 18 ? -13.218 12.748 -25.539 1.00 0.00 9 ALA A N 9
ATOM 12676 C CA . ALA A 1 18 ? -13.295 11.635 -26.470 1.00 0.00 9 ALA A CA 9
ATOM 12677 C C . ALA A 1 18 ? -11.930 10.949 -26.553 1.00 0.00 9 ALA A C 9
ATOM 12678 O O . ALA A 1 18 ? -11.839 9.786 -26.942 1.00 0.00 9 ALA A O 9
ATOM 12685 N N . ALA A 1 19 ? -10.903 11.698 -26.180 1.00 0.00 10 ALA A N 9
ATOM 12686 C CA . ALA A 1 19 ? -9.547 11.176 -26.207 1.00 0.00 10 ALA A CA 9
ATOM 12687 C C . ALA A 1 19 ? -9.432 10.018 -25.215 1.00 0.00 10 ALA A C 9
ATOM 12688 O O . ALA A 1 19 ? -9.230 8.872 -25.614 1.00 0.00 10 ALA A O 9
ATOM 12695 N N . LEU A 1 20 ? -9.564 10.356 -23.940 1.00 0.00 11 LEU A N 9
ATOM 12696 C CA . LEU A 1 20 ? -9.476 9.358 -22.888 1.00 0.00 11 LEU A CA 9
ATOM 12697 C C . LEU A 1 20 ? -10.486 8.242 -23.165 1.00 0.00 11 LEU A C 9
ATOM 12698 O O . LEU A 1 20 ? -10.188 7.066 -22.961 1.00 0.00 11 LEU A O 9
ATOM 12714 N N . VAL A 1 21 ? -11.659 8.650 -23.625 1.00 0.00 12 VAL A N 9
ATOM 12715 C CA . VAL A 1 21 ? -12.714 7.699 -23.931 1.00 0.00 12 VAL A CA 9
ATOM 12716 C C . VAL A 1 21 ? -12.186 6.659 -24.921 1.00 0.00 12 VAL A C 9
ATOM 12717 O O . VAL A 1 21 ? -12.354 5.458 -24.714 1.00 0.00 12 VAL A O 9
ATOM 12730 N N . THR A 1 22 ? -11.556 7.157 -25.975 1.00 0.00 13 THR A N 9
ATOM 12731 C CA . THR A 1 22 ? -11.002 6.286 -26.997 1.00 0.00 13 THR A CA 9
ATOM 12732 C C . THR A 1 22 ? -9.913 5.391 -26.401 1.00 0.00 13 THR A C 9
ATOM 12733 O O . THR A 1 22 ? -9.790 4.225 -26.775 1.00 0.00 13 THR A O 9
ATOM 12744 N N . PHE A 1 23 ? -9.152 5.969 -25.484 1.00 0.00 14 PHE A N 9
ATOM 12745 C CA . PHE A 1 23 ? -8.078 5.238 -24.833 1.00 0.00 14 PHE A CA 9
ATOM 12746 C C . PHE A 1 23 ? -8.626 4.048 -24.043 1.00 0.00 14 PHE A C 9
ATOM 12747 O O . PHE A 1 23 ? -8.185 2.916 -24.235 1.00 0.00 14 PHE A O 9
ATOM 12764 N N . GLY A 1 24 ? -9.578 4.345 -23.171 1.00 0.00 15 GLY A N 9
ATOM 12765 C CA . GLY A 1 24 ? -10.190 3.313 -22.351 1.00 0.00 15 GLY A CA 9
ATOM 12766 C C . GLY A 1 24 ? -10.991 2.333 -23.211 1.00 0.00 15 GLY A C 9
ATOM 12767 O O . GLY A 1 24 ? -11.180 1.179 -22.830 1.00 0.00 15 GLY A O 9
ATOM 12771 N N . SER A 1 25 ? -11.441 2.829 -24.354 1.00 0.00 16 SER A N 9
ATOM 12772 C CA . SER A 1 25 ? -12.217 2.012 -25.271 1.00 0.00 16 SER A CA 9
ATOM 12773 C C . SER A 1 25 ? -11.341 0.899 -25.850 1.00 0.00 16 SER A C 9
ATOM 12774 O O . SER A 1 25 ? -11.707 -0.274 -25.800 1.00 0.00 16 SER A O 9
ATOM 12782 N N . ILE A 1 26 ? -10.200 1.306 -26.387 1.00 0.00 17 ILE A N 9
ATOM 12783 C CA . ILE A 1 26 ? -9.269 0.359 -26.975 1.00 0.00 17 ILE A CA 9
ATOM 12784 C C . ILE A 1 26 ? -8.667 -0.511 -25.869 1.00 0.00 17 ILE A C 9
ATOM 12785 O O . ILE A 1 26 ? -8.870 -1.724 -25.849 1.00 0.00 17 ILE A O 9
ATOM 12801 N N . PHE A 1 27 ? -7.938 0.143 -24.977 1.00 0.00 18 PHE A N 9
ATOM 12802 C CA . PHE A 1 27 ? -7.305 -0.556 -23.871 1.00 0.00 18 PHE A CA 9
ATOM 12803 C C . PHE A 1 27 ? -8.252 -1.594 -23.265 1.00 0.00 18 PHE A C 9
ATOM 12804 O O . PHE A 1 27 ? -7.884 -2.757 -23.106 1.00 0.00 18 PHE A O 9
ATOM 12821 N N . GLY A 1 28 ? -9.452 -1.136 -22.941 1.00 0.00 19 GLY A N 9
ATOM 12822 C CA . GLY A 1 28 ? -10.454 -2.010 -22.356 1.00 0.00 19 GLY A CA 9
ATOM 12823 C C . GLY A 1 28 ? -9.884 -2.772 -21.158 1.00 0.00 19 GLY A C 9
ATOM 12824 O O . GLY A 1 28 ? -10.049 -3.987 -21.054 1.00 0.00 19 GLY A O 9
ATOM 12828 N N . TYR A 1 29 ? -9.226 -2.027 -20.282 1.00 0.00 20 TYR A N 9
ATOM 12829 C CA . TYR A 1 29 ? -8.631 -2.617 -19.095 1.00 0.00 20 TYR A CA 9
ATOM 12830 C C . TYR A 1 29 ? -8.107 -4.024 -19.386 1.00 0.00 20 TYR A C 9
ATOM 12831 O O . TYR A 1 29 ? -8.841 -5.003 -19.255 1.00 0.00 20 TYR A O 9
ATOM 12849 N N . LYS A 1 30 ? -6.842 -4.082 -19.775 1.00 0.00 21 LYS A N 9
ATOM 12850 C CA . LYS A 1 30 ? -6.212 -5.354 -20.086 1.00 0.00 21 LYS A CA 9
ATOM 12851 C C . LYS A 1 30 ? -6.393 -6.310 -18.905 1.00 0.00 21 LYS A C 9
ATOM 12852 O O . LYS A 1 30 ? -6.757 -5.886 -17.809 1.00 0.00 21 LYS A O 9
ATOM 12871 N N . ARG A 1 31 ? -6.130 -7.581 -19.168 1.00 0.00 22 ARG A N 9
ATOM 12872 C CA . ARG A 1 31 ? -6.260 -8.601 -18.141 1.00 0.00 22 ARG A CA 9
ATOM 12873 C C . ARG A 1 31 ? -5.426 -9.831 -18.506 1.00 0.00 22 ARG A C 9
ATOM 12874 O O . ARG A 1 31 ? -5.967 -10.842 -18.952 1.00 0.00 22 ARG A O 9
ATOM 12895 N N . ARG A 1 32 ? -4.123 -9.704 -18.303 1.00 0.00 23 ARG A N 9
ATOM 12896 C CA . ARG A 1 32 ? -3.210 -10.793 -18.605 1.00 0.00 23 ARG A CA 9
ATOM 12897 C C . ARG A 1 32 ? -3.514 -12.003 -17.718 1.00 0.00 23 ARG A C 9
ATOM 12898 O O . ARG A 1 32 ? -4.656 -12.204 -17.307 1.00 0.00 23 ARG A O 9
ATOM 12919 N N . GLY A 1 33 ? -2.473 -12.777 -17.450 1.00 0.00 24 GLY A N 9
ATOM 12920 C CA . GLY A 1 33 ? -2.614 -13.961 -16.620 1.00 0.00 24 GLY A CA 9
ATOM 12921 C C . GLY A 1 33 ? -2.482 -13.610 -15.137 1.00 0.00 24 GLY A C 9
ATOM 12922 O O . GLY A 1 33 ? -2.426 -12.435 -14.776 1.00 0.00 24 GLY A O 9
ATOM 12926 N N . GLY A 1 34 ? -2.435 -14.650 -14.317 1.00 0.00 25 GLY A N 9
ATOM 12927 C CA . GLY A 1 34 ? -2.311 -14.466 -12.881 1.00 0.00 25 GLY A CA 9
ATOM 12928 C C . GLY A 1 34 ? -3.640 -14.021 -12.268 1.00 0.00 25 GLY A C 9
ATOM 12929 O O . GLY A 1 34 ? -3.917 -12.825 -12.179 1.00 0.00 25 GLY A O 9
ATOM 12933 N N . VAL A 1 35 ? -4.426 -15.006 -11.861 1.00 0.00 26 VAL A N 9
ATOM 12934 C CA . VAL A 1 35 ? -5.720 -14.731 -11.258 1.00 0.00 26 VAL A CA 9
ATOM 12935 C C . VAL A 1 35 ? -5.530 -13.808 -10.053 1.00 0.00 26 VAL A C 9
ATOM 12936 O O . VAL A 1 35 ? -6.191 -12.776 -9.946 1.00 0.00 26 VAL A O 9
ATOM 12949 N N . PRO A 1 36 ? -4.600 -14.224 -9.151 1.00 0.00 27 PRO A N 9
ATOM 12950 C CA . PRO A 1 36 ? -4.315 -13.447 -7.957 1.00 0.00 27 PRO A CA 9
ATOM 12951 C C . PRO A 1 36 ? -3.484 -12.208 -8.295 1.00 0.00 27 PRO A C 9
ATOM 12952 O O . PRO A 1 36 ? -2.412 -12.001 -7.728 1.00 0.00 27 PRO A O 9
ATOM 12963 N N . SER A 1 37 ? -4.009 -11.415 -9.218 1.00 0.00 28 SER A N 9
ATOM 12964 C CA . SER A 1 37 ? -3.329 -10.202 -9.638 1.00 0.00 28 SER A CA 9
ATOM 12965 C C . SER A 1 37 ? -4.210 -8.983 -9.356 1.00 0.00 28 SER A C 9
ATOM 12966 O O . SER A 1 37 ? -3.716 -7.943 -8.923 1.00 0.00 28 SER A O 9
ATOM 12974 N N . LEU A 1 38 ? -5.499 -9.153 -9.611 1.00 0.00 29 LEU A N 9
ATOM 12975 C CA . LEU A 1 38 ? -6.453 -8.079 -9.390 1.00 0.00 29 LEU A CA 9
ATOM 12976 C C . LEU A 1 38 ? -6.224 -7.477 -8.003 1.00 0.00 29 LEU A C 9
ATOM 12977 O O . LEU A 1 38 ? -5.866 -6.306 -7.881 1.00 0.00 29 LEU A O 9
ATOM 12993 N N . ILE A 1 39 ? -6.439 -8.304 -6.991 1.00 0.00 30 ILE A N 9
ATOM 12994 C CA . ILE A 1 39 ? -6.261 -7.868 -5.616 1.00 0.00 30 ILE A CA 9
ATOM 12995 C C . ILE A 1 39 ? -5.003 -7.003 -5.520 1.00 0.00 30 ILE A C 9
ATOM 12996 O O . ILE A 1 39 ? -4.972 -6.027 -4.772 1.00 0.00 30 ILE A O 9
ATOM 13012 N N . ALA A 1 40 ? -3.995 -7.393 -6.286 1.00 0.00 31 ALA A N 9
ATOM 13013 C CA . ALA A 1 40 ? -2.737 -6.665 -6.297 1.00 0.00 31 ALA A CA 9
ATOM 13014 C C . ALA A 1 40 ? -2.980 -5.243 -6.806 1.00 0.00 31 ALA A C 9
ATOM 13015 O O . ALA A 1 40 ? -2.684 -4.272 -6.111 1.00 0.00 31 ALA A O 9
ATOM 13022 N N . GLY A 1 41 ? -3.517 -5.165 -8.015 1.00 0.00 32 GLY A N 9
ATOM 13023 C CA . GLY A 1 41 ? -3.803 -3.878 -8.625 1.00 0.00 32 GLY A CA 9
ATOM 13024 C C . GLY A 1 41 ? -4.715 -3.037 -7.729 1.00 0.00 32 GLY A C 9
ATOM 13025 O O . GLY A 1 41 ? -4.390 -1.897 -7.402 1.00 0.00 32 GLY A O 9
ATOM 13029 N N . LEU A 1 42 ? -5.839 -3.633 -7.358 1.00 0.00 33 LEU A N 9
ATOM 13030 C CA . LEU A 1 42 ? -6.800 -2.953 -6.507 1.00 0.00 33 LEU A CA 9
ATOM 13031 C C . LEU A 1 42 ? -6.061 -2.265 -5.358 1.00 0.00 33 LEU A C 9
ATOM 13032 O O . LEU A 1 42 ? -6.078 -1.040 -5.248 1.00 0.00 33 LEU A O 9
ATOM 13048 N N . PHE A 1 43 ? -5.429 -3.084 -4.529 1.00 0.00 34 PHE A N 9
ATOM 13049 C CA . PHE A 1 43 ? -4.684 -2.570 -3.392 1.00 0.00 34 PHE A CA 9
ATOM 13050 C C . PHE A 1 43 ? -3.827 -1.368 -3.795 1.00 0.00 34 PHE A C 9
ATOM 13051 O O . PHE A 1 43 ? -3.976 -0.281 -3.240 1.00 0.00 34 PHE A O 9
ATOM 13068 N N . VAL A 1 44 ? -2.949 -1.605 -4.758 1.00 0.00 35 VAL A N 9
ATOM 13069 C CA . VAL A 1 44 ? -2.068 -0.556 -5.243 1.00 0.00 35 VAL A CA 9
ATOM 13070 C C . VAL A 1 44 ? -2.872 0.731 -5.434 1.00 0.00 35 VAL A C 9
ATOM 13071 O O . VAL A 1 44 ? -2.398 1.818 -5.107 1.00 0.00 35 VAL A O 9
ATOM 13084 N N . GLY A 1 45 ? -4.076 0.566 -5.962 1.00 0.00 36 GLY A N 9
ATOM 13085 C CA . GLY A 1 45 ? -4.950 1.702 -6.201 1.00 0.00 36 GLY A CA 9
ATOM 13086 C C . GLY A 1 45 ? -5.383 2.347 -4.883 1.00 0.00 36 GLY A C 9
ATOM 13087 O O . GLY A 1 45 ? -5.348 3.569 -4.745 1.00 0.00 36 GLY A O 9
ATOM 13091 N N . CYS A 1 46 ? -5.781 1.497 -3.947 1.00 0.00 37 CYS A N 9
ATOM 13092 C CA . CYS A 1 46 ? -6.220 1.969 -2.645 1.00 0.00 37 CYS A CA 9
ATOM 13093 C C . CYS A 1 46 ? -5.142 2.897 -2.082 1.00 0.00 37 CYS A C 9
ATOM 13094 O O . CYS A 1 46 ? -5.453 3.943 -1.514 1.00 0.00 37 CYS A O 9
ATOM 13102 N N . LEU A 1 47 ? -3.897 2.481 -2.259 1.00 0.00 38 LEU A N 9
ATOM 13103 C CA . LEU A 1 47 ? -2.771 3.262 -1.776 1.00 0.00 38 LEU A CA 9
ATOM 13104 C C . LEU A 1 47 ? -2.628 4.525 -2.628 1.00 0.00 38 LEU A C 9
ATOM 13105 O O . LEU A 1 47 ? -2.343 5.602 -2.106 1.00 0.00 38 LEU A O 9
ATOM 13121 N N . ALA A 1 48 ? -2.833 4.351 -3.926 1.00 0.00 39 ALA A N 9
ATOM 13122 C CA . ALA A 1 48 ? -2.731 5.463 -4.855 1.00 0.00 39 ALA A CA 9
ATOM 13123 C C . ALA A 1 48 ? -3.632 6.604 -4.379 1.00 0.00 39 ALA A C 9
ATOM 13124 O O . ALA A 1 48 ? -3.234 7.768 -4.410 1.00 0.00 39 ALA A O 9
ATOM 13131 N N . GLY A 1 49 ? -4.828 6.231 -3.950 1.00 0.00 40 GLY A N 9
ATOM 13132 C CA . GLY A 1 49 ? -5.789 7.209 -3.468 1.00 0.00 40 GLY A CA 9
ATOM 13133 C C . GLY A 1 49 ? -5.352 7.790 -2.122 1.00 0.00 40 GLY A C 9
ATOM 13134 O O . GLY A 1 49 ? -5.127 8.993 -2.004 1.00 0.00 40 GLY A O 9
ATOM 13138 N N . TYR A 1 50 ? -5.244 6.907 -1.139 1.00 0.00 41 TYR A N 9
ATOM 13139 C CA . TYR A 1 50 ? -4.838 7.317 0.194 1.00 0.00 41 TYR A CA 9
ATOM 13140 C C . TYR A 1 50 ? -3.682 8.317 0.132 1.00 0.00 41 TYR A C 9
ATOM 13141 O O . TYR A 1 50 ? -3.623 9.253 0.927 1.00 0.00 41 TYR A O 9
ATOM 13159 N N . GLY A 1 51 ? -2.791 8.084 -0.820 1.00 0.00 42 GLY A N 9
ATOM 13160 C CA . GLY A 1 51 ? -1.639 8.952 -0.997 1.00 0.00 42 GLY A CA 9
ATOM 13161 C C . GLY A 1 51 ? -1.999 10.174 -1.844 1.00 0.00 42 GLY A C 9
ATOM 13162 O O . GLY A 1 51 ? -1.536 11.281 -1.572 1.00 0.00 42 GLY A O 9
ATOM 13166 N N . ALA A 1 52 ? -2.821 9.932 -2.855 1.00 0.00 43 ALA A N 9
ATOM 13167 C CA . ALA A 1 52 ? -3.248 10.999 -3.744 1.00 0.00 43 ALA A CA 9
ATOM 13168 C C . ALA A 1 52 ? -4.011 12.053 -2.939 1.00 0.00 43 ALA A C 9
ATOM 13169 O O . ALA A 1 52 ? -4.177 13.185 -3.392 1.00 0.00 43 ALA A O 9
ATOM 13176 N N . TYR A 1 53 ? -4.456 11.644 -1.760 1.00 0.00 44 TYR A N 9
ATOM 13177 C CA . TYR A 1 53 ? -5.198 12.538 -0.888 1.00 0.00 44 TYR A CA 9
ATOM 13178 C C . TYR A 1 53 ? -4.251 13.360 -0.011 1.00 0.00 44 TYR A C 9
ATOM 13179 O O . TYR A 1 53 ? -4.574 14.481 0.377 1.00 0.00 44 TYR A O 9
ATOM 13197 N N . ARG A 1 54 ? -3.100 12.769 0.276 1.00 0.00 45 ARG A N 9
ATOM 13198 C CA . ARG A 1 54 ? -2.104 13.432 1.100 1.00 0.00 45 ARG A CA 9
ATOM 13199 C C . ARG A 1 54 ? -1.302 14.430 0.263 1.00 0.00 45 ARG A C 9
ATOM 13200 O O . ARG A 1 54 ? -0.398 15.090 0.774 1.00 0.00 45 ARG A O 9
ATOM 13221 N N . VAL A 1 55 ? -1.661 14.510 -1.010 1.00 0.00 46 VAL A N 9
ATOM 13222 C CA . VAL A 1 55 ? -0.986 15.417 -1.923 1.00 0.00 46 VAL A CA 9
ATOM 13223 C C . VAL A 1 55 ? -1.157 16.854 -1.427 1.00 0.00 46 VAL A C 9
ATOM 13224 O O . VAL A 1 55 ? -0.450 17.756 -1.872 1.00 0.00 46 VAL A O 9
ATOM 13237 N N . SER A 1 56 ? -2.101 17.022 -0.513 1.00 0.00 47 SER A N 9
ATOM 13238 C CA . SER A 1 56 ? -2.374 18.334 0.049 1.00 0.00 47 SER A CA 9
ATOM 13239 C C . SER A 1 56 ? -1.488 18.575 1.272 1.00 0.00 47 SER A C 9
ATOM 13240 O O . SER A 1 56 ? -1.698 19.531 2.017 1.00 0.00 47 SER A O 9
ATOM 13248 N N . ASN A 1 57 ? -0.515 17.691 1.441 1.00 0.00 48 ASN A N 9
ATOM 13249 C CA . ASN A 1 57 ? 0.404 17.796 2.562 1.00 0.00 48 ASN A CA 9
ATOM 13250 C C . ASN A 1 57 ? 1.775 17.261 2.143 1.00 0.00 48 ASN A C 9
ATOM 13251 O O . ASN A 1 57 ? 2.756 18.002 2.127 1.00 0.00 48 ASN A O 9
ATOM 13262 N N . ASP A 1 58 ? 1.798 15.977 1.815 1.00 0.00 49 ASP A N 9
ATOM 13263 C CA . ASP A 1 58 ? 3.032 15.334 1.397 1.00 0.00 49 ASP A CA 9
ATOM 13264 C C . ASP A 1 58 ? 3.363 15.756 -0.036 1.00 0.00 49 ASP A C 9
ATOM 13265 O O . ASP A 1 58 ? 4.513 15.668 -0.463 1.00 0.00 49 ASP A O 9
ATOM 13274 N N . LYS A 1 59 ? 2.333 16.205 -0.739 1.00 0.00 50 LYS A N 9
ATOM 13275 C CA . LYS A 1 59 ? 2.500 16.641 -2.115 1.00 0.00 50 LYS A CA 9
ATOM 13276 C C . LYS A 1 59 ? 3.259 15.568 -2.897 1.00 0.00 50 LYS A C 9
ATOM 13277 O O . LYS A 1 59 ? 4.000 15.880 -3.828 1.00 0.00 50 LYS A O 9
ATOM 13296 N N . ARG A 1 60 ? 3.048 14.324 -2.490 1.00 0.00 51 ARG A N 9
ATOM 13297 C CA . ARG A 1 60 ? 3.704 13.203 -3.142 1.00 0.00 51 ARG A CA 9
ATOM 13298 C C . ARG A 1 60 ? 3.258 13.103 -4.602 1.00 0.00 51 ARG A C 9
ATOM 13299 O O . ARG A 1 60 ? 2.385 13.849 -5.041 1.00 0.00 51 ARG A O 9
ATOM 13320 N N . ASP A 1 61 ? 3.880 12.175 -5.315 1.00 0.00 52 ASP A N 9
ATOM 13321 C CA . ASP A 1 61 ? 3.559 11.968 -6.717 1.00 0.00 52 ASP A CA 9
ATOM 13322 C C . ASP A 1 61 ? 3.720 10.485 -7.059 1.00 0.00 52 ASP A C 9
ATOM 13323 O O . ASP A 1 61 ? 2.735 9.752 -7.138 1.00 0.00 52 ASP A O 9
ATOM 13332 N N . VAL A 1 62 ? 4.969 10.088 -7.252 1.00 0.00 53 VAL A N 9
ATOM 13333 C CA . VAL A 1 62 ? 5.271 8.706 -7.584 1.00 0.00 53 VAL A CA 9
ATOM 13334 C C . VAL A 1 62 ? 5.834 8.001 -6.348 1.00 0.00 53 VAL A C 9
ATOM 13335 O O . VAL A 1 62 ? 5.975 6.779 -6.337 1.00 0.00 53 VAL A O 9
ATOM 13348 N N . LYS A 1 63 ? 6.140 8.801 -5.337 1.00 0.00 54 LYS A N 9
ATOM 13349 C CA . LYS A 1 63 ? 6.683 8.269 -4.100 1.00 0.00 54 LYS A CA 9
ATOM 13350 C C . LYS A 1 63 ? 5.802 7.116 -3.614 1.00 0.00 54 LYS A C 9
ATOM 13351 O O . LYS A 1 63 ? 6.305 6.050 -3.264 1.00 0.00 54 LYS A O 9
ATOM 13370 N N . VAL A 1 64 ? 4.501 7.369 -3.610 1.00 0.00 55 VAL A N 9
ATOM 13371 C CA . VAL A 1 64 ? 3.545 6.366 -3.173 1.00 0.00 55 VAL A CA 9
ATOM 13372 C C . VAL A 1 64 ? 3.597 5.170 -4.125 1.00 0.00 55 VAL A C 9
ATOM 13373 O O . VAL A 1 64 ? 3.342 4.037 -3.719 1.00 0.00 55 VAL A O 9
ATOM 13386 N N . SER A 1 65 ? 3.928 5.463 -5.375 1.00 0.00 56 SER A N 9
ATOM 13387 C CA . SER A 1 65 ? 4.016 4.425 -6.388 1.00 0.00 56 SER A CA 9
ATOM 13388 C C . SER A 1 65 ? 5.095 3.410 -6.005 1.00 0.00 56 SER A C 9
ATOM 13389 O O . SER A 1 65 ? 4.815 2.219 -5.880 1.00 0.00 56 SER A O 9
ATOM 13397 N N . LEU A 1 66 ? 6.305 3.919 -5.830 1.00 0.00 57 LEU A N 9
ATOM 13398 C CA . LEU A 1 66 ? 7.428 3.072 -5.465 1.00 0.00 57 LEU A CA 9
ATOM 13399 C C . LEU A 1 66 ? 7.143 2.411 -4.115 1.00 0.00 57 LEU A C 9
ATOM 13400 O O . LEU A 1 66 ? 7.141 1.185 -4.008 1.00 0.00 57 LEU A O 9
ATOM 13416 N N . PHE A 1 67 ? 6.910 3.251 -3.117 1.00 0.00 58 PHE A N 9
ATOM 13417 C CA . PHE A 1 67 ? 6.625 2.764 -1.779 1.00 0.00 58 PHE A CA 9
ATOM 13418 C C . PHE A 1 67 ? 5.514 1.712 -1.803 1.00 0.00 58 PHE A C 9
ATOM 13419 O O . PHE A 1 67 ? 5.484 0.815 -0.962 1.00 0.00 58 PHE A O 9
ATOM 13436 N N . THR A 1 68 ? 4.627 1.856 -2.778 1.00 0.00 59 THR A N 9
ATOM 13437 C CA . THR A 1 68 ? 3.518 0.930 -2.923 1.00 0.00 59 THR A CA 9
ATOM 13438 C C . THR A 1 68 ? 4.019 -0.431 -3.410 1.00 0.00 59 THR A C 9
ATOM 13439 O O . THR A 1 68 ? 3.724 -1.459 -2.802 1.00 0.00 59 THR A O 9
ATOM 13450 N N . ALA A 1 69 ? 4.770 -0.394 -4.501 1.00 0.00 60 ALA A N 9
ATOM 13451 C CA . ALA A 1 69 ? 5.315 -1.612 -5.076 1.00 0.00 60 ALA A CA 9
ATOM 13452 C C . ALA A 1 69 ? 6.146 -2.342 -4.019 1.00 0.00 60 ALA A C 9
ATOM 13453 O O . ALA A 1 69 ? 6.027 -3.556 -3.861 1.00 0.00 60 ALA A O 9
ATOM 13460 N N . PHE A 1 70 ? 6.969 -1.572 -3.323 1.00 0.00 61 PHE A N 9
ATOM 13461 C CA . PHE A 1 70 ? 7.819 -2.130 -2.286 1.00 0.00 61 PHE A CA 9
ATOM 13462 C C . PHE A 1 70 ? 6.988 -2.609 -1.094 1.00 0.00 61 PHE A C 9
ATOM 13463 O O . PHE A 1 70 ? 7.359 -3.567 -0.418 1.00 0.00 61 PHE A O 9
ATOM 13480 N N . PHE A 1 71 ? 5.878 -1.919 -0.872 1.00 0.00 62 PHE A N 9
ATOM 13481 C CA . PHE A 1 71 ? 4.991 -2.262 0.226 1.00 0.00 62 PHE A CA 9
ATOM 13482 C C . PHE A 1 71 ? 4.240 -3.563 -0.061 1.00 0.00 62 PHE A C 9
ATOM 13483 O O . PHE A 1 71 ? 4.456 -4.571 0.611 1.00 0.00 62 PHE A O 9
ATOM 13500 N N . LEU A 1 72 ? 3.372 -3.500 -1.061 1.00 0.00 63 LEU A N 9
ATOM 13501 C CA . LEU A 1 72 ? 2.588 -4.661 -1.446 1.00 0.00 63 LEU A CA 9
ATOM 13502 C C . LEU A 1 72 ? 3.525 -5.846 -1.689 1.00 0.00 63 LEU A C 9
ATOM 13503 O O . LEU A 1 72 ? 3.178 -6.988 -1.390 1.00 0.00 63 LEU A O 9
ATOM 13519 N N . ALA A 1 73 ? 4.693 -5.534 -2.230 1.00 0.00 64 ALA A N 9
ATOM 13520 C CA . ALA A 1 73 ? 5.682 -6.559 -2.518 1.00 0.00 64 ALA A CA 9
ATOM 13521 C C . ALA A 1 73 ? 6.081 -7.256 -1.215 1.00 0.00 64 ALA A C 9
ATOM 13522 O O . ALA A 1 73 ? 5.815 -8.444 -1.036 1.00 0.00 64 ALA A O 9
ATOM 13529 N N . THR A 1 74 ? 6.713 -6.488 -0.340 1.00 0.00 65 THR A N 9
ATOM 13530 C CA . THR A 1 74 ? 7.151 -7.018 0.941 1.00 0.00 65 THR A CA 9
ATOM 13531 C C . THR A 1 74 ? 5.995 -7.727 1.648 1.00 0.00 65 THR A C 9
ATOM 13532 O O . THR A 1 74 ? 6.095 -8.908 1.979 1.00 0.00 65 THR A O 9
ATOM 13543 N N . ILE A 1 75 ? 4.923 -6.978 1.859 1.00 0.00 66 ILE A N 9
ATOM 13544 C CA . ILE A 1 75 ? 3.749 -7.520 2.521 1.00 0.00 66 ILE A CA 9
ATOM 13545 C C . ILE A 1 75 ? 3.401 -8.876 1.904 1.00 0.00 66 ILE A C 9
ATOM 13546 O O . ILE A 1 75 ? 3.391 -9.893 2.596 1.00 0.00 66 ILE A O 9
ATOM 13562 N N . MET A 1 76 ? 3.125 -8.847 0.609 1.00 0.00 67 MET A N 9
ATOM 13563 C CA . MET A 1 76 ? 2.778 -10.062 -0.110 1.00 0.00 67 MET A CA 9
ATOM 13564 C C . MET A 1 76 ? 3.697 -11.217 0.291 1.00 0.00 67 MET A C 9
ATOM 13565 O O . MET A 1 76 ? 3.250 -12.189 0.898 1.00 0.00 67 MET A O 9
ATOM 13579 N N . GLY A 1 77 ? 4.965 -11.073 -0.066 1.00 0.00 68 GLY A N 9
ATOM 13580 C CA . GLY A 1 77 ? 5.951 -12.093 0.249 1.00 0.00 68 GLY A CA 9
ATOM 13581 C C . GLY A 1 77 ? 5.587 -13.428 -0.404 1.00 0.00 68 GLY A C 9
ATOM 13582 O O . GLY A 1 77 ? 6.118 -14.472 -0.028 1.00 0.00 68 GLY A O 9
ATOM 13586 N N . VAL A 1 78 ? 4.684 -13.351 -1.371 1.00 0.00 69 VAL A N 9
ATOM 13587 C CA . VAL A 1 78 ? 4.243 -14.540 -2.079 1.00 0.00 69 VAL A CA 9
ATOM 13588 C C . VAL A 1 78 ? 5.446 -15.449 -2.339 1.00 0.00 69 VAL A C 9
ATOM 13589 O O . VAL A 1 78 ? 5.504 -16.568 -1.832 1.00 0.00 69 VAL A O 9
ATOM 13602 N N . ARG A 1 79 ? 6.376 -14.934 -3.130 1.00 0.00 70 ARG A N 9
ATOM 13603 C CA . ARG A 1 79 ? 7.574 -15.686 -3.463 1.00 0.00 70 ARG A CA 9
ATOM 13604 C C . ARG A 1 79 ? 8.681 -14.740 -3.932 1.00 0.00 70 ARG A C 9
ATOM 13605 O O . ARG A 1 79 ? 8.618 -14.205 -5.038 1.00 0.00 70 ARG A O 9
ATOM 13626 N N . PHE A 1 80 ? 9.669 -14.562 -3.068 1.00 0.00 71 PHE A N 9
ATOM 13627 C CA . PHE A 1 80 ? 10.789 -13.690 -3.380 1.00 0.00 71 PHE A CA 9
ATOM 13628 C C . PHE A 1 80 ? 11.852 -14.431 -4.192 1.00 0.00 71 PHE A C 9
ATOM 13629 O O . PHE A 1 80 ? 12.850 -14.892 -3.641 1.00 0.00 71 PHE A O 9
ATOM 13646 N N . LYS A 1 81 ? 11.602 -14.523 -5.490 1.00 0.00 72 LYS A N 9
ATOM 13647 C CA . LYS A 1 81 ? 12.525 -15.200 -6.384 1.00 0.00 72 LYS A CA 9
ATOM 13648 C C . LYS A 1 81 ? 12.098 -14.956 -7.833 1.00 0.00 72 LYS A C 9
ATOM 13649 O O . LYS A 1 81 ? 12.687 -14.128 -8.527 1.00 0.00 72 LYS A O 9
ATOM 13668 N N . ARG A 1 82 ? 11.076 -15.691 -8.247 1.00 0.00 73 ARG A N 9
ATOM 13669 C CA . ARG A 1 82 ? 10.563 -15.564 -9.600 1.00 0.00 73 ARG A CA 9
ATOM 13670 C C . ARG A 1 82 ? 9.297 -16.407 -9.769 1.00 0.00 73 ARG A C 9
ATOM 13671 O O . ARG A 1 82 ? 9.342 -17.631 -9.655 1.00 0.00 73 ARG A O 9
ATOM 13692 N N . SER A 1 83 ? 8.198 -15.719 -10.038 1.00 0.00 74 SER A N 9
ATOM 13693 C CA . SER A 1 83 ? 6.922 -16.390 -10.224 1.00 0.00 74 SER A CA 9
ATOM 13694 C C . SER A 1 83 ? 6.528 -16.366 -11.702 1.00 0.00 74 SER A C 9
ATOM 13695 O O . SER A 1 83 ? 7.148 -15.666 -12.502 1.00 0.00 74 SER A O 9
ATOM 13703 N N . LYS A 1 84 ? 5.501 -17.139 -12.021 1.00 0.00 75 LYS A N 9
ATOM 13704 C CA . LYS A 1 84 ? 5.018 -17.216 -13.389 1.00 0.00 75 LYS A CA 9
ATOM 13705 C C . LYS A 1 84 ? 3.914 -16.176 -13.594 1.00 0.00 75 LYS A C 9
ATOM 13706 O O . LYS A 1 84 ? 2.863 -16.484 -14.154 1.00 0.00 75 LYS A O 9
ATOM 13725 N N . LYS A 1 85 ? 4.190 -14.967 -13.130 1.00 0.00 76 LYS A N 9
ATOM 13726 C CA . LYS A 1 85 ? 3.234 -13.880 -13.256 1.00 0.00 76 LYS A CA 9
ATOM 13727 C C . LYS A 1 85 ? 1.866 -14.350 -12.756 1.00 0.00 76 LYS A C 9
ATOM 13728 O O . LYS A 1 85 ? 0.885 -14.316 -13.497 1.00 0.00 76 LYS A O 9
ATOM 13747 N N . ILE A 1 86 ? 1.845 -14.777 -11.502 1.00 0.00 77 ILE A N 9
ATOM 13748 C CA . ILE A 1 86 ? 0.614 -15.253 -10.894 1.00 0.00 77 ILE A CA 9
ATOM 13749 C C . ILE A 1 86 ? 0.124 -14.225 -9.873 1.00 0.00 77 ILE A C 9
ATOM 13750 O O . ILE A 1 86 ? -0.712 -13.380 -10.189 1.00 0.00 77 ILE A O 9
ATOM 13766 N N . MET A 1 87 ? 0.666 -14.330 -8.668 1.00 0.00 78 MET A N 9
ATOM 13767 C CA . MET A 1 87 ? 0.295 -13.420 -7.598 1.00 0.00 78 MET A CA 9
ATOM 13768 C C . MET A 1 87 ? 0.731 -11.989 -7.919 1.00 0.00 78 MET A C 9
ATOM 13769 O O . MET A 1 87 ? -0.068 -11.058 -7.830 1.00 0.00 78 MET A O 9
ATOM 13783 N N . PRO A 1 88 ? 2.031 -11.855 -8.295 1.00 0.00 79 PRO A N 9
ATOM 13784 C CA . PRO A 1 88 ? 2.583 -10.554 -8.630 1.00 0.00 79 PRO A CA 9
ATOM 13785 C C . PRO A 1 88 ? 2.101 -10.091 -10.007 1.00 0.00 79 PRO A C 9
ATOM 13786 O O . PRO A 1 88 ? 1.108 -10.599 -10.523 1.00 0.00 79 PRO A O 9
ATOM 13797 N N . ALA A 1 89 ? 2.828 -9.132 -10.561 1.00 0.00 80 ALA A N 9
ATOM 13798 C CA . ALA A 1 89 ? 2.487 -8.595 -11.868 1.00 0.00 80 ALA A CA 9
ATOM 13799 C C . ALA A 1 89 ? 1.455 -7.478 -11.702 1.00 0.00 80 ALA A C 9
ATOM 13800 O O . ALA A 1 89 ? 1.679 -6.351 -12.139 1.00 0.00 80 ALA A O 9
ATOM 13807 N N . GLY A 1 90 ? 0.345 -7.831 -11.069 1.00 0.00 81 GLY A N 9
ATOM 13808 C CA . GLY A 1 90 ? -0.722 -6.872 -10.840 1.00 0.00 81 GLY A CA 9
ATOM 13809 C C . GLY A 1 90 ? -0.228 -5.691 -10.003 1.00 0.00 81 GLY A C 9
ATOM 13810 O O . GLY A 1 90 ? -0.592 -4.545 -10.264 1.00 0.00 81 GLY A O 9
ATOM 13814 N N . LEU A 1 91 ? 0.593 -6.010 -9.013 1.00 0.00 82 LEU A N 9
ATOM 13815 C CA . LEU A 1 91 ? 1.141 -4.989 -8.136 1.00 0.00 82 LEU A CA 9
ATOM 13816 C C . LEU A 1 91 ? 1.888 -3.950 -8.975 1.00 0.00 82 LEU A C 9
ATOM 13817 O O . LEU A 1 91 ? 1.378 -2.856 -9.212 1.00 0.00 82 LEU A O 9
ATOM 13833 N N . VAL A 1 92 ? 3.084 -4.328 -9.401 1.00 0.00 83 VAL A N 9
ATOM 13834 C CA . VAL A 1 92 ? 3.906 -3.443 -10.208 1.00 0.00 83 VAL A CA 9
ATOM 13835 C C . VAL A 1 92 ? 3.053 -2.842 -11.327 1.00 0.00 83 VAL A C 9
ATOM 13836 O O . VAL A 1 92 ? 3.080 -1.633 -11.553 1.00 0.00 83 VAL A O 9
ATOM 13849 N N . ALA A 1 93 ? 2.316 -3.714 -11.999 1.00 0.00 84 ALA A N 9
ATOM 13850 C CA . ALA A 1 93 ? 1.457 -3.285 -13.090 1.00 0.00 84 ALA A CA 9
ATOM 13851 C C . ALA A 1 93 ? 0.556 -2.146 -12.606 1.00 0.00 84 ALA A C 9
ATOM 13852 O O . ALA A 1 93 ? 0.190 -1.267 -13.384 1.00 0.00 84 ALA A O 9
ATOM 13859 N N . GLY A 1 94 ? 0.226 -2.200 -11.324 1.00 0.00 85 GLY A N 9
ATOM 13860 C CA . GLY A 1 94 ? -0.624 -1.184 -10.728 1.00 0.00 85 GLY A CA 9
ATOM 13861 C C . GLY A 1 94 ? 0.148 0.119 -10.510 1.00 0.00 85 GLY A C 9
ATOM 13862 O O . GLY A 1 94 ? -0.298 1.187 -10.927 1.00 0.00 85 GLY A O 9
ATOM 13866 N N . LEU A 1 95 ? 1.293 -0.012 -9.857 1.00 0.00 86 LEU A N 9
ATOM 13867 C CA . LEU A 1 95 ? 2.132 1.142 -9.578 1.00 0.00 86 LEU A CA 9
ATOM 13868 C C . LEU A 1 95 ? 2.339 1.939 -10.867 1.00 0.00 86 LEU A C 9
ATOM 13869 O O . LEU A 1 95 ? 2.348 3.169 -10.846 1.00 0.00 86 LEU A O 9
ATOM 13885 N N . SER A 1 96 ? 2.501 1.206 -11.959 1.00 0.00 87 SER A N 9
ATOM 13886 C CA . SER A 1 96 ? 2.708 1.830 -13.255 1.00 0.00 87 SER A CA 9
ATOM 13887 C C . SER A 1 96 ? 1.417 2.505 -13.723 1.00 0.00 87 SER A C 9
ATOM 13888 O O . SER A 1 96 ? 1.396 3.711 -13.965 1.00 0.00 87 SER A O 9
ATOM 13896 N N . LEU A 1 97 ? 0.372 1.699 -13.836 1.00 0.00 88 LEU A N 9
ATOM 13897 C CA . LEU A 1 97 ? -0.920 2.203 -14.270 1.00 0.00 88 LEU A CA 9
ATOM 13898 C C . LEU A 1 97 ? -1.255 3.474 -13.487 1.00 0.00 88 LEU A C 9
ATOM 13899 O O . LEU A 1 97 ? -2.025 4.311 -13.956 1.00 0.00 88 LEU A O 9
ATOM 13915 N N . MET A 1 98 ? -0.660 3.579 -12.308 1.00 0.00 89 MET A N 9
ATOM 13916 C CA . MET A 1 98 ? -0.886 4.734 -11.455 1.00 0.00 89 MET A CA 9
ATOM 13917 C C . MET A 1 98 ? -0.062 5.934 -11.928 1.00 0.00 89 MET A C 9
ATOM 13918 O O . MET A 1 98 ? -0.618 6.970 -12.289 1.00 0.00 89 MET A O 9
ATOM 13932 N N . MET A 1 99 ? 1.251 5.753 -11.910 1.00 0.00 90 MET A N 9
ATOM 13933 C CA . MET A 1 99 ? 2.157 6.807 -12.331 1.00 0.00 90 MET A CA 9
ATOM 13934 C C . MET A 1 99 ? 1.720 7.402 -13.672 1.00 0.00 90 MET A C 9
ATOM 13935 O O . MET A 1 99 ? 2.007 8.562 -13.963 1.00 0.00 90 MET A O 9
ATOM 13949 N N . ILE A 1 100 ? 1.034 6.580 -14.452 1.00 0.00 91 ILE A N 9
ATOM 13950 C CA . ILE A 1 100 ? 0.554 7.011 -15.754 1.00 0.00 91 ILE A CA 9
ATOM 13951 C C . ILE A 1 100 ? -0.817 7.671 -15.596 1.00 0.00 91 ILE A C 9
ATOM 13952 O O . ILE A 1 100 ? -1.096 8.690 -16.226 1.00 0.00 91 ILE A O 9
ATOM 13968 N N . LEU A 1 101 ? -1.637 7.063 -14.751 1.00 0.00 92 LEU A N 9
ATOM 13969 C CA . LEU A 1 101 ? -2.972 7.579 -14.502 1.00 0.00 92 LEU A CA 9
ATOM 13970 C C . LEU A 1 101 ? -2.870 9.009 -13.967 1.00 0.00 92 LEU A C 9
ATOM 13971 O O . LEU A 1 101 ? -3.817 9.786 -14.077 1.00 0.00 92 LEU A O 9
ATOM 13987 N N . ARG A 1 102 ? -1.713 9.312 -13.397 1.00 0.00 93 ARG A N 9
ATOM 13988 C CA . ARG A 1 102 ? -1.475 10.635 -12.844 1.00 0.00 93 ARG A CA 9
ATOM 13989 C C . ARG A 1 102 ? -0.775 11.523 -13.875 1.00 0.00 93 ARG A C 9
ATOM 13990 O O . ARG A 1 102 ? -1.273 12.595 -14.216 1.00 0.00 93 ARG A O 9
ATOM 14011 N N . LEU A 1 103 ? 0.369 11.045 -14.342 1.00 0.00 94 LEU A N 9
ATOM 14012 C CA . LEU A 1 103 ? 1.142 11.782 -15.327 1.00 0.00 94 LEU A CA 9
ATOM 14013 C C . LEU A 1 103 ? 0.237 12.157 -16.503 1.00 0.00 94 LEU A C 9
ATOM 14014 O O . LEU A 1 103 ? 0.521 13.107 -17.231 1.00 0.00 94 LEU A O 9
ATOM 14030 N N . VAL A 1 104 ? -0.834 11.391 -16.651 1.00 0.00 95 VAL A N 9
ATOM 14031 C CA . VAL A 1 104 ? -1.782 11.631 -17.726 1.00 0.00 95 VAL A CA 9
ATOM 14032 C C . VAL A 1 104 ? -2.379 13.031 -17.570 1.00 0.00 95 VAL A C 9
ATOM 14033 O O . VAL A 1 104 ? -2.175 13.895 -18.422 1.00 0.00 95 VAL A O 9
ATOM 14046 N N . LEU A 1 105 ? -3.106 13.212 -16.477 1.00 0.00 96 LEU A N 9
ATOM 14047 C CA . LEU A 1 105 ? -3.734 14.492 -16.199 1.00 0.00 96 LEU A CA 9
ATOM 14048 C C . LEU A 1 105 ? -2.711 15.612 -16.402 1.00 0.00 96 LEU A C 9
ATOM 14049 O O . LEU A 1 105 ? -3.070 16.724 -16.786 1.00 0.00 96 LEU A O 9
ATOM 14065 N N . LEU A 1 106 ? -1.456 15.279 -16.134 1.00 0.00 97 LEU A N 9
ATOM 14066 C CA . LEU A 1 106 ? -0.379 16.243 -16.282 1.00 0.00 97 LEU A CA 9
ATOM 14067 C C . LEU A 1 106 ? -0.856 17.613 -15.796 1.00 0.00 97 LEU A C 9
ATOM 14068 O O . LEU A 1 106 ? -0.753 18.602 -16.520 1.00 0.00 97 LEU A O 9
ATOM 14084 N N . LEU A 1 107 ? -1.366 17.627 -14.574 1.00 0.00 98 LEU A N 9
ATOM 14085 C CA . LEU A 1 107 ? -1.859 18.860 -13.983 1.00 0.00 98 LEU A CA 9
ATOM 14086 C C . LEU A 1 107 ? -2.559 19.692 -15.059 1.00 0.00 98 LEU A C 9
ATOM 14087 O O . LEU A 1 107 ? -2.366 20.904 -15.135 1.00 0.00 98 LEU A O 9
ATOM 14103 N N . LEU A 1 108 ? -3.357 19.007 -15.866 1.00 0.00 99 LEU A N 9
ATOM 14104 C CA . LEU A 1 108 ? -4.087 19.668 -16.934 1.00 0.00 99 LEU A CA 9
ATOM 14105 C C . LEU A 1 108 ? -4.611 21.015 -16.431 1.00 0.00 99 LEU A C 9
ATOM 14106 O O . LEU A 1 108 ? -5.254 21.084 -15.385 1.00 0.00 99 LEU A O 9
ATOM 14122 N N . MET A 1 10 ? -31.455 -2.524 29.733 1.00 0.00 1 MET A N 10
ATOM 14123 C CA . MET A 1 10 ? -31.180 -2.817 31.129 1.00 0.00 1 MET A CA 10
ATOM 14124 C C . MET A 1 10 ? -31.496 -4.278 31.455 1.00 0.00 1 MET A C 10
ATOM 14125 O O . MET A 1 10 ? -32.604 -4.749 31.203 1.00 0.00 1 MET A O 10
ATOM 14139 N N . ASP A 1 11 ? -30.502 -4.955 32.012 1.00 0.00 2 ASP A N 10
ATOM 14140 C CA . ASP A 1 11 ? -30.660 -6.353 32.375 1.00 0.00 2 ASP A CA 10
ATOM 14141 C C . ASP A 1 11 ? -29.619 -6.721 33.433 1.00 0.00 2 ASP A C 10
ATOM 14142 O O . ASP A 1 11 ? -28.524 -6.160 33.454 1.00 0.00 2 ASP A O 10
ATOM 14151 N N . LEU A 1 12 ? -29.996 -7.662 34.287 1.00 0.00 3 LEU A N 10
ATOM 14152 C CA . LEU A 1 12 ? -29.108 -8.112 35.345 1.00 0.00 3 LEU A CA 10
ATOM 14153 C C . LEU A 1 12 ? -27.752 -8.484 34.744 1.00 0.00 3 LEU A C 10
ATOM 14154 O O . LEU A 1 12 ? -26.735 -7.877 35.074 1.00 0.00 3 LEU A O 10
ATOM 14170 N N . ILE A 1 13 ? -27.781 -9.481 33.871 1.00 0.00 4 ILE A N 10
ATOM 14171 C CA . ILE A 1 13 ? -26.566 -9.941 33.221 1.00 0.00 4 ILE A CA 10
ATOM 14172 C C . ILE A 1 13 ? -25.748 -8.732 32.762 1.00 0.00 4 ILE A C 10
ATOM 14173 O O . ILE A 1 13 ? -24.909 -8.228 33.506 1.00 0.00 4 ILE A O 10
ATOM 14189 N N . GLY A 1 14 ? -26.023 -8.302 31.539 1.00 0.00 5 GLY A N 10
ATOM 14190 C CA . GLY A 1 14 ? -25.323 -7.162 30.972 1.00 0.00 5 GLY A CA 10
ATOM 14191 C C . GLY A 1 14 ? -23.883 -7.527 30.609 1.00 0.00 5 GLY A C 10
ATOM 14192 O O . GLY A 1 14 ? -23.485 -7.423 29.450 1.00 0.00 5 GLY A O 10
ATOM 14196 N N . PHE A 1 15 ? -23.140 -7.948 31.623 1.00 0.00 6 PHE A N 10
ATOM 14197 C CA . PHE A 1 15 ? -21.752 -8.329 31.425 1.00 0.00 6 PHE A CA 10
ATOM 14198 C C . PHE A 1 15 ? -21.639 -9.496 30.441 1.00 0.00 6 PHE A C 10
ATOM 14199 O O . PHE A 1 15 ? -20.983 -9.380 29.407 1.00 0.00 6 PHE A O 10
ATOM 14216 N N . GLY A 1 16 ? -22.287 -10.595 30.799 1.00 0.00 7 GLY A N 10
ATOM 14217 C CA . GLY A 1 16 ? -22.267 -11.782 29.962 1.00 0.00 7 GLY A CA 10
ATOM 14218 C C . GLY A 1 16 ? -22.606 -11.434 28.511 1.00 0.00 7 GLY A C 10
ATOM 14219 O O . GLY A 1 16 ? -21.890 -11.828 27.591 1.00 0.00 7 GLY A O 10
ATOM 14223 N N . TYR A 1 17 ? -23.698 -10.700 28.351 1.00 0.00 8 TYR A N 10
ATOM 14224 C CA . TYR A 1 17 ? -24.140 -10.295 27.027 1.00 0.00 8 TYR A CA 10
ATOM 14225 C C . TYR A 1 17 ? -23.010 -9.608 26.258 1.00 0.00 8 TYR A C 10
ATOM 14226 O O . TYR A 1 17 ? -22.650 -10.037 25.162 1.00 0.00 8 TYR A O 10
ATOM 14244 N N . ALA A 1 18 ? -22.482 -8.554 26.861 1.00 0.00 9 ALA A N 10
ATOM 14245 C CA . ALA A 1 18 ? -21.400 -7.803 26.247 1.00 0.00 9 ALA A CA 10
ATOM 14246 C C . ALA A 1 18 ? -20.191 -8.722 26.058 1.00 0.00 9 ALA A C 10
ATOM 14247 O O . ALA A 1 18 ? -19.310 -8.436 25.249 1.00 0.00 9 ALA A O 10
ATOM 14254 N N . ALA A 1 19 ? -20.187 -9.806 26.819 1.00 0.00 10 ALA A N 10
ATOM 14255 C CA . ALA A 1 19 ? -19.101 -10.768 26.746 1.00 0.00 10 ALA A CA 10
ATOM 14256 C C . ALA A 1 19 ? -19.138 -11.472 25.388 1.00 0.00 10 ALA A C 10
ATOM 14257 O O . ALA A 1 19 ? -18.221 -11.322 24.582 1.00 0.00 10 ALA A O 10
ATOM 14264 N N . LEU A 1 20 ? -20.209 -12.224 25.177 1.00 0.00 11 LEU A N 10
ATOM 14265 C CA . LEU A 1 20 ? -20.378 -12.951 23.930 1.00 0.00 11 LEU A CA 10
ATOM 14266 C C . LEU A 1 20 ? -20.298 -11.970 22.758 1.00 0.00 11 LEU A C 10
ATOM 14267 O O . LEU A 1 20 ? -19.714 -12.283 21.722 1.00 0.00 11 LEU A O 10
ATOM 14283 N N . VAL A 1 21 ? -20.893 -10.804 22.962 1.00 0.00 12 VAL A N 10
ATOM 14284 C CA . VAL A 1 21 ? -20.897 -9.776 21.935 1.00 0.00 12 VAL A CA 10
ATOM 14285 C C . VAL A 1 21 ? -19.458 -9.485 21.506 1.00 0.00 12 VAL A C 10
ATOM 14286 O O . VAL A 1 21 ? -19.141 -9.522 20.318 1.00 0.00 12 VAL A O 10
ATOM 14299 N N . THR A 1 22 ? -18.625 -9.202 22.497 1.00 0.00 13 THR A N 10
ATOM 14300 C CA . THR A 1 22 ? -17.226 -8.904 22.237 1.00 0.00 13 THR A CA 10
ATOM 14301 C C . THR A 1 22 ? -16.538 -10.105 21.586 1.00 0.00 13 THR A C 10
ATOM 14302 O O . THR A 1 22 ? -15.638 -9.939 20.764 1.00 0.00 13 THR A O 10
ATOM 14313 N N . PHE A 1 23 ? -16.986 -11.288 21.979 1.00 0.00 14 PHE A N 10
ATOM 14314 C CA . PHE A 1 23 ? -16.424 -12.517 21.445 1.00 0.00 14 PHE A CA 10
ATOM 14315 C C . PHE A 1 23 ? -16.697 -12.638 19.944 1.00 0.00 14 PHE A C 10
ATOM 14316 O O . PHE A 1 23 ? -15.779 -12.871 19.160 1.00 0.00 14 PHE A O 10
ATOM 14333 N N . GLY A 1 24 ? -17.963 -12.472 19.590 1.00 0.00 15 GLY A N 10
ATOM 14334 C CA . GLY A 1 24 ? -18.368 -12.560 18.198 1.00 0.00 15 GLY A CA 10
ATOM 14335 C C . GLY A 1 24 ? -17.825 -11.377 17.394 1.00 0.00 15 GLY A C 10
ATOM 14336 O O . GLY A 1 24 ? -17.649 -11.475 16.180 1.00 0.00 15 GLY A O 10
ATOM 14340 N N . SER A 1 25 ? -17.575 -10.285 18.103 1.00 0.00 16 SER A N 10
ATOM 14341 C CA . SER A 1 25 ? -17.056 -9.085 17.470 1.00 0.00 16 SER A CA 10
ATOM 14342 C C . SER A 1 25 ? -15.613 -9.314 17.017 1.00 0.00 16 SER A C 10
ATOM 14343 O O . SER A 1 25 ? -15.280 -9.084 15.855 1.00 0.00 16 SER A O 10
ATOM 14351 N N . ILE A 1 26 ? -14.796 -9.764 17.957 1.00 0.00 17 ILE A N 10
ATOM 14352 C CA . ILE A 1 26 ? -13.396 -10.027 17.669 1.00 0.00 17 ILE A CA 10
ATOM 14353 C C . ILE A 1 26 ? -13.290 -11.241 16.744 1.00 0.00 17 ILE A C 10
ATOM 14354 O O . ILE A 1 26 ? -12.778 -11.135 15.630 1.00 0.00 17 ILE A O 10
ATOM 14370 N N . PHE A 1 27 ? -13.782 -12.368 17.239 1.00 0.00 18 PHE A N 10
ATOM 14371 C CA . PHE A 1 27 ? -13.748 -13.600 16.471 1.00 0.00 18 PHE A CA 10
ATOM 14372 C C . PHE A 1 27 ? -14.327 -13.389 15.070 1.00 0.00 18 PHE A C 10
ATOM 14373 O O . PHE A 1 27 ? -13.807 -13.925 14.092 1.00 0.00 18 PHE A O 10
ATOM 14390 N N . GLY A 1 28 ? -15.396 -12.608 15.018 1.00 0.00 19 GLY A N 10
ATOM 14391 C CA . GLY A 1 28 ? -16.051 -12.320 13.753 1.00 0.00 19 GLY A CA 10
ATOM 14392 C C . GLY A 1 28 ? -15.231 -11.330 12.924 1.00 0.00 19 GLY A C 10
ATOM 14393 O O . GLY A 1 28 ? -14.500 -11.728 12.019 1.00 0.00 19 GLY A O 10
ATOM 14397 N N . TYR A 1 29 ? -15.379 -10.057 13.263 1.00 0.00 20 TYR A N 10
ATOM 14398 C CA . TYR A 1 29 ? -14.662 -9.007 12.561 1.00 0.00 20 TYR A CA 10
ATOM 14399 C C . TYR A 1 29 ? -14.690 -9.240 11.049 1.00 0.00 20 TYR A C 10
ATOM 14400 O O . TYR A 1 29 ? -13.651 -9.201 10.392 1.00 0.00 20 TYR A O 10
ATOM 14418 N N . LYS A 1 30 ? -15.890 -9.476 10.541 1.00 0.00 21 LYS A N 10
ATOM 14419 C CA . LYS A 1 30 ? -16.068 -9.715 9.119 1.00 0.00 21 LYS A CA 10
ATOM 14420 C C . LYS A 1 30 ? -15.266 -8.679 8.329 1.00 0.00 21 LYS A C 10
ATOM 14421 O O . LYS A 1 30 ? -15.355 -7.482 8.598 1.00 0.00 21 LYS A O 10
ATOM 14440 N N . ARG A 1 31 ? -14.500 -9.177 7.369 1.00 0.00 22 ARG A N 10
ATOM 14441 C CA . ARG A 1 31 ? -13.683 -8.310 6.537 1.00 0.00 22 ARG A CA 10
ATOM 14442 C C . ARG A 1 31 ? -12.915 -9.136 5.503 1.00 0.00 22 ARG A C 10
ATOM 14443 O O . ARG A 1 31 ? -11.691 -9.235 5.568 1.00 0.00 22 ARG A O 10
ATOM 14464 N N . ARG A 1 32 ? -13.666 -9.707 4.573 1.00 0.00 23 ARG A N 10
ATOM 14465 C CA . ARG A 1 32 ? -13.071 -10.520 3.526 1.00 0.00 23 ARG A CA 10
ATOM 14466 C C . ARG A 1 32 ? -12.576 -9.634 2.381 1.00 0.00 23 ARG A C 10
ATOM 14467 O O . ARG A 1 32 ? -12.343 -8.441 2.571 1.00 0.00 23 ARG A O 10
ATOM 14488 N N . GLY A 1 33 ? -12.431 -10.251 1.218 1.00 0.00 24 GLY A N 10
ATOM 14489 C CA . GLY A 1 33 ? -11.968 -9.533 0.043 1.00 0.00 24 GLY A CA 10
ATOM 14490 C C . GLY A 1 33 ? -10.440 -9.522 -0.026 1.00 0.00 24 GLY A C 10
ATOM 14491 O O . GLY A 1 33 ? -9.767 -9.607 1.000 1.00 0.00 24 GLY A O 10
ATOM 14495 N N . GLY A 1 34 ? -9.935 -9.417 -1.247 1.00 0.00 25 GLY A N 10
ATOM 14496 C CA . GLY A 1 34 ? -8.498 -9.394 -1.464 1.00 0.00 25 GLY A CA 10
ATOM 14497 C C . GLY A 1 34 ? -7.913 -10.807 -1.409 1.00 0.00 25 GLY A C 10
ATOM 14498 O O . GLY A 1 34 ? -6.900 -11.037 -0.751 1.00 0.00 25 GLY A O 10
ATOM 14502 N N . VAL A 1 35 ? -8.576 -11.715 -2.109 1.00 0.00 26 VAL A N 10
ATOM 14503 C CA . VAL A 1 35 ? -8.134 -13.099 -2.148 1.00 0.00 26 VAL A CA 10
ATOM 14504 C C . VAL A 1 35 ? -6.889 -13.207 -3.030 1.00 0.00 26 VAL A C 10
ATOM 14505 O O . VAL A 1 35 ? -5.875 -13.765 -2.613 1.00 0.00 26 VAL A O 10
ATOM 14518 N N . PRO A 1 36 ? -7.009 -12.651 -4.265 1.00 0.00 27 PRO A N 10
ATOM 14519 C CA . PRO A 1 36 ? -5.906 -12.679 -5.210 1.00 0.00 27 PRO A CA 10
ATOM 14520 C C . PRO A 1 36 ? -4.825 -11.668 -4.822 1.00 0.00 27 PRO A C 10
ATOM 14521 O O . PRO A 1 36 ? -4.867 -11.097 -3.733 1.00 0.00 27 PRO A O 10
ATOM 14532 N N . SER A 1 37 ? -3.884 -11.476 -5.734 1.00 0.00 28 SER A N 10
ATOM 14533 C CA . SER A 1 37 ? -2.794 -10.544 -5.501 1.00 0.00 28 SER A CA 10
ATOM 14534 C C . SER A 1 37 ? -2.872 -9.388 -6.500 1.00 0.00 28 SER A C 10
ATOM 14535 O O . SER A 1 37 ? -2.912 -8.223 -6.106 1.00 0.00 28 SER A O 10
ATOM 14543 N N . LEU A 1 38 ? -2.890 -9.750 -7.775 1.00 0.00 29 LEU A N 10
ATOM 14544 C CA . LEU A 1 38 ? -2.962 -8.758 -8.834 1.00 0.00 29 LEU A CA 10
ATOM 14545 C C . LEU A 1 38 ? -4.003 -7.699 -8.465 1.00 0.00 29 LEU A C 10
ATOM 14546 O O . LEU A 1 38 ? -3.666 -6.531 -8.278 1.00 0.00 29 LEU A O 10
ATOM 14562 N N . ILE A 1 39 ? -5.247 -8.146 -8.371 1.00 0.00 30 ILE A N 10
ATOM 14563 C CA . ILE A 1 39 ? -6.339 -7.251 -8.028 1.00 0.00 30 ILE A CA 10
ATOM 14564 C C . ILE A 1 39 ? -5.954 -6.433 -6.794 1.00 0.00 30 ILE A C 10
ATOM 14565 O O . ILE A 1 39 ? -6.398 -5.297 -6.634 1.00 0.00 30 ILE A O 10
ATOM 14581 N N . ALA A 1 40 ? -5.131 -7.041 -5.952 1.00 0.00 31 ALA A N 10
ATOM 14582 C CA . ALA A 1 40 ? -4.681 -6.384 -4.738 1.00 0.00 31 ALA A CA 10
ATOM 14583 C C . ALA A 1 40 ? -3.744 -5.231 -5.104 1.00 0.00 31 ALA A C 10
ATOM 14584 O O . ALA A 1 40 ? -3.754 -4.187 -4.454 1.00 0.00 31 ALA A O 10
ATOM 14591 N N . GLY A 1 41 ? -2.957 -5.458 -6.145 1.00 0.00 32 GLY A N 10
ATOM 14592 C CA . GLY A 1 41 ? -2.016 -4.451 -6.606 1.00 0.00 32 GLY A CA 10
ATOM 14593 C C . GLY A 1 41 ? -2.747 -3.270 -7.247 1.00 0.00 32 GLY A C 10
ATOM 14594 O O . GLY A 1 41 ? -2.500 -2.118 -6.895 1.00 0.00 32 GLY A O 10
ATOM 14598 N N . LEU A 1 42 ? -3.634 -3.597 -8.176 1.00 0.00 33 LEU A N 10
ATOM 14599 C CA . LEU A 1 42 ? -4.403 -2.577 -8.868 1.00 0.00 33 LEU A CA 10
ATOM 14600 C C . LEU A 1 42 ? -5.180 -1.747 -7.844 1.00 0.00 33 LEU A C 10
ATOM 14601 O O . LEU A 1 42 ? -5.261 -0.526 -7.964 1.00 0.00 33 LEU A O 10
ATOM 14617 N N . PHE A 1 43 ? -5.731 -2.444 -6.861 1.00 0.00 34 PHE A N 10
ATOM 14618 C CA . PHE A 1 43 ? -6.498 -1.786 -5.817 1.00 0.00 34 PHE A CA 10
ATOM 14619 C C . PHE A 1 43 ? -5.617 -0.834 -5.006 1.00 0.00 34 PHE A C 10
ATOM 14620 O O . PHE A 1 43 ? -6.007 0.301 -4.737 1.00 0.00 34 PHE A O 10
ATOM 14637 N N . VAL A 1 44 ? -4.446 -1.333 -4.638 1.00 0.00 35 VAL A N 10
ATOM 14638 C CA . VAL A 1 44 ? -3.506 -0.541 -3.863 1.00 0.00 35 VAL A CA 10
ATOM 14639 C C . VAL A 1 44 ? -3.138 0.719 -4.648 1.00 0.00 35 VAL A C 10
ATOM 14640 O O . VAL A 1 44 ? -2.933 1.782 -4.063 1.00 0.00 35 VAL A O 10
ATOM 14653 N N . GLY A 1 45 ? -3.065 0.560 -5.961 1.00 0.00 36 GLY A N 10
ATOM 14654 C CA . GLY A 1 45 ? -2.725 1.671 -6.833 1.00 0.00 36 GLY A CA 10
ATOM 14655 C C . GLY A 1 45 ? -3.850 2.708 -6.864 1.00 0.00 36 GLY A C 10
ATOM 14656 O O . GLY A 1 45 ? -3.597 3.907 -6.760 1.00 0.00 36 GLY A O 10
ATOM 14660 N N . CYS A 1 46 ? -5.068 2.207 -7.007 1.00 0.00 37 CYS A N 10
ATOM 14661 C CA . CYS A 1 46 ? -6.233 3.075 -7.053 1.00 0.00 37 CYS A CA 10
ATOM 14662 C C . CYS A 1 46 ? -6.292 3.869 -5.746 1.00 0.00 37 CYS A C 10
ATOM 14663 O O . CYS A 1 46 ? -6.332 5.099 -5.765 1.00 0.00 37 CYS A O 10
ATOM 14671 N N . LEU A 1 47 ? -6.294 3.135 -4.644 1.00 0.00 38 LEU A N 10
ATOM 14672 C CA . LEU A 1 47 ? -6.347 3.756 -3.331 1.00 0.00 38 LEU A CA 10
ATOM 14673 C C . LEU A 1 47 ? -5.126 4.659 -3.149 1.00 0.00 38 LEU A C 10
ATOM 14674 O O . LEU A 1 47 ? -5.211 5.701 -2.501 1.00 0.00 38 LEU A O 10
ATOM 14690 N N . ALA A 1 48 ? -4.018 4.228 -3.733 1.00 0.00 39 ALA A N 10
ATOM 14691 C CA . ALA A 1 48 ? -2.781 4.985 -3.644 1.00 0.00 39 ALA A CA 10
ATOM 14692 C C . ALA A 1 48 ? -3.009 6.392 -4.198 1.00 0.00 39 ALA A C 10
ATOM 14693 O O . ALA A 1 48 ? -2.591 7.377 -3.591 1.00 0.00 39 ALA A O 10
ATOM 14700 N N . GLY A 1 49 ? -3.670 6.443 -5.345 1.00 0.00 40 GLY A N 10
ATOM 14701 C CA . GLY A 1 49 ? -3.958 7.713 -5.988 1.00 0.00 40 GLY A CA 10
ATOM 14702 C C . GLY A 1 49 ? -4.962 8.527 -5.169 1.00 0.00 40 GLY A C 10
ATOM 14703 O O . GLY A 1 49 ? -4.646 9.620 -4.702 1.00 0.00 40 GLY A O 10
ATOM 14707 N N . TYR A 1 50 ? -6.152 7.963 -5.020 1.00 0.00 41 TYR A N 10
ATOM 14708 C CA . TYR A 1 50 ? -7.204 8.622 -4.266 1.00 0.00 41 TYR A CA 10
ATOM 14709 C C . TYR A 1 50 ? -6.656 9.219 -2.968 1.00 0.00 41 TYR A C 10
ATOM 14710 O O . TYR A 1 50 ? -7.044 10.318 -2.574 1.00 0.00 41 TYR A O 10
ATOM 14728 N N . GLY A 1 51 ? -5.764 8.468 -2.339 1.00 0.00 42 GLY A N 10
ATOM 14729 C CA . GLY A 1 51 ? -5.159 8.910 -1.094 1.00 0.00 42 GLY A CA 10
ATOM 14730 C C . GLY A 1 51 ? -4.036 9.914 -1.356 1.00 0.00 42 GLY A C 10
ATOM 14731 O O . GLY A 1 51 ? -3.821 10.832 -0.565 1.00 0.00 42 GLY A O 10
ATOM 14735 N N . ALA A 1 52 ? -3.347 9.707 -2.469 1.00 0.00 43 ALA A N 10
ATOM 14736 C CA . ALA A 1 52 ? -2.251 10.583 -2.845 1.00 0.00 43 ALA A CA 10
ATOM 14737 C C . ALA A 1 52 ? -2.763 12.022 -2.941 1.00 0.00 43 ALA A C 10
ATOM 14738 O O . ALA A 1 52 ? -2.057 12.962 -2.579 1.00 0.00 43 ALA A O 10
ATOM 14745 N N . TYR A 1 53 ? -3.989 12.149 -3.429 1.00 0.00 44 TYR A N 10
ATOM 14746 C CA . TYR A 1 53 ? -4.604 13.457 -3.577 1.00 0.00 44 TYR A CA 10
ATOM 14747 C C . TYR A 1 53 ? -4.637 14.201 -2.240 1.00 0.00 44 TYR A C 10
ATOM 14748 O O . TYR A 1 53 ? -4.593 15.430 -2.209 1.00 0.00 44 TYR A O 10
ATOM 14766 N N . ARG A 1 54 ? -4.714 13.425 -1.169 1.00 0.00 45 ARG A N 10
ATOM 14767 C CA . ARG A 1 54 ? -4.753 13.996 0.167 1.00 0.00 45 ARG A CA 10
ATOM 14768 C C . ARG A 1 54 ? -3.409 13.797 0.869 1.00 0.00 45 ARG A C 10
ATOM 14769 O O . ARG A 1 54 ? -3.095 14.501 1.828 1.00 0.00 45 ARG A O 10
ATOM 14790 N N . VAL A 1 55 ? -2.651 12.834 0.364 1.00 0.00 46 VAL A N 10
ATOM 14791 C CA . VAL A 1 55 ? -1.347 12.534 0.931 1.00 0.00 46 VAL A CA 10
ATOM 14792 C C . VAL A 1 55 ? -0.394 13.698 0.653 1.00 0.00 46 VAL A C 10
ATOM 14793 O O . VAL A 1 55 ? 0.682 13.779 1.243 1.00 0.00 46 VAL A O 10
ATOM 14806 N N . SER A 1 56 ? -0.824 14.571 -0.247 1.00 0.00 47 SER A N 10
ATOM 14807 C CA . SER A 1 56 ? -0.022 15.726 -0.611 1.00 0.00 47 SER A CA 10
ATOM 14808 C C . SER A 1 56 ? 0.686 16.282 0.626 1.00 0.00 47 SER A C 10
ATOM 14809 O O . SER A 1 56 ? 0.088 16.383 1.696 1.00 0.00 47 SER A O 10
ATOM 14817 N N . ASN A 1 57 ? 1.952 16.628 0.439 1.00 0.00 48 ASN A N 10
ATOM 14818 C CA . ASN A 1 57 ? 2.748 17.172 1.526 1.00 0.00 48 ASN A CA 10
ATOM 14819 C C . ASN A 1 57 ? 4.230 17.095 1.155 1.00 0.00 48 ASN A C 10
ATOM 14820 O O . ASN A 1 57 ? 4.863 18.119 0.900 1.00 0.00 48 ASN A O 10
ATOM 14831 N N . ASP A 1 58 ? 4.741 15.873 1.136 1.00 0.00 49 ASP A N 10
ATOM 14832 C CA . ASP A 1 58 ? 6.136 15.650 0.800 1.00 0.00 49 ASP A CA 10
ATOM 14833 C C . ASP A 1 58 ? 6.327 15.823 -0.709 1.00 0.00 49 ASP A C 10
ATOM 14834 O O . ASP A 1 58 ? 7.456 15.905 -1.190 1.00 0.00 49 ASP A O 10
ATOM 14843 N N . LYS A 1 59 ? 5.206 15.875 -1.413 1.00 0.00 50 LYS A N 10
ATOM 14844 C CA . LYS A 1 59 ? 5.236 16.037 -2.856 1.00 0.00 50 LYS A CA 10
ATOM 14845 C C . LYS A 1 59 ? 5.375 14.664 -3.517 1.00 0.00 50 LYS A C 10
ATOM 14846 O O . LYS A 1 59 ? 5.947 14.547 -4.599 1.00 0.00 50 LYS A O 10
ATOM 14865 N N . ARG A 1 60 ? 4.842 13.659 -2.837 1.00 0.00 51 ARG A N 10
ATOM 14866 C CA . ARG A 1 60 ? 4.900 12.299 -3.344 1.00 0.00 51 ARG A CA 10
ATOM 14867 C C . ARG A 1 60 ? 4.058 12.170 -4.615 1.00 0.00 51 ARG A C 10
ATOM 14868 O O . ARG A 1 60 ? 2.998 12.782 -4.726 1.00 0.00 51 ARG A O 10
ATOM 14889 N N . ASP A 1 61 ? 4.563 11.369 -5.542 1.00 0.00 52 ASP A N 10
ATOM 14890 C CA . ASP A 1 61 ? 3.871 11.152 -6.801 1.00 0.00 52 ASP A CA 10
ATOM 14891 C C . ASP A 1 61 ? 3.974 9.675 -7.187 1.00 0.00 52 ASP A C 10
ATOM 14892 O O . ASP A 1 61 ? 2.971 8.963 -7.204 1.00 0.00 52 ASP A O 10
ATOM 14901 N N . VAL A 1 62 ? 5.195 9.258 -7.487 1.00 0.00 53 VAL A N 10
ATOM 14902 C CA . VAL A 1 62 ? 5.442 7.879 -7.871 1.00 0.00 53 VAL A CA 10
ATOM 14903 C C . VAL A 1 62 ? 6.215 7.173 -6.755 1.00 0.00 53 VAL A C 10
ATOM 14904 O O . VAL A 1 62 ? 6.364 5.952 -6.773 1.00 0.00 53 VAL A O 10
ATOM 14917 N N . LYS A 1 63 ? 6.687 7.973 -5.810 1.00 0.00 54 LYS A N 10
ATOM 14918 C CA . LYS A 1 63 ? 7.442 7.440 -4.688 1.00 0.00 54 LYS A CA 10
ATOM 14919 C C . LYS A 1 63 ? 6.667 6.279 -4.062 1.00 0.00 54 LYS A C 10
ATOM 14920 O O . LYS A 1 63 ? 7.205 5.186 -3.897 1.00 0.00 54 LYS A O 10
ATOM 14939 N N . VAL A 1 64 ? 5.414 6.556 -3.731 1.00 0.00 55 VAL A N 10
ATOM 14940 C CA . VAL A 1 64 ? 4.559 5.548 -3.128 1.00 0.00 55 VAL A CA 10
ATOM 14941 C C . VAL A 1 64 ? 4.362 4.395 -4.114 1.00 0.00 55 VAL A C 10
ATOM 14942 O O . VAL A 1 64 ? 4.240 3.241 -3.709 1.00 0.00 55 VAL A O 10
ATOM 14955 N N . SER A 1 65 ? 4.337 4.749 -5.391 1.00 0.00 56 SER A N 10
ATOM 14956 C CA . SER A 1 65 ? 4.157 3.759 -6.438 1.00 0.00 56 SER A CA 10
ATOM 14957 C C . SER A 1 65 ? 5.213 2.660 -6.307 1.00 0.00 56 SER A C 10
ATOM 14958 O O . SER A 1 65 ? 4.880 1.495 -6.097 1.00 0.00 56 SER A O 10
ATOM 14966 N N . LEU A 1 66 ? 6.467 3.070 -6.437 1.00 0.00 57 LEU A N 10
ATOM 14967 C CA . LEU A 1 66 ? 7.574 2.135 -6.335 1.00 0.00 57 LEU A CA 10
ATOM 14968 C C . LEU A 1 66 ? 7.585 1.514 -4.937 1.00 0.00 57 LEU A C 10
ATOM 14969 O O . LEU A 1 66 ? 7.389 0.309 -4.787 1.00 0.00 57 LEU A O 10
ATOM 14985 N N . PHE A 1 67 ? 7.817 2.365 -3.948 1.00 0.00 58 PHE A N 10
ATOM 14986 C CA . PHE A 1 67 ? 7.856 1.915 -2.567 1.00 0.00 58 PHE A CA 10
ATOM 14987 C C . PHE A 1 67 ? 6.760 0.883 -2.295 1.00 0.00 58 PHE A C 10
ATOM 14988 O O . PHE A 1 67 ? 6.948 -0.031 -1.495 1.00 0.00 58 PHE A O 10
ATOM 15005 N N . THR A 1 68 ? 5.639 1.065 -2.978 1.00 0.00 59 THR A N 10
ATOM 15006 C CA . THR A 1 68 ? 4.512 0.161 -2.820 1.00 0.00 59 THR A CA 10
ATOM 15007 C C . THR A 1 68 ? 4.831 -1.202 -3.439 1.00 0.00 59 THR A C 10
ATOM 15008 O O . THR A 1 68 ? 4.833 -2.217 -2.745 1.00 0.00 59 THR A O 10
ATOM 15019 N N . ALA A 1 69 ? 5.091 -1.179 -4.738 1.00 0.00 60 ALA A N 10
ATOM 15020 C CA . ALA A 1 69 ? 5.410 -2.400 -5.458 1.00 0.00 60 ALA A CA 10
ATOM 15021 C C . ALA A 1 69 ? 6.405 -3.225 -4.639 1.00 0.00 60 ALA A C 10
ATOM 15022 O O . ALA A 1 69 ? 6.250 -4.438 -4.506 1.00 0.00 60 ALA A O 10
ATOM 15029 N N . PHE A 1 70 ? 7.405 -2.534 -4.112 1.00 0.00 61 PHE A N 10
ATOM 15030 C CA . PHE A 1 70 ? 8.426 -3.187 -3.311 1.00 0.00 61 PHE A CA 10
ATOM 15031 C C . PHE A 1 70 ? 7.822 -3.792 -2.042 1.00 0.00 61 PHE A C 10
ATOM 15032 O O . PHE A 1 70 ? 8.102 -4.941 -1.703 1.00 0.00 61 PHE A O 10
ATOM 15049 N N . PHE A 1 71 ? 7.004 -2.991 -1.374 1.00 0.00 62 PHE A N 10
ATOM 15050 C CA . PHE A 1 71 ? 6.359 -3.433 -0.149 1.00 0.00 62 PHE A CA 10
ATOM 15051 C C . PHE A 1 71 ? 5.386 -4.582 -0.426 1.00 0.00 62 PHE A C 10
ATOM 15052 O O . PHE A 1 71 ? 5.629 -5.717 -0.020 1.00 0.00 62 PHE A O 10
ATOM 15069 N N . LEU A 1 72 ? 4.306 -4.247 -1.117 1.00 0.00 63 LEU A N 10
ATOM 15070 C CA . LEU A 1 72 ? 3.296 -5.236 -1.453 1.00 0.00 63 LEU A CA 10
ATOM 15071 C C . LEU A 1 72 ? 3.982 -6.513 -1.941 1.00 0.00 63 LEU A C 10
ATOM 15072 O O . LEU A 1 72 ? 3.523 -7.618 -1.654 1.00 0.00 63 LEU A O 10
ATOM 15088 N N . ALA A 1 73 ? 5.071 -6.320 -2.671 1.00 0.00 64 ALA A N 10
ATOM 15089 C CA . ALA A 1 73 ? 5.824 -7.443 -3.203 1.00 0.00 64 ALA A CA 10
ATOM 15090 C C . ALA A 1 73 ? 6.297 -8.327 -2.047 1.00 0.00 64 ALA A C 10
ATOM 15091 O O . ALA A 1 73 ? 5.836 -9.457 -1.896 1.00 0.00 64 ALA A O 10
ATOM 15098 N N . THR A 1 74 ? 7.212 -7.778 -1.260 1.00 0.00 65 THR A N 10
ATOM 15099 C CA . THR A 1 74 ? 7.752 -8.503 -0.122 1.00 0.00 65 THR A CA 10
ATOM 15100 C C . THR A 1 74 ? 6.620 -9.004 0.777 1.00 0.00 65 THR A C 10
ATOM 15101 O O . THR A 1 74 ? 6.474 -10.207 0.984 1.00 0.00 65 THR A O 10
ATOM 15112 N N . ILE A 1 75 ? 5.849 -8.055 1.288 1.00 0.00 66 ILE A N 10
ATOM 15113 C CA . ILE A 1 75 ? 4.735 -8.386 2.160 1.00 0.00 66 ILE A CA 10
ATOM 15114 C C . ILE A 1 75 ? 3.986 -9.591 1.590 1.00 0.00 66 ILE A C 10
ATOM 15115 O O . ILE A 1 75 ? 3.790 -10.589 2.282 1.00 0.00 66 ILE A O 10
ATOM 15131 N N . MET A 1 76 ? 3.589 -9.460 0.333 1.00 0.00 67 MET A N 10
ATOM 15132 C CA . MET A 1 76 ? 2.866 -10.527 -0.339 1.00 0.00 67 MET A CA 10
ATOM 15133 C C . MET A 1 76 ? 3.572 -11.871 -0.151 1.00 0.00 67 MET A C 10
ATOM 15134 O O . MET A 1 76 ? 3.061 -12.754 0.536 1.00 0.00 67 MET A O 10
ATOM 15148 N N . GLY A 1 77 ? 4.736 -11.984 -0.773 1.00 0.00 68 GLY A N 10
ATOM 15149 C CA . GLY A 1 77 ? 5.518 -13.205 -0.683 1.00 0.00 68 GLY A CA 10
ATOM 15150 C C . GLY A 1 77 ? 4.648 -14.434 -0.957 1.00 0.00 68 GLY A C 10
ATOM 15151 O O . GLY A 1 77 ? 4.759 -15.444 -0.264 1.00 0.00 68 GLY A O 10
ATOM 15155 N N . VAL A 1 78 ? 3.803 -14.307 -1.969 1.00 0.00 69 VAL A N 10
ATOM 15156 C CA . VAL A 1 78 ? 2.915 -15.395 -2.343 1.00 0.00 69 VAL A CA 10
ATOM 15157 C C . VAL A 1 78 ? 3.672 -16.721 -2.249 1.00 0.00 69 VAL A C 10
ATOM 15158 O O . VAL A 1 78 ? 3.261 -17.624 -1.523 1.00 0.00 69 VAL A O 10
ATOM 15171 N N . ARG A 1 79 ? 4.765 -16.796 -2.994 1.00 0.00 70 ARG A N 10
ATOM 15172 C CA . ARG A 1 79 ? 5.583 -17.996 -3.004 1.00 0.00 70 ARG A CA 10
ATOM 15173 C C . ARG A 1 79 ? 7.001 -17.677 -2.524 1.00 0.00 70 ARG A C 10
ATOM 15174 O O . ARG A 1 79 ? 7.464 -18.233 -1.530 1.00 0.00 70 ARG A O 10
ATOM 15195 N N . PHE A 1 80 ? 7.650 -16.781 -3.254 1.00 0.00 71 PHE A N 10
ATOM 15196 C CA . PHE A 1 80 ? 9.005 -16.380 -2.916 1.00 0.00 71 PHE A CA 10
ATOM 15197 C C . PHE A 1 80 ? 9.180 -14.867 -3.055 1.00 0.00 71 PHE A C 10
ATOM 15198 O O . PHE A 1 80 ? 9.712 -14.214 -2.158 1.00 0.00 71 PHE A O 10
ATOM 15215 N N . LYS A 1 81 ? 8.723 -14.352 -4.188 1.00 0.00 72 LYS A N 10
ATOM 15216 C CA . LYS A 1 81 ? 8.823 -12.928 -4.457 1.00 0.00 72 LYS A CA 10
ATOM 15217 C C . LYS A 1 81 ? 10.282 -12.569 -4.745 1.00 0.00 72 LYS A C 10
ATOM 15218 O O . LYS A 1 81 ? 10.985 -12.065 -3.872 1.00 0.00 72 LYS A O 10
ATOM 15237 N N . ARG A 1 82 ? 10.693 -12.843 -5.975 1.00 0.00 73 ARG A N 10
ATOM 15238 C CA . ARG A 1 82 ? 12.055 -12.555 -6.390 1.00 0.00 73 ARG A CA 10
ATOM 15239 C C . ARG A 1 82 ? 12.192 -12.707 -7.906 1.00 0.00 73 ARG A C 10
ATOM 15240 O O . ARG A 1 82 ? 12.782 -11.856 -8.569 1.00 0.00 73 ARG A O 10
ATOM 15261 N N . SER A 1 83 ? 11.636 -13.799 -8.411 1.00 0.00 74 SER A N 10
ATOM 15262 C CA . SER A 1 83 ? 11.688 -14.074 -9.837 1.00 0.00 74 SER A CA 10
ATOM 15263 C C . SER A 1 83 ? 10.326 -14.573 -10.324 1.00 0.00 74 SER A C 10
ATOM 15264 O O . SER A 1 83 ? 9.613 -15.256 -9.591 1.00 0.00 74 SER A O 10
ATOM 15272 N N . LYS A 1 84 ? 10.006 -14.213 -11.558 1.00 0.00 75 LYS A N 10
ATOM 15273 C CA . LYS A 1 84 ? 8.743 -14.615 -12.152 1.00 0.00 75 LYS A CA 10
ATOM 15274 C C . LYS A 1 84 ? 7.611 -13.786 -11.542 1.00 0.00 75 LYS A C 10
ATOM 15275 O O . LYS A 1 84 ? 6.620 -14.338 -11.065 1.00 0.00 75 LYS A O 10
ATOM 15294 N N . LYS A 1 85 ? 7.795 -12.475 -11.577 1.00 0.00 76 LYS A N 10
ATOM 15295 C CA . LYS A 1 85 ? 6.802 -11.565 -11.033 1.00 0.00 76 LYS A CA 10
ATOM 15296 C C . LYS A 1 85 ? 5.584 -11.534 -11.958 1.00 0.00 76 LYS A C 10
ATOM 15297 O O . LYS A 1 85 ? 5.227 -10.483 -12.487 1.00 0.00 76 LYS A O 10
ATOM 15316 N N . ILE A 1 86 ? 4.979 -12.701 -12.126 1.00 0.00 77 ILE A N 10
ATOM 15317 C CA . ILE A 1 86 ? 3.808 -12.822 -12.978 1.00 0.00 77 ILE A CA 10
ATOM 15318 C C . ILE A 1 86 ? 2.547 -12.606 -12.138 1.00 0.00 77 ILE A C 10
ATOM 15319 O O . ILE A 1 86 ? 1.688 -11.802 -12.497 1.00 0.00 77 ILE A O 10
ATOM 15335 N N . MET A 1 87 ? 2.476 -13.339 -11.036 1.00 0.00 78 MET A N 10
ATOM 15336 C CA . MET A 1 87 ? 1.335 -13.238 -10.143 1.00 0.00 78 MET A CA 10
ATOM 15337 C C . MET A 1 87 ? 1.098 -11.787 -9.718 1.00 0.00 78 MET A C 10
ATOM 15338 O O . MET A 1 87 ? -0.004 -11.263 -9.872 1.00 0.00 78 MET A O 10
ATOM 15352 N N . PRO A 1 88 ? 2.178 -11.163 -9.177 1.00 0.00 79 PRO A N 10
ATOM 15353 C CA . PRO A 1 88 ? 2.099 -9.783 -8.728 1.00 0.00 79 PRO A CA 10
ATOM 15354 C C . PRO A 1 88 ? 2.094 -8.820 -9.917 1.00 0.00 79 PRO A C 10
ATOM 15355 O O . PRO A 1 88 ? 2.926 -7.917 -9.992 1.00 0.00 79 PRO A O 10
ATOM 15366 N N . ALA A 1 89 ? 1.147 -9.045 -10.816 1.00 0.00 80 ALA A N 10
ATOM 15367 C CA . ALA A 1 89 ? 1.023 -8.208 -11.997 1.00 0.00 80 ALA A CA 10
ATOM 15368 C C . ALA A 1 89 ? 0.439 -6.851 -11.596 1.00 0.00 80 ALA A C 10
ATOM 15369 O O . ALA A 1 89 ? 0.968 -5.807 -11.976 1.00 0.00 80 ALA A O 10
ATOM 15376 N N . GLY A 1 90 ? -0.643 -6.910 -10.834 1.00 0.00 81 GLY A N 10
ATOM 15377 C CA . GLY A 1 90 ? -1.303 -5.699 -10.378 1.00 0.00 81 GLY A CA 10
ATOM 15378 C C . GLY A 1 90 ? -0.362 -4.850 -9.522 1.00 0.00 81 GLY A C 10
ATOM 15379 O O . GLY A 1 90 ? -0.529 -3.635 -9.428 1.00 0.00 81 GLY A O 10
ATOM 15383 N N . LEU A 1 91 ? 0.608 -5.522 -8.921 1.00 0.00 82 LEU A N 10
ATOM 15384 C CA . LEU A 1 91 ? 1.577 -4.845 -8.076 1.00 0.00 82 LEU A CA 10
ATOM 15385 C C . LEU A 1 91 ? 2.290 -3.764 -8.891 1.00 0.00 82 LEU A C 10
ATOM 15386 O O . LEU A 1 91 ? 1.972 -2.582 -8.773 1.00 0.00 82 LEU A O 10
ATOM 15402 N N . VAL A 1 92 ? 3.241 -4.209 -9.699 1.00 0.00 83 VAL A N 10
ATOM 15403 C CA . VAL A 1 92 ? 4.002 -3.294 -10.534 1.00 0.00 83 VAL A CA 10
ATOM 15404 C C . VAL A 1 92 ? 3.060 -2.615 -11.530 1.00 0.00 83 VAL A C 10
ATOM 15405 O O . VAL A 1 92 ? 2.979 -1.389 -11.576 1.00 0.00 83 VAL A O 10
ATOM 15418 N N . ALA A 1 93 ? 2.370 -3.443 -12.302 1.00 0.00 84 ALA A N 10
ATOM 15419 C CA . ALA A 1 93 ? 1.437 -2.938 -13.294 1.00 0.00 84 ALA A CA 10
ATOM 15420 C C . ALA A 1 93 ? 0.566 -1.850 -12.662 1.00 0.00 84 ALA A C 10
ATOM 15421 O O . ALA A 1 93 ? 0.146 -0.914 -13.340 1.00 0.00 84 ALA A O 10
ATOM 15428 N N . GLY A 1 94 ? 0.321 -2.009 -11.369 1.00 0.00 85 GLY A N 10
ATOM 15429 C CA . GLY A 1 94 ? -0.491 -1.052 -10.638 1.00 0.00 85 GLY A CA 10
ATOM 15430 C C . GLY A 1 94 ? 0.261 0.265 -10.436 1.00 0.00 85 GLY A C 10
ATOM 15431 O O . GLY A 1 94 ? -0.253 1.333 -10.765 1.00 0.00 85 GLY A O 10
ATOM 15435 N N . LEU A 1 95 ? 1.465 0.145 -9.897 1.00 0.00 86 LEU A N 10
ATOM 15436 C CA . LEU A 1 95 ? 2.293 1.313 -9.648 1.00 0.00 86 LEU A CA 10
ATOM 15437 C C . LEU A 1 95 ? 2.372 2.158 -10.921 1.00 0.00 86 LEU A C 10
ATOM 15438 O O . LEU A 1 95 ? 2.280 3.383 -10.864 1.00 0.00 86 LEU A O 10
ATOM 15454 N N . SER A 1 96 ? 2.542 1.469 -12.040 1.00 0.00 87 SER A N 10
ATOM 15455 C CA . SER A 1 96 ? 2.634 2.141 -13.325 1.00 0.00 87 SER A CA 10
ATOM 15456 C C . SER A 1 96 ? 1.315 2.849 -13.642 1.00 0.00 87 SER A C 10
ATOM 15457 O O . SER A 1 96 ? 1.288 4.065 -13.823 1.00 0.00 87 SER A O 10
ATOM 15465 N N . LEU A 1 97 ? 0.255 2.057 -13.700 1.00 0.00 88 LEU A N 10
ATOM 15466 C CA . LEU A 1 97 ? -1.064 2.593 -13.991 1.00 0.00 88 LEU A CA 10
ATOM 15467 C C . LEU A 1 97 ? -1.344 3.779 -13.067 1.00 0.00 88 LEU A C 10
ATOM 15468 O O . LEU A 1 97 ? -2.088 4.689 -13.427 1.00 0.00 88 LEU A O 10
ATOM 15484 N N . MET A 1 98 ? -0.732 3.730 -11.892 1.00 0.00 89 MET A N 10
ATOM 15485 C CA . MET A 1 98 ? -0.906 4.789 -10.913 1.00 0.00 89 MET A CA 10
ATOM 15486 C C . MET A 1 98 ? -0.248 6.087 -11.386 1.00 0.00 89 MET A C 10
ATOM 15487 O O . MET A 1 98 ? -0.934 7.068 -11.669 1.00 0.00 89 MET A O 10
ATOM 15501 N N . MET A 1 99 ? 1.074 6.050 -11.458 1.00 0.00 90 MET A N 10
ATOM 15502 C CA . MET A 1 99 ? 1.833 7.211 -11.892 1.00 0.00 90 MET A CA 10
ATOM 15503 C C . MET A 1 99 ? 1.320 7.729 -13.237 1.00 0.00 90 MET A C 10
ATOM 15504 O O . MET A 1 99 ? 1.527 8.893 -13.578 1.00 0.00 90 MET A O 10
ATOM 15518 N N . ILE A 1 100 ? 0.662 6.840 -13.966 1.00 0.00 91 ILE A N 10
ATOM 15519 C CA . ILE A 1 100 ? 0.118 7.192 -15.266 1.00 0.00 91 ILE A CA 10
ATOM 15520 C C . ILE A 1 100 ? -1.209 7.930 -15.077 1.00 0.00 91 ILE A C 10
ATOM 15521 O O . ILE A 1 100 ? -1.493 8.895 -15.784 1.00 0.00 91 ILE A O 10
ATOM 15537 N N . LEU A 1 101 ? -1.986 7.448 -14.118 1.00 0.00 92 LEU A N 10
ATOM 15538 C CA . LEU A 1 101 ? -3.276 8.049 -13.827 1.00 0.00 92 LEU A CA 10
ATOM 15539 C C . LEU A 1 101 ? -3.066 9.316 -12.994 1.00 0.00 92 LEU A C 10
ATOM 15540 O O . LEU A 1 101 ? -3.990 10.111 -12.824 1.00 0.00 92 LEU A O 10
ATOM 15556 N N . ARG A 1 102 ? -1.847 9.464 -12.498 1.00 0.00 93 ARG A N 10
ATOM 15557 C CA . ARG A 1 102 ? -1.505 10.621 -11.687 1.00 0.00 93 ARG A CA 10
ATOM 15558 C C . ARG A 1 102 ? -0.982 11.754 -12.573 1.00 0.00 93 ARG A C 10
ATOM 15559 O O . ARG A 1 102 ? -1.474 12.879 -12.503 1.00 0.00 93 ARG A O 10
ATOM 15580 N N . LEU A 1 103 ? 0.008 11.417 -13.386 1.00 0.00 94 LEU A N 10
ATOM 15581 C CA . LEU A 1 103 ? 0.603 12.392 -14.285 1.00 0.00 94 LEU A CA 10
ATOM 15582 C C . LEU A 1 103 ? -0.485 12.979 -15.186 1.00 0.00 94 LEU A C 10
ATOM 15583 O O . LEU A 1 103 ? -0.297 14.037 -15.784 1.00 0.00 94 LEU A O 10
ATOM 15599 N N . VAL A 1 104 ? -1.599 12.265 -15.256 1.00 0.00 95 VAL A N 10
ATOM 15600 C CA . VAL A 1 104 ? -2.717 12.701 -16.075 1.00 0.00 95 VAL A CA 10
ATOM 15601 C C . VAL A 1 104 ? -3.411 13.883 -15.395 1.00 0.00 95 VAL A C 10
ATOM 15602 O O . VAL A 1 104 ? -3.486 14.973 -15.960 1.00 0.00 95 VAL A O 10
ATOM 15615 N N . LEU A 1 105 ? -3.902 13.627 -14.191 1.00 0.00 96 LEU A N 10
ATOM 15616 C CA . LEU A 1 105 ? -4.587 14.656 -13.428 1.00 0.00 96 LEU A CA 10
ATOM 15617 C C . LEU A 1 105 ? -3.765 15.946 -13.467 1.00 0.00 96 LEU A C 10
ATOM 15618 O O . LEU A 1 105 ? -4.322 17.042 -13.419 1.00 0.00 96 LEU A O 10
ATOM 15634 N N . LEU A 1 106 ? -2.455 15.773 -13.555 1.00 0.00 97 LEU A N 10
ATOM 15635 C CA . LEU A 1 106 ? -1.551 16.910 -13.601 1.00 0.00 97 LEU A CA 10
ATOM 15636 C C . LEU A 1 106 ? -2.076 18.011 -12.678 1.00 0.00 97 LEU A C 10
ATOM 15637 O O . LEU A 1 106 ? -1.996 19.194 -13.007 1.00 0.00 97 LEU A O 10
ATOM 15653 N N . LEU A 1 107 ? -2.602 17.584 -11.539 1.00 0.00 98 LEU A N 10
ATOM 15654 C CA . LEU A 1 107 ? -3.139 18.519 -10.565 1.00 0.00 98 LEU A CA 10
ATOM 15655 C C . LEU A 1 107 ? -3.836 19.667 -11.298 1.00 0.00 98 LEU A C 10
ATOM 15656 O O . LEU A 1 107 ? -3.815 20.807 -10.836 1.00 0.00 98 LEU A O 10
ATOM 15672 N N . LEU A 1 108 ? -4.438 19.326 -12.428 1.00 0.00 99 LEU A N 10
ATOM 15673 C CA . LEU A 1 108 ? -5.140 20.315 -13.230 1.00 0.00 99 LEU A CA 10
ATOM 15674 C C . LEU A 1 108 ? -5.938 21.239 -12.308 1.00 0.00 99 LEU A C 10
ATOM 15675 O O . LEU A 1 108 ? -5.961 22.452 -12.508 1.00 0.00 99 LEU A O 10
ATOM 15691 N N . MET A 1 10 ? -20.321 15.097 28.126 1.00 0.00 1 MET A N 11
ATOM 15692 C CA . MET A 1 10 ? -21.538 14.313 28.244 1.00 0.00 1 MET A CA 11
ATOM 15693 C C . MET A 1 10 ? -22.134 14.014 26.867 1.00 0.00 1 MET A C 11
ATOM 15694 O O . MET A 1 10 ? -22.027 14.828 25.951 1.00 0.00 1 MET A O 11
ATOM 15708 N N . ASP A 1 11 ? -22.748 12.845 26.764 1.00 0.00 2 ASP A N 11
ATOM 15709 C CA . ASP A 1 11 ? -23.361 12.428 25.514 1.00 0.00 2 ASP A CA 11
ATOM 15710 C C . ASP A 1 11 ? -24.763 11.884 25.795 1.00 0.00 2 ASP A C 11
ATOM 15711 O O . ASP A 1 11 ? -24.930 10.979 26.611 1.00 0.00 2 ASP A O 11
ATOM 15720 N N . LEU A 1 12 ? -25.735 12.459 25.102 1.00 0.00 3 LEU A N 11
ATOM 15721 C CA . LEU A 1 12 ? -27.118 12.044 25.267 1.00 0.00 3 LEU A CA 11
ATOM 15722 C C . LEU A 1 12 ? -27.327 10.696 24.573 1.00 0.00 3 LEU A C 11
ATOM 15723 O O . LEU A 1 12 ? -27.549 9.682 25.233 1.00 0.00 3 LEU A O 11
ATOM 15739 N N . ILE A 1 13 ? -27.247 10.729 23.251 1.00 0.00 4 ILE A N 11
ATOM 15740 C CA . ILE A 1 13 ? -27.425 9.522 22.461 1.00 0.00 4 ILE A CA 11
ATOM 15741 C C . ILE A 1 13 ? -26.684 8.364 23.133 1.00 0.00 4 ILE A C 11
ATOM 15742 O O . ILE A 1 13 ? -27.254 7.657 23.963 1.00 0.00 4 ILE A O 11
ATOM 15758 N N . GLY A 1 14 ? -25.426 8.206 22.749 1.00 0.00 5 GLY A N 11
ATOM 15759 C CA . GLY A 1 14 ? -24.602 7.146 23.305 1.00 0.00 5 GLY A CA 11
ATOM 15760 C C . GLY A 1 14 ? -24.803 5.837 22.538 1.00 0.00 5 GLY A C 11
ATOM 15761 O O . GLY A 1 14 ? -23.837 5.145 22.220 1.00 0.00 5 GLY A O 11
ATOM 15765 N N . PHE A 1 15 ? -26.064 5.536 22.264 1.00 0.00 6 PHE A N 11
ATOM 15766 C CA . PHE A 1 15 ? -26.404 4.323 21.541 1.00 0.00 6 PHE A CA 11
ATOM 15767 C C . PHE A 1 15 ? -25.714 4.286 20.176 1.00 0.00 6 PHE A C 11
ATOM 15768 O O . PHE A 1 15 ? -24.970 3.354 19.877 1.00 0.00 6 PHE A O 11
ATOM 15785 N N . GLY A 1 16 ? -25.986 5.313 19.383 1.00 0.00 7 GLY A N 11
ATOM 15786 C CA . GLY A 1 16 ? -25.400 5.410 18.057 1.00 0.00 7 GLY A CA 11
ATOM 15787 C C . GLY A 1 16 ? -23.872 5.388 18.129 1.00 0.00 7 GLY A C 11
ATOM 15788 O O . GLY A 1 16 ? -23.218 4.739 17.314 1.00 0.00 7 GLY A O 11
ATOM 15792 N N . TYR A 1 17 ? -23.348 6.104 19.113 1.00 0.00 8 TYR A N 11
ATOM 15793 C CA . TYR A 1 17 ? -21.909 6.175 19.302 1.00 0.00 8 TYR A CA 11
ATOM 15794 C C . TYR A 1 17 ? -21.318 4.784 19.542 1.00 0.00 8 TYR A C 11
ATOM 15795 O O . TYR A 1 17 ? -20.319 4.416 18.926 1.00 0.00 8 TYR A O 11
ATOM 15813 N N . ALA A 1 18 ? -21.961 4.050 20.439 1.00 0.00 9 ALA A N 11
ATOM 15814 C CA . ALA A 1 18 ? -21.512 2.708 20.767 1.00 0.00 9 ALA A CA 11
ATOM 15815 C C . ALA A 1 18 ? -21.823 1.770 19.600 1.00 0.00 9 ALA A C 11
ATOM 15816 O O . ALA A 1 18 ? -21.126 0.778 19.393 1.00 0.00 9 ALA A O 11
ATOM 15823 N N . ALA A 1 19 ? -22.871 2.117 18.867 1.00 0.00 10 ALA A N 11
ATOM 15824 C CA . ALA A 1 19 ? -23.283 1.319 17.725 1.00 0.00 10 ALA A CA 11
ATOM 15825 C C . ALA A 1 19 ? -22.214 1.405 16.634 1.00 0.00 10 ALA A C 11
ATOM 15826 O O . ALA A 1 19 ? -21.662 0.387 16.219 1.00 0.00 10 ALA A O 11
ATOM 15833 N N . LEU A 1 20 ? -21.952 2.630 16.202 1.00 0.00 11 LEU A N 11
ATOM 15834 C CA . LEU A 1 20 ? -20.958 2.863 15.168 1.00 0.00 11 LEU A CA 11
ATOM 15835 C C . LEU A 1 20 ? -19.609 2.310 15.631 1.00 0.00 11 LEU A C 11
ATOM 15836 O O . LEU A 1 20 ? -18.884 1.696 14.849 1.00 0.00 11 LEU A O 11
ATOM 15852 N N . VAL A 1 21 ? -19.311 2.548 16.900 1.00 0.00 12 VAL A N 11
ATOM 15853 C CA . VAL A 1 21 ? -18.061 2.082 17.476 1.00 0.00 12 VAL A CA 11
ATOM 15854 C C . VAL A 1 21 ? -17.943 0.571 17.270 1.00 0.00 12 VAL A C 11
ATOM 15855 O O . VAL A 1 21 ? -16.910 0.082 16.814 1.00 0.00 12 VAL A O 11
ATOM 15868 N N . THR A 1 22 ? -19.014 -0.127 17.617 1.00 0.00 13 THR A N 11
ATOM 15869 C CA . THR A 1 22 ? -19.043 -1.573 17.477 1.00 0.00 13 THR A CA 11
ATOM 15870 C C . THR A 1 22 ? -18.912 -1.969 16.004 1.00 0.00 13 THR A C 11
ATOM 15871 O O . THR A 1 22 ? -18.315 -2.996 15.684 1.00 0.00 13 THR A O 11
ATOM 15882 N N . PHE A 1 23 ? -19.480 -1.133 15.147 1.00 0.00 14 PHE A N 11
ATOM 15883 C CA . PHE A 1 23 ? -19.434 -1.382 13.717 1.00 0.00 14 PHE A CA 11
ATOM 15884 C C . PHE A 1 23 ? -17.999 -1.306 13.193 1.00 0.00 14 PHE A C 11
ATOM 15885 O O . PHE A 1 23 ? -17.522 -2.234 12.541 1.00 0.00 14 PHE A O 11
ATOM 15902 N N . GLY A 1 24 ? -17.350 -0.192 13.497 1.00 0.00 15 GLY A N 11
ATOM 15903 C CA . GLY A 1 24 ? -15.979 0.017 13.065 1.00 0.00 15 GLY A CA 11
ATOM 15904 C C . GLY A 1 24 ? -15.031 -0.969 13.750 1.00 0.00 15 GLY A C 11
ATOM 15905 O O . GLY A 1 24 ? -13.972 -1.293 13.214 1.00 0.00 15 GLY A O 11
ATOM 15909 N N . SER A 1 25 ? -15.445 -1.419 14.926 1.00 0.00 16 SER A N 11
ATOM 15910 C CA . SER A 1 25 ? -14.647 -2.362 15.690 1.00 0.00 16 SER A CA 11
ATOM 15911 C C . SER A 1 25 ? -14.616 -3.717 14.980 1.00 0.00 16 SER A C 11
ATOM 15912 O O . SER A 1 25 ? -13.545 -4.283 14.761 1.00 0.00 16 SER A O 11
ATOM 15920 N N . ILE A 1 26 ? -15.802 -4.199 14.641 1.00 0.00 17 ILE A N 11
ATOM 15921 C CA . ILE A 1 26 ? -15.924 -5.477 13.961 1.00 0.00 17 ILE A CA 11
ATOM 15922 C C . ILE A 1 26 ? -15.300 -5.371 12.568 1.00 0.00 17 ILE A C 11
ATOM 15923 O O . ILE A 1 26 ? -14.334 -6.069 12.262 1.00 0.00 17 ILE A O 11
ATOM 15939 N N . PHE A 1 27 ? -15.876 -4.492 11.762 1.00 0.00 18 PHE A N 11
ATOM 15940 C CA . PHE A 1 27 ? -15.388 -4.285 10.409 1.00 0.00 18 PHE A CA 11
ATOM 15941 C C . PHE A 1 27 ? -13.861 -4.187 10.386 1.00 0.00 18 PHE A C 11
ATOM 15942 O O . PHE A 1 27 ? -13.204 -4.865 9.599 1.00 0.00 18 PHE A O 11
ATOM 15959 N N . GLY A 1 28 ? -13.342 -3.337 11.260 1.00 0.00 19 GLY A N 11
ATOM 15960 C CA . GLY A 1 28 ? -11.905 -3.141 11.350 1.00 0.00 19 GLY A CA 11
ATOM 15961 C C . GLY A 1 28 ? -11.269 -3.095 9.958 1.00 0.00 19 GLY A C 11
ATOM 15962 O O . GLY A 1 28 ? -10.381 -3.887 9.651 1.00 0.00 19 GLY A O 11
ATOM 15966 N N . TYR A 1 29 ? -11.750 -2.158 9.154 1.00 0.00 20 TYR A N 11
ATOM 15967 C CA . TYR A 1 29 ? -11.241 -1.997 7.803 1.00 0.00 20 TYR A CA 11
ATOM 15968 C C . TYR A 1 29 ? -11.170 -3.344 7.081 1.00 0.00 20 TYR A C 11
ATOM 15969 O O . TYR A 1 29 ? -10.157 -4.039 7.152 1.00 0.00 20 TYR A O 11
ATOM 15987 N N . LYS A 1 30 ? -12.259 -3.673 6.401 1.00 0.00 21 LYS A N 11
ATOM 15988 C CA . LYS A 1 30 ? -12.333 -4.924 5.666 1.00 0.00 21 LYS A CA 11
ATOM 15989 C C . LYS A 1 30 ? -11.079 -5.079 4.804 1.00 0.00 21 LYS A C 11
ATOM 15990 O O . LYS A 1 30 ? -10.675 -4.143 4.115 1.00 0.00 21 LYS A O 11
ATOM 16009 N N . ARG A 1 31 ? -10.497 -6.268 4.870 1.00 0.00 22 ARG A N 11
ATOM 16010 C CA . ARG A 1 31 ? -9.297 -6.557 4.104 1.00 0.00 22 ARG A CA 11
ATOM 16011 C C . ARG A 1 31 ? -9.562 -7.689 3.109 1.00 0.00 22 ARG A C 11
ATOM 16012 O O . ARG A 1 31 ? -9.420 -8.863 3.448 1.00 0.00 22 ARG A O 11
ATOM 16033 N N . ARG A 1 32 ? -9.942 -7.297 1.902 1.00 0.00 23 ARG A N 11
ATOM 16034 C CA . ARG A 1 32 ? -10.229 -8.264 0.856 1.00 0.00 23 ARG A CA 11
ATOM 16035 C C . ARG A 1 32 ? -8.930 -8.885 0.338 1.00 0.00 23 ARG A C 11
ATOM 16036 O O . ARG A 1 32 ? -8.851 -10.098 0.148 1.00 0.00 23 ARG A O 11
ATOM 16057 N N . GLY A 1 33 ? -7.945 -8.026 0.124 1.00 0.00 24 GLY A N 11
ATOM 16058 C CA . GLY A 1 33 ? -6.654 -8.476 -0.369 1.00 0.00 24 GLY A CA 11
ATOM 16059 C C . GLY A 1 33 ? -6.016 -9.475 0.598 1.00 0.00 24 GLY A C 11
ATOM 16060 O O . GLY A 1 33 ? -6.288 -9.444 1.797 1.00 0.00 24 GLY A O 11
ATOM 16064 N N . GLY A 1 34 ? -5.178 -10.337 0.040 1.00 0.00 25 GLY A N 11
ATOM 16065 C CA . GLY A 1 34 ? -4.499 -11.344 0.838 1.00 0.00 25 GLY A CA 11
ATOM 16066 C C . GLY A 1 34 ? -3.844 -12.400 -0.054 1.00 0.00 25 GLY A C 11
ATOM 16067 O O . GLY A 1 34 ? -2.645 -12.336 -0.321 1.00 0.00 25 GLY A O 11
ATOM 16071 N N . VAL A 1 35 ? -4.661 -13.348 -0.490 1.00 0.00 26 VAL A N 11
ATOM 16072 C CA . VAL A 1 35 ? -4.176 -14.417 -1.347 1.00 0.00 26 VAL A CA 11
ATOM 16073 C C . VAL A 1 35 ? -3.882 -13.856 -2.739 1.00 0.00 26 VAL A C 11
ATOM 16074 O O . VAL A 1 35 ? -2.797 -14.065 -3.280 1.00 0.00 26 VAL A O 11
ATOM 16087 N N . PRO A 1 36 ? -4.893 -13.136 -3.294 1.00 0.00 27 PRO A N 11
ATOM 16088 C CA . PRO A 1 36 ? -4.754 -12.543 -4.613 1.00 0.00 27 PRO A CA 11
ATOM 16089 C C . PRO A 1 36 ? -3.853 -11.307 -4.566 1.00 0.00 27 PRO A C 11
ATOM 16090 O O . PRO A 1 36 ? -4.039 -10.430 -3.723 1.00 0.00 27 PRO A O 11
ATOM 16101 N N . SER A 1 37 ? -2.897 -11.276 -5.482 1.00 0.00 28 SER A N 11
ATOM 16102 C CA . SER A 1 37 ? -1.967 -10.162 -5.556 1.00 0.00 28 SER A CA 11
ATOM 16103 C C . SER A 1 37 ? -2.496 -9.102 -6.523 1.00 0.00 28 SER A C 11
ATOM 16104 O O . SER A 1 37 ? -2.249 -7.911 -6.340 1.00 0.00 28 SER A O 11
ATOM 16112 N N . LEU A 1 38 ? -3.214 -9.572 -7.532 1.00 0.00 29 LEU A N 11
ATOM 16113 C CA . LEU A 1 38 ? -3.781 -8.679 -8.528 1.00 0.00 29 LEU A CA 11
ATOM 16114 C C . LEU A 1 38 ? -4.728 -7.693 -7.843 1.00 0.00 29 LEU A C 11
ATOM 16115 O O . LEU A 1 38 ? -4.555 -6.480 -7.955 1.00 0.00 29 LEU A O 11
ATOM 16131 N N . ILE A 1 39 ? -5.709 -8.249 -7.147 1.00 0.00 30 ILE A N 11
ATOM 16132 C CA . ILE A 1 39 ? -6.684 -7.433 -6.444 1.00 0.00 30 ILE A CA 11
ATOM 16133 C C . ILE A 1 39 ? -5.965 -6.568 -5.407 1.00 0.00 30 ILE A C 11
ATOM 16134 O O . ILE A 1 39 ? -6.405 -5.459 -5.105 1.00 0.00 30 ILE A O 11
ATOM 16150 N N . ALA A 1 40 ? -4.870 -7.106 -4.890 1.00 0.00 31 ALA A N 11
ATOM 16151 C CA . ALA A 1 40 ? -4.086 -6.396 -3.894 1.00 0.00 31 ALA A CA 11
ATOM 16152 C C . ALA A 1 40 ? -3.497 -5.131 -4.521 1.00 0.00 31 ALA A C 11
ATOM 16153 O O . ALA A 1 40 ? -3.512 -4.065 -3.907 1.00 0.00 31 ALA A O 11
ATOM 16160 N N . GLY A 1 41 ? -2.993 -5.290 -5.736 1.00 0.00 32 GLY A N 11
ATOM 16161 C CA . GLY A 1 41 ? -2.400 -4.174 -6.452 1.00 0.00 32 GLY A CA 11
ATOM 16162 C C . GLY A 1 41 ? -3.449 -3.104 -6.764 1.00 0.00 32 GLY A C 11
ATOM 16163 O O . GLY A 1 41 ? -3.229 -1.921 -6.507 1.00 0.00 32 GLY A O 11
ATOM 16167 N N . LEU A 1 42 ? -4.566 -3.558 -7.313 1.00 0.00 33 LEU A N 11
ATOM 16168 C CA . LEU A 1 42 ? -5.649 -2.654 -7.662 1.00 0.00 33 LEU A CA 11
ATOM 16169 C C . LEU A 1 42 ? -6.013 -1.806 -6.442 1.00 0.00 33 LEU A C 11
ATOM 16170 O O . LEU A 1 42 ? -6.046 -0.579 -6.522 1.00 0.00 33 LEU A O 11
ATOM 16186 N N . PHE A 1 43 ? -6.278 -2.494 -5.341 1.00 0.00 34 PHE A N 11
ATOM 16187 C CA . PHE A 1 43 ? -6.639 -1.819 -4.106 1.00 0.00 34 PHE A CA 11
ATOM 16188 C C . PHE A 1 43 ? -5.595 -0.764 -3.732 1.00 0.00 34 PHE A C 11
ATOM 16189 O O . PHE A 1 43 ? -5.938 0.388 -3.470 1.00 0.00 34 PHE A O 11
ATOM 16206 N N . VAL A 1 44 ? -4.342 -1.196 -3.719 1.00 0.00 35 VAL A N 11
ATOM 16207 C CA . VAL A 1 44 ? -3.247 -0.303 -3.382 1.00 0.00 35 VAL A CA 11
ATOM 16208 C C . VAL A 1 44 ? -3.351 0.968 -4.229 1.00 0.00 35 VAL A C 11
ATOM 16209 O O . VAL A 1 44 ? -3.127 2.070 -3.731 1.00 0.00 35 VAL A O 11
ATOM 16222 N N . GLY A 1 45 ? -3.692 0.771 -5.494 1.00 0.00 36 GLY A N 11
ATOM 16223 C CA . GLY A 1 45 ? -3.829 1.887 -6.414 1.00 0.00 36 GLY A CA 11
ATOM 16224 C C . GLY A 1 45 ? -5.085 2.703 -6.104 1.00 0.00 36 GLY A C 11
ATOM 16225 O O . GLY A 1 45 ? -5.130 3.904 -6.365 1.00 0.00 36 GLY A O 11
ATOM 16229 N N . CYS A 1 46 ? -6.076 2.018 -5.551 1.00 0.00 37 CYS A N 11
ATOM 16230 C CA . CYS A 1 46 ? -7.329 2.664 -5.203 1.00 0.00 37 CYS A CA 11
ATOM 16231 C C . CYS A 1 46 ? -7.055 3.673 -4.086 1.00 0.00 37 CYS A C 11
ATOM 16232 O O . CYS A 1 46 ? -7.445 4.836 -4.187 1.00 0.00 37 CYS A O 11
ATOM 16240 N N . LEU A 1 47 ? -6.387 3.193 -3.048 1.00 0.00 38 LEU A N 11
ATOM 16241 C CA . LEU A 1 47 ? -6.056 4.039 -1.914 1.00 0.00 38 LEU A CA 11
ATOM 16242 C C . LEU A 1 47 ? -5.066 5.117 -2.359 1.00 0.00 38 LEU A C 11
ATOM 16243 O O . LEU A 1 47 ? -5.193 6.278 -1.974 1.00 0.00 38 LEU A O 11
ATOM 16259 N N . ALA A 1 48 ? -4.102 4.694 -3.164 1.00 0.00 39 ALA A N 11
ATOM 16260 C CA . ALA A 1 48 ? -3.091 5.608 -3.666 1.00 0.00 39 ALA A CA 11
ATOM 16261 C C . ALA A 1 48 ? -3.776 6.811 -4.319 1.00 0.00 39 ALA A C 11
ATOM 16262 O O . ALA A 1 48 ? -3.385 7.954 -4.086 1.00 0.00 39 ALA A O 11
ATOM 16269 N N . GLY A 1 49 ? -4.785 6.512 -5.124 1.00 0.00 40 GLY A N 11
ATOM 16270 C CA . GLY A 1 49 ? -5.527 7.554 -5.812 1.00 0.00 40 GLY A CA 11
ATOM 16271 C C . GLY A 1 49 ? -6.282 8.438 -4.817 1.00 0.00 40 GLY A C 11
ATOM 16272 O O . GLY A 1 49 ? -6.152 9.661 -4.845 1.00 0.00 40 GLY A O 11
ATOM 16276 N N . TYR A 1 50 ? -7.053 7.785 -3.960 1.00 0.00 41 TYR A N 11
ATOM 16277 C CA . TYR A 1 50 ? -7.828 8.496 -2.958 1.00 0.00 41 TYR A CA 11
ATOM 16278 C C . TYR A 1 50 ? -6.941 9.449 -2.153 1.00 0.00 41 TYR A C 11
ATOM 16279 O O . TYR A 1 50 ? -7.404 10.490 -1.689 1.00 0.00 41 TYR A O 11
ATOM 16297 N N . GLY A 1 51 ? -5.683 9.058 -2.013 1.00 0.00 42 GLY A N 11
ATOM 16298 C CA . GLY A 1 51 ? -4.727 9.864 -1.272 1.00 0.00 42 GLY A CA 11
ATOM 16299 C C . GLY A 1 51 ? -4.180 10.999 -2.139 1.00 0.00 42 GLY A C 11
ATOM 16300 O O . GLY A 1 51 ? -4.450 12.171 -1.878 1.00 0.00 42 GLY A O 11
ATOM 16304 N N . ALA A 1 52 ? -3.420 10.613 -3.154 1.00 0.00 43 ALA A N 11
ATOM 16305 C CA . ALA A 1 52 ? -2.832 11.584 -4.061 1.00 0.00 43 ALA A CA 11
ATOM 16306 C C . ALA A 1 52 ? -3.864 12.668 -4.379 1.00 0.00 43 ALA A C 11
ATOM 16307 O O . ALA A 1 52 ? -3.503 13.811 -4.655 1.00 0.00 43 ALA A O 11
ATOM 16314 N N . TYR A 1 53 ? -5.127 12.271 -4.330 1.00 0.00 44 TYR A N 11
ATOM 16315 C CA . TYR A 1 53 ? -6.213 13.194 -4.610 1.00 0.00 44 TYR A CA 11
ATOM 16316 C C . TYR A 1 53 ? -5.899 14.590 -4.068 1.00 0.00 44 TYR A C 11
ATOM 16317 O O . TYR A 1 53 ? -5.831 15.555 -4.828 1.00 0.00 44 TYR A O 11
ATOM 16335 N N . ARG A 1 54 ? -5.716 14.654 -2.757 1.00 0.00 45 ARG A N 11
ATOM 16336 C CA . ARG A 1 54 ? -5.411 15.916 -2.104 1.00 0.00 45 ARG A CA 11
ATOM 16337 C C . ARG A 1 54 ? -4.120 15.795 -1.292 1.00 0.00 45 ARG A C 11
ATOM 16338 O O . ARG A 1 54 ? -3.684 16.760 -0.666 1.00 0.00 45 ARG A O 11
ATOM 16359 N N . VAL A 1 55 ? -3.545 14.602 -1.329 1.00 0.00 46 VAL A N 11
ATOM 16360 C CA . VAL A 1 55 ? -2.313 14.343 -0.604 1.00 0.00 46 VAL A CA 11
ATOM 16361 C C . VAL A 1 55 ? -1.131 14.424 -1.571 1.00 0.00 46 VAL A C 11
ATOM 16362 O O . VAL A 1 55 ? 0.023 14.453 -1.146 1.00 0.00 46 VAL A O 11
ATOM 16375 N N . SER A 1 56 ? -1.459 14.458 -2.855 1.00 0.00 47 SER A N 11
ATOM 16376 C CA . SER A 1 56 ? -0.438 14.535 -3.886 1.00 0.00 47 SER A CA 11
ATOM 16377 C C . SER A 1 56 ? 0.330 15.853 -3.765 1.00 0.00 47 SER A C 11
ATOM 16378 O O . SER A 1 56 ? -0.230 16.865 -3.348 1.00 0.00 47 SER A O 11
ATOM 16386 N N . ASN A 1 57 ? 1.601 15.796 -4.136 1.00 0.00 48 ASN A N 11
ATOM 16387 C CA . ASN A 1 57 ? 2.451 16.973 -4.074 1.00 0.00 48 ASN A CA 11
ATOM 16388 C C . ASN A 1 57 ? 2.879 17.212 -2.625 1.00 0.00 48 ASN A C 11
ATOM 16389 O O . ASN A 1 57 ? 4.071 17.242 -2.323 1.00 0.00 48 ASN A O 11
ATOM 16400 N N . ASP A 1 58 ? 1.883 17.375 -1.766 1.00 0.00 49 ASP A N 11
ATOM 16401 C CA . ASP A 1 58 ? 2.141 17.611 -0.356 1.00 0.00 49 ASP A CA 11
ATOM 16402 C C . ASP A 1 58 ? 2.750 16.351 0.264 1.00 0.00 49 ASP A C 11
ATOM 16403 O O . ASP A 1 58 ? 3.231 16.382 1.395 1.00 0.00 49 ASP A O 11
ATOM 16412 N N . LYS A 1 59 ? 2.709 15.273 -0.505 1.00 0.00 50 LYS A N 11
ATOM 16413 C CA . LYS A 1 59 ? 3.250 14.005 -0.046 1.00 0.00 50 LYS A CA 11
ATOM 16414 C C . LYS A 1 59 ? 3.621 13.145 -1.256 1.00 0.00 50 LYS A C 11
ATOM 16415 O O . LYS A 1 59 ? 3.487 13.583 -2.398 1.00 0.00 50 LYS A O 11
ATOM 16434 N N . ARG A 1 60 ? 4.080 11.937 -0.965 1.00 0.00 51 ARG A N 11
ATOM 16435 C CA . ARG A 1 60 ? 4.472 11.012 -2.015 1.00 0.00 51 ARG A CA 11
ATOM 16436 C C . ARG A 1 60 ? 3.315 10.799 -2.993 1.00 0.00 51 ARG A C 11
ATOM 16437 O O . ARG A 1 60 ? 2.206 11.279 -2.763 1.00 0.00 51 ARG A O 11
ATOM 16458 N N . ASP A 1 61 ? 3.612 10.077 -4.064 1.00 0.00 52 ASP A N 11
ATOM 16459 C CA . ASP A 1 61 ? 2.610 9.794 -5.077 1.00 0.00 52 ASP A CA 11
ATOM 16460 C C . ASP A 1 61 ? 3.058 8.590 -5.908 1.00 0.00 52 ASP A C 11
ATOM 16461 O O . ASP A 1 61 ? 2.420 7.539 -5.878 1.00 0.00 52 ASP A O 11
ATOM 16470 N N . VAL A 1 62 ? 4.152 8.784 -6.631 1.00 0.00 53 VAL A N 11
ATOM 16471 C CA . VAL A 1 62 ? 4.692 7.727 -7.468 1.00 0.00 53 VAL A CA 11
ATOM 16472 C C . VAL A 1 62 ? 5.718 6.922 -6.668 1.00 0.00 53 VAL A C 11
ATOM 16473 O O . VAL A 1 62 ? 5.908 5.732 -6.914 1.00 0.00 53 VAL A O 11
ATOM 16486 N N . LYS A 1 63 ? 6.354 7.604 -5.727 1.00 0.00 54 LYS A N 11
ATOM 16487 C CA . LYS A 1 63 ? 7.356 6.968 -4.889 1.00 0.00 54 LYS A CA 11
ATOM 16488 C C . LYS A 1 63 ? 6.711 5.815 -4.117 1.00 0.00 54 LYS A C 11
ATOM 16489 O O . LYS A 1 63 ? 7.299 4.741 -3.993 1.00 0.00 54 LYS A O 11
ATOM 16508 N N . VAL A 1 64 ? 5.512 6.076 -3.619 1.00 0.00 55 VAL A N 11
ATOM 16509 C CA . VAL A 1 64 ? 4.781 5.073 -2.862 1.00 0.00 55 VAL A CA 11
ATOM 16510 C C . VAL A 1 64 ? 4.305 3.971 -3.811 1.00 0.00 55 VAL A C 11
ATOM 16511 O O . VAL A 1 64 ? 4.204 2.810 -3.419 1.00 0.00 55 VAL A O 11
ATOM 16524 N N . SER A 1 65 ? 4.026 4.375 -5.042 1.00 0.00 56 SER A N 11
ATOM 16525 C CA . SER A 1 65 ? 3.563 3.436 -6.050 1.00 0.00 56 SER A CA 11
ATOM 16526 C C . SER A 1 65 ? 4.597 2.326 -6.247 1.00 0.00 56 SER A C 11
ATOM 16527 O O . SER A 1 65 ? 4.272 1.144 -6.147 1.00 0.00 56 SER A O 11
ATOM 16535 N N . LEU A 1 66 ? 5.823 2.747 -6.523 1.00 0.00 57 LEU A N 11
ATOM 16536 C CA . LEU A 1 66 ? 6.908 1.803 -6.734 1.00 0.00 57 LEU A CA 11
ATOM 16537 C C . LEU A 1 66 ? 7.222 1.090 -5.417 1.00 0.00 57 LEU A C 11
ATOM 16538 O O . LEU A 1 66 ? 7.120 -0.132 -5.329 1.00 0.00 57 LEU A O 11
ATOM 16554 N N . PHE A 1 67 ? 7.598 1.885 -4.426 1.00 0.00 58 PHE A N 11
ATOM 16555 C CA . PHE A 1 67 ? 7.928 1.345 -3.118 1.00 0.00 58 PHE A CA 11
ATOM 16556 C C . PHE A 1 67 ? 6.899 0.301 -2.681 1.00 0.00 58 PHE A C 11
ATOM 16557 O O . PHE A 1 67 ? 7.257 -0.722 -2.098 1.00 0.00 58 PHE A O 11
ATOM 16574 N N . THR A 1 68 ? 5.642 0.595 -2.978 1.00 0.00 59 THR A N 11
ATOM 16575 C CA . THR A 1 68 ? 4.559 -0.306 -2.622 1.00 0.00 59 THR A CA 11
ATOM 16576 C C . THR A 1 68 ? 4.628 -1.581 -3.464 1.00 0.00 59 THR A C 11
ATOM 16577 O O . THR A 1 68 ? 4.680 -2.685 -2.923 1.00 0.00 59 THR A O 11
ATOM 16588 N N . ALA A 1 69 ? 4.627 -1.388 -4.775 1.00 0.00 60 ALA A N 11
ATOM 16589 C CA . ALA A 1 69 ? 4.688 -2.509 -5.697 1.00 0.00 60 ALA A CA 11
ATOM 16590 C C . ALA A 1 69 ? 5.814 -3.453 -5.271 1.00 0.00 60 ALA A C 11
ATOM 16591 O O . ALA A 1 69 ? 5.643 -4.671 -5.275 1.00 0.00 60 ALA A O 11
ATOM 16598 N N . PHE A 1 70 ? 6.941 -2.855 -4.912 1.00 0.00 61 PHE A N 11
ATOM 16599 C CA . PHE A 1 70 ? 8.095 -3.628 -4.484 1.00 0.00 61 PHE A CA 11
ATOM 16600 C C . PHE A 1 70 ? 7.832 -4.303 -3.136 1.00 0.00 61 PHE A C 11
ATOM 16601 O O . PHE A 1 70 ? 8.259 -5.435 -2.912 1.00 0.00 61 PHE A O 11
ATOM 16618 N N . PHE A 1 71 ? 7.131 -3.581 -2.275 1.00 0.00 62 PHE A N 11
ATOM 16619 C CA . PHE A 1 71 ? 6.807 -4.096 -0.956 1.00 0.00 62 PHE A CA 11
ATOM 16620 C C . PHE A 1 71 ? 5.805 -5.249 -1.048 1.00 0.00 62 PHE A C 11
ATOM 16621 O O . PHE A 1 71 ? 6.140 -6.393 -0.747 1.00 0.00 62 PHE A O 11
ATOM 16638 N N . LEU A 1 72 ? 4.595 -4.907 -1.467 1.00 0.00 63 LEU A N 11
ATOM 16639 C CA . LEU A 1 72 ? 3.543 -5.899 -1.604 1.00 0.00 63 LEU A CA 11
ATOM 16640 C C . LEU A 1 72 ? 4.076 -7.098 -2.391 1.00 0.00 63 LEU A C 11
ATOM 16641 O O . LEU A 1 72 ? 3.779 -8.245 -2.060 1.00 0.00 63 LEU A O 11
ATOM 16657 N N . ALA A 1 73 ? 4.855 -6.791 -3.418 1.00 0.00 64 ALA A N 11
ATOM 16658 C CA . ALA A 1 73 ? 5.432 -7.829 -4.255 1.00 0.00 64 ALA A CA 11
ATOM 16659 C C . ALA A 1 73 ? 6.276 -8.766 -3.389 1.00 0.00 64 ALA A C 11
ATOM 16660 O O . ALA A 1 73 ? 6.098 -9.983 -3.430 1.00 0.00 64 ALA A O 11
ATOM 16667 N N . THR A 1 74 ? 7.176 -8.165 -2.625 1.00 0.00 65 THR A N 11
ATOM 16668 C CA . THR A 1 74 ? 8.047 -8.930 -1.751 1.00 0.00 65 THR A CA 11
ATOM 16669 C C . THR A 1 74 ? 7.220 -9.773 -0.778 1.00 0.00 65 THR A C 11
ATOM 16670 O O . THR A 1 74 ? 7.410 -10.985 -0.685 1.00 0.00 65 THR A O 11
ATOM 16681 N N . ILE A 1 75 ? 6.319 -9.099 -0.079 1.00 0.00 66 ILE A N 11
ATOM 16682 C CA . ILE A 1 75 ? 5.462 -9.770 0.883 1.00 0.00 66 ILE A CA 11
ATOM 16683 C C . ILE A 1 75 ? 4.794 -10.972 0.212 1.00 0.00 66 ILE A C 11
ATOM 16684 O O . ILE A 1 75 ? 5.017 -12.114 0.611 1.00 0.00 66 ILE A O 11
ATOM 16700 N N . MET A 1 76 ? 3.987 -10.673 -0.796 1.00 0.00 67 MET A N 11
ATOM 16701 C CA . MET A 1 76 ? 3.284 -11.715 -1.526 1.00 0.00 67 MET A CA 11
ATOM 16702 C C . MET A 1 76 ? 4.196 -12.916 -1.780 1.00 0.00 67 MET A C 11
ATOM 16703 O O . MET A 1 76 ? 3.918 -14.021 -1.316 1.00 0.00 67 MET A O 11
ATOM 16717 N N . GLY A 1 77 ? 5.267 -12.661 -2.517 1.00 0.00 68 GLY A N 11
ATOM 16718 C CA . GLY A 1 77 ? 6.222 -13.708 -2.839 1.00 0.00 68 GLY A CA 11
ATOM 16719 C C . GLY A 1 77 ? 5.506 -14.990 -3.267 1.00 0.00 68 GLY A C 11
ATOM 16720 O O . GLY A 1 77 ? 6.028 -16.088 -3.084 1.00 0.00 68 GLY A O 11
ATOM 16724 N N . VAL A 1 78 ? 4.320 -14.808 -3.830 1.00 0.00 69 VAL A N 11
ATOM 16725 C CA . VAL A 1 78 ? 3.527 -15.936 -4.286 1.00 0.00 69 VAL A CA 11
ATOM 16726 C C . VAL A 1 78 ? 4.441 -16.952 -4.974 1.00 0.00 69 VAL A C 11
ATOM 16727 O O . VAL A 1 78 ? 4.445 -18.130 -4.619 1.00 0.00 69 VAL A O 11
ATOM 16740 N N . ARG A 1 79 ? 5.194 -16.459 -5.947 1.00 0.00 70 ARG A N 11
ATOM 16741 C CA . ARG A 1 79 ? 6.110 -17.309 -6.688 1.00 0.00 70 ARG A CA 11
ATOM 16742 C C . ARG A 1 79 ? 7.431 -16.578 -6.934 1.00 0.00 70 ARG A C 11
ATOM 16743 O O . ARG A 1 79 ? 7.574 -15.863 -7.924 1.00 0.00 70 ARG A O 11
ATOM 16764 N N . PHE A 1 80 ? 8.364 -16.782 -6.015 1.00 0.00 71 PHE A N 11
ATOM 16765 C CA . PHE A 1 80 ? 9.668 -16.151 -6.119 1.00 0.00 71 PHE A CA 11
ATOM 16766 C C . PHE A 1 80 ? 10.344 -16.506 -7.445 1.00 0.00 71 PHE A C 11
ATOM 16767 O O . PHE A 1 80 ? 10.350 -17.666 -7.853 1.00 0.00 71 PHE A O 11
ATOM 16784 N N . LYS A 1 81 ? 10.898 -15.484 -8.082 1.00 0.00 72 LYS A N 11
ATOM 16785 C CA . LYS A 1 81 ? 11.575 -15.673 -9.354 1.00 0.00 72 LYS A CA 11
ATOM 16786 C C . LYS A 1 81 ? 12.881 -14.876 -9.354 1.00 0.00 72 LYS A C 11
ATOM 16787 O O . LYS A 1 81 ? 13.153 -14.122 -8.422 1.00 0.00 72 LYS A O 11
ATOM 16806 N N . ARG A 1 82 ? 13.655 -15.071 -10.412 1.00 0.00 73 ARG A N 11
ATOM 16807 C CA . ARG A 1 82 ? 14.926 -14.381 -10.546 1.00 0.00 73 ARG A CA 11
ATOM 16808 C C . ARG A 1 82 ? 14.711 -12.981 -11.125 1.00 0.00 73 ARG A C 11
ATOM 16809 O O . ARG A 1 82 ? 15.528 -12.086 -10.914 1.00 0.00 73 ARG A O 11
ATOM 16830 N N . SER A 1 83 ? 13.608 -12.836 -11.844 1.00 0.00 74 SER A N 11
ATOM 16831 C CA . SER A 1 83 ? 13.275 -11.560 -12.455 1.00 0.00 74 SER A CA 11
ATOM 16832 C C . SER A 1 83 ? 12.169 -11.750 -13.495 1.00 0.00 74 SER A C 11
ATOM 16833 O O . SER A 1 83 ? 12.423 -11.677 -14.696 1.00 0.00 74 SER A O 11
ATOM 16841 N N . LYS A 1 84 ? 10.966 -11.991 -12.995 1.00 0.00 75 LYS A N 11
ATOM 16842 C CA . LYS A 1 84 ? 9.821 -12.192 -13.866 1.00 0.00 75 LYS A CA 11
ATOM 16843 C C . LYS A 1 84 ? 8.798 -11.081 -13.622 1.00 0.00 75 LYS A C 11
ATOM 16844 O O . LYS A 1 84 ? 8.359 -10.419 -14.561 1.00 0.00 75 LYS A O 11
ATOM 16863 N N . LYS A 1 85 ? 8.449 -10.909 -12.355 1.00 0.00 76 LYS A N 11
ATOM 16864 C CA . LYS A 1 85 ? 7.486 -9.889 -11.976 1.00 0.00 76 LYS A CA 11
ATOM 16865 C C . LYS A 1 85 ? 6.193 -10.095 -12.767 1.00 0.00 76 LYS A C 11
ATOM 16866 O O . LYS A 1 85 ? 5.600 -9.135 -13.255 1.00 0.00 76 LYS A O 11
ATOM 16885 N N . ILE A 1 86 ? 5.793 -11.354 -12.868 1.00 0.00 77 ILE A N 11
ATOM 16886 C CA . ILE A 1 86 ? 4.581 -11.699 -13.592 1.00 0.00 77 ILE A CA 11
ATOM 16887 C C . ILE A 1 86 ? 3.469 -12.021 -12.591 1.00 0.00 77 ILE A C 11
ATOM 16888 O O . ILE A 1 86 ? 2.298 -12.092 -12.960 1.00 0.00 77 ILE A O 11
ATOM 16904 N N . MET A 1 87 ? 3.876 -12.208 -11.343 1.00 0.00 78 MET A N 11
ATOM 16905 C CA . MET A 1 87 ? 2.929 -12.521 -10.287 1.00 0.00 78 MET A CA 11
ATOM 16906 C C . MET A 1 87 ? 2.118 -11.284 -9.894 1.00 0.00 78 MET A C 11
ATOM 16907 O O . MET A 1 87 ? 0.888 -11.326 -9.869 1.00 0.00 78 MET A O 11
ATOM 16921 N N . PRO A 1 88 ? 2.857 -10.185 -9.588 1.00 0.00 79 PRO A N 11
ATOM 16922 C CA . PRO A 1 88 ? 2.220 -8.939 -9.197 1.00 0.00 79 PRO A CA 11
ATOM 16923 C C . PRO A 1 88 ? 1.607 -8.233 -10.409 1.00 0.00 79 PRO A C 11
ATOM 16924 O O . PRO A 1 88 ? 1.917 -7.073 -10.678 1.00 0.00 79 PRO A O 11
ATOM 16935 N N . ALA A 1 89 ? 0.749 -8.962 -11.107 1.00 0.00 80 ALA A N 11
ATOM 16936 C CA . ALA A 1 89 ? 0.090 -8.420 -12.283 1.00 0.00 80 ALA A CA 11
ATOM 16937 C C . ALA A 1 89 ? -0.601 -7.105 -11.915 1.00 0.00 80 ALA A C 11
ATOM 16938 O O . ALA A 1 89 ? -0.371 -6.080 -12.554 1.00 0.00 80 ALA A O 11
ATOM 16945 N N . GLY A 1 90 ? -1.432 -7.178 -10.886 1.00 0.00 81 GLY A N 11
ATOM 16946 C CA . GLY A 1 90 ? -2.158 -6.006 -10.426 1.00 0.00 81 GLY A CA 11
ATOM 16947 C C . GLY A 1 90 ? -1.251 -5.089 -9.603 1.00 0.00 81 GLY A C 11
ATOM 16948 O O . GLY A 1 90 ? -1.420 -3.870 -9.615 1.00 0.00 81 GLY A O 11
ATOM 16952 N N . LEU A 1 91 ? -0.309 -5.709 -8.908 1.00 0.00 82 LEU A N 11
ATOM 16953 C CA . LEU A 1 91 ? 0.624 -4.963 -8.081 1.00 0.00 82 LEU A CA 11
ATOM 16954 C C . LEU A 1 91 ? 1.388 -3.966 -8.955 1.00 0.00 82 LEU A C 11
ATOM 16955 O O . LEU A 1 91 ? 1.297 -2.757 -8.747 1.00 0.00 82 LEU A O 11
ATOM 16971 N N . VAL A 1 92 ? 2.124 -4.509 -9.913 1.00 0.00 83 VAL A N 11
ATOM 16972 C CA . VAL A 1 92 ? 2.903 -3.682 -10.819 1.00 0.00 83 VAL A CA 11
ATOM 16973 C C . VAL A 1 92 ? 1.956 -2.824 -11.661 1.00 0.00 83 VAL A C 11
ATOM 16974 O O . VAL A 1 92 ? 2.131 -1.610 -11.756 1.00 0.00 83 VAL A O 11
ATOM 16987 N N . ALA A 1 93 ? 0.974 -3.489 -12.251 1.00 0.00 84 ALA A N 11
ATOM 16988 C CA . ALA A 1 93 ? -0.001 -2.803 -13.082 1.00 0.00 84 ALA A CA 11
ATOM 16989 C C . ALA A 1 93 ? -0.543 -1.588 -12.327 1.00 0.00 84 ALA A C 11
ATOM 16990 O O . ALA A 1 93 ? -0.882 -0.574 -12.936 1.00 0.00 84 ALA A O 11
ATOM 16997 N N . GLY A 1 94 ? -0.609 -1.730 -11.012 1.00 0.00 85 GLY A N 11
ATOM 16998 C CA . GLY A 1 94 ? -1.105 -0.656 -10.167 1.00 0.00 85 GLY A CA 11
ATOM 16999 C C . GLY A 1 94 ? -0.061 0.453 -10.021 1.00 0.00 85 GLY A C 11
ATOM 17000 O O . GLY A 1 94 ? -0.379 1.632 -10.161 1.00 0.00 85 GLY A O 11
ATOM 17004 N N . LEU A 1 95 ? 1.165 0.035 -9.740 1.00 0.00 86 LEU A N 11
ATOM 17005 C CA . LEU A 1 95 ? 2.257 0.978 -9.574 1.00 0.00 86 LEU A CA 11
ATOM 17006 C C . LEU A 1 95 ? 2.285 1.935 -10.767 1.00 0.00 86 LEU A C 11
ATOM 17007 O O . LEU A 1 95 ? 2.431 3.144 -10.593 1.00 0.00 86 LEU A O 11
ATOM 17023 N N . SER A 1 96 ? 2.143 1.359 -11.951 1.00 0.00 87 SER A N 11
ATOM 17024 C CA . SER A 1 96 ? 2.150 2.146 -13.172 1.00 0.00 87 SER A CA 11
ATOM 17025 C C . SER A 1 96 ? 0.889 3.008 -13.246 1.00 0.00 87 SER A C 11
ATOM 17026 O O . SER A 1 96 ? 0.971 4.218 -13.453 1.00 0.00 87 SER A O 11
ATOM 17034 N N . LEU A 1 97 ? -0.249 2.352 -13.074 1.00 0.00 88 LEU A N 11
ATOM 17035 C CA . LEU A 1 97 ? -1.526 3.043 -13.119 1.00 0.00 88 LEU A CA 11
ATOM 17036 C C . LEU A 1 97 ? -1.423 4.348 -12.326 1.00 0.00 88 LEU A C 11
ATOM 17037 O O . LEU A 1 97 ? -1.961 5.374 -12.739 1.00 0.00 88 LEU A O 11
ATOM 17053 N N . MET A 1 98 ? -0.728 4.265 -11.201 1.00 0.00 89 MET A N 11
ATOM 17054 C CA . MET A 1 98 ? -0.547 5.427 -10.346 1.00 0.00 89 MET A CA 11
ATOM 17055 C C . MET A 1 98 ? 0.416 6.431 -10.982 1.00 0.00 89 MET A C 11
ATOM 17056 O O . MET A 1 98 ? 0.037 7.567 -11.264 1.00 0.00 89 MET A O 11
ATOM 17070 N N . MET A 1 99 ? 1.643 5.976 -11.189 1.00 0.00 90 MET A N 11
ATOM 17071 C CA . MET A 1 99 ? 2.663 6.821 -11.786 1.00 0.00 90 MET A CA 11
ATOM 17072 C C . MET A 1 99 ? 2.125 7.537 -13.027 1.00 0.00 90 MET A C 11
ATOM 17073 O O . MET A 1 99 ? 2.614 8.605 -13.392 1.00 0.00 90 MET A O 11
ATOM 17087 N N . ILE A 1 100 ? 1.126 6.920 -13.640 1.00 0.00 91 ILE A N 11
ATOM 17088 C CA . ILE A 1 100 ? 0.516 7.485 -14.832 1.00 0.00 91 ILE A CA 11
ATOM 17089 C C . ILE A 1 100 ? -0.593 8.456 -14.420 1.00 0.00 91 ILE A C 11
ATOM 17090 O O . ILE A 1 100 ? -0.675 9.567 -14.942 1.00 0.00 91 ILE A O 11
ATOM 17106 N N . LEU A 1 101 ? -1.418 8.002 -13.489 1.00 0.00 92 LEU A N 11
ATOM 17107 C CA . LEU A 1 101 ? -2.519 8.816 -13.002 1.00 0.00 92 LEU A CA 11
ATOM 17108 C C . LEU A 1 101 ? -1.982 10.179 -12.560 1.00 0.00 92 LEU A C 11
ATOM 17109 O O . LEU A 1 101 ? -2.703 11.175 -12.594 1.00 0.00 92 LEU A O 11
ATOM 17125 N N . ARG A 1 102 ? -0.720 10.180 -12.157 1.00 0.00 93 ARG A N 11
ATOM 17126 C CA . ARG A 1 102 ? -0.078 11.404 -11.709 1.00 0.00 93 ARG A CA 11
ATOM 17127 C C . ARG A 1 102 ? 0.663 12.070 -12.871 1.00 0.00 93 ARG A C 11
ATOM 17128 O O . ARG A 1 102 ? 0.523 13.272 -13.093 1.00 0.00 93 ARG A O 11
ATOM 17149 N N . LEU A 1 103 ? 1.435 11.261 -13.581 1.00 0.00 94 LEU A N 11
ATOM 17150 C CA . LEU A 1 103 ? 2.198 11.757 -14.713 1.00 0.00 94 LEU A CA 11
ATOM 17151 C C . LEU A 1 103 ? 1.238 12.336 -15.755 1.00 0.00 94 LEU A C 11
ATOM 17152 O O . LEU A 1 103 ? 1.656 13.069 -16.650 1.00 0.00 94 LEU A O 11
ATOM 17168 N N . VAL A 1 104 ? -0.031 11.985 -15.603 1.00 0.00 95 VAL A N 11
ATOM 17169 C CA . VAL A 1 104 ? -1.053 12.461 -16.519 1.00 0.00 95 VAL A CA 11
ATOM 17170 C C . VAL A 1 104 ? -1.255 13.964 -16.316 1.00 0.00 95 VAL A C 11
ATOM 17171 O O . VAL A 1 104 ? -1.344 14.719 -17.283 1.00 0.00 95 VAL A O 11
ATOM 17184 N N . LEU A 1 105 ? -1.321 14.354 -15.051 1.00 0.00 96 LEU A N 11
ATOM 17185 C CA . LEU A 1 105 ? -1.510 15.753 -14.708 1.00 0.00 96 LEU A CA 11
ATOM 17186 C C . LEU A 1 105 ? -0.145 16.414 -14.507 1.00 0.00 96 LEU A C 11
ATOM 17187 O O . LEU A 1 105 ? -0.033 17.411 -13.796 1.00 0.00 96 LEU A O 11
ATOM 17203 N N . LEU A 1 106 ? 0.858 15.832 -15.148 1.00 0.00 97 LEU A N 11
ATOM 17204 C CA . LEU A 1 106 ? 2.211 16.352 -15.049 1.00 0.00 97 LEU A CA 11
ATOM 17205 C C . LEU A 1 106 ? 2.458 16.851 -13.624 1.00 0.00 97 LEU A C 11
ATOM 17206 O O . LEU A 1 106 ? 3.060 17.906 -13.427 1.00 0.00 97 LEU A O 11
ATOM 17222 N N . LEU A 1 107 ? 1.980 16.070 -12.666 1.00 0.00 98 LEU A N 11
ATOM 17223 C CA . LEU A 1 107 ? 2.141 16.420 -11.265 1.00 0.00 98 LEU A CA 11
ATOM 17224 C C . LEU A 1 107 ? 2.038 17.939 -11.108 1.00 0.00 98 LEU A C 11
ATOM 17225 O O . LEU A 1 107 ? 2.723 18.528 -10.273 1.00 0.00 98 LEU A O 11
ATOM 17241 N N . LEU A 1 108 ? 1.176 18.529 -11.923 1.00 0.00 99 LEU A N 11
ATOM 17242 C CA . LEU A 1 108 ? 0.974 19.967 -11.885 1.00 0.00 99 LEU A CA 11
ATOM 17243 C C . LEU A 1 108 ? 0.922 20.432 -10.428 1.00 0.00 99 LEU A C 11
ATOM 17244 O O . LEU A 1 108 ? 0.257 19.813 -9.598 1.00 0.00 99 LEU A O 11
ATOM 17260 N N . MET A 1 10 ? 4.608 -4.047 28.277 1.00 0.00 1 MET A N 12
ATOM 17261 C CA . MET A 1 10 ? 3.188 -3.998 28.580 1.00 0.00 1 MET A CA 12
ATOM 17262 C C . MET A 1 10 ? 2.488 -2.918 27.753 1.00 0.00 1 MET A C 12
ATOM 17263 O O . MET A 1 10 ? 2.751 -1.730 27.927 1.00 0.00 1 MET A O 12
ATOM 17277 N N . ASP A 1 11 ? 1.610 -3.371 26.870 1.00 0.00 2 ASP A N 12
ATOM 17278 C CA . ASP A 1 11 ? 0.870 -2.458 26.015 1.00 0.00 2 ASP A CA 12
ATOM 17279 C C . ASP A 1 11 ? 0.021 -1.528 26.884 1.00 0.00 2 ASP A C 12
ATOM 17280 O O . ASP A 1 11 ? -0.231 -1.821 28.051 1.00 0.00 2 ASP A O 12
ATOM 17289 N N . LEU A 1 12 ? -0.395 -0.424 26.280 1.00 0.00 3 LEU A N 12
ATOM 17290 C CA . LEU A 1 12 ? -1.210 0.551 26.984 1.00 0.00 3 LEU A CA 12
ATOM 17291 C C . LEU A 1 12 ? -2.674 0.377 26.575 1.00 0.00 3 LEU A C 12
ATOM 17292 O O . LEU A 1 12 ? -3.477 -0.155 27.341 1.00 0.00 3 LEU A O 12
ATOM 17308 N N . ILE A 1 13 ? -2.977 0.835 25.370 1.00 0.00 4 ILE A N 12
ATOM 17309 C CA . ILE A 1 13 ? -4.331 0.736 24.850 1.00 0.00 4 ILE A CA 12
ATOM 17310 C C . ILE A 1 13 ? -4.908 -0.637 25.200 1.00 0.00 4 ILE A C 12
ATOM 17311 O O . ILE A 1 13 ? -5.524 -0.806 26.251 1.00 0.00 4 ILE A O 12
ATOM 17327 N N . GLY A 1 14 ? -4.688 -1.583 24.298 1.00 0.00 5 GLY A N 12
ATOM 17328 C CA . GLY A 1 14 ? -5.178 -2.936 24.498 1.00 0.00 5 GLY A CA 12
ATOM 17329 C C . GLY A 1 14 ? -6.684 -3.017 24.239 1.00 0.00 5 GLY A C 12
ATOM 17330 O O . GLY A 1 14 ? -7.131 -3.793 23.396 1.00 0.00 5 GLY A O 12
ATOM 17334 N N . PHE A 1 15 ? -7.424 -2.206 24.981 1.00 0.00 6 PHE A N 12
ATOM 17335 C CA . PHE A 1 15 ? -8.870 -2.176 24.842 1.00 0.00 6 PHE A CA 12
ATOM 17336 C C . PHE A 1 15 ? -9.276 -1.833 23.408 1.00 0.00 6 PHE A C 12
ATOM 17337 O O . PHE A 1 15 ? -9.926 -2.632 22.735 1.00 0.00 6 PHE A O 12
ATOM 17354 N N . GLY A 1 16 ? -8.876 -0.644 22.981 1.00 0.00 7 GLY A N 12
ATOM 17355 C CA . GLY A 1 16 ? -9.191 -0.185 21.639 1.00 0.00 7 GLY A CA 12
ATOM 17356 C C . GLY A 1 16 ? -8.763 -1.217 20.593 1.00 0.00 7 GLY A C 12
ATOM 17357 O O . GLY A 1 16 ? -9.480 -1.455 19.622 1.00 0.00 7 GLY A O 12
ATOM 17361 N N . TYR A 1 17 ? -7.597 -1.801 20.827 1.00 0.00 8 TYR A N 12
ATOM 17362 C CA . TYR A 1 17 ? -7.066 -2.801 19.917 1.00 0.00 8 TYR A CA 12
ATOM 17363 C C . TYR A 1 17 ? -8.012 -3.999 19.805 1.00 0.00 8 TYR A C 12
ATOM 17364 O O . TYR A 1 17 ? -8.415 -4.375 18.706 1.00 0.00 8 TYR A O 12
ATOM 17382 N N . ALA A 1 18 ? -8.338 -4.564 20.958 1.00 0.00 9 ALA A N 12
ATOM 17383 C CA . ALA A 1 18 ? -9.229 -5.711 21.003 1.00 0.00 9 ALA A CA 12
ATOM 17384 C C . ALA A 1 18 ? -10.621 -5.289 20.527 1.00 0.00 9 ALA A C 12
ATOM 17385 O O . ALA A 1 18 ? -11.419 -6.128 20.113 1.00 0.00 9 ALA A O 12
ATOM 17392 N N . ALA A 1 19 ? -10.869 -3.990 20.603 1.00 0.00 10 ALA A N 12
ATOM 17393 C CA . ALA A 1 19 ? -12.150 -3.447 20.185 1.00 0.00 10 ALA A CA 12
ATOM 17394 C C . ALA A 1 19 ? -12.312 -3.640 18.676 1.00 0.00 10 ALA A C 12
ATOM 17395 O O . ALA A 1 19 ? -13.186 -4.383 18.232 1.00 0.00 10 ALA A O 12
ATOM 17402 N N . LEU A 1 20 ? -11.458 -2.956 17.929 1.00 0.00 11 LEU A N 12
ATOM 17403 C CA . LEU A 1 20 ? -11.496 -3.043 16.479 1.00 0.00 11 LEU A CA 12
ATOM 17404 C C . LEU A 1 20 ? -11.351 -4.506 16.055 1.00 0.00 11 LEU A C 12
ATOM 17405 O O . LEU A 1 20 ? -12.006 -4.952 15.114 1.00 0.00 11 LEU A O 12
ATOM 17421 N N . VAL A 1 21 ? -10.489 -5.214 16.771 1.00 0.00 12 VAL A N 12
ATOM 17422 C CA . VAL A 1 21 ? -10.250 -6.617 16.482 1.00 0.00 12 VAL A CA 12
ATOM 17423 C C . VAL A 1 21 ? -11.581 -7.371 16.501 1.00 0.00 12 VAL A C 12
ATOM 17424 O O . VAL A 1 21 ? -11.899 -8.101 15.563 1.00 0.00 12 VAL A O 12
ATOM 17437 N N . THR A 1 22 ? -12.324 -7.169 17.579 1.00 0.00 13 THR A N 12
ATOM 17438 C CA . THR A 1 22 ? -13.614 -7.820 17.733 1.00 0.00 13 THR A CA 12
ATOM 17439 C C . THR A 1 22 ? -14.569 -7.381 16.621 1.00 0.00 13 THR A C 12
ATOM 17440 O O . THR A 1 22 ? -15.359 -8.182 16.125 1.00 0.00 13 THR A O 12
ATOM 17451 N N . PHE A 1 23 ? -14.465 -6.110 16.263 1.00 0.00 14 PHE A N 12
ATOM 17452 C CA . PHE A 1 23 ? -15.310 -5.555 15.220 1.00 0.00 14 PHE A CA 12
ATOM 17453 C C . PHE A 1 23 ? -15.075 -6.269 13.887 1.00 0.00 14 PHE A C 12
ATOM 17454 O O . PHE A 1 23 ? -16.015 -6.776 13.277 1.00 0.00 14 PHE A O 12
ATOM 17471 N N . GLY A 1 24 ? -13.816 -6.285 13.474 1.00 0.00 15 GLY A N 12
ATOM 17472 C CA . GLY A 1 24 ? -13.447 -6.929 12.225 1.00 0.00 15 GLY A CA 12
ATOM 17473 C C . GLY A 1 24 ? -13.672 -8.440 12.299 1.00 0.00 15 GLY A C 12
ATOM 17474 O O . GLY A 1 24 ? -13.880 -9.091 11.276 1.00 0.00 15 GLY A O 12
ATOM 17478 N N . SER A 1 25 ? -13.624 -8.954 13.519 1.00 0.00 16 SER A N 12
ATOM 17479 C CA . SER A 1 25 ? -13.820 -10.377 13.740 1.00 0.00 16 SER A CA 12
ATOM 17480 C C . SER A 1 25 ? -15.267 -10.761 13.424 1.00 0.00 16 SER A C 12
ATOM 17481 O O . SER A 1 25 ? -15.515 -11.752 12.740 1.00 0.00 16 SER A O 12
ATOM 17489 N N . ILE A 1 26 ? -16.185 -9.955 13.938 1.00 0.00 17 ILE A N 12
ATOM 17490 C CA . ILE A 1 26 ? -17.601 -10.198 13.719 1.00 0.00 17 ILE A CA 12
ATOM 17491 C C . ILE A 1 26 ? -17.940 -9.925 12.252 1.00 0.00 17 ILE A C 12
ATOM 17492 O O . ILE A 1 26 ? -18.356 -10.830 11.530 1.00 0.00 17 ILE A O 12
ATOM 17508 N N . PHE A 1 27 ? -17.750 -8.676 11.856 1.00 0.00 18 PHE A N 12
ATOM 17509 C CA . PHE A 1 27 ? -18.030 -8.273 10.489 1.00 0.00 18 PHE A CA 12
ATOM 17510 C C . PHE A 1 27 ? -17.505 -9.309 9.493 1.00 0.00 18 PHE A C 12
ATOM 17511 O O . PHE A 1 27 ? -18.234 -9.748 8.605 1.00 0.00 18 PHE A O 12
ATOM 17528 N N . GLY A 1 28 ? -16.244 -9.671 9.675 1.00 0.00 19 GLY A N 12
ATOM 17529 C CA . GLY A 1 28 ? -15.612 -10.648 8.804 1.00 0.00 19 GLY A CA 12
ATOM 17530 C C . GLY A 1 28 ? -14.558 -9.988 7.913 1.00 0.00 19 GLY A C 12
ATOM 17531 O O . GLY A 1 28 ? -13.434 -10.477 7.808 1.00 0.00 19 GLY A O 12
ATOM 17535 N N . TYR A 1 29 ? -14.958 -8.886 7.295 1.00 0.00 20 TYR A N 12
ATOM 17536 C CA . TYR A 1 29 ? -14.062 -8.154 6.416 1.00 0.00 20 TYR A CA 12
ATOM 17537 C C . TYR A 1 29 ? -13.537 -9.053 5.295 1.00 0.00 20 TYR A C 12
ATOM 17538 O O . TYR A 1 29 ? -12.350 -9.023 4.975 1.00 0.00 20 TYR A O 12
ATOM 17556 N N . LYS A 1 30 ? -14.448 -9.831 4.729 1.00 0.00 21 LYS A N 12
ATOM 17557 C CA . LYS A 1 30 ? -14.092 -10.737 3.650 1.00 0.00 21 LYS A CA 12
ATOM 17558 C C . LYS A 1 30 ? -13.235 -9.991 2.626 1.00 0.00 21 LYS A C 12
ATOM 17559 O O . LYS A 1 30 ? -12.031 -10.225 2.531 1.00 0.00 21 LYS A O 12
ATOM 17578 N N . ARG A 1 31 ? -13.889 -9.109 1.884 1.00 0.00 22 ARG A N 12
ATOM 17579 C CA . ARG A 1 31 ? -13.201 -8.328 0.870 1.00 0.00 22 ARG A CA 12
ATOM 17580 C C . ARG A 1 31 ? -12.569 -9.251 -0.173 1.00 0.00 22 ARG A C 12
ATOM 17581 O O . ARG A 1 31 ? -11.476 -8.979 -0.668 1.00 0.00 22 ARG A O 12
ATOM 17602 N N . ARG A 1 32 ? -13.284 -10.324 -0.478 1.00 0.00 23 ARG A N 12
ATOM 17603 C CA . ARG A 1 32 ? -12.807 -11.289 -1.454 1.00 0.00 23 ARG A CA 12
ATOM 17604 C C . ARG A 1 32 ? -12.719 -10.644 -2.838 1.00 0.00 23 ARG A C 12
ATOM 17605 O O . ARG A 1 32 ? -12.506 -9.438 -2.953 1.00 0.00 23 ARG A O 12
ATOM 17626 N N . GLY A 1 33 ? -12.886 -11.476 -3.856 1.00 0.00 24 GLY A N 12
ATOM 17627 C CA . GLY A 1 33 ? -12.828 -11.002 -5.228 1.00 0.00 24 GLY A CA 12
ATOM 17628 C C . GLY A 1 33 ? -11.408 -10.570 -5.599 1.00 0.00 24 GLY A C 12
ATOM 17629 O O . GLY A 1 33 ? -10.588 -10.302 -4.722 1.00 0.00 24 GLY A O 12
ATOM 17633 N N . GLY A 1 34 ? -11.161 -10.515 -6.899 1.00 0.00 25 GLY A N 12
ATOM 17634 C CA . GLY A 1 34 ? -9.854 -10.120 -7.397 1.00 0.00 25 GLY A CA 12
ATOM 17635 C C . GLY A 1 34 ? -9.036 -11.342 -7.821 1.00 0.00 25 GLY A C 12
ATOM 17636 O O . GLY A 1 34 ? -8.170 -11.802 -7.079 1.00 0.00 25 GLY A O 12
ATOM 17640 N N . VAL A 1 35 ? -9.340 -11.832 -9.014 1.00 0.00 26 VAL A N 12
ATOM 17641 C CA . VAL A 1 35 ? -8.644 -12.992 -9.546 1.00 0.00 26 VAL A CA 12
ATOM 17642 C C . VAL A 1 35 ? -7.233 -12.582 -9.973 1.00 0.00 26 VAL A C 12
ATOM 17643 O O . VAL A 1 35 ? -6.254 -13.211 -9.576 1.00 0.00 26 VAL A O 12
ATOM 17656 N N . PRO A 1 36 ? -7.173 -11.503 -10.798 1.00 0.00 27 PRO A N 12
ATOM 17657 C CA . PRO A 1 36 ? -5.898 -11.002 -11.283 1.00 0.00 27 PRO A CA 12
ATOM 17658 C C . PRO A 1 36 ? -5.151 -10.246 -10.183 1.00 0.00 27 PRO A C 12
ATOM 17659 O O . PRO A 1 36 ? -5.701 -10.000 -9.111 1.00 0.00 27 PRO A O 12
ATOM 17670 N N . SER A 1 37 ? -3.909 -9.899 -10.486 1.00 0.00 28 SER A N 12
ATOM 17671 C CA . SER A 1 37 ? -3.081 -9.176 -9.536 1.00 0.00 28 SER A CA 12
ATOM 17672 C C . SER A 1 37 ? -2.922 -7.721 -9.981 1.00 0.00 28 SER A C 12
ATOM 17673 O O . SER A 1 37 ? -2.745 -6.831 -9.151 1.00 0.00 28 SER A O 12
ATOM 17681 N N . LEU A 1 38 ? -2.992 -7.525 -11.289 1.00 0.00 29 LEU A N 12
ATOM 17682 C CA . LEU A 1 38 ? -2.859 -6.193 -11.855 1.00 0.00 29 LEU A CA 12
ATOM 17683 C C . LEU A 1 38 ? -3.844 -5.249 -11.162 1.00 0.00 29 LEU A C 12
ATOM 17684 O O . LEU A 1 38 ? -3.484 -4.130 -10.797 1.00 0.00 29 LEU A O 12
ATOM 17700 N N . ILE A 1 39 ? -5.066 -5.734 -11.001 1.00 0.00 30 ILE A N 12
ATOM 17701 C CA . ILE A 1 39 ? -6.105 -4.947 -10.359 1.00 0.00 30 ILE A CA 12
ATOM 17702 C C . ILE A 1 39 ? -5.765 -4.775 -8.877 1.00 0.00 30 ILE A C 12
ATOM 17703 O O . ILE A 1 39 ? -6.232 -3.836 -8.234 1.00 0.00 30 ILE A O 12
ATOM 17719 N N . ALA A 1 40 ? -4.955 -5.697 -8.378 1.00 0.00 31 ALA A N 12
ATOM 17720 C CA . ALA A 1 40 ? -4.547 -5.659 -6.983 1.00 0.00 31 ALA A CA 12
ATOM 17721 C C . ALA A 1 40 ? -3.654 -4.439 -6.751 1.00 0.00 31 ALA A C 12
ATOM 17722 O O . ALA A 1 40 ? -3.988 -3.563 -5.955 1.00 0.00 31 ALA A O 12
ATOM 17729 N N . GLY A 1 41 ? -2.535 -4.421 -7.460 1.00 0.00 32 GLY A N 12
ATOM 17730 C CA . GLY A 1 41 ? -1.590 -3.324 -7.341 1.00 0.00 32 GLY A CA 12
ATOM 17731 C C . GLY A 1 41 ? -2.257 -1.988 -7.676 1.00 0.00 32 GLY A C 12
ATOM 17732 O O . GLY A 1 41 ? -2.056 -0.997 -6.976 1.00 0.00 32 GLY A O 12
ATOM 17736 N N . LEU A 1 42 ? -3.037 -2.005 -8.747 1.00 0.00 33 LEU A N 12
ATOM 17737 C CA . LEU A 1 42 ? -3.734 -0.807 -9.184 1.00 0.00 33 LEU A CA 12
ATOM 17738 C C . LEU A 1 42 ? -4.597 -0.278 -8.037 1.00 0.00 33 LEU A C 12
ATOM 17739 O O . LEU A 1 42 ? -4.606 0.922 -7.764 1.00 0.00 33 LEU A O 12
ATOM 17755 N N . PHE A 1 43 ? -5.302 -1.198 -7.395 1.00 0.00 34 PHE A N 12
ATOM 17756 C CA . PHE A 1 43 ? -6.166 -0.840 -6.283 1.00 0.00 34 PHE A CA 12
ATOM 17757 C C . PHE A 1 43 ? -5.362 -0.203 -5.148 1.00 0.00 34 PHE A C 12
ATOM 17758 O O . PHE A 1 43 ? -5.770 0.813 -4.587 1.00 0.00 34 PHE A O 12
ATOM 17775 N N . VAL A 1 44 ? -4.234 -0.828 -4.841 1.00 0.00 35 VAL A N 12
ATOM 17776 C CA . VAL A 1 44 ? -3.370 -0.335 -3.782 1.00 0.00 35 VAL A CA 12
ATOM 17777 C C . VAL A 1 44 ? -2.816 1.035 -4.178 1.00 0.00 35 VAL A C 12
ATOM 17778 O O . VAL A 1 44 ? -2.625 1.901 -3.326 1.00 0.00 35 VAL A O 12
ATOM 17791 N N . GLY A 1 45 ? -2.572 1.188 -5.471 1.00 0.00 36 GLY A N 12
ATOM 17792 C CA . GLY A 1 45 ? -2.043 2.438 -5.991 1.00 0.00 36 GLY A CA 12
ATOM 17793 C C . GLY A 1 45 ? -3.086 3.553 -5.903 1.00 0.00 36 GLY A C 12
ATOM 17794 O O . GLY A 1 45 ? -2.758 4.690 -5.569 1.00 0.00 36 GLY A O 12
ATOM 17798 N N . CYS A 1 46 ? -4.323 3.188 -6.209 1.00 0.00 37 CYS A N 12
ATOM 17799 C CA . CYS A 1 46 ? -5.417 4.144 -6.169 1.00 0.00 37 CYS A CA 12
ATOM 17800 C C . CYS A 1 46 ? -5.618 4.583 -4.717 1.00 0.00 37 CYS A C 12
ATOM 17801 O O . CYS A 1 46 ? -5.540 5.771 -4.407 1.00 0.00 37 CYS A O 12
ATOM 17809 N N . LEU A 1 47 ? -5.874 3.600 -3.866 1.00 0.00 38 LEU A N 12
ATOM 17810 C CA . LEU A 1 47 ? -6.087 3.870 -2.454 1.00 0.00 38 LEU A CA 12
ATOM 17811 C C . LEU A 1 47 ? -4.825 4.500 -1.863 1.00 0.00 38 LEU A C 12
ATOM 17812 O O . LEU A 1 47 ? -4.891 5.205 -0.857 1.00 0.00 38 LEU A O 12
ATOM 17828 N N . ALA A 1 48 ? -3.704 4.222 -2.513 1.00 0.00 39 ALA A N 12
ATOM 17829 C CA . ALA A 1 48 ? -2.428 4.753 -2.064 1.00 0.00 39 ALA A CA 12
ATOM 17830 C C . ALA A 1 48 ? -2.430 6.275 -2.218 1.00 0.00 39 ALA A C 12
ATOM 17831 O O . ALA A 1 48 ? -2.153 7.000 -1.264 1.00 0.00 39 ALA A O 12
ATOM 17838 N N . GLY A 1 49 ? -2.746 6.715 -3.428 1.00 0.00 40 GLY A N 12
ATOM 17839 C CA . GLY A 1 49 ? -2.789 8.137 -3.720 1.00 0.00 40 GLY A CA 12
ATOM 17840 C C . GLY A 1 49 ? -3.963 8.809 -3.005 1.00 0.00 40 GLY A C 12
ATOM 17841 O O . GLY A 1 49 ? -3.764 9.686 -2.165 1.00 0.00 40 GLY A O 12
ATOM 17845 N N . TYR A 1 50 ? -5.161 8.372 -3.364 1.00 0.00 41 TYR A N 12
ATOM 17846 C CA . TYR A 1 50 ? -6.367 8.920 -2.767 1.00 0.00 41 TYR A CA 12
ATOM 17847 C C . TYR A 1 50 ? -6.302 8.856 -1.240 1.00 0.00 41 TYR A C 12
ATOM 17848 O O . TYR A 1 50 ? -6.556 9.849 -0.562 1.00 0.00 41 TYR A O 12
ATOM 17866 N N . GLY A 1 51 ? -5.959 7.676 -0.744 1.00 0.00 42 GLY A N 12
ATOM 17867 C CA . GLY A 1 51 ? -5.856 7.469 0.691 1.00 0.00 42 GLY A CA 12
ATOM 17868 C C . GLY A 1 51 ? -4.777 8.367 1.299 1.00 0.00 42 GLY A C 12
ATOM 17869 O O . GLY A 1 51 ? -5.040 9.101 2.250 1.00 0.00 42 GLY A O 12
ATOM 17873 N N . ALA A 1 52 ? -3.587 8.279 0.725 1.00 0.00 43 ALA A N 12
ATOM 17874 C CA . ALA A 1 52 ? -2.467 9.075 1.198 1.00 0.00 43 ALA A CA 12
ATOM 17875 C C . ALA A 1 52 ? -2.938 10.508 1.454 1.00 0.00 43 ALA A C 12
ATOM 17876 O O . ALA A 1 52 ? -2.763 11.036 2.552 1.00 0.00 43 ALA A O 12
ATOM 17883 N N . TYR A 1 53 ? -3.525 11.098 0.423 1.00 0.00 44 TYR A N 12
ATOM 17884 C CA . TYR A 1 53 ? -4.022 12.459 0.523 1.00 0.00 44 TYR A CA 12
ATOM 17885 C C . TYR A 1 53 ? -2.923 13.410 1.002 1.00 0.00 44 TYR A C 12
ATOM 17886 O O . TYR A 1 53 ? -3.211 14.506 1.482 1.00 0.00 44 TYR A O 12
ATOM 17904 N N . ARG A 1 54 ? -1.687 12.957 0.855 1.00 0.00 45 ARG A N 12
ATOM 17905 C CA . ARG A 1 54 ? -0.544 13.754 1.266 1.00 0.00 45 ARG A CA 12
ATOM 17906 C C . ARG A 1 54 ? 0.396 13.986 0.081 1.00 0.00 45 ARG A C 12
ATOM 17907 O O . ARG A 1 54 ? 1.456 14.590 0.234 1.00 0.00 45 ARG A O 12
ATOM 17928 N N . VAL A 1 55 ? -0.028 13.494 -1.074 1.00 0.00 46 VAL A N 12
ATOM 17929 C CA . VAL A 1 55 ? 0.762 13.640 -2.284 1.00 0.00 46 VAL A CA 12
ATOM 17930 C C . VAL A 1 55 ? 0.904 15.126 -2.619 1.00 0.00 46 VAL A C 12
ATOM 17931 O O . VAL A 1 55 ? 1.731 15.503 -3.448 1.00 0.00 46 VAL A O 12
ATOM 17944 N N . SER A 1 56 ? 0.084 15.930 -1.958 1.00 0.00 47 SER A N 12
ATOM 17945 C CA . SER A 1 56 ? 0.108 17.366 -2.175 1.00 0.00 47 SER A CA 12
ATOM 17946 C C . SER A 1 56 ? 1.048 18.032 -1.169 1.00 0.00 47 SER A C 12
ATOM 17947 O O . SER A 1 56 ? 1.069 19.256 -1.049 1.00 0.00 47 SER A O 12
ATOM 17955 N N . ASN A 1 57 ? 1.803 17.197 -0.470 1.00 0.00 48 ASN A N 12
ATOM 17956 C CA . ASN A 1 57 ? 2.743 17.690 0.522 1.00 0.00 48 ASN A CA 12
ATOM 17957 C C . ASN A 1 57 ? 4.144 17.744 -0.091 1.00 0.00 48 ASN A C 12
ATOM 17958 O O . ASN A 1 57 ? 4.705 18.824 -0.272 1.00 0.00 48 ASN A O 12
ATOM 17969 N N . ASP A 1 58 ? 4.668 16.566 -0.394 1.00 0.00 49 ASP A N 12
ATOM 17970 C CA . ASP A 1 58 ? 5.993 16.465 -0.983 1.00 0.00 49 ASP A CA 12
ATOM 17971 C C . ASP A 1 58 ? 5.874 16.526 -2.507 1.00 0.00 49 ASP A C 12
ATOM 17972 O O . ASP A 1 58 ? 6.877 16.447 -3.215 1.00 0.00 49 ASP A O 12
ATOM 17981 N N . LYS A 1 59 ? 4.639 16.666 -2.968 1.00 0.00 50 LYS A N 12
ATOM 17982 C CA . LYS A 1 59 ? 4.377 16.739 -4.395 1.00 0.00 50 LYS A CA 12
ATOM 17983 C C . LYS A 1 59 ? 4.634 15.369 -5.026 1.00 0.00 50 LYS A C 12
ATOM 17984 O O . LYS A 1 59 ? 5.012 15.281 -6.193 1.00 0.00 50 LYS A O 12
ATOM 18003 N N . ARG A 1 60 ? 4.417 14.335 -4.228 1.00 0.00 51 ARG A N 12
ATOM 18004 C CA . ARG A 1 60 ? 4.620 12.973 -4.694 1.00 0.00 51 ARG A CA 12
ATOM 18005 C C . ARG A 1 60 ? 3.807 12.721 -5.966 1.00 0.00 51 ARG A C 12
ATOM 18006 O O . ARG A 1 60 ? 3.124 13.617 -6.458 1.00 0.00 51 ARG A O 12
ATOM 18027 N N . ASP A 1 61 ? 3.909 11.497 -6.461 1.00 0.00 52 ASP A N 12
ATOM 18028 C CA . ASP A 1 61 ? 3.192 11.115 -7.666 1.00 0.00 52 ASP A CA 12
ATOM 18029 C C . ASP A 1 61 ? 3.351 9.611 -7.894 1.00 0.00 52 ASP A C 12
ATOM 18030 O O . ASP A 1 61 ? 2.394 8.852 -7.746 1.00 0.00 52 ASP A O 12
ATOM 18039 N N . VAL A 1 62 ? 4.567 9.224 -8.251 1.00 0.00 53 VAL A N 12
ATOM 18040 C CA . VAL A 1 62 ? 4.863 7.823 -8.501 1.00 0.00 53 VAL A CA 12
ATOM 18041 C C . VAL A 1 62 ? 5.710 7.273 -7.352 1.00 0.00 53 VAL A C 12
ATOM 18042 O O . VAL A 1 62 ? 5.907 6.063 -7.245 1.00 0.00 53 VAL A O 12
ATOM 18055 N N . LYS A 1 63 ? 6.187 8.187 -6.520 1.00 0.00 54 LYS A N 12
ATOM 18056 C CA . LYS A 1 63 ? 7.008 7.808 -5.382 1.00 0.00 54 LYS A CA 12
ATOM 18057 C C . LYS A 1 63 ? 6.239 6.810 -4.514 1.00 0.00 54 LYS A C 12
ATOM 18058 O O . LYS A 1 63 ? 6.761 5.751 -4.169 1.00 0.00 54 LYS A O 12
ATOM 18077 N N . VAL A 1 64 ? 5.011 7.182 -4.186 1.00 0.00 55 VAL A N 12
ATOM 18078 C CA . VAL A 1 64 ? 4.165 6.333 -3.365 1.00 0.00 55 VAL A CA 12
ATOM 18079 C C . VAL A 1 64 ? 3.881 5.029 -4.113 1.00 0.00 55 VAL A C 12
ATOM 18080 O O . VAL A 1 64 ? 3.692 3.982 -3.494 1.00 0.00 55 VAL A O 12
ATOM 18093 N N . SER A 1 65 ? 3.858 5.133 -5.433 1.00 0.00 56 SER A N 12
ATOM 18094 C CA . SER A 1 65 ? 3.600 3.975 -6.272 1.00 0.00 56 SER A CA 12
ATOM 18095 C C . SER A 1 65 ? 4.656 2.898 -6.016 1.00 0.00 56 SER A C 12
ATOM 18096 O O . SER A 1 65 ? 4.327 1.785 -5.609 1.00 0.00 56 SER A O 12
ATOM 18104 N N . LEU A 1 66 ? 5.904 3.267 -6.266 1.00 0.00 57 LEU A N 12
ATOM 18105 C CA . LEU A 1 66 ? 7.011 2.347 -6.068 1.00 0.00 57 LEU A CA 12
ATOM 18106 C C . LEU A 1 66 ? 7.040 1.899 -4.605 1.00 0.00 57 LEU A C 12
ATOM 18107 O O . LEU A 1 66 ? 6.899 0.712 -4.313 1.00 0.00 57 LEU A O 12
ATOM 18123 N N . PHE A 1 67 ? 7.225 2.872 -3.725 1.00 0.00 58 PHE A N 12
ATOM 18124 C CA . PHE A 1 67 ? 7.275 2.593 -2.300 1.00 0.00 58 PHE A CA 12
ATOM 18125 C C . PHE A 1 67 ? 6.132 1.665 -1.883 1.00 0.00 58 PHE A C 12
ATOM 18126 O O . PHE A 1 67 ? 6.289 0.850 -0.975 1.00 0.00 58 PHE A O 12
ATOM 18143 N N . THR A 1 68 ? 5.007 1.820 -2.566 1.00 0.00 59 THR A N 12
ATOM 18144 C CA . THR A 1 68 ? 3.838 1.007 -2.277 1.00 0.00 59 THR A CA 12
ATOM 18145 C C . THR A 1 68 ? 4.076 -0.441 -2.710 1.00 0.00 59 THR A C 12
ATOM 18146 O O . THR A 1 68 ? 3.941 -1.363 -1.908 1.00 0.00 59 THR A O 12
ATOM 18157 N N . ALA A 1 69 ? 4.425 -0.595 -3.979 1.00 0.00 60 ALA A N 12
ATOM 18158 C CA . ALA A 1 69 ? 4.682 -1.916 -4.529 1.00 0.00 60 ALA A CA 12
ATOM 18159 C C . ALA A 1 69 ? 5.711 -2.636 -3.655 1.00 0.00 60 ALA A C 12
ATOM 18160 O O . ALA A 1 69 ? 5.547 -3.813 -3.339 1.00 0.00 60 ALA A O 12
ATOM 18167 N N . PHE A 1 70 ? 6.749 -1.898 -3.288 1.00 0.00 61 PHE A N 12
ATOM 18168 C CA . PHE A 1 70 ? 7.804 -2.452 -2.456 1.00 0.00 61 PHE A CA 12
ATOM 18169 C C . PHE A 1 70 ? 7.266 -2.848 -1.080 1.00 0.00 61 PHE A C 12
ATOM 18170 O O . PHE A 1 70 ? 7.647 -3.883 -0.535 1.00 0.00 61 PHE A O 12
ATOM 18187 N N . PHE A 1 71 ? 6.387 -2.005 -0.558 1.00 0.00 62 PHE A N 12
ATOM 18188 C CA . PHE A 1 71 ? 5.793 -2.255 0.744 1.00 0.00 62 PHE A CA 12
ATOM 18189 C C . PHE A 1 71 ? 4.937 -3.523 0.722 1.00 0.00 62 PHE A C 12
ATOM 18190 O O . PHE A 1 71 ? 5.156 -4.438 1.514 1.00 0.00 62 PHE A O 12
ATOM 18207 N N . LEU A 1 72 ? 3.979 -3.536 -0.194 1.00 0.00 63 LEU A N 12
ATOM 18208 C CA . LEU A 1 72 ? 3.089 -4.676 -0.330 1.00 0.00 63 LEU A CA 12
ATOM 18209 C C . LEU A 1 72 ? 3.920 -5.947 -0.515 1.00 0.00 63 LEU A C 12
ATOM 18210 O O . LEU A 1 72 ? 3.556 -7.010 -0.015 1.00 0.00 63 LEU A O 12
ATOM 18226 N N . ALA A 1 73 ? 5.022 -5.796 -1.236 1.00 0.00 64 ALA A N 12
ATOM 18227 C CA . ALA A 1 73 ? 5.907 -6.918 -1.494 1.00 0.00 64 ALA A CA 12
ATOM 18228 C C . ALA A 1 73 ? 6.493 -7.415 -0.170 1.00 0.00 64 ALA A C 12
ATOM 18229 O O . ALA A 1 73 ? 6.282 -8.564 0.214 1.00 0.00 64 ALA A O 12
ATOM 18236 N N . THR A 1 74 ? 7.218 -6.524 0.490 1.00 0.00 65 THR A N 12
ATOM 18237 C CA . THR A 1 74 ? 7.836 -6.857 1.763 1.00 0.00 65 THR A CA 12
ATOM 18238 C C . THR A 1 74 ? 6.766 -7.199 2.802 1.00 0.00 65 THR A C 12
ATOM 18239 O O . THR A 1 74 ? 7.078 -7.721 3.871 1.00 0.00 65 THR A O 12
ATOM 18250 N N . ILE A 1 75 ? 5.526 -6.891 2.451 1.00 0.00 66 ILE A N 12
ATOM 18251 C CA . ILE A 1 75 ? 4.408 -7.159 3.340 1.00 0.00 66 ILE A CA 12
ATOM 18252 C C . ILE A 1 75 ? 3.967 -8.615 3.173 1.00 0.00 66 ILE A C 12
ATOM 18253 O O . ILE A 1 75 ? 4.200 -9.442 4.052 1.00 0.00 66 ILE A O 12
ATOM 18269 N N . MET A 1 76 ? 3.338 -8.883 2.038 1.00 0.00 67 MET A N 12
ATOM 18270 C CA . MET A 1 76 ? 2.863 -10.224 1.744 1.00 0.00 67 MET A CA 12
ATOM 18271 C C . MET A 1 76 ? 4.008 -11.119 1.265 1.00 0.00 67 MET A C 12
ATOM 18272 O O . MET A 1 76 ? 4.190 -12.224 1.772 1.00 0.00 67 MET A O 12
ATOM 18286 N N . GLY A 1 77 ? 4.749 -10.607 0.293 1.00 0.00 68 GLY A N 12
ATOM 18287 C CA . GLY A 1 77 ? 5.871 -11.346 -0.261 1.00 0.00 68 GLY A CA 12
ATOM 18288 C C . GLY A 1 77 ? 5.700 -11.556 -1.766 1.00 0.00 68 GLY A C 12
ATOM 18289 O O . GLY A 1 77 ? 6.053 -12.609 -2.294 1.00 0.00 68 GLY A O 12
ATOM 18293 N N . VAL A 1 78 ? 5.157 -10.536 -2.416 1.00 0.00 69 VAL A N 12
ATOM 18294 C CA . VAL A 1 78 ? 4.935 -10.595 -3.850 1.00 0.00 69 VAL A CA 12
ATOM 18295 C C . VAL A 1 78 ? 6.261 -10.886 -4.556 1.00 0.00 69 VAL A C 12
ATOM 18296 O O . VAL A 1 78 ? 6.431 -11.949 -5.151 1.00 0.00 69 VAL A O 12
ATOM 18309 N N . ARG A 1 79 ? 7.166 -9.923 -4.466 1.00 0.00 70 ARG A N 12
ATOM 18310 C CA . ARG A 1 79 ? 8.472 -10.063 -5.089 1.00 0.00 70 ARG A CA 12
ATOM 18311 C C . ARG A 1 79 ? 9.055 -11.446 -4.794 1.00 0.00 70 ARG A C 12
ATOM 18312 O O . ARG A 1 79 ? 9.416 -11.742 -3.656 1.00 0.00 70 ARG A O 12
ATOM 18333 N N . PHE A 1 80 ? 9.130 -12.257 -5.839 1.00 0.00 71 PHE A N 12
ATOM 18334 C CA . PHE A 1 80 ? 9.663 -13.602 -5.707 1.00 0.00 71 PHE A CA 12
ATOM 18335 C C . PHE A 1 80 ? 10.363 -14.043 -6.993 1.00 0.00 71 PHE A C 12
ATOM 18336 O O . PHE A 1 80 ? 11.505 -14.500 -6.958 1.00 0.00 71 PHE A O 12
ATOM 18353 N N . LYS A 1 81 ? 9.650 -13.891 -8.100 1.00 0.00 72 LYS A N 12
ATOM 18354 C CA . LYS A 1 81 ? 10.189 -14.268 -9.395 1.00 0.00 72 LYS A CA 12
ATOM 18355 C C . LYS A 1 81 ? 9.139 -14.003 -10.476 1.00 0.00 72 LYS A C 12
ATOM 18356 O O . LYS A 1 81 ? 8.033 -13.555 -10.176 1.00 0.00 72 LYS A O 12
ATOM 18375 N N . ARG A 1 82 ? 9.522 -14.290 -11.711 1.00 0.00 73 ARG A N 12
ATOM 18376 C CA . ARG A 1 82 ? 8.628 -14.088 -12.839 1.00 0.00 73 ARG A CA 12
ATOM 18377 C C . ARG A 1 82 ? 8.518 -15.371 -13.666 1.00 0.00 73 ARG A C 12
ATOM 18378 O O . ARG A 1 82 ? 9.529 -15.928 -14.091 1.00 0.00 73 ARG A O 12
ATOM 18399 N N . SER A 1 83 ? 7.282 -15.802 -13.869 1.00 0.00 74 SER A N 12
ATOM 18400 C CA . SER A 1 83 ? 7.027 -17.009 -14.637 1.00 0.00 74 SER A CA 12
ATOM 18401 C C . SER A 1 83 ? 5.524 -17.292 -14.683 1.00 0.00 74 SER A C 12
ATOM 18402 O O . SER A 1 83 ? 4.943 -17.403 -15.762 1.00 0.00 74 SER A O 12
ATOM 18410 N N . LYS A 1 84 ? 4.939 -17.402 -13.500 1.00 0.00 75 LYS A N 12
ATOM 18411 C CA . LYS A 1 84 ? 3.515 -17.671 -13.392 1.00 0.00 75 LYS A CA 12
ATOM 18412 C C . LYS A 1 84 ? 2.736 -16.377 -13.640 1.00 0.00 75 LYS A C 12
ATOM 18413 O O . LYS A 1 84 ? 1.763 -16.369 -14.392 1.00 0.00 75 LYS A O 12
ATOM 18432 N N . LYS A 1 85 ? 3.194 -15.316 -12.993 1.00 0.00 76 LYS A N 12
ATOM 18433 C CA . LYS A 1 85 ? 2.552 -14.020 -13.134 1.00 0.00 76 LYS A CA 12
ATOM 18434 C C . LYS A 1 85 ? 1.133 -14.094 -12.568 1.00 0.00 76 LYS A C 12
ATOM 18435 O O . LYS A 1 85 ? 0.180 -13.656 -13.212 1.00 0.00 76 LYS A O 12
ATOM 18454 N N . ILE A 1 86 ? 1.035 -14.652 -11.370 1.00 0.00 77 ILE A N 12
ATOM 18455 C CA . ILE A 1 86 ? -0.252 -14.790 -10.711 1.00 0.00 77 ILE A CA 12
ATOM 18456 C C . ILE A 1 86 ? -0.328 -13.808 -9.540 1.00 0.00 77 ILE A C 12
ATOM 18457 O O . ILE A 1 86 ? -1.083 -12.838 -9.586 1.00 0.00 77 ILE A O 12
ATOM 18473 N N . MET A 1 87 ? 0.465 -14.093 -8.518 1.00 0.00 78 MET A N 12
ATOM 18474 C CA . MET A 1 87 ? 0.498 -13.248 -7.337 1.00 0.00 78 MET A CA 12
ATOM 18475 C C . MET A 1 87 ? 1.251 -11.946 -7.615 1.00 0.00 78 MET A C 12
ATOM 18476 O O . MET A 1 87 ? 0.740 -10.859 -7.349 1.00 0.00 78 MET A O 12
ATOM 18490 N N . PRO A 1 88 ? 2.487 -12.102 -8.162 1.00 0.00 79 PRO A N 12
ATOM 18491 C CA . PRO A 1 88 ? 3.316 -10.952 -8.479 1.00 0.00 79 PRO A CA 12
ATOM 18492 C C . PRO A 1 88 ? 2.811 -10.243 -9.737 1.00 0.00 79 PRO A C 12
ATOM 18493 O O . PRO A 1 88 ? 1.673 -10.448 -10.155 1.00 0.00 79 PRO A O 12
ATOM 18504 N N . ALA A 1 89 ? 3.683 -9.423 -10.306 1.00 0.00 80 ALA A N 12
ATOM 18505 C CA . ALA A 1 89 ? 3.341 -8.683 -11.508 1.00 0.00 80 ALA A CA 12
ATOM 18506 C C . ALA A 1 89 ? 2.461 -7.488 -11.133 1.00 0.00 80 ALA A C 12
ATOM 18507 O O . ALA A 1 89 ? 2.810 -6.343 -11.416 1.00 0.00 80 ALA A O 12
ATOM 18514 N N . GLY A 1 90 ? 1.338 -7.796 -10.501 1.00 0.00 81 GLY A N 12
ATOM 18515 C CA . GLY A 1 90 ? 0.406 -6.762 -10.084 1.00 0.00 81 GLY A CA 12
ATOM 18516 C C . GLY A 1 90 ? 1.102 -5.718 -9.209 1.00 0.00 81 GLY A C 12
ATOM 18517 O O . GLY A 1 90 ? 0.732 -4.545 -9.222 1.00 0.00 81 GLY A O 12
ATOM 18521 N N . LEU A 1 91 ? 2.098 -6.182 -8.468 1.00 0.00 82 LEU A N 12
ATOM 18522 C CA . LEU A 1 91 ? 2.849 -5.303 -7.588 1.00 0.00 82 LEU A CA 12
ATOM 18523 C C . LEU A 1 91 ? 3.361 -4.103 -8.388 1.00 0.00 82 LEU A C 12
ATOM 18524 O O . LEU A 1 91 ? 2.797 -3.013 -8.308 1.00 0.00 82 LEU A O 12
ATOM 18540 N N . VAL A 1 92 ? 4.424 -4.345 -9.142 1.00 0.00 83 VAL A N 12
ATOM 18541 C CA . VAL A 1 92 ? 5.018 -3.298 -9.956 1.00 0.00 83 VAL A CA 12
ATOM 18542 C C . VAL A 1 92 ? 4.038 -2.900 -11.061 1.00 0.00 83 VAL A C 12
ATOM 18543 O O . VAL A 1 92 ? 3.607 -1.749 -11.128 1.00 0.00 83 VAL A O 12
ATOM 18556 N N . ALA A 1 93 ? 3.714 -3.872 -11.900 1.00 0.00 84 ALA A N 12
ATOM 18557 C CA . ALA A 1 93 ? 2.793 -3.637 -12.999 1.00 0.00 84 ALA A CA 12
ATOM 18558 C C . ALA A 1 93 ? 1.655 -2.734 -12.520 1.00 0.00 84 ALA A C 12
ATOM 18559 O O . ALA A 1 93 ? 1.139 -1.921 -13.285 1.00 0.00 84 ALA A O 12
ATOM 18566 N N . GLY A 1 94 ? 1.296 -2.908 -11.256 1.00 0.00 85 GLY A N 12
ATOM 18567 C CA . GLY A 1 94 ? 0.228 -2.118 -10.667 1.00 0.00 85 GLY A CA 12
ATOM 18568 C C . GLY A 1 94 ? 0.683 -0.679 -10.418 1.00 0.00 85 GLY A C 12
ATOM 18569 O O . GLY A 1 94 ? 0.028 0.267 -10.851 1.00 0.00 85 GLY A O 12
ATOM 18573 N N . LEU A 1 95 ? 1.803 -0.559 -9.720 1.00 0.00 86 LEU A N 12
ATOM 18574 C CA . LEU A 1 95 ? 2.354 0.749 -9.408 1.00 0.00 86 LEU A CA 12
ATOM 18575 C C . LEU A 1 95 ? 2.337 1.618 -10.667 1.00 0.00 86 LEU A C 12
ATOM 18576 O O . LEU A 1 95 ? 1.975 2.792 -10.610 1.00 0.00 86 LEU A O 12
ATOM 18592 N N . SER A 1 96 ? 2.733 1.008 -11.774 1.00 0.00 87 SER A N 12
ATOM 18593 C CA . SER A 1 96 ? 2.768 1.711 -13.045 1.00 0.00 87 SER A CA 12
ATOM 18594 C C . SER A 1 96 ? 1.346 2.045 -13.497 1.00 0.00 87 SER A C 12
ATOM 18595 O O . SER A 1 96 ? 1.019 3.210 -13.721 1.00 0.00 87 SER A O 12
ATOM 18603 N N . LEU A 1 97 ? 0.537 1.003 -13.619 1.00 0.00 88 LEU A N 12
ATOM 18604 C CA . LEU A 1 97 ? -0.843 1.171 -14.040 1.00 0.00 88 LEU A CA 12
ATOM 18605 C C . LEU A 1 97 ? -1.473 2.327 -13.260 1.00 0.00 88 LEU A C 12
ATOM 18606 O O . LEU A 1 97 ? -2.416 2.959 -13.733 1.00 0.00 88 LEU A O 12
ATOM 18622 N N . MET A 1 98 ? -0.926 2.568 -12.078 1.00 0.00 89 MET A N 12
ATOM 18623 C CA . MET A 1 98 ? -1.422 3.637 -11.228 1.00 0.00 89 MET A CA 12
ATOM 18624 C C . MET A 1 98 ? -0.897 4.997 -11.693 1.00 0.00 89 MET A C 12
ATOM 18625 O O . MET A 1 98 ? -1.674 5.863 -12.092 1.00 0.00 89 MET A O 12
ATOM 18639 N N . MET A 1 99 ? 0.419 5.141 -11.626 1.00 0.00 90 MET A N 12
ATOM 18640 C CA . MET A 1 99 ? 1.057 6.381 -12.035 1.00 0.00 90 MET A CA 12
ATOM 18641 C C . MET A 1 99 ? 0.496 6.871 -13.372 1.00 0.00 90 MET A C 12
ATOM 18642 O O . MET A 1 99 ? 0.519 8.067 -13.658 1.00 0.00 90 MET A O 12
ATOM 18656 N N . ILE A 1 100 ? 0.006 5.921 -14.155 1.00 0.00 91 ILE A N 12
ATOM 18657 C CA . ILE A 1 100 ? -0.559 6.241 -15.455 1.00 0.00 91 ILE A CA 12
ATOM 18658 C C . ILE A 1 100 ? -2.053 6.535 -15.298 1.00 0.00 91 ILE A C 12
ATOM 18659 O O . ILE A 1 100 ? -2.573 7.467 -15.909 1.00 0.00 91 ILE A O 12
ATOM 18675 N N . LEU A 1 101 ? -2.700 5.722 -14.477 1.00 0.00 92 LEU A N 12
ATOM 18676 C CA . LEU A 1 101 ? -4.123 5.883 -14.232 1.00 0.00 92 LEU A CA 12
ATOM 18677 C C . LEU A 1 101 ? -4.393 7.304 -13.734 1.00 0.00 92 LEU A C 12
ATOM 18678 O O . LEU A 1 101 ? -5.498 7.822 -13.892 1.00 0.00 92 LEU A O 12
ATOM 18694 N N . ARG A 1 102 ? -3.365 7.895 -13.142 1.00 0.00 93 ARG A N 12
ATOM 18695 C CA . ARG A 1 102 ? -3.478 9.246 -12.619 1.00 0.00 93 ARG A CA 12
ATOM 18696 C C . ARG A 1 102 ? -2.904 10.251 -13.620 1.00 0.00 93 ARG A C 12
ATOM 18697 O O . ARG A 1 102 ? -3.553 11.242 -13.951 1.00 0.00 93 ARG A O 12
ATOM 18718 N N . LEU A 1 103 ? -1.693 9.962 -14.073 1.00 0.00 94 LEU A N 12
ATOM 18719 C CA . LEU A 1 103 ? -1.025 10.828 -15.028 1.00 0.00 94 LEU A CA 12
ATOM 18720 C C . LEU A 1 103 ? -1.956 11.086 -16.215 1.00 0.00 94 LEU A C 12
ATOM 18721 O O . LEU A 1 103 ? -1.798 12.075 -16.929 1.00 0.00 94 LEU A O 12
ATOM 18737 N N . VAL A 1 104 ? -2.907 10.179 -16.388 1.00 0.00 95 VAL A N 12
ATOM 18738 C CA . VAL A 1 104 ? -3.863 10.296 -17.475 1.00 0.00 95 VAL A CA 12
ATOM 18739 C C . VAL A 1 104 ? -4.741 11.529 -17.246 1.00 0.00 95 VAL A C 12
ATOM 18740 O O . VAL A 1 104 ? -4.695 12.481 -18.024 1.00 0.00 95 VAL A O 12
ATOM 18753 N N . LEU A 1 105 ? -5.519 11.471 -16.175 1.00 0.00 96 LEU A N 12
ATOM 18754 C CA . LEU A 1 105 ? -6.405 12.571 -15.834 1.00 0.00 96 LEU A CA 12
ATOM 18755 C C . LEU A 1 105 ? -5.574 13.754 -15.336 1.00 0.00 96 LEU A C 12
ATOM 18756 O O . LEU A 1 105 ? -5.814 14.895 -15.727 1.00 0.00 96 LEU A O 12
ATOM 18772 N N . LEU A 1 106 ? -4.613 13.442 -14.479 1.00 0.00 97 LEU A N 12
ATOM 18773 C CA . LEU A 1 106 ? -3.745 14.466 -13.922 1.00 0.00 97 LEU A CA 12
ATOM 18774 C C . LEU A 1 106 ? -4.563 15.730 -13.652 1.00 0.00 97 LEU A C 12
ATOM 18775 O O . LEU A 1 106 ? -4.045 16.842 -13.752 1.00 0.00 97 LEU A O 12
ATOM 18791 N N . LEU A 1 107 ? -5.826 15.518 -13.314 1.00 0.00 98 LEU A N 12
ATOM 18792 C CA . LEU A 1 107 ? -6.721 16.627 -13.028 1.00 0.00 98 LEU A CA 12
ATOM 18793 C C . LEU A 1 107 ? -6.945 16.720 -11.518 1.00 0.00 98 LEU A C 12
ATOM 18794 O O . LEU A 1 107 ? -7.048 17.816 -10.968 1.00 0.00 98 LEU A O 12
ATOM 18810 N N . LEU A 1 108 ? -7.012 15.556 -10.889 1.00 0.00 99 LEU A N 12
ATOM 18811 C CA . LEU A 1 108 ? -7.222 15.492 -9.453 1.00 0.00 99 LEU A CA 12
ATOM 18812 C C . LEU A 1 108 ? -5.992 16.053 -8.736 1.00 0.00 99 LEU A C 12
ATOM 18813 O O . LEU A 1 108 ? -6.120 16.772 -7.747 1.00 0.00 99 LEU A O 12
ATOM 18829 N N . MET A 1 10 ? -18.027 14.529 -27.875 1.00 0.00 1 MET A N 13
ATOM 18830 C CA . MET A 1 10 ? -19.000 15.606 -27.824 1.00 0.00 1 MET A CA 13
ATOM 18831 C C . MET A 1 10 ? -19.254 16.182 -29.219 1.00 0.00 1 MET A C 13
ATOM 18832 O O . MET A 1 10 ? -20.394 16.230 -29.677 1.00 0.00 1 MET A O 13
ATOM 18846 N N . ASP A 1 11 ? -18.171 16.603 -29.856 1.00 0.00 2 ASP A N 13
ATOM 18847 C CA . ASP A 1 11 ? -18.261 17.174 -31.189 1.00 0.00 2 ASP A CA 13
ATOM 18848 C C . ASP A 1 11 ? -16.919 17.005 -31.903 1.00 0.00 2 ASP A C 13
ATOM 18849 O O . ASP A 1 11 ? -16.849 16.385 -32.963 1.00 0.00 2 ASP A O 13
ATOM 18858 N N . LEU A 1 12 ? -15.886 17.569 -31.294 1.00 0.00 3 LEU A N 13
ATOM 18859 C CA . LEU A 1 12 ? -14.549 17.489 -31.859 1.00 0.00 3 LEU A CA 13
ATOM 18860 C C . LEU A 1 12 ? -14.076 16.034 -31.833 1.00 0.00 3 LEU A C 13
ATOM 18861 O O . LEU A 1 12 ? -13.886 15.421 -32.882 1.00 0.00 3 LEU A O 13
ATOM 18877 N N . ILE A 1 13 ? -13.899 15.524 -30.623 1.00 0.00 4 ILE A N 13
ATOM 18878 C CA . ILE A 1 13 ? -13.451 14.153 -30.447 1.00 0.00 4 ILE A CA 13
ATOM 18879 C C . ILE A 1 13 ? -14.223 13.242 -31.404 1.00 0.00 4 ILE A C 13
ATOM 18880 O O . ILE A 1 13 ? -13.801 13.028 -32.539 1.00 0.00 4 ILE A O 13
ATOM 18896 N N . GLY A 1 14 ? -15.341 12.731 -30.909 1.00 0.00 5 GLY A N 13
ATOM 18897 C CA . GLY A 1 14 ? -16.176 11.848 -31.706 1.00 0.00 5 GLY A CA 13
ATOM 18898 C C . GLY A 1 14 ? -15.470 10.517 -31.971 1.00 0.00 5 GLY A C 13
ATOM 18899 O O . GLY A 1 14 ? -15.891 9.476 -31.469 1.00 0.00 5 GLY A O 13
ATOM 18903 N N . PHE A 1 15 ? -14.408 10.593 -32.760 1.00 0.00 6 PHE A N 13
ATOM 18904 C CA . PHE A 1 15 ? -13.639 9.407 -33.097 1.00 0.00 6 PHE A CA 13
ATOM 18905 C C . PHE A 1 15 ? -12.982 8.807 -31.853 1.00 0.00 6 PHE A C 13
ATOM 18906 O O . PHE A 1 15 ? -13.111 7.612 -31.594 1.00 0.00 6 PHE A O 13
ATOM 18923 N N . GLY A 1 16 ? -12.291 9.665 -31.116 1.00 0.00 7 GLY A N 13
ATOM 18924 C CA . GLY A 1 16 ? -11.613 9.234 -29.905 1.00 0.00 7 GLY A CA 13
ATOM 18925 C C . GLY A 1 16 ? -12.476 8.249 -29.114 1.00 0.00 7 GLY A C 13
ATOM 18926 O O . GLY A 1 16 ? -12.035 7.143 -28.803 1.00 0.00 7 GLY A O 13
ATOM 18930 N N . TYR A 1 17 ? -13.690 8.685 -28.812 1.00 0.00 8 TYR A N 13
ATOM 18931 C CA . TYR A 1 17 ? -14.619 7.855 -28.064 1.00 0.00 8 TYR A CA 13
ATOM 18932 C C . TYR A 1 17 ? -14.642 6.427 -28.612 1.00 0.00 8 TYR A C 13
ATOM 18933 O O . TYR A 1 17 ? -14.362 5.474 -27.886 1.00 0.00 8 TYR A O 13
ATOM 18951 N N . ALA A 1 18 ? -14.978 6.323 -29.890 1.00 0.00 9 ALA A N 13
ATOM 18952 C CA . ALA A 1 18 ? -15.041 5.027 -30.544 1.00 0.00 9 ALA A CA 13
ATOM 18953 C C . ALA A 1 18 ? -13.654 4.382 -30.523 1.00 0.00 9 ALA A C 13
ATOM 18954 O O . ALA A 1 18 ? -13.531 3.161 -30.620 1.00 0.00 9 ALA A O 13
ATOM 18961 N N . ALA A 1 19 ? -12.644 5.229 -30.395 1.00 0.00 10 ALA A N 13
ATOM 18962 C CA . ALA A 1 19 ? -11.270 4.757 -30.360 1.00 0.00 10 ALA A CA 13
ATOM 18963 C C . ALA A 1 19 ? -11.055 3.922 -29.097 1.00 0.00 10 ALA A C 13
ATOM 18964 O O . ALA A 1 19 ? -10.808 2.719 -29.178 1.00 0.00 10 ALA A O 13
ATOM 18971 N N . LEU A 1 20 ? -11.156 4.592 -27.959 1.00 0.00 11 LEU A N 13
ATOM 18972 C CA . LEU A 1 20 ? -10.975 3.926 -26.680 1.00 0.00 11 LEU A CA 13
ATOM 18973 C C . LEU A 1 20 ? -11.931 2.735 -26.590 1.00 0.00 11 LEU A C 13
ATOM 18974 O O . LEU A 1 20 ? -11.555 1.667 -26.109 1.00 0.00 11 LEU A O 13
ATOM 18990 N N . VAL A 1 21 ? -13.150 2.959 -27.060 1.00 0.00 12 VAL A N 13
ATOM 18991 C CA . VAL A 1 21 ? -14.163 1.918 -27.039 1.00 0.00 12 VAL A CA 13
ATOM 18992 C C . VAL A 1 21 ? -13.626 0.675 -27.751 1.00 0.00 12 VAL A C 13
ATOM 18993 O O . VAL A 1 21 ? -13.756 -0.439 -27.246 1.00 0.00 12 VAL A O 13
ATOM 19006 N N . THR A 1 22 ? -13.033 0.908 -28.913 1.00 0.00 13 THR A N 13
ATOM 19007 C CA . THR A 1 22 ? -12.476 -0.179 -29.700 1.00 0.00 13 THR A CA 13
ATOM 19008 C C . THR A 1 22 ? -11.346 -0.868 -28.933 1.00 0.00 13 THR A C 13
ATOM 19009 O O . THR A 1 22 ? -11.233 -2.093 -28.953 1.00 0.00 13 THR A O 13
ATOM 19020 N N . PHE A 1 23 ? -10.537 -0.051 -28.274 1.00 0.00 14 PHE A N 13
ATOM 19021 C CA . PHE A 1 23 ? -9.419 -0.567 -27.502 1.00 0.00 14 PHE A CA 13
ATOM 19022 C C . PHE A 1 23 ? -9.906 -1.491 -26.384 1.00 0.00 14 PHE A C 13
ATOM 19023 O O . PHE A 1 23 ? -9.465 -2.635 -26.283 1.00 0.00 14 PHE A O 13
ATOM 19040 N N . GLY A 1 24 ? -10.808 -0.960 -25.571 1.00 0.00 15 GLY A N 13
ATOM 19041 C CA . GLY A 1 24 ? -11.358 -1.723 -24.464 1.00 0.00 15 GLY A CA 13
ATOM 19042 C C . GLY A 1 24 ? -12.123 -2.948 -24.969 1.00 0.00 15 GLY A C 13
ATOM 19043 O O . GLY A 1 24 ? -12.210 -3.960 -24.275 1.00 0.00 15 GLY A O 13
ATOM 19047 N N . SER A 1 25 ? -12.658 -2.816 -26.174 1.00 0.00 16 SER A N 13
ATOM 19048 C CA . SER A 1 25 ? -13.413 -3.900 -26.780 1.00 0.00 16 SER A CA 13
ATOM 19049 C C . SER A 1 25 ? -12.488 -5.084 -27.069 1.00 0.00 16 SER A C 13
ATOM 19050 O O . SER A 1 25 ? -12.800 -6.220 -26.717 1.00 0.00 16 SER A O 13
ATOM 19058 N N . ILE A 1 26 ? -11.369 -4.777 -27.708 1.00 0.00 17 ILE A N 13
ATOM 19059 C CA . ILE A 1 26 ? -10.397 -5.802 -28.049 1.00 0.00 17 ILE A CA 13
ATOM 19060 C C . ILE A 1 26 ? -9.753 -6.334 -26.767 1.00 0.00 17 ILE A C 13
ATOM 19061 O O . ILE A 1 26 ? -9.958 -7.489 -26.398 1.00 0.00 17 ILE A O 13
ATOM 19077 N N . PHE A 1 27 ? -8.987 -5.465 -26.123 1.00 0.00 18 PHE A N 13
ATOM 19078 C CA . PHE A 1 27 ? -8.311 -5.833 -24.890 1.00 0.00 18 PHE A CA 13
ATOM 19079 C C . PHE A 1 27 ? -9.216 -6.693 -24.005 1.00 0.00 18 PHE A C 13
ATOM 19080 O O . PHE A 1 27 ? -8.825 -7.781 -23.584 1.00 0.00 18 PHE A O 13
ATOM 19097 N N . GLY A 1 28 ? -10.407 -6.173 -23.749 1.00 0.00 19 GLY A N 13
ATOM 19098 C CA . GLY A 1 28 ? -11.370 -6.880 -22.922 1.00 0.00 19 GLY A CA 13
ATOM 19099 C C . GLY A 1 28 ? -10.736 -7.326 -21.602 1.00 0.00 19 GLY A C 13
ATOM 19100 O O . GLY A 1 28 ? -10.728 -8.514 -21.284 1.00 0.00 19 GLY A O 13
ATOM 19104 N N . TYR A 1 29 ? -10.221 -6.349 -20.870 1.00 0.00 20 TYR A N 13
ATOM 19105 C CA . TYR A 1 29 ? -9.587 -6.626 -19.593 1.00 0.00 20 TYR A CA 13
ATOM 19106 C C . TYR A 1 29 ? -8.693 -7.865 -19.681 1.00 0.00 20 TYR A C 13
ATOM 19107 O O . TYR A 1 29 ? -9.166 -8.989 -19.514 1.00 0.00 20 TYR A O 13
ATOM 19125 N N . LYS A 1 30 ? -7.418 -7.619 -19.944 1.00 0.00 21 LYS A N 13
ATOM 19126 C CA . LYS A 1 30 ? -6.455 -8.700 -20.057 1.00 0.00 21 LYS A CA 13
ATOM 19127 C C . LYS A 1 30 ? -6.485 -9.540 -18.779 1.00 0.00 21 LYS A C 13
ATOM 19128 O O . LYS A 1 30 ? -6.899 -9.059 -17.725 1.00 0.00 21 LYS A O 13
ATOM 19147 N N . ARG A 1 31 ? -6.042 -10.782 -18.913 1.00 0.00 22 ARG A N 13
ATOM 19148 C CA . ARG A 1 31 ? -6.014 -11.693 -17.782 1.00 0.00 22 ARG A CA 13
ATOM 19149 C C . ARG A 1 31 ? -5.319 -13.000 -18.170 1.00 0.00 22 ARG A C 13
ATOM 19150 O O . ARG A 1 31 ? -5.970 -13.945 -18.611 1.00 0.00 22 ARG A O 13
ATOM 19171 N N . ARG A 1 32 ? -4.006 -13.010 -17.992 1.00 0.00 23 ARG A N 13
ATOM 19172 C CA . ARG A 1 32 ? -3.216 -14.185 -18.318 1.00 0.00 23 ARG A CA 13
ATOM 19173 C C . ARG A 1 32 ? -3.135 -15.122 -17.112 1.00 0.00 23 ARG A C 13
ATOM 19174 O O . ARG A 1 32 ? -3.688 -16.221 -17.136 1.00 0.00 23 ARG A O 13
ATOM 19195 N N . GLY A 1 33 ? -2.441 -14.654 -16.084 1.00 0.00 24 GLY A N 13
ATOM 19196 C CA . GLY A 1 33 ? -2.281 -15.436 -14.871 1.00 0.00 24 GLY A CA 13
ATOM 19197 C C . GLY A 1 33 ? -2.059 -14.529 -13.659 1.00 0.00 24 GLY A C 13
ATOM 19198 O O . GLY A 1 33 ? -2.029 -13.306 -13.791 1.00 0.00 24 GLY A O 13
ATOM 19202 N N . GLY A 1 34 ? -1.910 -15.163 -12.505 1.00 0.00 25 GLY A N 13
ATOM 19203 C CA . GLY A 1 34 ? -1.692 -14.428 -11.270 1.00 0.00 25 GLY A CA 13
ATOM 19204 C C . GLY A 1 34 ? -3.016 -13.927 -10.689 1.00 0.00 25 GLY A C 13
ATOM 19205 O O . GLY A 1 34 ? -3.488 -12.850 -11.050 1.00 0.00 25 GLY A O 13
ATOM 19209 N N . VAL A 1 35 ? -3.577 -14.732 -9.800 1.00 0.00 26 VAL A N 13
ATOM 19210 C CA . VAL A 1 35 ? -4.837 -14.384 -9.165 1.00 0.00 26 VAL A CA 13
ATOM 19211 C C . VAL A 1 35 ? -4.647 -13.122 -8.322 1.00 0.00 26 VAL A C 13
ATOM 19212 O O . VAL A 1 35 ? -5.402 -12.160 -8.458 1.00 0.00 26 VAL A O 13
ATOM 19225 N N . PRO A 1 36 ? -3.607 -13.167 -7.446 1.00 0.00 27 PRO A N 13
ATOM 19226 C CA . PRO A 1 36 ? -3.308 -12.039 -6.581 1.00 0.00 27 PRO A CA 13
ATOM 19227 C C . PRO A 1 36 ? -2.643 -10.906 -7.366 1.00 0.00 27 PRO A C 13
ATOM 19228 O O . PRO A 1 36 ? -1.549 -10.465 -7.019 1.00 0.00 27 PRO A O 13
ATOM 19239 N N . SER A 1 37 ? -3.332 -10.469 -8.410 1.00 0.00 28 SER A N 13
ATOM 19240 C CA . SER A 1 37 ? -2.822 -9.397 -9.247 1.00 0.00 28 SER A CA 13
ATOM 19241 C C . SER A 1 37 ? -3.785 -8.208 -9.221 1.00 0.00 28 SER A C 13
ATOM 19242 O O . SER A 1 37 ? -3.455 -7.149 -8.691 1.00 0.00 28 SER A O 13
ATOM 19250 N N . LEU A 1 38 ? -4.958 -8.425 -9.799 1.00 0.00 29 LEU A N 13
ATOM 19251 C CA . LEU A 1 38 ? -5.971 -7.385 -9.848 1.00 0.00 29 LEU A CA 13
ATOM 19252 C C . LEU A 1 38 ? -6.048 -6.689 -8.488 1.00 0.00 29 LEU A C 13
ATOM 19253 O O . LEU A 1 38 ? -5.807 -5.487 -8.387 1.00 0.00 29 LEU A O 13
ATOM 19269 N N . ILE A 1 39 ? -6.385 -7.474 -7.475 1.00 0.00 30 ILE A N 13
ATOM 19270 C CA . ILE A 1 39 ? -6.497 -6.949 -6.125 1.00 0.00 30 ILE A CA 13
ATOM 19271 C C . ILE A 1 39 ? -5.253 -6.119 -5.802 1.00 0.00 30 ILE A C 13
ATOM 19272 O O . ILE A 1 39 ? -5.354 -5.052 -5.198 1.00 0.00 30 ILE A O 13
ATOM 19288 N N . ALA A 1 40 ? -4.108 -6.640 -6.217 1.00 0.00 31 ALA A N 13
ATOM 19289 C CA . ALA A 1 40 ? -2.846 -5.960 -5.979 1.00 0.00 31 ALA A CA 13
ATOM 19290 C C . ALA A 1 40 ? -2.937 -4.526 -6.503 1.00 0.00 31 ALA A C 13
ATOM 19291 O O . ALA A 1 40 ? -2.862 -3.573 -5.729 1.00 0.00 31 ALA A O 13
ATOM 19298 N N . GLY A 1 41 ? -3.098 -4.417 -7.813 1.00 0.00 32 GLY A N 13
ATOM 19299 C CA . GLY A 1 41 ? -3.200 -3.115 -8.450 1.00 0.00 32 GLY A CA 13
ATOM 19300 C C . GLY A 1 41 ? -4.295 -2.270 -7.796 1.00 0.00 32 GLY A C 13
ATOM 19301 O O . GLY A 1 41 ? -4.028 -1.175 -7.303 1.00 0.00 32 GLY A O 13
ATOM 19305 N N . LEU A 1 42 ? -5.505 -2.810 -7.813 1.00 0.00 33 LEU A N 13
ATOM 19306 C CA . LEU A 1 42 ? -6.641 -2.120 -7.227 1.00 0.00 33 LEU A CA 13
ATOM 19307 C C . LEU A 1 42 ? -6.210 -1.456 -5.918 1.00 0.00 33 LEU A C 13
ATOM 19308 O O . LEU A 1 42 ? -6.322 -0.240 -5.768 1.00 0.00 33 LEU A O 13
ATOM 19324 N N . PHE A 1 43 ? -5.727 -2.283 -5.003 1.00 0.00 34 PHE A N 13
ATOM 19325 C CA . PHE A 1 43 ? -5.279 -1.792 -3.711 1.00 0.00 34 PHE A CA 13
ATOM 19326 C C . PHE A 1 43 ? -4.322 -0.610 -3.877 1.00 0.00 34 PHE A C 13
ATOM 19327 O O . PHE A 1 43 ? -4.497 0.430 -3.242 1.00 0.00 34 PHE A O 13
ATOM 19344 N N . VAL A 1 44 ? -3.330 -0.808 -4.733 1.00 0.00 35 VAL A N 13
ATOM 19345 C CA . VAL A 1 44 ? -2.344 0.229 -4.989 1.00 0.00 35 VAL A CA 13
ATOM 19346 C C . VAL A 1 44 ? -3.055 1.491 -5.481 1.00 0.00 35 VAL A C 13
ATOM 19347 O O . VAL A 1 44 ? -2.602 2.605 -5.221 1.00 0.00 35 VAL A O 13
ATOM 19360 N N . GLY A 1 45 ? -4.158 1.276 -6.184 1.00 0.00 36 GLY A N 13
ATOM 19361 C CA . GLY A 1 45 ? -4.935 2.382 -6.714 1.00 0.00 36 GLY A CA 13
ATOM 19362 C C . GLY A 1 45 ? -5.656 3.133 -5.593 1.00 0.00 36 GLY A C 13
ATOM 19363 O O . GLY A 1 45 ? -5.697 4.363 -5.590 1.00 0.00 36 GLY A O 13
ATOM 19367 N N . CYS A 1 46 ? -6.207 2.362 -4.667 1.00 0.00 37 CYS A N 13
ATOM 19368 C CA . CYS A 1 46 ? -6.924 2.939 -3.543 1.00 0.00 37 CYS A CA 13
ATOM 19369 C C . CYS A 1 46 ? -5.937 3.765 -2.715 1.00 0.00 37 CYS A C 13
ATOM 19370 O O . CYS A 1 46 ? -6.141 4.960 -2.508 1.00 0.00 37 CYS A O 13
ATOM 19378 N N . LEU A 1 47 ? -4.887 3.094 -2.265 1.00 0.00 38 LEU A N 13
ATOM 19379 C CA . LEU A 1 47 ? -3.867 3.750 -1.465 1.00 0.00 38 LEU A CA 13
ATOM 19380 C C . LEU A 1 47 ? -3.242 4.888 -2.275 1.00 0.00 38 LEU A C 13
ATOM 19381 O O . LEU A 1 47 ? -2.854 5.912 -1.717 1.00 0.00 38 LEU A O 13
ATOM 19397 N N . ALA A 1 48 ? -3.165 4.668 -3.580 1.00 0.00 39 ALA A N 13
ATOM 19398 C CA . ALA A 1 48 ? -2.594 5.662 -4.473 1.00 0.00 39 ALA A CA 13
ATOM 19399 C C . ALA A 1 48 ? -3.347 6.984 -4.306 1.00 0.00 39 ALA A C 13
ATOM 19400 O O . ALA A 1 48 ? -2.738 8.020 -4.044 1.00 0.00 39 ALA A O 13
ATOM 19407 N N . GLY A 1 49 ? -4.660 6.904 -4.465 1.00 0.00 40 GLY A N 13
ATOM 19408 C CA . GLY A 1 49 ? -5.502 8.081 -4.335 1.00 0.00 40 GLY A CA 13
ATOM 19409 C C . GLY A 1 49 ? -5.397 8.678 -2.930 1.00 0.00 40 GLY A C 13
ATOM 19410 O O . GLY A 1 49 ? -5.138 9.871 -2.776 1.00 0.00 40 GLY A O 13
ATOM 19414 N N . TYR A 1 50 ? -5.603 7.821 -1.941 1.00 0.00 41 TYR A N 13
ATOM 19415 C CA . TYR A 1 50 ? -5.536 8.249 -0.554 1.00 0.00 41 TYR A CA 13
ATOM 19416 C C . TYR A 1 50 ? -4.231 8.998 -0.274 1.00 0.00 41 TYR A C 13
ATOM 19417 O O . TYR A 1 50 ? -4.200 9.913 0.547 1.00 0.00 41 TYR A O 13
ATOM 19435 N N . GLY A 1 51 ? -3.185 8.581 -0.973 1.00 0.00 42 GLY A N 13
ATOM 19436 C CA . GLY A 1 51 ? -1.881 9.201 -0.810 1.00 0.00 42 GLY A CA 13
ATOM 19437 C C . GLY A 1 51 ? -1.856 10.597 -1.436 1.00 0.00 42 GLY A C 13
ATOM 19438 O O . GLY A 1 51 ? -1.536 11.576 -0.764 1.00 0.00 42 GLY A O 13
ATOM 19442 N N . ALA A 1 52 ? -2.197 10.643 -2.715 1.00 0.00 43 ALA A N 13
ATOM 19443 C CA . ALA A 1 52 ? -2.217 11.903 -3.439 1.00 0.00 43 ALA A CA 13
ATOM 19444 C C . ALA A 1 52 ? -3.279 12.819 -2.829 1.00 0.00 43 ALA A C 13
ATOM 19445 O O . ALA A 1 52 ? -3.316 14.014 -3.122 1.00 0.00 43 ALA A O 13
ATOM 19452 N N . TYR A 1 53 ? -4.118 12.226 -1.993 1.00 0.00 44 TYR A N 13
ATOM 19453 C CA . TYR A 1 53 ? -5.178 12.974 -1.339 1.00 0.00 44 TYR A CA 13
ATOM 19454 C C . TYR A 1 53 ? -4.601 14.032 -0.396 1.00 0.00 44 TYR A C 13
ATOM 19455 O O . TYR A 1 53 ? -4.211 13.720 0.728 1.00 0.00 44 TYR A O 13
ATOM 19473 N N . ARG A 1 54 ? -4.566 15.262 -0.889 1.00 0.00 45 ARG A N 13
ATOM 19474 C CA . ARG A 1 54 ? -4.043 16.367 -0.104 1.00 0.00 45 ARG A CA 13
ATOM 19475 C C . ARG A 1 54 ? -2.532 16.493 -0.305 1.00 0.00 45 ARG A C 13
ATOM 19476 O O . ARG A 1 54 ? -1.963 17.565 -0.104 1.00 0.00 45 ARG A O 13
ATOM 19497 N N . VAL A 1 55 ? -1.925 15.384 -0.700 1.00 0.00 46 VAL A N 13
ATOM 19498 C CA . VAL A 1 55 ? -0.491 15.357 -0.931 1.00 0.00 46 VAL A CA 13
ATOM 19499 C C . VAL A 1 55 ? 0.239 15.444 0.411 1.00 0.00 46 VAL A C 13
ATOM 19500 O O . VAL A 1 55 ? 1.467 15.503 0.451 1.00 0.00 46 VAL A O 13
ATOM 19513 N N . SER A 1 56 ? -0.548 15.449 1.477 1.00 0.00 47 SER A N 13
ATOM 19514 C CA . SER A 1 56 ? 0.008 15.528 2.817 1.00 0.00 47 SER A CA 13
ATOM 19515 C C . SER A 1 56 ? 0.069 14.133 3.442 1.00 0.00 47 SER A C 13
ATOM 19516 O O . SER A 1 56 ? 0.310 13.995 4.640 1.00 0.00 47 SER A O 13
ATOM 19524 N N . ASN A 1 57 ? -0.155 13.133 2.601 1.00 0.00 48 ASN A N 13
ATOM 19525 C CA . ASN A 1 57 ? -0.129 11.753 3.056 1.00 0.00 48 ASN A CA 13
ATOM 19526 C C . ASN A 1 57 ? 1.233 11.138 2.728 1.00 0.00 48 ASN A C 13
ATOM 19527 O O . ASN A 1 57 ? 2.084 11.003 3.605 1.00 0.00 48 ASN A O 13
ATOM 19538 N N . ASP A 1 58 ? 1.395 10.782 1.462 1.00 0.00 49 ASP A N 13
ATOM 19539 C CA . ASP A 1 58 ? 2.639 10.184 1.007 1.00 0.00 49 ASP A CA 13
ATOM 19540 C C . ASP A 1 58 ? 3.339 11.145 0.044 1.00 0.00 49 ASP A C 13
ATOM 19541 O O . ASP A 1 58 ? 4.300 10.768 -0.626 1.00 0.00 49 ASP A O 13
ATOM 19550 N N . LYS A 1 59 ? 2.830 12.367 0.004 1.00 0.00 50 LYS A N 13
ATOM 19551 C CA . LYS A 1 59 ? 3.394 13.385 -0.867 1.00 0.00 50 LYS A CA 13
ATOM 19552 C C . LYS A 1 59 ? 3.415 12.864 -2.305 1.00 0.00 50 LYS A C 13
ATOM 19553 O O . LYS A 1 59 ? 2.364 12.655 -2.909 1.00 0.00 50 LYS A O 13
ATOM 19572 N N . ARG A 1 60 ? 4.623 12.671 -2.813 1.00 0.00 51 ARG A N 13
ATOM 19573 C CA . ARG A 1 60 ? 4.795 12.180 -4.170 1.00 0.00 51 ARG A CA 13
ATOM 19574 C C . ARG A 1 60 ? 3.856 11.000 -4.430 1.00 0.00 51 ARG A C 13
ATOM 19575 O O . ARG A 1 60 ? 3.212 10.500 -3.509 1.00 0.00 51 ARG A O 13
ATOM 19596 N N . ASP A 1 61 ? 3.809 10.589 -5.688 1.00 0.00 52 ASP A N 13
ATOM 19597 C CA . ASP A 1 61 ? 2.959 9.477 -6.081 1.00 0.00 52 ASP A CA 13
ATOM 19598 C C . ASP A 1 61 ? 3.834 8.273 -6.436 1.00 0.00 52 ASP A C 13
ATOM 19599 O O . ASP A 1 61 ? 3.737 7.223 -5.803 1.00 0.00 52 ASP A O 13
ATOM 19608 N N . VAL A 1 62 ? 4.667 8.466 -7.448 1.00 0.00 53 VAL A N 13
ATOM 19609 C CA . VAL A 1 62 ? 5.559 7.409 -7.895 1.00 0.00 53 VAL A CA 13
ATOM 19610 C C . VAL A 1 62 ? 6.282 6.813 -6.686 1.00 0.00 53 VAL A C 13
ATOM 19611 O O . VAL A 1 62 ? 6.711 5.660 -6.721 1.00 0.00 53 VAL A O 13
ATOM 19624 N N . LYS A 1 63 ? 6.396 7.624 -5.645 1.00 0.00 54 LYS A N 13
ATOM 19625 C CA . LYS A 1 63 ? 7.061 7.191 -4.427 1.00 0.00 54 LYS A CA 13
ATOM 19626 C C . LYS A 1 63 ? 6.200 6.136 -3.729 1.00 0.00 54 LYS A C 13
ATOM 19627 O O . LYS A 1 63 ? 6.722 5.163 -3.188 1.00 0.00 54 LYS A O 13
ATOM 19646 N N . VAL A 1 64 ? 4.895 6.365 -3.764 1.00 0.00 55 VAL A N 13
ATOM 19647 C CA . VAL A 1 64 ? 3.957 5.447 -3.142 1.00 0.00 55 VAL A CA 13
ATOM 19648 C C . VAL A 1 64 ? 3.740 4.245 -4.062 1.00 0.00 55 VAL A C 13
ATOM 19649 O O . VAL A 1 64 ? 3.426 3.150 -3.597 1.00 0.00 55 VAL A O 13
ATOM 19662 N N . SER A 1 65 ? 3.914 4.489 -5.353 1.00 0.00 56 SER A N 13
ATOM 19663 C CA . SER A 1 65 ? 3.741 3.440 -6.343 1.00 0.00 56 SER A CA 13
ATOM 19664 C C . SER A 1 65 ? 4.799 2.353 -6.145 1.00 0.00 56 SER A C 13
ATOM 19665 O O . SER A 1 65 ? 4.469 1.174 -6.029 1.00 0.00 56 SER A O 13
ATOM 19673 N N . LEU A 1 66 ? 6.050 2.789 -6.113 1.00 0.00 57 LEU A N 13
ATOM 19674 C CA . LEU A 1 66 ? 7.159 1.868 -5.931 1.00 0.00 57 LEU A CA 13
ATOM 19675 C C . LEU A 1 66 ? 7.128 1.315 -4.505 1.00 0.00 57 LEU A C 13
ATOM 19676 O O . LEU A 1 66 ? 7.196 0.103 -4.304 1.00 0.00 57 LEU A O 13
ATOM 19692 N N . PHE A 1 67 ? 7.026 2.229 -3.552 1.00 0.00 58 PHE A N 13
ATOM 19693 C CA . PHE A 1 67 ? 6.985 1.848 -2.150 1.00 0.00 58 PHE A CA 13
ATOM 19694 C C . PHE A 1 67 ? 5.861 0.845 -1.887 1.00 0.00 58 PHE A C 13
ATOM 19695 O O . PHE A 1 67 ? 5.967 0.009 -0.991 1.00 0.00 58 PHE A O 13
ATOM 19712 N N . THR A 1 68 ? 4.809 0.960 -2.685 1.00 0.00 59 THR A N 13
ATOM 19713 C CA . THR A 1 68 ? 3.666 0.073 -2.550 1.00 0.00 59 THR A CA 13
ATOM 19714 C C . THR A 1 68 ? 3.995 -1.310 -3.115 1.00 0.00 59 THR A C 13
ATOM 19715 O O . THR A 1 68 ? 3.838 -2.318 -2.428 1.00 0.00 59 THR A O 13
ATOM 19726 N N . ALA A 1 69 ? 4.445 -1.313 -4.361 1.00 0.00 60 ALA A N 13
ATOM 19727 C CA . ALA A 1 69 ? 4.797 -2.556 -5.026 1.00 0.00 60 ALA A CA 13
ATOM 19728 C C . ALA A 1 69 ? 5.774 -3.341 -4.148 1.00 0.00 60 ALA A C 13
ATOM 19729 O O . ALA A 1 69 ? 5.608 -4.543 -3.950 1.00 0.00 60 ALA A O 13
ATOM 19736 N N . PHE A 1 70 ? 6.771 -2.628 -3.645 1.00 0.00 61 PHE A N 13
ATOM 19737 C CA . PHE A 1 70 ? 7.775 -3.242 -2.793 1.00 0.00 61 PHE A CA 13
ATOM 19738 C C . PHE A 1 70 ? 7.149 -3.768 -1.500 1.00 0.00 61 PHE A C 13
ATOM 19739 O O . PHE A 1 70 ? 7.401 -4.904 -1.101 1.00 0.00 61 PHE A O 13
ATOM 19756 N N . PHE A 1 71 ? 6.345 -2.916 -0.881 1.00 0.00 62 PHE A N 13
ATOM 19757 C CA . PHE A 1 71 ? 5.680 -3.280 0.359 1.00 0.00 62 PHE A CA 13
ATOM 19758 C C . PHE A 1 71 ? 4.730 -4.460 0.146 1.00 0.00 62 PHE A C 13
ATOM 19759 O O . PHE A 1 71 ? 5.009 -5.574 0.585 1.00 0.00 62 PHE A O 13
ATOM 19776 N N . LEU A 1 72 ? 3.626 -4.175 -0.528 1.00 0.00 63 LEU A N 13
ATOM 19777 C CA . LEU A 1 72 ? 2.632 -5.198 -0.805 1.00 0.00 63 LEU A CA 13
ATOM 19778 C C . LEU A 1 72 ? 3.339 -6.494 -1.205 1.00 0.00 63 LEU A C 13
ATOM 19779 O O . LEU A 1 72 ? 2.969 -7.574 -0.747 1.00 0.00 63 LEU A O 13
ATOM 19795 N N . ALA A 1 73 ? 4.344 -6.345 -2.055 1.00 0.00 64 ALA A N 13
ATOM 19796 C CA . ALA A 1 73 ? 5.107 -7.490 -2.522 1.00 0.00 64 ALA A CA 13
ATOM 19797 C C . ALA A 1 73 ? 5.657 -8.256 -1.317 1.00 0.00 64 ALA A C 13
ATOM 19798 O O . ALA A 1 73 ? 5.517 -9.475 -1.235 1.00 0.00 64 ALA A O 13
ATOM 19805 N N . THR A 1 74 ? 6.273 -7.509 -0.412 1.00 0.00 65 THR A N 13
ATOM 19806 C CA . THR A 1 74 ? 6.845 -8.103 0.784 1.00 0.00 65 THR A CA 13
ATOM 19807 C C . THR A 1 74 ? 5.745 -8.714 1.655 1.00 0.00 65 THR A C 13
ATOM 19808 O O . THR A 1 74 ? 5.785 -9.903 1.968 1.00 0.00 65 THR A O 13
ATOM 19819 N N . ILE A 1 75 ? 4.788 -7.873 2.021 1.00 0.00 66 ILE A N 13
ATOM 19820 C CA . ILE A 1 75 ? 3.680 -8.316 2.849 1.00 0.00 66 ILE A CA 13
ATOM 19821 C C . ILE A 1 75 ? 3.170 -9.663 2.333 1.00 0.00 66 ILE A C 13
ATOM 19822 O O . ILE A 1 75 ? 3.105 -10.635 3.084 1.00 0.00 66 ILE A O 13
ATOM 19838 N N . MET A 1 76 ? 2.820 -9.678 1.055 1.00 0.00 67 MET A N 13
ATOM 19839 C CA . MET A 1 76 ? 2.318 -10.889 0.430 1.00 0.00 67 MET A CA 13
ATOM 19840 C C . MET A 1 76 ? 3.343 -12.021 0.526 1.00 0.00 67 MET A C 13
ATOM 19841 O O . MET A 1 76 ? 3.048 -13.086 1.066 1.00 0.00 67 MET A O 13
ATOM 19855 N N . GLY A 1 77 ? 4.526 -11.751 -0.007 1.00 0.00 68 GLY A N 13
ATOM 19856 C CA . GLY A 1 77 ? 5.596 -12.734 0.012 1.00 0.00 68 GLY A CA 13
ATOM 19857 C C . GLY A 1 77 ? 5.361 -13.820 -1.040 1.00 0.00 68 GLY A C 13
ATOM 19858 O O . GLY A 1 77 ? 5.796 -14.958 -0.869 1.00 0.00 68 GLY A O 13
ATOM 19862 N N . VAL A 1 78 ? 4.674 -13.431 -2.103 1.00 0.00 69 VAL A N 13
ATOM 19863 C CA . VAL A 1 78 ? 4.376 -14.358 -3.182 1.00 0.00 69 VAL A CA 13
ATOM 19864 C C . VAL A 1 78 ? 5.599 -15.239 -3.444 1.00 0.00 69 VAL A C 13
ATOM 19865 O O . VAL A 1 78 ? 5.521 -16.462 -3.342 1.00 0.00 69 VAL A O 13
ATOM 19878 N N . ARG A 1 79 ? 6.701 -14.582 -3.777 1.00 0.00 70 ARG A N 13
ATOM 19879 C CA . ARG A 1 79 ? 7.939 -15.290 -4.055 1.00 0.00 70 ARG A CA 13
ATOM 19880 C C . ARG A 1 79 ? 9.133 -14.344 -3.918 1.00 0.00 70 ARG A C 13
ATOM 19881 O O . ARG A 1 79 ? 9.067 -13.190 -4.339 1.00 0.00 70 ARG A O 13
ATOM 19902 N N . PHE A 1 80 ? 10.198 -14.868 -3.328 1.00 0.00 71 PHE A N 13
ATOM 19903 C CA . PHE A 1 80 ? 11.406 -14.084 -3.130 1.00 0.00 71 PHE A CA 13
ATOM 19904 C C . PHE A 1 80 ? 12.354 -14.229 -4.322 1.00 0.00 71 PHE A C 13
ATOM 19905 O O . PHE A 1 80 ? 13.302 -15.012 -4.274 1.00 0.00 71 PHE A O 13
ATOM 19922 N N . LYS A 1 81 ? 12.066 -13.463 -5.364 1.00 0.00 72 LYS A N 13
ATOM 19923 C CA . LYS A 1 81 ? 12.881 -13.497 -6.566 1.00 0.00 72 LYS A CA 13
ATOM 19924 C C . LYS A 1 81 ? 12.490 -12.330 -7.475 1.00 0.00 72 LYS A C 13
ATOM 19925 O O . LYS A 1 81 ? 11.440 -12.362 -8.114 1.00 0.00 72 LYS A O 13
ATOM 19944 N N . ARG A 1 82 ? 13.356 -11.328 -7.504 1.00 0.00 73 ARG A N 13
ATOM 19945 C CA . ARG A 1 82 ? 13.113 -10.153 -8.324 1.00 0.00 73 ARG A CA 13
ATOM 19946 C C . ARG A 1 82 ? 13.327 -10.485 -9.803 1.00 0.00 73 ARG A C 13
ATOM 19947 O O . ARG A 1 82 ? 14.167 -9.876 -10.464 1.00 0.00 73 ARG A O 13
ATOM 19968 N N . SER A 1 83 ? 12.554 -11.450 -10.278 1.00 0.00 74 SER A N 13
ATOM 19969 C CA . SER A 1 83 ? 12.648 -11.870 -11.665 1.00 0.00 74 SER A CA 13
ATOM 19970 C C . SER A 1 83 ? 11.313 -12.457 -12.126 1.00 0.00 74 SER A C 13
ATOM 19971 O O . SER A 1 83 ? 10.669 -11.915 -13.024 1.00 0.00 74 SER A O 13
ATOM 19979 N N . LYS A 1 84 ? 10.936 -13.557 -11.492 1.00 0.00 75 LYS A N 13
ATOM 19980 C CA . LYS A 1 84 ? 9.688 -14.224 -11.825 1.00 0.00 75 LYS A CA 13
ATOM 19981 C C . LYS A 1 84 ? 8.554 -13.197 -11.840 1.00 0.00 75 LYS A C 13
ATOM 19982 O O . LYS A 1 84 ? 8.068 -12.819 -12.904 1.00 0.00 75 LYS A O 13
ATOM 20001 N N . LYS A 1 85 ? 8.166 -12.775 -10.645 1.00 0.00 76 LYS A N 13
ATOM 20002 C CA . LYS A 1 85 ? 7.098 -11.799 -10.507 1.00 0.00 76 LYS A CA 13
ATOM 20003 C C . LYS A 1 85 ? 5.994 -12.111 -11.519 1.00 0.00 76 LYS A C 13
ATOM 20004 O O . LYS A 1 85 ? 5.598 -11.246 -12.298 1.00 0.00 76 LYS A O 13
ATOM 20023 N N . ILE A 1 86 ? 5.527 -13.351 -11.474 1.00 0.00 77 ILE A N 13
ATOM 20024 C CA . ILE A 1 86 ? 4.476 -13.788 -12.377 1.00 0.00 77 ILE A CA 13
ATOM 20025 C C . ILE A 1 86 ? 3.114 -13.529 -11.731 1.00 0.00 77 ILE A C 13
ATOM 20026 O O . ILE A 1 86 ? 2.171 -13.118 -12.405 1.00 0.00 77 ILE A O 13
ATOM 20042 N N . MET A 1 87 ? 3.054 -13.779 -10.431 1.00 0.00 78 MET A N 13
ATOM 20043 C CA . MET A 1 87 ? 1.823 -13.579 -9.686 1.00 0.00 78 MET A CA 13
ATOM 20044 C C . MET A 1 87 ? 1.617 -12.099 -9.356 1.00 0.00 78 MET A C 13
ATOM 20045 O O . MET A 1 87 ? 0.555 -11.541 -9.627 1.00 0.00 78 MET A O 13
ATOM 20059 N N . PRO A 1 88 ? 2.677 -11.490 -8.760 1.00 0.00 79 PRO A N 13
ATOM 20060 C CA . PRO A 1 88 ? 2.623 -10.086 -8.391 1.00 0.00 79 PRO A CA 13
ATOM 20061 C C . PRO A 1 88 ? 2.755 -9.188 -9.623 1.00 0.00 79 PRO A C 13
ATOM 20062 O O . PRO A 1 88 ? 3.651 -8.348 -9.690 1.00 0.00 79 PRO A O 13
ATOM 20073 N N . ALA A 1 89 ? 1.851 -9.398 -10.568 1.00 0.00 80 ALA A N 13
ATOM 20074 C CA . ALA A 1 89 ? 1.856 -8.619 -11.795 1.00 0.00 80 ALA A CA 13
ATOM 20075 C C . ALA A 1 89 ? 1.039 -7.342 -11.586 1.00 0.00 80 ALA A C 13
ATOM 20076 O O . ALA A 1 89 ? 1.440 -6.266 -12.026 1.00 0.00 80 ALA A O 13
ATOM 20083 N N . GLY A 1 90 ? -0.092 -7.504 -10.914 1.00 0.00 81 GLY A N 13
ATOM 20084 C CA . GLY A 1 90 ? -0.968 -6.378 -10.642 1.00 0.00 81 GLY A CA 13
ATOM 20085 C C . GLY A 1 90 ? -0.286 -5.361 -9.724 1.00 0.00 81 GLY A C 13
ATOM 20086 O O . GLY A 1 90 ? -0.608 -4.175 -9.757 1.00 0.00 81 GLY A O 13
ATOM 20090 N N . LEU A 1 91 ? 0.645 -5.864 -8.926 1.00 0.00 82 LEU A N 13
ATOM 20091 C CA . LEU A 1 91 ? 1.376 -5.015 -8.001 1.00 0.00 82 LEU A CA 13
ATOM 20092 C C . LEU A 1 91 ? 2.132 -3.942 -8.788 1.00 0.00 82 LEU A C 13
ATOM 20093 O O . LEU A 1 91 ? 1.738 -2.777 -8.791 1.00 0.00 82 LEU A O 13
ATOM 20109 N N . VAL A 1 92 ? 3.203 -4.374 -9.437 1.00 0.00 83 VAL A N 13
ATOM 20110 C CA . VAL A 1 92 ? 4.017 -3.465 -10.226 1.00 0.00 83 VAL A CA 13
ATOM 20111 C C . VAL A 1 92 ? 3.155 -2.836 -11.322 1.00 0.00 83 VAL A C 13
ATOM 20112 O O . VAL A 1 92 ? 3.072 -1.613 -11.425 1.00 0.00 83 VAL A O 13
ATOM 20125 N N . ALA A 1 93 ? 2.535 -3.700 -12.112 1.00 0.00 84 ALA A N 13
ATOM 20126 C CA . ALA A 1 93 ? 1.682 -3.244 -13.196 1.00 0.00 84 ALA A CA 13
ATOM 20127 C C . ALA A 1 93 ? 0.726 -2.172 -12.671 1.00 0.00 84 ALA A C 13
ATOM 20128 O O . ALA A 1 93 ? 0.333 -1.269 -13.408 1.00 0.00 84 ALA A O 13
ATOM 20135 N N . GLY A 1 94 ? 0.378 -2.306 -11.399 1.00 0.00 85 GLY A N 13
ATOM 20136 C CA . GLY A 1 94 ? -0.525 -1.360 -10.766 1.00 0.00 85 GLY A CA 13
ATOM 20137 C C . GLY A 1 94 ? 0.171 -0.021 -10.517 1.00 0.00 85 GLY A C 13
ATOM 20138 O O . GLY A 1 94 ? -0.363 1.033 -10.859 1.00 0.00 85 GLY A O 13
ATOM 20142 N N . LEU A 1 95 ? 1.351 -0.105 -9.921 1.00 0.00 86 LEU A N 13
ATOM 20143 C CA . LEU A 1 95 ? 2.126 1.087 -9.622 1.00 0.00 86 LEU A CA 13
ATOM 20144 C C . LEU A 1 95 ? 2.293 1.915 -10.897 1.00 0.00 86 LEU A C 13
ATOM 20145 O O . LEU A 1 95 ? 2.104 3.131 -10.882 1.00 0.00 86 LEU A O 13
ATOM 20161 N N . SER A 1 96 ? 2.645 1.224 -11.972 1.00 0.00 87 SER A N 13
ATOM 20162 C CA . SER A 1 96 ? 2.839 1.881 -13.253 1.00 0.00 87 SER A CA 13
ATOM 20163 C C . SER A 1 96 ? 1.531 2.526 -13.714 1.00 0.00 87 SER A C 13
ATOM 20164 O O . SER A 1 96 ? 1.474 3.735 -13.933 1.00 0.00 87 SER A O 13
ATOM 20172 N N . LEU A 1 97 ? 0.511 1.690 -13.849 1.00 0.00 88 LEU A N 13
ATOM 20173 C CA . LEU A 1 97 ? -0.793 2.164 -14.280 1.00 0.00 88 LEU A CA 13
ATOM 20174 C C . LEU A 1 97 ? -1.231 3.325 -13.384 1.00 0.00 88 LEU A C 13
ATOM 20175 O O . LEU A 1 97 ? -2.069 4.135 -13.777 1.00 0.00 88 LEU A O 13
ATOM 20191 N N . MET A 1 98 ? -0.643 3.369 -12.197 1.00 0.00 89 MET A N 13
ATOM 20192 C CA . MET A 1 98 ? -0.962 4.417 -11.243 1.00 0.00 89 MET A CA 13
ATOM 20193 C C . MET A 1 98 ? -0.338 5.749 -11.662 1.00 0.00 89 MET A C 13
ATOM 20194 O O . MET A 1 98 ? -1.051 6.705 -11.964 1.00 0.00 89 MET A O 13
ATOM 20208 N N . MET A 1 99 ? 0.987 5.770 -11.668 1.00 0.00 90 MET A N 13
ATOM 20209 C CA . MET A 1 99 ? 1.715 6.969 -12.046 1.00 0.00 90 MET A CA 13
ATOM 20210 C C . MET A 1 99 ? 1.193 7.533 -13.369 1.00 0.00 90 MET A C 13
ATOM 20211 O O . MET A 1 99 ? 1.169 8.748 -13.564 1.00 0.00 90 MET A O 13
ATOM 20225 N N . ILE A 1 100 ? 0.789 6.625 -14.245 1.00 0.00 91 ILE A N 13
ATOM 20226 C CA . ILE A 1 100 ? 0.269 7.016 -15.544 1.00 0.00 91 ILE A CA 13
ATOM 20227 C C . ILE A 1 100 ? -1.203 7.408 -15.403 1.00 0.00 91 ILE A C 13
ATOM 20228 O O . ILE A 1 100 ? -1.690 8.276 -16.125 1.00 0.00 91 ILE A O 13
ATOM 20244 N N . LEU A 1 101 ? -1.871 6.747 -14.468 1.00 0.00 92 LEU A N 13
ATOM 20245 C CA . LEU A 1 101 ? -3.278 7.015 -14.223 1.00 0.00 92 LEU A CA 13
ATOM 20246 C C . LEU A 1 101 ? -3.434 8.434 -13.671 1.00 0.00 92 LEU A C 13
ATOM 20247 O O . LEU A 1 101 ? -4.488 9.049 -13.820 1.00 0.00 92 LEU A O 13
ATOM 20263 N N . ARG A 1 102 ? -2.368 8.912 -13.045 1.00 0.00 93 ARG A N 13
ATOM 20264 C CA . ARG A 1 102 ? -2.374 10.246 -12.470 1.00 0.00 93 ARG A CA 13
ATOM 20265 C C . ARG A 1 102 ? -1.808 11.257 -13.470 1.00 0.00 93 ARG A C 13
ATOM 20266 O O . ARG A 1 102 ? -2.370 12.335 -13.654 1.00 0.00 93 ARG A O 13
ATOM 20287 N N . LEU A 1 103 ? -0.702 10.872 -14.090 1.00 0.00 94 LEU A N 13
ATOM 20288 C CA . LEU A 1 103 ? -0.054 11.732 -15.066 1.00 0.00 94 LEU A CA 13
ATOM 20289 C C . LEU A 1 103 ? -0.999 11.958 -16.248 1.00 0.00 94 LEU A C 13
ATOM 20290 O O . LEU A 1 103 ? -0.772 12.845 -17.068 1.00 0.00 94 LEU A O 13
ATOM 20306 N N . VAL A 1 104 ? -2.040 11.139 -16.296 1.00 0.00 95 VAL A N 13
ATOM 20307 C CA . VAL A 1 104 ? -3.021 11.239 -17.364 1.00 0.00 95 VAL A CA 13
ATOM 20308 C C . VAL A 1 104 ? -3.452 12.698 -17.520 1.00 0.00 95 VAL A C 13
ATOM 20309 O O . VAL A 1 104 ? -3.441 13.238 -18.626 1.00 0.00 95 VAL A O 13
ATOM 20322 N N . LEU A 1 105 ? -3.821 13.297 -16.397 1.00 0.00 96 LEU A N 13
ATOM 20323 C CA . LEU A 1 105 ? -4.255 14.684 -16.396 1.00 0.00 96 LEU A CA 13
ATOM 20324 C C . LEU A 1 105 ? -3.082 15.580 -15.992 1.00 0.00 96 LEU A C 13
ATOM 20325 O O . LEU A 1 105 ? -3.285 16.691 -15.505 1.00 0.00 96 LEU A O 13
ATOM 20341 N N . LEU A 1 106 ? -1.882 15.062 -16.208 1.00 0.00 97 LEU A N 13
ATOM 20342 C CA . LEU A 1 106 ? -0.677 15.802 -15.873 1.00 0.00 97 LEU A CA 13
ATOM 20343 C C . LEU A 1 106 ? -0.918 16.609 -14.596 1.00 0.00 97 LEU A C 13
ATOM 20344 O O . LEU A 1 106 ? -0.613 17.800 -14.543 1.00 0.00 97 LEU A O 13
ATOM 20360 N N . LEU A 1 107 ? -1.463 15.930 -13.598 1.00 0.00 98 LEU A N 13
ATOM 20361 C CA . LEU A 1 107 ? -1.749 16.569 -12.325 1.00 0.00 98 LEU A CA 13
ATOM 20362 C C . LEU A 1 107 ? -0.625 16.252 -11.336 1.00 0.00 98 LEU A C 13
ATOM 20363 O O . LEU A 1 107 ? -0.154 17.135 -10.622 1.00 0.00 98 LEU A O 13
ATOM 20379 N N . LEU A 1 108 ? -0.227 14.988 -11.327 1.00 0.00 99 LEU A N 13
ATOM 20380 C CA . LEU A 1 108 ? 0.832 14.543 -10.438 1.00 0.00 99 LEU A CA 13
ATOM 20381 C C . LEU A 1 108 ? 2.028 15.489 -10.564 1.00 0.00 99 LEU A C 13
ATOM 20382 O O . LEU A 1 108 ? 2.670 15.820 -9.568 1.00 0.00 99 LEU A O 13
ATOM 20398 N N . MET A 1 10 ? -39.636 1.140 -6.861 1.00 0.00 1 MET A N 14
ATOM 20399 C CA . MET A 1 10 ? -39.461 0.665 -8.223 1.00 0.00 1 MET A CA 14
ATOM 20400 C C . MET A 1 10 ? -38.224 1.294 -8.868 1.00 0.00 1 MET A C 14
ATOM 20401 O O . MET A 1 10 ? -37.893 2.445 -8.591 1.00 0.00 1 MET A O 14
ATOM 20415 N N . ASP A 1 11 ? -37.575 0.509 -9.717 1.00 0.00 2 ASP A N 14
ATOM 20416 C CA . ASP A 1 11 ? -36.382 0.975 -10.403 1.00 0.00 2 ASP A CA 14
ATOM 20417 C C . ASP A 1 11 ? -36.747 2.156 -11.305 1.00 0.00 2 ASP A C 14
ATOM 20418 O O . ASP A 1 11 ? -37.536 2.011 -12.236 1.00 0.00 2 ASP A O 14
ATOM 20427 N N . LEU A 1 12 ? -36.153 3.300 -10.996 1.00 0.00 3 LEU A N 14
ATOM 20428 C CA . LEU A 1 12 ? -36.406 4.506 -11.766 1.00 0.00 3 LEU A CA 14
ATOM 20429 C C . LEU A 1 12 ? -35.224 4.763 -12.704 1.00 0.00 3 LEU A C 14
ATOM 20430 O O . LEU A 1 12 ? -35.391 4.801 -13.922 1.00 0.00 3 LEU A O 14
ATOM 20446 N N . ILE A 1 13 ? -34.057 4.933 -12.101 1.00 0.00 4 ILE A N 14
ATOM 20447 C CA . ILE A 1 13 ? -32.848 5.185 -12.867 1.00 0.00 4 ILE A CA 14
ATOM 20448 C C . ILE A 1 13 ? -32.758 4.178 -14.015 1.00 0.00 4 ILE A C 14
ATOM 20449 O O . ILE A 1 13 ? -33.335 4.393 -15.080 1.00 0.00 4 ILE A O 14
ATOM 20465 N N . GLY A 1 14 ? -32.029 3.102 -13.760 1.00 0.00 5 GLY A N 14
ATOM 20466 C CA . GLY A 1 14 ? -31.856 2.061 -14.759 1.00 0.00 5 GLY A CA 14
ATOM 20467 C C . GLY A 1 14 ? -30.692 2.389 -15.696 1.00 0.00 5 GLY A C 14
ATOM 20468 O O . GLY A 1 14 ? -29.877 1.523 -16.006 1.00 0.00 5 GLY A O 14
ATOM 20472 N N . PHE A 1 15 ? -30.653 3.644 -16.121 1.00 0.00 6 PHE A N 14
ATOM 20473 C CA . PHE A 1 15 ? -29.602 4.097 -17.017 1.00 0.00 6 PHE A CA 14
ATOM 20474 C C . PHE A 1 15 ? -28.235 4.041 -16.332 1.00 0.00 6 PHE A C 14
ATOM 20475 O O . PHE A 1 15 ? -27.348 3.309 -16.768 1.00 0.00 6 PHE A O 14
ATOM 20492 N N . GLY A 1 16 ? -28.108 4.824 -15.271 1.00 0.00 7 GLY A N 14
ATOM 20493 C CA . GLY A 1 16 ? -26.864 4.873 -14.522 1.00 0.00 7 GLY A CA 14
ATOM 20494 C C . GLY A 1 16 ? -26.310 3.466 -14.287 1.00 0.00 7 GLY A C 14
ATOM 20495 O O . GLY A 1 16 ? -25.138 3.204 -14.551 1.00 0.00 7 GLY A O 14
ATOM 20499 N N . TYR A 1 17 ? -27.180 2.597 -13.793 1.00 0.00 8 TYR A N 14
ATOM 20500 C CA . TYR A 1 17 ? -26.792 1.223 -13.520 1.00 0.00 8 TYR A CA 14
ATOM 20501 C C . TYR A 1 17 ? -26.089 0.601 -14.728 1.00 0.00 8 TYR A C 14
ATOM 20502 O O . TYR A 1 17 ? -24.956 0.135 -14.619 1.00 0.00 8 TYR A O 14
ATOM 20520 N N . ALA A 1 18 ? -26.790 0.614 -15.852 1.00 0.00 9 ALA A N 14
ATOM 20521 C CA . ALA A 1 18 ? -26.247 0.057 -17.079 1.00 0.00 9 ALA A CA 14
ATOM 20522 C C . ALA A 1 18 ? -24.995 0.841 -17.479 1.00 0.00 9 ALA A C 14
ATOM 20523 O O . ALA A 1 18 ? -24.169 0.349 -18.247 1.00 0.00 9 ALA A O 14
ATOM 20530 N N . ALA A 1 19 ? -24.892 2.046 -16.940 1.00 0.00 10 ALA A N 14
ATOM 20531 C CA . ALA A 1 19 ? -23.754 2.902 -17.231 1.00 0.00 10 ALA A CA 14
ATOM 20532 C C . ALA A 1 19 ? -22.491 2.287 -16.626 1.00 0.00 10 ALA A C 14
ATOM 20533 O O . ALA A 1 19 ? -21.564 1.926 -17.349 1.00 0.00 10 ALA A O 14
ATOM 20540 N N . LEU A 1 20 ? -22.495 2.186 -15.304 1.00 0.00 11 LEU A N 14
ATOM 20541 C CA . LEU A 1 20 ? -21.360 1.620 -14.594 1.00 0.00 11 LEU A CA 14
ATOM 20542 C C . LEU A 1 20 ? -21.093 0.206 -15.113 1.00 0.00 11 LEU A C 14
ATOM 20543 O O . LEU A 1 20 ? -19.941 -0.184 -15.296 1.00 0.00 11 LEU A O 14
ATOM 20559 N N . VAL A 1 21 ? -22.176 -0.523 -15.335 1.00 0.00 12 VAL A N 14
ATOM 20560 C CA . VAL A 1 21 ? -22.073 -1.886 -15.829 1.00 0.00 12 VAL A CA 14
ATOM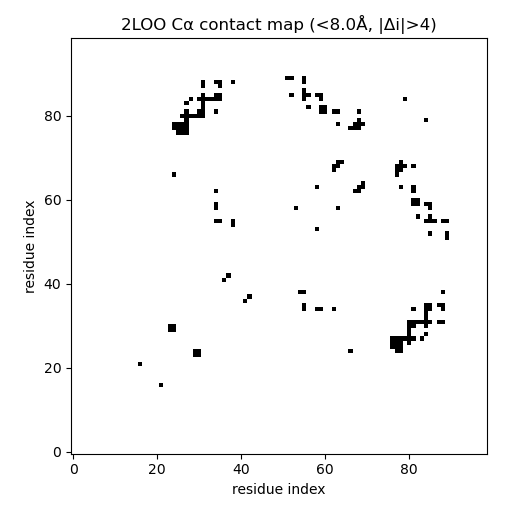 20561 C C . VAL A 1 21 ? -21.262 -1.893 -17.127 1.00 0.00 12 VAL A C 14
ATOM 20562 O O . VAL A 1 21 ? -20.329 -2.680 -17.276 1.00 0.00 12 VAL A O 14
ATOM 20575 N N . THR A 1 22 ? -21.649 -1.007 -18.033 1.00 0.00 13 THR A N 14
ATOM 20576 C CA . THR A 1 22 ? -20.969 -0.901 -19.313 1.00 0.00 13 THR A CA 14
ATOM 20577 C C . THR A 1 22 ? -19.511 -0.485 -19.111 1.00 0.00 13 THR A C 14
ATOM 20578 O O . THR A 1 22 ? -18.633 -0.900 -19.865 1.00 0.00 13 THR A O 14
ATOM 20589 N N . PHE A 1 23 ? -19.299 0.330 -18.088 1.00 0.00 14 PHE A N 14
ATOM 20590 C CA . PHE A 1 23 ? -17.962 0.807 -17.776 1.00 0.00 14 PHE A CA 14
ATOM 20591 C C . PHE A 1 23 ? -17.053 -0.348 -17.353 1.00 0.00 14 PHE A C 14
ATOM 20592 O O . PHE A 1 23 ? -15.969 -0.525 -17.907 1.00 0.00 14 PHE A O 14
ATOM 20609 N N . GLY A 1 24 ? -17.527 -1.104 -16.373 1.00 0.00 15 GLY A N 14
ATOM 20610 C CA . GLY A 1 24 ? -16.770 -2.237 -15.868 1.00 0.00 15 GLY A CA 14
ATOM 20611 C C . GLY A 1 24 ? -16.675 -3.345 -16.919 1.00 0.00 15 GLY A C 14
ATOM 20612 O O . GLY A 1 24 ? -15.744 -4.148 -16.897 1.00 0.00 15 GLY A O 14
ATOM 20616 N N . SER A 1 25 ? -17.652 -3.352 -17.815 1.00 0.00 16 SER A N 14
ATOM 20617 C CA . SER A 1 25 ? -17.691 -4.348 -18.872 1.00 0.00 16 SER A CA 14
ATOM 20618 C C . SER A 1 25 ? -16.539 -4.116 -19.852 1.00 0.00 16 SER A C 14
ATOM 20619 O O . SER A 1 25 ? -15.733 -5.014 -20.092 1.00 0.00 16 SER A O 14
ATOM 20627 N N . ILE A 1 26 ? -16.498 -2.907 -20.392 1.00 0.00 17 ILE A N 14
ATOM 20628 C CA . ILE A 1 26 ? -15.458 -2.546 -21.340 1.00 0.00 17 ILE A CA 14
ATOM 20629 C C . ILE A 1 26 ? -14.111 -2.489 -20.617 1.00 0.00 17 ILE A C 14
ATOM 20630 O O . ILE A 1 26 ? -13.167 -3.176 -21.002 1.00 0.00 17 ILE A O 14
ATOM 20646 N N . PHE A 1 27 ? -14.066 -1.663 -19.582 1.00 0.00 18 PHE A N 14
ATOM 20647 C CA . PHE A 1 27 ? -12.850 -1.508 -18.801 1.00 0.00 18 PHE A CA 14
ATOM 20648 C C . PHE A 1 27 ? -12.251 -2.869 -18.443 1.00 0.00 18 PHE A C 14
ATOM 20649 O O . PHE A 1 27 ? -11.050 -3.083 -18.600 1.00 0.00 18 PHE A O 14
ATOM 20666 N N . GLY A 1 28 ? -13.115 -3.755 -17.970 1.00 0.00 19 GLY A N 14
ATOM 20667 C CA . GLY A 1 28 ? -12.686 -5.089 -17.588 1.00 0.00 19 GLY A CA 14
ATOM 20668 C C . GLY A 1 28 ? -11.788 -5.705 -18.664 1.00 0.00 19 GLY A C 14
ATOM 20669 O O . GLY A 1 28 ? -10.614 -5.975 -18.417 1.00 0.00 19 GLY A O 14
ATOM 20673 N N . TYR A 1 29 ? -12.375 -5.908 -19.834 1.00 0.00 20 TYR A N 14
ATOM 20674 C CA . TYR A 1 29 ? -11.643 -6.487 -20.948 1.00 0.00 20 TYR A CA 14
ATOM 20675 C C . TYR A 1 29 ? -11.013 -7.825 -20.554 1.00 0.00 20 TYR A C 14
ATOM 20676 O O . TYR A 1 29 ? -10.939 -8.156 -19.372 1.00 0.00 20 TYR A O 14
ATOM 20694 N N . LYS A 1 30 ? -10.576 -8.557 -21.568 1.00 0.00 21 LYS A N 14
ATOM 20695 C CA . LYS A 1 30 ? -9.955 -9.852 -21.342 1.00 0.00 21 LYS A CA 14
ATOM 20696 C C . LYS A 1 30 ? -8.776 -9.686 -20.382 1.00 0.00 21 LYS A C 14
ATOM 20697 O O . LYS A 1 30 ? -8.232 -8.592 -20.244 1.00 0.00 21 LYS A O 14
ATOM 20716 N N . ARG A 1 31 ? -8.415 -10.790 -19.743 1.00 0.00 22 ARG A N 14
ATOM 20717 C CA . ARG A 1 31 ? -7.310 -10.781 -18.799 1.00 0.00 22 ARG A CA 14
ATOM 20718 C C . ARG A 1 31 ? -6.228 -11.769 -19.240 1.00 0.00 22 ARG A C 14
ATOM 20719 O O . ARG A 1 31 ? -6.503 -12.699 -19.996 1.00 0.00 22 ARG A O 14
ATOM 20740 N N . ARG A 1 32 ? -5.021 -11.534 -18.747 1.00 0.00 23 ARG A N 14
ATOM 20741 C CA . ARG A 1 32 ? -3.897 -12.392 -19.080 1.00 0.00 23 ARG A CA 14
ATOM 20742 C C . ARG A 1 32 ? -3.826 -13.574 -18.112 1.00 0.00 23 ARG A C 14
ATOM 20743 O O . ARG A 1 32 ? -4.202 -14.691 -18.463 1.00 0.00 23 ARG A O 14
ATOM 20764 N N . GLY A 1 33 ? -3.341 -13.288 -16.913 1.00 0.00 24 GLY A N 14
ATOM 20765 C CA . GLY A 1 33 ? -3.216 -14.314 -15.892 1.00 0.00 24 GLY A CA 14
ATOM 20766 C C . GLY A 1 33 ? -3.137 -13.691 -14.496 1.00 0.00 24 GLY A C 14
ATOM 20767 O O . GLY A 1 33 ? -2.962 -12.481 -14.361 1.00 0.00 24 GLY A O 14
ATOM 20771 N N . GLY A 1 34 ? -3.269 -14.547 -13.493 1.00 0.00 25 GLY A N 14
ATOM 20772 C CA . GLY A 1 34 ? -3.214 -14.096 -12.113 1.00 0.00 25 GLY A CA 14
ATOM 20773 C C . GLY A 1 34 ? -4.454 -13.274 -11.755 1.00 0.00 25 GLY A C 14
ATOM 20774 O O . GLY A 1 34 ? -4.443 -12.048 -11.864 1.00 0.00 25 GLY A O 14
ATOM 20778 N N . VAL A 1 35 ? -5.493 -13.980 -11.336 1.00 0.00 26 VAL A N 14
ATOM 20779 C CA . VAL A 1 35 ? -6.738 -13.331 -10.961 1.00 0.00 26 VAL A CA 14
ATOM 20780 C C . VAL A 1 35 ? -6.458 -12.290 -9.875 1.00 0.00 26 VAL A C 14
ATOM 20781 O O . VAL A 1 35 ? -6.858 -11.134 -10.001 1.00 0.00 26 VAL A O 14
ATOM 20794 N N . PRO A 1 36 ? -5.756 -12.750 -8.805 1.00 0.00 27 PRO A N 14
ATOM 20795 C CA . PRO A 1 36 ? -5.419 -11.872 -7.698 1.00 0.00 27 PRO A CA 14
ATOM 20796 C C . PRO A 1 36 ? -4.282 -10.921 -8.079 1.00 0.00 27 PRO A C 14
ATOM 20797 O O . PRO A 1 36 ? -3.265 -10.857 -7.390 1.00 0.00 27 PRO A O 14
ATOM 20808 N N . SER A 1 37 ? -4.493 -10.207 -9.175 1.00 0.00 28 SER A N 14
ATOM 20809 C CA . SER A 1 37 ? -3.499 -9.263 -9.655 1.00 0.00 28 SER A CA 14
ATOM 20810 C C . SER A 1 37 ? -4.095 -7.855 -9.706 1.00 0.00 28 SER A C 14
ATOM 20811 O O . SER A 1 37 ? -3.697 -6.980 -8.938 1.00 0.00 28 SER A O 14
ATOM 20819 N N . LEU A 1 38 ? -5.041 -7.680 -10.617 1.00 0.00 29 LEU A N 14
ATOM 20820 C CA . LEU A 1 38 ? -5.697 -6.393 -10.777 1.00 0.00 29 LEU A CA 14
ATOM 20821 C C . LEU A 1 38 ? -6.156 -5.886 -9.409 1.00 0.00 29 LEU A C 14
ATOM 20822 O O . LEU A 1 38 ? -5.678 -4.858 -8.931 1.00 0.00 29 LEU A O 14
ATOM 20838 N N . ILE A 1 39 ? -7.079 -6.630 -8.817 1.00 0.00 30 ILE A N 14
ATOM 20839 C CA . ILE A 1 39 ? -7.609 -6.269 -7.513 1.00 0.00 30 ILE A CA 14
ATOM 20840 C C . ILE A 1 39 ? -6.463 -5.796 -6.616 1.00 0.00 30 ILE A C 14
ATOM 20841 O O . ILE A 1 39 ? -6.619 -4.840 -5.857 1.00 0.00 30 ILE A O 14
ATOM 20857 N N . ALA A 1 40 ? -5.339 -6.487 -6.731 1.00 0.00 31 ALA A N 14
ATOM 20858 C CA . ALA A 1 40 ? -4.168 -6.150 -5.940 1.00 0.00 31 ALA A CA 14
ATOM 20859 C C . ALA A 1 40 ? -3.716 -4.729 -6.285 1.00 0.00 31 ALA A C 14
ATOM 20860 O O . ALA A 1 40 ? -3.478 -3.916 -5.394 1.00 0.00 31 ALA A O 14
ATOM 20867 N N . GLY A 1 41 ? -3.611 -4.475 -7.581 1.00 0.00 32 GLY A N 14
ATOM 20868 C CA . GLY A 1 41 ? -3.192 -3.167 -8.056 1.00 0.00 32 GLY A CA 14
ATOM 20869 C C . GLY A 1 41 ? -4.219 -2.095 -7.688 1.00 0.00 32 GLY A C 14
ATOM 20870 O O . GLY A 1 41 ? -3.900 -1.142 -6.979 1.00 0.00 32 GLY A O 14
ATOM 20874 N N . LEU A 1 42 ? -5.432 -2.287 -8.186 1.00 0.00 33 LEU A N 14
ATOM 20875 C CA . LEU A 1 42 ? -6.508 -1.348 -7.918 1.00 0.00 33 LEU A CA 14
ATOM 20876 C C . LEU A 1 42 ? -6.449 -0.917 -6.452 1.00 0.00 33 LEU A C 14
ATOM 20877 O O . LEU A 1 42 ? -6.537 0.272 -6.147 1.00 0.00 33 LEU A O 14
ATOM 20893 N N . PHE A 1 43 ? -6.302 -1.906 -5.582 1.00 0.00 34 PHE A N 14
ATOM 20894 C CA . PHE A 1 43 ? -6.231 -1.643 -4.155 1.00 0.00 34 PHE A CA 14
ATOM 20895 C C . PHE A 1 43 ? -5.043 -0.738 -3.823 1.00 0.00 34 PHE A C 14
ATOM 20896 O O . PHE A 1 43 ? -5.208 0.296 -3.177 1.00 0.00 34 PHE A O 14
ATOM 20913 N N . VAL A 1 44 ? -3.873 -1.159 -4.279 1.00 0.00 35 VAL A N 14
ATOM 20914 C CA . VAL A 1 44 ? -2.658 -0.400 -4.038 1.00 0.00 35 VAL A CA 14
ATOM 20915 C C . VAL A 1 44 ? -2.848 1.032 -4.544 1.00 0.00 35 VAL A C 14
ATOM 20916 O O . VAL A 1 44 ? -2.277 1.970 -3.991 1.00 0.00 35 VAL A O 14
ATOM 20929 N N . GLY A 1 45 ? -3.652 1.153 -5.591 1.00 0.00 36 GLY A N 14
ATOM 20930 C CA . GLY A 1 45 ? -3.924 2.454 -6.178 1.00 0.00 36 GLY A CA 14
ATOM 20931 C C . GLY A 1 45 ? -4.919 3.243 -5.325 1.00 0.00 36 GLY A C 14
ATOM 20932 O O . GLY A 1 45 ? -4.819 4.465 -5.218 1.00 0.00 36 GLY A O 14
ATOM 20936 N N . CYS A 1 46 ? -5.857 2.514 -4.740 1.00 0.00 37 CYS A N 14
ATOM 20937 C CA . CYS A 1 46 ? -6.870 3.130 -3.900 1.00 0.00 37 CYS A CA 14
ATOM 20938 C C . CYS A 1 46 ? -6.182 3.696 -2.656 1.00 0.00 37 CYS A C 14
ATOM 20939 O O . CYS A 1 46 ? -6.508 4.795 -2.208 1.00 0.00 37 CYS A O 14
ATOM 20947 N N . LEU A 1 47 ? -5.244 2.921 -2.132 1.00 0.00 38 LEU A N 14
ATOM 20948 C CA . LEU A 1 47 ? -4.508 3.331 -0.949 1.00 0.00 38 LEU A CA 14
ATOM 20949 C C . LEU A 1 47 ? -3.517 4.434 -1.327 1.00 0.00 38 LEU A C 14
ATOM 20950 O O . LEU A 1 47 ? -3.276 5.352 -0.544 1.00 0.00 38 LEU A O 14
ATOM 20966 N N . ALA A 1 48 ? -2.970 4.308 -2.527 1.00 0.00 39 ALA A N 14
ATOM 20967 C CA . ALA A 1 48 ? -2.011 5.283 -3.018 1.00 0.00 39 ALA A CA 14
ATOM 20968 C C . ALA A 1 48 ? -2.691 6.649 -3.129 1.00 0.00 39 ALA A C 14
ATOM 20969 O O . ALA A 1 48 ? -2.178 7.645 -2.620 1.00 0.00 39 ALA A O 14
ATOM 20976 N N . GLY A 1 49 ? -3.834 6.653 -3.798 1.00 0.00 40 GLY A N 14
ATOM 20977 C CA . GLY A 1 49 ? -4.589 7.881 -3.983 1.00 0.00 40 GLY A CA 14
ATOM 20978 C C . GLY A 1 49 ? -5.016 8.470 -2.636 1.00 0.00 40 GLY A C 14
ATOM 20979 O O . GLY A 1 49 ? -4.786 9.648 -2.369 1.00 0.00 40 GLY A O 14
ATOM 20983 N N . TYR A 1 50 ? -5.629 7.622 -1.824 1.00 0.00 41 TYR A N 14
ATOM 20984 C CA . TYR A 1 50 ? -6.090 8.044 -0.512 1.00 0.00 41 TYR A CA 14
ATOM 20985 C C . TYR A 1 50 ? -4.924 8.538 0.346 1.00 0.00 41 TYR A C 14
ATOM 20986 O O . TYR A 1 50 ? -5.109 9.374 1.230 1.00 0.00 41 TYR A O 14
ATOM 21004 N N . GLY A 1 51 ? -3.748 8.000 0.056 1.00 0.00 42 GLY A N 14
ATOM 21005 C CA . GLY A 1 51 ? -2.552 8.376 0.790 1.00 0.00 42 GLY A CA 14
ATOM 21006 C C . GLY A 1 51 ? -2.053 9.756 0.356 1.00 0.00 42 GLY A C 14
ATOM 21007 O O . GLY A 1 51 ? -2.217 10.736 1.082 1.00 0.00 42 GLY A O 14
ATOM 21011 N N . ALA A 1 52 ? -1.455 9.790 -0.825 1.00 0.00 43 ALA A N 14
ATOM 21012 C CA . ALA A 1 52 ? -0.931 11.033 -1.365 1.00 0.00 43 ALA A CA 14
ATOM 21013 C C . ALA A 1 52 ? -2.025 12.103 -1.322 1.00 0.00 43 ALA A C 14
ATOM 21014 O O . ALA A 1 52 ? -1.840 13.162 -0.725 1.00 0.00 43 ALA A O 14
ATOM 21021 N N . TYR A 1 53 ? -3.141 11.788 -1.964 1.00 0.00 44 TYR A N 14
ATOM 21022 C CA . TYR A 1 53 ? -4.264 12.709 -2.008 1.00 0.00 44 TYR A CA 14
ATOM 21023 C C . TYR A 1 53 ? -3.866 14.029 -2.671 1.00 0.00 44 TYR A C 14
ATOM 21024 O O . TYR A 1 53 ? -3.311 14.912 -2.020 1.00 0.00 44 TYR A O 14
ATOM 21042 N N . ARG A 1 54 ? -4.165 14.121 -3.959 1.00 0.00 45 ARG A N 14
ATOM 21043 C CA . ARG A 1 54 ? -3.845 15.318 -4.717 1.00 0.00 45 ARG A CA 14
ATOM 21044 C C . ARG A 1 54 ? -2.430 15.221 -5.291 1.00 0.00 45 ARG A C 14
ATOM 21045 O O . ARG A 1 54 ? -2.168 15.704 -6.391 1.00 0.00 45 ARG A O 14
ATOM 21066 N N . VAL A 1 55 ? -1.555 14.592 -4.520 1.00 0.00 46 VAL A N 14
ATOM 21067 C CA . VAL A 1 55 ? -0.174 14.425 -4.938 1.00 0.00 46 VAL A CA 14
ATOM 21068 C C . VAL A 1 55 ? 0.483 15.800 -5.074 1.00 0.00 46 VAL A C 14
ATOM 21069 O O . VAL A 1 55 ? 1.581 15.917 -5.616 1.00 0.00 46 VAL A O 14
ATOM 21082 N N . SER A 1 56 ? -0.217 16.807 -4.572 1.00 0.00 47 SER A N 14
ATOM 21083 C CA . SER A 1 56 ? 0.285 18.169 -4.631 1.00 0.00 47 SER A CA 14
ATOM 21084 C C . SER A 1 56 ? 1.754 18.205 -4.204 1.00 0.00 47 SER A C 14
ATOM 21085 O O . SER A 1 56 ? 2.290 17.207 -3.725 1.00 0.00 47 SER A O 14
ATOM 21093 N N . ASN A 1 57 ? 2.364 19.366 -4.394 1.00 0.00 48 ASN A N 14
ATOM 21094 C CA . ASN A 1 57 ? 3.761 19.544 -4.036 1.00 0.00 48 ASN A CA 14
ATOM 21095 C C . ASN A 1 57 ? 3.892 19.570 -2.512 1.00 0.00 48 ASN A C 14
ATOM 21096 O O . ASN A 1 57 ? 4.146 20.620 -1.924 1.00 0.00 48 ASN A O 14
ATOM 21107 N N . ASP A 1 58 ? 3.713 18.400 -1.915 1.00 0.00 49 ASP A N 14
ATOM 21108 C CA . ASP A 1 58 ? 3.809 18.275 -0.470 1.00 0.00 49 ASP A CA 14
ATOM 21109 C C . ASP A 1 58 ? 4.124 16.822 -0.108 1.00 0.00 49 ASP A C 14
ATOM 21110 O O . ASP A 1 58 ? 4.985 16.561 0.731 1.00 0.00 49 ASP A O 14
ATOM 21119 N N . LYS A 1 59 ? 3.410 15.916 -0.759 1.00 0.00 50 LYS A N 14
ATOM 21120 C CA . LYS A 1 59 ? 3.603 14.496 -0.516 1.00 0.00 50 LYS A CA 14
ATOM 21121 C C . LYS A 1 59 ? 4.335 13.874 -1.708 1.00 0.00 50 LYS A C 14
ATOM 21122 O O . LYS A 1 59 ? 4.690 14.573 -2.656 1.00 0.00 50 LYS A O 14
ATOM 21141 N N . ARG A 1 60 ? 4.537 12.568 -1.620 1.00 0.00 51 ARG A N 14
ATOM 21142 C CA . ARG A 1 60 ? 5.220 11.844 -2.679 1.00 0.00 51 ARG A CA 14
ATOM 21143 C C . ARG A 1 60 ? 4.366 11.830 -3.949 1.00 0.00 51 ARG A C 14
ATOM 21144 O O . ARG A 1 60 ? 3.291 12.428 -3.985 1.00 0.00 51 ARG A O 14
ATOM 21165 N N . ASP A 1 61 ? 4.876 11.141 -4.959 1.00 0.00 52 ASP A N 14
ATOM 21166 C CA . ASP A 1 61 ? 4.173 11.041 -6.227 1.00 0.00 52 ASP A CA 14
ATOM 21167 C C . ASP A 1 61 ? 4.088 9.571 -6.643 1.00 0.00 52 ASP A C 14
ATOM 21168 O O . ASP A 1 61 ? 3.048 8.935 -6.479 1.00 0.00 52 ASP A O 14
ATOM 21177 N N . VAL A 1 62 ? 5.195 9.075 -7.175 1.00 0.00 53 VAL A N 14
ATOM 21178 C CA . VAL A 1 62 ? 5.259 7.692 -7.616 1.00 0.00 53 VAL A CA 14
ATOM 21179 C C . VAL A 1 62 ? 6.074 6.877 -6.610 1.00 0.00 53 VAL A C 14
ATOM 21180 O O . VAL A 1 62 ? 6.093 5.648 -6.671 1.00 0.00 53 VAL A O 14
ATOM 21193 N N . LYS A 1 63 ? 6.729 7.594 -5.708 1.00 0.00 54 LYS A N 14
ATOM 21194 C CA . LYS A 1 63 ? 7.544 6.952 -4.690 1.00 0.00 54 LYS A CA 14
ATOM 21195 C C . LYS A 1 63 ? 6.692 5.938 -3.925 1.00 0.00 54 LYS A C 14
ATOM 21196 O O . LYS A 1 63 ? 7.146 4.831 -3.639 1.00 0.00 54 LYS A O 14
ATOM 21215 N N . VAL A 1 64 ? 5.471 6.351 -3.616 1.00 0.00 55 VAL A N 14
ATOM 21216 C CA . VAL A 1 64 ? 4.552 5.492 -2.890 1.00 0.00 55 VAL A CA 14
ATOM 21217 C C . VAL A 1 64 ? 4.106 4.345 -3.799 1.00 0.00 55 VAL A C 14
ATOM 21218 O O . VAL A 1 64 ? 3.931 3.217 -3.342 1.00 0.00 55 VAL A O 14
ATOM 21231 N N . SER A 1 65 ? 3.934 4.674 -5.071 1.00 0.00 56 SER A N 14
ATOM 21232 C CA . SER A 1 65 ? 3.511 3.686 -6.049 1.00 0.00 56 SER A CA 14
ATOM 21233 C C . SER A 1 65 ? 4.444 2.474 -6.005 1.00 0.00 56 SER A C 14
ATOM 21234 O O . SER A 1 65 ? 3.994 1.347 -5.801 1.00 0.00 56 SER A O 14
ATOM 21242 N N . LEU A 1 66 ? 5.726 2.746 -6.199 1.00 0.00 57 LEU A N 14
ATOM 21243 C CA . LEU A 1 66 ? 6.726 1.692 -6.183 1.00 0.00 57 LEU A CA 14
ATOM 21244 C C . LEU A 1 66 ? 6.926 1.205 -4.747 1.00 0.00 57 LEU A C 14
ATOM 21245 O O . LEU A 1 66 ? 6.652 0.047 -4.436 1.00 0.00 57 LEU A O 14
ATOM 21261 N N . PHE A 1 67 ? 7.401 2.115 -3.908 1.00 0.00 58 PHE A N 14
ATOM 21262 C CA . PHE A 1 67 ? 7.640 1.792 -2.512 1.00 0.00 58 PHE A CA 14
ATOM 21263 C C . PHE A 1 67 ? 6.566 0.844 -1.976 1.00 0.00 58 PHE A C 14
ATOM 21264 O O . PHE A 1 67 ? 6.875 -0.110 -1.263 1.00 0.00 58 PHE A O 14
ATOM 21281 N N . THR A 1 68 ? 5.327 1.138 -2.340 1.00 0.00 59 THR A N 14
ATOM 21282 C CA . THR A 1 68 ? 4.205 0.323 -1.905 1.00 0.00 59 THR A CA 14
ATOM 21283 C C . THR A 1 68 ? 4.228 -1.035 -2.609 1.00 0.00 59 THR A C 14
ATOM 21284 O O . THR A 1 68 ? 4.280 -2.076 -1.956 1.00 0.00 59 THR A O 14
ATOM 21295 N N . ALA A 1 69 ? 4.187 -0.980 -3.932 1.00 0.00 60 ALA A N 14
ATOM 21296 C CA . ALA A 1 69 ? 4.203 -2.194 -4.732 1.00 0.00 60 ALA A CA 14
ATOM 21297 C C . ALA A 1 69 ? 5.235 -3.165 -4.157 1.00 0.00 60 ALA A C 14
ATOM 21298 O O . ALA A 1 69 ? 4.980 -4.365 -4.064 1.00 0.00 60 ALA A O 14
ATOM 21305 N N . PHE A 1 70 ? 6.380 -2.611 -3.786 1.00 0.00 61 PHE A N 14
ATOM 21306 C CA . PHE A 1 70 ? 7.452 -3.413 -3.222 1.00 0.00 61 PHE A CA 14
ATOM 21307 C C . PHE A 1 70 ? 7.069 -3.950 -1.842 1.00 0.00 61 PHE A C 14
ATOM 21308 O O . PHE A 1 70 ? 7.257 -5.131 -1.556 1.00 0.00 61 PHE A O 14
ATOM 21325 N N . PHE A 1 71 ? 6.537 -3.055 -1.021 1.00 0.00 62 PHE A N 14
ATOM 21326 C CA . PHE A 1 71 ? 6.125 -3.423 0.322 1.00 0.00 62 PHE A CA 14
ATOM 21327 C C . PHE A 1 71 ? 5.005 -4.465 0.286 1.00 0.00 62 PHE A C 14
ATOM 21328 O O . PHE A 1 71 ? 5.196 -5.602 0.714 1.00 0.00 62 PHE A O 14
ATOM 21345 N N . LEU A 1 72 ? 3.861 -4.039 -0.229 1.00 0.00 63 LEU A N 14
ATOM 21346 C CA . LEU A 1 72 ? 2.710 -4.921 -0.326 1.00 0.00 63 LEU A CA 14
ATOM 21347 C C . LEU A 1 72 ? 3.145 -6.254 -0.938 1.00 0.00 63 LEU A C 14
ATOM 21348 O O . LEU A 1 72 ? 2.844 -7.317 -0.397 1.00 0.00 63 LEU A O 14
ATOM 21364 N N . ALA A 1 73 ? 3.847 -6.155 -2.057 1.00 0.00 64 ALA A N 14
ATOM 21365 C CA . ALA A 1 73 ? 4.326 -7.340 -2.748 1.00 0.00 64 ALA A CA 14
ATOM 21366 C C . ALA A 1 73 ? 4.953 -8.297 -1.733 1.00 0.00 64 ALA A C 14
ATOM 21367 O O . ALA A 1 73 ? 4.458 -9.405 -1.531 1.00 0.00 64 ALA A O 14
ATOM 21374 N N . THR A 1 74 ? 6.034 -7.836 -1.122 1.00 0.00 65 THR A N 14
ATOM 21375 C CA . THR A 1 74 ? 6.735 -8.638 -0.133 1.00 0.00 65 THR A CA 14
ATOM 21376 C C . THR A 1 74 ? 5.739 -9.283 0.833 1.00 0.00 65 THR A C 14
ATOM 21377 O O . THR A 1 74 ? 5.872 -10.458 1.174 1.00 0.00 65 THR A O 14
ATOM 21388 N N . ILE A 1 75 ? 4.763 -8.488 1.245 1.00 0.00 66 ILE A N 14
ATOM 21389 C CA . ILE A 1 75 ? 3.745 -8.967 2.165 1.00 0.00 66 ILE A CA 14
ATOM 21390 C C . ILE A 1 75 ? 2.944 -10.085 1.495 1.00 0.00 66 ILE A C 14
ATOM 21391 O O . ILE A 1 75 ? 3.108 -11.257 1.831 1.00 0.00 66 ILE A O 14
ATOM 21407 N N . MET A 1 76 ? 2.096 -9.684 0.559 1.00 0.00 67 MET A N 14
ATOM 21408 C CA . MET A 1 76 ? 1.270 -10.638 -0.161 1.00 0.00 67 MET A CA 14
ATOM 21409 C C . MET A 1 76 ? 2.082 -11.869 -0.568 1.00 0.00 67 MET A C 14
ATOM 21410 O O . MET A 1 76 ? 1.917 -12.944 0.007 1.00 0.00 67 MET A O 14
ATOM 21424 N N . GLY A 1 77 ? 2.943 -11.671 -1.556 1.00 0.00 68 GLY A N 14
ATOM 21425 C CA . GLY A 1 77 ? 3.781 -12.752 -2.047 1.00 0.00 68 GLY A CA 14
ATOM 21426 C C . GLY A 1 77 ? 2.941 -13.981 -2.399 1.00 0.00 68 GLY A C 14
ATOM 21427 O O . GLY A 1 77 ? 3.426 -15.109 -2.331 1.00 0.00 68 GLY A O 14
ATOM 21431 N N . VAL A 1 78 ? 1.695 -13.720 -2.768 1.00 0.00 69 VAL A N 14
ATOM 21432 C CA . VAL A 1 78 ? 0.783 -14.791 -3.132 1.00 0.00 69 VAL A CA 14
ATOM 21433 C C . VAL A 1 78 ? 1.292 -15.481 -4.399 1.00 0.00 69 VAL A C 14
ATOM 21434 O O . VAL A 1 78 ? 1.901 -16.548 -4.327 1.00 0.00 69 VAL A O 14
ATOM 21447 N N . ARG A 1 79 ? 1.024 -14.844 -5.529 1.00 0.00 70 ARG A N 14
ATOM 21448 C CA . ARG A 1 79 ? 1.448 -15.383 -6.811 1.00 0.00 70 ARG A CA 14
ATOM 21449 C C . ARG A 1 79 ? 2.881 -15.911 -6.717 1.00 0.00 70 ARG A C 14
ATOM 21450 O O . ARG A 1 79 ? 3.746 -15.265 -6.128 1.00 0.00 70 ARG A O 14
ATOM 21471 N N . PHE A 1 80 ? 3.088 -17.079 -7.307 1.00 0.00 71 PHE A N 14
ATOM 21472 C CA . PHE A 1 80 ? 4.401 -17.700 -7.297 1.00 0.00 71 PHE A CA 14
ATOM 21473 C C . PHE A 1 80 ? 5.034 -17.665 -8.690 1.00 0.00 71 PHE A C 14
ATOM 21474 O O . PHE A 1 80 ? 6.246 -17.502 -8.820 1.00 0.00 71 PHE A O 14
ATOM 21491 N N . LYS A 1 81 ? 4.185 -17.822 -9.695 1.00 0.00 72 LYS A N 14
ATOM 21492 C CA . LYS A 1 81 ? 4.647 -17.810 -11.073 1.00 0.00 72 LYS A CA 14
ATOM 21493 C C . LYS A 1 81 ? 4.925 -16.368 -11.500 1.00 0.00 72 LYS A C 14
ATOM 21494 O O . LYS A 1 81 ? 5.175 -15.505 -10.660 1.00 0.00 72 LYS A O 14
ATOM 21513 N N . ARG A 1 82 ? 4.874 -16.151 -12.806 1.00 0.00 73 ARG A N 14
ATOM 21514 C CA . ARG A 1 82 ? 5.117 -14.828 -13.356 1.00 0.00 73 ARG A CA 14
ATOM 21515 C C . ARG A 1 82 ? 4.063 -14.489 -14.412 1.00 0.00 73 ARG A C 14
ATOM 21516 O O . ARG A 1 82 ? 3.903 -15.217 -15.391 1.00 0.00 73 ARG A O 14
ATOM 21537 N N . SER A 1 83 ? 3.371 -13.384 -14.177 1.00 0.00 74 SER A N 14
ATOM 21538 C CA . SER A 1 83 ? 2.336 -12.940 -15.096 1.00 0.00 74 SER A CA 14
ATOM 21539 C C . SER A 1 83 ? 2.793 -11.676 -15.827 1.00 0.00 74 SER A C 14
ATOM 21540 O O . SER A 1 83 ? 2.977 -11.691 -17.043 1.00 0.00 74 SER A O 14
ATOM 21548 N N . LYS A 1 84 ? 2.964 -10.613 -15.055 1.00 0.00 75 LYS A N 14
ATOM 21549 C CA . LYS A 1 84 ? 3.396 -9.344 -15.614 1.00 0.00 75 LYS A CA 14
ATOM 21550 C C . LYS A 1 84 ? 4.925 -9.282 -15.606 1.00 0.00 75 LYS A C 14
ATOM 21551 O O . LYS A 1 84 ? 5.567 -9.577 -16.612 1.00 0.00 75 LYS A O 14
ATOM 21570 N N . LYS A 1 85 ? 5.463 -8.896 -14.458 1.00 0.00 76 LYS A N 14
ATOM 21571 C CA . LYS A 1 85 ? 6.904 -8.791 -14.306 1.00 0.00 76 LYS A CA 14
ATOM 21572 C C . LYS A 1 85 ? 7.456 -10.120 -13.786 1.00 0.00 76 LYS A C 14
ATOM 21573 O O . LYS A 1 85 ? 7.782 -11.010 -14.570 1.00 0.00 76 LYS A O 14
ATOM 21592 N N . ILE A 1 86 ? 7.543 -10.212 -12.467 1.00 0.00 77 ILE A N 14
ATOM 21593 C CA . ILE A 1 86 ? 8.049 -11.418 -11.833 1.00 0.00 77 ILE A CA 14
ATOM 21594 C C . ILE A 1 86 ? 6.991 -11.967 -10.874 1.00 0.00 77 ILE A C 14
ATOM 21595 O O . ILE A 1 86 ? 6.031 -12.605 -11.302 1.00 0.00 77 ILE A O 14
ATOM 21611 N N . MET A 1 87 ? 7.204 -11.700 -9.593 1.00 0.00 78 MET A N 14
ATOM 21612 C CA . MET A 1 87 ? 6.281 -12.159 -8.570 1.00 0.00 78 MET A CA 14
ATOM 21613 C C . MET A 1 87 ? 5.093 -11.204 -8.434 1.00 0.00 78 MET A C 14
ATOM 21614 O O . MET A 1 87 ? 3.943 -11.612 -8.586 1.00 0.00 78 MET A O 14
ATOM 21628 N N . PRO A 1 88 ? 5.421 -9.917 -8.141 1.00 0.00 79 PRO A N 14
ATOM 21629 C CA . PRO A 1 88 ? 4.395 -8.900 -7.983 1.00 0.00 79 PRO A CA 14
ATOM 21630 C C . PRO A 1 88 ? 3.823 -8.483 -9.340 1.00 0.00 79 PRO A C 14
ATOM 21631 O O . PRO A 1 88 ? 4.281 -7.510 -9.937 1.00 0.00 79 PRO A O 14
ATOM 21642 N N . ALA A 1 89 ? 2.831 -9.239 -9.786 1.00 0.00 80 ALA A N 14
ATOM 21643 C CA . ALA A 1 89 ? 2.192 -8.960 -11.061 1.00 0.00 80 ALA A CA 14
ATOM 21644 C C . ALA A 1 89 ? 1.123 -7.884 -10.865 1.00 0.00 80 ALA A C 14
ATOM 21645 O O . ALA A 1 89 ? 1.060 -6.920 -11.627 1.00 0.00 80 ALA A O 14
ATOM 21652 N N . GLY A 1 90 ? 0.307 -8.084 -9.840 1.00 0.00 81 GLY A N 14
ATOM 21653 C CA . GLY A 1 90 ? -0.757 -7.143 -9.535 1.00 0.00 81 GLY A CA 14
ATOM 21654 C C . GLY A 1 90 ? -0.209 -5.913 -8.809 1.00 0.00 81 GLY A C 14
ATOM 21655 O O . GLY A 1 90 ? -0.664 -4.795 -9.044 1.00 0.00 81 GLY A O 14
ATOM 21659 N N . LEU A 1 91 ? 0.761 -6.161 -7.940 1.00 0.00 82 LEU A N 14
ATOM 21660 C CA . LEU A 1 91 ? 1.375 -5.088 -7.178 1.00 0.00 82 LEU A CA 14
ATOM 21661 C C . LEU A 1 91 ? 1.991 -4.071 -8.142 1.00 0.00 82 LEU A C 14
ATOM 21662 O O . LEU A 1 91 ? 1.619 -2.899 -8.134 1.00 0.00 82 LEU A O 14
ATOM 21678 N N . VAL A 1 92 ? 2.922 -4.558 -8.949 1.00 0.00 83 VAL A N 14
ATOM 21679 C CA . VAL A 1 92 ? 3.593 -3.707 -9.917 1.00 0.00 83 VAL A CA 14
ATOM 21680 C C . VAL A 1 92 ? 2.560 -3.141 -10.894 1.00 0.00 83 VAL A C 14
ATOM 21681 O O . VAL A 1 92 ? 2.528 -1.936 -11.140 1.00 0.00 83 VAL A O 14
ATOM 21694 N N . ALA A 1 93 ? 1.742 -4.037 -11.425 1.00 0.00 84 ALA A N 14
ATOM 21695 C CA . ALA A 1 93 ? 0.711 -3.642 -12.370 1.00 0.00 84 ALA A CA 14
ATOM 21696 C C . ALA A 1 93 ? -0.076 -2.462 -11.796 1.00 0.00 84 ALA A C 14
ATOM 21697 O O . ALA A 1 93 ? -0.541 -1.600 -12.541 1.00 0.00 84 ALA A O 14
ATOM 21704 N N . GLY A 1 94 ? -0.200 -2.460 -10.477 1.00 0.00 85 GLY A N 14
ATOM 21705 C CA . GLY A 1 94 ? -0.921 -1.399 -9.794 1.00 0.00 85 GLY A CA 14
ATOM 21706 C C . GLY A 1 94 ? -0.113 -0.100 -9.791 1.00 0.00 85 GLY A C 14
ATOM 21707 O O . GLY A 1 94 ? -0.617 0.950 -10.187 1.00 0.00 85 GLY A O 14
ATOM 21711 N N . LEU A 1 95 ? 1.127 -0.213 -9.340 1.00 0.00 86 LEU A N 14
ATOM 21712 C CA . LEU A 1 95 ? 2.010 0.939 -9.280 1.00 0.00 86 LEU A CA 14
ATOM 21713 C C . LEU A 1 95 ? 1.996 1.658 -10.631 1.00 0.00 86 LEU A C 14
ATOM 21714 O O . LEU A 1 95 ? 2.043 2.886 -10.685 1.00 0.00 86 LEU A O 14
ATOM 21730 N N . SER A 1 96 ? 1.932 0.861 -11.687 1.00 0.00 87 SER A N 14
ATOM 21731 C CA . SER A 1 96 ? 1.912 1.406 -13.034 1.00 0.00 87 SER A CA 14
ATOM 21732 C C . SER A 1 96 ? 0.575 2.103 -13.297 1.00 0.00 87 SER A C 14
ATOM 21733 O O . SER A 1 96 ? 0.546 3.266 -13.696 1.00 0.00 87 SER A O 14
ATOM 21741 N N . LEU A 1 97 ? -0.498 1.363 -13.062 1.00 0.00 88 LEU A N 14
ATOM 21742 C CA . LEU A 1 97 ? -1.834 1.896 -13.268 1.00 0.00 88 LEU A CA 14
ATOM 21743 C C . LEU A 1 97 ? -2.004 3.169 -12.437 1.00 0.00 88 LEU A C 14
ATOM 21744 O O . LEU A 1 97 ? -2.833 4.019 -12.760 1.00 0.00 88 LEU A O 14
ATOM 21760 N N . MET A 1 98 ? -1.206 3.261 -11.384 1.00 0.00 89 MET A N 14
ATOM 21761 C CA . MET A 1 98 ? -1.259 4.416 -10.504 1.00 0.00 89 MET A CA 14
ATOM 21762 C C . MET A 1 98 ? -0.576 5.626 -11.146 1.00 0.00 89 MET A C 14
ATOM 21763 O O . MET A 1 98 ? -1.237 6.601 -11.499 1.00 0.00 89 MET A O 14
ATOM 21777 N N . MET A 1 99 ? 0.738 5.522 -11.279 1.00 0.00 90 MET A N 14
ATOM 21778 C CA . MET A 1 99 ? 1.517 6.595 -11.873 1.00 0.00 90 MET A CA 14
ATOM 21779 C C . MET A 1 99 ? 0.909 7.043 -13.203 1.00 0.00 90 MET A C 14
ATOM 21780 O O . MET A 1 99 ? 1.114 8.177 -13.633 1.00 0.00 90 MET A O 14
ATOM 21794 N N . ILE A 1 100 ? 0.173 6.129 -13.819 1.00 0.00 91 ILE A N 14
ATOM 21795 C CA . ILE A 1 100 ? -0.467 6.416 -15.091 1.00 0.00 91 ILE A CA 14
ATOM 21796 C C . ILE A 1 100 ? -1.845 7.031 -14.837 1.00 0.00 91 ILE A C 14
ATOM 21797 O O . ILE A 1 100 ? -2.289 7.899 -15.588 1.00 0.00 91 ILE A O 14
ATOM 21813 N N . LEU A 1 101 ? -2.483 6.557 -13.777 1.00 0.00 92 LEU A N 14
ATOM 21814 C CA . LEU A 1 101 ? -3.801 7.049 -13.415 1.00 0.00 92 LEU A CA 14
ATOM 21815 C C . LEU A 1 101 ? -3.700 8.526 -13.026 1.00 0.00 92 LEU A C 14
ATOM 21816 O O . LEU A 1 101 ? -4.675 9.268 -13.134 1.00 0.00 92 LEU A O 14
ATOM 21832 N N . ARG A 1 102 ? -2.512 8.907 -12.581 1.00 0.00 93 ARG A N 14
ATOM 21833 C CA . ARG A 1 102 ? -2.272 10.282 -12.175 1.00 0.00 93 ARG A CA 14
ATOM 21834 C C . ARG A 1 102 ? -1.666 11.078 -13.332 1.00 0.00 93 ARG A C 14
ATOM 21835 O O . ARG A 1 102 ? -2.097 12.195 -13.615 1.00 0.00 93 ARG A O 14
ATOM 21856 N N . LEU A 1 103 ? -0.674 10.474 -13.970 1.00 0.00 94 LEU A N 14
ATOM 21857 C CA . LEU A 1 103 ? -0.005 11.113 -15.090 1.00 0.00 94 LEU A CA 14
ATOM 21858 C C . LEU A 1 103 ? -1.028 11.410 -16.188 1.00 0.00 94 LEU A C 14
ATOM 21859 O O . LEU A 1 103 ? -0.765 12.208 -17.086 1.00 0.00 94 LEU A O 14
ATOM 21875 N N . VAL A 1 104 ? -2.173 10.752 -16.080 1.00 0.00 95 VAL A N 14
ATOM 21876 C CA . VAL A 1 104 ? -3.236 10.935 -17.053 1.00 0.00 95 VAL A CA 14
ATOM 21877 C C . VAL A 1 104 ? -3.345 12.419 -17.409 1.00 0.00 95 VAL A C 14
ATOM 21878 O O . VAL A 1 104 ? -3.061 12.812 -18.540 1.00 0.00 95 VAL A O 14
ATOM 21891 N N . LEU A 1 105 ? -3.756 13.203 -16.423 1.00 0.00 96 LEU A N 14
ATOM 21892 C CA . LEU A 1 105 ? -3.905 14.635 -16.619 1.00 0.00 96 LEU A CA 14
ATOM 21893 C C . LEU A 1 105 ? -2.615 15.341 -16.196 1.00 0.00 96 LEU A C 14
ATOM 21894 O O . LEU A 1 105 ? -2.284 16.404 -16.719 1.00 0.00 96 LEU A O 14
ATOM 21910 N N . LEU A 1 106 ? -1.921 14.721 -15.253 1.00 0.00 97 LEU A N 14
ATOM 21911 C CA . LEU A 1 106 ? -0.674 15.276 -14.754 1.00 0.00 97 LEU A CA 14
ATOM 21912 C C . LEU A 1 106 ? -0.787 16.801 -14.697 1.00 0.00 97 LEU A C 14
ATOM 21913 O O . LEU A 1 106 ? 0.164 17.510 -15.023 1.00 0.00 97 LEU A O 14
ATOM 21929 N N . LEU A 1 107 ? -1.957 17.260 -14.280 1.00 0.00 98 LEU A N 14
ATOM 21930 C CA . LEU A 1 107 ? -2.207 18.688 -14.175 1.00 0.00 98 LEU A CA 14
ATOM 21931 C C . LEU A 1 107 ? -1.952 19.142 -12.737 1.00 0.00 98 LEU A C 14
ATOM 21932 O O . LEU A 1 107 ? -1.319 20.172 -12.510 1.00 0.00 98 LEU A O 14
ATOM 21948 N N . LEU A 1 108 ? -2.459 18.351 -11.802 1.00 0.00 99 LEU A N 14
ATOM 21949 C CA . LEU A 1 108 ? -2.294 18.659 -10.391 1.00 0.00 99 LEU A CA 14
ATOM 21950 C C . LEU A 1 108 ? -0.826 18.474 -10.001 1.00 0.00 99 LEU A C 14
ATOM 21951 O O . LEU A 1 108 ? -0.267 19.289 -9.269 1.00 0.00 99 LEU A O 14
ATOM 21967 N N . MET A 1 10 ? -2.730 -42.199 25.493 1.00 0.00 1 MET A N 15
ATOM 21968 C CA . MET A 1 10 ? -3.975 -41.947 24.788 1.00 0.00 1 MET A CA 15
ATOM 21969 C C . MET A 1 10 ? -4.613 -40.636 25.254 1.00 0.00 1 MET A C 15
ATOM 21970 O O . MET A 1 10 ? -4.582 -40.314 26.441 1.00 0.00 1 MET A O 15
ATOM 21984 N N . ASP A 1 11 ? -5.176 -39.916 24.296 1.00 0.00 2 ASP A N 15
ATOM 21985 C CA . ASP A 1 11 ? -5.820 -38.648 24.593 1.00 0.00 2 ASP A CA 15
ATOM 21986 C C . ASP A 1 11 ? -7.046 -38.897 25.474 1.00 0.00 2 ASP A C 15
ATOM 21987 O O . ASP A 1 11 ? -8.112 -39.255 24.974 1.00 0.00 2 ASP A O 15
ATOM 21996 N N . LEU A 1 12 ? -6.855 -38.699 26.769 1.00 0.00 3 LEU A N 15
ATOM 21997 C CA . LEU A 1 12 ? -7.932 -38.898 27.724 1.00 0.00 3 LEU A CA 15
ATOM 21998 C C . LEU A 1 12 ? -9.078 -37.938 27.401 1.00 0.00 3 LEU A C 15
ATOM 21999 O O . LEU A 1 12 ? -10.084 -38.340 26.820 1.00 0.00 3 LEU A O 15
ATOM 22015 N N . ILE A 1 13 ? -8.887 -36.686 27.792 1.00 0.00 4 ILE A N 15
ATOM 22016 C CA . ILE A 1 13 ? -9.893 -35.666 27.552 1.00 0.00 4 ILE A CA 15
ATOM 22017 C C . ILE A 1 13 ? -10.447 -35.826 26.134 1.00 0.00 4 ILE A C 15
ATOM 22018 O O . ILE A 1 13 ? -11.425 -36.541 25.923 1.00 0.00 4 ILE A O 15
ATOM 22034 N N . GLY A 1 14 ? -9.797 -35.147 25.200 1.00 0.00 5 GLY A N 15
ATOM 22035 C CA . GLY A 1 14 ? -10.212 -35.205 23.808 1.00 0.00 5 GLY A CA 15
ATOM 22036 C C . GLY A 1 14 ? -11.337 -34.206 23.530 1.00 0.00 5 GLY A C 15
ATOM 22037 O O . GLY A 1 14 ? -11.287 -33.468 22.547 1.00 0.00 5 GLY A O 15
ATOM 22041 N N . PHE A 1 15 ? -12.326 -34.215 24.412 1.00 0.00 6 PHE A N 15
ATOM 22042 C CA . PHE A 1 15 ? -13.461 -33.319 24.274 1.00 0.00 6 PHE A CA 15
ATOM 22043 C C . PHE A 1 15 ? -13.005 -31.859 24.230 1.00 0.00 6 PHE A C 15
ATOM 22044 O O . PHE A 1 15 ? -13.294 -31.143 23.273 1.00 0.00 6 PHE A O 15
ATOM 22061 N N . GLY A 1 16 ? -12.300 -31.461 25.279 1.00 0.00 7 GLY A N 15
ATOM 22062 C CA . GLY A 1 16 ? -11.801 -30.100 25.372 1.00 0.00 7 GLY A CA 15
ATOM 22063 C C . GLY A 1 16 ? -10.998 -29.723 24.125 1.00 0.00 7 GLY A C 15
ATOM 22064 O O . GLY A 1 16 ? -11.249 -28.687 23.511 1.00 0.00 7 GLY A O 15
ATOM 22068 N N . TYR A 1 17 ? -10.050 -30.585 23.789 1.00 0.00 8 TYR A N 15
ATOM 22069 C CA . TYR A 1 17 ? -9.209 -30.355 22.626 1.00 0.00 8 TYR A CA 15
ATOM 22070 C C . TYR A 1 17 ? -10.052 -29.989 21.403 1.00 0.00 8 TYR A C 15
ATOM 22071 O O . TYR A 1 17 ? -9.779 -28.995 20.732 1.00 0.00 8 TYR A O 15
ATOM 22089 N N . ALA A 1 18 ? -11.060 -30.811 21.151 1.00 0.00 9 ALA A N 15
ATOM 22090 C CA . ALA A 1 18 ? -11.945 -30.585 20.021 1.00 0.00 9 ALA A CA 15
ATOM 22091 C C . ALA A 1 18 ? -12.773 -29.323 20.271 1.00 0.00 9 ALA A C 15
ATOM 22092 O O . ALA A 1 18 ? -13.220 -28.673 19.327 1.00 0.00 9 ALA A O 15
ATOM 22099 N N . ALA A 1 19 ? -12.953 -29.015 21.547 1.00 0.00 10 ALA A N 15
ATOM 22100 C CA . ALA A 1 19 ? -13.719 -27.842 21.933 1.00 0.00 10 ALA A CA 15
ATOM 22101 C C . ALA A 1 19 ? -12.986 -26.583 21.468 1.00 0.00 10 ALA A C 15
ATOM 22102 O O . ALA A 1 19 ? -13.487 -25.846 20.620 1.00 0.00 10 ALA A O 15
ATOM 22109 N N . LEU A 1 20 ? -11.811 -26.375 22.043 1.00 0.00 11 LEU A N 15
ATOM 22110 C CA . LEU A 1 20 ? -11.003 -25.217 21.698 1.00 0.00 11 LEU A CA 15
ATOM 22111 C C . LEU A 1 20 ? -10.782 -25.188 20.184 1.00 0.00 11 LEU A C 15
ATOM 22112 O O . LEU A 1 20 ? -10.841 -24.126 19.565 1.00 0.00 11 LEU A O 15
ATOM 22128 N N . VAL A 1 21 ? -10.533 -26.366 19.631 1.00 0.00 12 VAL A N 15
ATOM 22129 C CA . VAL A 1 21 ? -10.304 -26.488 18.202 1.00 0.00 12 VAL A CA 15
ATOM 22130 C C . VAL A 1 21 ? -11.461 -25.832 17.446 1.00 0.00 12 VAL A C 15
ATOM 22131 O O . VAL A 1 21 ? -11.241 -24.982 16.584 1.00 0.00 12 VAL A O 15
ATOM 22144 N N . THR A 1 22 ? -12.668 -26.251 17.796 1.00 0.00 13 THR A N 15
ATOM 22145 C CA . THR A 1 22 ? -13.860 -25.715 17.161 1.00 0.00 13 THR A CA 15
ATOM 22146 C C . THR A 1 22 ? -13.970 -24.211 17.418 1.00 0.00 13 THR A C 15
ATOM 22147 O O . THR A 1 22 ? -14.439 -23.464 16.561 1.00 0.00 13 THR A O 15
ATOM 22158 N N . PHE A 1 23 ? -13.530 -23.812 18.603 1.00 0.00 14 PHE A N 15
ATOM 22159 C CA . PHE A 1 23 ? -13.574 -22.410 18.984 1.00 0.00 14 PHE A CA 15
ATOM 22160 C C . PHE A 1 23 ? -12.712 -21.561 18.047 1.00 0.00 14 PHE A C 15
ATOM 22161 O O . PHE A 1 23 ? -13.198 -20.600 17.452 1.00 0.00 14 PHE A O 15
ATOM 22178 N N . GLY A 1 24 ? -11.449 -21.945 17.946 1.00 0.00 15 GLY A N 15
ATOM 22179 C CA . GLY A 1 24 ? -10.515 -21.231 17.092 1.00 0.00 15 GLY A CA 15
ATOM 22180 C C . GLY A 1 24 ? -10.884 -21.396 15.617 1.00 0.00 15 GLY A C 15
ATOM 22181 O O . GLY A 1 24 ? -10.540 -20.554 14.789 1.00 0.00 15 GLY A O 15
ATOM 22185 N N . SER A 1 25 ? -11.581 -22.486 15.333 1.00 0.00 16 SER A N 15
ATOM 22186 C CA . SER A 1 25 ? -12.001 -22.773 13.972 1.00 0.00 16 SER A CA 15
ATOM 22187 C C . SER A 1 25 ? -13.014 -21.726 13.505 1.00 0.00 16 SER A C 15
ATOM 22188 O O . SER A 1 25 ? -12.842 -21.117 12.451 1.00 0.00 16 SER A O 15
ATOM 22196 N N . ILE A 1 26 ? -14.048 -21.548 14.314 1.00 0.00 17 ILE A N 15
ATOM 22197 C CA . ILE A 1 26 ? -15.089 -20.585 13.998 1.00 0.00 17 ILE A CA 15
ATOM 22198 C C . ILE A 1 26 ? -14.527 -19.169 14.135 1.00 0.00 17 ILE A C 15
ATOM 22199 O O . ILE A 1 26 ? -14.623 -18.366 13.208 1.00 0.00 17 ILE A O 15
ATOM 22215 N N . PHE A 1 27 ? -13.952 -18.905 15.300 1.00 0.00 18 PHE A N 15
ATOM 22216 C CA . PHE A 1 27 ? -13.374 -17.600 15.571 1.00 0.00 18 PHE A CA 15
ATOM 22217 C C . PHE A 1 27 ? -12.445 -17.166 14.436 1.00 0.00 18 PHE A C 15
ATOM 22218 O O . PHE A 1 27 ? -12.398 -15.989 14.083 1.00 0.00 18 PHE A O 15
ATOM 22235 N N . GLY A 1 28 ? -11.727 -18.140 13.896 1.00 0.00 19 GLY A N 15
ATOM 22236 C CA . GLY A 1 28 ? -10.801 -17.873 12.809 1.00 0.00 19 GLY A CA 15
ATOM 22237 C C . GLY A 1 28 ? -11.552 -17.581 11.508 1.00 0.00 19 GLY A C 15
ATOM 22238 O O . GLY A 1 28 ? -11.690 -16.424 11.114 1.00 0.00 19 GLY A O 15
ATOM 22242 N N . TYR A 1 29 ? -12.018 -18.649 10.878 1.00 0.00 20 TYR A N 15
ATOM 22243 C CA . TYR A 1 29 ? -12.752 -18.522 9.631 1.00 0.00 20 TYR A CA 15
ATOM 22244 C C . TYR A 1 29 ? -11.919 -17.790 8.577 1.00 0.00 20 TYR A C 15
ATOM 22245 O O . TYR A 1 29 ? -11.897 -16.560 8.542 1.00 0.00 20 TYR A O 15
ATOM 22263 N N . LYS A 1 30 ? -11.253 -18.576 7.744 1.00 0.00 21 LYS A N 15
ATOM 22264 C CA . LYS A 1 30 ? -10.420 -18.018 6.692 1.00 0.00 21 LYS A CA 15
ATOM 22265 C C . LYS A 1 30 ? -11.266 -17.092 5.815 1.00 0.00 21 LYS A C 15
ATOM 22266 O O . LYS A 1 30 ? -12.493 -17.107 5.894 1.00 0.00 21 LYS A O 15
ATOM 22285 N N . ARG A 1 31 ? -10.576 -16.309 5.000 1.00 0.00 22 ARG A N 15
ATOM 22286 C CA . ARG A 1 31 ? -11.248 -15.379 4.109 1.00 0.00 22 ARG A CA 15
ATOM 22287 C C . ARG A 1 31 ? -10.279 -14.876 3.037 1.00 0.00 22 ARG A C 15
ATOM 22288 O O . ARG A 1 31 ? -10.400 -13.746 2.566 1.00 0.00 22 ARG A O 15
ATOM 22309 N N . ARG A 1 32 ? -9.338 -15.739 2.683 1.00 0.00 23 ARG A N 15
ATOM 22310 C CA . ARG A 1 32 ? -8.349 -15.397 1.676 1.00 0.00 23 ARG A CA 15
ATOM 22311 C C . ARG A 1 32 ? -9.031 -15.120 0.334 1.00 0.00 23 ARG A C 15
ATOM 22312 O O . ARG A 1 32 ? -10.178 -14.679 0.297 1.00 0.00 23 ARG A O 15
ATOM 22333 N N . GLY A 1 33 ? -8.295 -15.389 -0.734 1.00 0.00 24 GLY A N 15
ATOM 22334 C CA . GLY A 1 33 ? -8.815 -15.175 -2.074 1.00 0.00 24 GLY A CA 15
ATOM 22335 C C . GLY A 1 33 ? -8.097 -14.010 -2.760 1.00 0.00 24 GLY A C 15
ATOM 22336 O O . GLY A 1 33 ? -7.597 -13.105 -2.094 1.00 0.00 24 GLY A O 15
ATOM 22340 N N . GLY A 1 34 ? -8.070 -14.071 -4.083 1.00 0.00 25 GLY A N 15
ATOM 22341 C CA . GLY A 1 34 ? -7.423 -13.033 -4.867 1.00 0.00 25 GLY A CA 15
ATOM 22342 C C . GLY A 1 34 ? -6.574 -13.640 -5.987 1.00 0.00 25 GLY A C 15
ATOM 22343 O O . GLY A 1 34 ? -5.347 -13.639 -5.910 1.00 0.00 25 GLY A O 15
ATOM 22347 N N . VAL A 1 35 ? -7.263 -14.144 -7.000 1.00 0.00 26 VAL A N 15
ATOM 22348 C CA . VAL A 1 35 ? -6.588 -14.753 -8.134 1.00 0.00 26 VAL A CA 15
ATOM 22349 C C . VAL A 1 35 ? -5.838 -13.672 -8.916 1.00 0.00 26 VAL A C 15
ATOM 22350 O O . VAL A 1 35 ? -4.647 -13.813 -9.189 1.00 0.00 26 VAL A O 15
ATOM 22363 N N . PRO A 1 36 ? -6.585 -12.590 -9.262 1.00 0.00 27 PRO A N 15
ATOM 22364 C CA . PRO A 1 36 ? -6.004 -11.487 -10.007 1.00 0.00 27 PRO A CA 15
ATOM 22365 C C . PRO A 1 36 ? -5.113 -10.627 -9.108 1.00 0.00 27 PRO A C 15
ATOM 22366 O O . PRO A 1 36 ? -5.380 -10.487 -7.915 1.00 0.00 27 PRO A O 15
ATOM 22377 N N . SER A 1 37 ? -4.073 -10.073 -9.714 1.00 0.00 28 SER A N 15
ATOM 22378 C CA . SER A 1 37 ? -3.142 -9.231 -8.983 1.00 0.00 28 SER A CA 15
ATOM 22379 C C . SER A 1 37 ? -3.211 -7.796 -9.508 1.00 0.00 28 SER A C 15
ATOM 22380 O O . SER A 1 37 ? -3.080 -6.844 -8.741 1.00 0.00 28 SER A O 15
ATOM 22388 N N . LEU A 1 38 ? -3.416 -7.686 -10.812 1.00 0.00 29 LEU A N 15
ATOM 22389 C CA . LEU A 1 38 ? -3.504 -6.383 -11.449 1.00 0.00 29 LEU A CA 15
ATOM 22390 C C . LEU A 1 38 ? -4.465 -5.496 -10.655 1.00 0.00 29 LEU A C 15
ATOM 22391 O O . LEU A 1 38 ? -4.169 -4.331 -10.394 1.00 0.00 29 LEU A O 15
ATOM 22407 N N . ILE A 1 39 ? -5.597 -6.081 -10.292 1.00 0.00 30 ILE A N 15
ATOM 22408 C CA . ILE A 1 39 ? -6.604 -5.359 -9.533 1.00 0.00 30 ILE A CA 15
ATOM 22409 C C . ILE A 1 39 ? -6.059 -5.049 -8.137 1.00 0.00 30 ILE A C 15
ATOM 22410 O O . ILE A 1 39 ? -6.479 -4.083 -7.503 1.00 0.00 30 ILE A O 15
ATOM 22426 N N . ALA A 1 40 ? -5.131 -5.888 -7.700 1.00 0.00 31 ALA A N 15
ATOM 22427 C CA . ALA A 1 40 ? -4.524 -5.716 -6.391 1.00 0.00 31 ALA A CA 15
ATOM 22428 C C . ALA A 1 40 ? -3.692 -4.433 -6.384 1.00 0.00 31 ALA A C 15
ATOM 22429 O O . ALA A 1 40 ? -3.897 -3.560 -5.542 1.00 0.00 31 ALA A O 15
ATOM 22436 N N . GLY A 1 41 ? -2.769 -4.358 -7.332 1.00 0.00 32 GLY A N 15
ATOM 22437 C CA . GLY A 1 41 ? -1.905 -3.196 -7.446 1.00 0.00 32 GLY A CA 15
ATOM 22438 C C . GLY A 1 41 ? -2.724 -1.922 -7.662 1.00 0.00 32 GLY A C 15
ATOM 22439 O O . GLY A 1 41 ? -2.486 -0.908 -7.007 1.00 0.00 32 GLY A O 15
ATOM 22443 N N . LEU A 1 42 ? -3.673 -2.016 -8.582 1.00 0.00 33 LEU A N 15
ATOM 22444 C CA . LEU A 1 42 ? -4.529 -0.884 -8.893 1.00 0.00 33 LEU A CA 15
ATOM 22445 C C . LEU A 1 42 ? -5.219 -0.406 -7.614 1.00 0.00 33 LEU A C 15
ATOM 22446 O O . LEU A 1 42 ? -5.331 0.795 -7.376 1.00 0.00 33 LEU A O 15
ATOM 22462 N N . PHE A 1 43 ? -5.665 -1.372 -6.824 1.00 0.00 34 PHE A N 15
ATOM 22463 C CA . PHE A 1 43 ? -6.341 -1.066 -5.575 1.00 0.00 34 PHE A CA 15
ATOM 22464 C C . PHE A 1 43 ? -5.429 -0.272 -4.638 1.00 0.00 34 PHE A C 15
ATOM 22465 O O . PHE A 1 43 ? -5.844 0.738 -4.070 1.00 0.00 34 PHE A O 15
ATOM 22482 N N . VAL A 1 44 ? -4.204 -0.758 -4.505 1.00 0.00 35 VAL A N 15
ATOM 22483 C CA . VAL A 1 44 ? -3.229 -0.106 -3.646 1.00 0.00 35 VAL A CA 15
ATOM 22484 C C . VAL A 1 44 ? -3.003 1.326 -4.134 1.00 0.00 35 VAL A C 15
ATOM 22485 O O . VAL A 1 44 ? -2.827 2.240 -3.329 1.00 0.00 35 VAL A O 15
ATOM 22498 N N . GLY A 1 45 ? -3.015 1.478 -5.450 1.00 0.00 36 GLY A N 15
ATOM 22499 C CA . GLY A 1 45 ? -2.813 2.784 -6.055 1.00 0.00 36 GLY A CA 15
ATOM 22500 C C . GLY A 1 45 ? -4.038 3.678 -5.849 1.00 0.00 36 GLY A C 15
ATOM 22501 O O . GLY A 1 45 ? -3.906 4.891 -5.694 1.00 0.00 36 GLY A O 15
ATOM 22505 N N . CYS A 1 46 ? -5.201 3.045 -5.855 1.00 0.00 37 CYS A N 15
ATOM 22506 C CA . CYS A 1 46 ? -6.448 3.768 -5.672 1.00 0.00 37 CYS A CA 15
ATOM 22507 C C . CYS A 1 46 ? -6.484 4.308 -4.241 1.00 0.00 37 CYS A C 15
ATOM 22508 O O . CYS A 1 46 ? -6.728 5.494 -4.027 1.00 0.00 37 CYS A O 15
ATOM 22516 N N . LEU A 1 47 ? -6.236 3.411 -3.297 1.00 0.00 38 LEU A N 15
ATOM 22517 C CA . LEU A 1 47 ? -6.237 3.783 -1.893 1.00 0.00 38 LEU A CA 15
ATOM 22518 C C . LEU A 1 47 ? -5.123 4.800 -1.638 1.00 0.00 38 LEU A C 15
ATOM 22519 O O . LEU A 1 47 ? -5.270 5.692 -0.804 1.00 0.00 38 LEU A O 15
ATOM 22535 N N . ALA A 1 48 ? -4.033 4.632 -2.373 1.00 0.00 39 ALA A N 15
ATOM 22536 C CA . ALA A 1 48 ? -2.894 5.525 -2.237 1.00 0.00 39 ALA A CA 15
ATOM 22537 C C . ALA A 1 48 ? -3.326 6.951 -2.583 1.00 0.00 39 ALA A C 15
ATOM 22538 O O . ALA A 1 48 ? -3.196 7.859 -1.763 1.00 0.00 39 ALA A O 15
ATOM 22545 N N . GLY A 1 49 ? -3.830 7.105 -3.798 1.00 0.00 40 GLY A N 15
ATOM 22546 C CA . GLY A 1 49 ? -4.282 8.405 -4.262 1.00 0.00 40 GLY A CA 15
ATOM 22547 C C . GLY A 1 49 ? -5.501 8.879 -3.467 1.00 0.00 40 GLY A C 15
ATOM 22548 O O . GLY A 1 49 ? -5.419 9.852 -2.720 1.00 0.00 40 GLY A O 15
ATOM 22552 N N . TYR A 1 50 ? -6.603 8.167 -3.656 1.00 0.00 41 TYR A N 15
ATOM 22553 C CA . TYR A 1 50 ? -7.837 8.502 -2.965 1.00 0.00 41 TYR A CA 15
ATOM 22554 C C . TYR A 1 50 ? -7.579 8.769 -1.481 1.00 0.00 41 TYR A C 15
ATOM 22555 O O . TYR A 1 50 ? -8.275 9.572 -0.861 1.00 0.00 41 TYR A O 15
ATOM 22573 N N . GLY A 1 51 ? -6.578 8.080 -0.953 1.00 0.00 42 GLY A N 15
ATOM 22574 C CA . GLY A 1 51 ? -6.220 8.233 0.447 1.00 0.00 42 GLY A CA 15
ATOM 22575 C C . GLY A 1 51 ? -5.511 9.566 0.689 1.00 0.00 42 GLY A C 15
ATOM 22576 O O . GLY A 1 51 ? -6.114 10.510 1.198 1.00 0.00 42 GLY A O 15
ATOM 22580 N N . ALA A 1 52 ? -4.241 9.602 0.314 1.00 0.00 43 ALA A N 15
ATOM 22581 C CA . ALA A 1 52 ? -3.444 10.804 0.484 1.00 0.00 43 ALA A CA 15
ATOM 22582 C C . ALA A 1 52 ? -4.277 12.024 0.086 1.00 0.00 43 ALA A C 15
ATOM 22583 O O . ALA A 1 52 ? -4.551 12.890 0.916 1.00 0.00 43 ALA A O 15
ATOM 22590 N N . TYR A 1 53 ? -4.656 12.054 -1.183 1.00 0.00 44 TYR A N 15
ATOM 22591 C CA . TYR A 1 53 ? -5.452 13.154 -1.700 1.00 0.00 44 TYR A CA 15
ATOM 22592 C C . TYR A 1 53 ? -4.776 14.498 -1.424 1.00 0.00 44 TYR A C 15
ATOM 22593 O O . TYR A 1 53 ? -5.429 15.449 -0.996 1.00 0.00 44 TYR A O 15
ATOM 22611 N N . ARG A 1 54 ? -3.476 14.534 -1.679 1.00 0.00 45 ARG A N 15
ATOM 22612 C CA . ARG A 1 54 ? -2.705 15.746 -1.462 1.00 0.00 45 ARG A CA 15
ATOM 22613 C C . ARG A 1 54 ? -1.207 15.439 -1.516 1.00 0.00 45 ARG A C 15
ATOM 22614 O O . ARG A 1 54 ? -0.409 16.290 -1.905 1.00 0.00 45 ARG A O 15
ATOM 22635 N N . VAL A 1 55 ? -0.871 14.220 -1.121 1.00 0.00 46 VAL A N 15
ATOM 22636 C CA . VAL A 1 55 ? 0.517 13.790 -1.119 1.00 0.00 46 VAL A CA 15
ATOM 22637 C C . VAL A 1 55 ? 1.023 13.709 -2.561 1.00 0.00 46 VAL A C 15
ATOM 22638 O O . VAL A 1 55 ? 2.221 13.557 -2.795 1.00 0.00 46 VAL A O 15
ATOM 22651 N N . SER A 1 56 ? 0.084 13.814 -3.491 1.00 0.00 47 SER A N 15
ATOM 22652 C CA . SER A 1 56 ? 0.420 13.755 -4.903 1.00 0.00 47 SER A CA 15
ATOM 22653 C C . SER A 1 56 ? 0.725 15.159 -5.428 1.00 0.00 47 SER A C 15
ATOM 22654 O O . SER A 1 56 ? 0.096 16.131 -5.012 1.00 0.00 47 SER A O 15
ATOM 22662 N N . ASN A 1 57 ? 1.690 15.221 -6.333 1.00 0.00 48 ASN A N 15
ATOM 22663 C CA . ASN A 1 57 ? 2.086 16.490 -6.919 1.00 0.00 48 ASN A CA 15
ATOM 22664 C C . ASN A 1 57 ? 2.814 17.328 -5.866 1.00 0.00 48 ASN A C 15
ATOM 22665 O O . ASN A 1 57 ? 3.991 17.647 -6.026 1.00 0.00 48 ASN A O 15
ATOM 22676 N N . ASP A 1 58 ? 2.083 17.661 -4.813 1.00 0.00 49 ASP A N 15
ATOM 22677 C CA . ASP A 1 58 ? 2.644 18.456 -3.733 1.00 0.00 49 ASP A CA 15
ATOM 22678 C C . ASP A 1 58 ? 3.674 17.619 -2.972 1.00 0.00 49 ASP A C 15
ATOM 22679 O O . ASP A 1 58 ? 4.396 18.140 -2.123 1.00 0.00 49 ASP A O 15
ATOM 22688 N N . LYS A 1 59 ? 3.708 16.337 -3.303 1.00 0.00 50 LYS A N 15
ATOM 22689 C CA . LYS A 1 59 ? 4.638 15.423 -2.660 1.00 0.00 50 LYS A CA 15
ATOM 22690 C C . LYS A 1 59 ? 4.881 14.222 -3.577 1.00 0.00 50 LYS A C 15
ATOM 22691 O O . LYS A 1 59 ? 4.584 14.277 -4.769 1.00 0.00 50 LYS A O 15
ATOM 22710 N N . ARG A 1 60 ? 5.418 13.166 -2.984 1.00 0.00 51 ARG A N 15
ATOM 22711 C CA . ARG A 1 60 ? 5.704 11.953 -3.732 1.00 0.00 51 ARG A CA 15
ATOM 22712 C C . ARG A 1 60 ? 4.500 11.564 -4.593 1.00 0.00 51 ARG A C 15
ATOM 22713 O O . ARG A 1 60 ? 3.355 11.725 -4.174 1.00 0.00 51 ARG A O 15
ATOM 22734 N N . ASP A 1 61 ? 4.801 11.060 -5.781 1.00 0.00 52 ASP A N 15
ATOM 22735 C CA . ASP A 1 61 ? 3.758 10.647 -6.704 1.00 0.00 52 ASP A CA 15
ATOM 22736 C C . ASP A 1 61 ? 3.981 9.185 -7.098 1.00 0.00 52 ASP A C 15
ATOM 22737 O O . ASP A 1 61 ? 3.172 8.319 -6.767 1.00 0.00 52 ASP A O 15
ATOM 22746 N N . VAL A 1 62 ? 5.082 8.956 -7.799 1.00 0.00 53 VAL A N 15
ATOM 22747 C CA . VAL A 1 62 ? 5.421 7.614 -8.241 1.00 0.00 53 VAL A CA 15
ATOM 22748 C C . VAL A 1 62 ? 6.343 6.960 -7.210 1.00 0.00 53 VAL A C 15
ATOM 22749 O O . VAL A 1 62 ? 6.533 5.745 -7.224 1.00 0.00 53 VAL A O 15
ATOM 22762 N N . LYS A 1 63 ? 6.892 7.795 -6.340 1.00 0.00 54 LYS A N 15
ATOM 22763 C CA . LYS A 1 63 ? 7.790 7.313 -5.304 1.00 0.00 54 LYS A CA 15
ATOM 22764 C C . LYS A 1 63 ? 7.065 6.270 -4.452 1.00 0.00 54 LYS A C 15
ATOM 22765 O O . LYS A 1 63 ? 7.596 5.189 -4.202 1.00 0.00 54 LYS A O 15
ATOM 22784 N N . VAL A 1 64 ? 5.862 6.630 -4.029 1.00 0.00 55 VAL A N 15
ATOM 22785 C CA . VAL A 1 64 ? 5.058 5.739 -3.210 1.00 0.00 55 VAL A CA 15
ATOM 22786 C C . VAL A 1 64 ? 4.678 4.504 -4.030 1.00 0.00 55 VAL A C 15
ATOM 22787 O O . VAL A 1 64 ? 4.563 3.406 -3.487 1.00 0.00 55 VAL A O 15
ATOM 22800 N N . SER A 1 65 ? 4.495 4.725 -5.323 1.00 0.00 56 SER A N 15
ATOM 22801 C CA . SER A 1 65 ? 4.130 3.644 -6.223 1.00 0.00 56 SER A CA 15
ATOM 22802 C C . SER A 1 65 ? 5.153 2.511 -6.121 1.00 0.00 56 SER A C 15
ATOM 22803 O O . SER A 1 65 ? 4.804 1.385 -5.769 1.00 0.00 56 SER A O 15
ATOM 22811 N N . LEU A 1 66 ? 6.395 2.847 -6.434 1.00 0.00 57 LEU A N 15
ATOM 22812 C CA . LEU A 1 66 ? 7.471 1.872 -6.382 1.00 0.00 57 LEU A CA 15
ATOM 22813 C C . LEU A 1 66 ? 7.646 1.388 -4.941 1.00 0.00 57 LEU A C 15
ATOM 22814 O O . LEU A 1 66 ? 7.439 0.212 -4.648 1.00 0.00 57 LEU A O 15
ATOM 22830 N N . PHE A 1 67 ? 8.024 2.321 -4.080 1.00 0.00 58 PHE A N 15
ATOM 22831 C CA . PHE A 1 67 ? 8.229 2.005 -2.676 1.00 0.00 58 PHE A CA 15
ATOM 22832 C C . PHE A 1 67 ? 7.142 1.058 -2.163 1.00 0.00 58 PHE A C 15
ATOM 22833 O O . PHE A 1 67 ? 7.414 0.177 -1.350 1.00 0.00 58 PHE A O 15
ATOM 22850 N N . THR A 1 68 ? 5.932 1.273 -2.660 1.00 0.00 59 THR A N 15
ATOM 22851 C CA . THR A 1 68 ? 4.803 0.450 -2.262 1.00 0.00 59 THR A CA 15
ATOM 22852 C C . THR A 1 68 ? 4.981 -0.982 -2.771 1.00 0.00 59 THR A C 15
ATOM 22853 O O . THR A 1 68 ? 5.005 -1.926 -1.983 1.00 0.00 59 THR A O 15
ATOM 22864 N N . ALA A 1 69 ? 5.101 -1.098 -4.085 1.00 0.00 60 ALA A N 15
ATOM 22865 C CA . ALA A 1 69 ? 5.275 -2.399 -4.709 1.00 0.00 60 ALA A CA 15
ATOM 22866 C C . ALA A 1 69 ? 6.368 -3.172 -3.967 1.00 0.00 60 ALA A C 15
ATOM 22867 O O . ALA A 1 69 ? 6.218 -4.364 -3.701 1.00 0.00 60 ALA A O 15
ATOM 22874 N N . PHE A 1 70 ? 7.442 -2.463 -3.654 1.00 0.00 61 PHE A N 15
ATOM 22875 C CA . PHE A 1 70 ? 8.559 -3.067 -2.948 1.00 0.00 61 PHE A CA 15
ATOM 22876 C C . PHE A 1 70 ? 8.147 -3.504 -1.541 1.00 0.00 61 PHE A C 15
ATOM 22877 O O . PHE A 1 70 ? 8.526 -4.581 -1.085 1.00 0.00 61 PHE A O 15
ATOM 22894 N N . PHE A 1 71 ? 7.376 -2.643 -0.892 1.00 0.00 62 PHE A N 15
ATOM 22895 C CA . PHE A 1 71 ? 6.908 -2.926 0.455 1.00 0.00 62 PHE A CA 15
ATOM 22896 C C . PHE A 1 71 ? 5.924 -4.098 0.458 1.00 0.00 62 PHE A C 15
ATOM 22897 O O . PHE A 1 71 ? 6.214 -5.156 1.014 1.00 0.00 62 PHE A O 15
ATOM 22914 N N . LEU A 1 72 ? 4.779 -3.869 -0.168 1.00 0.00 63 LEU A N 15
ATOM 22915 C CA . LEU A 1 72 ? 3.750 -4.892 -0.244 1.00 0.00 63 LEU A CA 15
ATOM 22916 C C . LEU A 1 72 ? 4.397 -6.235 -0.585 1.00 0.00 63 LEU A C 15
ATOM 22917 O O . LEU A 1 72 ? 4.043 -7.263 -0.008 1.00 0.00 63 LEU A O 15
ATOM 22933 N N . ALA A 1 73 ? 5.333 -6.185 -1.520 1.00 0.00 64 ALA A N 15
ATOM 22934 C CA . ALA A 1 73 ? 6.033 -7.385 -1.945 1.00 0.00 64 ALA A CA 15
ATOM 22935 C C . ALA A 1 73 ? 6.779 -7.984 -0.751 1.00 0.00 64 ALA A C 15
ATOM 22936 O O . ALA A 1 73 ? 6.682 -9.183 -0.492 1.00 0.00 64 ALA A O 15
ATOM 22943 N N . THR A 1 74 ? 7.508 -7.123 -0.057 1.00 0.00 65 THR A N 15
ATOM 22944 C CA . THR A 1 74 ? 8.271 -7.552 1.103 1.00 0.00 65 THR A CA 15
ATOM 22945 C C . THR A 1 74 ? 7.333 -7.880 2.267 1.00 0.00 65 THR A C 15
ATOM 22946 O O . THR A 1 74 ? 7.764 -8.426 3.281 1.00 0.00 65 THR A O 15
ATOM 22957 N N . ILE A 1 75 ? 6.067 -7.533 2.081 1.00 0.00 66 ILE A N 15
ATOM 22958 C CA . ILE A 1 75 ? 5.065 -7.784 3.102 1.00 0.00 66 ILE A CA 15
ATOM 22959 C C . ILE A 1 75 ? 4.449 -9.166 2.878 1.00 0.00 66 ILE A C 15
ATOM 22960 O O . ILE A 1 75 ? 4.689 -10.090 3.653 1.00 0.00 66 ILE A O 15
ATOM 22976 N N . MET A 1 76 ? 3.666 -9.264 1.813 1.00 0.00 67 MET A N 15
ATOM 22977 C CA . MET A 1 76 ? 3.014 -10.518 1.477 1.00 0.00 67 MET A CA 15
ATOM 22978 C C . MET A 1 76 ? 4.022 -11.531 0.931 1.00 0.00 67 MET A C 15
ATOM 22979 O O . MET A 1 76 ? 3.997 -12.702 1.307 1.00 0.00 67 MET A O 15
ATOM 22993 N N . GLY A 1 77 ? 4.885 -11.044 0.052 1.00 0.00 68 GLY A N 15
ATOM 22994 C CA . GLY A 1 77 ? 5.900 -11.892 -0.550 1.00 0.00 68 GLY A CA 15
ATOM 22995 C C . GLY A 1 77 ? 5.506 -12.293 -1.973 1.00 0.00 68 GLY A C 15
ATOM 22996 O O . GLY A 1 77 ? 6.047 -13.250 -2.524 1.00 0.00 68 GLY A O 15
ATOM 23000 N N . VAL A 1 78 ? 4.568 -11.540 -2.527 1.00 0.00 69 VAL A N 15
ATOM 23001 C CA . VAL A 1 78 ? 4.095 -11.804 -3.876 1.00 0.00 69 VAL A CA 15
ATOM 23002 C C . VAL A 1 78 ? 5.284 -12.177 -4.764 1.00 0.00 69 VAL A C 15
ATOM 23003 O O . VAL A 1 78 ? 5.459 -13.343 -5.117 1.00 0.00 69 VAL A O 15
ATOM 23016 N N . ARG A 1 79 ? 6.071 -11.165 -5.100 1.00 0.00 70 ARG A N 15
ATOM 23017 C CA . ARG A 1 79 ? 7.238 -11.373 -5.940 1.00 0.00 70 ARG A CA 15
ATOM 23018 C C . ARG A 1 79 ? 8.356 -12.043 -5.140 1.00 0.00 70 ARG A C 15
ATOM 23019 O O . ARG A 1 79 ? 9.122 -11.369 -4.451 1.00 0.00 70 ARG A O 15
ATOM 23040 N N . PHE A 1 80 ? 8.416 -13.361 -5.256 1.00 0.00 71 PHE A N 15
ATOM 23041 C CA . PHE A 1 80 ? 9.427 -14.130 -4.552 1.00 0.00 71 PHE A CA 15
ATOM 23042 C C . PHE A 1 80 ? 10.108 -15.130 -5.489 1.00 0.00 71 PHE A C 15
ATOM 23043 O O . PHE A 1 80 ? 11.326 -15.101 -5.655 1.00 0.00 71 PHE A O 15
ATOM 23060 N N . LYS A 1 81 ? 9.291 -15.991 -6.078 1.00 0.00 72 LYS A N 15
ATOM 23061 C CA . LYS A 1 81 ? 9.798 -16.997 -6.995 1.00 0.00 72 LYS A CA 15
ATOM 23062 C C . LYS A 1 81 ? 9.362 -16.650 -8.420 1.00 0.00 72 LYS A C 15
ATOM 23063 O O . LYS A 1 81 ? 8.595 -15.711 -8.626 1.00 0.00 72 LYS A O 15
ATOM 23082 N N . ARG A 1 82 ? 9.869 -17.427 -9.366 1.00 0.00 73 ARG A N 15
ATOM 23083 C CA . ARG A 1 82 ? 9.541 -17.214 -10.765 1.00 0.00 73 ARG A CA 15
ATOM 23084 C C . ARG A 1 82 ? 8.200 -17.869 -11.102 1.00 0.00 73 ARG A C 15
ATOM 23085 O O . ARG A 1 82 ? 8.156 -19.031 -11.502 1.00 0.00 73 ARG A O 15
ATOM 23106 N N . SER A 1 83 ? 7.139 -17.094 -10.928 1.00 0.00 74 SER A N 15
ATOM 23107 C CA . SER A 1 83 ? 5.801 -17.585 -11.209 1.00 0.00 74 SER A CA 15
ATOM 23108 C C . SER A 1 83 ? 5.369 -17.155 -12.612 1.00 0.00 74 SER A C 15
ATOM 23109 O O . SER A 1 83 ? 6.046 -16.354 -13.255 1.00 0.00 74 SER A O 15
ATOM 23117 N N . LYS A 1 84 ? 4.245 -17.705 -13.046 1.00 0.00 75 LYS A N 15
ATOM 23118 C CA . LYS A 1 84 ? 3.715 -17.389 -14.361 1.00 0.00 75 LYS A CA 15
ATOM 23119 C C . LYS A 1 84 ? 2.838 -16.139 -14.266 1.00 0.00 75 LYS A C 15
ATOM 23120 O O . LYS A 1 84 ? 1.671 -16.163 -14.655 1.00 0.00 75 LYS A O 15
ATOM 23139 N N . LYS A 1 85 ? 3.433 -15.075 -13.746 1.00 0.00 76 LYS A N 15
ATOM 23140 C CA . LYS A 1 85 ? 2.721 -13.818 -13.594 1.00 0.00 76 LYS A CA 15
ATOM 23141 C C . LYS A 1 85 ? 1.319 -14.094 -13.047 1.00 0.00 76 LYS A C 15
ATOM 23142 O O . LYS A 1 85 ? 0.325 -13.670 -13.635 1.00 0.00 76 LYS A O 15
ATOM 23161 N N . ILE A 1 86 ? 1.283 -14.804 -11.929 1.00 0.00 77 ILE A N 15
ATOM 23162 C CA . ILE A 1 86 ? 0.019 -15.142 -11.297 1.00 0.00 77 ILE A CA 15
ATOM 23163 C C . ILE A 1 86 ? -0.246 -14.170 -10.146 1.00 0.00 77 ILE A C 15
ATOM 23164 O O . ILE A 1 86 ? -1.056 -13.254 -10.276 1.00 0.00 77 ILE A O 15
ATOM 23180 N N . MET A 1 87 ? 0.453 -14.402 -9.044 1.00 0.00 78 MET A N 15
ATOM 23181 C CA . MET A 1 87 ? 0.303 -13.559 -7.871 1.00 0.00 78 MET A CA 15
ATOM 23182 C C . MET A 1 87 ? 0.903 -12.172 -8.112 1.00 0.00 78 MET A C 15
ATOM 23183 O O . MET A 1 87 ? 0.255 -11.158 -7.858 1.00 0.00 78 MET A O 15
ATOM 23197 N N . PRO A 1 88 ? 2.167 -12.172 -8.613 1.00 0.00 79 PRO A N 15
ATOM 23198 C CA . PRO A 1 88 ? 2.862 -10.927 -8.892 1.00 0.00 79 PRO A CA 15
ATOM 23199 C C . PRO A 1 88 ? 2.321 -10.270 -10.163 1.00 0.00 79 PRO A C 15
ATOM 23200 O O . PRO A 1 88 ? 1.221 -10.588 -10.611 1.00 0.00 79 PRO A O 15
ATOM 23211 N N . ALA A 1 89 ? 3.120 -9.365 -10.709 1.00 0.00 80 ALA A N 15
ATOM 23212 C CA . ALA A 1 89 ? 2.736 -8.660 -11.920 1.00 0.00 80 ALA A CA 15
ATOM 23213 C C . ALA A 1 89 ? 1.896 -7.437 -11.548 1.00 0.00 80 ALA A C 15
ATOM 23214 O O . ALA A 1 89 ? 2.280 -6.305 -11.837 1.00 0.00 80 ALA A O 15
ATOM 23221 N N . GLY A 1 90 ? 0.765 -7.706 -10.913 1.00 0.00 81 GLY A N 15
ATOM 23222 C CA . GLY A 1 90 ? -0.132 -6.641 -10.498 1.00 0.00 81 GLY A CA 15
ATOM 23223 C C . GLY A 1 90 ? 0.587 -5.639 -9.593 1.00 0.00 81 GLY A C 15
ATOM 23224 O O . GLY A 1 90 ? 0.188 -4.479 -9.505 1.00 0.00 81 GLY A O 15
ATOM 23228 N N . LEU A 1 91 ? 1.635 -6.124 -8.942 1.00 0.00 82 LEU A N 15
ATOM 23229 C CA . LEU A 1 91 ? 2.413 -5.286 -8.047 1.00 0.00 82 LEU A CA 15
ATOM 23230 C C . LEU A 1 91 ? 3.001 -4.113 -8.835 1.00 0.00 82 LEU A C 15
ATOM 23231 O O . LEU A 1 91 ? 2.434 -3.022 -8.846 1.00 0.00 82 LEU A O 15
ATOM 23247 N N . VAL A 1 92 ? 4.129 -4.379 -9.476 1.00 0.00 83 VAL A N 15
ATOM 23248 C CA . VAL A 1 92 ? 4.800 -3.360 -10.266 1.00 0.00 83 VAL A CA 15
ATOM 23249 C C . VAL A 1 92 ? 3.822 -2.795 -11.298 1.00 0.00 83 VAL A C 15
ATOM 23250 O O . VAL A 1 92 ? 3.741 -1.582 -11.483 1.00 0.00 83 VA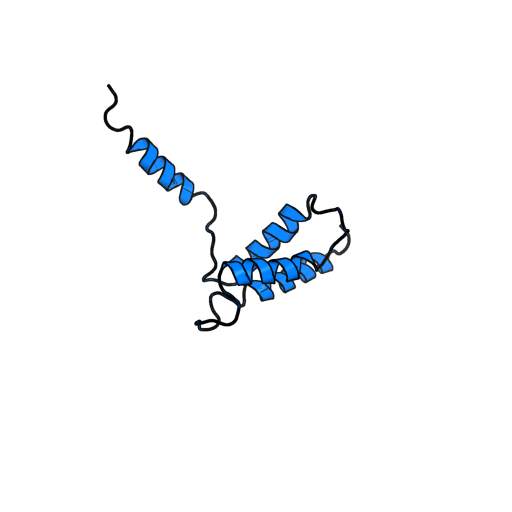L A O 15
ATOM 23263 N N . ALA A 1 93 ? 3.104 -3.702 -11.944 1.00 0.00 84 ALA A N 15
ATOM 23264 C CA . ALA A 1 93 ? 2.135 -3.310 -12.953 1.00 0.00 84 ALA A CA 15
ATOM 23265 C C . ALA A 1 93 ? 1.152 -2.306 -12.347 1.00 0.00 84 ALA A C 15
ATOM 23266 O O . ALA A 1 93 ? 0.633 -1.439 -13.049 1.00 0.00 84 ALA A O 15
ATOM 23273 N N . GLY A 1 94 ? 0.927 -2.456 -11.050 1.00 0.00 85 GLY A N 15
ATOM 23274 C CA . GLY A 1 94 ? 0.015 -1.573 -10.342 1.00 0.00 85 GLY A CA 15
ATOM 23275 C C . GLY A 1 94 ? 0.639 -0.191 -10.137 1.00 0.00 85 GLY A C 15
ATOM 23276 O O . GLY A 1 94 ? 0.002 0.827 -10.400 1.00 0.00 85 GLY A O 15
ATOM 23280 N N . LEU A 1 95 ? 1.879 -0.200 -9.668 1.00 0.00 86 LEU A N 15
ATOM 23281 C CA . LEU A 1 95 ? 2.596 1.040 -9.425 1.00 0.00 86 LEU A CA 15
ATOM 23282 C C . LEU A 1 95 ? 2.578 1.892 -10.695 1.00 0.00 86 LEU A C 15
ATOM 23283 O O . LEU A 1 95 ? 2.369 3.103 -10.632 1.00 0.00 86 LEU A O 15
ATOM 23299 N N . SER A 1 96 ? 2.799 1.226 -11.819 1.00 0.00 87 SER A N 15
ATOM 23300 C CA . SER A 1 96 ? 2.811 1.908 -13.103 1.00 0.00 87 SER A CA 15
ATOM 23301 C C . SER A 1 96 ? 1.405 2.401 -13.446 1.00 0.00 87 SER A C 15
ATOM 23302 O O . SER A 1 96 ? 1.209 3.582 -13.730 1.00 0.00 87 SER A O 15
ATOM 23310 N N . LEU A 1 97 ? 0.461 1.472 -13.410 1.00 0.00 88 LEU A N 15
ATOM 23311 C CA . LEU A 1 97 ? -0.922 1.798 -13.714 1.00 0.00 88 LEU A CA 15
ATOM 23312 C C . LEU A 1 97 ? -1.378 2.952 -12.819 1.00 0.00 88 LEU A C 15
ATOM 23313 O O . LEU A 1 97 ? -2.306 3.682 -13.165 1.00 0.00 88 LEU A O 15
ATOM 23329 N N . MET A 1 98 ? -0.705 3.082 -11.685 1.00 0.00 89 MET A N 15
ATOM 23330 C CA . MET A 1 98 ? -1.029 4.136 -10.738 1.00 0.00 89 MET A CA 15
ATOM 23331 C C . MET A 1 98 ? -0.513 5.490 -11.228 1.00 0.00 89 MET A C 15
ATOM 23332 O O . MET A 1 98 ? -1.298 6.406 -11.473 1.00 0.00 89 MET A O 15
ATOM 23346 N N . MET A 1 99 ? 0.803 5.576 -11.355 1.00 0.00 90 MET A N 15
ATOM 23347 C CA . MET A 1 99 ? 1.432 6.803 -11.811 1.00 0.00 90 MET A CA 15
ATOM 23348 C C . MET A 1 99 ? 0.872 7.236 -13.167 1.00 0.00 90 MET A C 15
ATOM 23349 O O . MET A 1 99 ? 0.972 8.404 -13.540 1.00 0.00 90 MET A O 15
ATOM 23363 N N . ILE A 1 100 ? 0.296 6.271 -13.869 1.00 0.00 91 ILE A N 15
ATOM 23364 C CA . ILE A 1 100 ? -0.281 6.538 -15.176 1.00 0.00 91 ILE A CA 15
ATOM 23365 C C . ILE A 1 100 ? -1.721 7.026 -15.004 1.00 0.00 91 ILE A C 15
ATOM 23366 O O . ILE A 1 100 ? -2.158 7.939 -15.701 1.00 0.00 91 ILE A O 15
ATOM 23382 N N . LEU A 1 101 ? -2.418 6.394 -14.071 1.00 0.00 92 LEU A N 15
ATOM 23383 C CA . LEU A 1 101 ? -3.800 6.751 -13.799 1.00 0.00 92 LEU A CA 15
ATOM 23384 C C . LEU A 1 101 ? -3.854 8.181 -13.256 1.00 0.00 92 LEU A C 15
ATOM 23385 O O . LEU A 1 101 ? -4.855 8.875 -13.426 1.00 0.00 92 LEU A O 15
ATOM 23401 N N . ARG A 1 102 ? -2.765 8.579 -12.615 1.00 0.00 93 ARG A N 15
ATOM 23402 C CA . ARG A 1 102 ? -2.677 9.913 -12.046 1.00 0.00 93 ARG A CA 15
ATOM 23403 C C . ARG A 1 102 ? -2.161 10.902 -13.093 1.00 0.00 93 ARG A C 15
ATOM 23404 O O . ARG A 1 102 ? -2.743 11.969 -13.283 1.00 0.00 93 ARG A O 15
ATOM 23425 N N . LEU A 1 103 ? -1.075 10.513 -13.745 1.00 0.00 94 LEU A N 15
ATOM 23426 C CA . LEU A 1 103 ? -0.475 11.353 -14.768 1.00 0.00 94 LEU A CA 15
ATOM 23427 C C . LEU A 1 103 ? -1.460 11.521 -15.926 1.00 0.00 94 LEU A C 15
ATOM 23428 O O . LEU A 1 103 ? -1.293 12.405 -16.765 1.00 0.00 94 LEU A O 15
ATOM 23444 N N . VAL A 1 104 ? -2.466 10.659 -15.935 1.00 0.00 95 VAL A N 15
ATOM 23445 C CA . VAL A 1 104 ? -3.478 10.700 -16.977 1.00 0.00 95 VAL A CA 15
ATOM 23446 C C . VAL A 1 104 ? -4.420 11.879 -16.721 1.00 0.00 95 VAL A C 15
ATOM 23447 O O . VAL A 1 104 ? -4.493 12.806 -17.526 1.00 0.00 95 VAL A O 15
ATOM 23460 N N . LEU A 1 105 ? -5.116 11.805 -15.596 1.00 0.00 96 LEU A N 15
ATOM 23461 C CA . LEU A 1 105 ? -6.049 12.854 -15.224 1.00 0.00 96 LEU A CA 15
ATOM 23462 C C . LEU A 1 105 ? -5.337 14.208 -15.278 1.00 0.00 96 LEU A C 15
ATOM 23463 O O . LEU A 1 105 ? -5.954 15.225 -15.591 1.00 0.00 96 LEU A O 15
ATOM 23479 N N . LEU A 1 106 ? -4.049 14.175 -14.969 1.00 0.00 97 LEU A N 15
ATOM 23480 C CA . LEU A 1 106 ? -3.247 15.387 -14.979 1.00 0.00 97 LEU A CA 15
ATOM 23481 C C . LEU A 1 106 ? -4.066 16.541 -14.396 1.00 0.00 97 LEU A C 15
ATOM 23482 O O . LEU A 1 106 ? -4.219 17.582 -15.033 1.00 0.00 97 LEU A O 15
ATOM 23498 N N . LEU A 1 107 ? -4.571 16.317 -13.192 1.00 0.00 98 LEU A N 15
ATOM 23499 C CA . LEU A 1 107 ? -5.370 17.325 -12.516 1.00 0.00 98 LEU A CA 15
ATOM 23500 C C . LEU A 1 107 ? -6.239 18.053 -13.544 1.00 0.00 98 LEU A C 15
ATOM 23501 O O . LEU A 1 107 ? -6.409 19.269 -13.468 1.00 0.00 98 LEU A O 15
ATOM 23517 N N . LEU A 1 108 ? -6.767 17.278 -14.480 1.00 0.00 99 LEU A N 15
ATOM 23518 C CA . LEU A 1 108 ? -7.614 17.834 -15.522 1.00 0.00 99 LEU A CA 15
ATOM 23519 C C . LEU A 1 108 ? -8.537 18.891 -14.911 1.00 0.00 99 LEU A C 15
ATOM 23520 O O . LEU A 1 108 ? -9.743 18.884 -15.158 1.00 0.00 99 LEU A O 15
ATOM 23536 N N . MET A 1 10 ? -28.219 20.771 -3.648 1.00 0.00 1 MET A N 16
ATOM 23537 C CA . MET A 1 10 ? -28.922 21.886 -3.038 1.00 0.00 1 MET A CA 16
ATOM 23538 C C . MET A 1 10 ? -30.283 21.445 -2.495 1.00 0.00 1 MET A C 16
ATOM 23539 O O . MET A 1 10 ? -31.233 21.272 -3.257 1.00 0.00 1 MET A O 16
ATOM 23553 N N . ASP A 1 11 ? -30.334 21.275 -1.182 1.00 0.00 2 ASP A N 16
ATOM 23554 C CA . ASP A 1 11 ? -31.562 20.858 -0.528 1.00 0.00 2 ASP A CA 16
ATOM 23555 C C . ASP A 1 11 ? -31.507 21.247 0.950 1.00 0.00 2 ASP A C 16
ATOM 23556 O O . ASP A 1 11 ? -30.431 21.283 1.546 1.00 0.00 2 ASP A O 16
ATOM 23565 N N . LEU A 1 12 ? -32.679 21.529 1.500 1.00 0.00 3 LEU A N 16
ATOM 23566 C CA . LEU A 1 12 ? -32.777 21.914 2.897 1.00 0.00 3 LEU A CA 16
ATOM 23567 C C . LEU A 1 12 ? -31.990 20.920 3.753 1.00 0.00 3 LEU A C 16
ATOM 23568 O O . LEU A 1 12 ? -31.012 21.290 4.400 1.00 0.00 3 LEU A O 16
ATOM 23584 N N . ILE A 1 13 ? -32.446 19.676 3.727 1.00 0.00 4 ILE A N 16
ATOM 23585 C CA . ILE A 1 13 ? -31.796 18.625 4.492 1.00 0.00 4 ILE A CA 16
ATOM 23586 C C . ILE A 1 13 ? -30.283 18.705 4.279 1.00 0.00 4 ILE A C 16
ATOM 23587 O O . ILE A 1 13 ? -29.593 19.446 4.977 1.00 0.00 4 ILE A O 16
ATOM 23603 N N . GLY A 1 14 ? -29.812 17.933 3.311 1.00 0.00 5 GLY A N 16
ATOM 23604 C CA . GLY A 1 14 ? -28.394 17.907 2.998 1.00 0.00 5 GLY A CA 16
ATOM 23605 C C . GLY A 1 14 ? -27.618 17.091 4.033 1.00 0.00 5 GLY A C 16
ATOM 23606 O O . GLY A 1 14 ? -26.931 16.132 3.685 1.00 0.00 5 GLY A O 16
ATOM 23610 N N . PHE A 1 15 ? -27.753 17.502 5.286 1.00 0.00 6 PHE A N 16
ATOM 23611 C CA . PHE A 1 15 ? -27.074 16.820 6.374 1.00 0.00 6 PHE A CA 16
ATOM 23612 C C . PHE A 1 15 ? -27.444 15.336 6.409 1.00 0.00 6 PHE A C 16
ATOM 23613 O O . PHE A 1 15 ? -26.572 14.473 6.331 1.00 0.00 6 PHE A O 16
ATOM 23630 N N . GLY A 1 16 ? -28.740 15.086 6.527 1.00 0.00 7 GLY A N 16
ATOM 23631 C CA . GLY A 1 16 ? -29.237 13.721 6.573 1.00 0.00 7 GLY A CA 16
ATOM 23632 C C . GLY A 1 16 ? -28.594 12.866 5.479 1.00 0.00 7 GLY A C 16
ATOM 23633 O O . GLY A 1 16 ? -28.044 11.802 5.761 1.00 0.00 7 GLY A O 16
ATOM 23637 N N . TYR A 1 17 ? -28.684 13.363 4.254 1.00 0.00 8 TYR A N 16
ATOM 23638 C CA . TYR A 1 17 ? -28.117 12.658 3.117 1.00 0.00 8 TYR A CA 16
ATOM 23639 C C . TYR A 1 17 ? -26.687 12.202 3.412 1.00 0.00 8 TYR A C 16
ATOM 23640 O O . TYR A 1 17 ? -26.352 11.034 3.221 1.00 0.00 8 TYR A O 16
ATOM 23658 N N . ALA A 1 18 ? -25.881 13.147 3.873 1.00 0.00 9 ALA A N 16
ATOM 23659 C CA . ALA A 1 18 ? -24.495 12.857 4.196 1.00 0.00 9 ALA A CA 16
ATOM 23660 C C . ALA A 1 18 ? -24.441 11.962 5.435 1.00 0.00 9 ALA A C 16
ATOM 23661 O O . ALA A 1 18 ? -23.517 11.165 5.590 1.00 0.00 9 ALA A O 16
ATOM 23668 N N . ALA A 1 19 ? -25.443 12.123 6.286 1.00 0.00 10 ALA A N 16
ATOM 23669 C CA . ALA A 1 19 ? -25.522 11.340 7.507 1.00 0.00 10 ALA A CA 16
ATOM 23670 C C . ALA A 1 19 ? -25.655 9.858 7.149 1.00 0.00 10 ALA A C 16
ATOM 23671 O O . ALA A 1 19 ? -24.777 9.057 7.467 1.00 0.00 10 ALA A O 16
ATOM 23678 N N . LEU A 1 20 ? -26.761 9.538 6.494 1.00 0.00 11 LEU A N 16
ATOM 23679 C CA . LEU A 1 20 ? -27.021 8.167 6.089 1.00 0.00 11 LEU A CA 16
ATOM 23680 C C . LEU A 1 20 ? -25.853 7.659 5.242 1.00 0.00 11 LEU A C 16
ATOM 23681 O O . LEU A 1 20 ? -25.399 6.530 5.418 1.00 0.00 11 LEU A O 16
ATOM 23697 N N . VAL A 1 21 ? -25.400 8.518 4.341 1.00 0.00 12 VAL A N 16
ATOM 23698 C CA . VAL A 1 21 ? -24.293 8.171 3.466 1.00 0.00 12 VAL A CA 16
ATOM 23699 C C . VAL A 1 21 ? -23.105 7.710 4.312 1.00 0.00 12 VAL A C 16
ATOM 23700 O O . VAL A 1 21 ? -22.506 6.672 4.034 1.00 0.00 12 VAL A O 16
ATOM 23713 N N . THR A 1 22 ? -22.799 8.503 5.328 1.00 0.00 13 THR A N 16
ATOM 23714 C CA . THR A 1 22 ? -21.694 8.189 6.217 1.00 0.00 13 THR A CA 16
ATOM 23715 C C . THR A 1 22 ? -21.946 6.861 6.934 1.00 0.00 13 THR A C 16
ATOM 23716 O O . THR A 1 22 ? -21.017 6.088 7.162 1.00 0.00 13 THR A O 16
ATOM 23727 N N . PHE A 1 23 ? -23.208 6.637 7.269 1.00 0.00 14 PHE A N 16
ATOM 23728 C CA . PHE A 1 23 ? -23.595 5.416 7.956 1.00 0.00 14 PHE A CA 16
ATOM 23729 C C . PHE A 1 23 ? -23.346 4.190 7.075 1.00 0.00 14 PHE A C 16
ATOM 23730 O O . PHE A 1 23 ? -22.689 3.240 7.499 1.00 0.00 14 PHE A O 16
ATOM 23747 N N . GLY A 1 24 ? -23.883 4.251 5.866 1.00 0.00 15 GLY A N 16
ATOM 23748 C CA . GLY A 1 24 ? -23.728 3.157 4.922 1.00 0.00 15 GLY A CA 16
ATOM 23749 C C . GLY A 1 24 ? -22.261 2.980 4.525 1.00 0.00 15 GLY A C 16
ATOM 23750 O O . GLY A 1 24 ? -21.838 1.880 4.173 1.00 0.00 15 GLY A O 16
ATOM 23754 N N . SER A 1 25 ? -21.525 4.079 4.596 1.00 0.00 16 SER A N 16
ATOM 23755 C CA . SER A 1 25 ? -20.114 4.059 4.248 1.00 0.00 16 SER A CA 16
ATOM 23756 C C . SER A 1 25 ? -19.328 3.274 5.299 1.00 0.00 16 SER A C 16
ATOM 23757 O O . SER A 1 25 ? -18.550 2.383 4.960 1.00 0.00 16 SER A O 16
ATOM 23765 N N . ILE A 1 26 ? -19.557 3.632 6.554 1.00 0.00 17 ILE A N 16
ATOM 23766 C CA . ILE A 1 26 ? -18.880 2.972 7.657 1.00 0.00 17 ILE A CA 16
ATOM 23767 C C . ILE A 1 26 ? -19.363 1.523 7.752 1.00 0.00 17 ILE A C 16
ATOM 23768 O O . ILE A 1 26 ? -18.596 0.592 7.512 1.00 0.00 17 ILE A O 16
ATOM 23784 N N . PHE A 1 27 ? -20.632 1.378 8.104 1.00 0.00 18 PHE A N 16
ATOM 23785 C CA . PHE A 1 27 ? -21.226 0.059 8.234 1.00 0.00 18 PHE A CA 16
ATOM 23786 C C . PHE A 1 27 ? -20.942 -0.796 6.998 1.00 0.00 18 PHE A C 16
ATOM 23787 O O . PHE A 1 27 ? -20.620 -1.977 7.115 1.00 0.00 18 PHE A O 16
ATOM 23804 N N . GLY A 1 28 ? -21.070 -0.165 5.840 1.00 0.00 19 GLY A N 16
ATOM 23805 C CA . GLY A 1 28 ? -20.831 -0.853 4.582 1.00 0.00 19 GLY A CA 16
ATOM 23806 C C . GLY A 1 28 ? -19.365 -1.274 4.458 1.00 0.00 19 GLY A C 16
ATOM 23807 O O . GLY A 1 28 ? -19.040 -2.451 4.605 1.00 0.00 19 GLY A O 16
ATOM 23811 N N . TYR A 1 29 ? -18.520 -0.290 4.190 1.00 0.00 20 TYR A N 16
ATOM 23812 C CA . TYR A 1 29 ? -17.097 -0.544 4.045 1.00 0.00 20 TYR A CA 16
ATOM 23813 C C . TYR A 1 29 ? -16.839 -1.653 3.022 1.00 0.00 20 TYR A C 16
ATOM 23814 O O . TYR A 1 29 ? -16.842 -2.833 3.368 1.00 0.00 20 TYR A O 16
ATOM 23832 N N . LYS A 1 30 ? -16.624 -1.234 1.784 1.00 0.00 21 LYS A N 16
ATOM 23833 C CA . LYS A 1 30 ? -16.365 -2.177 0.709 1.00 0.00 21 LYS A CA 16
ATOM 23834 C C . LYS A 1 30 ? -15.248 -3.133 1.133 1.00 0.00 21 LYS A C 16
ATOM 23835 O O . LYS A 1 30 ? -14.146 -2.697 1.465 1.00 0.00 21 LYS A O 16
ATOM 23854 N N . ARG A 1 31 ? -15.570 -4.418 1.108 1.00 0.00 22 ARG A N 16
ATOM 23855 C CA . ARG A 1 31 ? -14.607 -5.438 1.485 1.00 0.00 22 ARG A CA 16
ATOM 23856 C C . ARG A 1 31 ? -14.982 -6.781 0.855 1.00 0.00 22 ARG A C 16
ATOM 23857 O O . ARG A 1 31 ? -15.693 -7.580 1.463 1.00 0.00 22 ARG A O 16
ATOM 23878 N N . ARG A 1 32 ? -14.488 -6.988 -0.357 1.00 0.00 23 ARG A N 16
ATOM 23879 C CA . ARG A 1 32 ? -14.763 -8.220 -1.077 1.00 0.00 23 ARG A CA 16
ATOM 23880 C C . ARG A 1 32 ? -13.767 -9.307 -0.667 1.00 0.00 23 ARG A C 16
ATOM 23881 O O . ARG A 1 32 ? -14.164 -10.370 -0.191 1.00 0.00 23 ARG A O 16
ATOM 23902 N N . GLY A 1 33 ? -12.493 -9.003 -0.867 1.00 0.00 24 GLY A N 16
ATOM 23903 C CA . GLY A 1 33 ? -11.437 -9.941 -0.525 1.00 0.00 24 GLY A CA 16
ATOM 23904 C C . GLY A 1 33 ? -10.120 -9.554 -1.199 1.00 0.00 24 GLY A C 16
ATOM 23905 O O . GLY A 1 33 ? -9.806 -8.371 -1.324 1.00 0.00 24 GLY A O 16
ATOM 23909 N N . GLY A 1 34 ? -9.384 -10.574 -1.617 1.00 0.00 25 GLY A N 16
ATOM 23910 C CA . GLY A 1 34 ? -8.108 -10.355 -2.276 1.00 0.00 25 GLY A CA 16
ATOM 23911 C C . GLY A 1 34 ? -7.273 -11.637 -2.293 1.00 0.00 25 GLY A C 16
ATOM 23912 O O . GLY A 1 34 ? -6.166 -11.669 -1.757 1.00 0.00 25 GLY A O 16
ATOM 23916 N N . VAL A 1 35 ? -7.835 -12.663 -2.915 1.00 0.00 26 VAL A N 16
ATOM 23917 C CA . VAL A 1 35 ? -7.156 -13.944 -3.010 1.00 0.00 26 VAL A CA 16
ATOM 23918 C C . VAL A 1 35 ? -5.896 -13.788 -3.863 1.00 0.00 26 VAL A C 16
ATOM 23919 O O . VAL A 1 35 ? -4.807 -14.177 -3.446 1.00 0.00 26 VAL A O 16
ATOM 23932 N N . PRO A 1 36 ? -6.092 -13.201 -5.075 1.00 0.00 27 PRO A N 16
ATOM 23933 C CA . PRO A 1 36 ? -4.985 -12.988 -5.991 1.00 0.00 27 PRO A CA 16
ATOM 23934 C C . PRO A 1 36 ? -4.108 -11.822 -5.530 1.00 0.00 27 PRO A C 16
ATOM 23935 O O . PRO A 1 36 ? -4.323 -11.267 -4.453 1.00 0.00 27 PRO A O 16
ATOM 23946 N N . SER A 1 37 ? -3.138 -11.486 -6.367 1.00 0.00 28 SER A N 16
ATOM 23947 C CA . SER A 1 37 ? -2.228 -10.396 -6.059 1.00 0.00 28 SER A CA 16
ATOM 23948 C C . SER A 1 37 ? -2.566 -9.174 -6.914 1.00 0.00 28 SER A C 16
ATOM 23949 O O . SER A 1 37 ? -2.392 -8.038 -6.476 1.00 0.00 28 SER A O 16
ATOM 23957 N N . LEU A 1 38 ? -3.043 -9.448 -8.119 1.00 0.00 29 LEU A N 16
ATOM 23958 C CA . LEU A 1 38 ? -3.407 -8.385 -9.040 1.00 0.00 29 LEU A CA 16
ATOM 23959 C C . LEU A 1 38 ? -4.329 -7.393 -8.328 1.00 0.00 29 LEU A C 16
ATOM 23960 O O . LEU A 1 38 ? -3.986 -6.222 -8.174 1.00 0.00 29 LEU A O 16
ATOM 23976 N N . ILE A 1 39 ? -5.481 -7.898 -7.912 1.00 0.00 30 ILE A N 16
ATOM 23977 C CA . ILE A 1 39 ? -6.455 -7.071 -7.220 1.00 0.00 30 ILE A CA 16
ATOM 23978 C C . ILE A 1 39 ? -5.775 -6.365 -6.045 1.00 0.00 30 ILE A C 16
ATOM 23979 O O . ILE A 1 39 ? -6.259 -5.340 -5.568 1.00 0.00 30 ILE A O 16
ATOM 23995 N N . ALA A 1 40 ? -4.663 -6.942 -5.613 1.00 0.00 31 ALA A N 16
ATOM 23996 C CA . ALA A 1 40 ? -3.911 -6.381 -4.504 1.00 0.00 31 ALA A CA 16
ATOM 23997 C C . ALA A 1 40 ? -3.252 -5.074 -4.949 1.00 0.00 31 ALA A C 16
ATOM 23998 O O . ALA A 1 40 ? -3.470 -4.026 -4.342 1.00 0.00 31 ALA A O 16
ATOM 24005 N N . GLY A 1 41 ? -2.459 -5.178 -6.005 1.00 0.00 32 GLY A N 16
ATOM 24006 C CA . GLY A 1 41 ? -1.766 -4.017 -6.538 1.00 0.00 32 GLY A CA 16
ATOM 24007 C C . GLY A 1 41 ? -2.760 -2.954 -7.009 1.00 0.00 32 GLY A C 16
ATOM 24008 O O . GLY A 1 41 ? -2.541 -1.761 -6.806 1.00 0.00 32 GLY A O 16
ATOM 24012 N N . LEU A 1 42 ? -3.832 -3.426 -7.629 1.00 0.00 33 LEU A N 16
ATOM 24013 C CA . LEU A 1 42 ? -4.861 -2.530 -8.130 1.00 0.00 33 LEU A CA 16
ATOM 24014 C C . LEU A 1 42 ? -5.412 -1.695 -6.973 1.00 0.00 33 LEU A C 16
ATOM 24015 O O . LEU A 1 42 ? -5.308 -0.469 -6.983 1.00 0.00 33 LEU A O 16
ATOM 24031 N N . PHE A 1 43 ? -5.987 -2.391 -6.004 1.00 0.00 34 PHE A N 16
ATOM 24032 C CA . PHE A 1 43 ? -6.555 -1.729 -4.842 1.00 0.00 34 PHE A CA 16
ATOM 24033 C C . PHE A 1 43 ? -5.574 -0.712 -4.256 1.00 0.00 34 PHE A C 16
ATOM 24034 O O . PHE A 1 43 ? -5.926 0.448 -4.051 1.00 0.00 34 PHE A O 16
ATOM 24051 N N . VAL A 1 44 ? -4.362 -1.185 -4.004 1.00 0.00 35 VAL A N 16
ATOM 24052 C CA . VAL A 1 44 ? -3.327 -0.331 -3.446 1.00 0.00 35 VAL A CA 16
ATOM 24053 C C . VAL A 1 44 ? -3.188 0.925 -4.308 1.00 0.00 35 VAL A C 16
ATOM 24054 O O . VAL A 1 44 ? -2.997 2.022 -3.786 1.00 0.00 35 VAL A O 16
ATOM 24067 N N . GLY A 1 45 ? -3.291 0.723 -5.613 1.00 0.00 36 GLY A N 16
ATOM 24068 C CA . GLY A 1 45 ? -3.179 1.826 -6.553 1.00 0.00 36 GLY A CA 16
ATOM 24069 C C . GLY A 1 45 ? -4.424 2.714 -6.505 1.00 0.00 36 GLY A C 16
ATOM 24070 O O . GLY A 1 45 ? -4.346 3.912 -6.773 1.00 0.00 36 GLY A O 16
ATOM 24074 N N . CYS A 1 46 ? -5.543 2.092 -6.163 1.00 0.00 37 CYS A N 16
ATOM 24075 C CA . CYS A 1 46 ? -6.802 2.812 -6.077 1.00 0.00 37 CYS A CA 16
ATOM 24076 C C . CYS A 1 46 ? -6.724 3.778 -4.894 1.00 0.00 37 CYS A C 16
ATOM 24077 O O . CYS A 1 46 ? -6.981 4.971 -5.044 1.00 0.00 37 CYS A O 16
ATOM 24085 N N . LEU A 1 47 ? -6.368 3.226 -3.743 1.00 0.00 38 LEU A N 16
ATOM 24086 C CA . LEU A 1 47 ? -6.253 4.024 -2.534 1.00 0.00 38 LEU A CA 16
ATOM 24087 C C . LEU A 1 47 ? -5.063 4.977 -2.669 1.00 0.00 38 LEU A C 16
ATOM 24088 O O . LEU A 1 47 ? -5.115 6.111 -2.196 1.00 0.00 38 LEU A O 16
ATOM 24104 N N . ALA A 1 48 ? -4.020 4.481 -3.317 1.00 0.00 39 ALA A N 16
ATOM 24105 C CA . ALA A 1 48 ? -2.819 5.274 -3.520 1.00 0.00 39 ALA A CA 16
ATOM 24106 C C . ALA A 1 48 ? -3.180 6.554 -4.277 1.00 0.00 39 ALA A C 16
ATOM 24107 O O . ALA A 1 48 ? -2.717 7.638 -3.927 1.00 0.00 39 ALA A O 16
ATOM 24114 N N . GLY A 1 49 ? -4.003 6.384 -5.302 1.00 0.00 40 GLY A N 16
ATOM 24115 C CA . GLY A 1 49 ? -4.431 7.512 -6.112 1.00 0.00 40 GLY A CA 16
ATOM 24116 C C . GLY A 1 49 ? -5.402 8.406 -5.337 1.00 0.00 40 GLY A C 16
ATOM 24117 O O . GLY A 1 49 ? -5.185 9.612 -5.225 1.00 0.00 40 GLY A O 16
ATOM 24121 N N . TYR A 1 50 ? -6.451 7.781 -4.823 1.00 0.00 41 TYR A N 16
ATOM 24122 C CA . TYR A 1 50 ? -7.454 8.506 -4.062 1.00 0.00 41 TYR A CA 16
ATOM 24123 C C . TYR A 1 50 ? -6.804 9.375 -2.985 1.00 0.00 41 TYR A C 16
ATOM 24124 O O . TYR A 1 50 ? -7.325 10.434 -2.639 1.00 0.00 41 TYR A O 16
ATOM 24142 N N . GLY A 1 51 ? -5.675 8.896 -2.484 1.00 0.00 42 GLY A N 16
ATOM 24143 C CA . GLY A 1 51 ? -4.948 9.616 -1.453 1.00 0.00 42 GLY A CA 16
ATOM 24144 C C . GLY A 1 51 ? -4.027 10.673 -2.068 1.00 0.00 42 GLY A C 16
ATOM 24145 O O . GLY A 1 51 ? -4.083 11.843 -1.693 1.00 0.00 42 GLY A O 16
ATOM 24149 N N . ALA A 1 52 ? -3.202 10.222 -3.001 1.00 0.00 43 ALA A N 16
ATOM 24150 C CA . ALA A 1 52 ? -2.271 11.114 -3.671 1.00 0.00 43 ALA A CA 16
ATOM 24151 C C . ALA A 1 52 ? -3.010 12.380 -4.109 1.00 0.00 43 ALA A C 16
ATOM 24152 O O . ALA A 1 52 ? -2.413 13.452 -4.198 1.00 0.00 43 ALA A O 16
ATOM 24159 N N . TYR A 1 53 ? -4.298 12.214 -4.371 1.00 0.00 44 TYR A N 16
ATOM 24160 C CA . TYR A 1 53 ? -5.125 13.331 -4.797 1.00 0.00 44 TYR A CA 16
ATOM 24161 C C . TYR A 1 53 ? -4.711 14.622 -4.088 1.00 0.00 44 TYR A C 16
ATOM 24162 O O . TYR A 1 53 ? -4.213 15.550 -4.722 1.00 0.00 44 TYR A O 16
ATOM 24180 N N . ARG A 1 54 ? -4.933 14.638 -2.782 1.00 0.00 45 ARG A N 16
ATOM 24181 C CA . ARG A 1 54 ? -4.590 15.800 -1.979 1.00 0.00 45 ARG A CA 16
ATOM 24182 C C . ARG A 1 54 ? -3.113 15.752 -1.581 1.00 0.00 45 ARG A C 16
ATOM 24183 O O . ARG A 1 54 ? -2.533 16.772 -1.213 1.00 0.00 45 ARG A O 16
ATOM 24204 N N . VAL A 1 55 ? -2.548 14.557 -1.668 1.00 0.00 46 VAL A N 16
ATOM 24205 C CA . VAL A 1 55 ? -1.150 14.363 -1.322 1.00 0.00 46 VAL A CA 16
ATOM 24206 C C . VAL A 1 55 ? -1.006 14.333 0.201 1.00 0.00 46 VAL A C 16
ATOM 24207 O O . VAL A 1 55 ? 0.093 14.146 0.721 1.00 0.00 46 VAL A O 16
ATOM 24220 N N . SER A 1 56 ? -2.132 14.521 0.874 1.00 0.00 47 SER A N 16
ATOM 24221 C CA . SER A 1 56 ? -2.145 14.517 2.327 1.00 0.00 47 SER A CA 16
ATOM 24222 C C . SER A 1 56 ? -2.464 13.113 2.844 1.00 0.00 47 SER A C 16
ATOM 24223 O O . SER A 1 56 ? -2.732 12.931 4.031 1.00 0.00 47 SER A O 16
ATOM 24231 N N . ASN A 1 57 ? -2.426 12.157 1.928 1.00 0.00 48 ASN A N 16
ATOM 24232 C CA . ASN A 1 57 ? -2.708 10.775 2.277 1.00 0.00 48 ASN A CA 16
ATOM 24233 C C . ASN A 1 57 ? -1.442 10.128 2.843 1.00 0.00 48 ASN A C 16
ATOM 24234 O O . ASN A 1 57 ? -1.368 9.839 4.036 1.00 0.00 48 ASN A O 16
ATOM 24245 N N . ASP A 1 58 ? -0.477 9.919 1.959 1.00 0.00 49 ASP A N 16
ATOM 24246 C CA . ASP A 1 58 ? 0.782 9.312 2.355 1.00 0.00 49 ASP A CA 16
ATOM 24247 C C . ASP A 1 58 ? 1.940 10.183 1.865 1.00 0.00 49 ASP A C 16
ATOM 24248 O O . ASP A 1 58 ? 3.089 9.743 1.850 1.00 0.00 49 ASP A O 16
ATOM 24257 N N . LYS A 1 59 ? 1.598 11.402 1.475 1.00 0.00 50 LYS A N 16
ATOM 24258 C CA . LYS A 1 59 ? 2.596 12.338 0.986 1.00 0.00 50 LYS A CA 16
ATOM 24259 C C . LYS A 1 59 ? 3.067 11.895 -0.401 1.00 0.00 50 LYS A C 16
ATOM 24260 O O . LYS A 1 59 ? 2.465 12.258 -1.410 1.00 0.00 50 LYS A O 16
ATOM 24279 N N . ARG A 1 60 ? 4.140 11.118 -0.405 1.00 0.00 51 ARG A N 16
ATOM 24280 C CA . ARG A 1 60 ? 4.700 10.622 -1.651 1.00 0.00 51 ARG A CA 16
ATOM 24281 C C . ARG A 1 60 ? 3.580 10.228 -2.616 1.00 0.00 51 ARG A C 16
ATOM 24282 O O . ARG A 1 60 ? 2.480 9.881 -2.188 1.00 0.00 51 ARG A O 16
ATOM 24303 N N . ASP A 1 61 ? 3.899 10.295 -3.901 1.00 0.00 52 ASP A N 16
ATOM 24304 C CA . ASP A 1 61 ? 2.933 9.950 -4.930 1.00 0.00 52 ASP A CA 16
ATOM 24305 C C . ASP A 1 61 ? 3.421 8.713 -5.686 1.00 0.00 52 ASP A C 16
ATOM 24306 O O . ASP A 1 61 ? 2.794 7.656 -5.625 1.00 0.00 52 ASP A O 16
ATOM 24315 N N . VAL A 1 62 ? 4.535 8.885 -6.382 1.00 0.00 53 VAL A N 16
ATOM 24316 C CA . VAL A 1 62 ? 5.114 7.795 -7.149 1.00 0.00 53 VAL A CA 16
ATOM 24317 C C . VAL A 1 62 ? 6.069 7.000 -6.257 1.00 0.00 53 VAL A C 16
ATOM 24318 O O . VAL A 1 62 ? 6.306 5.817 -6.495 1.00 0.00 53 VAL A O 16
ATOM 24331 N N . LYS A 1 63 ? 6.592 7.682 -5.248 1.00 0.00 54 LYS A N 16
ATOM 24332 C CA . LYS A 1 63 ? 7.515 7.054 -4.319 1.00 0.00 54 LYS A CA 16
ATOM 24333 C C . LYS A 1 63 ? 6.804 5.910 -3.593 1.00 0.00 54 LYS A C 16
ATOM 24334 O O . LYS A 1 63 ? 7.374 4.836 -3.410 1.00 0.00 54 LYS A O 16
ATOM 24353 N N . VAL A 1 64 ? 5.568 6.181 -3.199 1.00 0.00 55 VAL A N 16
ATOM 24354 C CA . VAL A 1 64 ? 4.772 5.188 -2.498 1.00 0.00 55 VAL A CA 16
ATOM 24355 C C . VAL A 1 64 ? 4.341 4.098 -3.481 1.00 0.00 55 VAL A C 16
ATOM 24356 O O . VAL A 1 64 ? 4.288 2.921 -3.126 1.00 0.00 55 VAL A O 16
ATOM 24369 N N . SER A 1 65 ? 4.044 4.528 -4.699 1.00 0.00 56 SER A N 16
ATOM 24370 C CA . SER A 1 65 ? 3.619 3.603 -5.736 1.00 0.00 56 SER A CA 16
ATOM 24371 C C . SER A 1 65 ? 4.639 2.472 -5.878 1.00 0.00 56 SER A C 16
ATOM 24372 O O . SER A 1 65 ? 4.303 1.302 -5.700 1.00 0.00 56 SER A O 16
ATOM 24380 N N . LEU A 1 66 ? 5.865 2.860 -6.198 1.00 0.00 57 LEU A N 16
ATOM 24381 C CA . LEU A 1 66 ? 6.936 1.893 -6.366 1.00 0.00 57 LEU A CA 16
ATOM 24382 C C . LEU A 1 66 ? 7.261 1.258 -5.013 1.00 0.00 57 LEU A C 16
ATOM 24383 O O . LEU A 1 66 ? 7.079 0.056 -4.828 1.00 0.00 57 LEU A O 16
ATOM 24399 N N . PHE A 1 67 ? 7.737 2.094 -4.102 1.00 0.00 58 PHE A N 16
ATOM 24400 C CA . PHE A 1 67 ? 8.089 1.629 -2.771 1.00 0.00 58 PHE A CA 16
ATOM 24401 C C . PHE A 1 67 ? 7.104 0.564 -2.284 1.00 0.00 58 PHE A C 16
ATOM 24402 O O . PHE A 1 67 ? 7.501 -0.407 -1.641 1.00 0.00 58 PHE A O 16
ATOM 24419 N N . THR A 1 68 ? 5.838 0.782 -2.608 1.00 0.00 59 THR A N 16
ATOM 24420 C CA . THR A 1 68 ? 4.793 -0.147 -2.212 1.00 0.00 59 THR A CA 16
ATOM 24421 C C . THR A 1 68 ? 4.911 -1.451 -3.003 1.00 0.00 59 THR A C 16
ATOM 24422 O O . THR A 1 68 ? 5.107 -2.518 -2.422 1.00 0.00 59 THR A O 16
ATOM 24433 N N . ALA A 1 69 ? 4.787 -1.323 -4.316 1.00 0.00 60 ALA A N 16
ATOM 24434 C CA . ALA A 1 69 ? 4.877 -2.479 -5.192 1.00 0.00 60 ALA A CA 16
ATOM 24435 C C . ALA A 1 69 ? 6.006 -3.392 -4.710 1.00 0.00 60 ALA A C 16
ATOM 24436 O O . ALA A 1 69 ? 5.852 -4.612 -4.678 1.00 0.00 60 ALA A O 16
ATOM 24443 N N . PHE A 1 70 ? 7.116 -2.766 -4.348 1.00 0.00 61 PHE A N 16
ATOM 24444 C CA . PHE A 1 70 ? 8.271 -3.507 -3.869 1.00 0.00 61 PHE A CA 16
ATOM 24445 C C . PHE A 1 70 ? 7.999 -4.117 -2.493 1.00 0.00 61 PHE A C 16
ATOM 24446 O O . PHE A 1 70 ? 8.353 -5.268 -2.239 1.00 0.00 61 PHE A O 16
ATOM 24463 N N . PHE A 1 71 ? 7.373 -3.319 -1.640 1.00 0.00 62 PHE A N 16
ATOM 24464 C CA . PHE A 1 71 ? 7.049 -3.766 -0.296 1.00 0.00 62 PHE A CA 16
ATOM 24465 C C . PHE A 1 71 ? 6.066 -4.938 -0.330 1.00 0.00 62 PHE A C 16
ATOM 24466 O O . PHE A 1 71 ? 6.393 -6.040 0.110 1.00 0.00 62 PHE A O 16
ATOM 24483 N N . LEU A 1 72 ? 4.882 -4.662 -0.856 1.00 0.00 63 LEU A N 16
ATOM 24484 C CA . LEU A 1 72 ? 3.850 -5.679 -0.953 1.00 0.00 63 LEU A CA 16
ATOM 24485 C C . LEU A 1 72 ? 4.416 -6.907 -1.669 1.00 0.00 63 LEU A C 16
ATOM 24486 O O . LEU A 1 72 ? 4.140 -8.040 -1.278 1.00 0.00 63 LEU A O 16
ATOM 24502 N N . ALA A 1 73 ? 5.197 -6.640 -2.705 1.00 0.00 64 ALA A N 16
ATOM 24503 C CA . ALA A 1 73 ? 5.805 -7.709 -3.480 1.00 0.00 64 ALA A CA 16
ATOM 24504 C C . ALA A 1 73 ? 6.565 -8.646 -2.539 1.00 0.00 64 ALA A C 16
ATOM 24505 O O . ALA A 1 73 ? 6.333 -9.854 -2.539 1.00 0.00 64 ALA A O 16
ATOM 24512 N N . THR A 1 74 ? 7.457 -8.054 -1.759 1.00 0.00 65 THR A N 16
ATOM 24513 C CA . THR A 1 74 ? 8.253 -8.821 -0.815 1.00 0.00 65 THR A CA 16
ATOM 24514 C C . THR A 1 74 ? 7.351 -9.484 0.227 1.00 0.00 65 THR A C 16
ATOM 24515 O O . THR A 1 74 ? 7.335 -10.708 0.351 1.00 0.00 65 THR A O 16
ATOM 24526 N N . ILE A 1 75 ? 6.621 -8.647 0.950 1.00 0.00 66 ILE A N 16
ATOM 24527 C CA . ILE A 1 75 ? 5.719 -9.137 1.978 1.00 0.00 66 ILE A CA 16
ATOM 24528 C C . ILE A 1 75 ? 5.021 -10.402 1.477 1.00 0.00 66 ILE A C 16
ATOM 24529 O O . ILE A 1 75 ? 5.001 -11.420 2.168 1.00 0.00 66 ILE A O 16
ATOM 24545 N N . MET A 1 76 ? 4.464 -10.297 0.279 1.00 0.00 67 MET A N 16
ATOM 24546 C CA . MET A 1 76 ? 3.766 -11.421 -0.322 1.00 0.00 67 MET A CA 16
ATOM 24547 C C . MET A 1 76 ? 4.702 -12.619 -0.496 1.00 0.00 67 MET A C 16
ATOM 24548 O O . MET A 1 76 ? 4.494 -13.668 0.111 1.00 0.00 67 MET A O 16
ATOM 24562 N N . GLY A 1 77 ? 5.715 -12.422 -1.328 1.00 0.00 68 GLY A N 16
ATOM 24563 C CA . GLY A 1 77 ? 6.684 -13.473 -1.589 1.00 0.00 68 GLY A CA 16
ATOM 24564 C C . GLY A 1 77 ? 6.198 -14.401 -2.704 1.00 0.00 68 GLY A C 16
ATOM 24565 O O . GLY A 1 77 ? 6.449 -15.605 -2.667 1.00 0.00 68 GLY A O 16
ATOM 24569 N N . VAL A 1 78 ? 5.512 -13.807 -3.669 1.00 0.00 69 VAL A N 16
ATOM 24570 C CA . VAL A 1 78 ? 4.990 -14.566 -4.792 1.00 0.00 69 VAL A CA 16
ATOM 24571 C C . VAL A 1 78 ? 6.148 -15.237 -5.532 1.00 0.00 69 VAL A C 16
ATOM 24572 O O . VAL A 1 78 ? 5.978 -16.303 -6.124 1.00 0.00 69 VAL A O 16
ATOM 24585 N N . ARG A 1 79 ? 7.301 -14.587 -5.475 1.00 0.00 70 ARG A N 16
ATOM 24586 C CA . ARG A 1 79 ? 8.488 -15.108 -6.132 1.00 0.00 70 ARG A CA 16
ATOM 24587 C C . ARG A 1 79 ? 8.844 -16.486 -5.571 1.00 0.00 70 ARG A C 16
ATOM 24588 O O . ARG A 1 79 ? 9.360 -16.593 -4.459 1.00 0.00 70 ARG A O 16
ATOM 24609 N N . PHE A 1 80 ? 8.554 -17.506 -6.366 1.00 0.00 71 PHE A N 16
ATOM 24610 C CA . PHE A 1 80 ? 8.837 -18.873 -5.962 1.00 0.00 71 PHE A CA 16
ATOM 24611 C C . PHE A 1 80 ? 8.731 -19.829 -7.152 1.00 0.00 71 PHE A C 16
ATOM 24612 O O . PHE A 1 80 ? 8.050 -20.850 -7.074 1.00 0.00 71 PHE A O 16
ATOM 24629 N N . LYS A 1 81 ? 9.415 -19.464 -8.227 1.00 0.00 72 LYS A N 16
ATOM 24630 C CA . LYS A 1 81 ? 9.406 -20.276 -9.431 1.00 0.00 72 LYS A CA 16
ATOM 24631 C C . LYS A 1 81 ? 10.026 -19.481 -10.582 1.00 0.00 72 LYS A C 16
ATOM 24632 O O . LYS A 1 81 ? 10.509 -18.367 -10.382 1.00 0.00 72 LYS A O 16
ATOM 24651 N N . ARG A 1 82 ? 9.991 -20.083 -11.762 1.00 0.00 73 ARG A N 16
ATOM 24652 C CA . ARG A 1 82 ? 10.543 -19.445 -12.944 1.00 0.00 73 ARG A CA 16
ATOM 24653 C C . ARG A 1 82 ? 9.605 -18.342 -13.439 1.00 0.00 73 ARG A C 16
ATOM 24654 O O . ARG A 1 82 ? 9.150 -18.374 -14.581 1.00 0.00 73 ARG A O 16
ATOM 24675 N N . SER A 1 83 ? 9.344 -17.391 -12.554 1.00 0.00 74 SER A N 16
ATOM 24676 C CA . SER A 1 83 ? 8.469 -16.279 -12.886 1.00 0.00 74 SER A CA 16
ATOM 24677 C C . SER A 1 83 ? 8.096 -15.510 -11.618 1.00 0.00 74 SER A C 16
ATOM 24678 O O . SER A 1 83 ? 7.568 -16.088 -10.669 1.00 0.00 74 SER A O 16
ATOM 24686 N N . LYS A 1 84 ? 8.384 -14.217 -11.642 1.00 0.00 75 LYS A N 16
ATOM 24687 C CA . LYS A 1 84 ? 8.086 -13.362 -10.505 1.00 0.00 75 LYS A CA 16
ATOM 24688 C C . LYS A 1 84 ? 6.968 -12.389 -10.884 1.00 0.00 75 LYS A C 16
ATOM 24689 O O . LYS A 1 84 ? 5.988 -12.248 -10.154 1.00 0.00 75 LYS A O 16
ATOM 24708 N N . LYS A 1 85 ? 7.151 -11.743 -12.027 1.00 0.00 76 LYS A N 16
ATOM 24709 C CA . LYS A 1 85 ? 6.170 -10.787 -12.511 1.00 0.00 76 LYS A CA 16
ATOM 24710 C C . LYS A 1 85 ? 5.097 -11.527 -13.313 1.00 0.00 76 LYS A C 16
ATOM 24711 O O . LYS A 1 85 ? 4.873 -11.224 -14.484 1.00 0.00 76 LYS A O 16
ATOM 24730 N N . ILE A 1 86 ? 4.462 -12.482 -12.650 1.00 0.00 77 ILE A N 16
ATOM 24731 C CA . ILE A 1 86 ? 3.418 -13.267 -13.286 1.00 0.00 77 ILE A CA 16
ATOM 24732 C C . ILE A 1 86 ? 2.105 -13.074 -12.525 1.00 0.00 77 ILE A C 16
ATOM 24733 O O . ILE A 1 86 ? 1.097 -12.677 -13.108 1.00 0.00 77 ILE A O 16
ATOM 24749 N N . MET A 1 87 ? 2.159 -13.363 -11.233 1.00 0.00 78 MET A N 16
ATOM 24750 C CA . MET A 1 87 ? 0.986 -13.226 -10.386 1.00 0.00 78 MET A CA 16
ATOM 24751 C C . MET A 1 87 ? 0.767 -11.766 -9.985 1.00 0.00 78 MET A C 16
ATOM 24752 O O . MET A 1 87 ? -0.324 -11.227 -10.162 1.00 0.00 78 MET A O 16
ATOM 24766 N N . PRO A 1 88 ? 1.850 -11.151 -9.437 1.00 0.00 79 PRO A N 16
ATOM 24767 C CA . PRO A 1 88 ? 1.787 -9.764 -9.010 1.00 0.00 79 PRO A CA 16
ATOM 24768 C C . PRO A 1 88 ? 1.814 -8.818 -10.212 1.00 0.00 79 PRO A C 16
ATOM 24769 O O . PRO A 1 88 ? 2.668 -7.937 -10.293 1.00 0.00 79 PRO A O 16
ATOM 24780 N N . ALA A 1 89 ? 0.870 -9.034 -11.116 1.00 0.00 80 ALA A N 16
ATOM 24781 C CA . ALA A 1 89 ? 0.775 -8.211 -12.310 1.00 0.00 80 ALA A CA 16
ATOM 24782 C C . ALA A 1 89 ? 0.215 -6.838 -11.935 1.00 0.00 80 ALA A C 16
ATOM 24783 O O . ALA A 1 89 ? 0.752 -5.811 -12.346 1.00 0.00 80 ALA A O 16
ATOM 24790 N N . GLY A 1 90 ? -0.858 -6.864 -11.158 1.00 0.00 81 GLY A N 16
ATOM 24791 C CA . GLY A 1 90 ? -1.497 -5.633 -10.724 1.00 0.00 81 GLY A CA 16
ATOM 24792 C C . GLY A 1 90 ? -0.580 -4.840 -9.791 1.00 0.00 81 GLY A C 16
ATOM 24793 O O . GLY A 1 90 ? -0.830 -3.666 -9.520 1.00 0.00 81 GLY A O 16
ATOM 24797 N N . LEU A 1 91 ? 0.462 -5.512 -9.324 1.00 0.00 82 LEU A N 16
ATOM 24798 C CA . LEU A 1 91 ? 1.417 -4.884 -8.427 1.00 0.00 82 LEU A CA 16
ATOM 24799 C C . LEU A 1 91 ? 2.096 -3.718 -9.148 1.00 0.00 82 LEU A C 16
ATOM 24800 O O . LEU A 1 91 ? 1.750 -2.559 -8.923 1.00 0.00 82 LEU A O 16
ATOM 24816 N N . VAL A 1 92 ? 3.050 -4.064 -9.999 1.00 0.00 83 VAL A N 16
ATOM 24817 C CA . VAL A 1 92 ? 3.781 -3.060 -10.754 1.00 0.00 83 VAL A CA 16
ATOM 24818 C C . VAL A 1 92 ? 2.824 -2.357 -11.718 1.00 0.00 83 VAL A C 16
ATOM 24819 O O . VAL A 1 92 ? 2.920 -1.148 -11.923 1.00 0.00 83 VAL A O 16
ATOM 24832 N N . ALA A 1 93 ? 1.921 -3.144 -12.285 1.00 0.00 84 ALA A N 16
ATOM 24833 C CA . ALA A 1 93 ? 0.947 -2.612 -13.223 1.00 0.00 84 ALA A CA 16
ATOM 24834 C C . ALA A 1 93 ? 0.099 -1.549 -12.523 1.00 0.00 84 ALA A C 16
ATOM 24835 O O . ALA A 1 93 ? -0.365 -0.603 -13.157 1.00 0.00 84 ALA A O 16
ATOM 24842 N N . GLY A 1 94 ? -0.077 -1.739 -11.223 1.00 0.00 85 GLY A N 16
ATOM 24843 C CA . GLY A 1 94 ? -0.861 -0.808 -10.430 1.00 0.00 85 GLY A CA 16
ATOM 24844 C C . GLY A 1 94 ? -0.063 0.462 -10.128 1.00 0.00 85 GLY A C 16
ATOM 24845 O O . GLY A 1 94 ? -0.568 1.571 -10.297 1.00 0.00 85 GLY A O 16
ATOM 24849 N N . LEU A 1 95 ? 1.170 0.258 -9.688 1.00 0.00 86 LEU A N 16
ATOM 24850 C CA . LEU A 1 95 ? 2.042 1.373 -9.361 1.00 0.00 86 LEU A CA 16
ATOM 24851 C C . LEU A 1 95 ? 2.165 2.292 -10.578 1.00 0.00 86 LEU A C 16
ATOM 24852 O O . LEU A 1 95 ? 2.224 3.513 -10.435 1.00 0.00 86 LEU A O 16
ATOM 24868 N N . SER A 1 96 ? 2.199 1.671 -11.748 1.00 0.00 87 SER A N 16
ATOM 24869 C CA . SER A 1 96 ? 2.313 2.419 -12.989 1.00 0.00 87 SER A CA 16
ATOM 24870 C C . SER A 1 96 ? 1.000 3.145 -13.285 1.00 0.00 87 SER A C 16
ATOM 24871 O O . SER A 1 96 ? 0.996 4.348 -13.542 1.00 0.00 87 SER A O 16
ATOM 24879 N N . LEU A 1 97 ? -0.084 2.384 -13.239 1.00 0.00 88 LEU A N 16
ATOM 24880 C CA . LEU A 1 97 ? -1.400 2.940 -13.500 1.00 0.00 88 LEU A CA 16
ATOM 24881 C C . LEU A 1 97 ? -1.658 4.102 -12.538 1.00 0.00 88 LEU A C 16
ATOM 24882 O O . LEU A 1 97 ? -2.463 4.986 -12.828 1.00 0.00 88 LEU A O 16
ATOM 24898 N N . MET A 1 98 ? -0.959 4.063 -11.413 1.00 0.00 89 MET A N 16
ATOM 24899 C CA . MET A 1 98 ? -1.102 5.102 -10.407 1.00 0.00 89 MET A CA 16
ATOM 24900 C C . MET A 1 98 ? -0.306 6.351 -10.791 1.00 0.00 89 MET A C 16
ATOM 24901 O O . MET A 1 98 ? -0.887 7.382 -11.127 1.00 0.00 89 MET A O 16
ATOM 24915 N N . MET A 1 99 ? 1.010 6.217 -10.729 1.00 0.00 90 MET A N 16
ATOM 24916 C CA . MET A 1 99 ? 1.891 7.322 -11.067 1.00 0.00 90 MET A CA 16
ATOM 24917 C C . MET A 1 99 ? 1.493 7.952 -12.403 1.00 0.00 90 MET A C 16
ATOM 24918 O O . MET A 1 99 ? 1.785 9.121 -12.653 1.00 0.00 90 MET A O 16
ATOM 24932 N N . ILE A 1 100 ? 0.833 7.151 -13.226 1.00 0.00 91 ILE A N 16
ATOM 24933 C CA . ILE A 1 100 ? 0.392 7.616 -14.530 1.00 0.00 91 ILE A CA 16
ATOM 24934 C C . ILE A 1 100 ? -0.984 8.271 -14.394 1.00 0.00 91 ILE A C 16
ATOM 24935 O O . ILE A 1 100 ? -1.235 9.322 -14.981 1.00 0.00 91 ILE A O 16
ATOM 24951 N N . LEU A 1 101 ? -1.839 7.624 -13.615 1.00 0.00 92 LEU A N 16
ATOM 24952 C CA . LEU A 1 101 ? -3.182 8.131 -13.395 1.00 0.00 92 LEU A CA 16
ATOM 24953 C C . LEU A 1 101 ? -3.101 9.562 -12.858 1.00 0.00 92 LEU A C 16
ATOM 24954 O O . LEU A 1 101 ? -3.994 10.371 -13.102 1.00 0.00 92 LEU A O 16
ATOM 24970 N N . ARG A 1 102 ? -2.022 9.829 -12.138 1.00 0.00 93 ARG A N 16
ATOM 24971 C CA . ARG A 1 102 ? -1.812 11.147 -11.564 1.00 0.00 93 ARG A CA 16
ATOM 24972 C C . ARG A 1 102 ? -0.987 12.015 -12.517 1.00 0.00 93 ARG A C 16
ATOM 24973 O O . ARG A 1 102 ? -1.309 13.182 -12.735 1.00 0.00 93 ARG A O 16
ATOM 24994 N N . LEU A 1 103 ? 0.061 11.412 -13.058 1.00 0.00 94 LEU A N 16
ATOM 24995 C CA . LEU A 1 103 ? 0.934 12.116 -13.982 1.00 0.00 94 LEU A CA 16
ATOM 24996 C C . LEU A 1 103 ? 0.161 12.439 -15.262 1.00 0.00 94 LEU A C 16
ATOM 24997 O O . LEU A 1 103 ? 0.598 13.263 -16.064 1.00 0.00 94 LEU A O 16
ATOM 25013 N N . VAL A 1 104 ? -0.974 11.773 -15.414 1.00 0.00 95 VAL A N 16
ATOM 25014 C CA . VAL A 1 104 ? -1.812 11.979 -16.583 1.00 0.00 95 VAL A CA 16
ATOM 25015 C C . VAL A 1 104 ? -2.560 13.306 -16.442 1.00 0.00 95 VAL A C 16
ATOM 25016 O O . VAL A 1 104 ? -2.301 14.251 -17.186 1.00 0.00 95 VAL A O 16
ATOM 25029 N N . LEU A 1 105 ? -3.472 13.335 -15.481 1.00 0.00 96 LEU A N 16
ATOM 25030 C CA . LEU A 1 105 ? -4.260 14.531 -15.233 1.00 0.00 96 LEU A CA 16
ATOM 25031 C C . LEU A 1 105 ? -3.323 15.732 -15.090 1.00 0.00 96 LEU A C 16
ATOM 25032 O O . LEU A 1 105 ? -3.689 16.854 -15.435 1.00 0.00 96 LEU A O 16
ATOM 25048 N N . LEU A 1 106 ? -2.132 15.455 -14.579 1.00 0.00 97 LEU A N 16
ATOM 25049 C CA . LEU A 1 106 ? -1.140 16.500 -14.385 1.00 0.00 97 LEU A CA 16
ATOM 25050 C C . LEU A 1 106 ? -1.834 17.772 -13.894 1.00 0.00 97 LEU A C 16
ATOM 25051 O O . LEU A 1 106 ? -1.649 18.844 -14.466 1.00 0.00 97 LEU A O 16
ATOM 25067 N N . LEU A 1 107 ? -2.619 17.610 -12.838 1.00 0.00 98 LEU A N 16
ATOM 25068 C CA . LEU A 1 107 ? -3.341 18.731 -12.264 1.00 0.00 98 LEU A CA 16
ATOM 25069 C C . LEU A 1 107 ? -3.830 19.647 -13.388 1.00 0.00 98 LEU A C 16
ATOM 25070 O O . LEU A 1 107 ? -3.729 20.869 -13.286 1.00 0.00 98 LEU A O 16
ATOM 25086 N N . LEU A 1 108 ? -4.350 19.022 -14.434 1.00 0.00 99 LEU A N 16
ATOM 25087 C CA . LEU A 1 108 ? -4.854 19.765 -15.575 1.00 0.00 99 LEU A CA 16
ATOM 25088 C C . LEU A 1 108 ? -5.596 21.009 -15.081 1.00 0.00 99 LEU A C 16
ATOM 25089 O O . LEU A 1 108 ? -5.213 22.133 -15.401 1.00 0.00 99 LEU A O 16
ATOM 25105 N N . MET A 1 10 ? 18.692 -21.342 -17.130 1.00 0.00 1 MET A N 17
ATOM 25106 C CA . MET A 1 10 ? 18.874 -22.612 -17.811 1.00 0.00 1 MET A CA 17
ATOM 25107 C C . MET A 1 10 ? 17.941 -22.726 -19.019 1.00 0.00 1 MET A C 17
ATOM 25108 O O . MET A 1 10 ? 18.388 -23.018 -20.127 1.00 0.00 1 MET A O 17
ATOM 25122 N N . ASP A 1 11 ? 16.663 -22.489 -18.763 1.00 0.00 2 ASP A N 17
ATOM 25123 C CA . ASP A 1 11 ? 15.664 -22.561 -19.816 1.00 0.00 2 ASP A CA 17
ATOM 25124 C C . ASP A 1 11 ? 15.750 -23.925 -20.502 1.00 0.00 2 ASP A C 17
ATOM 25125 O O . ASP A 1 11 ? 16.543 -24.111 -21.424 1.00 0.00 2 ASP A O 17
ATOM 25134 N N . LEU A 1 12 ? 14.922 -24.844 -20.027 1.00 0.00 3 LEU A N 17
ATOM 25135 C CA . LEU A 1 12 ? 14.895 -26.186 -20.584 1.00 0.00 3 LEU A CA 17
ATOM 25136 C C . LEU A 1 12 ? 13.793 -26.272 -21.642 1.00 0.00 3 LEU A C 17
ATOM 25137 O O . LEU A 1 12 ? 14.078 -26.367 -22.834 1.00 0.00 3 LEU A O 17
ATOM 25153 N N . ILE A 1 13 ? 12.556 -26.236 -21.167 1.00 0.00 4 ILE A N 17
ATOM 25154 C CA . ILE A 1 13 ? 11.410 -26.309 -22.057 1.00 0.00 4 ILE A CA 17
ATOM 25155 C C . ILE A 1 13 ? 11.637 -25.379 -23.250 1.00 0.00 4 ILE A C 17
ATOM 25156 O O . ILE A 1 13 ? 12.220 -25.784 -24.255 1.00 0.00 4 ILE A O 17
ATOM 25172 N N . GLY A 1 14 ? 11.165 -24.151 -23.101 1.00 0.00 5 GLY A N 17
ATOM 25173 C CA . GLY A 1 14 ? 11.309 -23.160 -24.154 1.00 0.00 5 GLY A CA 17
ATOM 25174 C C . GLY A 1 14 ? 10.184 -23.287 -25.183 1.00 0.00 5 GLY A C 17
ATOM 25175 O O . GLY A 1 14 ? 9.532 -22.300 -25.521 1.00 0.00 5 GLY A O 17
ATOM 25179 N N . PHE A 1 15 ? 9.991 -24.510 -25.654 1.00 0.00 6 PHE A N 17
ATOM 25180 C CA . PHE A 1 15 ? 8.956 -24.779 -26.638 1.00 0.00 6 PHE A CA 17
ATOM 25181 C C . PHE A 1 15 ? 7.600 -24.252 -26.165 1.00 0.00 6 PHE A C 17
ATOM 25182 O O . PHE A 1 15 ? 6.967 -23.453 -26.854 1.00 0.00 6 PHE A O 17
ATOM 25199 N N . GLY A 1 16 ? 7.194 -24.720 -24.994 1.00 0.00 7 GLY A N 17
ATOM 25200 C CA . GLY A 1 16 ? 5.925 -24.305 -24.422 1.00 0.00 7 GLY A CA 17
ATOM 25201 C C . GLY A 1 16 ? 5.843 -22.781 -24.314 1.00 0.00 7 GLY A C 17
ATOM 25202 O O . GLY A 1 16 ? 4.870 -22.175 -24.759 1.00 0.00 7 GLY A O 17
ATOM 25206 N N . TYR A 1 17 ? 6.879 -22.206 -23.721 1.00 0.00 8 TYR A N 17
ATOM 25207 C CA . TYR A 1 17 ? 6.937 -20.764 -23.549 1.00 0.00 8 TYR A CA 17
ATOM 25208 C C . TYR A 1 17 ? 6.685 -20.044 -24.875 1.00 0.00 8 TYR A C 17
ATOM 25209 O O . TYR A 1 17 ? 5.857 -19.137 -24.945 1.00 0.00 8 TYR A O 17
ATOM 25227 N N . ALA A 1 18 ? 7.415 -20.473 -25.893 1.00 0.00 9 ALA A N 17
ATOM 25228 C CA . ALA A 1 18 ? 7.282 -19.880 -27.213 1.00 0.00 9 ALA A CA 17
ATOM 25229 C C . ALA A 1 18 ? 5.905 -20.226 -27.786 1.00 0.00 9 ALA A C 17
ATOM 25230 O O . ALA A 1 18 ? 5.305 -19.421 -28.496 1.00 0.00 9 ALA A O 17
ATOM 25237 N N . ALA A 1 19 ? 5.446 -21.423 -27.454 1.00 0.00 10 ALA A N 17
ATOM 25238 C CA . ALA A 1 19 ? 4.152 -21.885 -27.927 1.00 0.00 10 ALA A CA 17
ATOM 25239 C C . ALA A 1 19 ? 3.059 -20.953 -27.399 1.00 0.00 10 ALA A C 17
ATOM 25240 O O . ALA A 1 19 ? 2.388 -20.276 -28.176 1.00 0.00 10 ALA A O 17
ATOM 25247 N N . LEU A 1 20 ? 2.914 -20.949 -26.082 1.00 0.00 11 LEU A N 17
ATOM 25248 C CA . LEU A 1 20 ? 1.914 -20.112 -25.441 1.00 0.00 11 LEU A CA 17
ATOM 25249 C C . LEU A 1 20 ? 2.088 -18.667 -25.912 1.00 0.00 11 LEU A C 17
ATOM 25250 O O . LEU A 1 20 ? 1.106 -17.965 -26.148 1.00 0.00 11 LEU A O 17
ATOM 25266 N N . VAL A 1 21 ? 3.345 -18.265 -26.035 1.00 0.00 12 VAL A N 17
ATOM 25267 C CA . VAL A 1 21 ? 3.660 -16.916 -26.473 1.00 0.00 12 VAL A CA 17
ATOM 25268 C C . VAL A 1 21 ? 3.001 -16.658 -27.830 1.00 0.00 12 VAL A C 17
ATOM 25269 O O . VAL A 1 21 ? 2.366 -15.624 -28.029 1.00 0.00 12 VAL A O 17
ATOM 25282 N N . THR A 1 22 ? 3.176 -17.617 -28.728 1.00 0.00 13 THR A N 17
ATOM 25283 C CA . THR A 1 22 ? 2.606 -17.506 -30.060 1.00 0.00 13 THR A CA 17
ATOM 25284 C C . THR A 1 22 ? 1.079 -17.457 -29.985 1.00 0.00 13 THR A C 17
ATOM 25285 O O . THR A 1 22 ? 0.437 -16.751 -30.762 1.00 0.00 13 THR A O 17
ATOM 25296 N N . PHE A 1 23 ? 0.540 -18.216 -29.041 1.00 0.00 14 PHE A N 17
ATOM 25297 C CA . PHE A 1 23 ? -0.900 -18.268 -28.854 1.00 0.00 14 PHE A CA 17
ATOM 25298 C C . PHE A 1 23 ? -1.445 -16.908 -28.411 1.00 0.00 14 PHE A C 17
ATOM 25299 O O . PHE A 1 23 ? -2.354 -16.366 -29.036 1.00 0.00 14 PHE A O 17
ATOM 25316 N N . GLY A 1 24 ? -0.865 -16.397 -27.335 1.00 0.00 15 GLY A N 17
ATOM 25317 C CA . GLY A 1 24 ? -1.280 -15.111 -26.801 1.00 0.00 15 GLY A CA 17
ATOM 25318 C C . GLY A 1 24 ? -1.014 -13.988 -27.805 1.00 0.00 15 GLY A C 17
ATOM 25319 O O . GLY A 1 24 ? -1.705 -12.970 -27.801 1.00 0.00 15 GLY A O 17
ATOM 25323 N N . SER A 1 25 ? -0.012 -14.211 -28.642 1.00 0.00 16 SER A N 17
ATOM 25324 C CA . SER A 1 25 ? 0.354 -13.231 -29.650 1.00 0.00 16 SER A CA 17
ATOM 25325 C C . SER A 1 25 ? -0.738 -13.144 -30.717 1.00 0.00 16 SER A C 17
ATOM 25326 O O . SER A 1 25 ? -1.164 -12.051 -31.088 1.00 0.00 16 SER A O 17
ATOM 25334 N N . ILE A 1 26 ? -1.162 -14.311 -31.180 1.00 0.00 17 ILE A N 17
ATOM 25335 C CA . ILE A 1 26 ? -2.197 -14.381 -32.197 1.00 0.00 17 ILE A CA 17
ATOM 25336 C C . ILE A 1 26 ? -3.530 -13.934 -31.594 1.00 0.00 17 ILE A C 17
ATOM 25337 O O . ILE A 1 26 ? -4.058 -12.883 -31.955 1.00 0.00 17 ILE A O 17
ATOM 25353 N N . PHE A 1 27 ? -4.037 -14.754 -30.685 1.00 0.00 18 PHE A N 17
ATOM 25354 C CA . PHE A 1 27 ? -5.298 -14.457 -30.028 1.00 0.00 18 PHE A CA 17
ATOM 25355 C C . PHE A 1 27 ? -5.297 -13.037 -29.457 1.00 0.00 18 PHE A C 17
ATOM 25356 O O . PHE A 1 27 ? -6.269 -12.300 -29.615 1.00 0.00 18 PHE A O 17
ATOM 25373 N N . GLY A 1 28 ? -4.195 -12.697 -28.805 1.00 0.00 19 GLY A N 17
ATOM 25374 C CA . GLY A 1 28 ? -4.055 -11.379 -28.210 1.00 0.00 19 GLY A CA 17
ATOM 25375 C C . GLY A 1 28 ? -4.138 -11.455 -26.684 1.00 0.00 19 GLY A C 17
ATOM 25376 O O . GLY A 1 28 ? -3.335 -10.841 -25.983 1.00 0.00 19 GLY A O 17
ATOM 25380 N N . TYR A 1 29 ? -5.119 -12.212 -26.214 1.00 0.00 20 TYR A N 17
ATOM 25381 C CA . TYR A 1 29 ? -5.318 -12.376 -24.784 1.00 0.00 20 TYR A CA 17
ATOM 25382 C C . TYR A 1 29 ? -6.665 -13.039 -24.491 1.00 0.00 20 TYR A C 17
ATOM 25383 O O . TYR A 1 29 ? -7.714 -12.415 -24.641 1.00 0.00 20 TYR A O 17
ATOM 25401 N N . LYS A 1 30 ? -6.592 -14.296 -24.078 1.00 0.00 21 LYS A N 17
ATOM 25402 C CA . LYS A 1 30 ? -7.793 -15.051 -23.762 1.00 0.00 21 LYS A CA 17
ATOM 25403 C C . LYS A 1 30 ? -8.679 -14.224 -22.829 1.00 0.00 21 LYS A C 17
ATOM 25404 O O . LYS A 1 30 ? -9.683 -13.659 -23.260 1.00 0.00 21 LYS A O 17
ATOM 25423 N N . ARG A 1 31 ? -8.276 -14.179 -21.567 1.00 0.00 22 ARG A N 17
ATOM 25424 C CA . ARG A 1 31 ? -9.022 -13.431 -20.570 1.00 0.00 22 ARG A CA 17
ATOM 25425 C C . ARG A 1 31 ? -8.345 -13.549 -19.203 1.00 0.00 22 ARG A C 17
ATOM 25426 O O . ARG A 1 31 ? -8.331 -12.593 -18.428 1.00 0.00 22 ARG A O 17
ATOM 25447 N N . ARG A 1 32 ? -7.800 -14.729 -18.948 1.00 0.00 23 ARG A N 17
ATOM 25448 C CA . ARG A 1 32 ? -7.123 -14.985 -17.688 1.00 0.00 23 ARG A CA 17
ATOM 25449 C C . ARG A 1 32 ? -5.695 -14.439 -17.732 1.00 0.00 23 ARG A C 17
ATOM 25450 O O . ARG A 1 32 ? -5.404 -13.513 -18.488 1.00 0.00 23 ARG A O 17
ATOM 25471 N N . GLY A 1 33 ? -4.841 -15.035 -16.912 1.00 0.00 24 GLY A N 17
ATOM 25472 C CA . GLY A 1 33 ? -3.450 -14.620 -16.849 1.00 0.00 24 GLY A CA 17
ATOM 25473 C C . GLY A 1 33 ? -3.195 -13.747 -15.618 1.00 0.00 24 GLY A C 17
ATOM 25474 O O . GLY A 1 33 ? -3.220 -12.520 -15.707 1.00 0.00 24 GLY A O 17
ATOM 25478 N N . GLY A 1 34 ? -2.955 -14.414 -14.499 1.00 0.00 25 GLY A N 17
ATOM 25479 C CA . GLY A 1 34 ? -2.695 -13.714 -13.252 1.00 0.00 25 GLY A CA 17
ATOM 25480 C C . GLY A 1 34 ? -3.961 -13.031 -12.732 1.00 0.00 25 GLY A C 17
ATOM 25481 O O . GLY A 1 34 ? -4.077 -11.807 -12.786 1.00 0.00 25 GLY A O 17
ATOM 25485 N N . VAL A 1 35 ? -4.878 -13.851 -12.241 1.00 0.00 26 VAL A N 17
ATOM 25486 C CA . VAL A 1 35 ? -6.132 -13.341 -11.712 1.00 0.00 26 VAL A CA 17
ATOM 25487 C C . VAL A 1 35 ? -5.840 -12.387 -10.552 1.00 0.00 26 VAL A C 17
ATOM 25488 O O . VAL A 1 35 ? -6.335 -11.261 -10.530 1.00 0.00 26 VAL A O 17
ATOM 25501 N N . PRO A 1 36 ? -5.017 -12.886 -9.591 1.00 0.00 27 PRO A N 17
ATOM 25502 C CA . PRO A 1 36 ? -4.654 -12.090 -8.430 1.00 0.00 27 PRO A CA 17
ATOM 25503 C C . PRO A 1 36 ? -3.628 -11.017 -8.800 1.00 0.00 27 PRO A C 17
ATOM 25504 O O . PRO A 1 36 ? -2.580 -10.910 -8.165 1.00 0.00 27 PRO A O 17
ATOM 25515 N N . SER A 1 37 ? -3.966 -10.250 -9.826 1.00 0.00 28 SER A N 17
ATOM 25516 C CA . SER A 1 37 ? -3.088 -9.188 -10.288 1.00 0.00 28 SER A CA 17
ATOM 25517 C C . SER A 1 37 ? -3.800 -7.838 -10.188 1.00 0.00 28 SER A C 17
ATOM 25518 O O . SER A 1 37 ? -3.338 -6.939 -9.486 1.00 0.00 28 SER A O 17
ATOM 25526 N N . LEU A 1 38 ? -4.914 -7.738 -10.898 1.00 0.00 29 LEU A N 17
ATOM 25527 C CA . LEU A 1 38 ? -5.695 -6.513 -10.898 1.00 0.00 29 LEU A CA 17
ATOM 25528 C C . LEU A 1 38 ? -5.965 -6.086 -9.454 1.00 0.00 29 LEU A C 17
ATOM 25529 O O . LEU A 1 38 ? -5.508 -5.030 -9.019 1.00 0.00 29 LEU A O 17
ATOM 25545 N N . ILE A 1 39 ? -6.706 -6.929 -8.750 1.00 0.00 30 ILE A N 17
ATOM 25546 C CA . ILE A 1 39 ? -7.042 -6.652 -7.364 1.00 0.00 30 ILE A CA 17
ATOM 25547 C C . ILE A 1 39 ? -5.817 -6.074 -6.652 1.00 0.00 30 ILE A C 17
ATOM 25548 O O . ILE A 1 39 ? -5.946 -5.189 -5.807 1.00 0.00 30 ILE A O 17
ATOM 25564 N N . ALA A 1 40 ? -4.657 -6.598 -7.020 1.00 0.00 31 ALA A N 17
ATOM 25565 C CA . ALA A 1 40 ? -3.410 -6.145 -6.427 1.00 0.00 31 ALA A CA 17
ATOM 25566 C C . ALA A 1 40 ? -3.194 -4.670 -6.769 1.00 0.00 31 ALA A C 17
ATOM 25567 O O . ALA A 1 40 ? -3.121 -3.826 -5.878 1.00 0.00 31 ALA A O 17
ATOM 25574 N N . GLY A 1 41 ? -3.098 -4.404 -8.064 1.00 0.00 32 GLY A N 17
ATOM 25575 C CA . GLY A 1 41 ? -2.891 -3.045 -8.535 1.00 0.00 32 GLY A CA 17
ATOM 25576 C C . GLY A 1 41 ? -3.982 -2.110 -8.009 1.00 0.00 32 GLY A C 17
ATOM 25577 O O . GLY A 1 41 ? -3.690 -1.143 -7.307 1.00 0.00 32 GLY A O 17
ATOM 25581 N N . LEU A 1 42 ? -5.216 -2.432 -8.369 1.00 0.00 33 LEU A N 17
ATOM 25582 C CA . LEU A 1 42 ? -6.352 -1.633 -7.942 1.00 0.00 33 LEU A CA 17
ATOM 25583 C C . LEU A 1 42 ? -6.165 -1.230 -6.478 1.00 0.00 33 LEU A C 17
ATOM 25584 O O . LEU A 1 42 ? -6.166 -0.044 -6.152 1.00 0.00 33 LEU A O 17
ATOM 25600 N N . PHE A 1 43 ? -6.009 -2.240 -5.635 1.00 0.00 34 PHE A N 17
ATOM 25601 C CA . PHE A 1 43 ? -5.821 -2.006 -4.213 1.00 0.00 34 PHE A CA 17
ATOM 25602 C C . PHE A 1 43 ? -4.741 -0.950 -3.969 1.00 0.00 34 PHE A C 17
ATOM 25603 O O . PHE A 1 43 ? -4.973 0.027 -3.258 1.00 0.00 34 PHE A O 17
ATOM 25620 N N . VAL A 1 44 ? -3.585 -1.182 -4.572 1.00 0.00 35 VAL A N 17
ATOM 25621 C CA . VAL A 1 44 ? -2.469 -0.263 -4.429 1.00 0.00 35 VAL A CA 17
ATOM 25622 C C . VAL A 1 44 ? -2.900 1.132 -4.888 1.00 0.00 35 VAL A C 17
ATOM 25623 O O . VAL A 1 44 ? -2.416 2.137 -4.370 1.00 0.00 35 VAL A O 17
ATOM 25636 N N . GLY A 1 45 ? -3.805 1.148 -5.855 1.00 0.00 36 GLY A N 17
ATOM 25637 C CA . GLY A 1 45 ? -4.307 2.402 -6.390 1.00 0.00 36 GLY A CA 17
ATOM 25638 C C . GLY A 1 45 ? -5.261 3.077 -5.401 1.00 0.00 36 GLY A C 17
ATOM 25639 O O . GLY A 1 45 ? -5.326 4.303 -5.335 1.00 0.00 36 GLY A O 17
ATOM 25643 N N . CYS A 1 46 ? -5.976 2.246 -4.658 1.00 0.00 37 CYS A N 17
ATOM 25644 C CA . CYS A 1 46 ? -6.923 2.746 -3.676 1.00 0.00 37 CYS A CA 17
ATOM 25645 C C . CYS A 1 46 ? -6.136 3.406 -2.542 1.00 0.00 37 CYS A C 17
ATOM 25646 O O . CYS A 1 46 ? -6.464 4.512 -2.115 1.00 0.00 37 CYS A O 17
ATOM 25654 N N . LEU A 1 47 ? -5.112 2.700 -2.086 1.00 0.00 38 LEU A N 17
ATOM 25655 C CA . LEU A 1 47 ? -4.275 3.203 -1.010 1.00 0.00 38 LEU A CA 17
ATOM 25656 C C . LEU A 1 47 ? -3.474 4.406 -1.513 1.00 0.00 38 LEU A C 17
ATOM 25657 O O . LEU A 1 47 ? -3.184 5.326 -0.750 1.00 0.00 38 LEU A O 17
ATOM 25673 N N . ALA A 1 48 ? -3.138 4.359 -2.794 1.00 0.00 39 ALA A N 17
ATOM 25674 C CA . ALA A 1 48 ? -2.376 5.434 -3.407 1.00 0.00 39 ALA A CA 17
ATOM 25675 C C . ALA A 1 48 ? -3.212 6.715 -3.399 1.00 0.00 39 ALA A C 17
ATOM 25676 O O . ALA A 1 48 ? -2.773 7.743 -2.884 1.00 0.00 39 ALA A O 17
ATOM 25683 N N . GLY A 1 49 ? -4.400 6.613 -3.975 1.00 0.00 40 GLY A N 17
ATOM 25684 C CA . GLY A 1 49 ? -5.301 7.751 -4.040 1.00 0.00 40 GLY A CA 17
ATOM 25685 C C . GLY A 1 49 ? -5.665 8.243 -2.638 1.00 0.00 40 GLY A C 17
ATOM 25686 O O . GLY A 1 49 ? -5.549 9.432 -2.343 1.00 0.00 40 GLY A O 17
ATOM 25690 N N . TYR A 1 50 ? -6.099 7.304 -1.810 1.00 0.00 41 TYR A N 17
ATOM 25691 C CA . TYR A 1 50 ? -6.481 7.627 -0.446 1.00 0.00 41 TYR A CA 17
ATOM 25692 C C . TYR A 1 50 ? -5.304 8.227 0.326 1.00 0.00 41 TYR A C 17
ATOM 25693 O O . TYR A 1 50 ? -5.498 9.042 1.226 1.00 0.00 41 TYR A O 17
ATOM 25711 N N . GLY A 1 51 ? -4.109 7.801 -0.056 1.00 0.00 42 GLY A N 17
ATOM 25712 C CA . GLY A 1 51 ? -2.900 8.287 0.589 1.00 0.00 42 GLY A CA 17
ATOM 25713 C C . GLY A 1 51 ? -2.606 9.733 0.184 1.00 0.00 42 GLY A C 17
ATOM 25714 O O . GLY A 1 51 ? -2.809 10.655 0.971 1.00 0.00 42 GLY A O 17
ATOM 25718 N N . ALA A 1 52 ? -2.132 9.885 -1.044 1.00 0.00 43 ALA A N 17
ATOM 25719 C CA . ALA A 1 52 ? -1.808 11.202 -1.563 1.00 0.00 43 ALA A CA 17
ATOM 25720 C C . ALA A 1 52 ? -3.024 12.118 -1.415 1.00 0.00 43 ALA A C 17
ATOM 25721 O O . ALA A 1 52 ? -2.950 13.154 -0.756 1.00 0.00 43 ALA A O 17
ATOM 25728 N N . TYR A 1 53 ? -4.117 11.702 -2.038 1.00 0.00 44 TYR A N 17
ATOM 25729 C CA . TYR A 1 53 ? -5.348 12.472 -1.984 1.00 0.00 44 TYR A CA 17
ATOM 25730 C C . TYR A 1 53 ? -5.213 13.779 -2.768 1.00 0.00 44 TYR A C 17
ATOM 25731 O O . TYR A 1 53 ? -5.957 14.017 -3.718 1.00 0.00 44 TYR A O 17
ATOM 25749 N N . ARG A 1 54 ? -4.257 14.592 -2.341 1.00 0.00 45 ARG A N 17
ATOM 25750 C CA . ARG A 1 54 ? -4.015 15.868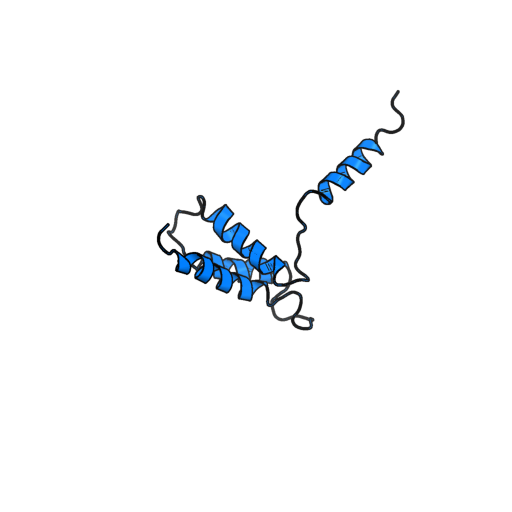 -2.991 1.00 0.00 45 ARG A CA 17
ATOM 25751 C C . ARG A 1 54 ? -2.574 15.939 -3.501 1.00 0.00 45 ARG A C 17
ATOM 25752 O O . ARG A 1 54 ? -2.172 16.935 -4.101 1.00 0.00 45 ARG A O 17
ATOM 25773 N N . VAL A 1 55 ? -1.836 14.869 -3.243 1.00 0.00 46 VAL A N 17
ATOM 25774 C CA . VAL A 1 55 ? -0.448 14.798 -3.669 1.00 0.00 46 VAL A CA 17
ATOM 25775 C C . VAL A 1 55 ? 0.413 15.642 -2.728 1.00 0.00 46 VAL A C 17
ATOM 25776 O O . VAL A 1 55 ? 1.631 15.707 -2.886 1.00 0.00 46 VAL A O 17
ATOM 25789 N N . SER A 1 56 ? -0.253 16.269 -1.770 1.00 0.00 47 SER A N 17
ATOM 25790 C CA . SER A 1 56 ? 0.436 17.107 -0.804 1.00 0.00 47 SER A CA 17
ATOM 25791 C C . SER A 1 56 ? 0.952 16.253 0.356 1.00 0.00 47 SER A C 17
ATOM 25792 O O . SER A 1 56 ? 0.618 15.074 0.460 1.00 0.00 47 SER A O 17
ATOM 25800 N N . ASN A 1 57 ? 1.758 16.882 1.200 1.00 0.00 48 ASN A N 17
ATOM 25801 C CA . ASN A 1 57 ? 2.323 16.194 2.348 1.00 0.00 48 ASN A CA 17
ATOM 25802 C C . ASN A 1 57 ? 3.361 15.178 1.869 1.00 0.00 48 ASN A C 17
ATOM 25803 O O . ASN A 1 57 ? 4.557 15.353 2.096 1.00 0.00 48 ASN A O 17
ATOM 25814 N N . ASP A 1 58 ? 2.865 14.138 1.214 1.00 0.00 49 ASP A N 17
ATOM 25815 C CA . ASP A 1 58 ? 3.735 13.093 0.701 1.00 0.00 49 ASP A CA 17
ATOM 25816 C C . ASP A 1 58 ? 4.521 13.632 -0.496 1.00 0.00 49 ASP A C 17
ATOM 25817 O O . ASP A 1 58 ? 5.447 12.982 -0.979 1.00 0.00 49 ASP A O 17
ATOM 25826 N N . LYS A 1 59 ? 4.124 14.816 -0.939 1.00 0.00 50 LYS A N 17
ATOM 25827 C CA . LYS A 1 59 ? 4.780 15.450 -2.070 1.00 0.00 50 LYS A CA 17
ATOM 25828 C C . LYS A 1 59 ? 4.637 14.557 -3.304 1.00 0.00 50 LYS A C 17
ATOM 25829 O O . LYS A 1 59 ? 3.547 14.431 -3.860 1.00 0.00 50 LYS A O 17
ATOM 25848 N N . ARG A 1 60 ? 5.753 13.959 -3.695 1.00 0.00 51 ARG A N 17
ATOM 25849 C CA . ARG A 1 60 ? 5.765 13.081 -4.852 1.00 0.00 51 ARG A CA 17
ATOM 25850 C C . ARG A 1 60 ? 4.583 12.112 -4.796 1.00 0.00 51 ARG A C 17
ATOM 25851 O O . ARG A 1 60 ? 3.984 11.919 -3.739 1.00 0.00 51 ARG A O 17
ATOM 25872 N N . ASP A 1 61 ? 4.283 11.527 -5.946 1.00 0.00 52 ASP A N 17
ATOM 25873 C CA . ASP A 1 61 ? 3.183 10.582 -6.041 1.00 0.00 52 ASP A CA 17
ATOM 25874 C C . ASP A 1 61 ? 3.735 9.196 -6.378 1.00 0.00 52 ASP A C 17
ATOM 25875 O O . ASP A 1 61 ? 3.289 8.194 -5.822 1.00 0.00 52 ASP A O 17
ATOM 25884 N N . VAL A 1 62 ? 4.698 9.182 -7.288 1.00 0.00 53 VAL A N 17
ATOM 25885 C CA . VAL A 1 62 ? 5.316 7.935 -7.706 1.00 0.00 53 VAL A CA 17
ATOM 25886 C C . VAL A 1 62 ? 6.114 7.350 -6.539 1.00 0.00 53 VAL A C 17
ATOM 25887 O O . VAL A 1 62 ? 6.550 6.202 -6.595 1.00 0.00 53 VAL A O 17
ATOM 25900 N N . LYS A 1 63 ? 6.279 8.167 -5.508 1.00 0.00 54 LYS A N 17
ATOM 25901 C CA . LYS A 1 63 ? 7.016 7.744 -4.330 1.00 0.00 54 LYS A CA 17
ATOM 25902 C C . LYS A 1 63 ? 6.233 6.644 -3.611 1.00 0.00 54 LYS A C 17
ATOM 25903 O O . LYS A 1 63 ? 6.806 5.634 -3.204 1.00 0.00 54 LYS A O 17
ATOM 25922 N N . VAL A 1 64 ? 4.936 6.876 -3.477 1.00 0.00 55 VAL A N 17
ATOM 25923 C CA . VAL A 1 64 ? 4.068 5.918 -2.814 1.00 0.00 55 VAL A CA 17
ATOM 25924 C C . VAL A 1 64 ? 3.828 4.726 -3.744 1.00 0.00 55 VAL A C 17
ATOM 25925 O O . VAL A 1 64 ? 3.713 3.591 -3.286 1.00 0.00 55 VAL A O 17
ATOM 25938 N N . SER A 1 65 ? 3.759 5.027 -5.032 1.00 0.00 56 SER A N 17
ATOM 25939 C CA . SER A 1 65 ? 3.534 3.995 -6.030 1.00 0.00 56 SER A CA 17
ATOM 25940 C C . SER A 1 65 ? 4.605 2.909 -5.910 1.00 0.00 56 SER A C 17
ATOM 25941 O O . SER A 1 65 ? 4.287 1.736 -5.717 1.00 0.00 56 SER A O 17
ATOM 25949 N N . LEU A 1 66 ? 5.853 3.337 -6.030 1.00 0.00 57 LEU A N 17
ATOM 25950 C CA . LEU A 1 66 ? 6.973 2.416 -5.937 1.00 0.00 57 LEU A CA 17
ATOM 25951 C C . LEU A 1 66 ? 7.085 1.899 -4.501 1.00 0.00 57 LEU A C 17
ATOM 25952 O O . LEU A 1 66 ? 6.968 0.699 -4.258 1.00 0.00 57 LEU A O 17
ATOM 25968 N N . PHE A 1 67 ? 7.312 2.831 -3.587 1.00 0.00 58 PHE A N 17
ATOM 25969 C CA . PHE A 1 67 ? 7.441 2.485 -2.182 1.00 0.00 58 PHE A CA 17
ATOM 25970 C C . PHE A 1 67 ? 6.421 1.417 -1.784 1.00 0.00 58 PHE A C 17
ATOM 25971 O O . PHE A 1 67 ? 6.737 0.505 -1.021 1.00 0.00 58 PHE A O 17
ATOM 25988 N N . THR A 1 68 ? 5.217 1.565 -2.318 1.00 0.00 59 THR A N 17
ATOM 25989 C CA . THR A 1 68 ? 4.148 0.625 -2.028 1.00 0.00 59 THR A CA 17
ATOM 25990 C C . THR A 1 68 ? 4.440 -0.730 -2.677 1.00 0.00 59 THR A C 17
ATOM 25991 O O . THR A 1 68 ? 4.519 -1.747 -1.991 1.00 0.00 59 THR A O 17
ATOM 26002 N N . ALA A 1 69 ? 4.591 -0.699 -3.993 1.00 0.00 60 ALA A N 17
ATOM 26003 C CA . ALA A 1 69 ? 4.872 -1.912 -4.743 1.00 0.00 60 ALA A CA 17
ATOM 26004 C C . ALA A 1 69 ? 5.967 -2.706 -4.028 1.00 0.00 60 ALA A C 17
ATOM 26005 O O . ALA A 1 69 ? 5.883 -3.929 -3.921 1.00 0.00 60 ALA A O 17
ATOM 26012 N N . PHE A 1 70 ? 6.969 -1.979 -3.556 1.00 0.00 61 PHE A N 17
ATOM 26013 C CA . PHE A 1 70 ? 8.079 -2.601 -2.854 1.00 0.00 61 PHE A CA 17
ATOM 26014 C C . PHE A 1 70 ? 7.635 -3.137 -1.491 1.00 0.00 61 PHE A C 17
ATOM 26015 O O . PHE A 1 70 ? 8.061 -4.213 -1.075 1.00 0.00 61 PHE A O 17
ATOM 26032 N N . PHE A 1 71 ? 6.784 -2.362 -0.835 1.00 0.00 62 PHE A N 17
ATOM 26033 C CA . PHE A 1 71 ? 6.277 -2.746 0.472 1.00 0.00 62 PHE A CA 17
ATOM 26034 C C . PHE A 1 71 ? 5.410 -4.002 0.376 1.00 0.00 62 PHE A C 17
ATOM 26035 O O . PHE A 1 71 ? 5.746 -5.038 0.947 1.00 0.00 62 PHE A O 17
ATOM 26052 N N . LEU A 1 72 ? 4.310 -3.869 -0.351 1.00 0.00 63 LEU A N 17
ATOM 26053 C CA . LEU A 1 72 ? 3.391 -4.981 -0.528 1.00 0.00 63 LEU A CA 17
ATOM 26054 C C . LEU A 1 72 ? 4.157 -6.187 -1.076 1.00 0.00 63 LEU A C 17
ATOM 26055 O O . LEU A 1 72 ? 3.897 -7.323 -0.682 1.00 0.00 63 LEU A O 17
ATOM 26071 N N . ALA A 1 73 ? 5.085 -5.899 -1.977 1.00 0.00 64 ALA A N 17
ATOM 26072 C CA . ALA A 1 73 ? 5.890 -6.946 -2.583 1.00 0.00 64 ALA A CA 17
ATOM 26073 C C . ALA A 1 73 ? 6.661 -7.687 -1.489 1.00 0.00 64 ALA A C 17
ATOM 26074 O O . ALA A 1 73 ? 6.427 -8.872 -1.254 1.00 0.00 64 ALA A O 17
ATOM 26081 N N . THR A 1 74 ? 7.565 -6.960 -0.850 1.00 0.00 65 THR A N 17
ATOM 26082 C CA . THR A 1 74 ? 8.372 -7.534 0.214 1.00 0.00 65 THR A CA 17
ATOM 26083 C C . THR A 1 74 ? 7.476 -8.141 1.295 1.00 0.00 65 THR A C 17
ATOM 26084 O O . THR A 1 74 ? 7.924 -8.973 2.082 1.00 0.00 65 THR A O 17
ATOM 26095 N N . ILE A 1 75 ? 6.226 -7.701 1.298 1.00 0.00 66 ILE A N 17
ATOM 26096 C CA . ILE A 1 75 ? 5.263 -8.191 2.270 1.00 0.00 66 ILE A CA 17
ATOM 26097 C C . ILE A 1 75 ? 4.780 -9.580 1.847 1.00 0.00 66 ILE A C 17
ATOM 26098 O O . ILE A 1 75 ? 5.164 -10.583 2.447 1.00 0.00 66 ILE A O 17
ATOM 26114 N N . MET A 1 76 ? 3.946 -9.594 0.818 1.00 0.00 67 MET A N 17
ATOM 26115 C CA . MET A 1 76 ? 3.407 -10.843 0.309 1.00 0.00 67 MET A CA 17
ATOM 26116 C C . MET A 1 76 ? 4.526 -11.764 -0.182 1.00 0.00 67 MET A C 17
ATOM 26117 O O . MET A 1 76 ? 4.691 -12.872 0.325 1.00 0.00 67 MET A O 17
ATOM 26131 N N . GLY A 1 77 ? 5.266 -11.270 -1.164 1.00 0.00 68 GLY A N 17
ATOM 26132 C CA . GLY A 1 77 ? 6.365 -12.034 -1.729 1.00 0.00 68 GLY A CA 17
ATOM 26133 C C . GLY A 1 77 ? 6.343 -11.977 -3.258 1.00 0.00 68 GLY A C 17
ATOM 26134 O O . GLY A 1 77 ? 6.530 -12.995 -3.924 1.00 0.00 68 GLY A O 17
ATOM 26138 N N . VAL A 1 78 ? 6.112 -10.777 -3.771 1.00 0.00 69 VAL A N 17
ATOM 26139 C CA . VAL A 1 78 ? 6.063 -10.575 -5.209 1.00 0.00 69 VAL A CA 17
ATOM 26140 C C . VAL A 1 78 ? 7.475 -10.693 -5.785 1.00 0.00 69 VAL A C 17
ATOM 26141 O O . VAL A 1 78 ? 7.651 -11.125 -6.923 1.00 0.00 69 VAL A O 17
ATOM 26154 N N . ARG A 1 79 ? 8.446 -10.301 -4.972 1.00 0.00 70 ARG A N 17
ATOM 26155 C CA . ARG A 1 79 ? 9.837 -10.358 -5.387 1.00 0.00 70 ARG A CA 17
ATOM 26156 C C . ARG A 1 79 ? 10.286 -11.812 -5.543 1.00 0.00 70 ARG A C 17
ATOM 26157 O O . ARG A 1 79 ? 10.706 -12.224 -6.623 1.00 0.00 70 ARG A O 17
ATOM 26178 N N . PHE A 1 80 ? 10.182 -12.550 -4.447 1.00 0.00 71 PHE A N 17
ATOM 26179 C CA . PHE A 1 80 ? 10.571 -13.950 -4.448 1.00 0.00 71 PHE A CA 17
ATOM 26180 C C . PHE A 1 80 ? 9.499 -14.817 -5.110 1.00 0.00 71 PHE A C 17
ATOM 26181 O O . PHE A 1 80 ? 8.397 -14.960 -4.581 1.00 0.00 71 PHE A O 17
ATOM 26198 N N . LYS A 1 81 ? 9.858 -15.374 -6.257 1.00 0.00 72 LYS A N 17
ATOM 26199 C CA . LYS A 1 81 ? 8.940 -16.224 -6.997 1.00 0.00 72 LYS A CA 17
ATOM 26200 C C . LYS A 1 81 ? 9.701 -16.933 -8.119 1.00 0.00 72 LYS A C 17
ATOM 26201 O O . LYS A 1 81 ? 10.769 -16.484 -8.530 1.00 0.00 72 LYS A O 17
ATOM 26220 N N . ARG A 1 82 ? 9.120 -18.030 -8.582 1.00 0.00 73 ARG A N 17
ATOM 26221 C CA . ARG A 1 82 ? 9.730 -18.806 -9.649 1.00 0.00 73 ARG A CA 17
ATOM 26222 C C . ARG A 1 82 ? 8.716 -19.059 -10.767 1.00 0.00 73 ARG A C 17
ATOM 26223 O O . ARG A 1 82 ? 8.191 -20.165 -10.895 1.00 0.00 73 ARG A O 17
ATOM 26244 N N . SER A 1 83 ? 8.472 -18.017 -11.547 1.00 0.00 74 SER A N 17
ATOM 26245 C CA . SER A 1 83 ? 7.531 -18.113 -12.650 1.00 0.00 74 SER A CA 17
ATOM 26246 C C . SER A 1 83 ? 6.137 -18.457 -12.121 1.00 0.00 74 SER A C 17
ATOM 26247 O O . SER A 1 83 ? 5.700 -19.603 -12.213 1.00 0.00 74 SER A O 17
ATOM 26255 N N . LYS A 1 84 ? 5.478 -17.444 -11.578 1.00 0.00 75 LYS A N 17
ATOM 26256 C CA . LYS A 1 84 ? 4.143 -17.625 -11.034 1.00 0.00 75 LYS A CA 17
ATOM 26257 C C . LYS A 1 84 ? 3.166 -16.713 -11.778 1.00 0.00 75 LYS A C 17
ATOM 26258 O O . LYS A 1 84 ? 2.087 -17.148 -12.177 1.00 0.00 75 LYS A O 17
ATOM 26277 N N . LYS A 1 85 ? 3.578 -15.464 -11.941 1.00 0.00 76 LYS A N 17
ATOM 26278 C CA . LYS A 1 85 ? 2.753 -14.487 -12.630 1.00 0.00 76 LYS A CA 17
ATOM 26279 C C . LYS A 1 85 ? 1.290 -14.689 -12.230 1.00 0.00 76 LYS A C 17
ATOM 26280 O O . LYS A 1 85 ? 0.390 -14.536 -13.054 1.00 0.00 76 LYS A O 17
ATOM 26299 N N . ILE A 1 86 ? 1.098 -15.030 -10.964 1.00 0.00 77 ILE A N 17
ATOM 26300 C CA . ILE A 1 86 ? -0.240 -15.255 -10.444 1.00 0.00 77 ILE A CA 17
ATOM 26301 C C . ILE A 1 86 ? -0.571 -14.173 -9.414 1.00 0.00 77 ILE A C 17
ATOM 26302 O O . ILE A 1 86 ? -1.406 -13.306 -9.665 1.00 0.00 77 ILE A O 17
ATOM 26318 N N . MET A 1 87 ? 0.102 -14.260 -8.276 1.00 0.00 78 MET A N 17
ATOM 26319 C CA . MET A 1 87 ? -0.110 -13.299 -7.206 1.00 0.00 78 MET A CA 17
ATOM 26320 C C . MET A 1 87 ? 0.528 -11.951 -7.546 1.00 0.00 78 MET A C 17
ATOM 26321 O O . MET A 1 87 ? -0.124 -10.911 -7.456 1.00 0.00 78 MET A O 17
ATOM 26335 N N . PRO A 1 88 ? 1.828 -12.013 -7.940 1.00 0.00 79 PRO A N 17
ATOM 26336 C CA . PRO A 1 88 ? 2.561 -10.810 -8.294 1.00 0.00 79 PRO A CA 17
ATOM 26337 C C . PRO A 1 88 ? 2.134 -10.291 -9.669 1.00 0.00 79 PRO A C 17
ATOM 26338 O O . PRO A 1 88 ? 1.078 -10.666 -10.176 1.00 0.00 79 PRO A O 17
ATOM 26349 N N . ALA A 1 89 ? 2.976 -9.437 -10.232 1.00 0.00 80 ALA A N 17
ATOM 26350 C CA . ALA A 1 89 ? 2.698 -8.864 -11.538 1.00 0.00 80 ALA A CA 17
ATOM 26351 C C . ALA A 1 89 ? 1.784 -7.648 -11.372 1.00 0.00 80 ALA A C 17
ATOM 26352 O O . ALA A 1 89 ? 2.102 -6.558 -11.846 1.00 0.00 80 ALA A O 17
ATOM 26359 N N . GLY A 1 90 ? 0.667 -7.875 -10.697 1.00 0.00 81 GLY A N 17
ATOM 26360 C CA . GLY A 1 90 ? -0.296 -6.812 -10.463 1.00 0.00 81 GLY A CA 17
ATOM 26361 C C . GLY A 1 90 ? 0.303 -5.716 -9.579 1.00 0.00 81 GLY A C 17
ATOM 26362 O O . GLY A 1 90 ? -0.121 -4.563 -9.641 1.00 0.00 81 GLY A O 17
ATOM 26366 N N . LEU A 1 91 ? 1.279 -6.114 -8.776 1.00 0.00 82 LEU A N 17
ATOM 26367 C CA . LEU A 1 91 ? 1.939 -5.180 -7.880 1.00 0.00 82 LEU A CA 17
ATOM 26368 C C . LEU A 1 91 ? 2.605 -4.076 -8.703 1.00 0.00 82 LEU A C 17
ATOM 26369 O O . LEU A 1 91 ? 2.062 -2.979 -8.831 1.00 0.00 82 LEU A O 17
ATOM 26385 N N . VAL A 1 92 ? 3.771 -4.403 -9.241 1.00 0.00 83 VAL A N 17
ATOM 26386 C CA . VAL A 1 92 ? 4.516 -3.452 -10.048 1.00 0.00 83 VAL A CA 17
ATOM 26387 C C . VAL A 1 92 ? 3.598 -2.875 -11.127 1.00 0.00 83 VAL A C 17
ATOM 26388 O O . VAL A 1 92 ? 3.616 -1.672 -11.384 1.00 0.00 83 VAL A O 17
ATOM 26401 N N . ALA A 1 93 ? 2.816 -3.760 -11.728 1.00 0.00 84 ALA A N 17
ATOM 26402 C CA . ALA A 1 93 ? 1.892 -3.353 -12.774 1.00 0.00 84 ALA A CA 17
ATOM 26403 C C . ALA A 1 93 ? 0.956 -2.273 -12.229 1.00 0.00 84 ALA A C 17
ATOM 26404 O O . ALA A 1 93 ? 0.509 -1.401 -12.973 1.00 0.00 84 ALA A O 17
ATOM 26411 N N . GLY A 1 94 ? 0.688 -2.365 -10.935 1.00 0.00 85 GLY A N 17
ATOM 26412 C CA . GLY A 1 94 ? -0.187 -1.406 -10.282 1.00 0.00 85 GLY A CA 17
ATOM 26413 C C . GLY A 1 94 ? 0.521 -0.064 -10.084 1.00 0.00 85 GLY A C 17
ATOM 26414 O O . GLY A 1 94 ? -0.039 0.989 -10.386 1.00 0.00 85 GLY A O 17
ATOM 26418 N N . LEU A 1 95 ? 1.742 -0.145 -9.577 1.00 0.00 86 LEU A N 17
ATOM 26419 C CA . LEU A 1 95 ? 2.533 1.050 -9.335 1.00 0.00 86 LEU A CA 17
ATOM 26420 C C . LEU A 1 95 ? 2.607 1.877 -10.620 1.00 0.00 86 LEU A C 17
ATOM 26421 O O . LEU A 1 95 ? 2.420 3.092 -10.592 1.00 0.00 86 LEU A O 17
ATOM 26437 N N . SER A 1 96 ? 2.879 1.184 -11.716 1.00 0.00 87 SER A N 17
ATOM 26438 C CA . SER A 1 96 ? 2.979 1.839 -13.009 1.00 0.00 87 SER A CA 17
ATOM 26439 C C . SER A 1 96 ? 1.626 2.435 -13.401 1.00 0.00 87 SER A C 17
ATOM 26440 O O . SER A 1 96 ? 1.524 3.631 -13.670 1.00 0.00 87 SER A O 17
ATOM 26448 N N . LEU A 1 97 ? 0.619 1.574 -13.420 1.00 0.00 88 LEU A N 17
ATOM 26449 C CA . LEU A 1 97 ? -0.724 2.000 -13.773 1.00 0.00 88 LEU A CA 17
ATOM 26450 C C . LEU A 1 97 ? -1.127 3.186 -12.894 1.00 0.00 88 LEU A C 17
ATOM 26451 O O . LEU A 1 97 ? -1.991 3.977 -13.269 1.00 0.00 88 LEU A O 17
ATOM 26467 N N . MET A 1 98 ? -0.481 3.272 -11.740 1.00 0.00 89 MET A N 17
ATOM 26468 C CA . MET A 1 98 ? -0.761 4.347 -10.804 1.00 0.00 89 MET A CA 17
ATOM 26469 C C . MET A 1 98 ? -0.153 5.666 -11.286 1.00 0.00 89 MET A C 17
ATOM 26470 O O . MET A 1 98 ? -0.876 6.587 -11.662 1.00 0.00 89 MET A O 17
ATOM 26484 N N . MET A 1 99 ? 1.171 5.714 -11.260 1.00 0.00 90 MET A N 17
ATOM 26485 C CA . MET A 1 99 ? 1.885 6.905 -11.689 1.00 0.00 90 MET A CA 17
ATOM 26486 C C . MET A 1 99 ? 1.376 7.388 -13.049 1.00 0.00 90 MET A C 17
ATOM 26487 O O . MET A 1 99 ? 1.483 8.571 -13.371 1.00 0.00 90 MET A O 17
ATOM 26501 N N . ILE A 1 100 ? 0.835 6.449 -13.811 1.00 0.00 91 ILE A N 17
ATOM 26502 C CA . ILE A 1 100 ? 0.310 6.764 -15.128 1.00 0.00 91 ILE A CA 17
ATOM 26503 C C . ILE A 1 100 ? -1.090 7.365 -14.984 1.00 0.00 91 ILE A C 17
ATOM 26504 O O . ILE A 1 100 ? -1.401 8.379 -15.607 1.00 0.00 91 ILE A O 17
ATOM 26520 N N . LEU A 1 101 ? -1.897 6.713 -14.160 1.00 0.00 92 LEU A N 17
ATOM 26521 C CA . LEU A 1 101 ? -3.256 7.170 -13.926 1.00 0.00 92 LEU A CA 17
ATOM 26522 C C . LEU A 1 101 ? -3.225 8.615 -13.425 1.00 0.00 92 LEU A C 17
ATOM 26523 O O . LEU A 1 101 ? -4.159 9.379 -13.662 1.00 0.00 92 LEU A O 17
ATOM 26539 N N . ARG A 1 102 ? -2.140 8.947 -12.741 1.00 0.00 93 ARG A N 17
ATOM 26540 C CA . ARG A 1 102 ? -1.974 10.287 -12.205 1.00 0.00 93 ARG A CA 17
ATOM 26541 C C . ARG A 1 102 ? -1.423 11.226 -13.280 1.00 0.00 93 ARG A C 17
ATOM 26542 O O . ARG A 1 102 ? -1.987 12.290 -13.529 1.00 0.00 93 ARG A O 17
ATOM 26563 N N . LEU A 1 103 ? -0.328 10.796 -13.890 1.00 0.00 94 LEU A N 17
ATOM 26564 C CA . LEU A 1 103 ? 0.305 11.585 -14.934 1.00 0.00 94 LEU A CA 17
ATOM 26565 C C . LEU A 1 103 ? -0.657 11.727 -16.115 1.00 0.00 94 LEU A C 17
ATOM 26566 O O . LEU A 1 103 ? -0.480 12.600 -16.963 1.00 0.00 94 LEU A O 17
ATOM 26582 N N . VAL A 1 104 ? -1.655 10.855 -16.132 1.00 0.00 95 VAL A N 17
ATOM 26583 C CA . VAL A 1 104 ? -2.645 10.873 -17.195 1.00 0.00 95 VAL A CA 17
ATOM 26584 C C . VAL A 1 104 ? -3.566 12.080 -17.008 1.00 0.00 95 VAL A C 17
ATOM 26585 O O . VAL A 1 104 ? -3.476 13.056 -17.751 1.00 0.00 95 VAL A O 17
ATOM 26598 N N . LEU A 1 105 ? -4.432 11.975 -16.010 1.00 0.00 96 LEU A N 17
ATOM 26599 C CA . LEU A 1 105 ? -5.369 13.046 -15.716 1.00 0.00 96 LEU A CA 17
ATOM 26600 C C . LEU A 1 105 ? -4.601 14.360 -15.557 1.00 0.00 96 LEU A C 17
ATOM 26601 O O . LEU A 1 105 ? -5.117 15.428 -15.882 1.00 0.00 96 LEU A O 17
ATOM 26617 N N . LEU A 1 106 ? -3.381 14.238 -15.055 1.00 0.00 97 LEU A N 17
ATOM 26618 C CA . LEU A 1 106 ? -2.537 15.402 -14.848 1.00 0.00 97 LEU A CA 17
ATOM 26619 C C . LEU A 1 106 ? -3.389 16.556 -14.317 1.00 0.00 97 LEU A C 17
ATOM 26620 O O . LEU A 1 106 ? -3.375 17.652 -14.876 1.00 0.00 97 LEU A O 17
ATOM 26636 N N . LEU A 1 107 ? -4.111 16.271 -13.243 1.00 0.00 98 LEU A N 17
ATOM 26637 C CA . LEU A 1 107 ? -4.968 17.272 -12.630 1.00 0.00 98 LEU A CA 17
ATOM 26638 C C . LEU A 1 107 ? -5.598 18.137 -13.724 1.00 0.00 98 LEU A C 17
ATOM 26639 O O . LEU A 1 107 ? -5.722 19.350 -13.567 1.00 0.00 98 LEU A O 17
ATOM 26655 N N . LEU A 1 108 ? -5.979 17.478 -14.809 1.00 0.00 99 LEU A N 17
ATOM 26656 C CA . LEU A 1 108 ? -6.594 18.171 -15.928 1.00 0.00 99 LEU A CA 17
ATOM 26657 C C . LEU A 1 108 ? -7.563 19.229 -15.397 1.00 0.00 99 LEU A C 17
ATOM 26658 O O . LEU A 1 108 ? -8.161 19.973 -16.173 1.00 0.00 99 LEU A O 17
ATOM 26674 N N . MET A 1 10 ? 13.543 -5.812 -20.159 1.00 0.00 1 MET A N 18
ATOM 26675 C CA . MET A 1 10 ? 14.573 -5.053 -20.847 1.00 0.00 1 MET A CA 18
ATOM 26676 C C . MET A 1 10 ? 14.563 -5.350 -22.348 1.00 0.00 1 MET A C 18
ATOM 26677 O O . MET A 1 10 ? 14.472 -6.507 -22.755 1.00 0.00 1 MET A O 18
ATOM 26691 N N . ASP A 1 11 ? 14.657 -4.285 -23.130 1.00 0.00 2 ASP A N 18
ATOM 26692 C CA . ASP A 1 11 ? 14.659 -4.417 -24.577 1.00 0.00 2 ASP A CA 18
ATOM 26693 C C . ASP A 1 11 ? 14.949 -3.054 -25.209 1.00 0.00 2 ASP A C 18
ATOM 26694 O O . ASP A 1 11 ? 14.576 -2.019 -24.659 1.00 0.00 2 ASP A O 18
ATOM 26703 N N . LEU A 1 12 ? 15.611 -3.098 -26.355 1.00 0.00 3 LEU A N 18
ATOM 26704 C CA . LEU A 1 12 ? 15.956 -1.879 -27.068 1.00 0.00 3 LEU A CA 18
ATOM 26705 C C . LEU A 1 12 ? 14.722 -0.978 -27.155 1.00 0.00 3 LEU A C 18
ATOM 26706 O O . LEU A 1 12 ? 14.660 0.061 -26.500 1.00 0.00 3 LEU A O 18
ATOM 26722 N N . ILE A 1 13 ? 13.771 -1.410 -27.970 1.00 0.00 4 ILE A N 18
ATOM 26723 C CA . ILE A 1 13 ? 12.542 -0.655 -28.151 1.00 0.00 4 ILE A CA 18
ATOM 26724 C C . ILE A 1 13 ? 12.034 -0.181 -26.788 1.00 0.00 4 ILE A C 18
ATOM 26725 O O . ILE A 1 13 ? 12.382 0.909 -26.337 1.00 0.00 4 ILE A O 18
ATOM 26741 N N . GLY A 1 14 ? 11.219 -1.023 -26.171 1.00 0.00 5 GLY A N 18
ATOM 26742 C CA . GLY A 1 14 ? 10.659 -0.704 -24.868 1.00 0.00 5 GLY A CA 18
ATOM 26743 C C . GLY A 1 14 ? 9.382 0.126 -25.009 1.00 0.00 5 GLY A C 18
ATOM 26744 O O . GLY A 1 14 ? 8.390 -0.134 -24.330 1.00 0.00 5 GLY A O 18
ATOM 26748 N N . PHE A 1 15 ? 9.447 1.109 -25.895 1.00 0.00 6 PHE A N 18
ATOM 26749 C CA . PHE A 1 15 ? 8.308 1.979 -26.134 1.00 0.00 6 PHE A CA 18
ATOM 26750 C C . PHE A 1 15 ? 7.100 1.178 -26.624 1.00 0.00 6 PHE A C 18
ATOM 26751 O O . PHE A 1 15 ? 6.077 1.113 -25.944 1.00 0.00 6 PHE A O 18
ATOM 26768 N N . GLY A 1 16 ? 7.258 0.588 -27.800 1.00 0.00 7 GLY A N 18
ATOM 26769 C CA . GLY A 1 16 ? 6.193 -0.206 -28.388 1.00 0.00 7 GLY A CA 18
ATOM 26770 C C . GLY A 1 16 ? 5.555 -1.126 -27.346 1.00 0.00 7 GLY A C 18
ATOM 26771 O O . GLY A 1 16 ? 4.332 -1.208 -27.251 1.00 0.00 7 GLY A O 18
ATOM 26775 N N . TYR A 1 17 ? 6.413 -1.796 -26.590 1.00 0.00 8 TYR A N 18
ATOM 26776 C CA . TYR A 1 17 ? 5.949 -2.707 -25.558 1.00 0.00 8 TYR A CA 18
ATOM 26777 C C . TYR A 1 17 ? 5.046 -1.986 -24.555 1.00 0.00 8 TYR A C 18
ATOM 26778 O O . TYR A 1 17 ? 3.975 -2.482 -24.209 1.00 0.00 8 TYR A O 18
ATOM 26796 N N . ALA A 1 18 ? 5.512 -0.825 -24.117 1.00 0.00 9 ALA A N 18
ATOM 26797 C CA . ALA A 1 18 ? 4.760 -0.031 -23.160 1.00 0.00 9 ALA A CA 18
ATOM 26798 C C . ALA A 1 18 ? 3.538 0.574 -23.855 1.00 0.00 9 ALA A C 18
ATOM 26799 O O . ALA A 1 18 ? 2.499 0.775 -23.227 1.00 0.00 9 ALA A O 18
ATOM 26806 N N . ALA A 1 19 ? 3.703 0.847 -25.141 1.00 0.00 10 ALA A N 18
ATOM 26807 C CA . ALA A 1 19 ? 2.627 1.425 -25.927 1.00 0.00 10 ALA A CA 18
ATOM 26808 C C . ALA A 1 19 ? 1.462 0.435 -25.994 1.00 0.00 10 ALA A C 18
ATOM 26809 O O . ALA A 1 19 ? 0.361 0.735 -25.532 1.00 0.00 10 ALA A O 18
ATOM 26816 N N . LEU A 1 20 ? 1.744 -0.723 -26.571 1.00 0.00 11 LEU A N 18
ATOM 26817 C CA . LEU A 1 20 ? 0.733 -1.759 -26.704 1.00 0.00 11 LEU A CA 18
ATOM 26818 C C . LEU A 1 20 ? 0.174 -2.100 -25.321 1.00 0.00 11 LEU A C 18
ATOM 26819 O O . LEU A 1 20 ? -1.035 -2.260 -25.159 1.00 0.00 11 LEU A O 18
ATOM 26835 N N . VAL A 1 21 ? 1.080 -2.200 -24.360 1.00 0.00 12 VAL A N 18
ATOM 26836 C CA . VAL A 1 21 ? 0.692 -2.519 -22.996 1.00 0.00 12 VAL A CA 18
ATOM 26837 C C . VAL A 1 21 ? -0.400 -1.549 -22.541 1.00 0.00 12 VAL A C 18
ATOM 26838 O O . VAL A 1 21 ? -1.455 -1.972 -22.073 1.00 0.00 12 VAL A O 18
ATOM 26851 N N . THR A 1 22 ? -0.108 -0.266 -22.694 1.00 0.00 13 THR A N 18
ATOM 26852 C CA . THR A 1 22 ? -1.052 0.768 -22.304 1.00 0.00 13 THR A CA 18
ATOM 26853 C C . THR A 1 22 ? -2.349 0.635 -23.104 1.00 0.00 13 THR A C 18
ATOM 26854 O O . THR A 1 22 ? -3.430 0.923 -22.593 1.00 0.00 13 THR A O 18
ATOM 26865 N N . PHE A 1 23 ? -2.198 0.198 -24.346 1.00 0.00 14 PHE A N 18
ATOM 26866 C CA . PHE A 1 23 ? -3.345 0.024 -25.222 1.00 0.00 14 PHE A CA 18
ATOM 26867 C C . PHE A 1 23 ? -4.289 -1.052 -24.681 1.00 0.00 14 PHE A C 18
ATOM 26868 O O . PHE A 1 23 ? -5.473 -0.795 -24.471 1.00 0.00 14 PHE A O 18
ATOM 26885 N N . GLY A 1 24 ? -3.729 -2.234 -24.471 1.00 0.00 15 GLY A N 18
ATOM 26886 C CA . GLY A 1 24 ? -4.506 -3.350 -23.959 1.00 0.00 15 GLY A CA 18
ATOM 26887 C C . GLY A 1 24 ? -5.012 -3.062 -22.544 1.00 0.00 15 GLY A C 18
ATOM 26888 O O . GLY A 1 24 ? -6.033 -3.604 -22.124 1.00 0.00 15 GLY A O 18
ATOM 26892 N N . SER A 1 25 ? -4.274 -2.210 -21.848 1.00 0.00 16 SER A N 18
ATOM 26893 C CA . SER A 1 25 ? -4.635 -1.844 -20.489 1.00 0.00 16 SER A CA 18
ATOM 26894 C C . SER A 1 25 ? -5.888 -0.966 -20.499 1.00 0.00 16 SER A C 18
ATOM 26895 O O . SER A 1 25 ? -6.824 -1.205 -19.738 1.00 0.00 16 SER A O 18
ATOM 26903 N N . ILE A 1 26 ? -5.866 0.032 -21.371 1.00 0.00 17 ILE A N 18
ATOM 26904 C CA . ILE A 1 26 ? -6.988 0.947 -21.490 1.00 0.00 17 ILE A CA 18
ATOM 26905 C C . ILE A 1 26 ? -8.223 0.174 -21.958 1.00 0.00 17 ILE A C 18
ATOM 26906 O O . ILE A 1 26 ? -9.316 0.362 -21.427 1.00 0.00 17 ILE A O 18
ATOM 26922 N N . PHE A 1 27 ? -8.006 -0.680 -22.948 1.00 0.00 18 PHE A N 18
ATOM 26923 C CA . PHE A 1 27 ? -9.088 -1.483 -23.494 1.00 0.00 18 PHE A CA 18
ATOM 26924 C C . PHE A 1 27 ? -9.718 -2.363 -22.413 1.00 0.00 18 PHE A C 18
ATOM 26925 O O . PHE A 1 27 ? -10.940 -2.454 -22.316 1.00 0.00 18 PHE A O 18
ATOM 26942 N N . GLY A 1 28 ? -8.854 -2.988 -21.627 1.00 0.00 19 GLY A N 18
ATOM 26943 C CA . GLY A 1 28 ? -9.310 -3.858 -20.556 1.00 0.00 19 GLY A CA 18
ATOM 26944 C C . GLY A 1 28 ? -9.117 -5.330 -20.926 1.00 0.00 19 GLY A C 18
ATOM 26945 O O . GLY A 1 28 ? -8.640 -6.121 -20.113 1.00 0.00 19 GLY A O 18
ATOM 26949 N N . TYR A 1 29 ? -9.498 -5.654 -22.152 1.00 0.00 20 TYR A N 18
ATOM 26950 C CA . TYR A 1 29 ? -9.373 -7.017 -22.640 1.00 0.00 20 TYR A CA 18
ATOM 26951 C C . TYR A 1 29 ? -9.704 -8.026 -21.538 1.00 0.00 20 TYR A C 18
ATOM 26952 O O . TYR A 1 29 ? -8.817 -8.468 -20.809 1.00 0.00 20 TYR A O 18
ATOM 26970 N N . LYS A 1 30 ? -10.983 -8.360 -21.451 1.00 0.00 21 LYS A N 18
ATOM 26971 C CA . LYS A 1 30 ? -11.443 -9.309 -20.450 1.00 0.00 21 LYS A CA 18
ATOM 26972 C C . LYS A 1 30 ? -10.438 -10.457 -20.343 1.00 0.00 21 LYS A C 18
ATOM 26973 O O . LYS A 1 30 ? -10.268 -11.228 -21.286 1.00 0.00 21 LYS A O 18
ATOM 26992 N N . ARG A 1 31 ? -9.797 -10.535 -19.186 1.00 0.00 22 ARG A N 18
ATOM 26993 C CA . ARG A 1 31 ? -8.814 -11.577 -18.943 1.00 0.00 22 ARG A CA 18
ATOM 26994 C C . ARG A 1 31 ? -8.484 -11.658 -17.452 1.00 0.00 22 ARG A C 18
ATOM 26995 O O . ARG A 1 31 ? -8.646 -10.681 -16.722 1.00 0.00 22 ARG A O 18
ATOM 27016 N N . ARG A 1 32 ? -8.025 -12.832 -17.043 1.00 0.00 23 ARG A N 18
ATOM 27017 C CA . ARG A 1 32 ? -7.671 -13.054 -15.651 1.00 0.00 23 ARG A CA 18
ATOM 27018 C C . ARG A 1 32 ? -6.224 -12.626 -15.397 1.00 0.00 23 ARG A C 18
ATOM 27019 O O . ARG A 1 32 ? -5.978 -11.569 -14.819 1.00 0.00 23 ARG A O 18
ATOM 27040 N N . GLY A 1 33 ? -5.304 -13.470 -15.843 1.00 0.00 24 GLY A N 18
ATOM 27041 C CA . GLY A 1 33 ? -3.889 -13.192 -15.672 1.00 0.00 24 GLY A CA 18
ATOM 27042 C C . GLY A 1 33 ? -3.608 -12.610 -14.285 1.00 0.00 24 GLY A C 18
ATOM 27043 O O . GLY A 1 33 ? -3.078 -11.506 -14.167 1.00 0.00 24 GLY A O 18
ATOM 27047 N N . GLY A 1 34 ? -3.975 -13.379 -13.270 1.00 0.00 25 GLY A N 18
ATOM 27048 C CA . GLY A 1 34 ? -3.770 -12.953 -11.897 1.00 0.00 25 GLY A CA 18
ATOM 27049 C C . GLY A 1 34 ? -5.044 -12.338 -11.317 1.00 0.00 25 GLY A C 18
ATOM 27050 O O . GLY A 1 34 ? -5.335 -11.166 -11.552 1.00 0.00 25 GLY A O 18
ATOM 27054 N N . VAL A 1 35 ? -5.771 -13.155 -10.569 1.00 0.00 26 VAL A N 18
ATOM 27055 C CA . VAL A 1 35 ? -7.008 -12.706 -9.954 1.00 0.00 26 VAL A CA 18
ATOM 27056 C C . VAL A 1 35 ? -6.683 -11.757 -8.798 1.00 0.00 26 VAL A C 18
ATOM 27057 O O . VAL A 1 35 ? -7.220 -10.653 -8.727 1.00 0.00 26 VAL A O 18
ATOM 27070 N N . PRO A 1 36 ? -5.781 -12.235 -7.899 1.00 0.00 27 PRO A N 18
ATOM 27071 C CA . PRO A 1 36 ? -5.377 -11.441 -6.751 1.00 0.00 27 PRO A CA 18
ATOM 27072 C C . PRO A 1 36 ? -4.422 -10.321 -7.167 1.00 0.00 27 PRO A C 18
ATOM 27073 O O . PRO A 1 36 ? -3.965 -9.546 -6.327 1.00 0.00 27 PRO A O 18
ATOM 27084 N N . SER A 1 37 ? -4.147 -10.271 -8.462 1.00 0.00 28 SER A N 18
ATOM 27085 C CA . SER A 1 37 ? -3.254 -9.259 -8.999 1.00 0.00 28 SER A CA 18
ATOM 27086 C C . SER A 1 37 ? -4.019 -7.954 -9.227 1.00 0.00 28 SER A C 18
ATOM 27087 O O . SER A 1 37 ? -3.765 -6.955 -8.555 1.00 0.00 28 SER A O 18
ATOM 27095 N N . LEU A 1 38 ? -4.942 -8.004 -10.177 1.00 0.00 29 LEU A N 18
ATOM 27096 C CA . LEU A 1 38 ? -5.745 -6.838 -10.502 1.00 0.00 29 LEU A CA 18
ATOM 27097 C C . LEU A 1 38 ? -6.127 -6.111 -9.210 1.00 0.00 29 LEU A C 18
ATOM 27098 O O . LEU A 1 38 ? -5.748 -4.958 -9.008 1.00 0.00 29 LEU A O 18
ATOM 27114 N N . ILE A 1 39 ? -6.871 -6.815 -8.371 1.00 0.00 30 ILE A N 18
ATOM 27115 C CA . ILE A 1 39 ? -7.308 -6.251 -7.105 1.00 0.00 30 ILE A CA 18
ATOM 27116 C C . ILE A 1 39 ? -6.129 -5.545 -6.432 1.00 0.00 30 ILE A C 18
ATOM 27117 O O . ILE A 1 39 ? -6.287 -4.462 -5.871 1.00 0.00 30 ILE A O 18
ATOM 27133 N N . ALA A 1 40 ? -4.973 -6.188 -6.510 1.00 0.00 31 ALA A N 18
ATOM 27134 C CA . ALA A 1 40 ? -3.767 -5.636 -5.915 1.00 0.00 31 ALA A CA 18
ATOM 27135 C C . ALA A 1 40 ? -3.524 -4.234 -6.476 1.00 0.00 31 ALA A C 18
ATOM 27136 O O . ALA A 1 40 ? -3.379 -3.275 -5.719 1.00 0.00 31 ALA A O 18
ATOM 27143 N N . GLY A 1 41 ? -3.486 -4.158 -7.798 1.00 0.00 32 GLY A N 18
ATOM 27144 C CA . GLY A 1 41 ? -3.262 -2.889 -8.469 1.00 0.00 32 GLY A CA 18
ATOM 27145 C C . GLY A 1 41 ? -4.288 -1.845 -8.024 1.00 0.00 32 GLY A C 18
ATOM 27146 O O . GLY A 1 41 ? -3.922 -0.797 -7.494 1.00 0.00 32 GLY A O 18
ATOM 27150 N N . LEU A 1 42 ? -5.552 -2.168 -8.254 1.00 0.00 33 LEU A N 18
ATOM 27151 C CA . LEU A 1 42 ? -6.633 -1.271 -7.883 1.00 0.00 33 LEU A CA 18
ATOM 27152 C C . LEU A 1 42 ? -6.400 -0.759 -6.461 1.00 0.00 33 LEU A C 18
ATOM 27153 O O . LEU A 1 42 ? -6.553 0.432 -6.193 1.00 0.00 33 LEU A O 18
ATOM 27169 N N . PHE A 1 43 ? -6.033 -1.684 -5.586 1.00 0.00 34 PHE A N 18
ATOM 27170 C CA . PHE A 1 43 ? -5.777 -1.341 -4.197 1.00 0.00 34 PHE A CA 18
ATOM 27171 C C . PHE A 1 43 ? -4.717 -0.242 -4.091 1.00 0.00 34 PHE A C 18
ATOM 27172 O O . PHE A 1 43 ? -4.964 0.808 -3.498 1.00 0.00 34 PHE A O 18
ATOM 27189 N N . VAL A 1 44 ? -3.561 -0.521 -4.674 1.00 0.00 35 VAL A N 18
ATOM 27190 C CA . VAL A 1 44 ? -2.463 0.431 -4.651 1.00 0.00 35 VAL A CA 18
ATOM 27191 C C . VAL A 1 44 ? -2.981 1.810 -5.065 1.00 0.00 35 VAL A C 18
ATOM 27192 O O . VAL A 1 44 ? -2.593 2.823 -4.484 1.00 0.00 35 VAL A O 18
ATOM 27205 N N . GLY A 1 45 ? -3.848 1.805 -6.067 1.00 0.00 36 GLY A N 18
ATOM 27206 C CA . GLY A 1 45 ? -4.423 3.043 -6.565 1.00 0.00 36 GLY A CA 18
ATOM 27207 C C . GLY A 1 45 ? -5.380 3.655 -5.540 1.00 0.00 36 GLY A C 18
ATOM 27208 O O . GLY A 1 45 ? -5.465 4.875 -5.416 1.00 0.00 36 GLY A O 18
ATOM 27212 N N . CYS A 1 46 ? -6.077 2.778 -4.832 1.00 0.00 37 CYS A N 18
ATOM 27213 C CA . CYS A 1 46 ? -7.026 3.217 -3.822 1.00 0.00 37 CYS A CA 18
ATOM 27214 C C . CYS A 1 46 ? -6.266 4.029 -2.771 1.00 0.00 37 CYS A C 18
ATOM 27215 O O . CYS A 1 46 ? -6.645 5.158 -2.462 1.00 0.00 37 CYS A O 18
ATOM 27223 N N . LEU A 1 47 ? -5.209 3.423 -2.252 1.00 0.00 38 LEU A N 18
ATOM 27224 C CA . LEU A 1 47 ? -4.393 4.076 -1.242 1.00 0.00 38 LEU A CA 18
ATOM 27225 C C . LEU A 1 47 ? -3.707 5.297 -1.858 1.00 0.00 38 LEU A C 18
ATOM 27226 O O . LEU A 1 47 ? -3.444 6.280 -1.167 1.00 0.00 38 LEU A O 18
ATOM 27242 N N . ALA A 1 48 ? -3.438 5.195 -3.151 1.00 0.00 39 ALA A N 18
ATOM 27243 C CA . ALA A 1 48 ? -2.787 6.279 -3.868 1.00 0.00 39 ALA A CA 18
ATOM 27244 C C . ALA A 1 48 ? -3.615 7.556 -3.713 1.00 0.00 39 ALA A C 18
ATOM 27245 O O . ALA A 1 48 ? -3.089 8.598 -3.324 1.00 0.00 39 ALA A O 18
ATOM 27252 N N . GLY A 1 49 ? -4.897 7.434 -4.025 1.00 0.00 40 GLY A N 18
ATOM 27253 C CA . GLY A 1 49 ? -5.803 8.565 -3.925 1.00 0.00 40 GLY A CA 18
ATOM 27254 C C . GLY A 1 49 ? -6.191 8.830 -2.468 1.00 0.00 40 GLY A C 18
ATOM 27255 O O . GLY A 1 49 ? -5.804 9.847 -1.894 1.00 0.00 40 GLY A O 18
ATOM 27259 N N . TYR A 1 50 ? -6.950 7.898 -1.912 1.00 0.00 41 TYR A N 18
ATOM 27260 C CA . TYR A 1 50 ? -7.394 8.017 -0.534 1.00 0.00 41 TYR A CA 18
ATOM 27261 C C . TYR A 1 50 ? -6.249 8.470 0.374 1.00 0.00 41 TYR A C 18
ATOM 27262 O O . TYR A 1 50 ? -6.482 9.079 1.416 1.00 0.00 41 TYR A O 18
ATOM 27280 N N . GLY A 1 51 ? -5.036 8.154 -0.056 1.00 0.00 42 GLY A N 18
ATOM 27281 C CA . GLY A 1 51 ? -3.853 8.520 0.705 1.00 0.00 42 GLY A CA 18
ATOM 27282 C C . GLY A 1 51 ? -3.436 9.962 0.410 1.00 0.00 42 GLY A C 18
ATOM 27283 O O . GLY A 1 51 ? -3.284 10.769 1.326 1.00 0.00 42 GLY A O 18
ATOM 27287 N N . ALA A 1 52 ? -3.262 10.243 -0.873 1.00 0.00 43 ALA A N 18
ATOM 27288 C CA . ALA A 1 52 ? -2.865 11.573 -1.301 1.00 0.00 43 ALA A CA 18
ATOM 27289 C C . ALA A 1 52 ? -3.706 12.615 -0.561 1.00 0.00 43 ALA A C 18
ATOM 27290 O O . ALA A 1 52 ? -3.223 13.703 -0.253 1.00 0.00 43 ALA A O 18
ATOM 27297 N N . TYR A 1 53 ? -4.950 12.244 -0.296 1.00 0.00 44 TYR A N 18
ATOM 27298 C CA . TYR A 1 53 ? -5.863 13.133 0.404 1.00 0.00 44 TYR A CA 18
ATOM 27299 C C . TYR A 1 53 ? -5.259 13.609 1.726 1.00 0.00 44 TYR A C 18
ATOM 27300 O O . TYR A 1 53 ? -5.518 14.729 2.163 1.00 0.00 44 TYR A O 18
ATOM 27318 N N . ARG A 1 54 ? -4.466 12.734 2.327 1.00 0.00 45 ARG A N 18
ATOM 27319 C CA . ARG A 1 54 ? -3.824 13.050 3.591 1.00 0.00 45 ARG A CA 18
ATOM 27320 C C . ARG A 1 54 ? -2.307 13.133 3.410 1.00 0.00 45 ARG A C 18
ATOM 27321 O O . ARG A 1 54 ? -1.613 13.747 4.219 1.00 0.00 45 ARG A O 18
ATOM 27342 N N . VAL A 1 55 ? -1.836 12.505 2.342 1.00 0.00 46 VAL A N 18
ATOM 27343 C CA . VAL A 1 55 ? -0.414 12.499 2.044 1.00 0.00 46 VAL A CA 18
ATOM 27344 C C . VAL A 1 55 ? -0.043 13.796 1.322 1.00 0.00 46 VAL A C 18
ATOM 27345 O O . VAL A 1 55 ? 1.101 13.974 0.906 1.00 0.00 46 VAL A O 18
ATOM 27358 N N . SER A 1 56 ? -1.032 14.668 1.195 1.00 0.00 47 SER A N 18
ATOM 27359 C CA . SER A 1 56 ? -0.824 15.943 0.530 1.00 0.00 47 SER A CA 18
ATOM 27360 C C . SER A 1 56 ? 0.506 16.555 0.974 1.00 0.00 47 SER A C 18
ATOM 27361 O O . SER A 1 56 ? 1.096 16.116 1.960 1.00 0.00 47 SER A O 18
ATOM 27369 N N . ASN A 1 57 ? 0.939 17.558 0.226 1.00 0.00 48 ASN A N 18
ATOM 27370 C CA . ASN A 1 57 ? 2.188 18.235 0.531 1.00 0.00 48 ASN A CA 18
ATOM 27371 C C . ASN A 1 57 ? 3.349 17.457 -0.093 1.00 0.00 48 ASN A C 18
ATOM 27372 O O . ASN A 1 57 ? 4.099 17.999 -0.904 1.00 0.00 48 ASN A O 18
ATOM 27383 N N . ASP A 1 58 ? 3.461 16.200 0.308 1.00 0.00 49 ASP A N 18
ATOM 27384 C CA . ASP A 1 58 ? 4.517 15.342 -0.201 1.00 0.00 49 ASP A CA 18
ATOM 27385 C C . ASP A 1 58 ? 4.337 15.159 -1.709 1.00 0.00 49 ASP A C 18
ATOM 27386 O O . ASP A 1 58 ? 5.315 15.114 -2.454 1.00 0.00 49 ASP A O 18
ATOM 27395 N N . LYS A 1 59 ? 3.079 15.058 -2.115 1.00 0.00 50 LYS A N 18
ATOM 27396 C CA . LYS A 1 59 ? 2.758 14.881 -3.521 1.00 0.00 50 LYS A CA 18
ATOM 27397 C C . LYS A 1 59 ? 3.602 13.740 -4.092 1.00 0.00 50 LYS A C 18
ATOM 27398 O O . LYS A 1 59 ? 4.694 13.970 -4.611 1.00 0.00 50 LYS A O 18
ATOM 27417 N N . ARG A 1 60 ? 3.065 12.534 -3.978 1.00 0.00 51 ARG A N 18
ATOM 27418 C CA . ARG A 1 60 ? 3.756 11.357 -4.476 1.00 0.00 51 ARG A CA 18
ATOM 27419 C C . ARG A 1 60 ? 3.974 11.470 -5.987 1.00 0.00 51 ARG A C 18
ATOM 27420 O O . ARG A 1 60 ? 3.280 12.228 -6.663 1.00 0.00 51 ARG A O 18
ATOM 27441 N N . ASP A 1 61 ? 4.940 10.704 -6.472 1.00 0.00 52 ASP A N 18
ATOM 27442 C CA . ASP A 1 61 ? 5.259 10.709 -7.889 1.00 0.00 52 ASP A CA 18
ATOM 27443 C C . ASP A 1 61 ? 6.218 9.557 -8.196 1.00 0.00 52 ASP A C 18
ATOM 27444 O O . ASP A 1 61 ? 7.434 9.747 -8.219 1.00 0.00 52 ASP A O 18
ATOM 27453 N N . VAL A 1 62 ? 5.637 8.389 -8.423 1.00 0.00 53 VAL A N 18
ATOM 27454 C CA . VAL A 1 62 ? 6.425 7.207 -8.727 1.00 0.00 53 VAL A CA 18
ATOM 27455 C C . VAL A 1 62 ? 7.044 6.666 -7.437 1.00 0.00 53 VAL A C 18
ATOM 27456 O O . VAL A 1 62 ? 6.913 5.482 -7.130 1.00 0.00 53 VAL A O 18
ATOM 27469 N N . LYS A 1 63 ? 7.705 7.559 -6.715 1.00 0.00 54 LYS A N 18
ATOM 27470 C CA . LYS A 1 63 ? 8.344 7.186 -5.465 1.00 0.00 54 LYS A CA 18
ATOM 27471 C C . LYS A 1 63 ? 7.406 6.276 -4.669 1.00 0.00 54 LYS A C 18
ATOM 27472 O O . LYS A 1 63 ? 7.841 5.274 -4.103 1.00 0.00 54 LYS A O 18
ATOM 27491 N N . VAL A 1 64 ? 6.137 6.657 -4.652 1.00 0.00 55 VAL A N 18
ATOM 27492 C CA . VAL A 1 64 ? 5.135 5.888 -3.935 1.00 0.00 55 VAL A CA 18
ATOM 27493 C C . VAL A 1 64 ? 4.764 4.651 -4.756 1.00 0.00 55 VAL A C 18
ATOM 27494 O O . VAL A 1 64 ? 4.507 3.586 -4.198 1.00 0.00 55 VAL A O 18
ATOM 27507 N N . SER A 1 65 ? 4.748 4.834 -6.068 1.00 0.00 56 SER A N 18
ATOM 27508 C CA . SER A 1 65 ? 4.413 3.747 -6.971 1.00 0.00 56 SER A CA 18
ATOM 27509 C C . SER A 1 65 ? 5.317 2.543 -6.698 1.00 0.00 56 SER A C 18
ATOM 27510 O O . SER A 1 65 ? 4.832 1.428 -6.511 1.00 0.00 56 SER A O 18
ATOM 27518 N N . LEU A 1 66 ? 6.615 2.809 -6.684 1.00 0.00 57 LEU A N 18
ATOM 27519 C CA . LEU A 1 66 ? 7.591 1.761 -6.438 1.00 0.00 57 LEU A CA 18
ATOM 27520 C C . LEU A 1 66 ? 7.518 1.337 -4.969 1.00 0.00 57 LEU A C 18
ATOM 27521 O O . LEU A 1 66 ? 7.287 0.168 -4.668 1.00 0.00 57 LEU A O 18
ATOM 27537 N N . PHE A 1 67 ? 7.720 2.312 -4.095 1.00 0.00 58 PHE A N 18
ATOM 27538 C CA . PHE A 1 67 ? 7.680 2.055 -2.665 1.00 0.00 58 PHE A CA 18
ATOM 27539 C C . PHE A 1 67 ? 6.499 1.152 -2.303 1.00 0.00 58 PHE A C 18
ATOM 27540 O O . PHE A 1 67 ? 6.612 0.298 -1.425 1.00 0.00 58 PHE A O 18
ATOM 27557 N N . THR A 1 68 ? 5.393 1.371 -2.999 1.00 0.00 59 THR A N 18
ATOM 27558 C CA . THR A 1 68 ? 4.192 0.587 -2.762 1.00 0.00 59 THR A CA 18
ATOM 27559 C C . THR A 1 68 ? 4.343 -0.813 -3.359 1.00 0.00 59 THR A C 18
ATOM 27560 O O . THR A 1 68 ? 4.246 -1.810 -2.646 1.00 0.00 59 THR A O 18
ATOM 27571 N N . ALA A 1 69 ? 4.577 -0.843 -4.663 1.00 0.00 60 ALA A N 18
ATOM 27572 C CA . ALA A 1 69 ? 4.742 -2.105 -5.365 1.00 0.00 60 ALA A CA 18
ATOM 27573 C C . ALA A 1 69 ? 5.597 -3.048 -4.516 1.00 0.00 60 ALA A C 18
ATOM 27574 O O . ALA A 1 69 ? 5.271 -4.225 -4.371 1.00 0.00 60 ALA A O 18
ATOM 27581 N N . PHE A 1 70 ? 6.673 -2.495 -3.977 1.00 0.00 61 PHE A N 18
ATOM 27582 C CA . PHE A 1 70 ? 7.577 -3.272 -3.146 1.00 0.00 61 PHE A CA 18
ATOM 27583 C C . PHE A 1 70 ? 6.932 -3.609 -1.800 1.00 0.00 61 PHE A C 18
ATOM 27584 O O . PHE A 1 70 ? 7.031 -4.739 -1.325 1.00 0.00 61 PHE A O 18
ATOM 27601 N N . PHE A 1 71 ? 6.285 -2.607 -1.223 1.00 0.00 62 PHE A N 18
ATOM 27602 C CA . PHE A 1 71 ? 5.624 -2.782 0.059 1.00 0.00 62 PHE A CA 18
ATOM 27603 C C . PHE A 1 71 ? 4.553 -3.872 -0.021 1.00 0.00 62 PHE A C 18
ATOM 27604 O O . PHE A 1 71 ? 4.670 -4.911 0.628 1.00 0.00 62 PHE A O 18
ATOM 27621 N N . LEU A 1 72 ? 3.535 -3.599 -0.823 1.00 0.00 63 LEU A N 18
ATOM 27622 C CA . LEU A 1 72 ? 2.444 -4.543 -0.996 1.00 0.00 63 LEU A CA 18
ATOM 27623 C C . LEU A 1 72 ? 3.013 -5.902 -1.409 1.00 0.00 63 LEU A C 18
ATOM 27624 O O . LEU A 1 72 ? 2.585 -6.938 -0.902 1.00 0.00 63 LEU A O 18
ATOM 27640 N N . ALA A 1 73 ? 3.969 -5.854 -2.324 1.00 0.00 64 ALA A N 18
ATOM 27641 C CA . ALA A 1 73 ? 4.601 -7.069 -2.811 1.00 0.00 64 ALA A CA 18
ATOM 27642 C C . ALA A 1 73 ? 5.098 -7.892 -1.620 1.00 0.00 64 ALA A C 18
ATOM 27643 O O . ALA A 1 73 ? 4.726 -9.054 -1.466 1.00 0.00 64 ALA A O 18
ATOM 27650 N N . THR A 1 74 ? 5.931 -7.257 -0.809 1.00 0.00 65 THR A N 18
ATOM 27651 C CA . THR A 1 74 ? 6.483 -7.916 0.362 1.00 0.00 65 THR A CA 18
ATOM 27652 C C . THR A 1 74 ? 5.358 -8.408 1.276 1.00 0.00 65 THR A C 18
ATOM 27653 O O . THR A 1 74 ? 5.243 -9.605 1.536 1.00 0.00 65 THR A O 18
ATOM 27664 N N . ILE A 1 75 ? 4.558 -7.459 1.739 1.00 0.00 66 ILE A N 18
ATOM 27665 C CA . ILE A 1 75 ? 3.447 -7.780 2.619 1.00 0.00 66 ILE A CA 18
ATOM 27666 C C . ILE A 1 75 ? 2.772 -9.064 2.132 1.00 0.00 66 ILE A C 18
ATOM 27667 O O . ILE A 1 75 ? 2.646 -10.028 2.886 1.00 0.00 66 ILE A O 18
ATOM 27683 N N . MET A 1 76 ? 2.354 -9.035 0.875 1.00 0.00 67 MET A N 18
ATOM 27684 C CA . MET A 1 76 ? 1.695 -10.185 0.279 1.00 0.00 67 MET A CA 18
ATOM 27685 C C . MET A 1 76 ? 2.570 -11.435 0.386 1.00 0.00 67 MET A C 18
ATOM 27686 O O . MET A 1 76 ? 2.177 -12.421 1.008 1.00 0.00 67 MET A O 18
ATOM 27700 N N . GLY A 1 77 ? 3.740 -11.355 -0.230 1.00 0.00 68 GLY A N 18
ATOM 27701 C CA . GLY A 1 77 ? 4.674 -12.468 -0.211 1.00 0.00 68 GLY A CA 18
ATOM 27702 C C . GLY A 1 77 ? 4.114 -13.666 -0.981 1.00 0.00 68 GLY A C 18
ATOM 27703 O O . GLY A 1 77 ? 4.193 -14.801 -0.514 1.00 0.00 68 GLY A O 18
ATOM 27707 N N . VAL A 1 78 ? 3.561 -13.372 -2.149 1.00 0.00 69 VAL A N 18
ATOM 27708 C CA . VAL A 1 78 ? 2.989 -14.411 -2.988 1.00 0.00 69 VAL A CA 18
ATOM 27709 C C . VAL A 1 78 ? 4.014 -15.531 -3.176 1.00 0.00 69 VAL A C 18
ATOM 27710 O O . VAL A 1 78 ? 3.648 -16.701 -3.284 1.00 0.00 69 VAL A O 18
ATOM 27723 N N . ARG A 1 79 ? 5.278 -15.135 -3.209 1.00 0.00 70 ARG A N 18
ATOM 27724 C CA . ARG A 1 79 ? 6.358 -16.091 -3.382 1.00 0.00 70 ARG A CA 18
ATOM 27725 C C . ARG A 1 79 ? 6.725 -16.726 -2.039 1.00 0.00 70 ARG A C 18
ATOM 27726 O O . ARG A 1 79 ? 6.632 -17.942 -1.877 1.00 0.00 70 ARG A O 18
ATOM 27747 N N . PHE A 1 80 ? 7.133 -15.874 -1.110 1.00 0.00 71 PHE A N 18
ATOM 27748 C CA . PHE A 1 80 ? 7.514 -16.336 0.214 1.00 0.00 71 PHE A CA 18
ATOM 27749 C C . PHE A 1 80 ? 7.633 -15.165 1.191 1.00 0.00 71 PHE A C 18
ATOM 27750 O O . PHE A 1 80 ? 7.007 -15.169 2.250 1.00 0.00 71 PHE A O 18
ATOM 27767 N N . LYS A 1 81 ? 8.441 -14.190 0.800 1.00 0.00 72 LYS A N 18
ATOM 27768 C CA . LYS A 1 81 ? 8.649 -13.014 1.628 1.00 0.00 72 LYS A CA 18
ATOM 27769 C C . LYS A 1 81 ? 9.366 -11.939 0.808 1.00 0.00 72 LYS A C 18
ATOM 27770 O O . LYS A 1 81 ? 8.778 -10.910 0.478 1.00 0.00 72 LYS A O 18
ATOM 27789 N N . ARG A 1 82 ? 10.626 -12.214 0.504 1.00 0.00 73 ARG A N 18
ATOM 27790 C CA . ARG A 1 82 ? 11.429 -11.283 -0.271 1.00 0.00 73 ARG A CA 18
ATOM 27791 C C . ARG A 1 82 ? 11.661 -11.829 -1.681 1.00 0.00 73 ARG A C 18
ATOM 27792 O O . ARG A 1 82 ? 11.932 -13.016 -1.854 1.00 0.00 73 ARG A O 18
ATOM 27813 N N . SER A 1 83 ? 11.547 -10.936 -2.653 1.00 0.00 74 SER A N 18
ATOM 27814 C CA . SER A 1 83 ? 11.741 -11.313 -4.043 1.00 0.00 74 SER A CA 18
ATOM 27815 C C . SER A 1 83 ? 11.230 -10.203 -4.963 1.00 0.00 74 SER A C 18
ATOM 27816 O O . SER A 1 83 ? 12.008 -9.583 -5.685 1.00 0.00 74 SER A O 18
ATOM 27824 N N . LYS A 1 84 ? 9.924 -9.987 -4.907 1.00 0.00 75 LYS A N 18
ATOM 27825 C CA . LYS A 1 84 ? 9.299 -8.963 -5.726 1.00 0.00 75 LYS A CA 18
ATOM 27826 C C . LYS A 1 84 ? 9.834 -9.063 -7.156 1.00 0.00 75 LYS A C 18
ATOM 27827 O O . LYS A 1 84 ? 10.416 -8.110 -7.673 1.00 0.00 75 LYS A O 18
ATOM 27846 N N . LYS A 1 85 ? 9.619 -10.225 -7.755 1.00 0.00 76 LYS A N 18
ATOM 27847 C CA . LYS A 1 85 ? 10.073 -10.461 -9.115 1.00 0.00 76 LYS A CA 18
ATOM 27848 C C . LYS A 1 85 ? 8.883 -10.352 -10.071 1.00 0.00 76 LYS A C 18
ATOM 27849 O O . LYS A 1 85 ? 8.585 -9.271 -10.575 1.00 0.00 76 LYS A O 18
ATOM 27868 N N . ILE A 1 86 ? 8.237 -11.488 -10.292 1.00 0.00 77 ILE A N 18
ATOM 27869 C CA . ILE A 1 86 ? 7.086 -11.533 -11.179 1.00 0.00 77 ILE A CA 18
ATOM 27870 C C . ILE A 1 86 ? 5.840 -11.901 -10.371 1.00 0.00 77 ILE A C 18
ATOM 27871 O O . ILE A 1 86 ? 4.721 -11.815 -10.876 1.00 0.00 77 ILE A O 18
ATOM 27887 N N . MET A 1 87 ? 6.075 -12.303 -9.131 1.00 0.00 78 MET A N 18
ATOM 27888 C CA . MET A 1 87 ? 4.985 -12.684 -8.249 1.00 0.00 78 MET A CA 18
ATOM 27889 C C . MET A 1 87 ? 3.948 -11.564 -8.143 1.00 0.00 78 MET A C 18
ATOM 27890 O O . MET A 1 87 ? 2.756 -11.795 -8.345 1.00 0.00 78 MET A O 18
ATOM 27904 N N . PRO A 1 88 ? 4.451 -10.344 -7.818 1.00 0.00 79 PRO A N 18
ATOM 27905 C CA . PRO A 1 88 ? 3.582 -9.187 -7.683 1.00 0.00 79 PRO A CA 18
ATOM 27906 C C . PRO A 1 88 ? 3.133 -8.676 -9.053 1.00 0.00 79 PRO A C 18
ATOM 27907 O O . PRO A 1 88 ? 3.332 -7.506 -9.379 1.00 0.00 79 PRO A O 18
ATOM 27918 N N . ALA A 1 89 ? 2.537 -9.577 -9.820 1.00 0.00 80 ALA A N 18
ATOM 27919 C CA . ALA A 1 89 ? 2.058 -9.231 -11.147 1.00 0.00 80 ALA A CA 18
ATOM 27920 C C . ALA A 1 89 ? 1.105 -8.038 -11.047 1.00 0.00 80 ALA A C 18
ATOM 27921 O O . ALA A 1 89 ? 1.271 -7.046 -11.755 1.00 0.00 80 ALA A O 18
ATOM 27928 N N . GLY A 1 90 ? 0.129 -8.174 -10.162 1.00 0.00 81 GLY A N 18
ATOM 27929 C CA . GLY A 1 90 ? -0.850 -7.120 -9.959 1.00 0.00 81 GLY A CA 18
ATOM 27930 C C . GLY A 1 90 ? -0.214 -5.903 -9.285 1.00 0.00 81 GLY A C 18
ATOM 27931 O O . GLY A 1 90 ? -0.571 -4.765 -9.586 1.00 0.00 81 GLY A O 18
ATOM 27935 N N . LEU A 1 91 ? 0.716 -6.185 -8.384 1.00 0.00 82 LEU A N 18
ATOM 27936 C CA . LEU A 1 91 ? 1.405 -5.127 -7.664 1.00 0.00 82 LEU A CA 18
ATOM 27937 C C . LEU A 1 91 ? 2.091 -4.197 -8.667 1.00 0.00 82 LEU A C 18
ATOM 27938 O O . LEU A 1 91 ? 1.658 -3.062 -8.862 1.00 0.00 82 LEU A O 18
ATOM 27954 N N . VAL A 1 92 ? 3.149 -4.711 -9.275 1.00 0.00 83 VAL A N 18
ATOM 27955 C CA . VAL A 1 92 ? 3.899 -3.941 -10.253 1.00 0.00 83 VAL A CA 18
ATOM 27956 C C . VAL A 1 92 ? 2.939 -3.401 -11.315 1.00 0.00 83 VAL A C 18
ATOM 27957 O O . VAL A 1 92 ? 2.892 -2.196 -11.560 1.00 0.00 83 VAL A O 18
ATOM 27970 N N . ALA A 1 93 ? 2.198 -4.319 -11.918 1.00 0.00 84 ALA A N 18
ATOM 27971 C CA . ALA A 1 93 ? 1.242 -3.950 -12.948 1.00 0.00 84 ALA A CA 18
ATOM 27972 C C . ALA A 1 93 ? 0.411 -2.760 -12.465 1.00 0.00 84 ALA A C 18
ATOM 27973 O O . ALA A 1 93 ? -0.016 -1.930 -13.266 1.00 0.00 84 ALA A O 18
ATOM 27980 N N . GLY A 1 94 ? 0.205 -2.715 -11.157 1.00 0.00 85 GLY A N 18
ATOM 27981 C CA . GLY A 1 94 ? -0.567 -1.641 -10.557 1.00 0.00 85 GLY A CA 18
ATOM 27982 C C . GLY A 1 94 ? 0.238 -0.340 -10.522 1.00 0.00 85 GLY A C 18
ATOM 27983 O O . GLY A 1 94 ? -0.287 0.727 -10.837 1.00 0.00 85 GLY A O 18
ATOM 27987 N N . LEU A 1 95 ? 1.498 -0.472 -10.137 1.00 0.00 86 LEU A N 18
ATOM 27988 C CA . LEU A 1 95 ? 2.381 0.679 -10.056 1.00 0.00 86 LEU A CA 18
ATOM 27989 C C . LEU A 1 95 ? 2.401 1.396 -11.408 1.00 0.00 86 LEU A C 18
ATOM 27990 O O . LEU A 1 95 ? 2.324 2.622 -11.465 1.00 0.00 86 LEU A O 18
ATOM 28006 N N . SER A 1 96 ? 2.505 0.601 -12.462 1.00 0.00 87 SER A N 18
ATOM 28007 C CA . SER A 1 96 ? 2.536 1.144 -13.810 1.00 0.00 87 SER A CA 18
ATOM 28008 C C . SER A 1 96 ? 1.186 1.778 -14.150 1.00 0.00 87 SER A C 18
ATOM 28009 O O . SER A 1 96 ? 1.121 2.951 -14.514 1.00 0.00 87 SER A O 18
ATOM 28017 N N . LEU A 1 97 ? 0.141 0.974 -14.018 1.00 0.00 88 LEU A N 18
ATOM 28018 C CA . LEU A 1 97 ? -1.204 1.442 -14.307 1.00 0.00 88 LEU A CA 18
ATOM 28019 C C . LEU A 1 97 ? -1.476 2.721 -13.513 1.00 0.00 88 LEU A C 18
ATOM 28020 O O . LEU A 1 97 ? -2.315 3.531 -13.903 1.00 0.00 88 LEU A O 18
ATOM 28036 N N . MET A 1 98 ? -0.750 2.862 -12.413 1.00 0.00 89 MET A N 18
ATOM 28037 C CA . MET A 1 98 ? -0.903 4.029 -11.561 1.00 0.00 89 MET A CA 18
ATOM 28038 C C . MET A 1 98 ? -0.254 5.261 -12.196 1.00 0.00 89 MET A C 18
ATOM 28039 O O . MET A 1 98 ? -0.931 6.248 -12.478 1.00 0.00 89 MET A O 18
ATOM 28053 N N . MET A 1 99 ? 1.051 5.162 -12.402 1.00 0.00 90 MET A N 18
ATOM 28054 C CA . MET A 1 99 ? 1.799 6.256 -12.999 1.00 0.00 90 MET A CA 18
ATOM 28055 C C . MET A 1 99 ? 1.245 6.610 -14.381 1.00 0.00 90 MET A C 18
ATOM 28056 O O . MET A 1 99 ? 1.495 7.699 -14.893 1.00 0.00 90 MET A O 18
ATOM 28070 N N . ILE A 1 100 ? 0.504 5.667 -14.944 1.00 0.00 91 ILE A N 18
ATOM 28071 C CA . ILE A 1 100 ? -0.088 5.866 -16.257 1.00 0.00 91 ILE A CA 18
ATOM 28072 C C . ILE A 1 100 ? -1.441 6.562 -16.101 1.00 0.00 91 ILE A C 18
ATOM 28073 O O . ILE A 1 100 ? -1.740 7.513 -16.822 1.00 0.00 91 ILE A O 18
ATOM 28089 N N . LEU A 1 101 ? -2.223 6.062 -15.156 1.00 0.00 92 LEU A N 18
ATOM 28090 C CA . LEU A 1 101 ? -3.538 6.624 -14.898 1.00 0.00 92 LEU A CA 18
ATOM 28091 C C . LEU A 1 101 ? -3.380 8.005 -14.260 1.00 0.00 92 LEU A C 18
ATOM 28092 O O . LEU A 1 101 ? -4.334 8.780 -14.205 1.00 0.00 92 LEU A O 18
ATOM 28108 N N . ARG A 1 102 ? -2.169 8.272 -13.793 1.00 0.00 93 ARG A N 18
ATOM 28109 C CA . ARG A 1 102 ? -1.875 9.547 -13.161 1.00 0.00 93 ARG A CA 18
ATOM 28110 C C . ARG A 1 102 ? -1.218 10.498 -14.165 1.00 0.00 93 ARG A C 18
ATOM 28111 O O . ARG A 1 102 ? -1.536 11.685 -14.199 1.00 0.00 93 ARG A O 18
ATOM 28132 N N . LEU A 1 103 ? -0.315 9.939 -14.957 1.00 0.00 94 LEU A N 18
ATOM 28133 C CA . LEU A 1 103 ? 0.389 10.722 -15.958 1.00 0.00 94 LEU A CA 18
ATOM 28134 C C . LEU A 1 103 ? -0.534 10.958 -17.156 1.00 0.00 94 LEU A C 18
ATOM 28135 O O . LEU A 1 103 ? -0.150 11.621 -18.118 1.00 0.00 94 LEU A O 18
ATOM 28151 N N . VAL A 1 104 ? -1.733 10.403 -17.057 1.00 0.00 95 VAL A N 18
ATOM 28152 C CA . VAL A 1 104 ? -2.713 10.545 -18.120 1.00 0.00 95 VAL A CA 18
ATOM 28153 C C . VAL A 1 104 ? -3.135 12.011 -18.227 1.00 0.00 95 VAL A C 18
ATOM 28154 O O . VAL A 1 104 ? -3.186 12.568 -19.322 1.00 0.00 95 VAL A O 18
ATOM 28167 N N . LEU A 1 105 ? -3.426 12.596 -17.074 1.00 0.00 96 LEU A N 18
ATOM 28168 C CA . LEU A 1 105 ? -3.841 13.987 -17.024 1.00 0.00 96 LEU A CA 18
ATOM 28169 C C . LEU A 1 105 ? -2.622 14.869 -16.749 1.00 0.00 96 LEU A C 18
ATOM 28170 O O . LEU A 1 105 ? -2.752 15.960 -16.195 1.00 0.00 96 LEU A O 18
ATOM 28186 N N . LEU A 1 106 ? -1.464 14.365 -17.150 1.00 0.00 97 LEU A N 18
ATOM 28187 C CA . LEU A 1 106 ? -0.222 15.094 -16.954 1.00 0.00 97 LEU A CA 18
ATOM 28188 C C . LEU A 1 106 ? -0.269 15.819 -15.608 1.00 0.00 97 LEU A C 18
ATOM 28189 O O . LEU A 1 106 ? 0.293 16.904 -15.464 1.00 0.00 97 LEU A O 18
ATOM 28205 N N . LEU A 1 107 ? -0.944 15.191 -14.656 1.00 0.00 98 LEU A N 18
ATOM 28206 C CA . LEU A 1 107 ? -1.070 15.763 -13.327 1.00 0.00 98 LEU A CA 18
ATOM 28207 C C . LEU A 1 107 ? 0.200 15.470 -12.527 1.00 0.00 98 LEU A C 18
ATOM 28208 O O . LEU A 1 107 ? 0.716 16.343 -11.831 1.00 0.00 98 LEU A O 18
ATOM 28224 N N . LEU A 1 108 ? 0.669 14.236 -12.652 1.00 0.00 99 LEU A N 18
ATOM 28225 C CA . LEU A 1 108 ? 1.869 13.817 -11.949 1.00 0.00 99 LEU A CA 18
ATOM 28226 C C . LEU A 1 108 ? 2.917 14.929 -12.029 1.00 0.00 99 LEU A C 18
ATOM 28227 O O . LEU A 1 108 ? 4.008 14.723 -12.556 1.00 0.00 99 LEU A O 18
ATOM 28243 N N . MET A 1 10 ? -49.960 -2.231 -0.360 1.00 0.00 1 MET A N 19
ATOM 28244 C CA . MET A 1 10 ? -48.915 -3.237 -0.437 1.00 0.00 1 MET A CA 19
ATOM 28245 C C . MET A 1 10 ? -47.607 -2.715 0.161 1.00 0.00 1 MET A C 19
ATOM 28246 O O . MET A 1 10 ? -46.829 -2.050 -0.522 1.00 0.00 1 MET A O 19
ATOM 28260 N N . ASP A 1 11 ? -47.403 -3.037 1.430 1.00 0.00 2 ASP A N 19
ATOM 28261 C CA . ASP A 1 11 ? -46.203 -2.609 2.128 1.00 0.00 2 ASP A CA 19
ATOM 28262 C C . ASP A 1 11 ? -46.096 -1.084 2.061 1.00 0.00 2 ASP A C 19
ATOM 28263 O O . ASP A 1 11 ? -45.675 -0.531 1.046 1.00 0.00 2 ASP A O 19
ATOM 28272 N N . LEU A 1 12 ? -46.484 -0.447 3.156 1.00 0.00 3 LEU A N 19
ATOM 28273 C CA . LEU A 1 12 ? -46.437 1.003 3.235 1.00 0.00 3 LEU A CA 19
ATOM 28274 C C . LEU A 1 12 ? -45.008 1.478 2.960 1.00 0.00 3 LEU A C 19
ATOM 28275 O O . LEU A 1 12 ? -44.728 2.031 1.897 1.00 0.00 3 LEU A O 19
ATOM 28291 N N . ILE A 1 13 ? -44.143 1.246 3.936 1.00 0.00 4 ILE A N 19
ATOM 28292 C CA . ILE A 1 13 ? -42.751 1.643 3.812 1.00 0.00 4 ILE A CA 19
ATOM 28293 C C . ILE A 1 13 ? -42.228 1.231 2.435 1.00 0.00 4 ILE A C 19
ATOM 28294 O O . ILE A 1 13 ? -42.371 1.973 1.464 1.00 0.00 4 ILE A O 19
ATOM 28310 N N . GLY A 1 14 ? -41.632 0.048 2.393 1.00 0.00 5 GLY A N 19
ATOM 28311 C CA . GLY A 1 14 ? -41.087 -0.472 1.151 1.00 0.00 5 GLY A CA 19
ATOM 28312 C C . GLY A 1 14 ? -39.661 0.035 0.923 1.00 0.00 5 GLY A C 19
ATOM 28313 O O . GLY A 1 14 ? -38.758 -0.749 0.636 1.00 0.00 5 GLY A O 19
ATOM 28317 N N . PHE A 1 15 ? -39.504 1.344 1.059 1.00 0.00 6 PHE A N 19
ATOM 28318 C CA . PHE A 1 15 ? -38.204 1.965 0.871 1.00 0.00 6 PHE A CA 19
ATOM 28319 C C . PHE A 1 15 ? -37.170 1.372 1.829 1.00 0.00 6 PHE A C 19
ATOM 28320 O O . PHE A 1 15 ? -36.130 0.877 1.397 1.00 0.00 6 PHE A O 19
ATOM 28337 N N . GLY A 1 16 ? -37.491 1.442 3.113 1.00 0.00 7 GLY A N 19
ATOM 28338 C CA . GLY A 1 16 ? -36.602 0.918 4.136 1.00 0.00 7 GLY A CA 19
ATOM 28339 C C . GLY A 1 16 ? -36.102 -0.480 3.765 1.00 0.00 7 GLY A C 19
ATOM 28340 O O . GLY A 1 16 ? -34.898 -0.732 3.760 1.00 0.00 7 GLY A O 19
ATOM 28344 N N . TYR A 1 17 ? -37.052 -1.352 3.463 1.00 0.00 8 TYR A N 19
ATOM 28345 C CA . TYR A 1 17 ? -36.724 -2.718 3.091 1.00 0.00 8 TYR A CA 19
ATOM 28346 C C . TYR A 1 17 ? -35.711 -2.746 1.945 1.00 0.00 8 TYR A C 19
ATOM 28347 O O . TYR A 1 17 ? -34.745 -3.506 1.983 1.00 0.00 8 TYR A O 19
ATOM 28365 N N . ALA A 1 18 ? -35.966 -1.907 0.951 1.00 0.00 9 ALA A N 19
ATOM 28366 C CA . ALA A 1 18 ? -35.089 -1.826 -0.204 1.00 0.00 9 ALA A CA 19
ATOM 28367 C C . ALA A 1 18 ? -33.781 -1.143 0.201 1.00 0.00 9 ALA A C 19
ATOM 28368 O O . ALA A 1 18 ? -32.732 -1.405 -0.385 1.00 0.00 9 ALA A O 19
ATOM 28375 N N . ALA A 1 19 ? -33.886 -0.281 1.202 1.00 0.00 10 ALA A N 19
ATOM 28376 C CA . ALA A 1 19 ? -32.725 0.441 1.692 1.00 0.00 10 ALA A CA 19
ATOM 28377 C C . ALA A 1 19 ? -31.774 -0.539 2.383 1.00 0.00 10 ALA A C 19
ATOM 28378 O O . ALA A 1 19 ? -30.612 -0.657 1.998 1.00 0.00 10 ALA A O 19
ATOM 28385 N N . LEU A 1 20 ? -32.304 -1.217 3.390 1.00 0.00 11 LEU A N 19
ATOM 28386 C CA . LEU A 1 20 ? -31.517 -2.183 4.138 1.00 0.00 11 LEU A CA 19
ATOM 28387 C C . LEU A 1 20 ? -30.968 -3.240 3.177 1.00 0.00 11 LEU A C 19
ATOM 28388 O O . LEU A 1 20 ? -29.812 -3.644 3.288 1.00 0.00 11 LEU A O 19
ATOM 28404 N N . VAL A 1 21 ? -31.824 -3.658 2.256 1.00 0.00 12 VAL A N 19
ATOM 28405 C CA . VAL A 1 21 ? -31.440 -4.660 1.277 1.00 0.00 12 VAL A CA 19
ATOM 28406 C C . VAL A 1 21 ? -30.185 -4.190 0.538 1.00 0.00 12 VAL A C 19
ATOM 28407 O O . VAL A 1 21 ? -29.207 -4.930 0.435 1.00 0.00 12 VAL A O 19
ATOM 28420 N N . THR A 1 22 ? -30.253 -2.962 0.044 1.00 0.00 13 THR A N 19
ATOM 28421 C CA . THR A 1 22 ? -29.134 -2.385 -0.682 1.00 0.00 13 THR A CA 19
ATOM 28422 C C . THR A 1 22 ? -27.913 -2.261 0.232 1.00 0.00 13 THR A C 19
ATOM 28423 O O . THR A 1 22 ? -26.777 -2.362 -0.229 1.00 0.00 13 THR A O 19
ATOM 28434 N N . PHE A 1 23 ? -28.189 -2.044 1.509 1.00 0.00 14 PHE A N 19
ATOM 28435 C CA . PHE A 1 23 ? -27.126 -1.905 2.491 1.00 0.00 14 PHE A CA 19
ATOM 28436 C C . PHE A 1 23 ? -26.369 -3.222 2.669 1.00 0.00 14 PHE A C 19
ATOM 28437 O O . PHE A 1 23 ? -25.141 -3.251 2.599 1.00 0.00 14 PHE A O 19
ATOM 28454 N N . GLY A 1 24 ? -27.133 -4.281 2.897 1.00 0.00 15 GLY A N 19
ATOM 28455 C CA . GLY A 1 24 ? -26.549 -5.598 3.086 1.00 0.00 15 GLY A CA 19
ATOM 28456 C C . GLY A 1 24 ? -25.948 -6.124 1.781 1.00 0.00 15 GLY A C 19
ATOM 28457 O O . GLY A 1 24 ? -25.041 -6.954 1.801 1.00 0.00 15 GLY A O 19
ATOM 28461 N N . SER A 1 25 ? -26.478 -5.618 0.676 1.00 0.00 16 SER A N 19
ATOM 28462 C CA . SER A 1 25 ? -26.005 -6.027 -0.635 1.00 0.00 16 SER A CA 19
ATOM 28463 C C . SER A 1 25 ? -24.619 -5.435 -0.899 1.00 0.00 16 SER A C 19
ATOM 28464 O O . SER A 1 25 ? -23.683 -6.162 -1.228 1.00 0.00 16 SER A O 19
ATOM 28472 N N . ILE A 1 26 ? -24.532 -4.122 -0.746 1.00 0.00 17 ILE A N 19
ATOM 28473 C CA . ILE A 1 26 ? -23.276 -3.425 -0.963 1.00 0.00 17 ILE A CA 19
ATOM 28474 C C . ILE A 1 26 ? -22.268 -3.853 0.106 1.00 0.00 17 ILE A C 19
ATOM 28475 O O . ILE A 1 26 ? -21.217 -4.407 -0.213 1.00 0.00 17 ILE A O 19
ATOM 28491 N N . PHE A 1 27 ? -22.624 -3.578 1.352 1.00 0.00 18 PHE A N 19
ATOM 28492 C CA . PHE A 1 27 ? -21.764 -3.928 2.470 1.00 0.00 18 PHE A CA 19
ATOM 28493 C C . PHE A 1 27 ? -21.387 -5.410 2.430 1.00 0.00 18 PHE A C 19
ATOM 28494 O O . PHE A 1 27 ? -20.225 -5.764 2.620 1.00 0.00 18 PHE A O 19
ATOM 28511 N N . GLY A 1 28 ? -22.392 -6.237 2.180 1.00 0.00 19 GLY A N 19
ATOM 28512 C CA . GLY A 1 28 ? -22.181 -7.673 2.112 1.00 0.00 19 GLY A CA 19
ATOM 28513 C C . GLY A 1 28 ? -21.163 -8.127 3.161 1.00 0.00 19 GLY A C 19
ATOM 28514 O O . GLY A 1 28 ? -20.205 -8.828 2.838 1.00 0.00 19 GLY A O 19
ATOM 28518 N N . TYR A 1 29 ? -21.405 -7.709 4.394 1.00 0.00 20 TYR A N 19
ATOM 28519 C CA . TYR A 1 29 ? -20.522 -8.064 5.492 1.00 0.00 20 TYR A CA 19
ATOM 28520 C C . TYR A 1 29 ? -19.073 -7.688 5.174 1.00 0.00 20 TYR A C 19
ATOM 28521 O O . TYR A 1 29 ? -18.375 -8.424 4.479 1.00 0.00 20 TYR A O 19
ATOM 28539 N N . LYS A 1 30 ? -18.665 -6.541 5.698 1.00 0.00 21 LYS A N 19
ATOM 28540 C CA . LYS A 1 30 ? -17.312 -6.058 5.479 1.00 0.00 21 LYS A CA 19
ATOM 28541 C C . LYS A 1 30 ? -16.323 -7.202 5.709 1.00 0.00 21 LYS A C 19
ATOM 28542 O O . LYS A 1 30 ? -16.355 -7.855 6.751 1.00 0.00 21 LYS A O 19
ATOM 28561 N N . ARG A 1 31 ? -15.467 -7.410 4.719 1.00 0.00 22 ARG A N 19
ATOM 28562 C CA . ARG A 1 31 ? -14.470 -8.464 4.801 1.00 0.00 22 ARG A CA 19
ATOM 28563 C C . ARG A 1 31 ? -13.346 -8.210 3.795 1.00 0.00 22 ARG A C 19
ATOM 28564 O O . ARG A 1 31 ? -13.601 -8.042 2.603 1.00 0.00 22 ARG A O 19
ATOM 28585 N N . ARG A 1 32 ? -12.126 -8.191 4.311 1.00 0.00 23 ARG A N 19
ATOM 28586 C CA . ARG A 1 32 ? -10.962 -7.961 3.472 1.00 0.00 23 ARG A CA 19
ATOM 28587 C C . ARG A 1 32 ? -10.857 -9.047 2.400 1.00 0.00 23 ARG A C 19
ATOM 28588 O O . ARG A 1 32 ? -11.868 -9.602 1.973 1.00 0.00 23 ARG A O 19
ATOM 28609 N N . GLY A 1 33 ? -9.625 -9.318 1.996 1.00 0.00 24 GLY A N 19
ATOM 28610 C CA . GLY A 1 33 ? -9.375 -10.328 0.981 1.00 0.00 24 GLY A CA 19
ATOM 28611 C C . GLY A 1 33 ? -8.204 -9.925 0.083 1.00 0.00 24 GLY A C 19
ATOM 28612 O O . GLY A 1 33 ? -7.413 -9.053 0.441 1.00 0.00 24 GLY A O 19
ATOM 28616 N N . GLY A 1 34 ? -8.130 -10.578 -1.068 1.00 0.00 25 GLY A N 19
ATOM 28617 C CA . GLY A 1 34 ? -7.069 -10.298 -2.020 1.00 0.00 25 GLY A CA 19
ATOM 28618 C C . GLY A 1 34 ? -6.146 -11.507 -2.184 1.00 0.00 25 GLY A C 19
ATOM 28619 O O . GLY A 1 34 ? -4.992 -11.473 -1.760 1.00 0.00 25 GLY A O 19
ATOM 28623 N N . VAL A 1 35 ? -6.689 -12.547 -2.799 1.00 0.00 26 VAL A N 19
ATOM 28624 C CA . VAL A 1 35 ? -5.929 -13.765 -3.024 1.00 0.00 26 VAL A CA 19
ATOM 28625 C C . VAL A 1 35 ? -4.918 -13.530 -4.148 1.00 0.00 26 VAL A C 19
ATOM 28626 O O . VAL A 1 35 ? -3.730 -13.806 -3.987 1.00 0.00 26 VAL A O 19
ATOM 28639 N N . PRO A 1 36 ? -5.440 -13.009 -5.290 1.00 0.00 27 PRO A N 19
ATOM 28640 C CA . PRO A 1 36 ? -4.596 -12.733 -6.441 1.00 0.00 27 PRO A CA 19
ATOM 28641 C C . PRO A 1 36 ? -3.751 -11.478 -6.213 1.00 0.00 27 PRO A C 19
ATOM 28642 O O . PRO A 1 36 ? -3.756 -10.912 -5.121 1.00 0.00 27 PRO A O 19
ATOM 28653 N N . SER A 1 37 ? -3.047 -11.079 -7.262 1.00 0.00 28 SER A N 19
ATOM 28654 C CA . SER A 1 37 ? -2.199 -9.901 -7.190 1.00 0.00 28 SER A CA 19
ATOM 28655 C C . SER A 1 37 ? -2.874 -8.727 -7.902 1.00 0.00 28 SER A C 19
ATOM 28656 O O . SER A 1 37 ? -2.757 -7.583 -7.466 1.00 0.00 28 SER A O 19
ATOM 28664 N N . LEU A 1 38 ? -3.565 -9.050 -8.984 1.00 0.00 29 LEU A N 19
ATOM 28665 C CA . LEU A 1 38 ? -4.259 -8.036 -9.760 1.00 0.00 29 LEU A CA 19
ATOM 28666 C C . LEU A 1 38 ? -5.036 -7.119 -8.814 1.00 0.00 29 LEU A C 19
ATOM 28667 O O . LEU A 1 38 ? -4.896 -5.899 -8.871 1.00 0.00 29 LEU A O 19
ATOM 28683 N N . ILE A 1 39 ? -5.840 -7.743 -7.964 1.00 0.00 30 ILE A N 19
ATOM 28684 C CA . ILE A 1 39 ? -6.640 -6.998 -7.007 1.00 0.00 30 ILE A CA 19
ATOM 28685 C C . ILE A 1 39 ? -5.713 -6.223 -6.068 1.00 0.00 30 ILE A C 19
ATOM 28686 O O . ILE A 1 39 ? -6.094 -5.182 -5.534 1.00 0.00 30 ILE A O 19
ATOM 28702 N N . ALA A 1 40 ? -4.514 -6.759 -5.896 1.00 0.00 31 ALA A N 19
ATOM 28703 C CA . ALA A 1 40 ? -3.530 -6.131 -5.032 1.00 0.00 31 ALA A CA 19
ATOM 28704 C C . ALA A 1 40 ? -3.068 -4.816 -5.663 1.00 0.00 31 ALA A C 19
ATOM 28705 O O . ALA A 1 40 ? -2.868 -3.824 -4.964 1.00 0.00 31 ALA A O 19
ATOM 28712 N N . GLY A 1 41 ? -2.913 -4.850 -6.978 1.00 0.00 32 GLY A N 19
ATOM 28713 C CA . GLY A 1 41 ? -2.479 -3.673 -7.712 1.00 0.00 32 GLY A CA 19
ATOM 28714 C C . GLY A 1 41 ? -3.567 -2.598 -7.717 1.00 0.00 32 GLY A C 19
ATOM 28715 O O . GLY A 1 41 ? -3.321 -1.458 -7.325 1.00 0.00 32 GLY A O 19
ATOM 28719 N N . LEU A 1 42 ? -4.748 -2.998 -8.164 1.00 0.00 33 LEU A N 19
ATOM 28720 C CA . LEU A 1 42 ? -5.875 -2.083 -8.225 1.00 0.00 33 LEU A CA 19
ATOM 28721 C C . LEU A 1 42 ? -6.039 -1.391 -6.870 1.00 0.00 33 LEU A C 19
ATOM 28722 O O . LEU A 1 42 ? -6.089 -0.165 -6.797 1.00 0.00 33 LEU A O 19
ATOM 28738 N N . PHE A 1 43 ? -6.117 -2.209 -5.830 1.00 0.00 34 PHE A N 19
ATOM 28739 C CA . PHE A 1 43 ? -6.274 -1.691 -4.481 1.00 0.00 34 PHE A CA 19
ATOM 28740 C C . PHE A 1 43 ? -5.156 -0.703 -4.140 1.00 0.00 34 PHE A C 19
ATOM 28741 O O . PHE A 1 43 ? -5.420 0.391 -3.643 1.00 0.00 34 PHE A O 19
ATOM 28758 N N . VAL A 1 44 ? -3.932 -1.124 -4.421 1.00 0.00 35 VAL A N 19
ATOM 28759 C CA . VAL A 1 44 ? -2.773 -0.290 -4.150 1.00 0.00 35 VAL A CA 19
ATOM 28760 C C . VAL A 1 44 ? -2.946 1.060 -4.851 1.00 0.00 35 VAL A C 19
ATOM 28761 O O . VAL A 1 44 ? -2.587 2.099 -4.301 1.00 0.00 35 VAL A O 19
ATOM 28774 N N . GLY A 1 45 ? -3.498 0.999 -6.054 1.00 0.00 36 GLY A N 19
ATOM 28775 C CA . GLY A 1 45 ? -3.723 2.203 -6.836 1.00 0.00 36 GLY A CA 19
ATOM 28776 C C . GLY A 1 45 ? -4.877 3.024 -6.257 1.00 0.00 36 GLY A C 19
ATOM 28777 O O . GLY A 1 45 ? -4.856 4.253 -6.308 1.00 0.00 36 GLY A O 19
ATOM 28781 N N . CYS A 1 46 ? -5.857 2.312 -5.721 1.00 0.00 37 CYS A N 19
ATOM 28782 C CA . CYS A 1 46 ? -7.018 2.959 -5.134 1.00 0.00 37 CYS A CA 19
ATOM 28783 C C . CYS A 1 46 ? -6.552 3.782 -3.931 1.00 0.00 37 CYS A C 19
ATOM 28784 O O . CYS A 1 46 ? -6.848 4.972 -3.836 1.00 0.00 37 CYS A O 19
ATOM 28792 N N . LEU A 1 47 ? -5.829 3.116 -3.043 1.00 0.00 38 LEU A N 19
ATOM 28793 C CA . LEU A 1 47 ? -5.319 3.770 -1.850 1.00 0.00 38 LEU A CA 19
ATOM 28794 C C . LEU A 1 47 ? -4.303 4.840 -2.256 1.00 0.00 38 LEU A C 19
ATOM 28795 O O . LEU A 1 47 ? -4.196 5.878 -1.604 1.00 0.00 38 LEU A O 19
ATOM 28811 N N . ALA A 1 48 ? -3.584 4.551 -3.330 1.00 0.00 39 ALA A N 19
ATOM 28812 C CA . ALA A 1 48 ? -2.581 5.476 -3.831 1.00 0.00 39 ALA A CA 19
ATOM 28813 C C . ALA A 1 48 ? -3.257 6.792 -4.221 1.00 0.00 39 ALA A C 19
ATOM 28814 O O . ALA A 1 48 ? -2.723 7.869 -3.960 1.00 0.00 39 ALA A O 19
ATOM 28821 N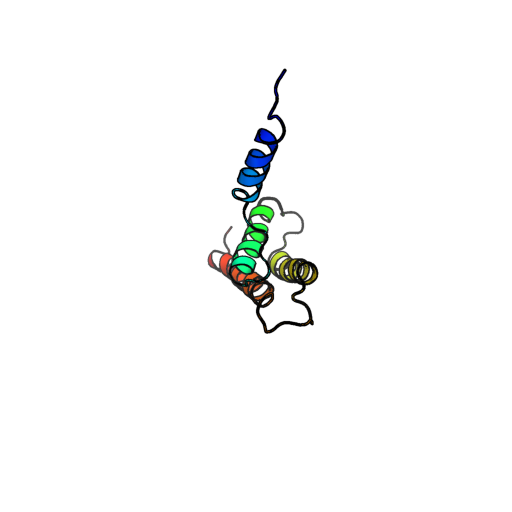 N . GLY A 1 49 ? -4.421 6.662 -4.840 1.00 0.00 40 GLY A N 19
ATOM 28822 C CA . GLY A 1 49 ? -5.175 7.827 -5.269 1.00 0.00 40 GLY A CA 19
ATOM 28823 C C . GLY A 1 49 ? -5.798 8.548 -4.072 1.00 0.00 40 GLY A C 19
ATOM 28824 O O . GLY A 1 49 ? -5.613 9.753 -3.904 1.00 0.00 40 GLY A O 19
ATOM 28828 N N . TYR A 1 50 ? -6.523 7.781 -3.272 1.00 0.00 41 TYR A N 19
ATOM 28829 C CA . TYR A 1 50 ? -7.174 8.331 -2.096 1.00 0.00 41 TYR A CA 19
ATOM 28830 C C . TYR A 1 50 ? -6.189 9.144 -1.253 1.00 0.00 41 TYR A C 19
ATOM 28831 O O . TYR A 1 50 ? -6.556 10.167 -0.677 1.00 0.00 41 TYR A O 19
ATOM 28849 N N . GLY A 1 51 ? -4.958 8.657 -1.208 1.00 0.00 42 GLY A N 19
ATOM 28850 C CA . GLY A 1 51 ? -3.917 9.325 -0.445 1.00 0.00 42 GLY A CA 19
ATOM 28851 C C . GLY A 1 51 ? -3.306 10.478 -1.244 1.00 0.00 42 GLY A C 19
ATOM 28852 O O . GLY A 1 51 ? -3.182 11.592 -0.737 1.00 0.00 42 GLY A O 19
ATOM 28856 N N . ALA A 1 52 ? -2.941 10.172 -2.480 1.00 0.00 43 ALA A N 19
ATOM 28857 C CA . ALA A 1 52 ? -2.347 11.169 -3.354 1.00 0.00 43 ALA A CA 19
ATOM 28858 C C . ALA A 1 52 ? -3.158 12.463 -3.270 1.00 0.00 43 ALA A C 19
ATOM 28859 O O . ALA A 1 52 ? -2.598 13.556 -3.333 1.00 0.00 43 ALA A O 19
ATOM 28866 N N . TYR A 1 53 ? -4.465 12.297 -3.130 1.00 0.00 44 TYR A N 19
ATOM 28867 C CA . TYR A 1 53 ? -5.359 13.438 -3.037 1.00 0.00 44 TYR A CA 19
ATOM 28868 C C . TYR A 1 53 ? -4.718 14.573 -2.235 1.00 0.00 44 TYR A C 19
ATOM 28869 O O . TYR A 1 53 ? -4.673 15.713 -2.693 1.00 0.00 44 TYR A O 19
ATOM 28887 N N . ARG A 1 54 ? -4.238 14.220 -1.051 1.00 0.00 45 ARG A N 19
ATOM 28888 C CA . ARG A 1 54 ? -3.602 15.195 -0.181 1.00 0.00 45 ARG A CA 19
ATOM 28889 C C . ARG A 1 54 ? -2.081 15.139 -0.345 1.00 0.00 45 ARG A C 19
ATOM 28890 O O . ARG A 1 54 ? -1.373 16.048 0.087 1.00 0.00 45 ARG A O 19
ATOM 28911 N N . VAL A 1 55 ? -1.624 14.063 -0.969 1.00 0.00 46 VAL A N 19
ATOM 28912 C CA . VAL A 1 55 ? -0.201 13.877 -1.194 1.00 0.00 46 VAL A CA 19
ATOM 28913 C C . VAL A 1 55 ? 0.445 13.328 0.080 1.00 0.00 46 VAL A C 19
ATOM 28914 O O . VAL A 1 55 ? 1.625 12.980 0.081 1.00 0.00 46 VAL A O 19
ATOM 28927 N N . SER A 1 56 ? -0.356 13.268 1.133 1.00 0.00 47 SER A N 19
ATOM 28928 C CA . SER A 1 56 ? 0.123 12.768 2.410 1.00 0.00 47 SER A CA 19
ATOM 28929 C C . SER A 1 56 ? -0.432 11.365 2.664 1.00 0.00 47 SER A C 19
ATOM 28930 O O . SER A 1 56 ? -1.602 11.098 2.393 1.00 0.00 47 SER A O 19
ATOM 28938 N N . ASN A 1 57 ? 0.433 10.505 3.181 1.00 0.00 48 ASN A N 19
ATOM 28939 C CA . ASN A 1 57 ? 0.044 9.136 3.474 1.00 0.00 48 ASN A CA 19
ATOM 28940 C C . ASN A 1 57 ? 1.300 8.288 3.687 1.00 0.00 48 ASN A C 19
ATOM 28941 O O . ASN A 1 57 ? 1.407 7.570 4.680 1.00 0.00 48 ASN A O 19
ATOM 28952 N N . ASP A 1 58 ? 2.217 8.398 2.737 1.00 0.00 49 ASP A N 19
ATOM 28953 C CA . ASP A 1 58 ? 3.461 7.650 2.808 1.00 0.00 49 ASP A CA 19
ATOM 28954 C C . ASP A 1 58 ? 4.520 8.347 1.951 1.00 0.00 49 ASP A C 19
ATOM 28955 O O . ASP A 1 58 ? 5.660 8.515 2.382 1.00 0.00 49 ASP A O 19
ATOM 28964 N N . LYS A 1 59 ? 4.105 8.735 0.754 1.00 0.00 50 LYS A N 19
ATOM 28965 C CA . LYS A 1 59 ? 5.004 9.410 -0.167 1.00 0.00 50 LYS A CA 19
ATOM 28966 C C . LYS A 1 59 ? 4.185 10.255 -1.144 1.00 0.00 50 LYS A C 19
ATOM 28967 O O . LYS A 1 59 ? 2.963 10.335 -1.029 1.00 0.00 50 LYS A O 19
ATOM 28986 N N . ARG A 1 60 ? 4.891 10.864 -2.086 1.00 0.00 51 ARG A N 19
ATOM 28987 C CA . ARG A 1 60 ? 4.244 11.700 -3.083 1.00 0.00 51 ARG A CA 19
ATOM 28988 C C . ARG A 1 60 ? 3.120 10.927 -3.775 1.00 0.00 51 ARG A C 19
ATOM 28989 O O . ARG A 1 60 ? 1.952 11.072 -3.419 1.00 0.00 51 ARG A O 19
ATOM 29010 N N . ASP A 1 61 ? 3.512 10.124 -4.753 1.00 0.00 52 ASP A N 19
ATOM 29011 C CA . ASP A 1 61 ? 2.552 9.328 -5.498 1.00 0.00 52 ASP A CA 19
ATOM 29012 C C . ASP A 1 61 ? 3.287 8.201 -6.227 1.00 0.00 52 ASP A C 19
ATOM 29013 O O . ASP A 1 61 ? 2.940 7.030 -6.077 1.00 0.00 52 ASP A O 19
ATOM 29022 N N . VAL A 1 62 ? 4.288 8.594 -7.001 1.00 0.00 53 VAL A N 19
ATOM 29023 C CA . VAL A 1 62 ? 5.074 7.631 -7.753 1.00 0.00 53 VAL A CA 19
ATOM 29024 C C . VAL A 1 62 ? 6.001 6.877 -6.797 1.00 0.00 53 VAL A C 19
ATOM 29025 O O . VAL A 1 62 ? 6.195 5.671 -6.936 1.00 0.00 53 VAL A O 19
ATOM 29038 N N . LYS A 1 63 ? 6.549 7.621 -5.847 1.00 0.00 54 LYS A N 19
ATOM 29039 C CA . LYS A 1 63 ? 7.451 7.038 -4.867 1.00 0.00 54 LYS A CA 19
ATOM 29040 C C . LYS A 1 63 ? 6.706 5.967 -4.068 1.00 0.00 54 LYS A C 19
ATOM 29041 O O . LYS A 1 63 ? 7.274 4.926 -3.739 1.00 0.00 54 LYS A O 19
ATOM 29060 N N . VAL A 1 64 ? 5.446 6.258 -3.780 1.00 0.00 55 VAL A N 19
ATOM 29061 C CA . VAL A 1 64 ? 4.618 5.333 -3.026 1.00 0.00 55 VAL A CA 19
ATOM 29062 C C . VAL A 1 64 ? 4.178 4.187 -3.940 1.00 0.00 55 VAL A C 19
ATOM 29063 O O . VAL A 1 64 ? 4.016 3.055 -3.488 1.00 0.00 55 VAL A O 19
ATOM 29076 N N . SER A 1 65 ? 3.997 4.521 -5.209 1.00 0.00 56 SER A N 19
ATOM 29077 C CA . SER A 1 65 ? 3.580 3.535 -6.191 1.00 0.00 56 SER A CA 19
ATOM 29078 C C . SER A 1 65 ? 4.578 2.376 -6.226 1.00 0.00 56 SER A C 19
ATOM 29079 O O . SER A 1 65 ? 4.202 1.222 -6.032 1.00 0.00 56 SER A O 19
ATOM 29087 N N . LEU A 1 66 ? 5.832 2.725 -6.475 1.00 0.00 57 LEU A N 19
ATOM 29088 C CA . LEU A 1 66 ? 6.888 1.729 -6.538 1.00 0.00 57 LEU A CA 19
ATOM 29089 C C . LEU A 1 66 ? 7.125 1.154 -5.140 1.00 0.00 57 LEU A C 19
ATOM 29090 O O . LEU A 1 66 ? 7.003 -0.052 -4.932 1.00 0.00 57 LEU A O 19
ATOM 29106 N N . PHE A 1 67 ? 7.459 2.044 -4.218 1.00 0.00 58 PHE A N 19
ATOM 29107 C CA . PHE A 1 67 ? 7.715 1.641 -2.846 1.00 0.00 58 PHE A CA 19
ATOM 29108 C C . PHE A 1 67 ? 6.648 0.659 -2.355 1.00 0.00 58 PHE A C 19
ATOM 29109 O O . PHE A 1 67 ? 6.938 -0.230 -1.557 1.00 0.00 58 PHE A O 19
ATOM 29126 N N . THR A 1 68 ? 5.436 0.854 -2.854 1.00 0.00 59 THR A N 19
ATOM 29127 C CA . THR A 1 68 ? 4.325 -0.002 -2.477 1.00 0.00 59 THR A CA 19
ATOM 29128 C C . THR A 1 68 ? 4.452 -1.369 -3.153 1.00 0.00 59 THR A C 19
ATOM 29129 O O . THR A 1 68 ? 4.531 -2.395 -2.477 1.00 0.00 59 THR A O 19
ATOM 29140 N N . ALA A 1 69 ? 4.469 -1.340 -4.477 1.00 0.00 60 ALA A N 19
ATOM 29141 C CA . ALA A 1 69 ? 4.585 -2.564 -5.251 1.00 0.00 60 ALA A CA 19
ATOM 29142 C C . ALA A 1 69 ? 5.595 -3.495 -4.577 1.00 0.00 60 ALA A C 19
ATOM 29143 O O . ALA A 1 69 ? 5.348 -4.692 -4.444 1.00 0.00 60 ALA A O 19
ATOM 29150 N N . PHE A 1 70 ? 6.712 -2.909 -4.170 1.00 0.00 61 PHE A N 19
ATOM 29151 C CA . PHE A 1 70 ? 7.760 -3.671 -3.513 1.00 0.00 61 PHE A CA 19
ATOM 29152 C C . PHE A 1 70 ? 7.332 -4.091 -2.105 1.00 0.00 61 PHE A C 19
ATOM 29153 O O . PHE A 1 70 ? 7.546 -5.234 -1.703 1.00 0.00 61 PHE A O 19
ATOM 29170 N N . PHE A 1 71 ? 6.736 -3.145 -1.395 1.00 0.00 62 PHE A N 19
ATOM 29171 C CA . PHE A 1 71 ? 6.276 -3.403 -0.041 1.00 0.00 62 PHE A CA 19
ATOM 29172 C C . PHE A 1 71 ? 5.267 -4.552 -0.015 1.00 0.00 62 PHE A C 19
ATOM 29173 O O . PHE A 1 71 ? 5.521 -5.593 0.591 1.00 0.00 62 PHE A O 19
ATOM 29190 N N . LEU A 1 72 ? 4.143 -4.326 -0.678 1.00 0.00 63 LEU A N 19
ATOM 29191 C CA . LEU A 1 72 ? 3.094 -5.330 -0.738 1.00 0.00 63 LEU A CA 19
ATOM 29192 C C . LEU A 1 72 ? 3.679 -6.641 -1.268 1.00 0.00 63 LEU A C 19
ATOM 29193 O O . LEU A 1 72 ? 3.396 -7.712 -0.733 1.00 0.00 63 LEU A O 19
ATOM 29209 N N . ALA A 1 73 ? 4.483 -6.514 -2.314 1.00 0.00 64 ALA A N 19
ATOM 29210 C CA . ALA A 1 73 ? 5.109 -7.675 -2.922 1.00 0.00 64 ALA A CA 19
ATOM 29211 C C . ALA A 1 73 ? 5.785 -8.512 -1.834 1.00 0.00 64 ALA A C 19
ATOM 29212 O O . ALA A 1 73 ? 5.669 -9.737 -1.827 1.00 0.00 64 ALA A O 19
ATOM 29219 N N . THR A 1 74 ? 6.475 -7.819 -0.941 1.00 0.00 65 THR A N 19
ATOM 29220 C CA . THR A 1 74 ? 7.169 -8.484 0.149 1.00 0.00 65 THR A CA 19
ATOM 29221 C C . THR A 1 74 ? 6.165 -9.035 1.163 1.00 0.00 65 THR A C 19
ATOM 29222 O O . THR A 1 74 ? 6.232 -10.207 1.533 1.00 0.00 65 THR A O 19
ATOM 29233 N N . ILE A 1 75 ? 5.259 -8.166 1.583 1.00 0.00 66 ILE A N 19
ATOM 29234 C CA . ILE A 1 75 ? 4.242 -8.551 2.547 1.00 0.00 66 ILE A CA 19
ATOM 29235 C C . ILE A 1 75 ? 3.644 -9.899 2.139 1.00 0.00 66 ILE A C 19
ATOM 29236 O O . ILE A 1 75 ? 3.608 -10.834 2.938 1.00 0.00 66 ILE A O 19
ATOM 29252 N N . MET A 1 76 ? 3.190 -9.957 0.896 1.00 0.00 67 MET A N 19
ATOM 29253 C CA . MET A 1 76 ? 2.595 -11.176 0.373 1.00 0.00 67 MET A CA 19
ATOM 29254 C C . MET A 1 76 ? 3.643 -12.282 0.236 1.00 0.00 67 MET A C 19
ATOM 29255 O O . MET A 1 76 ? 3.437 -13.398 0.711 1.00 0.00 67 MET A O 19
ATOM 29269 N N . GLY A 1 77 ? 4.743 -11.934 -0.415 1.00 0.00 68 GLY A N 19
ATOM 29270 C CA . GLY A 1 77 ? 5.823 -12.884 -0.619 1.00 0.00 68 GLY A CA 19
ATOM 29271 C C . GLY A 1 77 ? 6.047 -13.147 -2.110 1.00 0.00 68 GLY A C 19
ATOM 29272 O O . GLY A 1 77 ? 6.336 -14.274 -2.509 1.00 0.00 68 GLY A O 19
ATOM 29276 N N . VAL A 1 78 ? 5.905 -12.088 -2.893 1.00 0.00 69 VAL A N 19
ATOM 29277 C CA . VAL A 1 78 ? 6.089 -12.190 -4.331 1.00 0.00 69 VAL A CA 19
ATOM 29278 C C . VAL A 1 78 ? 7.572 -12.407 -4.637 1.00 0.00 69 VAL A C 19
ATOM 29279 O O . VAL A 1 78 ? 7.954 -13.452 -5.162 1.00 0.00 69 VAL A O 19
ATOM 29292 N N . ARG A 1 79 ? 8.367 -11.403 -4.297 1.00 0.00 70 ARG A N 19
ATOM 29293 C CA . ARG A 1 79 ? 9.799 -11.471 -4.530 1.00 0.00 70 ARG A CA 19
ATOM 29294 C C . ARG A 1 79 ? 10.389 -12.710 -3.853 1.00 0.00 70 ARG A C 19
ATOM 29295 O O . ARG A 1 79 ? 10.717 -12.677 -2.668 1.00 0.00 70 ARG A O 19
ATOM 29316 N N . PHE A 1 80 ? 10.505 -13.773 -4.635 1.00 0.00 71 PHE A N 19
ATOM 29317 C CA . PHE A 1 80 ? 11.049 -15.021 -4.125 1.00 0.00 71 PHE A CA 19
ATOM 29318 C C . PHE A 1 80 ? 11.426 -15.962 -5.271 1.00 0.00 71 PHE A C 19
ATOM 29319 O O . PHE A 1 80 ? 10.555 -16.461 -5.981 1.00 0.00 71 PHE A O 19
ATOM 29336 N N . LYS A 1 81 ? 12.726 -16.177 -5.414 1.00 0.00 72 LYS A N 19
ATOM 29337 C CA . LYS A 1 81 ? 13.229 -17.050 -6.461 1.00 0.00 72 LYS A CA 19
ATOM 29338 C C . LYS A 1 81 ? 13.128 -16.334 -7.809 1.00 0.00 72 LYS A C 19
ATOM 29339 O O . LYS A 1 81 ? 14.137 -15.903 -8.364 1.00 0.00 72 LYS A O 19
ATOM 29358 N N . ARG A 1 82 ? 11.900 -16.229 -8.297 1.00 0.00 73 ARG A N 19
ATOM 29359 C CA . ARG A 1 82 ? 11.654 -15.573 -9.569 1.00 0.00 73 ARG A CA 19
ATOM 29360 C C . ARG A 1 82 ? 10.254 -14.956 -9.587 1.00 0.00 73 ARG A C 19
ATOM 29361 O O . ARG A 1 82 ? 9.396 -15.334 -8.791 1.00 0.00 73 ARG A O 19
ATOM 29382 N N . SER A 1 83 ? 10.067 -14.017 -10.503 1.00 0.00 74 SER A N 19
ATOM 29383 C CA . SER A 1 83 ? 8.785 -13.345 -10.634 1.00 0.00 74 SER A CA 19
ATOM 29384 C C . SER A 1 83 ? 8.437 -13.167 -12.113 1.00 0.00 74 SER A C 19
ATOM 29385 O O . SER A 1 83 ? 7.486 -13.771 -12.608 1.00 0.00 74 SER A O 19
ATOM 29393 N N . LYS A 1 84 ? 9.225 -12.335 -12.778 1.00 0.00 75 LYS A N 19
ATOM 29394 C CA . LYS A 1 84 ? 9.012 -12.070 -14.190 1.00 0.00 75 LYS A CA 19
ATOM 29395 C C . LYS A 1 84 ? 7.558 -11.648 -14.412 1.00 0.00 75 LYS A C 19
ATOM 29396 O O . LYS A 1 84 ? 6.926 -12.069 -15.380 1.00 0.00 75 LYS A O 19
ATOM 29415 N N . LYS A 1 85 ? 7.069 -10.822 -13.499 1.00 0.00 76 LYS A N 19
ATOM 29416 C CA . LYS A 1 85 ? 5.702 -10.338 -13.582 1.00 0.00 76 LYS A CA 19
ATOM 29417 C C . LYS A 1 85 ? 4.755 -11.528 -13.756 1.00 0.00 76 LYS A C 19
ATOM 29418 O O . LYS A 1 85 ? 4.005 -11.592 -14.728 1.00 0.00 76 LYS A O 19
ATOM 29437 N N . ILE A 1 86 ? 4.820 -12.440 -12.797 1.00 0.00 77 ILE A N 19
ATOM 29438 C CA . ILE A 1 86 ? 3.978 -13.623 -12.832 1.00 0.00 77 ILE A CA 19
ATOM 29439 C C . ILE A 1 86 ? 3.040 -13.612 -11.623 1.00 0.00 77 ILE A C 19
ATOM 29440 O O . ILE A 1 86 ? 1.825 -13.729 -11.774 1.00 0.00 77 ILE A O 19
ATOM 29456 N N . MET A 1 87 ? 3.640 -13.469 -10.450 1.00 0.00 78 MET A N 19
ATOM 29457 C CA . MET A 1 87 ? 2.873 -13.441 -9.216 1.00 0.00 78 MET A CA 19
ATOM 29458 C C . MET A 1 87 ? 2.193 -12.084 -9.024 1.00 0.00 78 MET A C 19
ATOM 29459 O O . MET A 1 87 ? 0.986 -12.017 -8.798 1.00 0.00 78 MET A O 19
ATOM 29473 N N . PRO A 1 88 ? 3.018 -11.008 -9.124 1.00 0.00 79 PRO A N 19
ATOM 29474 C CA . PRO A 1 88 ? 2.509 -9.656 -8.964 1.00 0.00 79 PRO A CA 19
ATOM 29475 C C . PRO A 1 88 ? 1.727 -9.215 -10.203 1.00 0.00 79 PRO A C 19
ATOM 29476 O O . PRO A 1 88 ? 0.509 -9.374 -10.261 1.00 0.00 79 PRO A O 19
ATOM 29487 N N . ALA A 1 89 ? 2.459 -8.669 -11.162 1.00 0.00 80 ALA A N 19
ATOM 29488 C CA . ALA A 1 89 ? 1.849 -8.203 -12.396 1.00 0.00 80 ALA A CA 19
ATOM 29489 C C . ALA A 1 89 ? 1.006 -6.960 -12.105 1.00 0.00 80 ALA A C 19
ATOM 29490 O O . ALA A 1 89 ? 1.277 -5.884 -12.634 1.00 0.00 80 ALA A O 19
ATOM 29497 N N . GLY A 1 90 ? -0.001 -7.151 -11.265 1.00 0.00 81 GLY A N 19
ATOM 29498 C CA . GLY A 1 90 ? -0.886 -6.058 -10.898 1.00 0.00 81 GLY A CA 19
ATOM 29499 C C . GLY A 1 90 ? -0.178 -5.066 -9.973 1.00 0.00 81 GLY A C 19
ATOM 29500 O O . GLY A 1 90 ? -0.454 -3.868 -10.014 1.00 0.00 81 GLY A O 19
ATOM 29504 N N . LEU A 1 91 ? 0.721 -5.602 -9.161 1.00 0.00 82 LEU A N 19
ATOM 29505 C CA . LEU A 1 91 ? 1.471 -4.778 -8.228 1.00 0.00 82 LEU A CA 19
ATOM 29506 C C . LEU A 1 91 ? 2.250 -3.714 -9.004 1.00 0.00 82 LEU A C 19
ATOM 29507 O O . LEU A 1 91 ? 2.052 -2.519 -8.794 1.00 0.00 82 LEU A O 19
ATOM 29523 N N . VAL A 1 92 ? 3.118 -4.188 -9.886 1.00 0.00 83 VAL A N 19
ATOM 29524 C CA . VAL A 1 92 ? 3.927 -3.292 -10.695 1.00 0.00 83 VAL A CA 19
ATOM 29525 C C . VAL A 1 92 ? 3.032 -2.585 -11.715 1.00 0.00 83 VAL A C 19
ATOM 29526 O O . VAL A 1 92 ? 2.858 -1.369 -11.656 1.00 0.00 83 VAL A O 19
ATOM 29539 N N . ALA A 1 93 ? 2.489 -3.378 -12.628 1.00 0.00 84 ALA A N 19
ATOM 29540 C CA . ALA A 1 93 ? 1.617 -2.843 -13.659 1.00 0.00 84 ALA A CA 19
ATOM 29541 C C . ALA A 1 93 ? 0.670 -1.814 -13.038 1.00 0.00 84 ALA A C 19
ATOM 29542 O O . ALA A 1 93 ? 0.261 -0.862 -13.700 1.00 0.00 84 ALA A O 19
ATOM 29549 N N . GLY A 1 94 ? 0.349 -2.041 -11.772 1.00 0.00 85 GLY A N 19
ATOM 29550 C CA . GLY A 1 94 ? -0.542 -1.146 -11.054 1.00 0.00 85 GLY A CA 19
ATOM 29551 C C . GLY A 1 94 ? 0.159 0.172 -10.719 1.00 0.00 85 GLY A C 19
ATOM 29552 O O . GLY A 1 94 ? -0.347 1.247 -11.040 1.00 0.00 85 GLY A O 19
ATOM 29556 N N . LEU A 1 95 ? 1.311 0.047 -10.078 1.00 0.00 86 LEU A N 19
ATOM 29557 C CA . LEU A 1 95 ? 2.086 1.215 -9.696 1.00 0.00 86 LEU A CA 19
ATOM 29558 C C . LEU A 1 95 ? 2.212 2.154 -10.898 1.00 0.00 86 LEU A C 19
ATOM 29559 O O . LEU A 1 95 ? 2.076 3.368 -10.758 1.00 0.00 86 LEU A O 19
ATOM 29575 N N . SER A 1 96 ? 2.469 1.555 -12.052 1.00 0.00 87 SER A N 19
ATOM 29576 C CA . SER A 1 96 ? 2.614 2.323 -13.277 1.00 0.00 87 SER A CA 19
ATOM 29577 C C . SER A 1 96 ? 1.279 2.970 -13.650 1.00 0.00 87 SER A C 19
ATOM 29578 O O . SER A 1 96 ? 1.205 4.183 -13.844 1.00 0.00 87 SER A O 19
ATOM 29586 N N . LEU A 1 97 ? 0.256 2.133 -13.740 1.00 0.00 88 LEU A N 19
ATOM 29587 C CA . LEU A 1 97 ? -1.072 2.608 -14.086 1.00 0.00 88 LEU A CA 19
ATOM 29588 C C . LEU A 1 97 ? -1.443 3.781 -13.176 1.00 0.00 88 LEU A C 19
ATOM 29589 O O . LEU A 1 97 ? -2.275 4.612 -13.537 1.00 0.00 88 LEU A O 19
ATOM 29605 N N . MET A 1 98 ? -0.808 3.811 -12.014 1.00 0.00 89 MET A N 19
ATOM 29606 C CA . MET A 1 98 ? -1.060 4.868 -11.050 1.00 0.00 89 MET A CA 19
ATOM 29607 C C . MET A 1 98 ? -0.324 6.152 -11.439 1.00 0.00 89 MET A C 19
ATOM 29608 O O . MET A 1 98 ? -0.952 7.145 -11.803 1.00 0.00 89 MET A O 19
ATOM 29622 N N . MET A 1 99 ? 0.996 6.090 -11.349 1.00 0.00 90 MET A N 19
ATOM 29623 C CA . MET A 1 99 ? 1.824 7.235 -11.686 1.00 0.00 90 MET A CA 19
ATOM 29624 C C . MET A 1 99 ? 1.399 7.843 -13.025 1.00 0.00 90 MET A C 19
ATOM 29625 O O . MET A 1 99 ? 1.674 9.011 -13.295 1.00 0.00 90 MET A O 19
ATOM 29639 N N . ILE A 1 100 ? 0.736 7.023 -13.827 1.00 0.00 91 ILE A N 19
ATOM 29640 C CA . ILE A 1 100 ? 0.271 7.465 -15.130 1.00 0.00 91 ILE A CA 19
ATOM 29641 C C . ILE A 1 100 ? -1.104 8.118 -14.982 1.00 0.00 91 ILE A C 19
ATOM 29642 O O . ILE A 1 100 ? -1.337 9.209 -15.500 1.00 0.00 91 ILE A O 19
ATOM 29658 N N . LEU A 1 101 ? -1.981 7.423 -14.271 1.00 0.00 92 LEU A N 19
ATOM 29659 C CA . LEU A 1 101 ? -3.327 7.921 -14.048 1.00 0.00 92 LEU A CA 19
ATOM 29660 C C . LEU A 1 101 ? -3.252 9.325 -13.443 1.00 0.00 92 LEU A C 19
ATOM 29661 O O . LEU A 1 101 ? -4.182 10.117 -13.586 1.00 0.00 92 LEU A O 19
ATOM 29677 N N . ARG A 1 102 ? -2.137 9.590 -12.779 1.00 0.00 93 ARG A N 19
ATOM 29678 C CA . ARG A 1 102 ? -1.929 10.884 -12.152 1.00 0.00 93 ARG A CA 19
ATOM 29679 C C . ARG A 1 102 ? -1.129 11.801 -13.079 1.00 0.00 93 ARG A C 19
ATOM 29680 O O . ARG A 1 102 ? -1.469 12.972 -13.244 1.00 0.00 93 ARG A O 19
ATOM 29701 N N . LEU A 1 103 ? -0.083 11.234 -13.662 1.00 0.00 94 LEU A N 19
ATOM 29702 C CA . LEU A 1 103 ? 0.767 11.987 -14.569 1.00 0.00 94 LEU A CA 19
ATOM 29703 C C . LEU A 1 103 ? -0.070 12.491 -15.746 1.00 0.00 94 LEU A C 19
ATOM 29704 O O . LEU A 1 103 ? 0.332 13.418 -16.447 1.00 0.00 94 LEU A O 19
ATOM 29720 N N . VAL A 1 104 ? -1.220 11.858 -15.927 1.00 0.00 95 VAL A N 19
ATOM 29721 C CA . VAL A 1 104 ? -2.118 12.230 -17.007 1.00 0.00 95 VAL A CA 19
ATOM 29722 C C . VAL A 1 104 ? -2.778 13.570 -16.676 1.00 0.00 95 VAL A C 19
ATOM 29723 O O . VAL A 1 104 ? -2.387 14.608 -17.208 1.00 0.00 95 VAL A O 19
ATOM 29736 N N . LEU A 1 105 ? -3.769 13.504 -15.799 1.00 0.00 96 LEU A N 19
ATOM 29737 C CA . LEU A 1 105 ? -4.488 14.700 -15.391 1.00 0.00 96 LEU A CA 19
ATOM 29738 C C . LEU A 1 105 ? -3.485 15.814 -15.088 1.00 0.00 96 LEU A C 19
ATOM 29739 O O . LEU A 1 105 ? -3.789 16.993 -15.265 1.00 0.00 96 LEU A O 19
ATOM 29755 N N . LEU A 1 106 ? -2.309 15.403 -14.638 1.00 0.00 97 LEU A N 19
ATOM 29756 C CA . LEU A 1 106 ? -1.259 16.352 -14.309 1.00 0.00 97 LEU A CA 19
ATOM 29757 C C . LEU A 1 106 ? -1.877 17.573 -13.625 1.00 0.00 97 LEU A C 19
ATOM 29758 O O . LEU A 1 106 ? -1.680 18.703 -14.069 1.00 0.00 97 LEU A O 19
ATOM 29774 N N . LEU A 1 107 ? -2.613 17.304 -12.557 1.00 0.00 98 LEU A N 19
ATOM 29775 C CA . LEU A 1 107 ? -3.261 18.367 -11.808 1.00 0.00 98 LEU A CA 19
ATOM 29776 C C . LEU A 1 107 ? -3.780 19.427 -12.781 1.00 0.00 98 LEU A C 19
ATOM 29777 O O . LEU A 1 107 ? -3.625 20.624 -12.542 1.00 0.00 98 LEU A O 19
ATOM 29793 N N . LEU A 1 108 ? -4.387 18.950 -13.858 1.00 0.00 99 LEU A N 19
ATOM 29794 C CA . LEU A 1 108 ? -4.930 19.842 -14.868 1.00 0.00 99 LEU A CA 19
ATOM 29795 C C . LEU A 1 108 ? -5.589 21.041 -14.182 1.00 0.00 99 LEU A C 19
ATOM 29796 O O . LEU A 1 108 ? -5.854 22.058 -14.822 1.00 0.00 99 LEU A O 19
ATOM 29812 N N . MET A 1 10 ? -31.156 12.373 18.522 1.00 0.00 1 MET A N 20
ATOM 29813 C CA . MET A 1 10 ? -30.998 10.996 18.958 1.00 0.00 1 MET A CA 20
ATOM 29814 C C . MET A 1 10 ? -30.354 10.930 20.345 1.00 0.00 1 MET A C 20
ATOM 29815 O O . MET A 1 10 ? -29.377 11.628 20.613 1.00 0.00 1 MET A O 20
ATOM 29829 N N . ASP A 1 11 ? -30.928 10.086 21.189 1.00 0.00 2 ASP A N 20
ATOM 29830 C CA . ASP A 1 11 ? -30.423 9.920 22.541 1.00 0.00 2 ASP A CA 20
ATOM 29831 C C . ASP A 1 11 ? -31.198 8.800 23.238 1.00 0.00 2 ASP A C 20
ATOM 29832 O O . ASP A 1 11 ? -30.628 7.766 23.580 1.00 0.00 2 ASP A O 20
ATOM 29841 N N . LEU A 1 12 ? -32.487 9.044 23.426 1.00 0.00 3 LEU A N 20
ATOM 29842 C CA . LEU A 1 12 ? -33.346 8.069 24.075 1.00 0.00 3 LEU A CA 20
ATOM 29843 C C . LEU A 1 12 ? -33.060 6.681 23.500 1.00 0.00 3 LEU A C 20
ATOM 29844 O O . LEU A 1 12 ? -32.491 5.828 24.181 1.00 0.00 3 LEU A O 20
ATOM 29860 N N . ILE A 1 13 ? -33.466 6.496 22.253 1.00 0.00 4 ILE A N 20
ATOM 29861 C CA . ILE A 1 13 ? -33.260 5.225 21.579 1.00 0.00 4 ILE A CA 20
ATOM 29862 C C . ILE A 1 13 ? -31.841 4.728 21.859 1.00 0.00 4 ILE A C 20
ATOM 29863 O O . ILE A 1 13 ? -31.607 4.031 22.845 1.00 0.00 4 ILE A O 20
ATOM 29879 N N . GLY A 1 14 ? -30.930 5.107 20.975 1.00 0.00 5 GLY A N 20
ATOM 29880 C CA . GLY A 1 14 ? -29.540 4.708 21.115 1.00 0.00 5 GLY A CA 20
ATOM 29881 C C . GLY A 1 14 ? -29.368 3.212 20.844 1.00 0.00 5 GLY A C 20
ATOM 29882 O O . GLY A 1 14 ? -28.635 2.822 19.937 1.00 0.00 5 GLY A O 20
ATOM 29886 N N . PHE A 1 15 ? -30.057 2.415 21.648 1.00 0.00 6 PHE A N 20
ATOM 29887 C CA . PHE A 1 15 ? -29.990 0.970 21.506 1.00 0.00 6 PHE A CA 20
ATOM 29888 C C . PHE A 1 15 ? -30.367 0.541 20.087 1.00 0.00 6 PHE A C 20
ATOM 29889 O O . PHE A 1 15 ? -29.575 -0.098 19.397 1.00 0.00 6 PHE A O 20
ATOM 29906 N N . GLY A 1 16 ? -31.578 0.909 19.693 1.00 0.00 7 GLY A N 20
ATOM 29907 C CA . GLY A 1 16 ? -32.069 0.570 18.369 1.00 0.00 7 GLY A CA 20
ATOM 29908 C C . GLY A 1 16 ? -31.050 0.948 17.292 1.00 0.00 7 GLY A C 20
ATOM 29909 O O . GLY A 1 16 ? -30.771 0.157 16.392 1.00 0.00 7 GLY A O 20
ATOM 29913 N N . TYR A 1 17 ? -30.522 2.156 17.420 1.00 0.00 8 TYR A N 20
ATOM 29914 C CA . TYR A 1 17 ? -29.540 2.649 16.469 1.00 0.00 8 TYR A CA 20
ATOM 29915 C C . TYR A 1 17 ? -28.360 1.682 16.350 1.00 0.00 8 TYR A C 20
ATOM 29916 O O . TYR A 1 17 ? -27.937 1.346 15.245 1.00 0.00 8 TYR A O 20
ATOM 29934 N N . ALA A 1 18 ? -27.862 1.262 17.504 1.00 0.00 9 ALA A N 20
ATOM 29935 C CA . ALA A 1 18 ? -26.738 0.341 17.543 1.00 0.00 9 ALA A CA 20
ATOM 29936 C C . ALA A 1 18 ? -27.201 -1.040 17.074 1.00 0.00 9 ALA A C 20
ATOM 29937 O O . ALA A 1 18 ? -26.396 -1.839 16.597 1.00 0.00 9 ALA A O 20
ATOM 29944 N N . ALA A 1 19 ? -28.495 -1.279 17.228 1.00 0.00 10 ALA A N 20
ATOM 29945 C CA . ALA A 1 19 ? -29.074 -2.550 16.826 1.00 0.00 10 ALA A CA 20
ATOM 29946 C C . ALA A 1 19 ? -28.952 -2.704 15.309 1.00 0.00 10 ALA A C 20
ATOM 29947 O O . ALA A 1 19 ? -28.325 -3.646 14.825 1.00 0.00 10 ALA A O 20
ATOM 29954 N N . LEU A 1 20 ? -29.562 -1.766 14.600 1.00 0.00 11 LEU A N 20
ATOM 29955 C CA . LEU A 1 20 ? -29.530 -1.786 13.147 1.00 0.00 11 LEU A CA 20
ATOM 29956 C C . LEU A 1 20 ? -28.078 -1.695 12.672 1.00 0.00 11 LEU A C 20
ATOM 29957 O O . LEU A 1 20 ? -27.681 -2.395 11.742 1.00 0.00 11 LEU A O 20
ATOM 29973 N N . VAL A 1 21 ? -27.327 -0.826 13.332 1.00 0.00 12 VAL A N 20
ATOM 29974 C CA . VAL A 1 21 ? -25.928 -0.634 12.989 1.00 0.00 12 VAL A CA 20
ATOM 29975 C C . VAL A 1 21 ? -25.217 -1.989 12.987 1.00 0.00 12 VAL A C 20
ATOM 29976 O O . VAL A 1 21 ? -24.563 -2.350 12.009 1.00 0.00 12 VAL A O 20
ATOM 29989 N N . THR A 1 22 ? -25.370 -2.704 14.092 1.00 0.00 13 THR A N 20
ATOM 29990 C CA . THR A 1 22 ? -24.752 -4.011 14.230 1.00 0.00 13 THR A CA 20
ATOM 29991 C C . THR A 1 22 ? -25.291 -4.971 13.167 1.00 0.00 13 THR A C 20
ATOM 29992 O O . THR A 1 22 ? -24.559 -5.823 12.666 1.00 0.00 13 THR A O 20
ATOM 30003 N N . PHE A 1 23 ? -26.567 -4.801 12.855 1.00 0.00 14 PHE A N 20
ATOM 30004 C CA . PHE A 1 23 ? -27.213 -5.641 11.861 1.00 0.00 14 PHE A CA 20
ATOM 30005 C C . PHE A 1 23 ? -26.553 -5.476 10.491 1.00 0.00 14 PHE A C 20
ATOM 30006 O O . PHE A 1 23 ? -26.169 -6.459 9.860 1.00 0.00 14 PHE A O 20
ATOM 30023 N N . GLY A 1 24 ? -26.442 -4.224 10.071 1.00 0.00 15 GLY A N 20
ATOM 30024 C CA . GLY A 1 24 ? -25.836 -3.917 8.787 1.00 0.00 15 GLY A CA 20
ATOM 30025 C C . GLY A 1 24 ? -24.331 -4.191 8.811 1.00 0.00 15 GLY A C 20
ATOM 30026 O O . GLY A 1 24 ? -23.721 -4.425 7.769 1.00 0.00 15 GLY A O 20
ATOM 30030 N N . SER A 1 25 ? -23.775 -4.154 10.013 1.00 0.00 16 SER A N 20
ATOM 30031 C CA . SER A 1 25 ? -22.352 -4.395 10.188 1.00 0.00 16 SER A CA 20
ATOM 30032 C C . SER A 1 25 ? -22.039 -5.873 9.942 1.00 0.00 16 SER A C 20
ATOM 30033 O O . SER A 1 25 ? -21.128 -6.199 9.181 1.00 0.00 16 SER A O 20
ATOM 30041 N N . ILE A 1 26 ? -22.810 -6.726 10.599 1.00 0.00 17 ILE A N 20
ATOM 30042 C CA . ILE A 1 26 ? -22.626 -8.161 10.461 1.00 0.00 17 ILE A CA 20
ATOM 30043 C C . ILE A 1 26 ? -23.048 -8.592 9.055 1.00 0.00 17 ILE A C 20
ATOM 30044 O O . ILE A 1 26 ? -22.256 -9.177 8.317 1.00 0.00 17 ILE A O 20
ATOM 30060 N N . PHE A 1 27 ? -24.294 -8.285 8.725 1.00 0.00 18 PHE A N 20
ATOM 30061 C CA . PHE A 1 27 ? -24.830 -8.634 7.421 1.00 0.00 18 PHE A CA 20
ATOM 30062 C C . PHE A 1 27 ? -23.941 -8.093 6.300 1.00 0.00 18 PHE A C 20
ATOM 30063 O O . PHE A 1 27 ? -23.745 -8.756 5.283 1.00 0.00 18 PHE A O 20
ATOM 30080 N N . GLY A 1 28 ? -23.426 -6.893 6.523 1.00 0.00 19 GLY A N 20
ATOM 30081 C CA . GLY A 1 28 ? -22.561 -6.255 5.545 1.00 0.00 19 GLY A CA 20
ATOM 30082 C C . GLY A 1 28 ? -21.259 -7.039 5.369 1.00 0.00 19 GLY A C 20
ATOM 30083 O O . GLY A 1 28 ? -21.088 -7.752 4.382 1.00 0.00 19 GLY A O 20
ATOM 30087 N N . TYR A 1 29 ? -20.375 -6.881 6.343 1.00 0.00 20 TYR A N 20
ATOM 30088 C CA . TYR A 1 29 ? -19.094 -7.566 6.309 1.00 0.00 20 TYR A CA 20
ATOM 30089 C C . TYR A 1 29 ? -18.477 -7.504 4.910 1.00 0.00 20 TYR A C 20
ATOM 30090 O O . TYR A 1 29 ? -18.747 -8.362 4.071 1.00 0.00 20 TYR A O 20
ATOM 30108 N N . LYS A 1 30 ? -17.660 -6.482 4.703 1.00 0.00 21 LYS A N 20
ATOM 30109 C CA . LYS A 1 30 ? -17.002 -6.298 3.421 1.00 0.00 21 LYS A CA 20
ATOM 30110 C C . LYS A 1 30 ? -16.190 -7.550 3.084 1.00 0.00 21 LYS A C 20
ATOM 30111 O O . LYS A 1 30 ? -15.461 -8.067 3.929 1.00 0.00 21 LYS A O 20
ATOM 30130 N N . ARG A 1 31 ? -16.344 -8.001 1.848 1.00 0.00 22 ARG A N 20
ATOM 30131 C CA . ARG A 1 31 ? -15.635 -9.183 1.389 1.00 0.00 22 ARG A CA 20
ATOM 30132 C C . ARG A 1 31 ? -15.285 -9.050 -0.095 1.00 0.00 22 ARG A C 20
ATOM 30133 O O . ARG A 1 31 ? -15.961 -9.621 -0.949 1.00 0.00 22 ARG A O 20
ATOM 30154 N N . ARG A 1 32 ? -14.230 -8.292 -0.356 1.00 0.00 23 ARG A N 20
ATOM 30155 C CA . ARG A 1 32 ? -13.783 -8.076 -1.721 1.00 0.00 23 ARG A CA 20
ATOM 30156 C C . ARG A 1 32 ? -12.906 -9.242 -2.182 1.00 0.00 23 ARG A C 20
ATOM 30157 O O . ARG A 1 32 ? -13.198 -9.882 -3.192 1.00 0.00 23 ARG A O 20
ATOM 30178 N N . GLY A 1 33 ? -11.848 -9.482 -1.421 1.00 0.00 24 GLY A N 20
ATOM 30179 C CA . GLY A 1 33 ? -10.926 -10.559 -1.740 1.00 0.00 24 GLY A CA 20
ATOM 30180 C C . GLY A 1 33 ? -9.799 -10.066 -2.648 1.00 0.00 24 GLY A C 20
ATOM 30181 O O . GLY A 1 33 ? -9.500 -8.873 -2.681 1.00 0.00 24 GLY A O 20
ATOM 30185 N N . GLY A 1 34 ? -9.202 -11.008 -3.363 1.00 0.00 25 GLY A N 20
ATOM 30186 C CA . GLY A 1 34 ? -8.114 -10.684 -4.270 1.00 0.00 25 GLY A CA 20
ATOM 30187 C C . GLY A 1 34 ? -7.267 -11.921 -4.575 1.00 0.00 25 GLY A C 20
ATOM 30188 O O . GLY A 1 34 ? -6.177 -12.081 -4.029 1.00 0.00 25 GLY A O 20
ATOM 30192 N N . VAL A 1 35 ? -7.802 -12.765 -5.446 1.00 0.00 26 VAL A N 20
ATOM 30193 C CA . VAL A 1 35 ? -7.109 -13.983 -5.830 1.00 0.00 26 VAL A CA 20
ATOM 30194 C C . VAL A 1 35 ? -5.944 -13.631 -6.757 1.00 0.00 26 VAL A C 20
ATOM 30195 O O . VAL A 1 35 ? -4.811 -14.049 -6.522 1.00 0.00 26 VAL A O 20
ATOM 30208 N N . PRO A 1 36 ? -6.271 -12.845 -7.818 1.00 0.00 27 PRO A N 20
ATOM 30209 C CA . PRO A 1 36 ? -5.264 -12.432 -8.781 1.00 0.00 27 PRO A CA 20
ATOM 30210 C C . PRO A 1 36 ? -4.368 -11.336 -8.202 1.00 0.00 27 PRO A C 20
ATOM 30211 O O . PRO A 1 36 ? -4.483 -10.992 -7.027 1.00 0.00 27 PRO A O 20
ATOM 30222 N N . SER A 1 37 ? -3.494 -10.819 -9.054 1.00 0.00 28 SER A N 20
ATOM 30223 C CA . SER A 1 37 ? -2.578 -9.769 -8.641 1.00 0.00 28 SER A CA 20
ATOM 30224 C C . SER A 1 37 ? -3.045 -8.421 -9.194 1.00 0.00 28 SER A C 20
ATOM 30225 O O . SER A 1 37 ? -2.873 -7.388 -8.548 1.00 0.00 28 SER A O 20
ATOM 30233 N N . LEU A 1 38 ? -3.625 -8.474 -10.384 1.00 0.00 29 LEU A N 20
ATOM 30234 C CA . LEU A 1 38 ? -4.117 -7.270 -11.031 1.00 0.00 29 LEU A CA 20
ATOM 30235 C C . LEU A 1 38 ? -4.916 -6.444 -10.021 1.00 0.00 29 LEU A C 20
ATOM 30236 O O . LEU A 1 38 ? -4.679 -5.247 -9.866 1.00 0.00 29 LEU A O 20
ATOM 30252 N N . ILE A 1 39 ? -5.848 -7.116 -9.361 1.00 0.00 30 ILE A N 20
ATOM 30253 C CA . ILE A 1 39 ? -6.684 -6.459 -8.370 1.00 0.00 30 ILE A CA 20
ATOM 30254 C C . ILE A 1 39 ? -5.801 -5.911 -7.247 1.00 0.00 30 ILE A C 20
ATOM 30255 O O . ILE A 1 39 ? -6.144 -4.914 -6.613 1.00 0.00 30 ILE A O 20
ATOM 30271 N N . ALA A 1 40 ? -4.681 -6.587 -7.034 1.00 0.00 31 ALA A N 20
ATOM 30272 C CA . ALA A 1 40 ? -3.747 -6.181 -5.998 1.00 0.00 31 ALA A CA 20
ATOM 30273 C C . ALA A 1 40 ? -3.175 -4.805 -6.345 1.00 0.00 31 ALA A C 20
ATOM 30274 O O . ALA A 1 40 ? -3.097 -3.927 -5.487 1.00 0.00 31 ALA A O 20
ATOM 30281 N N . GLY A 1 41 ? -2.790 -4.659 -7.604 1.00 0.00 32 GLY A N 20
ATOM 30282 C CA . GLY A 1 41 ? -2.227 -3.405 -8.075 1.00 0.00 32 GLY A CA 20
ATOM 30283 C C . GLY A 1 41 ? -3.261 -2.280 -8.004 1.00 0.00 32 GLY A C 20
ATOM 30284 O O . GLY A 1 41 ? -3.025 -1.255 -7.366 1.00 0.00 32 GLY A O 20
ATOM 30288 N N . LEU A 1 42 ? -4.385 -2.509 -8.668 1.00 0.00 33 LEU A N 20
ATOM 30289 C CA . LEU A 1 42 ? -5.455 -1.527 -8.688 1.00 0.00 33 LEU A CA 20
ATOM 30290 C C . LEU A 1 42 ? -5.683 -0.998 -7.270 1.00 0.00 33 LEU A C 20
ATOM 30291 O O . LEU A 1 42 ? -5.669 0.212 -7.045 1.00 0.00 33 LEU A O 20
ATOM 30307 N N . PHE A 1 43 ? -5.887 -1.930 -6.351 1.00 0.00 34 PHE A N 20
ATOM 30308 C CA . PHE A 1 43 ? -6.118 -1.573 -4.961 1.00 0.00 34 PHE A CA 20
ATOM 30309 C C . PHE A 1 43 ? -5.003 -0.666 -4.436 1.00 0.00 34 PHE A C 20
ATOM 30310 O O . PHE A 1 43 ? -5.267 0.439 -3.965 1.00 0.00 34 PHE A O 20
ATOM 30327 N N . VAL A 1 44 ? -3.780 -1.167 -4.535 1.00 0.00 35 VAL A N 20
ATOM 30328 C CA . VAL A 1 44 ? -2.624 -0.416 -4.076 1.00 0.00 35 VAL A CA 20
ATOM 30329 C C . VAL A 1 44 ? -2.692 1.007 -4.633 1.00 0.00 35 VAL A C 20
ATOM 30330 O O . VAL A 1 44 ? -2.288 1.958 -3.966 1.00 0.00 35 VAL A O 20
ATOM 30343 N N . GLY A 1 45 ? -3.206 1.108 -5.850 1.00 0.00 36 GLY A N 20
ATOM 30344 C CA . GLY A 1 45 ? -3.332 2.399 -6.504 1.00 0.00 36 GLY A CA 20
ATOM 30345 C C . GLY A 1 45 ? -4.425 3.244 -5.845 1.00 0.00 36 GLY A C 20
ATOM 30346 O O . GLY A 1 45 ? -4.285 4.459 -5.721 1.00 0.00 36 GLY A O 20
ATOM 30350 N N . CYS A 1 46 ? -5.489 2.565 -5.441 1.00 0.00 37 CYS A N 20
ATOM 30351 C CA . CYS A 1 46 ? -6.605 3.238 -4.798 1.00 0.00 37 CYS A CA 20
ATOM 30352 C C . CYS A 1 46 ? -6.104 3.862 -3.494 1.00 0.00 37 CYS A C 20
ATOM 30353 O O . CYS A 1 46 ? -6.442 5.001 -3.177 1.00 0.00 37 CYS A O 20
ATOM 30361 N N . LEU A 1 47 ? -5.305 3.088 -2.774 1.00 0.00 38 LEU A N 20
ATOM 30362 C CA . LEU A 1 47 ? -4.754 3.551 -1.512 1.00 0.00 38 LEU A CA 20
ATOM 30363 C C . LEU A 1 47 ? -3.712 4.638 -1.783 1.00 0.00 38 LEU A C 20
ATOM 30364 O O . LEU A 1 47 ? -3.564 5.572 -0.996 1.00 0.00 38 LEU A O 20
ATOM 30380 N N . ALA A 1 48 ? -3.017 4.481 -2.900 1.00 0.00 39 ALA A N 20
ATOM 30381 C CA . ALA A 1 48 ? -1.993 5.438 -3.285 1.00 0.00 39 ALA A CA 20
ATOM 30382 C C . ALA A 1 48 ? -2.639 6.807 -3.508 1.00 0.00 39 ALA A C 20
ATOM 30383 O O . ALA A 1 48 ? -2.229 7.797 -2.903 1.00 0.00 39 ALA A O 20
ATOM 30390 N N . GLY A 1 49 ? -3.638 6.820 -4.378 1.00 0.00 40 GLY A N 20
ATOM 30391 C CA . GLY A 1 49 ? -4.344 8.052 -4.688 1.00 0.00 40 GLY A CA 20
ATOM 30392 C C . GLY A 1 49 ? -5.141 8.546 -3.479 1.00 0.00 40 GLY A C 20
ATOM 30393 O O . GLY A 1 49 ? -4.808 9.573 -2.889 1.00 0.00 40 GLY A O 20
ATOM 30397 N N . TYR A 1 50 ? -6.178 7.792 -3.146 1.00 0.00 41 TYR A N 20
ATOM 30398 C CA . TYR A 1 50 ? -7.025 8.141 -2.018 1.00 0.00 41 TYR A CA 20
ATOM 30399 C C . TYR A 1 50 ? -6.185 8.472 -0.783 1.00 0.00 41 TYR A C 20
ATOM 30400 O O . TYR A 1 50 ? -6.545 9.350 -0.000 1.00 0.00 41 TYR A O 20
ATOM 30418 N N . GLY A 1 51 ? -5.081 7.752 -0.647 1.00 0.00 42 GLY A N 20
ATOM 30419 C CA . GLY A 1 51 ? -4.187 7.958 0.479 1.00 0.00 42 GLY A CA 20
ATOM 30420 C C . GLY A 1 51 ? -3.535 9.340 0.415 1.00 0.00 42 GLY A C 20
ATOM 30421 O O . GLY A 1 51 ? -3.899 10.238 1.173 1.00 0.00 42 GLY A O 20
ATOM 30425 N N . ALA A 1 52 ? -2.582 9.468 -0.496 1.00 0.00 43 ALA A N 20
ATOM 30426 C CA . ALA A 1 52 ? -1.875 10.726 -0.669 1.00 0.00 43 ALA A CA 20
ATOM 30427 C C . ALA A 1 52 ? -2.879 11.880 -0.625 1.00 0.00 43 ALA A C 20
ATOM 30428 O O . ALA A 1 52 ? -2.820 12.725 0.267 1.00 0.00 43 ALA A O 20
ATOM 30435 N N . TYR A 1 53 ? -3.777 11.878 -1.599 1.00 0.00 44 TYR A N 20
ATOM 30436 C CA . TYR A 1 53 ? -4.793 12.915 -1.682 1.00 0.00 44 TYR A CA 20
ATOM 30437 C C . TYR A 1 53 ? -4.154 14.299 -1.808 1.00 0.00 44 TYR A C 20
ATOM 30438 O O . TYR A 1 53 ? -4.712 15.290 -1.339 1.00 0.00 44 TYR A O 20
ATOM 30456 N N . ARG A 1 54 ? -2.992 14.324 -2.445 1.00 0.00 45 ARG A N 20
ATOM 30457 C CA . ARG A 1 54 ? -2.271 15.571 -2.639 1.00 0.00 45 ARG A CA 20
ATOM 30458 C C . ARG A 1 54 ? -0.951 15.313 -3.368 1.00 0.00 45 ARG A C 20
ATOM 30459 O O . ARG A 1 54 ? -0.502 16.141 -4.159 1.00 0.00 45 ARG A O 20
ATOM 30480 N N . VAL A 1 55 ? -0.366 14.160 -3.076 1.00 0.00 46 VAL A N 20
ATOM 30481 C CA . VAL A 1 55 ? 0.894 13.783 -3.694 1.00 0.00 46 VAL A CA 20
ATOM 30482 C C . VAL A 1 55 ? 2.037 14.535 -3.011 1.00 0.00 46 VAL A C 20
ATOM 30483 O O . VAL A 1 55 ? 3.204 14.333 -3.344 1.00 0.00 46 VAL A O 20
ATOM 30496 N N . SER A 1 56 ? 1.663 15.387 -2.068 1.00 0.00 47 SER A N 20
ATOM 30497 C CA . SER A 1 56 ? 2.643 16.171 -1.336 1.00 0.00 47 SER A CA 20
ATOM 30498 C C . SER A 1 56 ? 2.710 15.698 0.118 1.00 0.00 47 SER A C 20
ATOM 30499 O O . SER A 1 56 ? 1.680 15.433 0.737 1.00 0.00 47 SER A O 20
ATOM 30507 N N . ASN A 1 57 ? 3.932 15.606 0.621 1.00 0.00 48 ASN A N 20
ATOM 30508 C CA . ASN A 1 57 ? 4.147 15.169 1.990 1.00 0.00 48 ASN A CA 20
ATOM 30509 C C . ASN A 1 57 ? 5.550 14.573 2.117 1.00 0.00 48 ASN A C 20
ATOM 30510 O O . ASN A 1 57 ? 6.366 15.058 2.900 1.00 0.00 48 ASN A O 20
ATOM 30521 N N . ASP A 1 58 ? 5.789 13.531 1.335 1.00 0.00 49 ASP A N 20
ATOM 30522 C CA . ASP A 1 58 ? 7.080 12.864 1.350 1.00 0.00 49 ASP A CA 20
ATOM 30523 C C . ASP A 1 58 ? 7.301 12.160 0.009 1.00 0.00 49 ASP A C 20
ATOM 30524 O O . ASP A 1 58 ? 8.378 12.256 -0.576 1.00 0.00 49 ASP A O 20
ATOM 30533 N N . LYS A 1 59 ? 6.263 11.468 -0.438 1.00 0.00 50 LYS A N 20
ATOM 30534 C CA . LYS A 1 59 ? 6.330 10.749 -1.698 1.00 0.00 50 LYS A CA 20
ATOM 30535 C C . LYS A 1 59 ? 5.885 11.673 -2.833 1.00 0.00 50 LYS A C 20
ATOM 30536 O O . LYS A 1 59 ? 4.863 12.349 -2.723 1.00 0.00 50 LYS A O 20
ATOM 30555 N N . ARG A 1 60 ? 6.675 11.674 -3.897 1.00 0.00 51 ARG A N 20
ATOM 30556 C CA . ARG A 1 60 ? 6.375 12.505 -5.051 1.00 0.00 51 ARG A CA 20
ATOM 30557 C C . ARG A 1 60 ? 5.045 12.082 -5.678 1.00 0.00 51 ARG A C 20
ATOM 30558 O O . ARG A 1 60 ? 4.053 12.801 -5.582 1.00 0.00 51 ARG A O 20
ATOM 30579 N N . ASP A 1 61 ? 5.069 10.916 -6.307 1.00 0.00 52 ASP A N 20
ATOM 30580 C CA . ASP A 1 61 ? 3.878 10.388 -6.951 1.00 0.00 52 ASP A CA 20
ATOM 30581 C C . ASP A 1 61 ? 4.099 8.913 -7.291 1.00 0.00 52 ASP A C 20
ATOM 30582 O O . ASP A 1 61 ? 3.242 8.074 -7.016 1.00 0.00 52 ASP A O 20
ATOM 30591 N N . VAL A 1 62 ? 5.252 8.642 -7.885 1.00 0.00 53 VAL A N 20
ATOM 30592 C CA . VAL A 1 62 ? 5.596 7.282 -8.266 1.00 0.00 53 VAL A CA 20
ATOM 30593 C C . VAL A 1 62 ? 6.367 6.617 -7.124 1.00 0.00 53 VAL A C 20
ATOM 30594 O O . VAL A 1 62 ? 6.553 5.401 -7.122 1.00 0.00 53 VAL A O 20
ATOM 30607 N N . LYS A 1 63 ? 6.794 7.443 -6.181 1.00 0.00 54 LYS A N 20
ATOM 30608 C CA . LYS A 1 63 ? 7.541 6.950 -5.036 1.00 0.00 54 LYS A CA 20
ATOM 30609 C C . LYS A 1 63 ? 6.654 6.004 -4.223 1.00 0.00 54 LYS A C 20
ATOM 30610 O O . LYS A 1 63 ? 7.086 4.918 -3.841 1.00 0.00 54 LYS A O 20
ATOM 30629 N N . VAL A 1 64 ? 5.430 6.452 -3.983 1.00 0.00 55 VAL A N 20
ATOM 30630 C CA . VAL A 1 64 ? 4.479 5.659 -3.223 1.00 0.00 55 VAL A CA 20
ATOM 30631 C C . VAL A 1 64 ? 4.023 4.469 -4.069 1.00 0.00 55 VAL A C 20
ATOM 30632 O O . VAL A 1 64 ? 3.789 3.382 -3.543 1.00 0.00 55 VAL A O 20
ATOM 30645 N N . SER A 1 65 ? 3.909 4.714 -5.366 1.00 0.00 56 SER A N 20
ATOM 30646 C CA . SER A 1 65 ? 3.485 3.676 -6.290 1.00 0.00 56 SER A CA 20
ATOM 30647 C C . SER A 1 65 ? 4.378 2.444 -6.138 1.00 0.00 56 SER A C 20
ATOM 30648 O O . SER A 1 65 ? 3.893 1.355 -5.836 1.00 0.00 56 SER A O 20
ATOM 30656 N N . LEU A 1 66 ? 5.667 2.656 -6.356 1.00 0.00 57 LEU A N 20
ATOM 30657 C CA . LEU A 1 66 ? 6.633 1.576 -6.247 1.00 0.00 57 LEU A CA 20
ATOM 30658 C C . LEU A 1 66 ? 6.749 1.147 -4.783 1.00 0.00 57 LEU A C 20
ATOM 30659 O O . LEU A 1 66 ? 6.414 0.016 -4.435 1.00 0.00 57 LEU A O 20
ATOM 30675 N N . PHE A 1 67 ? 7.225 2.074 -3.964 1.00 0.00 58 PHE A N 20
ATOM 30676 C CA . PHE A 1 67 ? 7.390 1.806 -2.545 1.00 0.00 58 PHE A CA 20
ATOM 30677 C C . PHE A 1 67 ? 6.254 0.928 -2.018 1.00 0.00 58 PHE A C 20
ATOM 30678 O O . PHE A 1 67 ? 6.492 -0.012 -1.261 1.00 0.00 58 PHE A O 20
ATOM 30695 N N . THR A 1 68 ? 5.044 1.264 -2.439 1.00 0.00 59 THR A N 20
ATOM 30696 C CA . THR A 1 68 ? 3.871 0.518 -2.018 1.00 0.00 59 THR A CA 20
ATOM 30697 C C . THR A 1 68 ? 3.896 -0.893 -2.609 1.00 0.00 59 THR A C 20
ATOM 30698 O O . THR A 1 68 ? 3.862 -1.879 -1.874 1.00 0.00 59 THR A O 20
ATOM 30709 N N . ALA A 1 69 ? 3.955 -0.945 -3.932 1.00 0.00 60 ALA A N 20
ATOM 30710 C CA . ALA A 1 69 ? 3.986 -2.219 -4.631 1.00 0.00 60 ALA A CA 20
ATOM 30711 C C . ALA A 1 69 ? 4.985 -3.150 -3.941 1.00 0.00 60 ALA A C 20
ATOM 30712 O O . ALA A 1 69 ? 4.720 -4.340 -3.779 1.00 0.00 60 ALA A O 20
ATOM 30719 N N . PHE A 1 70 ? 6.113 -2.572 -3.554 1.00 0.00 61 PHE A N 20
ATOM 30720 C CA . PHE A 1 70 ? 7.154 -3.336 -2.886 1.00 0.00 61 PHE A CA 20
ATOM 30721 C C . PHE A 1 70 ? 6.750 -3.671 -1.449 1.00 0.00 61 PHE A C 20
ATOM 30722 O O . PHE A 1 70 ? 7.103 -4.731 -0.933 1.00 0.00 61 PHE A O 20
ATOM 30739 N N . PHE A 1 71 ? 6.017 -2.749 -0.844 1.00 0.00 62 PHE A N 20
ATOM 30740 C CA . PHE A 1 71 ? 5.562 -2.934 0.524 1.00 0.00 62 PHE A CA 20
ATOM 30741 C C . PHE A 1 71 ? 4.578 -4.102 0.621 1.00 0.00 62 PHE A C 20
ATOM 30742 O O . PHE A 1 71 ? 4.739 -4.985 1.462 1.00 0.00 62 PHE A O 20
ATOM 30759 N N . LEU A 1 72 ? 3.581 -4.068 -0.250 1.00 0.00 63 LEU A N 20
ATOM 30760 C CA . LEU A 1 72 ? 2.571 -5.112 -0.273 1.00 0.00 63 LEU A CA 20
ATOM 30761 C C . LEU A 1 72 ? 3.220 -6.434 -0.688 1.00 0.00 63 LEU A C 20
ATOM 30762 O O . LEU A 1 72 ? 2.927 -7.481 -0.113 1.00 0.00 63 LEU A O 20
ATOM 30778 N N . ALA A 1 73 ? 4.090 -6.342 -1.683 1.00 0.00 64 ALA A N 20
ATOM 30779 C CA . ALA A 1 73 ? 4.782 -7.518 -2.182 1.00 0.00 64 ALA A CA 20
ATOM 30780 C C . ALA A 1 73 ? 5.525 -8.195 -1.029 1.00 0.00 64 ALA A C 20
ATOM 30781 O O . ALA A 1 73 ? 5.479 -9.416 -0.888 1.00 0.00 64 ALA A O 20
ATOM 30788 N N . THR A 1 74 ? 6.193 -7.372 -0.233 1.00 0.00 65 THR A N 20
ATOM 30789 C CA . THR A 1 74 ? 6.945 -7.876 0.903 1.00 0.00 65 THR A CA 20
ATOM 30790 C C . THR A 1 74 ? 5.994 -8.326 2.014 1.00 0.00 65 THR A C 20
ATOM 30791 O O . THR A 1 74 ? 6.286 -9.275 2.740 1.00 0.00 65 THR A O 20
ATOM 30802 N N . ILE A 1 75 ? 4.875 -7.622 2.113 1.00 0.00 66 ILE A N 20
ATOM 30803 C CA . ILE A 1 75 ? 3.880 -7.937 3.123 1.00 0.00 66 ILE A CA 20
ATOM 30804 C C . ILE A 1 75 ? 3.353 -9.354 2.890 1.00 0.00 66 ILE A C 20
ATOM 30805 O O . ILE A 1 75 ? 3.492 -10.221 3.752 1.00 0.00 66 ILE A O 20
ATOM 30821 N N . MET A 1 76 ? 2.761 -9.547 1.721 1.00 0.00 67 MET A N 20
ATOM 30822 C CA . MET A 1 76 ? 2.213 -10.844 1.364 1.00 0.00 67 MET A CA 20
ATOM 30823 C C . MET A 1 76 ? 3.325 -11.882 1.198 1.00 0.00 67 MET A C 20
ATOM 30824 O O . MET A 1 76 ? 3.343 -12.895 1.895 1.00 0.00 67 MET A O 20
ATOM 30838 N N . GLY A 1 77 ? 4.226 -11.593 0.271 1.00 0.00 68 GLY A N 20
ATOM 30839 C CA . GLY A 1 77 ? 5.339 -12.488 0.004 1.00 0.00 68 GLY A CA 20
ATOM 30840 C C . GLY A 1 77 ? 5.540 -12.680 -1.501 1.00 0.00 68 GLY A C 20
ATOM 30841 O O . GLY A 1 77 ? 5.746 -13.801 -1.965 1.00 0.00 68 GLY A O 20
ATOM 30845 N N . VAL A 1 78 ? 5.473 -11.570 -2.221 1.00 0.00 69 VAL A N 20
ATOM 30846 C CA . VAL A 1 78 ? 5.644 -11.603 -3.663 1.00 0.00 69 VAL A CA 20
ATOM 30847 C C . VAL A 1 78 ? 7.133 -11.491 -3.998 1.00 0.00 69 VAL A C 20
ATOM 30848 O O . VAL A 1 78 ? 7.669 -12.312 -4.741 1.00 0.00 69 VAL A O 20
ATOM 30861 N N . ARG A 1 79 ? 7.759 -10.469 -3.434 1.00 0.00 70 ARG A N 20
ATOM 30862 C CA . ARG A 1 79 ? 9.175 -10.240 -3.663 1.00 0.00 70 ARG A CA 20
ATOM 30863 C C . ARG A 1 79 ? 10.012 -11.218 -2.835 1.00 0.00 70 ARG A C 20
ATOM 30864 O O . ARG A 1 79 ? 9.625 -11.589 -1.729 1.00 0.00 70 ARG A O 20
ATOM 30885 N N . PHE A 1 80 ? 11.144 -11.607 -3.404 1.00 0.00 71 PHE A N 20
ATOM 30886 C CA . PHE A 1 80 ? 12.038 -12.534 -2.733 1.00 0.00 71 PHE A CA 20
ATOM 30887 C C . PHE A 1 80 ? 13.419 -12.540 -3.393 1.00 0.00 71 PHE A C 20
ATOM 30888 O O . PHE A 1 80 ? 14.429 -12.306 -2.731 1.00 0.00 71 PHE A O 20
ATOM 30905 N N . LYS A 1 81 ? 13.418 -12.809 -4.690 1.00 0.00 72 LYS A N 20
ATOM 30906 C CA . LYS A 1 81 ? 14.657 -12.848 -5.448 1.00 0.00 72 LYS A CA 20
ATOM 30907 C C . LYS A 1 81 ? 14.377 -12.450 -6.898 1.00 0.00 72 LYS A C 20
ATOM 30908 O O . LYS A 1 81 ? 13.641 -13.139 -7.603 1.00 0.00 72 LYS A O 20
ATOM 30927 N N . ARG A 1 82 ? 14.978 -11.340 -7.300 1.00 0.00 73 ARG A N 20
ATOM 30928 C CA . ARG A 1 82 ? 14.802 -10.842 -8.654 1.00 0.00 73 ARG A CA 20
ATOM 30929 C C . ARG A 1 82 ? 14.946 -11.983 -9.662 1.00 0.00 73 ARG A C 20
ATOM 30930 O O . ARG A 1 82 ? 16.059 -12.357 -10.028 1.00 0.00 73 ARG A O 20
ATOM 30951 N N . SER A 1 83 ? 13.803 -12.506 -10.083 1.00 0.00 74 SER A N 20
ATOM 30952 C CA . SER A 1 83 ? 13.788 -13.597 -11.042 1.00 0.00 74 SER A CA 20
ATOM 30953 C C . SER A 1 83 ? 12.365 -13.821 -11.558 1.00 0.00 74 SER A C 20
ATOM 30954 O O . SER A 1 83 ? 11.492 -14.258 -10.811 1.00 0.00 74 SER A O 20
ATOM 30962 N N . LYS A 1 84 ? 12.177 -13.511 -12.833 1.00 0.00 75 LYS A N 20
ATOM 30963 C CA . LYS A 1 84 ? 10.875 -13.673 -13.457 1.00 0.00 75 LYS A CA 20
ATOM 30964 C C . LYS A 1 84 ? 9.929 -12.585 -12.944 1.00 0.00 75 LYS A C 20
ATOM 30965 O O . LYS A 1 84 ? 9.536 -11.694 -13.696 1.00 0.00 75 LYS A O 20
ATOM 30984 N N . LYS A 1 85 ? 9.591 -12.693 -11.668 1.00 0.00 76 LYS A N 20
ATOM 30985 C CA . LYS A 1 85 ? 8.699 -11.730 -11.045 1.00 0.00 76 LYS A CA 20
ATOM 30986 C C . LYS A 1 85 ? 7.299 -11.878 -11.643 1.00 0.00 76 LYS A C 20
ATOM 30987 O O . LYS A 1 85 ? 6.765 -10.934 -12.223 1.00 0.00 76 LYS A O 20
ATOM 31006 N N . ILE A 1 86 ? 6.744 -13.070 -11.481 1.00 0.00 77 ILE A N 20
ATOM 31007 C CA . ILE A 1 86 ? 5.416 -13.354 -11.997 1.00 0.00 77 ILE A CA 20
ATOM 31008 C C . ILE A 1 86 ? 4.402 -13.281 -10.853 1.00 0.00 77 ILE A C 20
ATOM 31009 O O . ILE A 1 86 ? 3.228 -12.992 -11.077 1.00 0.00 77 ILE A O 20
ATOM 31025 N N . MET A 1 87 ? 4.893 -13.548 -9.652 1.00 0.00 78 MET A N 20
ATOM 31026 C CA . MET A 1 87 ? 4.045 -13.517 -8.473 1.00 0.00 78 MET A CA 20
ATOM 31027 C C . MET A 1 87 ? 3.211 -12.235 -8.431 1.00 0.00 78 MET A C 20
ATOM 31028 O O . MET A 1 87 ? 1.991 -12.288 -8.288 1.00 0.00 78 MET A O 20
ATOM 31042 N N . PRO A 1 88 ? 3.921 -11.083 -8.563 1.00 0.00 79 PRO A N 20
ATOM 31043 C CA . PRO A 1 88 ? 3.260 -9.789 -8.542 1.00 0.00 79 PRO A CA 20
ATOM 31044 C C . PRO A 1 88 ? 2.526 -9.527 -9.858 1.00 0.00 79 PRO A C 20
ATOM 31045 O O . PRO A 1 88 ? 1.353 -9.871 -9.999 1.00 0.00 79 PRO A O 20
ATOM 31056 N N . ALA A 1 89 ? 3.247 -8.921 -10.790 1.00 0.00 80 ALA A N 20
ATOM 31057 C CA . ALA A 1 89 ? 2.678 -8.609 -12.090 1.00 0.00 80 ALA A CA 20
ATOM 31058 C C . ALA A 1 89 ? 1.635 -7.501 -11.934 1.00 0.00 80 ALA A C 20
ATOM 31059 O O . ALA A 1 89 ? 1.788 -6.416 -12.493 1.00 0.00 80 ALA A O 20
ATOM 31066 N N . GLY A 1 90 ? 0.597 -7.812 -11.171 1.00 0.00 81 GLY A N 20
ATOM 31067 C CA . GLY A 1 90 ? -0.471 -6.857 -10.934 1.00 0.00 81 GLY A CA 20
ATOM 31068 C C . GLY A 1 90 ? 0.017 -5.692 -10.070 1.00 0.00 81 GLY A C 20
ATOM 31069 O O . GLY A 1 90 ? -0.367 -4.545 -10.295 1.00 0.00 81 GLY A O 20
ATOM 31073 N N . LEU A 1 91 ? 0.855 -6.027 -9.101 1.00 0.00 82 LEU A N 20
ATOM 31074 C CA . LEU A 1 91 ? 1.399 -5.023 -8.202 1.00 0.00 82 LEU A CA 20
ATOM 31075 C C . LEU A 1 91 ? 2.018 -3.891 -9.024 1.00 0.00 82 LEU A C 20
ATOM 31076 O O . LEU A 1 91 ? 1.428 -2.820 -9.155 1.00 0.00 82 LEU A O 20
ATOM 31092 N N . VAL A 1 92 ? 3.200 -4.167 -9.556 1.00 0.00 83 VAL A N 20
ATOM 31093 C CA . VAL A 1 92 ? 3.906 -3.185 -10.362 1.00 0.00 83 VAL A CA 20
ATOM 31094 C C . VAL A 1 92 ? 2.962 -2.639 -11.435 1.00 0.00 83 VAL A C 20
ATOM 31095 O O . VAL A 1 92 ? 2.906 -1.431 -11.661 1.00 0.00 83 VAL A O 20
ATOM 31108 N N . ALA A 1 93 ? 2.244 -3.555 -12.068 1.00 0.00 84 ALA A N 20
ATOM 31109 C CA . ALA A 1 93 ? 1.306 -3.181 -13.112 1.00 0.00 84 ALA A CA 20
ATOM 31110 C C . ALA A 1 93 ? 0.382 -2.079 -12.590 1.00 0.00 84 ALA A C 20
ATOM 31111 O O . ALA A 1 93 ? -0.039 -1.206 -13.348 1.00 0.00 84 ALA A O 20
ATOM 31118 N N . GLY A 1 94 ? 0.093 -2.155 -11.299 1.00 0.00 85 GLY A N 20
ATOM 31119 C CA . GLY A 1 94 ? -0.774 -1.176 -10.667 1.00 0.00 85 GLY A CA 20
ATOM 31120 C C . GLY A 1 94 ? -0.030 0.139 -10.425 1.00 0.00 85 GLY A C 20
ATOM 31121 O O . GLY A 1 94 ? -0.572 1.217 -10.666 1.00 0.00 85 GLY A O 20
ATOM 31125 N N . LEU A 1 95 ? 1.200 0.007 -9.951 1.00 0.00 86 LEU A N 20
ATOM 31126 C CA . LEU A 1 95 ? 2.024 1.171 -9.674 1.00 0.00 86 LEU A CA 20
ATOM 31127 C C . LEU A 1 95 ? 2.063 2.070 -10.912 1.00 0.00 86 LEU A C 20
ATOM 31128 O O . LEU A 1 95 ? 1.925 3.287 -10.804 1.00 0.00 86 LEU A O 20
ATOM 31144 N N . SER A 1 96 ? 2.252 1.435 -12.059 1.00 0.00 87 SER A N 20
ATOM 31145 C CA . SER A 1 96 ? 2.311 2.162 -13.316 1.00 0.00 87 SER A CA 20
ATOM 31146 C C . SER A 1 96 ? 0.923 2.697 -13.676 1.00 0.00 87 SER A C 20
ATOM 31147 O O . SER A 1 96 ? 0.743 3.903 -13.840 1.00 0.00 87 SER A O 20
ATOM 31155 N N . LEU A 1 97 ? -0.021 1.775 -13.788 1.00 0.00 88 LEU A N 20
ATOM 31156 C CA . LEU A 1 97 ? -1.387 2.139 -14.126 1.00 0.00 88 LEU A CA 20
ATOM 31157 C C . LEU A 1 97 ? -1.833 3.305 -13.241 1.00 0.00 88 LEU A C 20
ATOM 31158 O O . LEU A 1 97 ? -2.728 4.062 -13.611 1.00 0.00 88 LEU A O 20
ATOM 31174 N N . MET A 1 98 ? -1.187 3.412 -12.089 1.00 0.00 89 MET A N 20
ATOM 31175 C CA . MET A 1 98 ? -1.506 4.472 -11.148 1.00 0.00 89 MET A CA 20
ATOM 31176 C C . MET A 1 98 ? -0.839 5.787 -11.557 1.00 0.00 89 MET A C 20
ATOM 31177 O O . MET A 1 98 ? -1.509 6.808 -11.704 1.00 0.00 89 MET A O 20
ATOM 31191 N N . MET A 1 99 ? 0.473 5.719 -11.729 1.00 0.00 90 MET A N 20
ATOM 31192 C CA . MET A 1 99 ? 1.239 6.891 -12.117 1.00 0.00 90 MET A CA 20
ATOM 31193 C C . MET A 1 99 ? 0.728 7.466 -13.440 1.00 0.00 90 MET A C 20
ATOM 31194 O O . MET A 1 99 ? 0.989 8.625 -13.760 1.00 0.00 90 MET A O 20
ATOM 31208 N N . ILE A 1 100 ? 0.009 6.629 -14.173 1.00 0.00 91 ILE A N 20
ATOM 31209 C CA . ILE A 1 100 ? -0.542 7.039 -15.454 1.00 0.00 91 ILE A CA 20
ATOM 31210 C C . ILE A 1 100 ? -1.955 7.586 -15.246 1.00 0.00 91 ILE A C 20
ATOM 31211 O O . ILE A 1 100 ? -2.341 8.574 -15.869 1.00 0.00 91 ILE A O 20
ATOM 31227 N N . LEU A 1 101 ? -2.690 6.919 -14.367 1.00 0.00 92 LEU A N 20
ATOM 31228 C CA . LEU A 1 101 ? -4.052 7.325 -14.069 1.00 0.00 92 LEU A CA 20
ATOM 31229 C C . LEU A 1 101 ? -4.026 8.605 -13.230 1.00 0.00 92 LEU A C 20
ATOM 31230 O O . LEU A 1 101 ? -5.050 9.268 -13.071 1.00 0.00 92 LEU A O 20
ATOM 31246 N N . ARG A 1 102 ? -2.845 8.912 -12.715 1.00 0.00 93 ARG A N 20
ATOM 31247 C CA . ARG A 1 102 ? -2.672 10.100 -11.896 1.00 0.00 93 ARG A CA 20
ATOM 31248 C C . ARG A 1 102 ? -1.970 11.199 -12.697 1.00 0.00 93 ARG A C 20
ATOM 31249 O O . ARG A 1 102 ? -2.395 12.353 -12.678 1.00 0.00 93 ARG A O 20
ATOM 31270 N N . LEU A 1 103 ? -0.907 10.802 -13.380 1.00 0.00 94 LEU A N 20
ATOM 31271 C CA . LEU A 1 103 ? -0.142 11.738 -14.186 1.00 0.00 94 LEU A CA 20
ATOM 31272 C C . LEU A 1 103 ? -1.047 12.334 -15.266 1.00 0.00 94 LEU A C 20
ATOM 31273 O O . LEU A 1 103 ? -0.711 13.350 -15.872 1.00 0.00 94 LEU A O 20
ATOM 31289 N N . VAL A 1 104 ? -2.178 11.676 -15.473 1.00 0.00 95 VAL A N 20
ATOM 31290 C CA . VAL A 1 104 ? -3.135 12.127 -16.470 1.00 0.00 95 VAL A CA 20
ATOM 31291 C C . VAL A 1 104 ? -3.726 13.468 -16.031 1.00 0.00 95 VAL A C 20
ATOM 31292 O O . VAL A 1 104 ? -3.950 14.352 -16.857 1.00 0.00 95 VAL A O 20
ATOM 31305 N N . LEU A 1 105 ? -3.964 13.578 -14.732 1.00 0.00 96 LEU A N 20
ATOM 31306 C CA . LEU A 1 105 ? -4.525 14.796 -14.174 1.00 0.00 96 LEU A CA 20
ATOM 31307 C C . LEU A 1 105 ? -3.389 15.733 -13.759 1.00 0.00 96 LEU A C 20
ATOM 31308 O O . LEU A 1 105 ? -3.608 16.688 -13.016 1.00 0.00 96 LEU A O 20
ATOM 31324 N N . LEU A 1 106 ? -2.201 15.427 -14.258 1.00 0.00 97 LEU A N 20
ATOM 31325 C CA . LEU A 1 106 ? -1.030 16.229 -13.949 1.00 0.00 97 LEU A CA 20
ATOM 31326 C C . LEU A 1 106 ? -1.087 16.663 -12.483 1.00 0.00 97 LEU A C 20
ATOM 31327 O O . LEU A 1 106 ? -0.837 17.824 -12.165 1.00 0.00 97 LEU A O 20
ATOM 31343 N N . LEU A 1 107 ? -1.417 15.705 -11.628 1.00 0.00 98 LEU A N 20
ATOM 31344 C CA . LEU A 1 107 ? -1.509 15.973 -10.203 1.00 0.00 98 LEU A CA 20
ATOM 31345 C C . LEU A 1 107 ? -2.073 17.379 -9.989 1.00 0.00 98 LEU A C 20
ATOM 31346 O O . LEU A 1 107 ? -1.663 18.082 -9.066 1.00 0.00 98 LEU A O 20
ATOM 31362 N N . LEU A 1 108 ? -3.004 17.748 -10.856 1.00 0.00 99 LEU A N 20
ATOM 31363 C CA . LEU A 1 108 ? -3.628 19.057 -10.774 1.00 0.00 99 LEU A CA 20
ATOM 31364 C C . LEU A 1 108 ? -3.900 19.396 -9.307 1.00 0.00 99 LEU A C 20
ATOM 31365 O O . LEU A 1 108 ? -4.646 18.689 -8.631 1.00 0.00 99 LEU A O 20
#

Foldseek 3Di:
DPVPVVVVVVVVVVCVVVVPDDDDDPDQLVVLQVLLCCLCVVVVQCDDPHNRLNSLVVSLVVVCVVVPQDDDPDPSPSHCNSNVSSVVNCCVCCVVVSD

Secondary structure (DSSP, 8-state):
--S-SHHHHHHHHHHHHHHS-----S-SHHHHHHHHHHHHHHHHHH-SS--SSHHHHHHHHHHHHHHT-SS-SSSSSSSSHHHHHHHHHHHHHHTT---